Protein 2L0B (pdb70)

Nearest PDB structures (foldseek):
  2l0b-assembly1_A  TM=8.445E-01  e=2.644E-16  Homo sapiens
  6w9a-assembly2_D  TM=8.508E-01  e=1.369E-05  Homo sapiens
  6w9d-assembly3_H  TM=8.360E-01  e=9.667E-05  Homo sapiens
  6w9d-assembly1_B  TM=8.034E-01  e=1.183E-04  Homo sapiens
  4v3l-assembly1_C  TM=8.502E-01  e=1.876E-03  Homo sapiens

Secondary structure (DSSP, 8-state):
--SS---S--SSPPPPPPHHHHHTSPEEE--TT-SSSSS-SEETTTTEE--BTBEEEEETTTEEEEHHHHHHHHTTT-B-TTT--BSS---

Solvent-accessible surface area: 6475 Å² total; per-residue (Å²): 235,53,178,155,156,138,179,135,74,103,210,116,80,40,78,78,8,64,102,113,48,0,79,86,20,72,117,51,116,0,50,131,114,76,42,44,10,69,53,127,103,51,0,74,62,51,118,56,106,5,85,123,56,49,52,0,0,37,1,64,48,135,46,46,0,6,20,75,18,0,18,112,74,0,82,138,38,0,27,2,45,80,49,180,45,45,10,67,62,67,240

Organism: Homo sapiens (NCBI:txid9606)

Structure (mmCIF, N/CA/C/O backbone):
data_2L0B
#
_entry.id   2L0B
#
loop_
_entity.id
_entity.type
_entity.pdbx_description
1 polymer 'E3 ubiquitin-protein ligase Praja-1'
2 non-polymer 'ZINC ION'
#
loop_
_atom_site.group_PDB
_atom_site.id
_atom_site.type_symbol
_atom_site.label_atom_id
_atom_site.label_alt_id
_atom_site.label_comp_id
_atom_site.label_asym_id
_atom_site.label_entity_id
_atom_site.label_seq_id
_atom_site.pdbx_PDB_ins_code
_atom_site.Cartn_x
_atom_site.Cartn_y
_atom_site.Cartn_z
_atom_site.occupancy
_atom_site.B_iso_or_equiv
_atom_site.auth_seq_id
_atom_site.auth_comp_id
_atom_site.auth_asym_id
_atom_site.auth_atom_id
_atom_site.pdbx_PDB_model_num
ATOM 1 N N . MET A 1 1 ? -23.265 15.773 2.669 1.00 22.55 1 MET A N 1
ATOM 2 C CA . MET A 1 1 ? -23.479 17.035 3.412 1.00 41.05 1 MET A CA 1
ATOM 3 C C . MET A 1 1 ? -22.337 17.272 4.386 1.00 2.11 1 MET A C 1
ATOM 4 O O . MET A 1 1 ? -22.210 16.568 5.389 1.00 62.34 1 MET A O 1
ATOM 20 N N . GLY A 1 2 ? -21.497 18.250 4.079 1.00 25.43 2 GLY A N 1
ATOM 21 C CA . GLY A 1 2 ? -20.413 18.606 4.968 1.00 52.20 2 GLY A CA 1
ATOM 22 C C . GLY A 1 2 ? -20.641 19.960 5.595 1.00 35.22 2 GLY A C 1
ATOM 23 O O . GLY A 1 2 ? -19.932 20.920 5.295 1.00 13.40 2 GLY A O 1
ATOM 27 N N . HIS A 1 3 ? -21.636 20.037 6.466 1.00 31.54 3 HIS A N 1
ATOM 28 C CA . HIS A 1 3 ? -22.025 21.301 7.071 1.00 74.13 3 HIS A CA 1
ATOM 29 C C . HIS A 1 3 ? -21.152 21.597 8.284 1.00 73.21 3 HIS A C 1
ATOM 30 O O . HIS A 1 3 ? -20.748 22.735 8.506 1.00 63.04 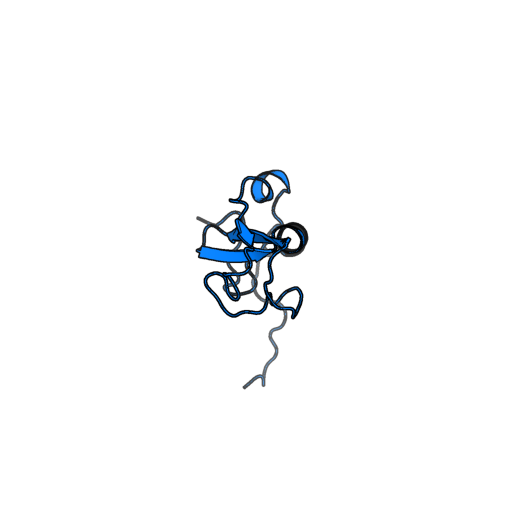3 HIS A O 1
ATOM 45 N N . HIS A 1 4 ? -20.864 20.568 9.068 1.00 23.32 4 HIS A N 1
ATOM 46 C CA . HIS A 1 4 ? -19.957 20.715 10.197 1.00 11.24 4 HIS A CA 1
ATOM 47 C C . HIS A 1 4 ? -18.675 19.943 9.912 1.00 33.41 4 HIS A C 1
ATOM 48 O O . HIS A 1 4 ? -18.702 18.738 9.662 1.00 42.53 4 HIS A O 1
ATOM 63 N N . HIS A 1 5 ? -17.555 20.646 9.908 1.00 2.50 5 HIS A N 1
ATOM 64 C CA . HIS A 1 5 ? -16.287 20.043 9.525 1.00 4.35 5 HIS A CA 1
ATOM 65 C C . HIS A 1 5 ? -15.474 19.628 10.738 1.00 34.32 5 HIS A C 1
ATOM 66 O O . HIS A 1 5 ? -14.748 20.436 11.317 1.00 51.14 5 HIS A O 1
ATOM 81 N N . HIS A 1 6 ? -15.617 18.373 11.136 1.00 50.23 6 HIS A N 1
ATOM 82 C CA . HIS A 1 6 ? -14.752 17.807 12.155 1.00 23.24 6 HIS A CA 1
ATOM 83 C C . HIS A 1 6 ? -13.551 17.183 11.462 1.00 23.51 6 HIS A C 1
ATOM 84 O O . HIS A 1 6 ? -13.527 15.983 11.183 1.00 62.00 6 HIS A O 1
ATOM 99 N N . HIS A 1 7 ? -12.580 18.028 11.152 1.00 40.42 7 HIS A N 1
ATOM 100 C CA . HIS A 1 7 ? -11.452 17.648 10.312 1.00 65.14 7 HIS A CA 1
ATOM 101 C C . HIS A 1 7 ? -10.518 16.686 11.035 1.00 30.22 7 HIS A C 1
ATOM 102 O O . HIS A 1 7 ? -9.970 15.769 10.426 1.00 20.33 7 HIS A O 1
ATOM 117 N N . HIS A 1 8 ? -10.345 16.894 12.329 1.00 60.22 8 HIS A N 1
ATOM 118 C CA . HIS A 1 8 ? -9.447 16.062 13.113 1.00 12.04 8 HIS A CA 1
ATOM 119 C C . HIS A 1 8 ? -10.223 14.951 13.807 1.00 52.03 8 HIS A C 1
ATOM 120 O O . HIS A 1 8 ? -10.864 15.177 14.832 1.00 44.35 8 HIS A O 1
ATOM 135 N N . SER A 1 9 ? -10.171 13.759 13.236 1.00 62.23 9 SER A N 1
ATOM 136 C CA . SER A 1 9 ? -10.878 12.616 13.787 1.00 0.43 9 SER A CA 1
ATOM 137 C C . SER A 1 9 ? -10.018 11.929 14.844 1.00 21.11 9 SER A C 1
ATOM 138 O O . SER A 1 9 ? -8.810 12.175 14.917 1.00 62.14 9 SER A O 1
ATOM 146 N N . HIS A 1 10 ? -10.653 11.077 15.658 1.00 5.11 10 HIS A N 1
ATOM 147 C CA . HIS A 1 10 ? -9.970 10.330 16.722 1.00 30.21 10 HIS A CA 1
ATOM 148 C C . HIS A 1 10 ? -9.580 11.240 17.884 1.00 24.13 10 HIS A C 1
ATOM 149 O O . HIS A 1 10 ? -9.224 12.403 17.693 1.00 15.42 10 HIS A O 1
ATOM 164 N N . MET A 1 11 ? -9.670 10.709 19.092 1.00 33.32 11 MET A N 1
ATOM 165 C CA . MET A 1 11 ? -9.187 11.414 20.270 1.00 71.42 11 MET A CA 1
ATOM 166 C C . MET A 1 11 ? -7.713 11.103 20.471 1.00 14.21 11 MET A C 1
ATOM 167 O O . MET A 1 11 ? -6.950 11.922 20.985 1.00 2.22 11 MET A O 1
ATOM 181 N N . VAL A 1 12 ? -7.321 9.911 20.046 1.00 74.02 12 VAL A N 1
ATOM 182 C CA . VAL A 1 12 ? -5.930 9.499 20.077 1.00 44.44 12 VAL A CA 1
ATOM 183 C C . VAL A 1 12 ? -5.453 9.201 18.656 1.00 73.53 12 VAL A C 1
ATOM 184 O O . VAL A 1 12 ? -6.155 8.545 17.877 1.00 62.34 12 VAL A O 1
ATOM 197 N N . ALA A 1 13 ? -4.275 9.705 18.314 1.00 62.41 13 ALA A N 1
ATOM 198 C CA . ALA A 1 13 ? -3.760 9.587 16.958 1.00 5.12 13 ALA A CA 1
ATOM 199 C C . ALA A 1 13 ? -3.146 8.215 16.717 1.00 72.12 13 ALA A C 1
ATOM 200 O O . ALA A 1 13 ? -2.651 7.570 17.643 1.00 73.42 13 ALA A O 1
ATOM 207 N N . ASN A 1 14 ? -3.185 7.777 15.469 1.00 51.00 14 ASN A N 1
ATOM 208 C CA . ASN A 1 14 ? -2.623 6.490 15.086 1.00 4.25 14 ASN A CA 1
ATOM 209 C C . ASN A 1 14 ? -1.148 6.642 14.737 1.00 3.32 14 ASN A C 1
ATOM 210 O O . ASN A 1 14 ? -0.773 7.546 13.989 1.00 62.43 14 ASN A O 1
ATOM 221 N N . PRO A 1 15 ? -0.292 5.771 15.289 1.00 71.33 15 PRO A N 1
ATOM 222 C CA . PRO A 1 15 ? 1.145 5.807 15.025 1.00 23.33 15 PRO A CA 1
ATOM 223 C C . PRO A 1 15 ? 1.507 5.205 13.667 1.00 44.55 15 PRO A C 1
ATOM 224 O O . PRO A 1 15 ? 0.866 4.260 13.203 1.00 32.42 15 PRO A O 1
ATOM 235 N N . PRO A 1 16 ? 2.535 5.758 13.010 1.00 11.43 16 PRO A N 1
ATOM 236 C CA . PRO A 1 16 ? 3.017 5.247 11.727 1.00 54.13 16 PRO A CA 1
ATOM 237 C C . PRO A 1 16 ? 3.723 3.901 11.868 1.00 64.23 16 PRO A C 1
ATOM 238 O O . PRO A 1 16 ? 4.279 3.581 12.922 1.00 35.05 16 PRO A O 1
ATOM 249 N N . ALA A 1 17 ? 3.704 3.121 10.799 1.00 11.14 17 ALA A N 1
ATOM 250 C CA . ALA A 1 17 ? 4.314 1.801 10.800 1.00 41.34 17 ALA A CA 1
ATOM 251 C C . ALA A 1 17 ? 5.805 1.888 10.510 1.00 30.21 17 ALA A C 1
ATOM 252 O O . ALA A 1 17 ? 6.310 2.934 10.100 1.00 54.54 17 ALA A O 1
ATOM 259 N N . SER A 1 18 ? 6.506 0.789 10.732 1.00 60.43 18 SER A N 1
ATOM 260 C CA . SER A 1 18 ? 7.923 0.714 10.432 1.00 75.33 18 SER A CA 1
ATOM 261 C C . SER A 1 18 ? 8.130 0.114 9.046 1.00 53.52 18 SER A C 1
ATOM 262 O O . SER A 1 18 ? 7.316 -0.693 8.588 1.00 4.32 18 SER A O 1
ATOM 270 N N . LYS A 1 19 ? 9.223 0.495 8.392 1.00 74.12 19 LYS A N 1
ATOM 271 C CA . LYS A 1 19 ? 9.507 0.048 7.031 1.00 11.32 19 LYS A CA 1
ATOM 272 C C . LYS A 1 19 ? 9.589 -1.474 6.975 1.00 3.52 19 LYS A C 1
ATOM 273 O O . LYS A 1 19 ? 9.131 -2.093 6.016 1.00 64.50 19 LYS A O 1
ATOM 292 N N . GLU A 1 20 ? 10.156 -2.064 8.019 1.00 34.54 20 GLU A N 1
ATOM 293 C CA . GLU A 1 20 ? 10.337 -3.512 8.097 1.00 32.02 20 GLU A CA 1
ATOM 294 C C . GLU A 1 20 ? 9.004 -4.242 7.949 1.00 21.42 20 GLU A C 1
ATOM 295 O O . GLU A 1 20 ? 8.912 -5.252 7.251 1.00 72.31 20 GLU A O 1
ATOM 307 N N . SER A 1 21 ? 7.972 -3.714 8.596 1.00 1.32 21 SER A N 1
ATOM 308 C CA . SER A 1 21 ? 6.653 -4.330 8.571 1.00 42.20 21 SER A CA 1
ATOM 309 C C . SER A 1 21 ? 5.989 -4.153 7.205 1.00 12.54 21 SER A C 1
ATOM 310 O O . SER A 1 21 ? 5.160 -4.965 6.797 1.00 40.53 21 SER A O 1
ATOM 318 N N . ILE A 1 22 ? 6.365 -3.092 6.501 1.00 53.31 22 ILE A N 1
ATOM 319 C CA . ILE A 1 22 ? 5.800 -2.805 5.188 1.00 62.01 22 ILE A CA 1
ATOM 320 C C . ILE A 1 22 ? 6.516 -3.612 4.110 1.00 1.41 22 ILE A C 1
ATOM 321 O O . ILE A 1 22 ? 5.901 -4.114 3.171 1.00 70.13 22 ILE A O 1
ATOM 337 N N . ASP A 1 23 ? 7.827 -3.743 4.257 1.00 61.35 23 ASP A N 1
ATOM 338 C CA . ASP A 1 23 ? 8.634 -4.494 3.303 1.00 2.55 23 ASP A CA 1
ATOM 339 C C . ASP A 1 23 ? 8.313 -5.983 3.387 1.00 11.24 23 ASP A C 1
ATOM 340 O O . ASP A 1 23 ? 8.544 -6.737 2.441 1.00 61.24 23 ASP A O 1
ATOM 349 N N . ALA A 1 24 ? 7.743 -6.388 4.516 1.00 51.22 24 ALA A N 1
ATOM 350 C CA . ALA A 1 24 ? 7.355 -7.778 4.732 1.00 1.14 24 ALA A CA 1
ATOM 351 C C . ALA A 1 24 ? 6.004 -8.086 4.087 1.00 21.33 24 ALA A C 1
ATOM 352 O O . ALA A 1 24 ? 5.540 -9.226 4.109 1.00 13.25 24 ALA A O 1
ATOM 359 N N . LEU A 1 25 ? 5.371 -7.066 3.519 1.00 11.44 25 LEU A N 1
ATOM 360 C CA . LEU A 1 25 ? 4.101 -7.246 2.827 1.00 23.51 25 LEU A CA 1
ATOM 361 C C . LEU A 1 25 ? 4.323 -7.902 1.467 1.00 32.50 25 LEU A C 1
ATOM 362 O O . LEU A 1 25 ? 5.395 -7.757 0.870 1.00 64.00 25 LEU A O 1
ATOM 378 N N . PRO A 1 26 ? 3.317 -8.637 0.965 1.00 42.02 26 PRO A N 1
ATOM 379 C CA . PRO A 1 26 ? 3.411 -9.336 -0.321 1.00 13.34 26 PRO A CA 1
ATOM 380 C C . PRO A 1 26 ? 3.620 -8.373 -1.486 1.00 24.41 26 PRO A C 1
ATOM 381 O O . PRO A 1 26 ? 2.829 -7.450 -1.697 1.00 71.41 26 PRO A O 1
ATOM 392 N N . GLU A 1 27 ? 4.697 -8.582 -2.226 1.00 52.23 27 GLU A N 1
ATOM 393 C CA . GLU A 1 27 ? 5.009 -7.747 -3.371 1.00 53.24 27 GLU A CA 1
ATOM 394 C C . GLU A 1 27 ? 4.310 -8.279 -4.613 1.00 62.04 27 GLU A C 1
ATOM 395 O O . GLU A 1 27 ? 4.544 -9.412 -5.040 1.00 54.40 27 GLU A O 1
ATOM 407 N N . ILE A 1 28 ? 3.441 -7.465 -5.175 1.00 23.25 28 ILE A N 1
ATOM 408 C CA . ILE A 1 28 ? 2.672 -7.853 -6.337 1.00 61.51 28 ILE A CA 1
ATOM 409 C C . ILE A 1 28 ? 3.136 -7.075 -7.560 1.00 1.53 28 ILE A C 1
ATOM 410 O O . ILE A 1 28 ? 2.843 -5.890 -7.701 1.00 41.24 28 ILE A O 1
ATOM 426 N N . LEU A 1 29 ? 3.894 -7.733 -8.421 1.00 34.21 29 LEU A N 1
ATOM 427 C CA . LEU A 1 29 ? 4.325 -7.121 -9.665 1.00 10.41 29 LEU A CA 1
ATOM 428 C C . LEU A 1 29 ? 3.124 -6.925 -10.579 1.00 13.35 29 LEU A C 1
ATOM 429 O O . LEU A 1 29 ? 2.497 -7.898 -11.005 1.00 75.40 29 LEU A O 1
ATOM 445 N N . VAL A 1 30 ? 2.789 -5.673 -10.853 1.00 23.35 30 VAL A N 1
ATOM 446 C CA . VAL A 1 30 ? 1.651 -5.366 -11.701 1.00 20.11 30 VAL A CA 1
ATOM 447 C C . VAL A 1 30 ? 1.956 -5.754 -13.141 1.00 11.54 30 VAL A C 1
ATOM 448 O O . VAL A 1 30 ? 2.820 -5.159 -13.786 1.00 51.32 30 VAL A O 1
ATOM 461 N N . THR A 1 31 ? 1.273 -6.779 -13.621 1.00 65.13 31 THR A N 1
ATOM 462 C CA . THR A 1 31 ? 1.445 -7.240 -14.983 1.00 45.42 31 THR A CA 1
ATOM 463 C C . THR A 1 31 ? 0.508 -6.488 -15.920 1.00 1.13 31 THR A C 1
ATOM 464 O O . THR A 1 31 ? -0.391 -5.778 -15.468 1.00 2.32 31 THR A O 1
ATOM 475 N N . GLU A 1 32 ? 0.703 -6.656 -17.220 1.00 40.31 32 GLU A N 1
ATOM 476 C CA . GLU A 1 32 ? -0.048 -5.884 -18.206 1.00 1.41 32 GLU A CA 1
ATOM 477 C C . GLU A 1 32 ? -1.478 -6.397 -18.367 1.00 22.42 32 GLU A C 1
ATOM 478 O O . GLU A 1 32 ? -2.298 -5.770 -19.037 1.00 31.25 32 GLU A O 1
ATOM 490 N N . ASP A 1 33 ? -1.778 -7.532 -17.750 1.00 75.20 33 ASP A N 1
ATOM 491 C CA . ASP A 1 33 ? -3.141 -8.050 -17.746 1.00 34.52 33 ASP A CA 1
ATOM 492 C C . ASP A 1 33 ? -3.887 -7.535 -16.519 1.00 65.14 33 ASP A C 1
ATOM 493 O O . ASP A 1 33 ? -5.074 -7.801 -16.338 1.00 62.01 33 ASP A O 1
ATOM 502 N N . HIS A 1 34 ? -3.181 -6.784 -15.684 1.00 54.30 34 HIS A N 1
ATOM 503 C CA . HIS A 1 34 ? -3.766 -6.223 -14.475 1.00 34.01 34 HIS A CA 1
ATOM 504 C C . HIS A 1 34 ? -3.936 -4.718 -14.597 1.00 42.53 34 HIS A C 1
ATOM 505 O O . HIS A 1 34 ? -3.028 -3.954 -14.273 1.00 51.23 34 HIS A O 1
ATOM 520 N N . GLY A 1 35 ? -5.094 -4.300 -15.083 1.00 23.05 35 GLY A N 1
ATOM 521 C CA . GLY A 1 35 ? -5.404 -2.886 -15.142 1.00 64.13 35 GLY A CA 1
ATOM 522 C C . GLY A 1 35 ? -5.905 -2.387 -13.805 1.00 72.35 35 GLY A C 1
ATOM 523 O O . GLY A 1 35 ? -5.771 -1.210 -13.472 1.00 74.03 35 GLY A O 1
ATOM 527 N N . ALA A 1 36 ? -6.489 -3.298 -13.044 1.00 74.40 36 ALA A N 1
ATOM 528 C CA . ALA A 1 36 ? -6.954 -3.011 -11.702 1.00 22.12 36 ALA A CA 1
ATOM 529 C C . ALA A 1 36 ? -6.583 -4.163 -10.779 1.00 10.22 36 ALA A C 1
ATOM 530 O O . ALA A 1 36 ? -6.651 -5.327 -11.176 1.00 11.04 36 ALA A O 1
ATOM 537 N N . VAL A 1 37 ? -6.171 -3.848 -9.562 1.00 52.42 37 VAL A N 1
ATOM 538 C CA . VAL A 1 37 ? -5.752 -4.876 -8.622 1.00 60.41 37 VAL A CA 1
ATOM 539 C C . VAL A 1 37 ? -6.638 -4.866 -7.381 1.00 25.51 37 VAL A C 1
ATOM 540 O O . VAL A 1 37 ? -6.378 -4.134 -6.429 1.00 45.04 37 VAL A O 1
ATOM 553 N N . GLY A 1 38 ? -7.709 -5.655 -7.423 1.00 33.53 38 GLY A N 1
ATOM 554 C CA . GLY A 1 38 ? -8.603 -5.786 -6.280 1.00 74.53 38 GLY A CA 1
ATOM 555 C C . GLY A 1 38 ? -9.348 -4.503 -5.949 1.00 33.24 38 GLY A C 1
ATOM 556 O O . GLY A 1 38 ? -9.948 -4.383 -4.879 1.00 53.43 38 GLY A O 1
ATOM 560 N N . GLN A 1 39 ? -9.322 -3.553 -6.870 1.00 20.10 39 GLN A N 1
ATOM 561 C CA . GLN A 1 39 ? -9.946 -2.255 -6.663 1.00 14.54 39 GLN A CA 1
ATOM 562 C C . GLN A 1 39 ? -10.167 -1.574 -8.007 1.00 23.35 39 GLN A C 1
ATOM 563 O O . GLN A 1 39 ? -10.275 -2.246 -9.033 1.00 2.23 39 GLN A O 1
ATOM 577 N N . GLU A 1 40 ? -10.252 -0.251 -7.996 1.00 13.13 40 GLU A N 1
ATOM 578 C CA . GLU A 1 40 ? -10.324 0.521 -9.226 1.00 42.50 40 GLU A CA 1
ATOM 579 C C . GLU A 1 40 ? -8.993 0.446 -9.961 1.00 41.22 40 GLU A C 1
ATOM 580 O O . GLU A 1 40 ? -8.033 -0.151 -9.471 1.00 24.41 40 GLU A O 1
ATOM 592 N N . MET A 1 41 ? -8.924 1.063 -11.125 1.00 52.40 41 MET A N 1
ATOM 593 C CA . MET A 1 41 ? -7.704 1.036 -11.916 1.00 75.31 41 MET A CA 1
ATOM 594 C C . MET A 1 41 ? -6.746 2.127 -11.455 1.00 11.14 41 MET A C 1
ATOM 595 O O . MET A 1 41 ? -5.653 2.259 -11.989 1.00 22.55 41 MET A O 1
ATOM 609 N N . CYS A 1 42 ? -7.157 2.894 -10.451 1.00 63.54 42 CYS A N 1
ATOM 610 C CA . CYS A 1 42 ? -6.391 4.051 -10.014 1.00 64.31 42 CYS A CA 1
ATOM 611 C C . CYS A 1 42 ? -5.884 3.895 -8.581 1.00 13.34 42 CYS A C 1
ATOM 612 O O . CYS A 1 42 ? -6.637 3.533 -7.676 1.00 65.13 42 CYS A O 1
ATOM 620 N N . CYS A 1 43 ? -4.602 4.175 -8.393 1.00 42.14 43 CYS A N 1
ATOM 621 C CA . CYS A 1 43 ? -4.006 4.261 -7.067 1.00 3.01 43 CYS A CA 1
ATOM 622 C C . CYS A 1 43 ? -4.265 5.652 -6.508 1.00 33.14 43 CYS A C 1
ATOM 623 O O . CYS A 1 43 ? -3.669 6.620 -6.976 1.00 60.21 43 CYS A O 1
ATOM 630 N N . PRO A 1 44 ? -5.161 5.771 -5.512 1.00 23.00 44 PRO A N 1
ATOM 631 C CA . PRO A 1 44 ? -5.601 7.065 -4.972 1.00 2.20 44 PRO A CA 1
ATOM 632 C C . PRO A 1 44 ? -4.437 7.974 -4.587 1.00 71.23 44 PRO A C 1
ATOM 633 O O . PRO A 1 44 ? -4.471 9.181 -4.829 1.00 73.01 44 PRO A O 1
ATOM 644 N N . ILE A 1 45 ? -3.395 7.376 -4.020 1.00 50.21 45 ILE A N 1
ATOM 645 C CA . ILE A 1 45 ? -2.218 8.118 -3.574 1.00 71.22 45 ILE A CA 1
ATOM 646 C C . ILE A 1 45 ? -1.517 8.812 -4.749 1.00 60.43 45 ILE A C 1
ATOM 647 O O . ILE A 1 45 ? -0.917 9.873 -4.587 1.00 3.42 45 ILE A O 1
ATOM 663 N N . CYS A 1 46 ? -1.627 8.221 -5.935 1.00 24.22 46 CYS A N 1
ATOM 664 C CA . CYS A 1 46 ? -0.916 8.718 -7.112 1.00 23.12 46 CYS A CA 1
ATOM 665 C C . CYS A 1 46 ? -1.871 9.334 -8.126 1.00 52.35 46 CYS A C 1
ATOM 666 O O . CYS A 1 46 ? -1.428 9.920 -9.109 1.00 72.31 46 CYS A O 1
ATOM 673 N N . CYS A 1 47 ? -3.176 9.170 -7.886 1.00 21.02 47 CYS A N 1
ATOM 674 C CA . CYS A 1 47 ? -4.225 9.521 -8.855 1.00 51.23 47 CYS A CA 1
ATOM 675 C C . CYS A 1 47 ? -3.864 9.021 -10.259 1.00 52.11 47 CYS A C 1
ATOM 676 O O . CYS A 1 47 ? -4.200 9.642 -11.269 1.00 24.42 47 CYS A O 1
ATOM 684 N N . SER A 1 48 ? -3.208 7.863 -10.304 1.00 61.43 48 SER A N 1
ATOM 685 C CA . SER A 1 48 ? -2.741 7.284 -11.551 1.00 3.04 48 SER A CA 1
ATOM 686 C C . SER A 1 48 ? -3.094 5.800 -11.602 1.00 45.14 48 SER A C 1
ATOM 687 O O . SER A 1 48 ? -3.329 5.175 -10.563 1.00 52.35 48 SER A O 1
ATOM 695 N N . GLU A 1 49 ? -3.110 5.252 -12.805 1.00 34.22 49 GLU A N 1
ATOM 696 C CA . GLU A 1 49 ? -3.592 3.898 -13.042 1.00 44.32 49 GLU A CA 1
ATOM 697 C C . GLU A 1 49 ? -2.522 2.836 -12.784 1.00 32.32 49 GLU A C 1
ATOM 698 O O . GLU A 1 49 ? -1.357 3.148 -12.526 1.00 41.43 49 GLU A O 1
ATOM 710 N N . TYR A 1 50 ? -2.945 1.578 -12.834 1.00 75.22 50 TYR A N 1
ATOM 711 C CA . TYR A 1 50 ? -2.046 0.446 -12.671 1.00 65.12 50 TYR A CA 1
ATOM 712 C C . TYR A 1 50 ? -1.647 -0.111 -14.030 1.00 63.13 50 TYR A C 1
ATOM 713 O O . TYR A 1 50 ? -2.503 -0.458 -14.843 1.00 1.34 50 TYR A O 1
ATOM 731 N N . VAL A 1 51 ? -0.347 -0.174 -14.277 1.00 61.33 51 VAL A N 1
ATOM 732 C CA . VAL A 1 51 ? 0.178 -0.718 -15.522 1.00 44.14 51 VAL A CA 1
ATOM 733 C C . VAL A 1 51 ? 1.380 -1.612 -15.246 1.00 55.41 51 VAL A C 1
ATOM 734 O O . VAL A 1 51 ? 1.952 -1.573 -14.151 1.00 5.43 51 VAL A O 1
ATOM 747 N N . LYS A 1 52 ? 1.756 -2.409 -16.241 1.00 4.43 52 LYS A N 1
ATOM 748 C CA . LYS A 1 52 ? 2.883 -3.321 -16.118 1.00 31.10 52 LYS A CA 1
ATOM 749 C C . LYS A 1 52 ? 4.166 -2.565 -15.793 1.00 5.01 52 LYS A C 1
ATOM 750 O O . LYS A 1 52 ? 4.542 -1.626 -16.497 1.00 60.20 52 LYS A O 1
ATOM 769 N N . GLY A 1 53 ? 4.826 -2.972 -14.717 1.00 11.21 53 GLY A N 1
ATOM 770 C CA . GLY A 1 53 ? 6.096 -2.378 -14.362 1.00 60.41 53 GLY A CA 1
ATOM 771 C C . GLY A 1 53 ? 6.103 -1.809 -12.960 1.00 54.15 53 GLY A C 1
ATOM 772 O O . GLY A 1 53 ? 7.164 -1.661 -12.348 1.00 53.01 53 GLY A O 1
ATOM 776 N N . ASP A 1 54 ? 4.929 -1.474 -12.450 1.00 31.31 54 ASP A N 1
ATOM 777 C CA . ASP A 1 54 ? 4.824 -0.907 -11.108 1.00 64.10 54 ASP A CA 1
ATOM 778 C C . ASP A 1 54 ? 4.733 -2.025 -10.074 1.00 32.24 54 ASP A C 1
ATOM 779 O O . ASP A 1 54 ? 4.409 -3.170 -10.411 1.00 4.02 54 ASP A O 1
ATOM 788 N N . VAL A 1 55 ? 5.010 -1.696 -8.824 1.00 21.02 55 VAL A N 1
ATOM 789 C CA . VAL A 1 55 ? 5.009 -2.678 -7.751 1.00 71.51 55 VAL A CA 1
ATOM 790 C C . VAL A 1 55 ? 3.843 -2.428 -6.806 1.00 63.13 55 VAL A C 1
ATOM 791 O O . VAL A 1 55 ? 3.776 -1.391 -6.143 1.00 5.50 55 VAL A O 1
ATOM 804 N N . ALA A 1 56 ? 2.921 -3.373 -6.754 1.00 31.41 56 ALA A N 1
ATOM 805 C CA . ALA A 1 56 ? 1.777 -3.277 -5.869 1.00 44.11 56 ALA A CA 1
ATOM 806 C C . ALA A 1 56 ? 1.992 -4.132 -4.629 1.00 62.11 56 ALA A C 1
ATOM 807 O O . ALA A 1 56 ? 2.933 -4.920 -4.562 1.00 13.51 56 ALA A O 1
ATOM 814 N N . THR A 1 57 ? 1.141 -3.950 -3.642 1.00 21.32 57 THR A N 1
ATOM 815 C CA . THR A 1 57 ? 1.180 -4.751 -2.441 1.00 73.33 57 THR A CA 1
ATOM 816 C C . THR A 1 57 ? -0.214 -4.811 -1.833 1.00 51.11 57 THR A C 1
ATOM 817 O O . THR A 1 57 ? -1.096 -4.039 -2.221 1.00 0.34 57 THR A O 1
ATOM 828 N N . GLU A 1 58 ? -0.413 -5.722 -0.899 1.00 41.21 58 GLU A N 1
ATOM 829 C CA . GLU A 1 58 ? -1.705 -5.881 -0.260 1.00 61.11 58 GLU A CA 1
ATOM 830 C C . GLU A 1 58 ? -1.593 -5.663 1.237 1.00 54.22 58 GLU A C 1
ATOM 831 O O . GLU A 1 58 ? -0.858 -6.377 1.924 1.00 4.14 58 GLU A O 1
ATOM 843 N N . LEU A 1 59 ? -2.314 -4.676 1.744 1.00 5.22 59 LEU A N 1
ATOM 844 C CA . LEU A 1 59 ? -2.439 -4.503 3.176 1.00 62.31 59 LEU A CA 1
ATOM 845 C C . LEU A 1 59 ? -3.297 -5.634 3.736 1.00 22.24 59 LEU A C 1
ATOM 846 O O . LEU A 1 59 ? -4.256 -6.051 3.089 1.00 23.21 59 LEU A O 1
ATOM 862 N N . PRO A 1 60 ? -2.958 -6.143 4.932 1.00 64.02 60 PRO A N 1
ATOM 863 C CA . PRO A 1 60 ? -3.637 -7.298 5.552 1.00 15.30 60 PRO A CA 1
ATOM 864 C C . PRO A 1 60 ? -5.159 -7.147 5.641 1.00 74.43 60 PRO A C 1
ATOM 865 O O . PRO A 1 60 ? -5.881 -8.137 5.754 1.00 12.51 60 PRO A O 1
ATOM 876 N N . CYS A 1 61 ? -5.645 -5.912 5.575 1.00 41.11 61 CYS A N 1
ATOM 877 C CA . CYS A 1 61 ? -7.080 -5.651 5.601 1.00 15.31 61 CYS A CA 1
ATOM 878 C C . CYS A 1 61 ? -7.665 -5.750 4.191 1.00 54.32 61 CYS A C 1
ATOM 879 O O . CYS A 1 61 ? -8.744 -5.226 3.915 1.00 22.24 61 CYS A O 1
ATOM 886 N N . HIS A 1 62 ? -6.923 -6.419 3.310 1.00 54.52 62 HIS A N 1
ATOM 887 C CA . HIS A 1 62 ? -7.320 -6.642 1.921 1.00 4.35 62 HIS A CA 1
ATOM 888 C C . HIS A 1 62 ? -7.567 -5.328 1.190 1.00 51.34 62 HIS A C 1
ATOM 889 O O . HIS A 1 62 ? -8.688 -5.010 0.803 1.00 75.22 62 HIS A O 1
ATOM 904 N N . HIS A 1 63 ? -6.503 -4.559 1.029 1.00 23.50 63 HIS A N 1
ATOM 905 C CA . HIS A 1 63 ? -6.545 -3.327 0.254 1.00 0.41 63 HIS A CA 1
ATOM 906 C C . HIS A 1 63 ? -5.221 -3.137 -0.466 1.00 23.13 63 HIS A C 1
ATOM 907 O O . HIS A 1 63 ? -4.163 -3.112 0.165 1.00 1.32 63 HIS A O 1
ATOM 921 N N . TYR A 1 64 ? -5.288 -3.015 -1.783 1.00 5.32 64 TYR A N 1
ATOM 922 C CA . TYR A 1 64 ? -4.095 -2.977 -2.613 1.00 20.24 64 TYR A CA 1
ATOM 923 C C . TYR A 1 64 ? -3.654 -1.549 -2.904 1.00 12.43 64 TYR A C 1
ATOM 924 O O . TYR A 1 64 ? -4.479 -0.658 -3.107 1.00 52.53 64 TYR A O 1
ATOM 942 N N . PHE A 1 65 ? -2.346 -1.351 -2.901 1.00 4.35 65 PHE A N 1
ATOM 943 C CA . PHE A 1 65 ? -1.734 -0.080 -3.265 1.00 24.04 65 PHE A CA 1
ATOM 944 C C . PHE A 1 65 ? -0.377 -0.369 -3.887 1.00 43.04 65 PHE A C 1
ATOM 945 O O . PHE A 1 65 ? 0.049 -1.520 -3.922 1.00 70.32 65 PHE A O 1
ATOM 962 N N . HIS A 1 66 ? 0.307 0.653 -4.379 1.00 32.13 66 HIS A N 1
ATOM 963 C CA . HIS A 1 66 ? 1.688 0.468 -4.806 1.00 63.45 66 HIS A CA 1
ATOM 964 C C . HIS A 1 66 ? 2.569 0.427 -3.574 1.00 43.43 66 HIS A C 1
ATOM 965 O O . HIS A 1 66 ? 2.428 1.273 -2.693 1.00 32.12 66 HIS A O 1
ATOM 979 N N . LYS A 1 67 ? 3.474 -0.535 -3.512 1.00 51.02 67 LYS A N 1
ATOM 980 C CA . LYS A 1 67 ? 4.358 -0.661 -2.361 1.00 13.54 67 LYS A CA 1
ATOM 981 C C . LYS A 1 67 ? 5.171 0.625 -2.137 1.00 41.14 67 LYS A C 1
ATOM 982 O O . LYS A 1 67 ? 5.179 1.149 -1.027 1.00 25.54 67 LYS A O 1
ATOM 1001 N N . PRO A 1 68 ? 5.850 1.169 -3.177 1.00 2.14 68 PRO A N 1
ATOM 1002 C CA . PRO A 1 68 ? 6.627 2.412 -3.052 1.00 5.21 68 PRO A CA 1
ATOM 1003 C C . PRO A 1 68 ? 5.851 3.553 -2.383 1.00 2.11 68 PRO A C 1
ATOM 1004 O O . PRO A 1 68 ? 6.363 4.204 -1.473 1.00 11.11 68 PRO A O 1
ATOM 1015 N N . CYS A 1 69 ? 4.611 3.782 -2.810 1.00 13.11 69 CYS A N 1
ATOM 1016 C CA . CYS A 1 69 ? 3.843 4.908 -2.286 1.00 43.21 69 CYS A CA 1
ATOM 1017 C C . CYS A 1 69 ? 3.220 4.591 -0.929 1.00 45.14 69 CYS A C 1
ATOM 1018 O O . CYS A 1 69 ? 3.123 5.468 -0.070 1.00 54.55 69 CYS A O 1
ATOM 1025 N N . VAL A 1 70 ? 2.823 3.342 -0.716 1.00 64.31 70 VAL A N 1
ATOM 1026 C CA . VAL A 1 70 ? 2.187 2.971 0.541 1.00 72.40 70 VAL A CA 1
ATOM 1027 C C . VAL A 1 70 ? 3.220 2.911 1.669 1.00 15.32 70 VAL A C 1
ATOM 1028 O O . VAL A 1 70 ? 2.906 3.198 2.822 1.00 41.31 70 VAL A O 1
ATOM 1041 N N . SER A 1 71 ? 4.463 2.574 1.324 1.00 71.41 71 SER A N 1
ATOM 1042 C CA . SER A 1 71 ? 5.541 2.507 2.307 1.00 61.41 71 SER A CA 1
ATOM 1043 C C . SER A 1 71 ? 5.804 3.879 2.915 1.00 71.33 71 SER A C 1
ATOM 1044 O O . SER A 1 71 ? 6.170 3.994 4.084 1.00 44.42 71 SER A O 1
ATOM 1052 N N . ILE A 1 72 ? 5.615 4.916 2.115 1.00 60.23 72 ILE A N 1
ATOM 1053 C CA . ILE A 1 72 ? 5.789 6.278 2.587 1.00 25.22 72 ILE A CA 1
ATOM 1054 C C . ILE A 1 72 ? 4.558 6.721 3.372 1.00 73.43 72 ILE A C 1
ATOM 1055 O O . ILE A 1 72 ? 4.669 7.330 4.436 1.00 63.32 72 ILE A O 1
ATOM 1071 N N . TRP A 1 73 ? 3.386 6.381 2.852 1.00 3.51 73 TRP A N 1
ATOM 1072 C CA . TRP A 1 73 ? 2.126 6.761 3.478 1.00 5.04 73 TRP A CA 1
ATOM 1073 C C . TRP A 1 73 ? 1.977 6.125 4.862 1.00 31.13 73 TRP A C 1
ATOM 1074 O O . TRP A 1 73 ? 1.575 6.787 5.820 1.00 73.24 73 TRP A O 1
ATOM 1095 N N . LEU A 1 74 ? 2.316 4.845 4.969 1.00 15.13 74 LEU A N 1
ATOM 1096 C CA . LEU A 1 74 ? 2.171 4.117 6.227 1.00 4.20 74 LEU A CA 1
ATOM 1097 C C . LEU A 1 74 ? 3.122 4.647 7.298 1.00 12.21 74 LEU A C 1
ATOM 1098 O O . LEU A 1 74 ? 2.858 4.510 8.490 1.00 72.10 74 LEU A O 1
ATOM 1114 N N . GLN A 1 75 ? 4.216 5.263 6.877 1.00 41.33 75 GLN A N 1
ATOM 1115 C CA . GLN A 1 75 ? 5.166 5.848 7.817 1.00 72.42 75 GLN A CA 1
ATOM 1116 C C . GLN A 1 75 ? 4.839 7.316 8.069 1.00 24.31 75 GLN A C 1
ATOM 1117 O O . GLN A 1 75 ? 5.529 7.996 8.828 1.00 33.34 75 GLN A O 1
ATOM 1131 N N . LYS A 1 76 ? 3.782 7.799 7.429 1.00 23.31 76 LYS A N 1
ATOM 1132 C CA . LYS A 1 76 ? 3.384 9.192 7.556 1.00 54.20 76 LYS A CA 1
ATOM 1133 C C . LYS A 1 76 ? 2.022 9.323 8.238 1.00 42.13 76 LYS A C 1
ATOM 1134 O O . LYS A 1 76 ? 1.823 10.199 9.080 1.00 12.34 76 LYS A O 1
ATOM 1153 N N . SER A 1 77 ? 1.083 8.456 7.874 1.00 42.12 77 SER A N 1
ATOM 1154 C CA . SER A 1 77 ? -0.255 8.504 8.452 1.00 4.52 77 SER A CA 1
ATOM 1155 C C . SER A 1 77 ? -0.619 7.192 9.155 1.00 50.14 77 SER A C 1
ATOM 1156 O O . SER A 1 77 ? -1.528 7.161 9.986 1.00 14.02 77 SER A O 1
ATOM 1164 N N . GLY A 1 78 ? 0.081 6.116 8.799 1.00 11.04 78 GLY A N 1
ATOM 1165 C CA . GLY A 1 78 ? -0.125 4.820 9.445 1.00 34.52 78 GLY A CA 1
ATOM 1166 C C . GLY A 1 78 ? -1.548 4.293 9.336 1.00 62.03 78 GLY A C 1
ATOM 1167 O O . GLY A 1 78 ? -1.994 3.515 10.181 1.00 60.22 78 GLY A O 1
ATOM 1171 N N . THR A 1 79 ? -2.265 4.699 8.297 1.00 3.21 79 THR A N 1
ATOM 1172 C CA . THR A 1 79 ? -3.648 4.286 8.125 1.00 13.22 79 THR A CA 1
ATOM 1173 C C . THR A 1 79 ? -3.957 3.935 6.676 1.00 63.02 79 THR A C 1
ATOM 1174 O O . THR A 1 79 ? -3.422 4.543 5.752 1.00 62.33 79 THR A O 1
ATOM 1185 N N . CYS A 1 80 ? -4.818 2.945 6.495 1.00 73.13 80 CYS A N 1
ATOM 1186 C CA . CYS A 1 80 ? -5.271 2.543 5.171 1.00 44.43 80 CYS A CA 1
ATOM 1187 C C . CYS A 1 80 ? -6.270 3.570 4.648 1.00 14.01 80 CYS A C 1
ATOM 1188 O O . CYS A 1 80 ? -7.381 3.650 5.152 1.00 12.42 80 CYS A O 1
ATOM 1195 N N . PRO A 1 81 ? -5.893 4.347 3.620 1.00 23.21 81 PRO A N 1
ATOM 1196 C CA . PRO A 1 81 ? -6.684 5.500 3.145 1.00 35.13 81 PRO A CA 1
ATOM 1197 C C . PRO A 1 81 ? -8.163 5.181 2.895 1.00 34.24 81 PRO A C 1
ATOM 1198 O O . PRO A 1 81 ? -9.033 6.024 3.107 1.00 32.32 81 PRO A O 1
ATOM 1209 N N . VAL A 1 82 ? -8.438 3.956 2.465 1.00 72.43 82 VAL A N 1
ATOM 1210 C CA . VAL A 1 82 ? -9.788 3.576 2.056 1.00 64.42 82 VAL A CA 1
ATOM 1211 C C . VAL A 1 82 ? -10.680 3.210 3.251 1.00 54.42 82 VAL A C 1
ATOM 1212 O O . VAL A 1 82 ? -11.896 3.385 3.196 1.00 42.31 82 VAL A O 1
ATOM 1225 N N . CYS A 1 83 ? -10.091 2.713 4.336 1.00 41.34 83 CYS A N 1
ATOM 1226 C CA . CYS A 1 83 ? -10.896 2.226 5.457 1.00 25.31 83 CYS A CA 1
ATOM 1227 C C . CYS A 1 83 ? -10.513 2.899 6.775 1.00 2.43 83 CYS A C 1
ATOM 1228 O O . CYS A 1 83 ? -11.225 2.771 7.772 1.00 1.30 83 CYS A O 1
ATOM 1235 N N . ARG A 1 84 ? -9.372 3.590 6.775 1.00 22.53 84 ARG A N 1
ATOM 1236 C CA . ARG A 1 84 ? -8.897 4.344 7.934 1.00 44.33 84 ARG A CA 1
ATOM 1237 C C . ARG A 1 84 ? -8.541 3.415 9.089 1.00 30.34 84 ARG A C 1
ATOM 1238 O O . ARG A 1 84 ? -8.523 3.822 10.252 1.00 65.02 84 ARG A O 1
ATOM 1259 N N . CYS A 1 85 ? -8.252 2.168 8.751 1.00 2.23 85 CYS A N 1
ATOM 1260 C CA . CYS A 1 85 ? -7.765 1.206 9.722 1.00 13.14 85 CYS A CA 1
ATOM 1261 C C . CYS A 1 85 ? -6.254 1.357 9.853 1.00 21.50 85 CYS A C 1
ATOM 1262 O O . CYS A 1 85 ? -5.574 1.671 8.872 1.00 11.13 85 CYS A O 1
ATOM 1270 N N . MET A 1 86 ? -5.742 1.152 11.056 1.00 34.54 86 MET A N 1
ATOM 1271 C CA . MET A 1 86 ? -4.327 1.365 11.340 1.00 3.20 86 MET A CA 1
ATOM 1272 C C . MET A 1 86 ? -3.469 0.237 10.776 1.00 13.22 86 MET A C 1
ATOM 1273 O O . MET A 1 86 ? -3.925 -0.898 10.642 1.00 74.24 86 MET A O 1
ATOM 1287 N N . PHE A 1 87 ? -2.236 0.572 10.427 1.00 1.35 87 PHE A N 1
ATOM 1288 C CA . PHE A 1 87 ? -1.240 -0.418 10.061 1.00 45.51 87 PHE A CA 1
ATOM 1289 C C . PHE A 1 87 ? 0.032 -0.155 10.862 1.00 42.15 87 PHE A C 1
ATOM 1290 O O . PHE A 1 87 ? 0.552 0.960 10.840 1.00 20.23 87 PHE A O 1
ATOM 1307 N N . PRO A 1 88 ? 0.558 -1.163 11.586 1.00 33.42 88 PRO A N 1
ATOM 1308 C CA . PRO A 1 88 ? 0.021 -2.536 11.599 1.00 3.00 88 PRO A CA 1
ATOM 1309 C C . PRO A 1 88 ? -1.411 -2.613 12.130 1.00 72.24 88 PRO A C 1
ATOM 1310 O O . PRO A 1 88 ? -1.836 -1.765 12.916 1.00 73.01 88 PRO A O 1
ATOM 1321 N N . PRO A 1 89 ? -2.167 -3.638 11.695 1.00 1.12 89 PRO A N 1
ATOM 1322 C CA . PRO A 1 89 ? -3.583 -3.792 12.045 1.00 22.44 89 PRO A CA 1
ATOM 1323 C C . PRO A 1 89 ? -3.817 -3.797 13.550 1.00 0.40 89 PRO A C 1
ATOM 1324 O O . PRO A 1 89 ? -3.055 -4.415 14.301 1.00 35.30 89 PRO A O 1
ATOM 1335 N N . PRO A 1 90 ? -4.873 -3.112 14.010 1.00 34.54 90 PRO A N 1
ATOM 1336 C CA . PRO A 1 90 ? -5.218 -3.055 15.425 1.00 34.41 90 PRO A CA 1
ATOM 1337 C C . PRO A 1 90 ? -5.786 -4.376 15.925 1.00 70.02 90 PRO A C 1
ATOM 1338 O O . PRO A 1 90 ? -5.96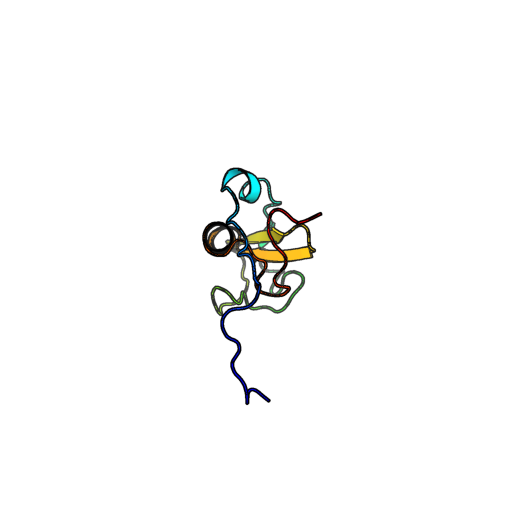5 -5.327 15.155 1.00 54.42 90 PRO A O 1
ATOM 1349 N N . LEU A 1 91 ? -6.078 -4.429 17.210 1.00 72.35 91 LEU A N 1
ATOM 1350 C CA . LEU A 1 91 ? -6.560 -5.649 17.829 1.00 0.41 91 LEU A CA 1
ATOM 1351 C C . LEU A 1 91 ? -7.937 -5.422 18.438 1.00 51.13 91 LEU A C 1
ATOM 1352 O O . LEU A 1 91 ? -8.012 -4.958 19.595 1.00 37.47 91 LEU A O 1
ATOM 1371 N N . MET A 1 1 ? 23.156 3.966 -1.399 1.00 40.24 1 MET A N 2
ATOM 1372 C CA . MET A 1 1 ? 21.958 4.827 -1.496 1.00 34.40 1 MET A CA 2
ATOM 1373 C C . MET A 1 1 ? 21.769 5.627 -0.214 1.00 74.05 1 MET A C 2
ATOM 1374 O O . MET A 1 1 ? 21.368 5.082 0.816 1.00 44.34 1 MET A O 2
ATOM 1390 N N . GLY A 1 2 ? 22.072 6.914 -0.276 1.00 71.51 2 GLY A N 2
ATOM 1391 C CA . GLY A 1 2 ? 21.883 7.780 0.868 1.00 41.23 2 GLY A CA 2
ATOM 1392 C C . GLY A 1 2 ? 20.876 8.871 0.583 1.00 53.14 2 GLY A C 2
ATOM 1393 O O . GLY A 1 2 ? 21.094 9.712 -0.287 1.00 1.13 2 GLY A O 2
ATOM 1397 N N . HIS A 1 3 ? 19.764 8.853 1.301 1.00 73.34 3 HIS A N 2
ATOM 1398 C CA . HIS A 1 3 ? 18.711 9.833 1.090 1.00 4.33 3 HIS A CA 2
ATOM 1399 C C . HIS A 1 3 ? 17.996 10.143 2.400 1.00 23.03 3 HIS A C 2
ATOM 1400 O O . HIS A 1 3 ? 17.845 9.267 3.255 1.00 43.13 3 HIS A O 2
ATOM 1415 N N . HIS A 1 4 ? 17.561 11.384 2.561 1.00 43.14 4 HIS A N 2
ATOM 1416 C CA . HIS A 1 4 ? 16.835 11.778 3.762 1.00 62.41 4 HIS A CA 2
ATOM 1417 C C . HIS A 1 4 ? 15.379 12.065 3.410 1.00 43.51 4 HIS A C 2
ATOM 1418 O O . HIS A 1 4 ? 15.081 12.546 2.316 1.00 43.11 4 HIS A O 2
ATOM 1433 N N . HIS A 1 5 ? 14.479 11.760 4.327 1.00 2.23 5 HIS A N 2
ATOM 1434 C CA . HIS A 1 5 ? 13.051 11.872 4.052 1.00 4.44 5 HIS A CA 2
ATOM 1435 C C . HIS A 1 5 ? 12.339 12.651 5.147 1.00 65.51 5 HIS A C 2
ATOM 1436 O O . HIS A 1 5 ? 12.784 12.671 6.292 1.00 12.53 5 HIS A O 2
ATOM 1451 N N . HIS A 1 6 ? 11.241 13.296 4.786 1.00 61.30 6 HIS A N 2
ATOM 1452 C CA . HIS A 1 6 ? 10.425 14.008 5.758 1.00 15.33 6 HIS A CA 2
ATOM 1453 C C . HIS A 1 6 ? 9.685 13.023 6.650 1.00 64.24 6 HIS A C 2
ATOM 1454 O O . HIS A 1 6 ? 9.279 11.947 6.203 1.00 50.02 6 HIS A O 2
ATOM 1469 N N . HIS A 1 7 ? 9.542 13.382 7.912 1.00 62.31 7 HIS A N 2
ATOM 1470 C CA . HIS A 1 7 ? 8.818 12.560 8.868 1.00 5.33 7 HIS A CA 2
ATOM 1471 C C . HIS A 1 7 ? 8.183 13.460 9.922 1.00 70.15 7 HIS A C 2
ATOM 1472 O O . HIS A 1 7 ? 7.889 13.032 11.039 1.00 54.14 7 HIS A O 2
ATOM 1487 N N . HIS A 1 8 ? 7.973 14.715 9.536 1.00 10.23 8 HIS A N 2
ATOM 1488 C CA . HIS A 1 8 ? 7.386 15.725 10.412 1.00 73.32 8 HIS A CA 2
ATOM 1489 C C . HIS A 1 8 ? 6.035 15.261 10.949 1.00 41.41 8 HIS A C 2
ATOM 1490 O O . HIS A 1 8 ? 5.033 15.280 10.238 1.00 41.33 8 HIS A O 2
ATOM 1505 N N . SER A 1 9 ? 6.018 14.841 12.206 1.00 12.23 9 SER A N 2
ATOM 1506 C CA . SER A 1 9 ? 4.817 14.297 12.812 1.00 33.12 9 SER A CA 2
ATOM 1507 C C . SER A 1 9 ? 4.128 15.346 13.673 1.00 34.14 9 SER A C 2
ATOM 1508 O O . SER A 1 9 ? 4.567 15.637 14.787 1.00 74.31 9 SER A O 2
ATOM 1516 N N . HIS A 1 10 ? 3.071 15.935 13.142 1.00 51.01 10 HIS A N 2
ATOM 1517 C CA . HIS A 1 10 ? 2.287 16.902 13.888 1.00 1.14 10 HIS A CA 2
ATOM 1518 C C . HIS A 1 10 ? 0.811 16.715 13.576 1.00 23.41 10 HIS A C 2
ATOM 1519 O O . HIS A 1 10 ? 0.405 16.812 12.419 1.00 31.22 10 HIS A O 2
ATOM 1534 N N . MET A 1 11 ? 0.032 16.433 14.614 1.00 4.14 11 MET A N 2
ATOM 1535 C CA . MET A 1 11 ? -1.404 16.202 14.484 1.00 73.12 11 MET A CA 2
ATOM 1536 C C . MET A 1 11 ? -1.668 14.950 13.651 1.00 24.14 11 MET A C 2
ATOM 1537 O O . MET A 1 11 ? -2.185 15.010 12.534 1.00 54.11 11 MET A O 2
ATOM 1551 N N . VAL A 1 12 ? -1.267 13.816 14.203 1.00 51.45 12 VAL A N 2
ATOM 1552 C CA . VAL A 1 12 ? -1.501 12.524 13.578 1.00 34.14 12 VAL A CA 2
ATOM 1553 C C . VAL A 1 12 ? -2.208 11.591 14.554 1.00 24.12 12 VAL A C 2
ATOM 1554 O O . VAL A 1 12 ? -1.627 11.144 15.544 1.00 34.21 12 VAL A O 2
ATOM 1567 N N . ALA A 1 13 ? -3.480 11.330 14.281 1.00 73.43 13 ALA A N 2
ATOM 1568 C CA . ALA A 1 13 ? -4.308 10.518 15.167 1.00 52.00 13 ALA A CA 2
ATOM 1569 C C . ALA A 1 13 ? -3.858 9.063 15.174 1.00 52.14 13 ALA A C 2
ATOM 1570 O O . ALA A 1 13 ? -3.758 8.440 16.230 1.00 65.34 13 ALA A O 2
ATOM 1577 N N . ASN A 1 14 ? -3.584 8.525 13.995 1.00 14.13 14 ASN A N 2
ATOM 1578 C CA . ASN A 1 14 ? -3.180 7.132 13.879 1.00 21.45 14 ASN A CA 2
ATOM 1579 C C . ASN A 1 14 ? -1.681 7.047 13.613 1.00 31.53 14 ASN A C 2
ATOM 1580 O O . ASN A 1 14 ? -1.187 7.629 12.648 1.00 14.32 14 ASN A O 2
ATOM 1591 N N . PRO A 1 15 ? -0.943 6.334 14.478 1.00 3.31 15 PRO A N 2
ATOM 1592 C CA . PRO A 1 15 ? 0.517 6.216 14.381 1.00 11.23 15 PRO A CA 2
ATOM 1593 C C . PRO A 1 15 ? 0.981 5.588 13.066 1.00 41.42 15 PRO A C 2
ATOM 1594 O O . PRO A 1 15 ? 0.260 4.794 12.452 1.00 33.05 15 PRO A O 2
ATOM 1605 N N . PRO A 1 16 ? 2.191 5.955 12.614 1.00 41.11 16 PRO A N 2
ATOM 1606 C CA . PRO A 1 16 ? 2.793 5.405 11.394 1.00 23.44 16 PRO A CA 2
ATOM 1607 C C . PRO A 1 16 ? 3.017 3.898 11.489 1.00 42.34 16 PRO A C 2
ATOM 1608 O O . PRO A 1 16 ? 3.002 3.320 12.580 1.00 33.42 16 PRO A O 2
ATOM 1619 N N . ALA A 1 17 ? 3.229 3.267 10.345 1.00 31.51 17 ALA A N 2
ATOM 1620 C CA . ALA A 1 17 ? 3.434 1.829 10.296 1.00 1.01 17 ALA A CA 2
ATOM 1621 C C . ALA A 1 17 ? 4.898 1.486 10.527 1.00 72.24 17 ALA A C 2
ATOM 1622 O O . ALA A 1 17 ? 5.787 2.297 10.256 1.00 64.40 17 ALA A O 2
ATOM 1629 N N . SER A 1 18 ? 5.139 0.288 11.030 1.00 40.41 18 SER A N 2
ATOM 1630 C CA . SER A 1 18 ? 6.489 -0.178 11.290 1.00 22.45 18 SER A CA 2
ATOM 1631 C C . SER A 1 18 ? 7.215 -0.481 9.981 1.00 4.33 18 SER A C 2
ATOM 1632 O O . SER A 1 18 ? 6.637 -1.071 9.064 1.00 62.02 18 SER A O 2
ATOM 1640 N N . LYS A 1 19 ? 8.482 -0.081 9.908 1.00 23.31 19 LYS A N 2
ATOM 1641 C CA . LYS A 1 19 ? 9.288 -0.266 8.705 1.00 1.54 19 LYS A CA 2
ATOM 1642 C C . LYS A 1 19 ? 9.364 -1.739 8.334 1.00 62.14 19 LYS A C 2
ATOM 1643 O O . LYS A 1 19 ? 9.276 -2.104 7.163 1.00 63.42 19 LYS A O 2
ATOM 1662 N N . GLU A 1 20 ? 9.529 -2.566 9.356 1.00 72.23 20 GLU A N 2
ATOM 1663 C CA . GLU A 1 20 ? 9.623 -4.013 9.193 1.00 70.35 20 GLU A CA 2
ATOM 1664 C C . GLU A 1 20 ? 8.448 -4.549 8.379 1.00 70.35 20 GLU A C 2
ATOM 1665 O O . GLU A 1 20 ? 8.630 -5.346 7.458 1.00 1.43 20 GLU A O 2
ATOM 1677 N N . SER A 1 21 ? 7.248 -4.095 8.718 1.00 55.12 21 SER A N 2
ATOM 1678 C CA . SER A 1 21 ? 6.043 -4.527 8.030 1.00 35.45 21 SER A CA 2
ATOM 1679 C C . SER A 1 21 ? 6.028 -4.011 6.594 1.00 12.31 21 SER A C 2
ATOM 1680 O O . SER A 1 21 ? 5.688 -4.742 5.668 1.00 1.22 21 SER A O 2
ATOM 1688 N N . ILE A 1 22 ? 6.424 -2.752 6.422 1.00 71.44 22 ILE A N 2
ATOM 1689 C CA . ILE A 1 22 ? 6.442 -2.117 5.108 1.00 73.10 22 ILE A CA 2
ATOM 1690 C C . ILE A 1 22 ? 7.401 -2.844 4.167 1.00 41.44 22 ILE A C 2
ATOM 1691 O O . ILE A 1 22 ? 7.102 -3.051 2.990 1.00 25.25 22 ILE A O 2
ATOM 1707 N N . ASP A 1 23 ? 8.549 -3.236 4.699 1.00 74.10 23 ASP A N 2
ATOM 1708 C CA . ASP A 1 23 ? 9.558 -3.938 3.917 1.00 11.43 23 ASP A CA 2
ATOM 1709 C C . ASP A 1 23 ? 9.061 -5.322 3.509 1.00 32.45 23 ASP A C 2
ATOM 1710 O O . ASP A 1 23 ? 9.190 -5.725 2.350 1.00 31.02 23 ASP A O 2
ATOM 1719 N N . ALA A 1 24 ? 8.449 -6.022 4.457 1.00 11.31 24 ALA A N 2
ATOM 1720 C CA . ALA A 1 24 ? 8.029 -7.405 4.253 1.00 55.41 24 ALA A CA 2
ATOM 1721 C C . ALA A 1 24 ? 6.674 -7.502 3.552 1.00 61.22 24 ALA A C 2
ATOM 1722 O O . ALA A 1 24 ? 6.141 -8.600 3.380 1.00 61.23 24 ALA A O 2
ATOM 1729 N N . LEU A 1 25 ? 6.116 -6.360 3.161 1.00 73.23 25 LEU A N 2
ATOM 1730 C CA . LEU A 1 25 ? 4.851 -6.336 2.430 1.00 12.05 25 LEU A CA 2
ATOM 1731 C C . LEU A 1 25 ? 4.948 -7.147 1.141 1.00 54.01 25 LEU A C 2
ATOM 1732 O O . LEU A 1 25 ? 5.864 -6.936 0.339 1.00 12.52 25 LEU A O 2
ATOM 1748 N N . PRO A 1 26 ? 4.001 -8.087 0.934 1.00 72.14 26 PRO A N 2
ATOM 1749 C CA . PRO A 1 26 ? 3.971 -8.950 -0.256 1.00 30.22 26 PRO A CA 2
ATOM 1750 C C . PRO A 1 26 ? 3.896 -8.138 -1.540 1.00 22.43 26 PRO A C 2
ATOM 1751 O O . PRO A 1 26 ? 3.013 -7.298 -1.706 1.00 71.34 26 PRO A O 2
ATOM 1762 N N . GLU A 1 27 ? 4.821 -8.400 -2.444 1.00 15.24 27 GLU A N 2
ATOM 1763 C CA . GLU A 1 27 ? 4.966 -7.591 -3.639 1.00 54.21 27 GLU A CA 2
ATOM 1764 C C . GLU A 1 27 ? 4.289 -8.257 -4.827 1.00 40.02 27 GLU A C 2
ATOM 1765 O O . GLU A 1 27 ? 4.669 -9.351 -5.246 1.00 32.34 27 GLU A O 2
ATOM 1777 N N . ILE A 1 28 ? 3.273 -7.596 -5.351 1.00 23.10 28 ILE A N 2
ATOM 1778 C CA . ILE A 1 28 ? 2.505 -8.119 -6.463 1.00 1.13 28 ILE A CA 2
ATOM 1779 C C . ILE A 1 28 ? 2.881 -7.390 -7.746 1.00 32.44 28 ILE A C 2
ATOM 1780 O O . ILE A 1 28 ? 2.904 -6.158 -7.789 1.00 71.34 28 ILE A O 2
ATOM 1796 N N . LEU A 1 29 ? 3.195 -8.153 -8.778 1.00 70.43 29 LEU A N 2
ATOM 1797 C CA . LEU A 1 29 ? 3.570 -7.580 -10.060 1.00 32.42 29 LEU A CA 2
ATOM 1798 C C . LEU A 1 29 ? 2.327 -7.207 -10.858 1.00 12.50 29 LEU A C 2
ATOM 1799 O O . LEU A 1 29 ? 1.488 -8.058 -11.155 1.00 3.11 29 LEU A O 2
ATOM 1815 N N . VAL A 1 30 ? 2.212 -5.931 -11.190 1.00 11.45 30 VAL A N 2
ATOM 1816 C CA . VAL A 1 30 ? 1.062 -5.432 -11.928 1.00 43.33 30 VAL A CA 2
ATOM 1817 C C . VAL A 1 30 ? 1.307 -5.496 -13.432 1.00 13.40 30 VAL A C 2
ATOM 1818 O O . VAL A 1 30 ? 2.333 -5.020 -13.928 1.00 30.33 30 VAL A O 2
ATOM 1831 N N . THR A 1 31 ? 0.364 -6.101 -14.137 1.00 74.54 31 THR A N 2
ATOM 1832 C CA . THR A 1 31 ? 0.415 -6.216 -15.585 1.00 51.30 31 THR A CA 2
ATOM 1833 C C . THR A 1 31 ? -0.965 -5.934 -16.176 1.00 33.12 31 THR A C 2
ATOM 1834 O O . THR A 1 31 ? -1.933 -5.758 -15.433 1.00 61.35 31 THR A O 2
ATOM 1845 N N . GLU A 1 32 ? -1.054 -5.858 -17.498 1.00 24.31 32 GLU A N 2
ATOM 1846 C CA . GLU A 1 32 ? -2.331 -5.623 -18.164 1.00 34.42 32 GLU A CA 2
ATOM 1847 C C . GLU A 1 32 ? -3.323 -6.736 -17.823 1.00 21.23 32 GLU A C 2
ATOM 1848 O O . GLU A 1 32 ? -2.990 -7.919 -17.909 1.00 44.32 32 GLU A O 2
ATOM 1860 N N . ASP A 1 33 ? -4.529 -6.337 -17.409 1.00 43.44 33 ASP A N 2
ATOM 1861 C CA . ASP A 1 33 ? -5.588 -7.272 -16.998 1.00 15.44 33 ASP A CA 2
ATOM 1862 C C . ASP A 1 33 ? -5.238 -7.974 -15.689 1.00 40.41 33 ASP A C 2
ATOM 1863 O O . ASP A 1 33 ? -5.904 -8.927 -15.275 1.00 51.10 33 ASP A O 2
ATOM 1872 N N . HIS A 1 34 ? -4.197 -7.482 -15.041 1.00 43.25 34 HIS A N 2
ATOM 1873 C CA . HIS A 1 34 ? -3.778 -7.974 -13.739 1.00 42.13 34 HIS A CA 2
ATOM 1874 C C . HIS A 1 34 ? -3.333 -6.774 -12.916 1.00 53.31 34 HIS A C 2
ATOM 1875 O O . HIS A 1 34 ? -2.406 -6.851 -12.113 1.00 52.24 34 HIS A O 2
ATOM 1890 N N . GLY A 1 35 ? -4.015 -5.660 -13.137 1.00 61.04 35 GLY A N 2
ATOM 1891 C CA . GLY A 1 35 ? -3.601 -4.409 -12.552 1.00 33.34 35 GLY A CA 2
ATOM 1892 C C . GLY A 1 35 ? -4.285 -4.103 -11.239 1.00 10.14 35 GLY A C 2
ATOM 1893 O O . GLY A 1 35 ? -3.613 -3.896 -10.233 1.00 54.41 35 GLY A O 2
ATOM 1897 N N . ALA A 1 36 ? -5.616 -4.071 -11.252 1.00 5.35 36 ALA A N 2
ATOM 1898 C CA . ALA A 1 36 ? -6.389 -3.659 -10.079 1.00 73.24 36 ALA A CA 2
ATOM 1899 C C . ALA A 1 36 ? -6.025 -4.493 -8.858 1.00 60.12 36 ALA A C 2
ATOM 1900 O O . ALA A 1 36 ? -5.547 -3.962 -7.859 1.00 63.33 36 ALA A O 2
ATOM 1907 N N . VAL A 1 37 ? -6.242 -5.801 -8.964 1.00 14.32 37 VAL A N 2
ATOM 1908 C CA . VAL A 1 37 ? -5.891 -6.740 -7.903 1.00 42.51 37 VAL A CA 2
ATOM 1909 C C . VAL A 1 37 ? -6.639 -6.423 -6.606 1.00 12.23 37 VAL A C 2
ATOM 1910 O O . VAL A 1 37 ? -6.195 -5.619 -5.792 1.00 74.45 37 VAL A O 2
ATOM 1923 N N . GLY A 1 38 ? -7.793 -7.040 -6.428 1.00 54.51 38 GLY A N 2
ATOM 1924 C CA . GLY A 1 38 ? -8.527 -6.877 -5.192 1.00 64.51 38 GLY A CA 2
ATOM 1925 C C . GLY A 1 38 ? -9.652 -5.869 -5.293 1.00 31.30 38 GLY A C 2
ATOM 1926 O O . GLY A 1 38 ? -10.785 -6.229 -5.621 1.00 14.21 38 GLY A O 2
ATOM 1930 N N . GLN A 1 39 ? -9.351 -4.606 -5.019 1.00 22.20 39 GLN A N 2
ATOM 1931 C CA . GLN A 1 39 ? -10.388 -3.583 -4.955 1.00 52.10 39 GLN A CA 2
ATOM 1932 C C . GLN A 1 39 ? -9.915 -2.263 -5.562 1.00 61.25 39 GLN A C 2
ATOM 1933 O O . GLN A 1 39 ? -10.586 -1.693 -6.428 1.00 45.42 39 GLN A O 2
ATOM 1947 N N . GLU A 1 40 ? -8.771 -1.776 -5.100 1.00 55.21 40 GLU A N 2
ATOM 1948 C CA . GLU A 1 40 ? -8.225 -0.509 -5.577 1.00 53.11 40 GLU A CA 2
ATOM 1949 C C . GLU A 1 40 ? -7.794 -0.612 -7.041 1.00 13.22 40 GLU A C 2
ATOM 1950 O O . GLU A 1 40 ? -6.792 -1.244 -7.359 1.00 45.05 40 GLU A O 2
ATOM 1962 N N . MET A 1 41 ? -8.564 0.010 -7.930 1.00 1.24 41 MET A N 2
ATOM 1963 C CA . MET A 1 41 ? -8.265 -0.028 -9.361 1.00 52.43 41 MET A CA 2
ATOM 1964 C C . MET A 1 41 ? -7.246 1.050 -9.721 1.00 63.31 41 MET A C 2
ATOM 1965 O O . MET A 1 41 ? -6.603 0.993 -10.771 1.00 63.32 41 MET A O 2
ATOM 1979 N N . CYS A 1 42 ? -7.108 2.026 -8.837 1.00 62.21 42 CYS A N 2
ATOM 1980 C CA . CYS A 1 42 ? -6.168 3.116 -9.033 1.00 73.21 42 CYS A CA 2
ATOM 1981 C C . CYS A 1 42 ? -5.435 3.404 -7.729 1.00 10.31 42 CYS A C 2
ATOM 1982 O O . CYS A 1 42 ? -5.900 3.036 -6.651 1.00 3.34 42 CYS A O 2
ATOM 1990 N N . CYS A 1 43 ? -4.285 4.046 -7.833 1.00 43.03 43 CYS A N 2
ATOM 1991 C CA . CYS A 1 43 ? -3.502 4.407 -6.667 1.00 65.41 43 CYS A CA 2
ATOM 1992 C C . CYS A 1 43 ? -3.630 5.902 -6.412 1.00 3.33 43 CYS A C 2
ATOM 1993 O O . CYS A 1 43 ? -2.992 6.711 -7.089 1.00 22.43 43 CYS A O 2
ATOM 2000 N N . PRO A 1 44 ? -4.457 6.282 -5.425 1.00 33.32 44 PRO A N 2
ATOM 2001 C CA . PRO A 1 44 ? -4.741 7.688 -5.123 1.00 23.05 44 PRO A CA 2
ATOM 2002 C C . PRO A 1 44 ? -3.480 8.449 -4.737 1.00 54.24 44 PRO A C 2
ATOM 2003 O O . PRO A 1 44 ? -3.365 9.651 -4.971 1.00 35.04 44 PRO A O 2
ATOM 2014 N N . ILE A 1 45 ? -2.524 7.720 -4.173 1.00 2.14 45 ILE A N 2
ATOM 2015 C CA . ILE A 1 45 ? -1.286 8.303 -3.681 1.00 54.00 45 ILE A CA 2
ATOM 2016 C C . ILE A 1 45 ? -0.480 8.961 -4.808 1.00 25.52 45 ILE A C 2
ATOM 2017 O O . ILE A 1 45 ? 0.243 9.932 -4.578 1.00 21.42 45 ILE A O 2
ATOM 2033 N N . CYS A 1 46 ? -0.611 8.445 -6.030 1.00 40.31 46 CYS A N 2
ATOM 2034 C CA . CYS A 1 46 ? 0.131 8.999 -7.162 1.00 74.14 46 CYS A CA 2
ATOM 2035 C C . CYS A 1 46 ? -0.812 9.473 -8.265 1.00 70.54 46 CYS A C 2
ATOM 2036 O O . CYS A 1 46 ? -0.361 9.952 -9.308 1.00 43.53 46 CYS A O 2
ATOM 2043 N N . CYS A 1 47 ? -2.117 9.359 -8.011 1.00 43.14 47 CYS A N 2
ATOM 2044 C CA . CYS A 1 47 ? -3.143 9.689 -9.002 1.00 55.41 47 CYS A CA 2
ATOM 2045 C C . CYS A 1 47 ? -2.863 8.994 -10.333 1.00 11.42 47 CYS A C 2
ATOM 2046 O O . CYS A 1 47 ? -2.620 9.639 -11.357 1.00 42.10 47 CYS A O 2
ATOM 2054 N N . SER A 1 48 ? -2.871 7.670 -10.296 1.00 5.21 48 SER A N 2
ATOM 2055 C CA . SER A 1 48 ? -2.620 6.870 -11.476 1.00 23.42 48 SER A CA 2
ATOM 2056 C C . SER A 1 48 ? -3.178 5.468 -11.274 1.00 63.31 48 SER A C 2
ATOM 2057 O O . SER A 1 48 ? -3.278 4.992 -10.139 1.00 71.33 48 SER A O 2
ATOM 2065 N N . GLU A 1 49 ? -3.534 4.817 -12.371 1.00 10.20 49 GLU A N 2
ATOM 2066 C CA . GLU A 1 49 ? -4.089 3.473 -12.330 1.00 1.43 49 GLU A CA 2
ATOM 2067 C C . GLU A 1 49 ? -2.989 2.436 -12.113 1.00 43.22 49 GLU A C 2
ATOM 2068 O O . GLU A 1 49 ? -1.830 2.775 -11.854 1.00 33.23 49 GLU A O 2
ATOM 2080 N N . TYR A 1 50 ? -3.358 1.174 -12.201 1.00 63.24 50 TYR A N 2
ATOM 2081 C CA . TYR A 1 50 ? -2.402 0.091 -12.067 1.00 55.41 50 TYR A CA 2
ATOM 2082 C C . TYR A 1 50 ? -1.964 -0.411 -13.436 1.00 2.00 50 TYR A C 2
ATOM 2083 O O . TYR A 1 50 ? -2.721 -1.080 -14.138 1.00 42.32 50 TYR A O 2
ATOM 2101 N N . VAL A 1 51 ? -0.739 -0.076 -13.807 1.00 1.21 51 VAL A N 2
ATOM 2102 C CA . VAL A 1 51 ? -0.201 -0.442 -15.111 1.00 75.31 51 VAL A CA 2
ATOM 2103 C C . VAL A 1 51 ? 1.023 -1.336 -14.962 1.00 64.11 51 VAL A C 2
ATOM 2104 O O . VAL A 1 51 ? 1.627 -1.405 -13.886 1.00 74.14 51 VAL A O 2
ATOM 2117 N N . LYS A 1 52 ? 1.382 -2.012 -16.047 1.00 32.40 52 LYS A N 2
ATOM 2118 C CA . LYS A 1 52 ? 2.516 -2.924 -16.052 1.00 30.41 52 LYS A CA 2
ATOM 2119 C C . LYS A 1 52 ? 3.813 -2.175 -15.766 1.00 51.24 52 LYS A C 2
ATOM 2120 O O . LYS A 1 52 ? 4.252 -1.343 -16.561 1.00 52.44 52 LYS A O 2
ATOM 2139 N N . GLY A 1 53 ? 4.404 -2.464 -14.618 1.00 11.42 53 GLY A N 2
ATOM 2140 C CA . GLY A 1 53 ? 5.634 -1.808 -14.230 1.00 1.20 53 GLY A CA 2
ATOM 2141 C C . GLY A 1 53 ? 5.585 -1.330 -12.799 1.00 60.32 53 GLY A C 2
ATOM 2142 O O . GLY A 1 53 ? 6.602 -1.302 -12.104 1.00 20.10 53 GLY A O 2
ATOM 2146 N N . ASP A 1 54 ? 4.393 -0.968 -12.347 1.00 53.22 54 ASP A N 2
ATOM 2147 C CA . ASP A 1 54 ? 4.207 -0.499 -10.982 1.00 20.15 54 ASP A CA 2
ATOM 2148 C C . ASP A 1 54 ? 4.012 -1.679 -10.040 1.00 14.13 54 ASP A C 2
ATOM 2149 O O . ASP A 1 54 ? 3.250 -2.598 -10.335 1.00 10.31 54 ASP A O 2
ATOM 2158 N N . VAL A 1 55 ? 4.715 -1.661 -8.920 1.00 30.32 55 VAL A N 2
ATOM 2159 C CA . VAL A 1 55 ? 4.634 -2.743 -7.948 1.00 64.24 55 VAL A CA 2
ATOM 2160 C C . VAL A 1 55 ? 3.482 -2.512 -6.977 1.00 4.01 55 VAL A C 2
ATOM 2161 O O . VAL A 1 55 ? 3.365 -1.438 -6.379 1.00 3.23 55 VAL A O 2
ATOM 2174 N N . ALA A 1 56 ? 2.625 -3.513 -6.835 1.00 65.01 56 ALA A N 2
ATOM 2175 C CA . ALA A 1 56 ? 1.525 -3.453 -5.885 1.00 45.12 56 ALA A CA 2
ATOM 2176 C C . ALA A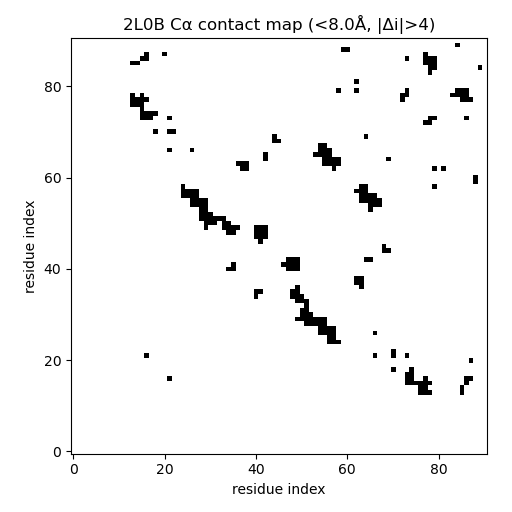 1 56 ? 1.862 -4.271 -4.646 1.00 15.01 56 ALA A C 2
ATOM 2177 O O . ALA A 1 56 ? 2.839 -5.018 -4.634 1.00 2.11 56 ALA A O 2
ATOM 2184 N N . THR A 1 57 ? 1.068 -4.119 -3.608 1.00 2.42 57 THR A N 2
ATOM 2185 C CA . THR A 1 57 ? 1.258 -4.886 -2.395 1.00 63.35 57 THR A CA 2
ATOM 2186 C C . THR A 1 57 ? -0.088 -5.135 -1.722 1.00 15.53 57 THR A C 2
ATOM 2187 O O . THR A 1 57 ? -1.033 -4.365 -1.909 1.00 10.42 57 THR A O 2
ATOM 2198 N N . GLU A 1 58 ? -0.176 -6.219 -0.963 1.00 35.32 58 GLU A N 2
ATOM 2199 C CA . GLU A 1 58 ? -1.402 -6.548 -0.261 1.00 33.32 58 GLU A CA 2
ATOM 2200 C C . GLU A 1 58 ? -1.240 -6.301 1.227 1.00 13.24 58 GLU A C 2
ATOM 2201 O O . GLU A 1 58 ? -0.403 -6.919 1.886 1.00 4.14 58 GLU A O 2
ATOM 2213 N N . LEU A 1 59 ? -2.035 -5.388 1.746 1.00 24.42 59 LEU A N 2
ATOM 2214 C CA . LEU A 1 59 ? -2.087 -5.155 3.171 1.00 23.12 59 LEU A CA 2
ATOM 2215 C C . LEU A 1 59 ? -2.980 -6.210 3.811 1.00 14.25 59 LEU A C 2
ATOM 2216 O O . LEU A 1 59 ? -4.013 -6.568 3.244 1.00 45.51 59 LEU A O 2
ATOM 2232 N N . PRO A 1 60 ? -2.604 -6.721 4.997 1.00 62.53 60 PRO A N 2
ATOM 2233 C CA . PRO A 1 60 ? -3.428 -7.683 5.752 1.00 31.33 60 PRO A CA 2
ATOM 2234 C C . PRO A 1 60 ? -4.809 -7.118 6.089 1.00 51.02 60 PRO A C 2
ATOM 2235 O O . PRO A 1 60 ? -5.690 -7.821 6.578 1.00 33.24 60 PRO A O 2
ATOM 2246 N N . CYS A 1 61 ? -4.980 -5.835 5.803 1.00 32.41 61 CYS A N 2
ATOM 2247 C CA . CYS A 1 61 ? -6.252 -5.154 5.955 1.00 52.03 61 CYS A CA 2
ATOM 2248 C C . CYS A 1 61 ? -7.083 -5.314 4.675 1.00 22.34 61 CYS A C 2
ATOM 2249 O O . CYS A 1 61 ? -7.980 -4.519 4.395 1.00 5.02 61 CYS A O 2
ATOM 2256 N N . HIS A 1 62 ? -6.749 -6.343 3.889 1.00 24.45 62 HIS A N 2
ATOM 2257 C CA . HIS A 1 62 ? -7.488 -6.689 2.670 1.00 12.12 62 HIS A CA 2
ATOM 2258 C C . HIS A 1 62 ? -7.530 -5.515 1.694 1.00 31.12 62 HIS A C 2
ATOM 2259 O O . HIS A 1 62 ? -8.548 -5.266 1.053 1.00 52.15 62 HIS A O 2
ATOM 2274 N N . HIS A 1 63 ? -6.415 -4.805 1.572 1.00 3.35 63 HIS A N 2
ATOM 2275 C CA . HIS A 1 63 ? -6.353 -3.636 0.702 1.00 53.43 63 HIS A CA 2
ATOM 2276 C C . HIS A 1 63 ? -5.049 -3.603 -0.076 1.00 13.41 63 HIS A C 2
ATOM 2277 O O . HIS A 1 63 ? -4.021 -4.076 0.407 1.00 11.34 63 HIS A O 2
ATOM 2291 N N . TYR A 1 64 ? -5.100 -3.046 -1.280 1.00 50.45 64 TYR A N 2
ATOM 2292 C CA . TYR A 1 64 ? -3.966 -3.111 -2.194 1.00 33.12 64 TYR A CA 2
ATOM 2293 C C . TYR A 1 64 ? -3.540 -1.720 -2.637 1.00 74.10 64 TYR A C 2
ATOM 2294 O O . TYR A 1 64 ? -4.366 -0.899 -3.024 1.00 10.10 64 TYR A O 2
ATOM 2312 N N . PHE A 1 65 ? -2.238 -1.472 -2.594 1.00 14.22 65 PHE A N 2
ATOM 2313 C CA . PHE A 1 65 ? -1.683 -0.195 -3.023 1.00 30.30 65 PHE A CA 2
ATOM 2314 C C . PHE A 1 65 ? -0.312 -0.412 -3.645 1.00 21.03 65 PHE A C 2
ATOM 2315 O O . PHE A 1 65 ? 0.297 -1.463 -3.458 1.00 1.24 65 PHE A O 2
ATOM 2332 N N . HIS A 1 66 ? 0.166 0.572 -4.396 1.00 63.34 66 HIS A N 2
ATOM 2333 C CA . HIS A 1 66 ? 1.523 0.517 -4.930 1.00 72.34 66 HIS A CA 2
ATOM 2334 C C . HIS A 1 66 ? 2.522 0.611 -3.787 1.00 11.53 66 HIS A C 2
ATOM 2335 O O . HIS A 1 66 ? 2.499 1.580 -3.028 1.00 50.12 66 HIS A O 2
ATOM 2349 N N . LYS A 1 67 ? 3.396 -0.381 -3.677 1.00 32.21 67 LYS A N 2
ATOM 2350 C CA . LYS A 1 67 ? 4.369 -0.439 -2.587 1.00 71.32 67 LYS A CA 2
ATOM 2351 C C . LYS A 1 67 ? 5.262 0.815 -2.548 1.00 72.33 67 LYS A C 2
ATOM 2352 O O . LYS A 1 67 ? 5.417 1.420 -1.487 1.00 71.31 67 LYS A O 2
ATOM 2371 N N . PRO A 1 68 ? 5.853 1.243 -3.692 1.00 54.42 68 PRO A N 2
ATOM 2372 C CA . PRO A 1 68 ? 6.669 2.468 -3.742 1.00 22.33 68 PRO A CA 2
ATOM 2373 C C . PRO A 1 68 ? 5.907 3.709 -3.272 1.00 50.21 68 PRO A C 2
ATOM 2374 O O . PRO A 1 68 ? 6.504 4.669 -2.789 1.00 42.23 68 PRO A O 2
ATOM 2385 N N . CYS A 1 69 ? 4.587 3.686 -3.423 1.00 61.41 69 CYS A N 2
ATOM 2386 C CA . CYS A 1 69 ? 3.749 4.801 -3.004 1.00 52.03 69 CYS A CA 2
ATOM 2387 C C . CYS A 1 69 ? 3.406 4.704 -1.519 1.00 65.43 69 CYS A C 2
ATOM 2388 O O . CYS A 1 69 ? 3.625 5.644 -0.751 1.00 2.52 69 CYS A O 2
ATOM 2395 N N . VAL A 1 70 ? 2.881 3.550 -1.121 1.00 34.30 70 VAL A N 2
ATOM 2396 C CA . VAL A 1 70 ? 2.350 3.362 0.224 1.00 23.21 70 VAL A CA 2
ATOM 2397 C C . VAL A 1 70 ? 3.459 3.416 1.274 1.00 62.13 70 VAL A C 2
ATOM 2398 O O . VAL A 1 70 ? 3.215 3.775 2.424 1.00 54.20 70 VAL A O 2
ATOM 2411 N N . SER A 1 71 ? 4.681 3.094 0.868 1.00 14.43 71 SER A N 2
ATOM 2412 C CA . SER A 1 71 ? 5.817 3.113 1.779 1.00 24.02 71 SER A CA 2
ATOM 2413 C C . SER A 1 71 ? 6.092 4.524 2.300 1.00 72.44 71 SER A C 2
ATOM 2414 O O . SER A 1 71 ? 6.569 4.700 3.419 1.00 63.32 71 SER A O 2
ATOM 2422 N N . ILE A 1 72 ? 5.783 5.528 1.490 1.00 64.55 72 ILE A N 2
ATOM 2423 C CA . ILE A 1 72 ? 5.949 6.913 1.901 1.00 51.03 72 ILE A CA 2
ATOM 2424 C C . ILE A 1 72 ? 4.791 7.330 2.802 1.00 74.55 72 ILE A C 2
ATOM 2425 O O . ILE A 1 72 ? 4.979 8.016 3.809 1.00 52.13 72 ILE A O 2
ATOM 2441 N N . TRP A 1 73 ? 3.597 6.881 2.440 1.00 13.54 73 TRP A N 2
ATOM 2442 C CA . TRP A 1 73 ? 2.387 7.197 3.188 1.00 71.44 73 TRP A CA 2
ATOM 2443 C C . TRP A 1 73 ? 2.413 6.574 4.584 1.00 51.10 73 TRP A C 2
ATOM 2444 O O . TRP A 1 73 ? 2.066 7.228 5.569 1.00 31.01 73 TRP A O 2
ATOM 2465 N N . LEU A 1 74 ? 2.846 5.321 4.668 1.00 2.24 74 LEU A N 2
ATOM 2466 C CA . LEU A 1 74 ? 2.862 4.593 5.935 1.00 53.30 74 LEU A CA 2
ATOM 2467 C C . LEU A 1 74 ? 3.867 5.184 6.920 1.00 70.50 74 LEU A C 2
ATOM 2468 O O . LEU A 1 74 ? 3.778 4.943 8.125 1.00 12.45 74 LEU A O 2
ATOM 2484 N N . GLN A 1 75 ? 4.821 5.952 6.406 1.00 64.44 75 GLN A N 2
ATOM 2485 C CA . GLN A 1 75 ? 5.784 6.646 7.257 1.00 64.15 75 GLN A CA 2
ATOM 2486 C C . GLN A 1 75 ? 5.124 7.833 7.943 1.00 23.14 75 GLN A C 2
ATOM 2487 O O . GLN A 1 75 ? 5.588 8.305 8.979 1.00 72.15 75 GLN A O 2
ATOM 2501 N N . LYS A 1 76 ? 4.037 8.306 7.353 1.00 54.51 76 LYS A N 2
ATOM 2502 C CA . LYS A 1 76 ? 3.282 9.417 7.912 1.00 22.15 76 LYS A CA 2
ATOM 2503 C C . LYS A 1 76 ? 2.190 8.889 8.832 1.00 22.51 76 LYS A C 2
ATOM 2504 O O . LYS A 1 76 ? 2.001 9.385 9.942 1.00 13.53 76 LYS A O 2
ATOM 2523 N N . SER A 1 77 ? 1.487 7.866 8.366 1.00 63.32 77 SER A N 2
ATOM 2524 C CA . SER A 1 77 ? 0.445 7.228 9.153 1.00 64.11 77 SER A CA 2
ATOM 2525 C C . SER A 1 77 ? 0.202 5.806 8.654 1.00 2.43 77 SER A C 2
ATOM 2526 O O . SER A 1 77 ? 0.088 5.573 7.449 1.00 2.31 77 SER A O 2
ATOM 2534 N N . GLY A 1 78 ? 0.135 4.856 9.579 1.00 12.53 78 GLY A N 2
ATOM 2535 C CA . GLY A 1 78 ? -0.107 3.476 9.206 1.00 4.14 78 GLY A CA 2
ATOM 2536 C C . GLY A 1 78 ? -1.585 3.205 9.040 1.00 35.45 78 GLY A C 2
ATOM 2537 O O . GLY A 1 78 ? -2.224 2.641 9.925 1.00 2.43 78 GLY A O 2
ATOM 2541 N N . THR A 1 79 ? -2.131 3.635 7.912 1.00 25.14 79 THR A N 2
ATOM 2542 C CA . THR A 1 79 ? -3.561 3.549 7.670 1.00 3.21 79 THR A CA 2
ATOM 2543 C C . THR A 1 79 ? -3.832 3.352 6.180 1.00 10.11 79 THR A C 2
ATOM 2544 O O . THR A 1 79 ? -3.066 3.825 5.348 1.00 21.45 79 THR A O 2
ATOM 2555 N N . CYS A 1 80 ? -4.910 2.652 5.842 1.00 35.23 80 CYS A N 2
ATOM 2556 C CA . CYS A 1 80 ? -5.361 2.631 4.454 1.00 4.42 80 CYS A CA 2
ATOM 2557 C C . CYS A 1 80 ? -6.029 3.965 4.150 1.00 44.51 80 CYS A C 2
ATOM 2558 O O . CYS A 1 80 ? -7.020 4.310 4.785 1.00 10.53 80 CYS A O 2
ATOM 2565 N N . PRO A 1 81 ? -5.512 4.726 3.175 1.00 1.02 81 PRO A N 2
ATOM 2566 C CA . PRO A 1 81 ? -6.057 6.051 2.833 1.00 64.23 81 PRO A CA 2
ATOM 2567 C C . PRO A 1 81 ? -7.517 5.998 2.372 1.00 75.23 81 PRO A C 2
ATOM 2568 O O . PRO A 1 81 ? -8.181 7.028 2.268 1.00 13.13 81 PRO A O 2
ATOM 2579 N N . VAL A 1 82 ? -8.011 4.795 2.103 1.00 74.35 82 VAL A N 2
ATOM 2580 C CA . VAL A 1 82 ? -9.381 4.608 1.640 1.00 13.01 82 VAL A CA 2
ATOM 2581 C C . VAL A 1 82 ? -10.333 4.263 2.795 1.00 21.14 82 VAL A C 2
ATOM 2582 O O . VAL A 1 82 ? -11.378 4.889 2.956 1.00 24.44 82 VAL A O 2
ATOM 2595 N N . CYS A 1 83 ? -9.961 3.277 3.607 1.00 41.01 83 CYS A N 2
ATOM 2596 C CA . CYS A 1 83 ? -10.860 2.774 4.651 1.00 34.44 83 CYS A CA 2
ATOM 2597 C C . CYS A 1 83 ? -10.576 3.430 6.004 1.00 40.10 83 CYS A C 2
ATOM 2598 O O . CYS A 1 83 ? -11.407 3.391 6.908 1.00 55.14 83 CYS A O 2
ATOM 2605 N N . ARG A 1 84 ? -9.386 4.009 6.133 1.00 70.31 84 ARG A N 2
ATOM 2606 C CA . ARG A 1 84 ? -8.936 4.638 7.377 1.00 42.54 84 ARG A CA 2
ATOM 2607 C C . ARG A 1 84 ? -8.823 3.624 8.522 1.00 63.41 84 ARG A C 2
ATOM 2608 O O . ARG A 1 84 ? -8.898 3.985 9.697 1.00 43.34 84 ARG A O 2
ATOM 2629 N N . CYS A 1 85 ? -8.615 2.360 8.174 1.00 13.03 85 CYS A N 2
ATOM 2630 C CA . CYS A 1 85 ? -8.321 1.340 9.171 1.00 13.33 85 CYS A CA 2
ATOM 2631 C C . CYS A 1 85 ? -6.809 1.211 9.337 1.00 33.24 85 CYS A C 2
ATOM 2632 O O . CYS A 1 85 ? -6.052 1.455 8.390 1.00 5.14 85 CYS A O 2
ATOM 2640 N N . MET A 1 86 ? -6.386 0.820 10.530 1.00 43.03 86 MET A N 2
ATOM 2641 C CA . MET A 1 86 ? -4.977 0.857 10.915 1.00 1.54 86 MET A CA 2
ATOM 2642 C C . MET A 1 86 ? -4.158 -0.278 10.298 1.00 41.23 86 MET A C 2
ATOM 2643 O O . MET A 1 86 ? -4.654 -1.383 10.074 1.00 61.02 86 MET A O 2
ATOM 2657 N N . PHE A 1 87 ? -2.900 0.034 10.014 1.00 73.05 87 PHE A N 2
ATOM 2658 C CA . PHE A 1 87 ? -1.901 -0.947 9.620 1.00 4.11 87 PHE A CA 2
ATOM 2659 C C . PHE A 1 87 ? -0.625 -0.693 10.427 1.00 71.23 87 PHE A C 2
ATOM 2660 O O . PHE A 1 87 ? -0.097 0.418 10.402 1.00 12.03 87 PHE A O 2
ATOM 2677 N N . PRO A 1 88 ? -0.099 -1.699 11.158 1.00 53.33 88 PRO A N 2
ATOM 2678 C CA . PRO A 1 88 ? -0.627 -3.077 11.188 1.00 62.55 88 PRO A CA 2
ATOM 2679 C C . PRO A 1 88 ? -2.075 -3.156 11.670 1.00 72.41 88 PRO A C 2
ATOM 2680 O O . PRO A 1 88 ? -2.489 -2.411 12.559 1.00 25.44 88 PRO A O 2
ATOM 2691 N N . PRO A 1 89 ? -2.849 -4.086 11.092 1.00 24.13 89 PRO A N 2
ATOM 2692 C CA . PRO A 1 89 ? -4.284 -4.209 11.358 1.00 63.31 89 PRO A CA 2
ATOM 2693 C C . PRO A 1 89 ? -4.579 -4.659 12.783 1.00 41.54 89 PRO A C 2
ATOM 2694 O O . PRO A 1 89 ? -3.780 -5.372 13.400 1.00 51.33 89 PRO A O 2
ATOM 2705 N N . PRO A 1 90 ? -5.726 -4.231 13.332 1.00 23.32 90 PRO A N 2
ATOM 2706 C CA . PRO A 1 90 ? -6.166 -4.642 14.666 1.00 2.02 90 PRO A CA 2
ATOM 2707 C C . PRO A 1 90 ? -6.615 -6.103 14.691 1.00 13.33 90 PRO A C 2
ATOM 2708 O O . PRO A 1 90 ? -6.601 -6.787 13.665 1.00 44.52 90 PRO A O 2
ATOM 2719 N N . LEU A 1 91 ? -7.007 -6.579 15.859 1.00 53.23 91 LEU A N 2
ATOM 2720 C CA . LEU A 1 91 ? -7.449 -7.956 15.999 1.00 11.10 91 LEU A CA 2
ATOM 2721 C C . LEU A 1 91 ? -8.967 -8.015 16.099 1.00 52.34 91 LEU A C 2
ATOM 2722 O O . LEU A 1 91 ? -9.485 -8.088 17.232 1.00 37.98 91 LEU A O 2
ATOM 2741 N N . MET A 1 1 ? -23.936 1.547 32.666 1.00 0.00 1 MET A N 3
ATOM 2742 C CA . MET A 1 1 ? -24.005 0.388 31.751 1.00 52.33 1 MET A CA 3
ATOM 2743 C C . MET A 1 1 ? -22.782 0.358 30.855 1.00 70.13 1 MET A C 3
ATOM 2744 O O . MET A 1 1 ? -22.153 1.389 30.614 1.00 40.31 1 MET A O 3
ATOM 2760 N N . GLY A 1 2 ? -22.458 -0.824 30.367 1.00 53.42 2 GLY A N 3
ATOM 2761 C CA . GLY A 1 2 ? -21.262 -1.002 29.581 1.00 61.31 2 GLY A CA 3
ATOM 2762 C C . GLY A 1 2 ? -20.282 -1.916 30.277 1.00 63.22 2 GLY A C 3
ATOM 2763 O O . GLY A 1 2 ? -19.778 -1.593 31.354 1.00 1.23 2 GLY A O 3
ATOM 2767 N N . HIS A 1 3 ? -20.018 -3.064 29.677 1.00 54.10 3 HIS A N 3
ATOM 2768 C CA . HIS A 1 3 ? -19.109 -4.036 30.272 1.00 44.13 3 HIS A CA 3
ATOM 2769 C C . HIS A 1 3 ? -17.767 -4.037 29.549 1.00 44.01 3 HIS A C 3
ATOM 2770 O O . HIS A 1 3 ? -17.058 -5.040 29.529 1.00 5.42 3 HIS A O 3
ATOM 2785 N N . HIS A 1 4 ? -17.423 -2.895 28.966 1.00 43.13 4 HIS A N 3
ATOM 2786 C CA . HIS A 1 4 ? -16.105 -2.695 28.377 1.00 64.35 4 HIS A CA 3
ATOM 2787 C C . HIS A 1 4 ? -15.367 -1.634 29.174 1.00 62.31 4 HIS A C 3
ATOM 2788 O O . HIS A 1 4 ? -15.322 -0.469 28.783 1.00 22.11 4 HIS A O 3
ATOM 2803 N N . HIS A 1 5 ? -14.812 -2.036 30.305 1.00 53.12 5 HIS A N 3
ATOM 2804 C CA . HIS A 1 5 ? -14.206 -1.090 31.233 1.00 73.13 5 HIS A CA 3
ATOM 2805 C C . HIS A 1 5 ? -12.743 -0.844 30.890 1.00 14.24 5 HIS A C 3
ATOM 2806 O O . HIS A 1 5 ? -12.107 0.045 31.451 1.00 44.32 5 HIS A O 3
ATOM 2821 N N . HIS A 1 6 ? -12.207 -1.632 29.969 1.00 13.23 6 HIS A N 3
ATOM 2822 C CA . HIS A 1 6 ? -10.834 -1.441 29.530 1.00 72.12 6 HIS A CA 3
ATOM 2823 C C . HIS A 1 6 ? -10.796 -0.725 28.191 1.00 13.00 6 HIS A C 3
ATOM 2824 O O . HIS A 1 6 ? -10.806 -1.358 27.135 1.00 55.42 6 HIS A O 3
ATOM 2839 N N . HIS A 1 7 ? -10.781 0.597 28.235 1.00 13.33 7 HIS A N 3
ATOM 2840 C CA . HIS A 1 7 ? -10.708 1.389 27.020 1.00 30.34 7 HIS A CA 3
ATOM 2841 C C . HIS A 1 7 ? -9.267 1.697 26.669 1.00 72.23 7 HIS A C 3
ATOM 2842 O O . HIS A 1 7 ? -8.452 1.998 27.540 1.00 22.14 7 HIS A O 3
ATOM 2857 N N . HIS A 1 8 ? -8.949 1.615 25.392 1.00 71.54 8 HIS A N 3
ATOM 2858 C CA . HIS A 1 8 ? -7.626 1.984 24.930 1.00 55.20 8 HIS A CA 3
ATOM 2859 C C . HIS A 1 8 ? -7.567 3.489 24.738 1.00 23.24 8 HIS A C 3
ATOM 2860 O O . HIS A 1 8 ? -7.739 3.997 23.629 1.00 42.51 8 HIS A O 3
ATOM 2875 N N . SER A 1 9 ? -7.376 4.195 25.842 1.00 11.14 9 SER A N 3
ATOM 2876 C CA . SER A 1 9 ? -7.369 5.644 25.834 1.00 54.10 9 SER A CA 3
ATOM 2877 C C . SER A 1 9 ? -6.036 6.158 25.312 1.00 73.44 9 SER A C 3
ATOM 2878 O O . SER A 1 9 ? -5.099 6.402 26.072 1.00 14.21 9 SER A O 3
ATOM 2886 N N . HIS A 1 10 ? -5.954 6.271 24.000 1.00 22.33 10 HIS A N 3
ATOM 2887 C CA . HIS A 1 10 ? -4.763 6.765 23.338 1.00 61.11 10 HIS A CA 3
ATOM 2888 C C . HIS A 1 10 ? -5.192 7.631 22.161 1.00 61.41 10 HIS A C 3
ATOM 2889 O O . HIS A 1 10 ? -5.689 7.115 21.160 1.00 41.05 10 HIS A O 3
ATOM 2904 N N . MET A 1 11 ? -5.018 8.943 22.298 1.00 52.53 11 MET A N 3
ATOM 2905 C CA . MET A 1 11 ? -5.539 9.904 21.321 1.00 10.30 11 MET A CA 3
ATOM 2906 C C . MET A 1 11 ? -5.038 9.611 19.909 1.00 50.11 11 MET A C 3
ATOM 2907 O O . MET A 1 11 ? -5.832 9.524 18.971 1.00 12.00 11 MET A O 3
ATOM 2921 N N . VAL A 1 12 ? -3.734 9.445 19.752 1.00 60.35 12 VAL A N 3
ATOM 2922 C CA . VAL A 1 12 ? -3.183 9.072 18.461 1.00 13.44 12 VAL A CA 3
ATOM 2923 C C . VAL A 1 12 ? -3.069 7.556 18.381 1.00 62.21 12 VAL A C 3
ATOM 2924 O O . VAL A 1 12 ? -2.011 6.981 18.637 1.00 70.44 12 VAL A O 3
ATOM 2937 N N . ALA A 1 13 ? -4.186 6.913 18.073 1.00 32.45 13 ALA A N 3
ATOM 2938 C CA . ALA A 1 13 ? -4.251 5.459 18.037 1.00 33.10 13 ALA A CA 3
ATOM 2939 C C . ALA A 1 13 ? -3.434 4.898 16.882 1.00 53.15 13 ALA A C 3
ATOM 2940 O O . ALA A 1 13 ? -2.780 3.869 17.023 1.00 73.40 13 ALA A O 3
ATOM 2947 N N . ASN A 1 14 ? -3.467 5.587 15.751 1.00 62.32 14 ASN A N 3
ATOM 2948 C CA . ASN A 1 14 ? -2.769 5.128 14.557 1.00 63.02 14 ASN A CA 3
ATOM 2949 C C . ASN A 1 14 ? -1.343 5.667 14.525 1.00 34.34 14 ASN A C 3
ATOM 2950 O O . ASN A 1 14 ? -1.126 6.868 14.346 1.00 22.41 14 ASN A O 3
ATOM 2961 N N . PRO A 1 15 ? -0.355 4.786 14.712 1.00 4.14 15 PRO A N 3
ATOM 2962 C CA . PRO A 1 15 ? 1.051 5.158 14.681 1.00 12.54 15 PRO A CA 3
ATOM 2963 C C . PRO A 1 15 ? 1.638 5.065 13.274 1.00 61.12 15 PRO A C 3
ATOM 2964 O O . PRO A 1 15 ? 1.002 4.528 12.365 1.00 42.41 15 PRO A O 3
ATOM 2975 N N . PRO A 1 16 ? 2.842 5.612 13.059 1.00 4.32 16 PRO A N 3
ATOM 2976 C CA . PRO A 1 16 ? 3.555 5.435 11.800 1.00 35.25 16 PRO A CA 3
ATOM 2977 C C . PRO A 1 16 ? 4.127 4.027 11.680 1.00 21.25 16 PRO A C 3
ATOM 2978 O O . PRO A 1 16 ? 4.672 3.481 12.645 1.00 73.13 16 PRO A O 3
ATOM 2989 N N . ALA A 1 17 ? 3.990 3.435 10.508 1.00 71.13 17 ALA A N 3
ATOM 2990 C CA . ALA A 1 17 ? 4.468 2.084 10.287 1.00 44.14 17 ALA A CA 3
ATOM 2991 C C . ALA A 1 17 ? 5.971 2.083 10.039 1.00 54.05 17 ALA A C 3
ATOM 2992 O O . ALA A 1 17 ? 6.471 2.833 9.200 1.00 72.32 17 ALA A O 3
ATOM 2999 N N . SER A 1 18 ? 6.684 1.263 10.792 1.00 43.41 18 SER A N 3
ATOM 3000 C CA . SER A 1 18 ? 8.121 1.141 10.641 1.00 2.11 18 SER A CA 3
ATOM 3001 C C . SER A 1 18 ? 8.467 0.346 9.384 1.00 43.32 18 SER A C 3
ATOM 3002 O O . SER A 1 18 ? 7.601 -0.309 8.793 1.00 44.01 18 SER A O 3
ATOM 3010 N N . LYS A 1 19 ? 9.734 0.399 8.985 1.00 42.41 19 LYS A N 3
ATOM 3011 C CA . LYS A 1 19 ? 10.200 -0.323 7.809 1.00 52.04 19 LYS A CA 3
ATOM 3012 C C . LYS A 1 19 ? 9.927 -1.817 7.943 1.00 32.40 19 LYS A C 3
ATOM 3013 O O . LYS A 1 19 ? 9.599 -2.478 6.967 1.00 62.41 19 LYS A O 3
ATOM 3032 N N . GLU A 1 20 ? 10.033 -2.333 9.162 1.00 21.43 20 GLU A N 3
ATOM 3033 C CA . GLU A 1 20 ? 9.839 -3.760 9.415 1.00 23.24 20 GLU A CA 3
ATOM 3034 C C . GLU A 1 20 ? 8.460 -4.221 8.947 1.00 41.20 20 GLU A C 3
ATOM 3035 O O . GLU A 1 20 ? 8.298 -5.341 8.461 1.00 0.34 20 GLU A O 3
ATOM 3047 N N . SER A 1 21 ? 7.475 -3.348 9.093 1.00 1.22 21 SER A N 3
ATOM 3048 C CA . SER A 1 21 ? 6.105 -3.674 8.732 1.00 51.34 21 SER A CA 3
ATOM 3049 C C . SER A 1 21 ? 5.847 -3.410 7.247 1.00 64.41 21 SER A C 3
ATOM 3050 O O . SER A 1 21 ? 5.116 -4.151 6.593 1.00 40.34 21 SER A O 3
ATOM 3058 N N . ILE A 1 22 ? 6.471 -2.366 6.717 1.00 32.03 22 ILE A N 3
ATOM 3059 C CA . ILE A 1 22 ? 6.231 -1.951 5.338 1.00 15.44 22 ILE A CA 3
ATOM 3060 C C . ILE A 1 22 ? 7.063 -2.763 4.345 1.00 22.22 22 ILE A C 3
ATOM 3061 O O . ILE A 1 22 ? 6.562 -3.207 3.311 1.00 3.02 22 ILE A O 3
ATOM 3077 N N . ASP A 1 23 ? 8.334 -2.956 4.672 1.00 41.30 23 ASP A N 3
ATOM 3078 C CA . ASP A 1 23 ? 9.272 -3.632 3.778 1.00 12.11 23 ASP A CA 3
ATOM 3079 C C . ASP A 1 23 ? 8.827 -5.063 3.511 1.00 33.55 23 ASP A C 3
ATOM 3080 O O . ASP A 1 23 ? 8.998 -5.583 2.406 1.00 24.21 23 ASP A O 3
ATOM 3089 N N . ALA A 1 24 ? 8.216 -5.674 4.520 1.00 1.30 24 ALA A N 3
ATOM 3090 C CA . ALA A 1 24 ? 7.817 -7.075 4.454 1.00 43.32 24 ALA A CA 3
ATOM 3091 C C . ALA A 1 24 ? 6.466 -7.259 3.759 1.00 34.31 24 ALA A C 3
ATOM 3092 O O . ALA A 1 24 ? 5.938 -8.372 3.713 1.00 34.23 24 ALA A O 3
ATOM 3099 N N . LEU A 1 25 ? 5.908 -6.173 3.236 1.00 11.33 25 LEU A N 3
ATOM 3100 C CA . LEU A 1 25 ? 4.652 -6.242 2.497 1.00 62.13 25 LEU A CA 3
ATOM 3101 C C . LEU A 1 25 ? 4.860 -6.932 1.153 1.00 1.23 25 LEU A C 3
ATOM 3102 O O . LEU A 1 25 ? 5.838 -6.659 0.451 1.00 1.11 25 LEU A O 3
ATOM 3118 N N . PRO A 1 26 ? 3.937 -7.839 0.785 1.00 44.12 26 PRO A N 3
ATOM 3119 C CA . PRO A 1 26 ? 4.028 -8.623 -0.451 1.00 25.10 26 PRO A CA 3
ATOM 3120 C C . PRO A 1 26 ? 4.114 -7.751 -1.698 1.00 10.12 26 PRO A C 3
ATOM 3121 O O . PRO A 1 26 ? 3.573 -6.644 -1.735 1.00 24.14 26 PRO A O 3
ATOM 3132 N N . GLU A 1 27 ? 4.796 -8.256 -2.714 1.00 71.13 27 GLU A N 3
ATOM 3133 C CA . GLU A 1 27 ? 4.954 -7.533 -3.965 1.00 34.14 27 GLU A CA 3
ATOM 3134 C C . GLU A 1 27 ? 4.208 -8.242 -5.085 1.00 54.50 27 GLU A C 3
ATOM 3135 O O . GLU A 1 27 ? 4.453 -9.420 -5.361 1.00 30.02 27 GLU A O 3
ATOM 3147 N N . ILE A 1 28 ? 3.280 -7.530 -5.696 1.00 50.10 28 ILE A N 3
ATOM 3148 C CA . ILE A 1 28 ? 2.510 -8.055 -6.809 1.00 31.13 28 ILE A CA 3
ATOM 3149 C C . ILE A 1 28 ? 2.926 -7.361 -8.100 1.00 1.33 28 ILE A C 3
ATOM 3150 O O . ILE A 1 28 ? 2.835 -6.136 -8.215 1.00 13.41 28 ILE A O 3
ATOM 3166 N N . LEU A 1 29 ? 3.399 -8.142 -9.059 1.00 25.33 29 LEU A N 3
ATOM 3167 C CA . LEU A 1 29 ? 3.818 -7.603 -10.343 1.00 73.54 29 LEU A CA 3
ATOM 3168 C C . LEU A 1 29 ? 2.599 -7.358 -11.222 1.00 42.22 29 LEU A C 3
ATOM 3169 O O . LEU A 1 29 ? 1.969 -8.302 -11.706 1.00 43.44 29 LEU A O 3
ATOM 3185 N N . VAL A 1 30 ? 2.262 -6.093 -11.408 1.00 10.34 30 VAL A N 3
ATOM 3186 C CA . VAL A 1 30 ? 1.086 -5.722 -12.179 1.00 61.10 30 VAL A CA 3
ATOM 3187 C C . VAL A 1 30 ? 1.333 -5.908 -13.670 1.00 12.12 30 VAL A C 3
ATOM 3188 O O . VAL A 1 30 ? 2.363 -5.485 -14.199 1.00 4.35 30 VAL A O 3
ATOM 3201 N N . THR A 1 31 ? 0.393 -6.557 -14.336 1.00 43.24 31 THR A N 3
ATOM 3202 C CA . THR A 1 31 ? 0.452 -6.727 -15.772 1.00 30.31 31 THR A CA 3
ATOM 3203 C C . THR A 1 31 ? -0.773 -6.092 -16.420 1.00 55.31 31 THR A C 3
ATOM 3204 O O . THR A 1 31 ? -1.871 -6.124 -15.857 1.00 64.33 31 THR A O 3
ATOM 3215 N N . GLU A 1 32 ? -0.591 -5.527 -17.606 1.00 74.33 32 GLU A N 3
ATOM 3216 C CA . GLU A 1 32 ? -1.650 -4.764 -18.255 1.00 14.12 32 GLU A CA 3
ATOM 3217 C C . GLU A 1 32 ? -2.762 -5.680 -18.758 1.00 53.44 32 GLU A C 3
ATOM 3218 O O . GLU A 1 32 ? -3.877 -5.227 -19.029 1.00 60.43 32 GLU A O 3
ATOM 3230 N N . ASP A 1 33 ? -2.462 -6.970 -18.869 1.00 41.02 33 ASP A N 3
ATOM 3231 C CA . ASP A 1 33 ? -3.444 -7.942 -19.335 1.00 61.10 33 ASP A CA 3
ATOM 3232 C C . ASP A 1 33 ? -4.556 -8.110 -18.304 1.00 14.04 33 ASP A C 3
ATOM 3233 O O . ASP A 1 33 ? -5.669 -8.514 -18.639 1.00 61.23 33 ASP A O 3
ATOM 3242 N N . HIS A 1 34 ? -4.253 -7.782 -17.052 1.00 15.33 34 HIS A N 3
ATOM 3243 C CA . HIS A 1 34 ? -5.231 -7.898 -15.981 1.00 45.33 34 HIS A CA 3
ATOM 3244 C C . HIS A 1 34 ? -5.999 -6.587 -15.834 1.00 23.31 34 HIS A C 3
ATOM 3245 O O . HIS A 1 34 ? -7.038 -6.533 -15.174 1.00 31.11 34 HIS A O 3
ATOM 3260 N N . GLY A 1 35 ? -5.480 -5.536 -16.458 1.00 72.41 35 GLY A N 3
ATOM 3261 C CA . GLY A 1 35 ? -6.114 -4.231 -16.388 1.00 53.10 35 GLY A CA 3
ATOM 3262 C C . GLY A 1 35 ? -5.892 -3.559 -15.049 1.00 72.32 35 GLY A C 3
ATOM 3263 O O . GLY A 1 35 ? -5.016 -2.703 -14.908 1.00 63.05 35 GLY A O 3
ATOM 3267 N N . ALA A 1 36 ? -6.680 -3.957 -14.066 1.00 62.01 36 ALA A N 3
ATOM 3268 C CA . ALA A 1 36 ? -6.561 -3.425 -12.720 1.00 43.33 36 ALA A CA 3
ATOM 3269 C C . ALA A 1 36 ? -5.961 -4.480 -11.800 1.00 34.45 36 ALA A C 3
ATOM 3270 O O . ALA A 1 36 ? -5.539 -5.542 -12.261 1.00 52.32 36 ALA A O 3
ATOM 3277 N N . VAL A 1 37 ? -5.922 -4.202 -10.505 1.00 22.32 37 VAL A N 3
ATOM 3278 C CA . VAL A 1 37 ? -5.385 -5.152 -9.545 1.00 74.43 37 VAL A CA 3
ATOM 3279 C C . VAL A 1 37 ? -6.468 -5.571 -8.559 1.00 21.12 37 VAL A C 3
ATOM 3280 O O . VAL A 1 37 ? -6.733 -4.880 -7.573 1.00 24.02 37 VAL A O 3
ATOM 3293 N N . GLY A 1 38 ? -7.110 -6.694 -8.850 1.00 24.45 38 GLY A N 3
ATOM 3294 C CA . GLY A 1 38 ? -8.187 -7.177 -8.016 1.00 71.14 38 GLY A CA 3
ATOM 3295 C C . GLY A 1 38 ? -9.377 -6.244 -8.041 1.00 23.41 38 GLY A C 3
ATOM 3296 O O . GLY A 1 38 ? -10.048 -6.109 -9.066 1.00 64.45 38 GLY A O 3
ATOM 3300 N N . GLN A 1 39 ? -9.615 -5.579 -6.923 1.00 54.30 39 GLN A N 3
ATOM 3301 C CA . GLN A 1 39 ? -10.734 -4.655 -6.802 1.00 54.33 39 GLN A CA 3
ATOM 3302 C C . GLN A 1 39 ? -10.283 -3.213 -7.009 1.00 51.02 39 GLN A C 3
ATOM 3303 O O . GLN A 1 39 ? -11.104 -2.322 -7.226 1.00 72.55 39 GLN A O 3
ATOM 3317 N N . GLU A 1 40 ? -8.977 -2.989 -6.955 1.00 13.32 40 GLU A N 3
ATOM 3318 C CA . GLU A 1 40 ? -8.445 -1.638 -7.030 1.00 65.35 40 GLU A CA 3
ATOM 3319 C C . GLU A 1 40 ? -7.956 -1.324 -8.433 1.00 52.01 40 GLU A C 3
ATOM 3320 O O . GLU A 1 40 ? -7.253 -2.120 -9.058 1.00 42.43 40 GLU A O 3
ATOM 3332 N N . MET A 1 41 ? -8.334 -0.157 -8.918 1.00 22.23 41 MET A N 3
ATOM 3333 C CA . MET A 1 41 ? -8.026 0.236 -10.285 1.00 4.31 41 MET A CA 3
ATOM 3334 C C . MET A 1 41 ? -7.214 1.524 -10.329 1.00 32.14 41 MET A C 3
ATOM 3335 O O . MET A 1 41 ? -6.769 1.950 -11.395 1.00 75.41 41 MET A O 3
ATOM 3349 N N . CYS A 1 42 ? -7.004 2.135 -9.173 1.00 20.14 42 CYS A N 3
ATOM 3350 C CA . CYS A 1 42 ? -6.264 3.384 -9.103 1.00 1.20 42 CYS A CA 3
ATOM 3351 C C . CYS A 1 42 ? -5.544 3.515 -7.769 1.00 52.51 42 CYS A C 3
ATOM 3352 O O . CYS A 1 42 ? -5.974 2.950 -6.762 1.00 2.12 42 CYS A O 3
ATOM 3360 N N . CYS A 1 43 ? -4.433 4.242 -7.777 1.00 34.11 43 CYS A N 3
ATOM 3361 C CA . CYS A 1 43 ? -3.655 4.485 -6.571 1.00 33.34 43 CYS A CA 3
ATOM 3362 C C . CYS A 1 43 ? -3.792 5.951 -6.160 1.00 71.44 43 CYS A C 3
ATOM 3363 O O . CYS A 1 43 ? -3.040 6.804 -6.633 1.00 15.22 43 CYS A O 3
ATOM 3370 N N . PRO A 1 44 ? -4.759 6.261 -5.276 1.00 70.31 44 PRO A N 3
ATOM 3371 C CA . PRO A 1 44 ? -5.093 7.645 -4.891 1.00 4.40 44 PRO A CA 3
ATOM 3372 C C . PRO A 1 44 ? -3.928 8.379 -4.236 1.00 24.22 44 PRO A C 3
ATOM 3373 O O . PRO A 1 44 ? -3.911 9.607 -4.172 1.00 45.12 44 PRO A O 3
ATOM 3384 N N . ILE A 1 45 ? -2.949 7.619 -3.764 1.00 24.54 45 ILE A N 3
ATOM 3385 C CA . ILE A 1 45 ? -1.771 8.192 -3.126 1.00 12.52 45 ILE A CA 3
ATOM 3386 C C . ILE A 1 45 ? -0.973 9.037 -4.125 1.00 62.25 45 ILE A C 3
ATOM 3387 O O . ILE A 1 45 ? -0.298 9.994 -3.745 1.00 24.31 45 ILE A O 3
ATOM 3403 N N . CYS A 1 46 ? -1.068 8.693 -5.406 1.00 40.22 46 CYS A N 3
ATOM 3404 C CA . CYS A 1 46 ? -0.357 9.428 -6.446 1.00 60.04 46 CYS A CA 3
ATOM 3405 C C . CYS A 1 46 ? -1.310 9.874 -7.554 1.00 22.34 46 CYS A C 3
ATOM 3406 O O . CYS A 1 46 ? -0.920 10.630 -8.446 1.00 22.21 46 CYS A O 3
ATOM 3413 N N . CYS A 1 47 ? -2.559 9.405 -7.480 1.00 74.35 47 CYS A N 3
ATOM 3414 C CA . CYS A 1 47 ? -3.570 9.689 -8.500 1.00 0.23 47 CYS A CA 3
ATOM 3415 C C . CYS A 1 47 ? -3.140 9.138 -9.857 1.00 63.23 47 CYS A C 3
ATOM 3416 O O . CYS A 1 47 ? -3.415 9.731 -10.901 1.00 41.21 47 CYS A O 3
ATOM 3424 N N . SER A 1 48 ? -2.476 7.988 -9.830 1.00 73.34 48 SER A N 3
ATOM 3425 C CA . SER A 1 48 ? -2.034 7.332 -11.049 1.00 51.54 48 SER A CA 3
ATOM 3426 C C . SER A 1 48 ? -2.572 5.903 -11.107 1.00 54.24 48 SER A C 3
ATOM 3427 O O . SER A 1 48 ? -2.935 5.322 -10.076 1.00 60.22 48 SER A O 3
ATOM 3435 N N . GLU A 1 49 ? -2.614 5.350 -12.312 1.00 24.13 49 GLU A N 3
ATOM 3436 C CA . GLU A 1 49 ? -3.149 4.013 -12.542 1.00 2.21 49 GLU A CA 3
ATOM 3437 C C . GLU A 1 49 ? -2.096 2.937 -12.273 1.00 3.24 49 GLU A C 3
ATOM 3438 O O . GLU A 1 49 ? -0.997 3.229 -11.796 1.00 65.20 49 GLU A O 3
ATOM 3450 N N . TYR A 1 50 ? -2.444 1.689 -12.563 1.00 11.34 50 TYR A N 3
ATOM 3451 C CA . TYR A 1 50 ? -1.510 0.580 -12.433 1.00 13.14 50 TYR A CA 3
ATOM 3452 C C . TYR A 1 50 ? -1.096 0.078 -13.810 1.00 52.33 50 TYR A C 3
ATOM 3453 O O . TYR A 1 50 ? -1.932 -0.363 -14.598 1.00 1.44 50 TYR A O 3
ATOM 3471 N N . VAL A 1 51 ? 0.193 0.161 -14.104 1.00 5.42 51 VAL A N 3
ATOM 3472 C CA . VAL A 1 51 ? 0.710 -0.234 -15.409 1.00 34.32 51 VAL A CA 3
ATOM 3473 C C . VAL A 1 51 ? 1.481 -1.549 -15.325 1.00 12.41 51 VAL A C 3
ATOM 3474 O O . VAL A 1 51 ? 1.698 -2.085 -14.238 1.00 60.52 51 VAL A O 3
ATOM 3487 N N . LYS A 1 52 ? 1.900 -2.054 -16.477 1.00 63.02 52 LYS A N 3
ATOM 3488 C CA . LYS A 1 52 ? 2.609 -3.321 -16.545 1.00 34.24 52 LYS A CA 3
ATOM 3489 C C . LYS A 1 52 ? 4.057 -3.151 -16.102 1.00 20.43 52 LYS A C 3
ATOM 3490 O O . LYS A 1 52 ? 4.791 -2.321 -16.638 1.00 41.15 52 LYS A O 3
ATOM 3509 N N . GLY A 1 53 ? 4.453 -3.933 -15.114 1.00 5.04 53 GLY A N 3
ATOM 3510 C CA . GLY A 1 53 ? 5.801 -3.850 -14.596 1.00 61.11 53 GLY A CA 3
ATOM 3511 C C . GLY A 1 53 ? 5.858 -3.058 -13.310 1.00 5.33 53 GLY A C 3
ATOM 3512 O O . GLY A 1 53 ? 6.929 -2.868 -12.730 1.00 33.53 53 GLY A O 3
ATOM 3516 N N . ASP A 1 54 ? 4.700 -2.591 -12.863 1.00 53.12 54 ASP A N 3
ATOM 3517 C CA . ASP A 1 54 ? 4.621 -1.824 -11.631 1.00 33.21 54 ASP A CA 3
ATOM 3518 C C . ASP A 1 54 ? 4.459 -2.775 -10.447 1.00 33.41 54 ASP A C 3
ATOM 3519 O O . ASP A 1 54 ? 4.014 -3.911 -10.614 1.00 25.23 54 ASP A O 3
ATOM 3528 N N . VAL A 1 55 ? 4.819 -2.309 -9.259 1.00 23.51 55 VAL A N 3
ATOM 3529 C CA . VAL A 1 55 ? 4.784 -3.147 -8.068 1.00 14.23 55 VAL A CA 3
ATOM 3530 C C . VAL A 1 55 ? 3.697 -2.687 -7.103 1.00 25.41 55 VAL A C 3
ATOM 3531 O O . VAL A 1 55 ? 3.755 -1.583 -6.547 1.00 21.10 55 VAL A O 3
ATOM 3544 N N . ALA A 1 56 ? 2.704 -3.539 -6.917 1.00 1.10 56 ALA A N 3
ATOM 3545 C CA . ALA A 1 56 ? 1.630 -3.276 -5.975 1.00 40.11 56 ALA A CA 3
ATOM 3546 C C . ALA A 1 56 ? 1.775 -4.174 -4.753 1.00 43.34 56 ALA A C 3
ATOM 3547 O O . ALA A 1 56 ? 2.554 -5.125 -4.766 1.00 25.31 56 ALA A O 3
ATOM 3554 N N . THR A 1 57 ? 1.041 -3.863 -3.703 1.00 54.21 57 THR A N 3
ATOM 3555 C CA . THR A 1 57 ? 1.056 -4.670 -2.499 1.00 71.04 57 THR A CA 3
ATOM 3556 C C . THR A 1 57 ? -0.374 -4.973 -2.061 1.00 3.41 57 THR A C 3
ATOM 3557 O O . THR A 1 57 ? -1.326 -4.417 -2.616 1.00 44.03 57 THR A O 3
ATOM 3568 N N . GLU A 1 58 ? -0.515 -5.843 -1.072 1.00 14.53 58 GLU A N 3
ATOM 3569 C CA . GLU A 1 58 ? -1.825 -6.257 -0.593 1.00 44.32 58 GLU A CA 3
ATOM 3570 C C . GLU A 1 58 ? -1.903 -6.041 0.913 1.00 51.13 58 GLU A C 3
ATOM 3571 O O . GLU A 1 58 ? -1.128 -6.626 1.674 1.00 72.50 58 GLU A O 3
ATOM 3583 N N . LEU A 1 59 ? -2.822 -5.191 1.335 1.00 64.34 59 LEU A N 3
ATOM 3584 C CA . LEU A 1 59 ? -3.000 -4.892 2.749 1.00 53.23 59 LEU A CA 3
ATOM 3585 C C . LEU A 1 59 ? -3.959 -5.891 3.391 1.00 10.24 59 LEU A C 3
ATOM 3586 O O . LEU A 1 59 ? -4.901 -6.342 2.751 1.00 0.22 59 LEU A O 3
ATOM 3602 N N . PRO A 1 60 ? -3.754 -6.223 4.679 1.00 52.40 60 PRO A N 3
ATOM 3603 C CA . PRO A 1 60 ? -4.568 -7.230 5.391 1.00 45.13 60 PRO A CA 3
ATOM 3604 C C . PRO A 1 60 ? -6.045 -6.844 5.527 1.00 51.10 60 PRO A C 3
ATOM 3605 O O . PRO A 1 60 ? -6.829 -7.552 6.163 1.00 53.10 60 PRO A O 3
ATOM 3616 N N . CYS A 1 61 ? -6.421 -5.727 4.927 1.00 44.02 61 CYS A N 3
ATOM 3617 C CA . CYS A 1 61 ? -7.798 -5.266 4.949 1.00 1.11 61 CYS A CA 3
ATOM 3618 C C . CYS A 1 61 ? -8.419 -5.415 3.565 1.00 10.33 61 CYS A C 3
ATOM 3619 O O . CYS A 1 61 ? -9.524 -4.929 3.318 1.00 51.34 61 CYS A O 3
ATOM 3626 N N . HIS A 1 62 ? -7.685 -6.078 2.668 1.00 24.34 62 HIS A N 3
ATOM 3627 C CA . HIS A 1 62 ? -8.069 -6.202 1.261 1.00 40.45 62 HIS A CA 3
ATOM 3628 C C . HIS A 1 62 ? -8.020 -4.848 0.579 1.00 63.33 62 HIS A C 3
ATOM 3629 O O . HIS A 1 62 ? -9.006 -4.106 0.571 1.00 44.14 62 HIS A O 3
ATOM 3644 N N . HIS A 1 63 ? -6.854 -4.521 0.043 1.00 70.33 63 HIS A N 3
ATOM 3645 C CA . HIS A 1 63 ? -6.636 -3.259 -0.658 1.00 41.13 63 HIS A CA 3
ATOM 3646 C C . HIS A 1 63 ? -5.266 -3.255 -1.313 1.00 43.05 63 HIS A C 3
ATOM 3647 O O . HIS A 1 63 ? -4.254 -3.485 -0.653 1.00 63.40 63 HIS A O 3
ATOM 3661 N N . TYR A 1 64 ? -5.245 -3.000 -2.614 1.00 41.11 64 TYR A N 3
ATOM 3662 C CA . TYR A 1 64 ? -4.009 -3.041 -3.375 1.00 51.33 64 TYR A CA 3
ATOM 3663 C C . TYR A 1 64 ? -3.527 -1.625 -3.665 1.00 72.24 64 TYR A C 3
ATOM 3664 O O . TYR A 1 64 ? -4.300 -0.776 -4.108 1.00 31.53 64 TYR A O 3
ATOM 3682 N N . PHE A 1 65 ? -2.244 -1.387 -3.437 1.00 41.05 65 PHE A N 3
ATOM 3683 C CA . PHE A 1 65 ? -1.644 -0.081 -3.678 1.00 13.21 65 PHE A CA 3
ATOM 3684 C C . PHE A 1 65 ? -0.211 -0.249 -4.142 1.00 65.21 65 PHE A C 3
ATOM 3685 O O . PHE A 1 65 ? 0.410 -1.270 -3.867 1.00 55.30 65 PHE A O 3
ATOM 3702 N N . HIS A 1 66 ? 0.306 0.743 -4.858 1.00 54.13 66 HIS A N 3
ATOM 3703 C CA . HIS A 1 66 ? 1.728 0.773 -5.193 1.00 30.32 66 HIS A CA 3
ATOM 3704 C C . HIS A 1 66 ? 2.545 0.705 -3.913 1.00 72.23 66 HIS A C 3
ATOM 3705 O O . HIS A 1 66 ? 2.364 1.541 -3.025 1.00 2.21 66 HIS A O 3
ATOM 3719 N N . LYS A 1 67 ? 3.438 -0.274 -3.816 1.00 33.25 67 LYS A N 3
ATOM 3720 C CA . LYS A 1 67 ? 4.223 -0.459 -2.599 1.00 4.54 67 LYS A CA 3
ATOM 3721 C C . LYS A 1 67 ? 5.021 0.806 -2.247 1.00 33.05 67 LYS A C 3
ATOM 3722 O O . LYS A 1 67 ? 4.957 1.259 -1.108 1.00 12.32 67 LYS A O 3
ATOM 3741 N N . PRO A 1 68 ? 5.767 1.412 -3.202 1.00 23.23 68 PRO A N 3
ATOM 3742 C CA . PRO A 1 68 ? 6.487 2.669 -2.944 1.00 1.10 68 PRO A CA 3
ATOM 3743 C C . PRO A 1 68 ? 5.575 3.764 -2.383 1.00 72.21 68 PRO A C 3
ATOM 3744 O O . PRO A 1 68 ? 5.983 4.548 -1.526 1.00 31.21 68 PRO A O 3
ATOM 3755 N N . CYS A 1 69 ? 4.332 3.800 -2.857 1.00 22.11 69 CYS A N 3
ATOM 3756 C CA . CYS A 1 69 ? 3.367 4.797 -2.399 1.00 11.12 69 CYS A CA 3
ATOM 3757 C C . CYS A 1 69 ? 2.936 4.525 -0.968 1.00 61.34 69 CYS A C 3
ATOM 3758 O O . CYS A 1 69 ? 2.989 5.411 -0.115 1.00 62.21 69 CYS A O 3
ATOM 3765 N N . VAL A 1 70 ? 2.513 3.290 -0.711 1.00 43.43 70 VAL A N 3
ATOM 3766 C CA . VAL A 1 70 ? 2.008 2.922 0.601 1.00 23.22 70 VAL A CA 3
ATOM 3767 C C . VAL A 1 70 ? 3.126 2.996 1.639 1.00 13.44 70 VAL A C 3
ATOM 3768 O O . VAL A 1 70 ? 2.874 3.239 2.815 1.00 42.15 70 VAL A O 3
ATOM 3781 N N . SER A 1 71 ? 4.366 2.818 1.186 1.00 50.21 71 SER A N 3
ATOM 3782 C CA . SER A 1 71 ? 5.524 2.970 2.053 1.00 34.25 71 SER A CA 3
ATOM 3783 C C . SER A 1 71 ? 5.585 4.394 2.598 1.00 73.35 71 SER A C 3
ATOM 3784 O O . SER A 1 71 ? 5.597 4.604 3.808 1.00 64.34 71 SER A O 3
ATOM 3792 N N . ILE A 1 72 ? 5.584 5.365 1.691 1.00 54.41 72 ILE A N 3
ATOM 3793 C CA . ILE A 1 72 ? 5.643 6.773 2.067 1.00 61.12 72 ILE A CA 3
ATOM 3794 C C . ILE A 1 72 ? 4.445 7.153 2.935 1.00 10.05 72 ILE A C 3
ATOM 3795 O O . ILE A 1 72 ? 4.579 7.886 3.916 1.00 25.04 72 ILE A O 3
ATOM 3811 N N . TRP A 1 73 ? 3.278 6.635 2.573 1.00 34.04 73 TRP A N 3
ATOM 3812 C CA . TRP A 1 73 ? 2.051 6.922 3.301 1.00 42.31 73 TRP A CA 3
ATOM 3813 C C . TRP A 1 73 ? 2.105 6.365 4.725 1.00 61.23 73 TRP A C 3
ATOM 3814 O O . TRP A 1 73 ? 1.893 7.099 5.692 1.00 52.23 73 TRP A O 3
ATOM 3835 N N . LEU A 1 74 ? 2.406 5.078 4.852 1.00 44.14 74 LEU A N 3
ATOM 3836 C CA . LEU A 1 74 ? 2.399 4.412 6.152 1.00 14.52 74 LEU A CA 3
ATOM 3837 C C . LEU A 1 74 ? 3.496 4.953 7.065 1.00 23.21 74 LEU A C 3
ATOM 3838 O O . LEU A 1 74 ? 3.334 4.981 8.286 1.00 32.53 74 LEU A O 3
ATOM 3854 N N . GLN A 1 75 ? 4.611 5.380 6.476 1.00 34.34 75 GLN A N 3
ATOM 3855 C CA . GLN A 1 75 ? 5.693 5.992 7.242 1.00 22.42 75 GLN A CA 3
ATOM 3856 C C . GLN A 1 75 ? 5.205 7.244 7.961 1.00 14.31 75 GLN A C 3
ATOM 3857 O O . GLN A 1 75 ? 5.689 7.578 9.040 1.00 32.41 75 GLN A O 3
ATOM 3871 N N . LYS A 1 76 ? 4.234 7.922 7.364 1.00 74.44 76 LYS A N 3
ATOM 3872 C CA . LYS A 1 76 ? 3.679 9.138 7.943 1.00 51.42 76 LYS A CA 3
ATOM 3873 C C . LYS A 1 76 ? 2.463 8.821 8.809 1.00 11.34 76 LYS A C 3
ATOM 3874 O O . LYS A 1 76 ? 2.282 9.400 9.878 1.00 43.43 76 LYS A O 3
ATOM 3893 N N . SER A 1 77 ? 1.632 7.899 8.339 1.00 51.22 77 SER A N 3
ATOM 3894 C CA . SER A 1 77 ? 0.430 7.514 9.061 1.00 31.32 77 SER A CA 3
ATOM 3895 C C . SER A 1 77 ? 0.021 6.087 8.705 1.00 45.13 77 SER A C 3
ATOM 3896 O O . SER A 1 77 ? -0.325 5.797 7.558 1.00 62.14 77 SER A O 3
ATOM 3904 N N . GLY A 1 78 ? 0.073 5.199 9.692 1.00 61.01 78 GLY A N 3
ATOM 3905 C CA . GLY A 1 78 ? -0.274 3.810 9.462 1.00 53.03 78 GLY A CA 3
ATOM 3906 C C . GLY A 1 78 ? -1.771 3.573 9.473 1.00 73.11 78 GLY A C 3
ATOM 3907 O O . GLY A 1 78 ? -2.312 2.999 10.421 1.00 3.43 78 GLY A O 3
ATOM 3911 N N . THR A 1 79 ? -2.447 4.044 8.434 1.00 72.42 79 THR A N 3
ATOM 3912 C CA . THR A 1 79 ? -3.876 3.817 8.274 1.00 31.52 79 THR A CA 3
ATOM 3913 C C . THR A 1 79 ? -4.215 3.687 6.794 1.00 32.33 79 THR A C 3
ATOM 3914 O O . THR A 1 79 ? -3.656 4.398 5.961 1.00 73.42 79 THR A O 3
ATOM 3925 N N . CYS A 1 80 ? -5.124 2.777 6.473 1.00 24.25 80 CYS A N 3
ATOM 3926 C CA . CYS A 1 80 ? -5.578 2.604 5.101 1.00 14.13 80 CYS A CA 3
ATOM 3927 C C . CYS A 1 80 ? -6.506 3.756 4.734 1.00 62.41 80 CYS A C 3
ATOM 3928 O O . CYS A 1 80 ? -7.595 3.863 5.276 1.00 33.12 80 CYS A O 3
ATOM 3935 N N . PRO A 1 81 ? -6.088 4.625 3.805 1.00 25.24 81 PRO A N 3
ATOM 3936 C CA . PRO A 1 81 ? -6.816 5.862 3.485 1.00 24.52 81 PRO A CA 3
ATOM 3937 C C . PRO A 1 81 ? -8.266 5.621 3.064 1.00 71.02 81 PRO A C 3
ATOM 3938 O O . PRO A 1 81 ? -9.162 6.376 3.430 1.00 52.40 81 PRO A O 3
ATOM 3949 N N . VAL A 1 82 ? -8.492 4.548 2.314 1.00 10.22 82 VAL A N 3
ATOM 3950 C CA . VAL A 1 82 ? -9.812 4.280 1.747 1.00 52.04 82 VAL A CA 3
ATOM 3951 C C . VAL A 1 82 ? -10.830 3.851 2.808 1.00 74.04 82 VAL A C 3
ATOM 3952 O O . VAL A 1 82 ? -11.933 4.389 2.864 1.00 74.11 82 VAL A O 3
ATOM 3965 N N . CYS A 1 83 ? -10.463 2.893 3.656 1.00 23.10 83 CYS A N 3
ATOM 3966 C CA . CYS A 1 83 ? -11.432 2.306 4.582 1.00 63.31 83 CYS A CA 3
ATOM 3967 C C . CYS A 1 83 ? -11.103 2.635 6.041 1.00 13.43 83 CYS A C 3
ATOM 3968 O O . CYS A 1 83 ? -11.898 2.356 6.939 1.00 65.54 83 CYS A O 3
ATOM 3975 N N . ARG A 1 84 ? -9.928 3.223 6.255 1.00 42.41 84 ARG A N 3
ATOM 3976 C CA . ARG A 1 84 ? -9.450 3.607 7.585 1.00 44.21 84 ARG A CA 3
ATOM 3977 C C . ARG A 1 84 ? -9.255 2.378 8.471 1.00 41.01 84 ARG A C 3
ATOM 3978 O O . ARG A 1 84 ? -10.179 1.909 9.138 1.00 32.31 84 ARG A O 3
ATOM 3999 N N . CYS A 1 85 ? -8.044 1.856 8.443 1.00 54.04 85 CYS A N 3
ATOM 4000 C CA . CYS A 1 85 ? -7.672 0.700 9.238 1.00 41.24 85 CYS A CA 3
ATOM 4001 C C . CYS A 1 85 ? -6.234 0.860 9.693 1.00 33.32 85 CYS A C 3
ATOM 4002 O O . CYS A 1 85 ? -5.363 1.185 8.884 1.00 1.32 85 CYS A O 3
ATOM 4010 N N . MET A 1 86 ? -5.998 0.661 10.981 1.00 22.55 86 MET A N 3
ATOM 4011 C CA . MET A 1 86 ? -4.667 0.813 11.552 1.00 63.33 86 MET A CA 3
ATOM 4012 C C . MET A 1 86 ? -3.718 -0.228 10.971 1.00 72.43 86 MET A C 3
ATOM 4013 O O . MET A 1 86 ? -4.108 -1.377 10.744 1.00 24.04 86 MET A O 3
ATOM 4027 N N . PHE A 1 87 ? -2.489 0.186 10.715 1.00 74.41 87 PHE A N 3
ATOM 4028 C CA . PHE A 1 87 ? -1.457 -0.719 10.241 1.00 64.34 87 PHE A CA 3
ATOM 4029 C C . PHE A 1 87 ? -0.185 -0.523 11.061 1.00 32.35 87 PHE A C 3
ATOM 4030 O O . PHE A 1 87 ? 0.409 0.556 11.041 1.00 3.12 87 PHE A O 3
ATOM 4047 N N . PRO A 1 88 ? 0.246 -1.553 11.805 1.00 2.23 88 PRO A N 3
ATOM 4048 C CA . PRO A 1 88 ? -0.455 -2.843 11.878 1.00 42.00 88 PRO A CA 3
ATOM 4049 C C . PRO A 1 88 ? -1.747 -2.760 12.694 1.00 33.10 88 PRO A C 3
ATOM 4050 O O . PRO A 1 88 ? -1.888 -1.888 13.553 1.00 10.35 88 PRO A O 3
ATOM 4061 N N . PRO A 1 89 ? -2.705 -3.665 12.425 1.00 73.44 89 PRO A N 3
ATOM 4062 C CA . PRO A 1 89 ? -4.013 -3.681 13.100 1.00 4.04 89 PRO A CA 3
ATOM 4063 C C . PRO A 1 89 ? -3.904 -3.724 14.627 1.00 33.34 89 PRO A C 3
ATOM 4064 O O . PRO A 1 89 ? -2.931 -4.246 15.179 1.00 35.31 89 PRO A O 3
ATOM 4075 N N . PRO A 1 90 ? -4.907 -3.172 15.327 1.00 21.44 90 PRO A N 3
ATOM 4076 C CA . PRO A 1 90 ? -4.920 -3.124 16.788 1.00 60.22 90 PRO A CA 3
ATOM 4077 C C . PRO A 1 90 ? -5.374 -4.442 17.410 1.00 14.23 90 PRO A C 3
ATOM 4078 O O . PRO A 1 90 ? -5.843 -5.346 16.715 1.00 63.10 90 PRO A O 3
ATOM 4089 N N . LEU A 1 91 ? -5.229 -4.542 18.722 1.00 34.04 91 LEU A N 3
ATOM 4090 C CA . LEU A 1 91 ? -5.617 -5.737 19.451 1.00 62.21 91 LEU A CA 3
ATOM 4091 C C . LEU A 1 91 ? -6.749 -5.408 20.410 1.00 44.30 91 LEU A C 3
ATOM 4092 O O . LEU A 1 91 ? -6.530 -4.585 21.324 1.00 38.53 91 LEU A O 3
ATOM 4111 N N . MET A 1 1 ? 2.786 34.250 21.324 1.00 23.14 1 MET A N 4
ATOM 4112 C CA . MET A 1 1 ? 3.159 34.983 20.096 1.00 22.11 1 MET A CA 4
ATOM 4113 C C . MET A 1 1 ? 3.893 34.066 19.126 1.00 22.42 1 MET A C 4
ATOM 4114 O O . MET A 1 1 ? 4.973 33.563 19.434 1.00 64.11 1 MET A O 4
ATOM 4130 N N . GLY A 1 2 ? 3.290 33.835 17.965 1.00 2.23 2 GLY A N 4
ATOM 4131 C CA . GLY A 1 2 ? 3.938 33.055 16.925 1.00 21.14 2 GLY A CA 4
ATOM 4132 C C . GLY A 1 2 ? 3.943 31.566 17.209 1.00 35.30 2 GLY A C 4
ATOM 4133 O O . GLY A 1 2 ? 4.770 30.828 16.670 1.00 34.32 2 GLY A O 4
ATOM 4137 N N . HIS A 1 3 ? 3.023 31.117 18.048 1.00 74.45 3 HIS A N 4
ATOM 4138 C CA . HIS A 1 3 ? 2.944 29.706 18.394 1.00 32.25 3 HIS A CA 4
ATOM 4139 C C . HIS A 1 3 ? 1.736 29.079 17.704 1.00 13.00 3 HIS A C 4
ATOM 4140 O O . HIS A 1 3 ? 0.645 29.653 17.703 1.00 74.40 3 HIS A O 4
ATOM 4155 N N . HIS A 1 4 ? 1.938 27.908 17.119 1.00 54.42 4 HIS A N 4
ATOM 4156 C CA . HIS A 1 4 ? 0.915 27.274 16.293 1.00 13.44 4 HIS A CA 4
ATOM 4157 C C . HIS A 1 4 ? -0.147 26.598 17.146 1.00 73.24 4 HIS A C 4
ATOM 4158 O O . HIS A 1 4 ? 0.134 26.119 18.241 1.00 52.35 4 HIS A O 4
ATOM 4173 N N . HIS A 1 5 ? -1.359 26.533 16.614 1.00 1.43 5 HIS A N 4
ATOM 4174 C CA . HIS A 1 5 ? -2.507 25.986 17.337 1.00 1.10 5 HIS A CA 4
ATOM 4175 C C . HIS A 1 5 ? -2.575 24.471 17.177 1.00 60.32 5 HIS A C 4
ATOM 4176 O O . HIS A 1 5 ? -3.636 23.868 17.333 1.00 25.50 5 HIS A O 4
ATOM 4191 N N . HIS A 1 6 ? -1.434 23.860 16.900 1.00 25.43 6 HIS A N 4
ATOM 4192 C CA . HIS A 1 6 ? -1.374 22.441 16.566 1.00 43.14 6 HIS A CA 4
ATOM 4193 C C . HIS A 1 6 ? -1.777 21.565 17.757 1.00 15.43 6 HIS A C 4
ATOM 4194 O O . HIS A 1 6 ? -2.322 20.480 17.577 1.00 43.13 6 HIS A O 4
ATOM 4209 N N . HIS A 1 7 ? -1.525 22.046 18.974 1.00 51.15 7 HIS A N 4
ATOM 4210 C CA . HIS A 1 7 ? -1.890 21.295 20.180 1.00 65.41 7 HIS A CA 4
ATOM 4211 C C . HIS A 1 7 ? -3.404 21.316 20.400 1.00 33.21 7 HIS A C 4
ATOM 4212 O O . HIS A 1 7 ? -3.928 20.623 21.271 1.00 41.23 7 HIS A O 4
ATOM 4227 N N . HIS A 1 8 ? -4.097 22.126 19.610 1.00 3.32 8 HIS A N 4
ATOM 4228 C CA . HIS A 1 8 ? -5.545 22.235 19.698 1.00 32.44 8 HIS A CA 4
ATOM 4229 C C . HIS A 1 8 ? -6.192 21.367 18.621 1.00 3.42 8 HIS A C 4
ATOM 4230 O O . HIS A 1 8 ? -7.407 21.373 18.434 1.00 65.05 8 HIS A O 4
ATOM 4245 N N . SER A 1 9 ? -5.363 20.606 17.923 1.00 2.32 9 SER A N 4
ATOM 4246 C CA . SER A 1 9 ? -5.843 19.725 16.878 1.00 35.12 9 SER A CA 4
ATOM 4247 C C . SER A 1 9 ? -5.761 18.272 17.328 1.00 71.25 9 SER A C 4
ATOM 4248 O O . SER A 1 9 ? -4.676 17.695 17.424 1.00 22.45 9 SER A O 4
ATOM 4256 N N . HIS A 1 10 ? -6.912 17.695 17.636 1.00 63.43 10 HIS A N 4
ATOM 4257 C CA . HIS A 1 10 ? -6.986 16.289 17.998 1.00 62.11 10 HIS A CA 4
ATOM 4258 C C . HIS A 1 10 ? -7.237 15.457 16.754 1.00 4.23 10 HIS A C 4
ATOM 4259 O O . HIS A 1 10 ? -8.376 15.135 16.425 1.00 61.13 10 HIS A O 4
ATOM 4274 N N . MET A 1 11 ? -6.168 15.144 16.045 1.00 55.42 11 MET A N 4
ATOM 4275 C CA . MET A 1 11 ? -6.278 14.404 14.799 1.00 33.55 11 MET A CA 4
ATOM 4276 C C . MET A 1 11 ? -5.525 13.088 14.896 1.00 22.13 11 MET A C 4
ATOM 4277 O O . MET A 1 11 ? -5.190 12.476 13.883 1.00 71.21 11 MET A O 4
ATOM 4291 N N . VAL A 1 12 ? -5.269 12.651 16.125 1.00 23.23 12 VAL A N 4
ATOM 4292 C CA . VAL A 1 12 ? -4.590 11.384 16.352 1.00 30.32 12 VAL A CA 4
ATOM 4293 C C . VAL A 1 12 ? -5.470 10.217 15.905 1.00 12.11 12 VAL A C 4
ATOM 4294 O O . VAL A 1 12 ? -6.494 9.907 16.522 1.00 15.53 12 VAL A O 4
ATOM 4307 N N . ALA A 1 13 ? -5.074 9.595 14.807 1.00 5.13 13 ALA A N 4
ATOM 4308 C CA . ALA A 1 13 ? -5.818 8.491 14.237 1.00 21.53 13 ALA A CA 4
ATOM 4309 C C . ALA A 1 13 ? -4.889 7.593 13.442 1.00 65.23 13 ALA A C 4
ATOM 4310 O O . ALA A 1 13 ? -4.567 7.888 12.291 1.00 11.24 13 ALA A O 4
ATOM 4317 N N . ASN A 1 14 ? -4.431 6.526 14.091 1.00 62.05 14 ASN A N 4
ATOM 4318 C CA . ASN A 1 14 ? -3.581 5.517 13.460 1.00 45.23 14 ASN A CA 4
ATOM 4319 C C . ASN A 1 14 ? -2.183 6.069 13.173 1.00 64.30 14 ASN A C 4
ATOM 4320 O O . ASN A 1 14 ? -1.970 6.812 12.208 1.00 11.42 14 ASN A O 4
ATOM 4331 N N . PRO A 1 15 ? -1.212 5.713 14.028 1.00 25.11 15 PRO A N 4
ATOM 4332 C CA . PRO A 1 15 ? 0.177 6.166 13.906 1.00 62.54 15 PRO A CA 4
ATOM 4333 C C . PRO A 1 15 ? 0.896 5.525 12.715 1.00 13.53 15 PRO A C 4
ATOM 4334 O O . PRO A 1 15 ? 0.348 4.642 12.050 1.00 71.23 15 PRO A O 4
ATOM 4345 N N . PRO A 1 16 ? 2.127 5.980 12.414 1.00 30.14 16 PRO A N 4
ATOM 4346 C CA . PRO A 1 16 ? 2.963 5.381 11.369 1.00 61.21 16 PRO A CA 4
ATOM 4347 C C . PRO A 1 16 ? 3.173 3.881 11.576 1.00 10.53 16 PRO A C 4
ATOM 4348 O O . PRO A 1 16 ? 3.185 3.388 12.709 1.00 72.14 16 PRO A O 4
ATOM 4359 N N . ALA A 1 17 ? 3.341 3.166 10.475 1.00 53.13 17 ALA A N 4
ATOM 4360 C CA . ALA A 1 17 ? 3.509 1.722 10.511 1.00 4.22 17 ALA A CA 4
ATOM 4361 C C . ALA A 1 17 ? 4.945 1.349 10.840 1.00 50.34 17 ALA A C 4
ATOM 4362 O O . ALA A 1 17 ? 5.862 2.152 10.657 1.00 15.13 17 ALA A O 4
ATOM 4369 N N . SER A 1 18 ? 5.133 0.140 11.337 1.00 74.13 18 SER A N 4
ATOM 4370 C CA . SER A 1 18 ? 6.460 -0.375 11.617 1.00 2.40 18 SER A CA 4
ATOM 4371 C C . SER A 1 18 ? 7.217 -0.592 10.303 1.00 23.33 18 SER A C 4
ATOM 4372 O O . SER A 1 18 ? 6.636 -1.051 9.317 1.00 25.10 18 SER A O 4
ATOM 4380 N N . LYS A 1 19 ? 8.504 -0.256 10.287 1.00 4.04 19 LYS A N 4
ATOM 4381 C CA . LYS A 1 19 ? 9.308 -0.351 9.071 1.00 74.21 19 LYS A CA 4
ATOM 4382 C C . LYS A 1 19 ? 9.381 -1.794 8.568 1.00 54.41 19 LYS A C 4
ATOM 4383 O O . LYS A 1 19 ? 9.346 -2.041 7.361 1.00 50.33 19 LYS A O 4
ATOM 4402 N N . GLU A 1 20 ? 9.460 -2.742 9.499 1.00 53.40 20 GLU A N 4
ATOM 4403 C CA . GLU A 1 20 ? 9.493 -4.164 9.157 1.00 61.41 20 GLU A CA 4
ATOM 4404 C C . GLU A 1 20 ? 8.229 -4.555 8.400 1.00 32.00 20 GLU A C 4
ATOM 4405 O O . GLU A 1 20 ? 8.286 -5.283 7.414 1.00 21.32 20 GLU A O 4
ATOM 4417 N N . SER A 1 21 ? 7.092 -4.050 8.869 1.00 53.33 21 SER A N 4
ATOM 4418 C CA . SER A 1 21 ? 5.802 -4.370 8.278 1.00 65.33 21 SER A CA 4
ATOM 4419 C C . SER A 1 21 ? 5.737 -3.897 6.829 1.00 40.12 21 SER A C 4
ATOM 4420 O O . SER A 1 21 ? 5.213 -4.592 5.961 1.00 22.41 21 SER A O 4
ATOM 4428 N N . ILE A 1 22 ? 6.290 -2.716 6.580 1.00 62.12 22 ILE A N 4
ATOM 4429 C CA . ILE A 1 22 ? 6.291 -2.128 5.249 1.00 33.34 22 ILE A CA 4
ATOM 4430 C C . ILE A 1 22 ? 7.222 -2.900 4.321 1.00 4.44 22 ILE A C 4
ATOM 4431 O O . ILE A 1 22 ? 6.895 -3.151 3.162 1.00 14.43 22 ILE A O 4
ATOM 4447 N N . ASP A 1 23 ? 8.375 -3.290 4.843 1.00 35.41 23 ASP A N 4
ATOM 4448 C CA . ASP A 1 23 ? 9.366 -3.999 4.043 1.00 60.31 23 ASP A CA 4
ATOM 4449 C C . ASP A 1 23 ? 8.924 -5.432 3.761 1.00 64.44 23 ASP A C 4
ATOM 4450 O O . ASP A 1 23 ? 9.218 -5.983 2.700 1.00 44.23 23 ASP A O 4
ATOM 4459 N N . ALA A 1 24 ? 8.208 -6.027 4.706 1.00 44.14 24 ALA A N 4
ATOM 4460 C CA . ALA A 1 24 ? 7.769 -7.410 4.579 1.00 44.43 24 ALA A CA 4
ATOM 4461 C C . ALA A 1 24 ? 6.526 -7.533 3.705 1.00 52.32 24 ALA A C 4
ATOM 4462 O O . ALA A 1 24 ? 6.018 -8.634 3.496 1.00 72.21 24 ALA A O 4
ATOM 4469 N N . LEU A 1 25 ? 6.032 -6.405 3.206 1.00 61.21 25 LEU A N 4
ATOM 4470 C CA . LEU A 1 25 ? 4.876 -6.408 2.318 1.00 22.11 25 LEU A CA 4
ATOM 4471 C C . LEU A 1 25 ? 5.202 -7.119 1.006 1.00 73.50 25 LEU A C 4
ATOM 4472 O O . LEU A 1 25 ? 6.147 -6.745 0.307 1.00 24.21 25 LEU A O 4
ATOM 4488 N N . PRO A 1 26 ? 4.416 -8.159 0.665 1.00 53.21 26 PRO A N 4
ATOM 4489 C CA . PRO A 1 26 ? 4.634 -8.969 -0.540 1.00 14.51 26 PRO A CA 4
ATOM 4490 C C . PRO A 1 26 ? 4.594 -8.134 -1.814 1.00 60.01 26 PRO A C 4
ATOM 4491 O O . PRO A 1 26 ? 3.576 -7.522 -2.136 1.00 72.45 26 PRO A O 4
ATOM 4502 N N . GLU A 1 27 ? 5.708 -8.108 -2.528 1.00 31.21 27 GLU A N 4
ATOM 4503 C CA . GLU A 1 27 ? 5.814 -7.315 -3.743 1.00 32.33 27 GLU A CA 4
ATOM 4504 C C . GLU A 1 27 ? 5.129 -8.017 -4.909 1.00 42.44 27 GLU A C 4
ATOM 4505 O O . GLU A 1 27 ? 5.469 -9.151 -5.251 1.00 1.31 27 GLU A O 4
ATOM 4517 N N . ILE A 1 28 ? 4.161 -7.343 -5.504 1.00 72.45 28 ILE A N 4
ATOM 4518 C CA . ILE A 1 28 ? 3.440 -7.878 -6.644 1.00 21.10 28 ILE A CA 4
ATOM 4519 C C . ILE A 1 28 ? 3.695 -7.016 -7.874 1.00 43.14 28 ILE A C 4
ATOM 4520 O O . ILE A 1 28 ? 3.416 -5.817 -7.867 1.00 41.42 28 ILE A O 4
ATOM 4536 N N . LEU A 1 29 ? 4.240 -7.621 -8.919 1.00 12.44 29 LEU A N 4
ATOM 4537 C CA . LEU A 1 29 ? 4.464 -6.914 -10.170 1.00 42.40 29 LEU A CA 4
ATOM 4538 C C . LEU A 1 29 ? 3.143 -6.748 -10.911 1.00 13.50 29 LEU A C 4
ATOM 4539 O O . LEU A 1 29 ? 2.484 -7.733 -11.252 1.00 60.51 29 LEU A O 4
ATOM 4555 N N . VAL A 1 30 ? 2.751 -5.505 -11.150 1.00 40.20 30 VAL A N 4
ATOM 4556 C CA . VAL A 1 30 ? 1.465 -5.229 -11.766 1.00 5.21 30 VAL A CA 4
ATOM 4557 C C . VAL A 1 30 ? 1.558 -5.280 -13.283 1.00 2.14 30 VAL A C 4
ATOM 4558 O O . VAL A 1 30 ? 2.347 -4.560 -13.896 1.00 31.44 30 VAL A O 4
ATOM 4571 N N . THR A 1 31 ? 0.760 -6.158 -13.874 1.00 73.25 31 THR A N 4
ATOM 4572 C CA . THR A 1 31 ? 0.623 -6.231 -15.316 1.00 40.13 31 THR A CA 4
ATOM 4573 C C . THR A 1 31 ? -0.845 -6.061 -15.702 1.00 41.12 31 THR A C 4
ATOM 4574 O O . THR A 1 31 ? -1.732 -6.176 -14.850 1.00 22.22 31 THR A O 4
ATOM 4585 N N . GLU A 1 32 ? -1.101 -5.814 -16.979 1.00 14.34 32 GLU A N 4
ATOM 4586 C CA . GLU A 1 32 ? -2.449 -5.503 -17.454 1.00 74.45 32 GLU A CA 4
ATOM 4587 C C . GLU A 1 32 ? -3.369 -6.715 -17.344 1.00 1.41 32 GLU A C 4
ATOM 4588 O O . GLU A 1 32 ? -4.573 -6.578 -17.127 1.00 32.32 32 GLU A O 4
ATOM 4600 N N . ASP A 1 33 ? -2.788 -7.899 -17.468 1.00 50.42 33 ASP A N 4
ATOM 4601 C CA . ASP A 1 33 ? -3.540 -9.155 -17.415 1.00 54.10 33 ASP A CA 4
ATOM 4602 C C . ASP A 1 33 ? -4.188 -9.385 -16.046 1.00 41.52 33 ASP A C 4
ATOM 4603 O O . ASP A 1 33 ? -5.108 -10.190 -15.917 1.00 10.14 33 ASP A O 4
ATOM 4612 N N . HIS A 1 34 ? -3.711 -8.675 -15.029 1.00 71.01 34 HIS A N 4
ATOM 4613 C CA . HIS A 1 34 ? -4.194 -8.879 -13.665 1.00 53.54 34 HIS A CA 4
ATOM 4614 C C . HIS A 1 34 ? -5.570 -8.258 -13.446 1.00 72.13 34 HIS A C 4
ATOM 4615 O O . HIS A 1 34 ? -6.257 -8.601 -12.487 1.00 4.14 34 HIS A O 4
ATOM 4630 N N . GLY A 1 35 ? -5.970 -7.352 -14.329 1.00 45.51 35 GLY A N 4
ATOM 4631 C CA . GLY A 1 35 ? -7.296 -6.764 -14.242 1.00 11.10 35 GLY A CA 4
ATOM 4632 C C . GLY A 1 35 ? -7.510 -5.964 -12.969 1.00 54.11 35 GLY A C 4
ATOM 4633 O O . GLY A 1 35 ? -8.259 -6.387 -12.086 1.00 3.30 35 GLY A O 4
ATOM 4637 N N . ALA A 1 36 ? -6.824 -4.823 -12.873 1.00 35.43 36 ALA A N 4
ATOM 4638 C CA . ALA A 1 36 ? -6.929 -3.910 -11.722 1.00 74.42 36 ALA A CA 4
ATOM 4639 C C . ALA A 1 36 ? -6.362 -4.516 -10.434 1.00 51.12 36 ALA A C 4
ATOM 4640 O O . ALA A 1 36 ? -6.322 -3.850 -9.398 1.00 51.23 36 ALA A O 4
ATOM 4647 N N . VAL A 1 37 ? -5.919 -5.773 -10.516 1.00 71.12 37 VAL A N 4
ATOM 4648 C CA . VAL A 1 37 ? -5.316 -6.487 -9.386 1.00 51.20 37 VAL A CA 4
ATOM 4649 C C . VAL A 1 37 ? -6.364 -6.880 -8.338 1.00 24.24 37 VAL A C 4
ATOM 4650 O O . VAL A 1 37 ? -6.617 -8.067 -8.123 1.00 71.42 37 VAL A O 4
ATOM 4663 N N . GLY A 1 38 ? -6.980 -5.893 -7.701 1.00 53.11 38 GLY A N 4
ATOM 4664 C CA . GLY A 1 38 ? -7.936 -6.176 -6.645 1.00 43.13 38 GLY A CA 4
ATOM 4665 C C . GLY A 1 38 ? -9.085 -5.193 -6.626 1.00 52.42 38 GLY A C 4
ATOM 4666 O O . GLY A 1 38 ? -9.332 -4.505 -7.619 1.00 74.20 38 GLY A O 4
ATOM 4670 N N . GLN A 1 39 ? -9.792 -5.129 -5.498 1.00 52.34 39 GLN A N 4
ATOM 4671 C CA . GLN A 1 39 ? -10.902 -4.193 -5.332 1.00 55.33 39 GLN A CA 4
ATOM 4672 C C . GLN A 1 39 ? -10.415 -2.752 -5.434 1.00 12.53 39 GLN A C 4
ATOM 4673 O O . GLN A 1 39 ? -11.159 -1.858 -5.837 1.00 3.55 39 GLN A O 4
ATOM 4687 N N . GLU A 1 40 ? -9.164 -2.530 -5.062 1.00 75.44 40 GLU A N 4
ATOM 4688 C CA . GLU A 1 40 ? -8.553 -1.223 -5.218 1.00 23.14 40 GLU A CA 4
ATOM 4689 C C . GLU A 1 40 ? -8.102 -1.073 -6.660 1.00 21.21 40 GLU A C 4
ATOM 4690 O O . GLU A 1 40 ? -7.171 -1.746 -7.099 1.00 60.44 40 GLU A O 4
ATOM 4702 N N . MET A 1 41 ? -8.771 -0.206 -7.390 1.00 21.52 41 MET A N 4
ATOM 4703 C CA . MET A 1 41 ? -8.536 -0.075 -8.828 1.00 72.25 41 MET A CA 4
ATOM 4704 C C . MET A 1 41 ? -7.715 1.170 -9.146 1.00 23.34 41 MET A C 4
ATOM 4705 O O . MET A 1 41 ? -7.382 1.425 -10.305 1.00 33.33 41 MET A O 4
ATOM 4719 N N . CYS A 1 42 ? -7.392 1.938 -8.119 1.00 2.04 42 CYS A N 4
ATOM 4720 C CA . CYS A 1 42 ? -6.599 3.150 -8.282 1.00 14.23 42 CYS A CA 4
ATOM 4721 C C . CYS A 1 42 ? -5.709 3.374 -7.068 1.00 4.24 42 CYS A C 4
ATOM 4722 O O . CYS A 1 42 ? -6.069 3.017 -5.948 1.00 62.05 42 CYS A O 4
ATOM 4730 N N . CYS A 1 43 ? -4.541 3.955 -7.300 1.00 65.10 43 CYS A N 4
ATOM 4731 C CA . CYS A 1 43 ? -3.624 4.293 -6.226 1.00 63.23 43 CYS A CA 4
ATOM 4732 C C . CYS A 1 43 ? -3.690 5.796 -5.968 1.00 2.24 43 CYS A C 4
ATOM 4733 O O . CYS A 1 43 ? -3.006 6.576 -6.635 1.00 21.33 43 CYS A O 4
ATOM 4740 N N . PRO A 1 44 ? -4.520 6.220 -4.993 1.00 2.12 44 PRO A N 4
ATOM 4741 C CA . PRO A 1 44 ? -4.793 7.642 -4.723 1.00 35.23 44 PRO A CA 4
ATOM 4742 C C . PRO A 1 44 ? -3.555 8.406 -4.266 1.00 13.44 44 PRO A C 4
ATOM 4743 O O . PRO A 1 44 ? -3.569 9.630 -4.159 1.00 10.43 44 PRO A O 4
ATOM 4754 N N . ILE A 1 45 ? -2.487 7.674 -4.001 1.00 31.45 45 ILE A N 4
ATOM 4755 C CA . ILE A 1 45 ? -1.240 8.274 -3.564 1.00 41.02 45 ILE A CA 4
ATOM 4756 C C . ILE A 1 45 ? -0.514 8.922 -4.745 1.00 53.05 45 ILE A C 4
ATOM 4757 O O . ILE A 1 45 ? 0.146 9.947 -4.592 1.00 75.44 45 ILE A O 4
ATOM 4773 N N . CYS A 1 46 ? -0.663 8.334 -5.930 1.00 13.10 46 CYS A N 4
ATOM 4774 C CA . CYS A 1 46 ? -0.036 8.882 -7.129 1.00 70.55 46 CYS A CA 4
ATOM 4775 C C . CYS A 1 46 ? -1.087 9.359 -8.128 1.00 64.13 46 CYS A C 4
ATOM 4776 O O . CYS A 1 46 ? -0.753 9.904 -9.183 1.00 53.43 46 CYS A O 4
ATOM 4783 N N . CYS A 1 47 ? -2.356 9.139 -7.778 1.00 22.12 47 CYS A N 4
ATOM 4784 C CA . CYS A 1 47 ? -3.498 9.575 -8.588 1.00 55.41 47 CYS A CA 4
ATOM 4785 C C . CYS A 1 47 ? -3.566 8.799 -9.910 1.00 63.33 47 CYS A C 4
ATOM 4786 O O . CYS A 1 47 ? -4.168 9.253 -10.884 1.00 71.04 47 CYS A O 4
ATOM 4794 N N . SER A 1 48 ? -2.970 7.612 -9.929 1.00 63.11 48 SER A N 4
ATOM 4795 C CA . SER A 1 48 ? -2.990 6.763 -11.113 1.00 55.51 48 SER A CA 4
ATOM 4796 C C . SER A 1 48 ? -3.442 5.351 -10.748 1.00 51.41 48 SER A C 4
ATOM 4797 O O . SER A 1 48 ? -3.355 4.941 -9.586 1.00 0.13 48 SER A O 4
ATOM 4805 N N . GLU A 1 49 ? -3.918 4.615 -11.741 1.00 63.25 49 GLU A N 4
ATOM 4806 C CA . GLU A 1 49 ? -4.424 3.269 -11.522 1.00 1.33 49 GLU A CA 4
ATOM 4807 C C . GLU A 1 49 ? -3.292 2.247 -11.541 1.00 43.10 49 GLU A C 4
ATOM 4808 O O . GLU A 1 49 ? -2.110 2.605 -11.517 1.00 35.50 49 GLU A O 4
ATOM 4820 N N . TYR A 1 50 ? -3.657 0.974 -11.564 1.00 52.31 50 TYR A N 4
ATOM 4821 C CA . TYR A 1 50 ? -2.682 -0.099 -11.538 1.00 41.22 50 TYR A CA 4
ATOM 4822 C C . TYR A 1 50 ? -2.340 -0.554 -12.945 1.00 63.34 50 TYR A C 4
ATOM 4823 O O . TYR A 1 50 ? -3.033 -1.378 -13.540 1.00 74.52 50 TYR A O 4
ATOM 4841 N N . VAL A 1 51 ? -1.271 0.025 -13.471 1.00 73.52 51 VAL A N 4
ATOM 4842 C CA . VAL A 1 51 ? -0.808 -0.270 -14.818 1.00 41.50 51 VAL A CA 4
ATOM 4843 C C . VAL A 1 51 ? 0.408 -1.189 -14.789 1.00 44.43 51 VAL A C 4
ATOM 4844 O O . VAL A 1 51 ? 0.960 -1.472 -13.724 1.00 14.24 51 VAL A O 4
ATOM 4857 N N . LYS A 1 52 ? 0.833 -1.625 -15.964 1.00 54.42 52 LYS A N 4
ATOM 4858 C CA . LYS A 1 52 ? 1.938 -2.560 -16.085 1.00 61.33 52 LYS A CA 4
ATOM 4859 C C . LYS A 1 52 ? 3.270 -1.858 -15.846 1.00 42.04 52 LYS A C 4
ATOM 4860 O O . LYS A 1 52 ? 3.595 -0.878 -16.517 1.00 51.13 52 LYS A O 4
ATOM 4879 N N . GLY A 1 53 ? 4.030 -2.356 -14.879 1.00 13.54 53 GLY A N 4
ATOM 4880 C CA . GLY A 1 53 ? 5.342 -1.799 -14.607 1.00 61.35 53 GLY A CA 4
ATOM 4881 C C . GLY A 1 53 ? 5.497 -1.343 -13.173 1.00 61.01 53 GLY A C 4
ATOM 4882 O O . GLY A 1 53 ? 6.609 -1.269 -12.653 1.00 10.20 53 GLY A O 4
ATOM 4886 N N . ASP A 1 54 ? 4.384 -1.036 -12.528 1.00 21.30 54 ASP A N 4
ATOM 4887 C CA . ASP A 1 54 ? 4.408 -0.571 -11.147 1.00 54.41 54 ASP A CA 4
ATOM 4888 C C . ASP A 1 54 ? 4.382 -1.773 -10.201 1.00 24.13 54 ASP A C 4
ATOM 4889 O O . ASP A 1 54 ? 4.003 -2.877 -10.601 1.00 5.31 54 ASP A O 4
ATOM 4898 N N . VAL A 1 55 ? 4.778 -1.559 -8.956 1.00 74.22 55 VAL A N 4
ATOM 4899 C CA . VAL A 1 55 ? 4.834 -2.628 -7.972 1.00 61.32 55 VAL A CA 4
ATOM 4900 C C . VAL A 1 55 ? 3.765 -2.414 -6.906 1.00 70.22 55 VAL A C 4
ATOM 4901 O O . VAL A 1 55 ? 3.696 -1.354 -6.283 1.00 33.11 55 VAL A O 4
ATOM 4914 N N . ALA A 1 56 ? 2.925 -3.413 -6.711 1.00 4.41 56 ALA A N 4
ATOM 4915 C CA . ALA A 1 56 ? 1.858 -3.332 -5.728 1.00 53.55 56 ALA A CA 4
ATOM 4916 C C . ALA A 1 56 ? 2.114 -4.287 -4.575 1.00 63.13 56 ALA A C 4
ATOM 4917 O O . ALA A 1 56 ? 3.054 -5.076 -4.606 1.00 20.33 56 ALA A O 4
ATOM 4924 N N . THR A 1 57 ? 1.288 -4.190 -3.553 1.00 65.52 57 THR A N 4
ATOM 4925 C CA . THR A 1 57 ? 1.362 -5.089 -2.423 1.00 3.13 57 THR A CA 4
ATOM 4926 C C . THR A 1 57 ? -0.011 -5.212 -1.778 1.00 54.42 57 THR A C 4
ATOM 4927 O O . THR A 1 57 ? -0.886 -4.367 -1.999 1.00 0.51 57 THR A O 4
ATOM 4938 N N . GLU A 1 58 ? -0.207 -6.261 -0.997 1.00 62.15 58 GLU A N 4
ATOM 4939 C CA . GLU A 1 58 ? -1.491 -6.506 -0.369 1.00 54.54 58 GLU A CA 4
ATOM 4940 C C . GLU A 1 58 ? -1.431 -6.244 1.126 1.00 25.34 58 GLU A C 4
ATOM 4941 O O . GLU A 1 58 ? -0.691 -6.908 1.855 1.00 32.55 58 GLU A O 4
ATOM 4953 N N . LEU A 1 59 ? -2.210 -5.278 1.579 1.00 31.32 59 LEU A N 4
ATOM 4954 C CA . LEU A 1 59 ? -2.388 -5.055 2.999 1.00 72.20 59 LEU A CA 4
ATOM 4955 C C . LEU A 1 59 ? -3.340 -6.112 3.550 1.00 33.01 59 LEU A C 4
ATOM 4956 O O . LEU A 1 59 ? -4.178 -6.629 2.805 1.00 11.45 59 LEU A O 4
ATOM 4972 N N . PRO A 1 60 ? -3.231 -6.455 4.846 1.00 12.43 60 PRO A N 4
ATOM 4973 C CA . PRO A 1 60 ? -4.163 -7.384 5.511 1.00 30.35 60 PRO A CA 4
ATOM 4974 C C . PRO A 1 60 ? -5.553 -6.763 5.656 1.00 74.54 60 PRO A C 4
ATOM 4975 O O . PRO A 1 60 ? -6.144 -6.754 6.733 1.00 65.14 60 PRO A O 4
ATOM 4986 N N . CYS A 1 61 ? -6.059 -6.258 4.544 1.00 72.32 61 CYS A N 4
ATOM 4987 C CA . CYS A 1 61 ? -7.290 -5.499 4.514 1.00 23.15 61 CYS A CA 4
ATOM 4988 C C . CYS A 1 61 ? -7.940 -5.625 3.133 1.00 5.34 61 CYS A C 4
ATOM 4989 O O . CYS A 1 61 ? -8.805 -4.830 2.762 1.00 63.22 61 CYS A O 4
ATOM 4996 N N . HIS A 1 62 ? -7.491 -6.633 2.373 1.00 2.33 62 HIS A N 4
ATOM 4997 C CA . HIS A 1 62 ? -7.956 -6.875 0.999 1.00 43.35 62 HIS A CA 4
ATOM 4998 C C . HIS A 1 62 ? -7.739 -5.657 0.105 1.00 15.22 62 HIS A C 4
ATOM 4999 O O . HIS A 1 62 ? -8.321 -5.548 -0.971 1.00 64.31 62 HIS A O 4
ATOM 5014 N N . HIS A 1 63 ? -6.874 -4.760 0.542 1.00 44.32 63 HIS A N 4
ATOM 5015 C CA . HIS A 1 63 ? -6.599 -3.547 -0.201 1.00 60.50 63 HIS A CA 4
ATOM 5016 C C . HIS A 1 63 ? -5.190 -3.576 -0.767 1.00 34.42 63 HIS A C 4
ATOM 5017 O O . HIS A 1 63 ? -4.210 -3.614 -0.021 1.00 14.43 63 HIS A O 4
ATOM 5031 N N . TYR A 1 64 ? -5.104 -3.587 -2.087 1.00 52.44 64 TYR A N 4
ATOM 5032 C CA . TYR A 1 64 ? -3.826 -3.587 -2.773 1.00 72.30 64 TYR A CA 4
ATOM 5033 C C . TYR A 1 64 ? -3.405 -2.161 -3.071 1.00 51.11 64 TYR A C 4
ATOM 5034 O O . TYR A 1 64 ? -4.209 -1.369 -3.553 1.00 61.55 64 TYR A O 4
ATOM 5052 N N . PHE A 1 65 ? -2.157 -1.842 -2.779 1.00 30.12 65 PHE A N 4
ATOM 5053 C CA . PHE A 1 65 ? -1.614 -0.521 -3.063 1.00 13.13 65 PHE A CA 4
ATOM 5054 C C . PHE A 1 65 ? -0.223 -0.644 -3.651 1.00 43.32 65 PHE A C 4
ATOM 5055 O O . PHE A 1 65 ? 0.453 -1.644 -3.442 1.00 31.30 65 PHE A O 4
ATOM 5072 N N . HIS A 1 66 ? 0.197 0.366 -4.400 1.00 63.04 66 HIS A N 4
ATOM 5073 C CA . HIS A 1 66 ? 1.558 0.400 -4.918 1.00 22.20 66 HIS A CA 4
ATOM 5074 C C . HIS A 1 66 ? 2.532 0.529 -3.758 1.00 32.04 66 HIS A C 4
ATOM 5075 O O . HIS A 1 66 ? 2.458 1.494 -2.998 1.00 2.35 66 HIS A O 4
ATOM 5089 N N . LYS A 1 67 ? 3.434 -0.436 -3.633 1.00 20.04 67 LYS A N 4
ATOM 5090 C CA . LYS A 1 67 ? 4.373 -0.479 -2.511 1.00 62.14 67 LYS A CA 4
ATOM 5091 C C . LYS A 1 67 ? 5.205 0.809 -2.408 1.00 35.12 67 LYS A C 4
ATOM 5092 O O . LYS A 1 67 ? 5.253 1.416 -1.339 1.00 23.42 67 LYS A O 4
ATOM 5111 N N . PRO A 1 68 ? 5.858 1.265 -3.505 1.00 25.14 68 PRO A N 4
ATOM 5112 C CA . PRO A 1 68 ? 6.657 2.502 -3.486 1.00 43.11 68 PRO A CA 4
ATOM 5113 C C . PRO A 1 68 ? 5.833 3.727 -3.087 1.00 0.21 68 PRO A C 4
ATOM 5114 O O . PRO A 1 68 ? 6.357 4.686 -2.519 1.00 53.52 68 PRO A O 4
ATOM 5125 N N . CYS A 1 69 ? 4.540 3.677 -3.372 1.00 21.03 69 CYS A N 4
ATOM 5126 C CA . CYS A 1 69 ? 3.637 4.765 -3.027 1.00 54.40 69 CYS A CA 4
ATOM 5127 C C . CYS A 1 69 ? 3.239 4.680 -1.560 1.00 62.05 69 CYS A C 4
ATOM 5128 O O . CYS A 1 69 ? 3.344 5.657 -0.815 1.00 60.25 69 CYS A O 4
ATOM 5135 N N . VAL A 1 70 ? 2.793 3.496 -1.152 1.00 5.14 70 VAL A N 4
ATOM 5136 C CA . VAL A 1 70 ? 2.224 3.303 0.171 1.00 50.35 70 VAL A CA 4
ATOM 5137 C C . VAL A 1 70 ? 3.308 3.347 1.249 1.00 61.22 70 VAL A C 4
ATOM 5138 O O . VAL A 1 70 ? 3.039 3.725 2.384 1.00 12.23 70 VAL A O 4
ATOM 5151 N N . SER A 1 71 ? 4.535 2.985 0.882 1.00 54.01 71 SER A N 4
ATOM 5152 C CA . SER A 1 71 ? 5.657 3.025 1.815 1.00 1.03 71 SER A CA 4
ATOM 5153 C C . SER A 1 71 ? 5.862 4.441 2.341 1.00 14.35 71 SER A C 4
ATOM 5154 O O . SER A 1 71 ? 6.080 4.649 3.536 1.00 42.43 71 SER A O 4
ATOM 5162 N N . ILE A 1 72 ? 5.766 5.418 1.444 1.00 2.02 72 ILE A N 4
ATOM 5163 C CA . ILE A 1 72 ? 5.926 6.819 1.814 1.00 4.41 72 ILE A CA 4
ATOM 5164 C C . ILE A 1 72 ? 4.816 7.241 2.774 1.00 73.12 72 ILE A C 4
ATOM 5165 O O . ILE A 1 72 ? 5.040 8.007 3.715 1.00 71.02 72 ILE A O 4
ATOM 5181 N N . TRP A 1 73 ? 3.625 6.707 2.538 1.00 41.10 73 TRP A N 4
ATOM 5182 C CA . TRP A 1 73 ? 2.462 7.016 3.352 1.00 12.35 73 TRP A CA 4
ATOM 5183 C C . TRP A 1 73 ? 2.572 6.358 4.726 1.00 54.22 73 TRP A C 4
ATOM 5184 O O . TRP A 1 73 ? 2.459 7.026 5.753 1.00 43.21 73 TRP A O 4
ATOM 5205 N N . LEU A 1 74 ? 2.829 5.054 4.729 1.00 41.41 74 LEU A N 4
ATOM 5206 C CA . LEU A 1 74 ? 2.844 4.258 5.956 1.00 63.21 74 LEU A CA 4
ATOM 5207 C C . LEU A 1 74 ? 3.885 4.753 6.957 1.00 12.55 74 LEU A C 4
ATOM 5208 O O . LEU A 1 74 ? 3.670 4.683 8.167 1.00 3.11 74 LEU A O 4
ATOM 5224 N N . GLN A 1 75 ? 5.006 5.256 6.454 1.00 34.04 75 GLN A N 4
ATOM 5225 C CA . GLN A 1 75 ? 6.079 5.739 7.318 1.00 3.13 75 GLN A CA 4
ATOM 5226 C C . GLN A 1 75 ? 5.663 6.978 8.112 1.00 21.22 75 GLN A C 4
ATOM 5227 O O . GLN A 1 75 ? 6.283 7.304 9.123 1.00 10.20 75 GLN A O 4
ATOM 5241 N N . LYS A 1 76 ? 4.614 7.659 7.661 1.00 73.15 76 LYS A N 4
ATOM 5242 C CA . LYS A 1 76 ? 4.101 8.823 8.380 1.00 72.43 76 LYS A CA 4
ATOM 5243 C C . LYS A 1 76 ? 2.728 8.530 8.984 1.00 33.30 76 LYS A C 4
ATOM 5244 O O . LYS A 1 76 ? 2.257 9.250 9.864 1.00 72.10 76 LYS A O 4
ATOM 5263 N N . SER A 1 77 ? 2.091 7.470 8.497 1.00 2.33 77 SER A N 4
ATOM 5264 C CA . SER A 1 77 ? 0.785 7.051 8.986 1.00 42.23 77 SER A CA 4
ATOM 5265 C C . SER A 1 77 ? 0.410 5.707 8.369 1.00 2.31 77 SER A C 4
ATOM 5266 O O . SER A 1 77 ? 0.271 5.593 7.153 1.00 54.31 77 SER A O 4
ATOM 5274 N N . GLY A 1 78 ? 0.256 4.693 9.206 1.00 41.33 78 GLY A N 4
ATOM 5275 C CA . GLY A 1 78 ? -0.085 3.377 8.712 1.00 30.03 78 GLY A CA 4
ATOM 5276 C C . GLY A 1 78 ? -1.576 3.218 8.531 1.00 63.42 78 GLY A C 4
ATOM 5277 O O . GLY A 1 78 ? -2.277 2.845 9.470 1.00 33.11 78 GLY A O 4
ATOM 5281 N N . THR A 1 79 ? -2.063 3.520 7.336 1.00 22.11 79 THR A N 4
ATOM 5282 C CA . THR A 1 79 ? -3.488 3.441 7.049 1.00 3.23 79 THR A CA 4
ATOM 5283 C C . THR A 1 79 ? -3.766 3.089 5.592 1.00 21.02 79 THR A C 4
ATOM 5284 O O . THR A 1 79 ? -2.934 3.320 4.716 1.00 32.21 79 THR A O 4
ATOM 5295 N N . CYS A 1 80 ? -4.934 2.503 5.347 1.00 60.12 80 CYS A N 4
ATOM 5296 C CA . CYS A 1 80 ? -5.500 2.486 4.006 1.00 14.33 80 CYS A CA 4
ATOM 5297 C C . CYS A 1 80 ? -6.040 3.878 3.710 1.00 21.20 80 CYS A C 4
ATOM 5298 O O . CYS A 1 80 ? -7.031 4.284 4.320 1.00 73.24 80 CYS A O 4
ATOM 5305 N N . PRO A 1 81 ? -5.432 4.620 2.775 1.00 55.32 81 PRO A N 4
ATOM 5306 C CA . PRO A 1 81 ? -5.861 5.989 2.449 1.00 31.30 81 PRO A CA 4
ATOM 5307 C C . PRO A 1 81 ? -7.324 6.051 2.006 1.00 12.42 81 PRO A C 4
ATOM 5308 O O . PRO A 1 81 ? -7.934 7.116 1.982 1.00 63.43 81 PRO A O 4
ATOM 5319 N N . VAL A 1 82 ? -7.879 4.896 1.672 1.00 62.23 82 VAL A N 4
ATOM 5320 C CA . VAL A 1 82 ? -9.260 4.802 1.232 1.00 22.41 82 VAL A CA 4
ATOM 5321 C C . VAL A 1 82 ? -10.220 4.577 2.408 1.00 25.40 82 VAL A C 4
ATOM 5322 O O . VAL A 1 82 ? -11.212 5.293 2.548 1.00 75.34 82 VAL A O 4
ATOM 5335 N N . CYS A 1 83 ? -9.908 3.614 3.274 1.00 53.23 83 CYS A N 4
ATOM 5336 C CA . CYS A 1 83 ? -10.872 3.174 4.286 1.00 14.35 83 CYS A CA 4
ATOM 5337 C C . CYS A 1 83 ? -10.495 3.635 5.700 1.00 70.43 83 CYS A C 4
ATOM 5338 O O . CYS A 1 83 ? -11.229 3.367 6.650 1.00 13.23 83 CYS A O 4
ATOM 5345 N N . ARG A 1 84 ? -9.342 4.299 5.837 1.00 31.54 84 ARG A N 4
ATOM 5346 C CA . ARG A 1 84 ? -8.903 4.864 7.123 1.00 33.53 84 ARG A CA 4
ATOM 5347 C C . ARG A 1 84 ? -8.550 3.790 8.162 1.00 15.01 84 ARG A C 4
ATOM 5348 O O . ARG A 1 84 ? -8.417 4.102 9.343 1.00 52.22 84 ARG A O 4
ATOM 5369 N N . CYS A 1 85 ? -8.380 2.538 7.741 1.00 1.23 85 CYS A N 4
ATOM 5370 C CA . CYS A 1 85 ? -8.030 1.472 8.684 1.00 20.32 85 CYS A CA 4
ATOM 5371 C C . CYS A 1 85 ? -6.536 1.512 8.996 1.00 73.14 85 CYS A C 4
ATOM 5372 O O . CYS A 1 85 ? -5.736 1.924 8.154 1.00 4.11 85 CYS A O 4
ATOM 5380 N N . MET A 1 86 ? -6.168 1.072 10.192 1.00 51.31 86 MET A N 4
ATOM 5381 C CA . MET A 1 86 ? -4.780 1.119 10.643 1.00 12.43 86 MET A CA 4
ATOM 5382 C C . MET A 1 86 ? -3.975 -0.055 10.090 1.00 61.41 86 MET A C 4
ATOM 5383 O O . MET A 1 86 ? -4.489 -1.164 9.938 1.00 3.53 86 MET A O 4
ATOM 5397 N N . PHE A 1 87 ? -2.714 0.212 9.784 1.00 31.11 87 PHE A N 4
ATOM 5398 C CA . PHE A 1 87 ? -1.765 -0.815 9.392 1.00 13.45 87 PHE A CA 4
ATOM 5399 C C . PHE A 1 87 ? -0.438 -0.590 10.119 1.00 11.15 87 PHE A C 4
ATOM 5400 O O . PHE A 1 87 ? 0.139 0.491 10.030 1.00 52.11 87 PHE A O 4
ATOM 5417 N N . PRO A 1 88 ? 0.054 -1.592 10.866 1.00 52.34 88 PRO A N 4
ATOM 5418 C CA . PRO A 1 88 ? -0.641 -2.866 11.062 1.00 70.13 88 PRO A CA 4
ATOM 5419 C C . PRO A 1 88 ? -1.919 -2.687 11.874 1.00 55.31 88 PRO A C 4
ATOM 5420 O O . PRO A 1 88 ? -2.021 -1.757 12.677 1.00 45.12 88 PRO A O 4
ATOM 5431 N N . PRO A 1 89 ? -2.912 -3.567 11.669 1.00 63.41 89 PRO A N 4
ATOM 5432 C CA . PRO A 1 89 ? -4.206 -3.479 12.353 1.00 3.52 89 PRO A CA 4
ATOM 5433 C C . PRO A 1 89 ? -4.062 -3.475 13.872 1.00 70.32 89 PRO A C 4
ATOM 5434 O O . PRO A 1 89 ? -3.120 -4.055 14.424 1.00 72.14 89 PRO A O 4
ATOM 5445 N N . PRO A 1 90 ? -4.986 -2.803 14.569 1.00 53.13 90 PRO A N 4
ATOM 5446 C CA . PRO A 1 90 ? -4.974 -2.730 16.019 1.00 12.24 90 PRO A CA 4
ATOM 5447 C C . PRO A 1 90 ? -5.594 -3.970 16.642 1.00 41.02 90 PRO A C 4
ATOM 5448 O O . PRO A 1 90 ? -6.507 -4.572 16.073 1.00 72.21 90 PRO A O 4
ATOM 5459 N N . LEU A 1 91 ? -5.091 -4.357 17.799 1.00 60.12 91 LEU A N 4
ATOM 5460 C CA . LEU A 1 91 ? -5.606 -5.522 18.493 1.00 51.34 91 LEU A CA 4
ATOM 5461 C C . LEU A 1 91 ? -6.805 -5.134 19.341 1.00 74.02 91 LEU A C 4
ATOM 5462 O O . LEU A 1 91 ? -7.935 -5.512 18.976 1.00 38.09 91 LEU A O 4
ATOM 5481 N N . MET A 1 1 ? -15.287 6.776 38.054 1.00 10.14 1 MET A N 5
ATOM 5482 C CA . MET A 1 1 ? -14.220 7.260 37.155 1.00 64.12 1 MET A CA 5
ATOM 5483 C C . MET A 1 1 ? -12.973 6.402 37.306 1.00 1.41 1 MET A C 5
ATOM 5484 O O . MET A 1 1 ? -12.447 6.250 38.405 1.00 10.54 1 MET A O 5
ATOM 5500 N N . GLY A 1 2 ? -12.514 5.838 36.199 1.00 54.34 2 GLY A N 5
ATOM 5501 C CA . GLY A 1 2 ? -11.335 4.998 36.232 1.00 23.10 2 GLY A CA 5
ATOM 5502 C C . GLY A 1 2 ? -10.136 5.674 35.606 1.00 53.21 2 GLY A C 5
ATOM 5503 O O . GLY A 1 2 ? -9.552 6.585 36.190 1.00 54.31 2 GLY A O 5
ATOM 5507 N N . HIS A 1 3 ? -9.780 5.249 34.401 1.00 71.52 3 HIS A N 5
ATOM 5508 C CA . HIS A 1 3 ? -8.624 5.802 33.712 1.00 23.21 3 HIS A CA 5
ATOM 5509 C C . HIS A 1 3 ? -9.031 7.012 32.871 1.00 52.44 3 HIS A C 5
ATOM 5510 O O . HIS A 1 3 ? -8.183 7.701 32.298 1.00 42.15 3 HIS A O 5
ATOM 5525 N N . HIS A 1 4 ? -10.334 7.261 32.785 1.00 11.35 4 HIS A N 5
ATOM 5526 C CA . HIS A 1 4 ? -10.832 8.448 32.099 1.00 65.04 4 HIS A CA 5
ATOM 5527 C C . HIS A 1 4 ? -10.417 9.694 32.871 1.00 33.31 4 HIS A C 5
ATOM 5528 O O . HIS A 1 4 ? -10.618 9.779 34.083 1.00 62.11 4 HIS A O 5
ATOM 5543 N N . HIS A 1 5 ? -9.834 10.651 32.169 1.00 5.22 5 HIS A N 5
ATOM 5544 C CA . HIS A 1 5 ? -9.232 11.806 32.816 1.00 1.25 5 HIS A CA 5
ATOM 5545 C C . HIS A 1 5 ? -9.623 13.091 32.089 1.00 11.03 5 HIS A C 5
ATOM 5546 O O . HIS A 1 5 ? -9.110 14.167 32.400 1.00 21.31 5 HIS A O 5
ATOM 5561 N N . HIS A 1 6 ? -10.555 12.969 31.136 1.00 15.20 6 HIS A N 5
ATOM 5562 C CA . HIS A 1 6 ? -10.926 14.083 30.254 1.00 65.42 6 HIS A CA 5
ATOM 5563 C C . HIS A 1 6 ? -9.743 14.395 29.336 1.00 70.13 6 HIS A C 5
ATOM 5564 O O . HIS A 1 6 ? -9.499 15.536 28.941 1.00 24.11 6 HIS A O 5
ATOM 5579 N N . HIS A 1 7 ? -9.024 13.342 28.980 1.00 65.04 7 HIS A N 5
ATOM 5580 C CA . HIS A 1 7 ? -7.806 13.464 28.199 1.00 63.30 7 HIS A CA 5
ATOM 5581 C C . HIS A 1 7 ? -8.037 13.017 26.758 1.00 55.34 7 HIS A C 5
ATOM 5582 O O . HIS A 1 7 ? -8.577 11.938 26.511 1.00 73.03 7 HIS A O 5
ATOM 5597 N N . HIS A 1 8 ? -7.637 13.864 25.817 1.00 60.15 8 HIS A N 5
ATOM 5598 C CA . HIS A 1 8 ? -7.674 13.516 24.400 1.00 23.31 8 HIS A CA 5
ATOM 5599 C C . HIS A 1 8 ? -6.696 12.379 24.146 1.00 62.24 8 HIS A C 5
ATOM 5600 O O . HIS A 1 8 ? -5.485 12.569 24.244 1.00 61.22 8 HIS A O 5
ATOM 5615 N N . SER A 1 9 ? -7.212 11.198 23.844 1.00 32.43 9 SER A N 5
ATOM 5616 C CA . SER A 1 9 ? -6.364 10.022 23.765 1.00 71.51 9 SER A CA 5
ATOM 5617 C C . SER A 1 9 ? -6.619 9.200 22.501 1.00 33.32 9 SER A C 5
ATOM 5618 O O . SER A 1 9 ? -7.688 8.610 22.334 1.00 71.23 9 SER A O 5
ATOM 5626 N N . HIS A 1 10 ? -5.627 9.217 21.607 1.00 31.04 10 HIS A N 5
ATOM 5627 C CA . HIS A 1 10 ? -5.530 8.297 20.458 1.00 42.41 10 HIS A CA 5
ATOM 5628 C C . HIS A 1 10 ? -6.559 8.552 19.353 1.00 74.20 10 HIS A C 5
ATOM 5629 O O . HIS A 1 10 ? -6.251 8.377 18.178 1.00 13.42 10 HIS A O 5
ATOM 5644 N N . MET A 1 11 ? -7.764 8.966 19.713 1.00 64.02 11 MET A N 5
ATOM 5645 C CA . MET A 1 11 ? -8.836 9.148 18.732 1.00 64.20 11 MET A CA 5
ATOM 5646 C C . MET A 1 11 ? -8.559 10.323 17.795 1.00 53.03 11 MET A C 5
ATOM 5647 O O . MET A 1 11 ? -9.293 10.544 16.833 1.00 32.44 11 MET A O 5
ATOM 5661 N N . VAL A 1 12 ? -7.497 11.063 18.076 1.00 41.43 12 VAL A N 5
ATOM 5662 C CA . VAL A 1 12 ? -7.165 12.253 17.307 1.00 2.44 12 VAL A CA 5
ATOM 5663 C C . VAL A 1 12 ? -6.566 11.885 15.949 1.00 73.13 12 VAL A C 5
ATOM 5664 O O . VAL A 1 12 ? -6.964 12.432 14.919 1.00 72.33 12 VAL A O 5
ATOM 5677 N N . ALA A 1 13 ? -5.619 10.956 15.951 1.00 32.04 13 ALA A N 5
ATOM 5678 C CA . ALA A 1 13 ? -4.941 10.560 14.725 1.00 0.11 13 ALA A CA 5
ATOM 5679 C C . ALA A 1 13 ? -4.264 9.206 14.888 1.00 44.40 13 ALA A C 5
ATOM 5680 O O . ALA A 1 13 ? -4.100 8.714 16.007 1.00 13.44 13 ALA A O 5
ATOM 5687 N N . ASN A 1 14 ? -3.865 8.618 13.769 1.00 62.22 14 ASN A N 5
ATOM 5688 C CA . ASN A 1 14 ? -3.215 7.316 13.776 1.00 32.40 14 ASN A CA 5
ATOM 5689 C C . ASN A 1 14 ? -1.700 7.482 13.713 1.00 40.12 14 ASN A C 5
ATOM 5690 O O . ASN A 1 14 ? -1.196 8.408 13.070 1.00 31.54 14 ASN A O 5
ATOM 5701 N N . PRO A 1 15 ? -0.956 6.598 14.392 1.00 13.23 15 PRO A N 5
ATOM 5702 C CA . PRO A 1 15 ? 0.510 6.621 14.378 1.00 25.01 15 PRO A CA 5
ATOM 5703 C C . PRO A 1 15 ? 1.083 6.068 13.072 1.00 21.04 15 PRO A C 5
ATOM 5704 O O . PRO A 1 15 ? 0.376 5.406 12.310 1.00 10.23 15 PRO A O 5
ATOM 5715 N N . PRO A 1 16 ? 2.362 6.350 12.781 1.00 51.42 16 PRO A N 5
ATOM 5716 C CA . PRO A 1 16 ? 3.040 5.839 11.591 1.00 20.02 16 PRO A CA 5
ATOM 5717 C C . PRO A 1 16 ? 3.521 4.402 11.775 1.00 63.51 16 PRO A C 5
ATOM 5718 O O . PRO A 1 16 ? 3.676 3.927 12.901 1.00 40.35 16 PRO A O 5
ATOM 5729 N N . ALA A 1 17 ? 3.763 3.719 10.668 1.00 0.22 17 ALA A N 5
ATOM 5730 C CA . ALA A 1 17 ? 4.248 2.351 10.705 1.00 1.22 17 ALA A CA 5
ATOM 5731 C C . ALA A 1 17 ? 5.732 2.302 10.364 1.00 23.34 17 ALA A C 5
ATOM 5732 O O . ALA A 1 17 ? 6.271 3.241 9.771 1.00 61.24 17 ALA A O 5
ATOM 5739 N N . SER A 1 18 ? 6.393 1.218 10.744 1.00 44.54 18 SER A N 5
ATOM 5740 C CA . SER A 1 18 ? 7.809 1.052 10.462 1.00 44.13 18 SER A CA 5
ATOM 5741 C C . SER A 1 18 ? 8.007 0.383 9.102 1.00 15.41 18 SER A C 5
ATOM 5742 O O . SER A 1 18 ? 7.102 -0.282 8.592 1.00 13.51 18 SER A O 5
ATOM 5750 N N . LYS A 1 19 ? 9.192 0.567 8.524 1.00 42.13 19 LYS A N 5
ATOM 5751 C CA . LYS A 1 19 ? 9.517 0.011 7.215 1.00 72.33 19 LYS A CA 5
ATOM 5752 C C . LYS A 1 19 ? 9.371 -1.504 7.203 1.00 41.23 19 LYS A C 5
ATOM 5753 O O . LYS A 1 19 ? 8.806 -2.069 6.273 1.00 11.23 19 LYS A O 5
ATOM 5772 N N . GLU A 1 20 ? 9.897 -2.143 8.239 1.00 54.15 20 GLU A N 5
ATOM 5773 C CA . GLU A 1 20 ? 9.867 -3.602 8.371 1.00 20.22 20 GLU A CA 5
ATOM 5774 C C . GLU A 1 20 ? 8.487 -4.183 8.049 1.00 2.14 20 GLU A C 5
ATOM 5775 O O . GLU A 1 20 ? 8.358 -5.051 7.185 1.00 44.10 20 GLU A O 5
ATOM 5787 N N . SER A 1 21 ? 7.464 -3.682 8.732 1.00 21.32 21 SER A N 5
ATOM 5788 C CA . SER A 1 21 ? 6.105 -4.192 8.572 1.00 71.44 21 SER A CA 5
ATOM 5789 C C . SER A 1 21 ? 5.564 -3.960 7.159 1.00 63.24 21 SER A C 5
ATOM 5790 O O . SER A 1 21 ? 4.668 -4.674 6.704 1.00 52.33 21 SER A O 5
ATOM 5798 N N . ILE A 1 22 ? 6.118 -2.975 6.462 1.00 53.42 22 ILE A N 5
ATOM 5799 C CA . ILE A 1 22 ? 5.705 -2.666 5.099 1.00 43.22 22 ILE A CA 5
ATOM 5800 C C . ILE A 1 22 ? 6.492 -3.517 4.107 1.00 33.22 22 ILE A C 5
ATOM 5801 O O . ILE A 1 22 ? 5.959 -3.996 3.107 1.00 35.05 22 ILE A O 5
ATOM 5817 N N . ASP A 1 23 ? 7.766 -3.710 4.406 1.00 3.03 23 ASP A N 5
ATOM 5818 C CA . ASP A 1 23 ? 8.657 -4.474 3.541 1.00 71.00 23 ASP A CA 5
ATOM 5819 C C . ASP A 1 23 ? 8.274 -5.947 3.533 1.00 32.53 23 ASP A C 5
ATOM 5820 O O . ASP A 1 23 ? 8.453 -6.639 2.527 1.00 72.41 23 ASP A O 5
ATOM 5829 N N . ALA A 1 24 ? 7.726 -6.416 4.649 1.00 5.54 24 ALA A N 5
ATOM 5830 C CA . ALA A 1 24 ? 7.276 -7.797 4.772 1.00 23.32 24 ALA A CA 5
ATOM 5831 C C . ALA A 1 24 ? 6.078 -8.076 3.862 1.00 53.00 24 ALA A C 5
ATOM 5832 O O . ALA A 1 24 ? 5.773 -9.233 3.554 1.00 44.35 24 ALA A O 5
ATOM 5839 N N . LEU A 1 25 ? 5.404 -7.012 3.438 1.00 55.43 25 LEU A N 5
ATOM 5840 C CA . LEU A 1 25 ? 4.265 -7.130 2.537 1.00 60.21 25 LEU A CA 5
ATOM 5841 C C . LEU A 1 25 ? 4.720 -7.609 1.158 1.00 63.01 25 LEU A C 5
ATOM 5842 O O . LEU A 1 25 ? 5.808 -7.252 0.696 1.00 21.00 25 LEU A O 5
ATOM 5858 N N . PRO A 1 26 ? 3.891 -8.430 0.491 1.00 63.35 26 PRO A N 5
ATOM 5859 C CA . PRO A 1 26 ? 4.222 -9.022 -0.814 1.00 25.33 26 PRO A CA 5
ATOM 5860 C C . PRO A 1 26 ? 4.484 -7.979 -1.897 1.00 33.12 26 PRO A C 5
ATOM 5861 O O . PRO A 1 26 ? 4.064 -6.826 -1.786 1.00 55.42 26 PRO A O 5
ATOM 5872 N N . GLU A 1 27 ? 5.185 -8.392 -2.940 1.00 2.13 27 GLU A N 5
ATOM 5873 C CA . GLU A 1 27 ? 5.513 -7.508 -4.045 1.00 15.10 27 GLU A CA 5
ATOM 5874 C C . GLU A 1 27 ? 4.933 -8.056 -5.341 1.00 74.11 27 GLU A C 5
ATOM 5875 O O . GLU A 1 27 ? 5.384 -9.080 -5.854 1.00 32.22 27 GLU A O 5
ATOM 5887 N N . ILE A 1 28 ? 3.927 -7.370 -5.854 1.00 12.11 28 ILE A N 5
ATOM 5888 C CA . ILE A 1 28 ? 3.213 -7.813 -7.038 1.00 3.21 28 ILE A CA 5
ATOM 5889 C C . ILE A 1 28 ? 3.615 -6.988 -8.255 1.00 51.43 28 ILE A C 5
ATOM 5890 O O . ILE A 1 28 ? 3.604 -5.758 -8.210 1.00 50.54 28 ILE A O 5
ATOM 5906 N N . LEU A 1 29 ? 3.977 -7.662 -9.334 1.00 5.33 29 LEU A N 5
ATOM 5907 C CA . LEU A 1 29 ? 4.267 -6.983 -10.588 1.00 63.42 29 LEU A CA 5
ATOM 5908 C C . LEU A 1 29 ? 2.964 -6.735 -11.338 1.00 62.13 29 LEU A C 5
ATOM 5909 O O . LEU A 1 29 ? 2.261 -7.679 -11.707 1.00 32.20 29 LEU A O 5
ATOM 5925 N N . VAL A 1 30 ? 2.634 -5.469 -11.546 1.00 54.21 30 VAL A N 5
ATOM 5926 C CA . VAL A 1 30 ? 1.360 -5.105 -12.149 1.00 64.31 30 VAL A CA 5
ATOM 5927 C C . VAL A 1 30 ? 1.365 -5.336 -13.656 1.00 31.22 30 VAL A C 5
ATOM 5928 O O . VAL A 1 30 ? 2.147 -4.728 -14.390 1.00 2.20 30 VAL A O 5
ATOM 5941 N N . THR A 1 31 ? 0.498 -6.231 -14.101 1.00 64.52 31 THR A N 5
ATOM 5942 C CA . THR A 1 31 ? 0.300 -6.478 -15.518 1.00 3.41 31 THR A CA 5
ATOM 5943 C C . THR A 1 31 ? -1.090 -6.013 -15.948 1.00 51.00 31 THR A C 5
ATOM 5944 O O . THR A 1 31 ? -2.039 -6.062 -15.168 1.00 51.41 31 THR A O 5
ATOM 5955 N N . GLU A 1 32 ? -1.206 -5.559 -17.188 1.00 3.10 32 GLU A N 5
ATOM 5956 C CA . GLU A 1 32 ? -2.451 -4.966 -17.679 1.00 55.54 32 GLU A CA 5
ATOM 5957 C C . GLU A 1 32 ? -3.484 -6.032 -18.034 1.00 0.33 32 GLU A C 5
ATOM 5958 O O . GLU A 1 32 ? -4.688 -5.791 -17.970 1.00 10.21 32 GLU A O 5
ATOM 5970 N N . ASP A 1 33 ? -3.005 -7.219 -18.386 1.00 32.20 33 ASP A N 5
ATOM 5971 C CA . ASP A 1 33 ? -3.852 -8.250 -18.990 1.00 62.50 33 ASP A CA 5
ATOM 5972 C C . ASP A 1 33 ? -4.830 -8.884 -18.001 1.00 13.23 33 ASP A C 5
ATOM 5973 O O . ASP A 1 33 ? -5.652 -9.712 -18.394 1.00 42.14 33 ASP A O 5
ATOM 5982 N N . HIS A 1 34 ? -4.756 -8.516 -16.729 1.00 65.32 34 HIS A N 5
ATOM 5983 C CA . HIS A 1 34 ? -5.720 -9.029 -15.757 1.00 4.44 34 HIS A CA 5
ATOM 5984 C C . HIS A 1 34 ? -6.614 -7.904 -15.245 1.00 54.21 34 HIS A C 5
ATOM 5985 O O . HIS A 1 34 ? -7.389 -8.093 -14.305 1.00 24.23 34 HIS A O 5
ATOM 6000 N N . GLY A 1 35 ? -6.507 -6.743 -15.881 1.00 22.43 35 GLY A N 5
ATOM 6001 C CA . GLY A 1 35 ? -7.313 -5.601 -15.498 1.00 32.35 35 GLY A CA 5
ATOM 6002 C C . GLY A 1 35 ? -6.908 -5.044 -14.152 1.00 54.13 35 GLY A C 5
ATOM 6003 O O . GLY A 1 35 ? -5.723 -4.826 -13.894 1.00 72.12 35 GLY A O 5
ATOM 6007 N N . ALA A 1 36 ? -7.890 -4.837 -13.287 1.00 34.44 36 ALA A N 5
ATOM 6008 C CA . ALA A 1 36 ? -7.639 -4.301 -11.960 1.00 30.35 36 ALA A CA 5
ATOM 6009 C C . ALA A 1 36 ? -6.920 -5.328 -11.097 1.00 32.32 36 ALA A C 5
ATOM 6010 O O . ALA A 1 36 ? -7.134 -6.533 -11.244 1.00 53.24 36 ALA A O 5
ATOM 6017 N N . VAL A 1 37 ? -6.070 -4.853 -10.199 1.00 42.43 37 VAL A N 5
ATOM 6018 C CA . VAL A 1 37 ? -5.318 -5.736 -9.325 1.00 13.22 37 VAL A CA 5
ATOM 6019 C C . VAL A 1 37 ? -6.186 -6.178 -8.155 1.00 1.34 37 VAL A C 5
ATOM 6020 O O . VAL A 1 37 ? -6.366 -5.441 -7.182 1.00 10.30 37 VAL A O 5
ATOM 6033 N N . GLY A 1 38 ? -6.755 -7.366 -8.283 1.00 3.44 38 GLY A N 5
ATOM 6034 C CA . GLY A 1 38 ? -7.608 -7.903 -7.249 1.00 63.44 38 GLY A CA 5
ATOM 6035 C C . GLY A 1 38 ? -8.959 -7.226 -7.214 1.00 43.40 38 GLY A C 5
ATOM 6036 O O . GLY A 1 38 ? -9.937 -7.745 -7.753 1.00 54.30 38 GLY A O 5
ATOM 6040 N N . GLN A 1 39 ? -9.009 -6.057 -6.598 1.00 53.20 39 GLN A N 5
ATOM 6041 C CA . GLN A 1 39 ? -10.261 -5.332 -6.431 1.00 34.10 39 GLN A CA 5
ATOM 6042 C C . GLN A 1 39 ? -10.074 -3.837 -6.675 1.00 41.14 39 GLN A C 5
ATOM 6043 O O . GLN A 1 39 ? -11.033 -3.066 -6.618 1.00 1.23 39 GLN A O 5
ATOM 6057 N N . GLU A 1 40 ? -8.841 -3.429 -6.955 1.00 0.15 40 GLU A N 5
ATOM 6058 C CA . GLU A 1 40 ? -8.522 -2.011 -7.065 1.00 35.44 40 GLU A CA 5
ATOM 6059 C C . GLU A 1 40 ? -7.801 -1.733 -8.377 1.00 21.24 40 GLU A C 5
ATOM 6060 O O . GLU A 1 40 ? -7.019 -2.558 -8.849 1.00 0.23 40 GLU A O 5
ATOM 6072 N N . MET A 1 41 ? -8.070 -0.577 -8.966 1.00 22.32 41 MET A N 5
ATOM 6073 C CA . MET A 1 41 ? -7.485 -0.229 -10.254 1.00 63.10 41 MET A CA 5
ATOM 6074 C C . MET A 1 41 ? -6.726 1.089 -10.178 1.00 31.55 41 MET A C 5
ATOM 6075 O O . MET A 1 41 ? -6.029 1.465 -11.117 1.00 64.12 41 MET A O 5
ATOM 6089 N N . CYS A 1 42 ? -6.850 1.779 -9.052 1.00 35.31 42 CYS A N 5
ATOM 6090 C CA . CYS A 1 42 ? -6.173 3.054 -8.864 1.00 43.15 42 CYS A CA 5
ATOM 6091 C C . CYS A 1 42 ? -5.469 3.109 -7.512 1.00 34.31 42 CYS A C 5
ATOM 6092 O O . CYS A 1 42 ? -5.874 2.447 -6.559 1.00 51.55 42 CYS A O 5
ATOM 6100 N N . CYS A 1 43 ? -4.403 3.891 -7.450 1.00 72.02 43 CYS A N 5
ATOM 6101 C CA . CYS A 1 43 ? -3.639 4.075 -6.228 1.00 51.35 43 CYS A CA 5
ATOM 6102 C C . CYS A 1 43 ? -3.692 5.545 -5.816 1.00 72.24 43 CYS A C 5
ATOM 6103 O O . CYS A 1 43 ? -2.871 6.349 -6.261 1.00 1.54 43 CYS A O 5
ATOM 6110 N N . PRO A 1 44 ? -4.676 5.903 -4.971 1.00 25.41 44 PRO A N 5
ATOM 6111 C CA . PRO A 1 44 ? -4.953 7.296 -4.577 1.00 34.44 44 PRO A CA 5
ATOM 6112 C C . PRO A 1 44 ? -3.724 8.041 -4.066 1.00 31.21 44 PRO A C 5
ATOM 6113 O O . PRO A 1 44 ? -3.605 9.252 -4.247 1.00 1.21 44 PRO A O 5
ATOM 6124 N N . ILE A 1 45 ? -2.802 7.306 -3.451 1.00 41.04 45 ILE A N 5
ATOM 6125 C CA . ILE A 1 45 ? -1.583 7.891 -2.894 1.00 61.02 45 ILE A CA 5
ATOM 6126 C C . ILE A 1 45 ? -0.785 8.647 -3.962 1.00 65.23 45 ILE A C 5
ATOM 6127 O O . ILE A 1 45 ? -0.213 9.702 -3.693 1.00 64.01 45 ILE A O 5
ATOM 6143 N N . CYS A 1 46 ? -0.769 8.111 -5.178 1.00 51.43 46 CYS A N 5
ATOM 6144 C CA . CYS A 1 46 ? -0.062 8.753 -6.282 1.00 3.31 46 CYS A CA 5
ATOM 6145 C C . CYS A 1 46 ? -1.056 9.321 -7.287 1.00 0.22 46 CYS A C 5
ATOM 6146 O O . CYS A 1 46 ? -0.672 9.891 -8.310 1.00 50.34 46 CYS A O 5
ATOM 6153 N N . CYS A 1 47 ? -2.341 9.136 -6.983 1.00 34.23 47 CYS A N 5
ATOM 6154 C CA . CYS A 1 47 ? -3.436 9.602 -7.832 1.00 60.21 47 CYS A CA 5
ATOM 6155 C C . CYS A 1 47 ? -3.378 8.964 -9.223 1.00 4.01 47 CYS A C 5
ATOM 6156 O O . CYS A 1 47 ? -4.043 9.417 -10.156 1.00 13.53 47 CYS A O 5
ATOM 6164 N N . SER A 1 48 ? -2.606 7.892 -9.348 1.00 3.11 48 SER A N 5
ATOM 6165 C CA . SER A 1 48 ? -2.456 7.204 -10.616 1.00 42.05 48 SER A CA 5
ATOM 6166 C C . SER A 1 48 ? -2.986 5.779 -10.496 1.00 43.13 48 SER A C 5
ATOM 6167 O O . SER A 1 48 ? -3.192 5.277 -9.389 1.00 11.42 48 SER A O 5
ATOM 6175 N N . GLU A 1 49 ? -3.184 5.131 -11.631 1.00 63.34 49 GLU A N 5
ATOM 6176 C CA . GLU A 1 49 ? -3.792 3.810 -11.670 1.00 53.43 49 GLU A CA 5
ATOM 6177 C C . GLU A 1 49 ? -2.736 2.718 -11.805 1.00 4.40 49 GLU A C 5
ATOM 6178 O O . GLU A 1 49 ? -1.539 2.974 -11.653 1.00 53.34 49 GLU A O 5
ATOM 6190 N N . TYR A 1 50 ? -3.180 1.495 -12.054 1.00 3.41 50 TYR A N 5
ATOM 6191 C CA . TYR A 1 50 ? -2.271 0.362 -12.145 1.00 15.11 50 TYR A CA 5
ATOM 6192 C C . TYR A 1 50 ? -1.874 0.080 -13.583 1.00 51.52 50 TYR A C 5
ATOM 6193 O O . TYR A 1 50 ? -2.687 -0.360 -14.394 1.00 44.44 50 TYR A O 5
ATOM 6211 N N . VAL A 1 51 ? -0.615 0.353 -13.887 1.00 1.44 51 VAL A N 5
ATOM 6212 C CA . VAL A 1 51 ? -0.069 0.116 -15.212 1.00 11.23 51 VAL A CA 5
ATOM 6213 C C . VAL A 1 51 ? 1.083 -0.883 -15.141 1.00 54.14 51 VAL A C 5
ATOM 6214 O O . VAL A 1 51 ? 1.592 -1.177 -14.058 1.00 11.11 51 VAL A O 5
ATOM 6227 N N . LYS A 1 52 ? 1.498 -1.386 -16.296 1.00 3.30 52 LYS A N 5
ATOM 6228 C CA . LYS A 1 52 ? 2.514 -2.430 -16.362 1.00 24.34 52 LYS A CA 5
ATOM 6229 C C . LYS A 1 52 ? 3.891 -1.883 -16.001 1.00 42.12 52 LYS A C 5
ATOM 6230 O O . LYS A 1 52 ? 4.348 -0.897 -16.579 1.00 73.54 52 LYS A O 5
ATOM 6249 N N . GLY A 1 53 ? 4.540 -2.525 -15.040 1.00 2.12 53 GLY A N 5
ATOM 6250 C CA . GLY A 1 53 ? 5.872 -2.112 -14.641 1.00 24.32 53 GLY A CA 5
ATOM 6251 C C . GLY A 1 53 ? 5.910 -1.589 -13.221 1.00 71.23 53 GLY A C 5
ATOM 6252 O O . GLY A 1 53 ? 6.983 -1.461 -12.626 1.00 4.34 53 GLY A O 5
ATOM 6256 N N . ASP A 1 54 ? 4.743 -1.284 -12.675 1.00 33.43 54 ASP A N 5
ATOM 6257 C CA . ASP A 1 54 ? 4.651 -0.772 -11.315 1.00 35.34 54 ASP A CA 5
ATOM 6258 C C . ASP A 1 54 ? 4.580 -1.933 -10.325 1.00 12.33 54 ASP A C 5
ATOM 6259 O O . ASP A 1 54 ? 4.284 -3.069 -10.711 1.00 1.14 54 ASP A O 5
ATOM 6268 N N . VAL A 1 55 ? 4.842 -1.652 -9.058 1.00 52.35 55 VAL A N 5
ATOM 6269 C CA . VAL A 1 55 ? 4.870 -2.687 -8.032 1.00 15.32 55 VAL A CA 5
ATOM 6270 C C . VAL A 1 55 ? 3.722 -2.503 -7.047 1.00 12.21 55 VAL A C 5
ATOM 6271 O O . VAL A 1 55 ? 3.599 -1.459 -6.404 1.00 32.34 55 VAL A O 5
ATOM 6284 N N . ALA A 1 56 ? 2.882 -3.517 -6.938 1.00 63.34 56 ALA A N 5
ATOM 6285 C CA . ALA A 1 56 ? 1.754 -3.486 -6.024 1.00 31.34 56 ALA A CA 5
ATOM 6286 C C . ALA A 1 56 ? 2.035 -4.338 -4.793 1.00 23.24 56 ALA A C 5
ATOM 6287 O O . ALA A 1 56 ? 3.026 -5.067 -4.742 1.00 3.22 56 ALA A O 5
ATOM 6294 N N . THR A 1 57 ? 1.170 -4.228 -3.802 1.00 55.42 57 THR A N 5
ATOM 6295 C CA . THR A 1 57 ? 1.281 -5.012 -2.590 1.00 73.35 57 THR A CA 5
ATOM 6296 C C . THR A 1 57 ? -0.112 -5.307 -2.038 1.00 14.11 57 THR A C 5
ATOM 6297 O O . THR A 1 57 ? -1.108 -4.787 -2.549 1.00 42.04 57 THR A O 5
ATOM 6308 N N . GLU A 1 58 ? -0.180 -6.131 -1.005 1.00 21.25 58 GLU A N 5
ATOM 6309 C CA . GLU A 1 58 ? -1.452 -6.517 -0.419 1.00 14.42 58 GLU A CA 5
ATOM 6310 C C . GLU A 1 58 ? -1.522 -6.079 1.035 1.00 44.44 58 GLU A C 5
ATOM 6311 O O . GLU A 1 58 ? -0.702 -6.491 1.855 1.00 2.04 58 GLU A O 5
ATOM 6323 N N . LEU A 1 59 ? -2.491 -5.236 1.347 1.00 52.12 59 LEU A N 5
ATOM 6324 C CA . LEU A 1 59 ? -2.726 -4.831 2.722 1.00 14.43 59 LEU A CA 5
ATOM 6325 C C . LEU A 1 59 ? -3.637 -5.845 3.407 1.00 53.11 59 LEU A C 5
ATOM 6326 O O . LEU A 1 59 ? -4.623 -6.295 2.819 1.00 52.21 59 LEU A O 5
ATOM 6342 N N . PRO A 1 60 ? -3.324 -6.203 4.664 1.00 33.53 60 PRO A N 5
ATOM 6343 C CA . PRO A 1 60 ? -4.061 -7.230 5.419 1.00 41.32 60 PRO A CA 5
ATOM 6344 C C . PRO A 1 60 ? -5.549 -6.915 5.582 1.00 31.21 60 PRO A C 5
ATOM 6345 O O . PRO A 1 60 ? -6.343 -7.795 5.906 1.00 3.21 60 PRO A O 5
ATOM 6356 N N . CYS A 1 61 ? -5.928 -5.668 5.336 1.00 41.51 61 CYS A N 5
ATOM 6357 C CA . CYS A 1 61 ? -7.320 -5.256 5.467 1.00 63.12 61 CYS A CA 5
ATOM 6358 C C . CYS A 1 61 ? -8.087 -5.505 4.168 1.00 23.24 61 CYS A C 5
ATOM 6359 O O . CYS A 1 61 ? -9.204 -5.023 4.003 1.00 2.21 61 CYS A O 5
ATOM 6366 N N . HIS A 1 62 ? -7.469 -6.253 3.251 1.00 33.21 62 HIS A N 5
ATOM 6367 C CA . HIS A 1 62 ? -8.062 -6.568 1.947 1.00 22.44 62 HIS A CA 5
ATOM 6368 C C . HIS A 1 62 ? -8.138 -5.325 1.066 1.00 42.53 62 HIS A C 5
ATOM 6369 O O . HIS A 1 62 ? -9.218 -4.868 0.699 1.00 74.22 62 HIS A O 5
ATOM 6384 N N . HIS A 1 63 ? -6.976 -4.777 0.756 1.00 14.43 63 HIS A N 5
ATOM 6385 C CA . HIS A 1 63 ? -6.863 -3.645 -0.154 1.00 44.02 63 HIS A CA 5
ATOM 6386 C C . HIS A 1 63 ? -5.519 -3.700 -0.861 1.00 74.44 63 HIS A C 5
ATOM 6387 O O . HIS A 1 63 ? -4.556 -4.242 -0.317 1.00 11.12 63 HIS A O 5
ATOM 6401 N N . TYR A 1 64 ? -5.456 -3.150 -2.062 1.00 64.22 64 TYR A N 5
ATOM 6402 C CA . TYR A 1 64 ? -4.247 -3.237 -2.865 1.00 40.24 64 TYR A CA 5
ATOM 6403 C C . TYR A 1 64 ? -3.694 -1.853 -3.151 1.00 21.53 64 TYR A C 5
ATOM 6404 O O . TYR A 1 64 ? -4.425 -0.950 -3.562 1.00 3.35 64 TYR A O 5
ATOM 6422 N N . PHE A 1 65 ? -2.396 -1.705 -2.959 1.00 4.14 65 PHE A N 5
ATOM 6423 C CA . PHE A 1 65 ? -1.721 -0.436 -3.185 1.00 70.04 65 PHE A CA 5
ATOM 6424 C C . PHE A 1 65 ? -0.344 -0.679 -3.773 1.00 5.24 65 PHE A C 5
ATOM 6425 O O . PHE A 1 65 ? 0.205 -1.765 -3.641 1.00 52.14 65 PHE A O 5
ATOM 6442 N N . HIS A 1 66 ? 0.204 0.326 -4.440 1.00 71.51 66 HIS A N 5
ATOM 6443 C CA . HIS A 1 66 ? 1.582 0.245 -4.899 1.00 11.22 66 HIS A CA 5
ATOM 6444 C C . HIS A 1 66 ? 2.499 0.272 -3.691 1.00 10.13 66 HIS A C 5
ATOM 6445 O O . HIS A 1 66 ? 2.405 1.183 -2.866 1.00 1.15 66 HIS A O 5
ATOM 6459 N N . LYS A 1 67 ? 3.373 -0.722 -3.586 1.00 63.43 67 LYS A N 5
ATOM 6460 C CA . LYS A 1 67 ? 4.212 -0.879 -2.403 1.00 3.11 67 LYS A CA 5
ATOM 6461 C C . LYS A 1 67 ? 5.068 0.368 -2.133 1.00 62.41 67 LYS A C 5
ATOM 6462 O O . LYS A 1 67 ? 5.065 0.869 -1.011 1.00 30.03 67 LYS A O 5
ATOM 6481 N N . PRO A 1 68 ? 5.806 0.904 -3.133 1.00 32.24 68 PRO A N 5
ATOM 6482 C CA . PRO A 1 68 ? 6.566 2.150 -2.950 1.00 53.34 68 PRO A CA 5
ATOM 6483 C C . PRO A 1 68 ? 5.699 3.287 -2.405 1.00 40.10 68 PRO A C 5
ATOM 6484 O O . PRO A 1 68 ? 6.114 4.017 -1.503 1.00 32.55 68 PRO A O 5
ATOM 6495 N N . CYS A 1 69 ? 4.484 3.411 -2.937 1.00 24.55 69 CYS A N 5
ATOM 6496 C CA . CYS A 1 69 ? 3.554 4.449 -2.500 1.00 62.32 69 CYS A CA 5
ATOM 6497 C C . CYS A 1 69 ? 3.178 4.261 -1.036 1.00 30.23 69 CYS A C 5
ATOM 6498 O O . CYS A 1 69 ? 3.309 5.179 -0.224 1.00 2.42 69 CYS A O 5
ATOM 6505 N N . VAL A 1 70 ? 2.719 3.059 -0.705 1.00 1.45 70 VAL A N 5
ATOM 6506 C CA . VAL A 1 70 ? 2.210 2.782 0.631 1.00 32.20 70 VAL A CA 5
ATOM 6507 C C . VAL A 1 70 ? 3.336 2.838 1.663 1.00 41.43 70 VAL A C 5
ATOM 6508 O O . VAL A 1 70 ? 3.104 3.168 2.823 1.00 44.53 70 VAL A O 5
ATOM 6521 N N . SER A 1 71 ? 4.558 2.547 1.228 1.00 43.21 71 SER A N 5
ATOM 6522 C CA . SER A 1 71 ? 5.719 2.636 2.103 1.00 43.53 71 SER A CA 5
ATOM 6523 C C . SER A 1 71 ? 5.906 4.068 2.594 1.00 50.31 71 SER A C 5
ATOM 6524 O O . SER A 1 71 ? 6.012 4.311 3.794 1.00 31.24 71 SER A O 5
ATOM 6532 N N . ILE A 1 72 ? 5.913 5.014 1.660 1.00 51.32 72 ILE A N 5
ATOM 6533 C CA . ILE A 1 72 ? 6.073 6.425 1.995 1.00 5.21 72 ILE A CA 5
ATOM 6534 C C . ILE A 1 72 ? 4.875 6.920 2.801 1.00 15.42 72 ILE A C 5
ATOM 6535 O O . ILE A 1 72 ? 5.011 7.729 3.724 1.00 12.41 72 ILE A O 5
ATOM 6551 N N . TRP A 1 73 ? 3.702 6.423 2.442 1.00 3.04 73 TRP A N 5
ATOM 6552 C CA . TRP A 1 73 ? 2.468 6.802 3.108 1.00 65.33 73 TRP A CA 5
ATOM 6553 C C . TRP A 1 73 ? 2.467 6.357 4.571 1.00 73.22 73 TRP A C 5
ATOM 6554 O O . TRP A 1 73 ? 2.301 7.176 5.476 1.00 43.34 73 TRP A O 5
ATOM 6575 N N . LEU A 1 74 ? 2.688 5.067 4.796 1.00 74.00 74 LEU A N 5
ATOM 6576 C CA . LEU A 1 74 ? 2.599 4.492 6.137 1.00 53.51 74 LEU A CA 5
ATOM 6577 C C . LEU A 1 74 ? 3.678 5.040 7.068 1.00 61.03 74 LEU A C 5
ATOM 6578 O O . LEU A 1 74 ? 3.480 5.098 8.281 1.00 4.41 74 LEU A O 5
ATOM 6594 N N . GLN A 1 75 ? 4.814 5.446 6.504 1.00 54.44 75 GLN A N 5
ATOM 6595 C CA . GLN A 1 75 ? 5.887 6.033 7.306 1.00 72.33 75 GLN A CA 5
ATOM 6596 C C . GLN A 1 75 ? 5.458 7.372 7.897 1.00 75.20 75 GLN A C 5
ATOM 6597 O O . GLN A 1 75 ? 6.036 7.839 8.876 1.00 43.51 75 GLN A O 5
ATOM 6611 N N . LYS A 1 76 ? 4.448 7.982 7.294 1.00 24.14 76 LYS A N 5
ATOM 6612 C CA . LYS A 1 76 ? 3.925 9.249 7.778 1.00 72.52 76 LYS A CA 5
ATOM 6613 C C . LYS A 1 76 ? 2.638 9.037 8.571 1.00 41.12 76 LYS A C 5
ATOM 6614 O O . LYS A 1 76 ? 2.395 9.711 9.575 1.00 2.04 76 LYS A O 5
ATOM 6633 N N . SER A 1 77 ? 1.818 8.094 8.119 1.00 51.32 77 SER A N 5
ATOM 6634 C CA . SER A 1 77 ? 0.582 7.754 8.808 1.00 53.20 77 SER A CA 5
ATOM 6635 C C . SER A 1 77 ? 0.196 6.307 8.504 1.00 33.55 77 SER A C 5
ATOM 6636 O O . SER A 1 77 ? -0.042 5.950 7.348 1.00 5.24 77 SER A O 5
ATOM 6644 N N . GLY A 1 78 ? 0.142 5.480 9.539 1.00 64.34 78 GLY A N 5
ATOM 6645 C CA . GLY A 1 78 ? -0.206 4.084 9.359 1.00 22.12 78 GLY A CA 5
ATOM 6646 C C . GLY A 1 78 ? -1.703 3.883 9.268 1.00 55.13 78 GLY A C 5
ATOM 6647 O O . GLY A 1 78 ? -2.343 3.436 10.222 1.00 20.44 78 GLY A O 5
ATOM 6651 N N . THR A 1 79 ? -2.274 4.245 8.132 1.00 61.41 79 THR A N 5
ATOM 6652 C CA . THR A 1 79 ? -3.703 4.105 7.918 1.00 44.43 79 THR A CA 5
ATOM 6653 C C . THR A 1 79 ? -3.995 3.803 6.456 1.00 41.13 79 THR A C 5
ATOM 6654 O O . THR A 1 79 ? -3.371 4.376 5.566 1.00 32.12 79 THR A O 5
ATOM 6665 N N . CYS A 1 80 ? -4.931 2.904 6.208 1.00 61.13 80 CYS A N 5
ATOM 6666 C CA . CYS A 1 80 ? -5.343 2.599 4.848 1.00 64.30 80 CYS A CA 5
ATOM 6667 C C . CYS A 1 80 ? -6.201 3.739 4.312 1.00 53.51 80 CYS A C 5
ATOM 6668 O O . CYS A 1 80 ? -7.282 3.994 4.833 1.00 14.22 80 CYS A O 5
ATOM 6675 N N . PRO A 1 81 ? -5.726 4.432 3.263 1.00 74.34 81 PRO A N 5
ATOM 6676 C CA . PRO A 1 81 ? -6.378 5.642 2.731 1.00 74.34 81 PRO A CA 5
ATOM 6677 C C . PRO A 1 81 ? -7.877 5.473 2.475 1.00 52.34 81 PRO A C 5
ATOM 6678 O O . PRO A 1 81 ? -8.659 6.385 2.728 1.00 50.54 81 PRO A O 5
ATOM 6689 N N . VAL A 1 82 ? -8.271 4.301 1.993 1.00 21.23 82 VAL A N 5
ATOM 6690 C CA . VAL A 1 82 ? -9.661 4.066 1.612 1.00 32.20 82 VAL A CA 5
ATOM 6691 C C . VAL A 1 82 ? -10.558 3.811 2.829 1.00 51.23 82 VAL A C 5
ATOM 6692 O O . VAL A 1 82 ? -11.543 4.518 3.035 1.00 65.30 82 VAL A O 5
ATOM 6705 N N . CYS A 1 83 ? -10.211 2.820 3.643 1.00 41.33 83 CYS A N 5
ATOM 6706 C CA . CYS A 1 83 ? -11.101 2.385 4.721 1.00 45.10 83 CYS A CA 5
ATOM 6707 C C . CYS A 1 83 ? -10.750 3.034 6.058 1.00 60.22 83 CYS A C 5
ATOM 6708 O O . CYS A 1 83 ? -11.525 2.956 7.010 1.00 53.11 83 CYS A O 5
ATOM 6715 N N . ARG A 1 84 ? -9.573 3.658 6.124 1.00 74.51 84 ARG A N 5
ATOM 6716 C CA . ARG A 1 84 ? -9.091 4.314 7.344 1.00 72.33 84 ARG A CA 5
ATOM 6717 C C . ARG A 1 84 ? -8.817 3.302 8.453 1.00 41.30 84 ARG A C 5
ATOM 6718 O O . ARG A 1 84 ? -8.796 3.651 9.632 1.00 70.50 84 ARG A O 5
ATOM 6739 N N . CYS A 1 85 ? -8.593 2.053 8.072 1.00 54.44 85 CYS A N 5
ATOM 6740 C CA . CYS A 1 85 ? -8.179 1.042 9.030 1.00 41.04 85 CYS A CA 5
ATOM 6741 C C . CYS A 1 85 ? -6.716 1.269 9.393 1.00 51.22 85 CYS A C 5
ATOM 6742 O O . CYS A 1 85 ? -5.909 1.639 8.533 1.00 61.22 85 CYS A O 5
ATOM 6750 N N . MET A 1 86 ? -6.385 1.065 10.658 1.00 4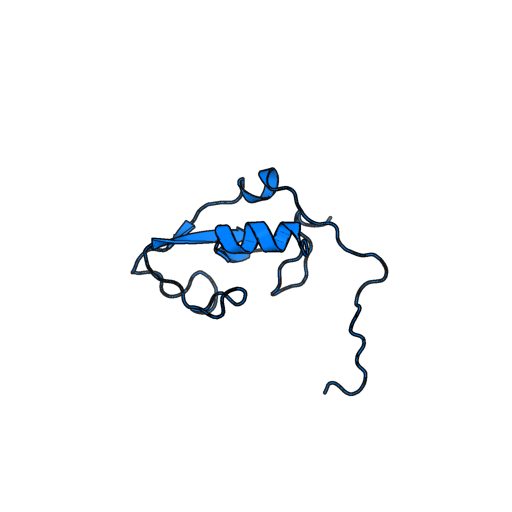.25 86 MET A N 5
ATOM 6751 C CA . MET A 1 86 ? -5.045 1.354 11.154 1.00 41.43 86 MET A CA 5
ATOM 6752 C C . MET A 1 86 ? -4.057 0.265 10.748 1.00 64.00 86 MET A C 5
ATOM 6753 O O . MET A 1 86 ? -4.396 -0.917 10.722 1.00 53.13 86 MET A O 5
ATOM 6767 N N . PHE A 1 87 ? -2.844 0.683 10.421 1.00 74.41 87 PHE A N 5
ATOM 6768 C CA . PHE A 1 87 ? -1.760 -0.239 10.131 1.00 74.34 87 PHE A CA 5
ATOM 6769 C C . PHE A 1 87 ? -0.538 0.166 10.950 1.00 11.24 87 PHE A C 5
ATOM 6770 O O . PHE A 1 87 ? -0.115 1.320 10.895 1.00 42.21 87 PHE A O 5
ATOM 6787 N N . PRO A 1 88 ? 0.046 -0.761 11.729 1.00 4.33 88 PRO A N 5
ATOM 6788 C CA . PRO A 1 88 ? -0.396 -2.163 11.806 1.00 71.01 88 PRO A CA 5
ATOM 6789 C C . PRO A 1 88 ? -1.811 -2.313 12.367 1.00 40.14 88 PRO A C 5
ATOM 6790 O O . PRO A 1 88 ? -2.309 -1.424 13.065 1.00 1.34 88 PRO A O 5
ATOM 6801 N N . PRO A 1 89 ? -2.465 -3.447 12.053 1.00 54.54 89 PRO A N 5
ATOM 6802 C CA . PRO A 1 89 ? -3.857 -3.731 12.434 1.00 44.21 89 PRO A CA 5
ATOM 6803 C C . PRO A 1 89 ? -4.159 -3.454 13.906 1.00 70.22 89 PRO A C 5
ATOM 6804 O O . PRO A 1 89 ? -3.297 -3.620 14.775 1.00 1.35 89 PRO A O 5
ATOM 6815 N N . PRO A 1 90 ? -5.399 -3.031 14.199 1.00 33.20 90 PRO A N 5
ATOM 6816 C CA . PRO A 1 90 ? -5.831 -2.721 15.564 1.00 61.30 90 PRO A CA 5
ATOM 6817 C C . PRO A 1 90 ? -5.869 -3.953 16.462 1.00 20.52 90 PRO A C 5
ATOM 6818 O O . PRO A 1 90 ? -6.156 -5.066 16.010 1.00 4.20 90 PRO A O 5
ATOM 6829 N N . LEU A 1 91 ? -5.582 -3.745 17.736 1.00 4.40 91 LEU A N 5
ATOM 6830 C CA . LEU A 1 91 ? -5.605 -4.821 18.710 1.00 21.14 91 LEU A CA 5
ATOM 6831 C C . LEU A 1 91 ? -6.846 -4.699 19.576 1.00 12.14 91 LEU A C 5
ATOM 6832 O O . LEU A 1 91 ? -6.904 -3.765 20.403 1.00 38.23 91 LEU A O 5
ATOM 6851 N N . MET A 1 1 ? -29.192 3.787 33.313 1.00 41.40 1 MET A N 6
ATOM 6852 C CA . MET A 1 1 ? -30.178 4.476 32.453 1.00 5.42 1 MET A CA 6
ATOM 6853 C C . MET A 1 1 ? -29.489 5.553 31.634 1.00 42.02 1 MET A C 6
ATOM 6854 O O . MET A 1 1 ? -28.336 5.898 31.898 1.00 35.11 1 MET A O 6
ATOM 6870 N N . GLY A 1 2 ? -30.190 6.080 30.641 1.00 54.02 2 GLY A N 6
ATOM 6871 C CA . GLY A 1 2 ? -29.629 7.117 29.808 1.00 22.23 2 GLY A CA 6
ATOM 6872 C C . GLY A 1 2 ? -29.899 6.872 28.340 1.00 43.52 2 GLY A C 6
ATOM 6873 O O . GLY A 1 2 ? -29.258 6.021 27.721 1.00 50.30 2 GLY A O 6
ATOM 6877 N N . HIS A 1 3 ? -30.853 7.608 27.779 1.00 23.11 3 HIS A N 6
ATOM 6878 C CA . HIS A 1 3 ? -31.177 7.462 26.362 1.00 74.11 3 HIS A CA 6
ATOM 6879 C C . HIS A 1 3 ? -30.205 8.273 25.506 1.00 43.41 3 HIS A C 6
ATOM 6880 O O . HIS A 1 3 ? -30.168 8.134 24.284 1.00 64.32 3 HIS A O 6
ATOM 6895 N N . HIS A 1 4 ? -29.419 9.119 26.161 1.00 1.32 4 HIS A N 6
ATOM 6896 C CA . HIS A 1 4 ? -28.313 9.800 25.507 1.00 12.30 4 HIS A CA 6
ATOM 6897 C C . HIS A 1 4 ? -27.014 9.132 25.937 1.00 61.42 4 HIS A C 6
ATOM 6898 O O . HIS A 1 4 ? -26.350 9.575 26.872 1.00 20.32 4 HIS A O 6
ATOM 6913 N N . HIS A 1 5 ? -26.687 8.033 25.282 1.00 44.22 5 HIS A N 6
ATOM 6914 C CA . HIS A 1 5 ? -25.538 7.236 25.669 1.00 42.42 5 HIS A CA 6
ATOM 6915 C C . HIS A 1 5 ? -24.955 6.524 24.456 1.00 43.13 5 HIS A C 6
ATOM 6916 O O . HIS A 1 5 ? -25.592 5.644 23.876 1.00 23.43 5 HIS A O 6
ATOM 6931 N N . HIS A 1 6 ? -23.755 6.922 24.066 1.00 52.03 6 HIS A N 6
ATOM 6932 C CA . HIS A 1 6 ? -23.069 6.289 22.948 1.00 62.43 6 HIS A CA 6
ATOM 6933 C C . HIS A 1 6 ? -22.326 5.046 23.418 1.00 52.44 6 HIS A C 6
ATOM 6934 O O . HIS A 1 6 ? -21.960 4.932 24.588 1.00 74.32 6 HIS A O 6
ATOM 6949 N N . HIS A 1 7 ? -22.115 4.113 22.505 1.00 43.53 7 HIS A N 6
ATOM 6950 C CA . HIS A 1 7 ? -21.386 2.892 22.823 1.00 31.52 7 HIS A CA 6
ATOM 6951 C C . HIS A 1 7 ? -19.927 3.001 22.397 1.00 43.02 7 HIS A C 6
ATOM 6952 O O . HIS A 1 7 ? -19.034 3.069 23.240 1.00 0.54 7 HIS A O 6
ATOM 6967 N N . HIS A 1 8 ? -19.681 3.030 21.095 1.00 23.55 8 HIS A N 6
ATOM 6968 C CA . HIS A 1 8 ? -18.321 3.154 20.593 1.00 61.41 8 HIS A CA 6
ATOM 6969 C C . HIS A 1 8 ? -17.939 4.626 20.500 1.00 31.50 8 HIS A C 6
ATOM 6970 O O . HIS A 1 8 ? -18.075 5.252 19.449 1.00 12.03 8 HIS A O 6
ATOM 6985 N N . SER A 1 9 ? -17.490 5.175 21.615 1.00 23.30 9 SER A N 6
ATOM 6986 C CA . SER A 1 9 ? -17.139 6.585 21.694 1.00 11.50 9 SER A CA 6
ATOM 6987 C C . SER A 1 9 ? -15.654 6.789 21.421 1.00 1.35 9 SER A C 6
ATOM 6988 O O . SER A 1 9 ? -15.257 7.751 20.758 1.00 60.11 9 SER A O 6
ATOM 6996 N N . HIS A 1 10 ? -14.841 5.871 21.923 1.00 41.51 10 HIS A N 6
ATOM 6997 C CA . HIS A 1 10 ? -13.399 5.954 21.764 1.00 43.51 10 HIS A CA 6
ATOM 6998 C C . HIS A 1 10 ? -12.981 5.361 20.423 1.00 20.32 10 HIS A C 6
ATOM 6999 O O . HIS A 1 10 ? -13.209 4.178 20.154 1.00 65.21 10 HIS A O 6
ATOM 7014 N N . MET A 1 11 ? -12.380 6.186 19.580 1.00 42.40 11 MET A N 6
ATOM 7015 C CA . MET A 1 11 ? -11.913 5.727 18.280 1.00 65.53 11 MET A CA 6
ATOM 7016 C C . MET A 1 11 ? -10.552 5.060 18.418 1.00 50.12 11 MET A C 6
ATOM 7017 O O . MET A 1 11 ? -9.851 5.260 19.412 1.00 54.32 11 MET A O 6
ATOM 7031 N N . VAL A 1 12 ? -10.184 4.270 17.424 1.00 35.03 12 VAL A N 6
ATOM 7032 C CA . VAL A 1 12 ? -8.900 3.588 17.432 1.00 65.24 12 VAL A CA 6
ATOM 7033 C C . VAL A 1 12 ? -7.795 4.532 16.966 1.00 24.01 12 VAL A C 6
ATOM 7034 O O . VAL A 1 12 ? -7.826 5.025 15.837 1.00 61.25 12 VAL A O 6
ATOM 7047 N N . ALA A 1 13 ? -6.843 4.801 17.852 1.00 14.22 13 ALA A N 6
ATOM 7048 C CA . ALA A 1 13 ? -5.696 5.635 17.517 1.00 32.01 13 ALA A CA 6
ATOM 7049 C C . ALA A 1 13 ? -4.782 4.899 16.549 1.00 2.21 13 ALA A C 6
ATOM 7050 O O . ALA A 1 13 ? -4.580 3.689 16.675 1.00 71.03 13 ALA A O 6
ATOM 7057 N N . ASN A 1 14 ? -4.234 5.623 15.582 1.00 62.21 14 ASN A N 6
ATOM 7058 C CA . ASN A 1 14 ? -3.444 5.005 14.524 1.00 53.34 14 ASN A CA 6
ATOM 7059 C C . ASN A 1 14 ? -1.996 5.486 14.565 1.00 74.33 14 ASN A C 6
ATOM 7060 O O . ASN A 1 14 ? -1.699 6.602 14.135 1.00 13.42 14 ASN A O 6
ATOM 7071 N N . PRO A 1 15 ? -1.088 4.682 15.135 1.00 3.14 15 PRO A N 6
ATOM 7072 C CA . PRO A 1 15 ? 0.347 4.952 15.076 1.00 5.35 15 PRO A CA 6
ATOM 7073 C C . PRO A 1 15 ? 0.948 4.546 13.728 1.00 11.43 15 PRO A C 6
ATOM 7074 O O . PRO A 1 15 ? 0.440 3.637 13.066 1.00 13.14 15 PRO A O 6
ATOM 7085 N N . PRO A 1 16 ? 2.026 5.225 13.305 1.00 21.24 16 PRO A N 6
ATOM 7086 C CA . PRO A 1 16 ? 2.704 4.935 12.033 1.00 71.31 16 PRO A CA 6
ATOM 7087 C C . PRO A 1 16 ? 3.184 3.489 11.938 1.00 54.15 16 PRO A C 6
ATOM 7088 O O . PRO A 1 16 ? 3.503 2.858 12.948 1.00 14.22 16 PRO A O 6
ATOM 7099 N N . ALA A 1 17 ? 3.244 2.978 10.717 1.00 74.01 17 ALA A N 6
ATOM 7100 C CA . ALA A 1 17 ? 3.646 1.600 10.485 1.00 63.33 17 ALA A CA 6
ATOM 7101 C C . ALA A 1 17 ? 5.160 1.459 10.540 1.00 33.13 17 ALA A C 6
ATOM 7102 O O . ALA A 1 17 ? 5.901 2.369 10.154 1.00 65.35 17 ALA A O 6
ATOM 7109 N N . SER A 1 18 ? 5.610 0.318 11.029 1.00 73.03 18 SER A N 6
ATOM 7110 C CA . SER A 1 18 ? 7.027 0.032 11.135 1.00 50.34 18 SER A CA 6
ATOM 7111 C C . SER A 1 18 ? 7.616 -0.287 9.763 1.00 71.53 18 SER A C 6
ATOM 7112 O O . SER A 1 18 ? 6.969 -0.930 8.935 1.00 31.40 18 SER A O 6
ATOM 7120 N N . LYS A 1 19 ? 8.846 0.163 9.534 1.00 22.12 19 LYS A N 6
ATOM 7121 C CA . LYS A 1 19 ? 9.521 -0.040 8.255 1.00 4.30 19 LYS A CA 6
ATOM 7122 C C . LYS A 1 19 ? 9.655 -1.534 7.957 1.00 61.12 19 LYS A C 6
ATOM 7123 O O . LYS A 1 19 ? 9.512 -1.964 6.813 1.00 52.42 19 LYS A O 6
ATOM 7142 N N . GLU A 1 20 ? 9.911 -2.314 8.998 1.00 74.34 20 GLU A N 6
ATOM 7143 C CA . GLU A 1 20 ? 10.065 -3.759 8.865 1.00 45.30 20 GLU A CA 6
ATOM 7144 C C . GLU A 1 20 ? 8.791 -4.388 8.313 1.00 71.42 20 GLU A C 6
ATOM 7145 O O . GLU A 1 20 ? 8.842 -5.279 7.464 1.00 24.00 20 GLU A O 6
ATOM 7157 N N . SER A 1 21 ? 7.650 -3.897 8.782 1.00 3.53 21 SER A N 6
ATOM 7158 C CA . SER A 1 21 ? 6.358 -4.382 8.321 1.00 11.04 21 SER A CA 6
ATOM 7159 C C . SER A 1 21 ? 6.138 -4.001 6.861 1.00 41.24 21 SER A C 6
ATOM 7160 O O . SER A 1 21 ? 5.598 -4.783 6.080 1.00 21.24 21 SER A O 6
ATOM 7168 N N . ILE A 1 22 ? 6.577 -2.800 6.498 1.00 3.14 22 ILE A N 6
ATOM 7169 C CA . ILE A 1 22 ? 6.455 -2.321 5.127 1.00 23.25 22 ILE A CA 6
ATOM 7170 C C . ILE A 1 22 ? 7.338 -3.141 4.193 1.00 21.34 22 ILE A C 6
ATOM 7171 O O . ILE A 1 22 ? 6.930 -3.503 3.089 1.00 24.02 22 ILE A O 6
ATOM 7187 N N . ASP A 1 23 ? 8.544 -3.447 4.647 1.00 50.22 23 ASP A N 6
ATOM 7188 C CA . ASP A 1 23 ? 9.476 -4.247 3.860 1.00 64.31 23 ASP A CA 6
ATOM 7189 C C . ASP A 1 23 ? 8.947 -5.668 3.691 1.00 2.53 23 ASP A C 6
ATOM 7190 O O . ASP A 1 23 ? 9.154 -6.299 2.654 1.00 21.42 23 ASP A O 6
ATOM 7199 N N . ALA A 1 24 ? 8.231 -6.142 4.707 1.00 1.12 24 ALA A N 6
ATOM 7200 C CA . ALA A 1 24 ? 7.685 -7.495 4.715 1.00 1.43 24 ALA A CA 6
ATOM 7201 C C . ALA A 1 24 ? 6.481 -7.626 3.785 1.00 75.14 24 ALA A C 6
ATOM 7202 O O . ALA A 1 24 ? 6.013 -8.735 3.518 1.00 55.23 24 ALA A O 6
ATOM 7209 N N . LEU A 1 25 ? 5.971 -6.494 3.314 1.00 54.33 25 LEU A N 6
ATOM 7210 C CA . LEU A 1 25 ? 4.847 -6.490 2.385 1.00 2.23 25 LEU A CA 6
ATOM 7211 C C . LEU A 1 25 ? 5.244 -7.127 1.054 1.00 73.44 25 LEU A C 6
ATOM 7212 O O . LEU A 1 25 ? 6.300 -6.808 0.498 1.00 33.11 25 LEU A O 6
ATOM 7228 N N . PRO A 1 26 ? 4.401 -8.033 0.530 1.00 30.34 26 PRO A N 6
ATOM 7229 C CA . PRO A 1 26 ? 4.665 -8.739 -0.730 1.00 65.34 26 PRO A CA 6
ATOM 7230 C C . PRO A 1 26 ? 4.804 -7.781 -1.907 1.00 23.20 26 PRO A C 6
ATOM 7231 O O . PRO A 1 26 ? 4.194 -6.712 -1.922 1.00 62.15 26 PRO A O 6
ATOM 7242 N N . GLU A 1 27 ? 5.607 -8.163 -2.887 1.00 21.53 27 GLU A N 6
ATOM 7243 C CA . GLU A 1 27 ? 5.837 -7.316 -4.046 1.00 35.13 27 GLU A CA 6
ATOM 7244 C C . GLU A 1 27 ? 5.333 -7.989 -5.314 1.00 15.30 27 GLU A C 6
ATOM 7245 O O . GLU A 1 27 ? 5.942 -8.931 -5.824 1.00 15.33 27 GLU A O 6
ATOM 7257 N N . ILE A 1 28 ? 4.201 -7.510 -5.798 1.00 61.52 28 ILE A N 6
ATOM 7258 C CA . ILE A 1 28 ? 3.560 -8.079 -6.969 1.00 3.00 28 ILE A CA 6
ATOM 7259 C C . ILE A 1 28 ? 3.734 -7.156 -8.170 1.00 62.42 28 ILE A C 6
ATOM 7260 O O . ILE A 1 28 ? 3.278 -6.011 -8.154 1.00 42.25 28 ILE A O 6
ATOM 7276 N N . LEU A 1 29 ? 4.409 -7.650 -9.197 1.00 0.12 29 LEU A N 6
ATOM 7277 C CA . LEU A 1 29 ? 4.598 -6.889 -10.424 1.00 74.00 29 LEU A CA 6
ATOM 7278 C C . LEU A 1 29 ? 3.266 -6.723 -11.143 1.00 51.33 29 LEU A C 6
ATOM 7279 O O . LEU A 1 29 ? 2.627 -7.707 -11.520 1.00 4.45 29 LEU A O 6
ATOM 7295 N N . VAL A 1 30 ? 2.839 -5.481 -11.316 1.00 35.14 30 VAL A N 6
ATOM 7296 C CA . VAL A 1 30 ? 1.562 -5.203 -11.948 1.00 74.25 30 VAL A CA 6
ATOM 7297 C C . VAL A 1 30 ? 1.689 -5.265 -13.465 1.00 21.33 30 VAL A C 6
ATOM 7298 O O . VAL A 1 30 ? 2.644 -4.743 -14.044 1.00 15.31 30 VAL A O 6
ATOM 7311 N N . THR A 1 31 ? 0.729 -5.921 -14.093 1.00 1.44 31 THR A N 6
ATOM 7312 C CA . THR A 1 31 ? 0.679 -6.030 -15.538 1.00 53.20 31 THR A CA 6
ATOM 7313 C C . THR A 1 31 ? -0.722 -5.694 -16.034 1.00 4.40 31 THR A C 6
ATOM 7314 O O . THR A 1 31 ? -1.638 -5.498 -15.231 1.00 73.41 31 THR A O 6
ATOM 7325 N N . GLU A 1 32 ? -0.883 -5.612 -17.348 1.00 30.24 32 GLU A N 6
ATOM 7326 C CA . GLU A 1 32 ? -2.167 -5.268 -17.944 1.00 1.11 32 GLU A CA 6
ATOM 7327 C C . GLU A 1 32 ? -3.169 -6.405 -17.769 1.00 51.02 32 GLU A C 6
ATOM 7328 O O . GLU A 1 32 ? -2.855 -7.427 -17.152 1.00 21.23 32 GLU A O 6
ATOM 7340 N N . ASP A 1 33 ? -4.377 -6.206 -18.305 1.00 62.23 33 ASP A N 6
ATOM 7341 C CA . ASP A 1 33 ? -5.463 -7.199 -18.249 1.00 2.33 33 ASP A CA 6
ATOM 7342 C C . ASP A 1 33 ? -6.102 -7.235 -16.867 1.00 70.31 33 ASP A C 6
ATOM 7343 O O . ASP A 1 33 ? -7.322 -7.135 -16.731 1.00 10.32 33 ASP A O 6
ATOM 7352 N N . HIS A 1 34 ? -5.276 -7.372 -15.843 1.00 71.02 34 HIS A N 6
ATOM 7353 C CA . HIS A 1 34 ? -5.757 -7.427 -14.473 1.00 53.24 34 HIS A CA 6
ATOM 7354 C C . HIS A 1 34 ? -5.329 -6.169 -13.723 1.00 34.55 34 HIS A C 6
ATOM 7355 O O . HIS A 1 34 ? -4.674 -6.242 -12.685 1.00 70.10 34 HIS A O 6
ATOM 7370 N N . GLY A 1 35 ? -5.700 -5.016 -14.273 1.00 13.44 35 GLY A N 6
ATOM 7371 C CA . GLY A 1 35 ? -5.404 -3.746 -13.634 1.00 14.31 35 GLY A CA 6
ATOM 7372 C C . GLY A 1 35 ? -6.109 -3.615 -12.299 1.00 11.32 35 GLY A C 6
ATOM 7373 O O . GLY A 1 35 ? -5.618 -2.960 -11.382 1.00 74.30 35 GLY A O 6
ATOM 7377 N N . ALA A 1 36 ? -7.275 -4.235 -12.192 1.00 24.34 36 ALA A N 6
ATOM 7378 C CA . ALA A 1 36 ? -7.970 -4.313 -10.922 1.00 5.43 36 ALA A CA 6
ATOM 7379 C C . ALA A 1 36 ? -7.361 -5.430 -10.084 1.00 31.13 36 ALA A C 6
ATOM 7380 O O . ALA A 1 36 ? -7.827 -6.567 -10.109 1.00 13.21 36 ALA A O 6
ATOM 7387 N N . VAL A 1 37 ? -6.279 -5.104 -9.384 1.00 54.13 37 VAL A N 6
ATOM 7388 C CA . VAL A 1 37 ? -5.547 -6.082 -8.584 1.00 1.32 37 VAL A CA 6
ATOM 7389 C C . VAL A 1 37 ? -6.388 -6.556 -7.400 1.00 31.25 37 VAL A C 6
ATOM 7390 O O . VAL A 1 37 ? -6.248 -7.687 -6.931 1.00 44.53 37 VAL A O 6
ATOM 7403 N N . GLY A 1 38 ? -7.267 -5.684 -6.936 1.00 72.12 38 GLY A N 6
ATOM 7404 C CA . GLY A 1 38 ? -8.151 -6.022 -5.845 1.00 60.31 38 GLY A CA 6
ATOM 7405 C C . GLY A 1 38 ? -9.456 -5.272 -5.953 1.00 61.41 38 GLY A C 6
ATOM 7406 O O . GLY A 1 38 ? -9.963 -5.064 -7.056 1.00 60.33 38 GLY A O 6
ATOM 7410 N N . GLN A 1 39 ? -9.996 -4.853 -4.817 1.00 1.30 39 GLN A N 6
ATOM 7411 C CA . GLN A 1 39 ? -11.218 -4.056 -4.802 1.00 55.24 39 GLN A CA 6
ATOM 7412 C C . GLN A 1 39 ? -10.948 -2.657 -5.353 1.00 61.42 39 GLN A C 6
ATOM 7413 O O . GLN A 1 39 ? -11.864 -1.956 -5.783 1.00 22.32 39 GLN A O 6
ATOM 7427 N N . GLU A 1 40 ? -9.683 -2.261 -5.331 1.00 11.24 40 GLU A N 6
ATOM 7428 C CA . GLU A 1 40 ? -9.279 -0.974 -5.867 1.00 32.40 40 GLU A CA 6
ATOM 7429 C C . GLU A 1 40 ? -8.601 -1.139 -7.216 1.00 15.01 40 GLU A C 6
ATOM 7430 O O . GLU A 1 40 ? -7.701 -1.966 -7.379 1.00 34.11 40 GLU A O 6
ATOM 7442 N N . MET A 1 41 ? -9.052 -0.352 -8.178 1.00 2.24 41 MET A N 6
ATOM 7443 C CA . MET A 1 41 ? -8.476 -0.362 -9.514 1.00 22.31 41 MET A CA 6
ATOM 7444 C C . MET A 1 41 ? -7.566 0.847 -9.694 1.00 24.21 41 MET A C 6
ATOM 7445 O O . MET A 1 41 ? -6.912 1.005 -10.723 1.00 41.12 41 MET A O 6
ATOM 7459 N N . CYS A 1 42 ? -7.531 1.695 -8.678 1.00 42.31 42 CYS A N 6
ATOM 7460 C CA . CYS A 1 42 ? -6.757 2.920 -8.732 1.00 2.12 42 CYS A CA 6
ATOM 7461 C C . CYS A 1 42 ? -5.963 3.123 -7.447 1.00 34.23 42 CYS A C 6
ATOM 7462 O O . CYS A 1 42 ? -6.378 2.694 -6.373 1.00 11.13 42 CYS A O 6
ATOM 7470 N N . CYS A 1 43 ? -4.817 3.768 -7.577 1.00 0.33 43 CYS A N 6
ATOM 7471 C CA . CYS A 1 43 ? -3.963 4.072 -6.444 1.00 42.04 43 CYS A CA 6
ATOM 7472 C C . CYS A 1 43 ? -4.062 5.555 -6.116 1.00 61.02 43 CYS A C 6
ATOM 7473 O O . CYS A 1 43 ? -3.480 6.384 -6.815 1.00 71.13 43 CYS A O 6
ATOM 7480 N N . PRO A 1 44 ? -4.801 5.909 -5.052 1.00 62.43 44 PRO A N 6
ATOM 7481 C CA . PRO A 1 44 ? -5.048 7.310 -4.669 1.00 42.21 44 PRO A CA 6
ATOM 7482 C C . PRO A 1 44 ? -3.761 8.098 -4.435 1.00 32.34 44 PRO A C 6
ATOM 7483 O O . PRO A 1 44 ? -3.717 9.309 -4.645 1.00 63.33 44 PRO A O 6
ATOM 7494 N N . ILE A 1 45 ? -2.714 7.396 -4.021 1.00 14.42 45 ILE A N 6
ATOM 7495 C CA . ILE A 1 45 ? -1.424 8.019 -3.746 1.00 63.01 45 ILE A CA 6
ATOM 7496 C C . ILE A 1 45 ? -0.776 8.525 -5.038 1.00 31.43 45 ILE A C 6
ATOM 7497 O O . ILE A 1 45 ? -0.011 9.488 -5.030 1.00 3.34 45 ILE A O 6
ATOM 7513 N N . CYS A 1 46 ? -1.099 7.872 -6.148 1.00 24.33 46 CYS A N 6
ATOM 7514 C CA . CYS A 1 46 ? -0.551 8.248 -7.449 1.00 41.44 46 CYS A CA 6
ATOM 7515 C C . CYS A 1 46 ? -1.599 8.979 -8.281 1.00 4.42 46 CYS A C 6
ATOM 7516 O O . CYS A 1 46 ? -1.272 9.664 -9.250 1.00 53.32 46 CYS A O 6
ATOM 7523 N N . CYS A 1 47 ? -2.861 8.806 -7.886 1.00 63.54 47 CYS A N 6
ATOM 7524 C CA . CYS A 1 47 ? -4.006 9.291 -8.647 1.00 63.41 47 CYS A CA 6
ATOM 7525 C C . CYS A 1 47 ? -4.030 8.614 -10.020 1.00 72.53 47 CYS A C 6
ATOM 7526 O O . CYS A 1 47 ? -4.592 9.128 -10.986 1.00 73.10 47 CYS A O 6
ATOM 7534 N N . SER A 1 48 ? -3.422 7.436 -10.079 1.00 11.33 48 SER A N 6
ATOM 7535 C CA . SER A 1 48 ? -3.359 6.652 -11.300 1.00 54.42 48 SER A CA 6
ATOM 7536 C C . SER A 1 48 ? -3.843 5.237 -11.014 1.00 50.31 48 SER A C 6
ATOM 7537 O O . SER A 1 48 ? -4.049 4.872 -9.855 1.00 20.34 48 SER A O 6
ATOM 7545 N N . GLU A 1 49 ? -4.007 4.439 -12.053 1.00 1.24 49 GLU A N 6
ATOM 7546 C CA . GLU A 1 49 ? -4.503 3.081 -11.900 1.00 50.55 49 GLU A CA 6
ATOM 7547 C C . GLU A 1 49 ? -3.342 2.093 -11.785 1.00 21.33 49 GLU A C 6
ATOM 7548 O O . GLU A 1 49 ? -2.184 2.492 -11.646 1.00 34.21 49 GLU A O 6
ATOM 7560 N N . TYR A 1 50 ? -3.657 0.808 -11.811 1.00 73.41 50 TYR A N 6
ATOM 7561 C CA . TYR A 1 50 ? -2.639 -0.224 -11.727 1.00 42.52 50 TYR A CA 6
ATOM 7562 C C . TYR A 1 50 ? -2.298 -0.752 -13.111 1.00 65.22 50 TYR A C 6
ATOM 7563 O O . TYR A 1 50 ? -3.053 -1.521 -13.701 1.00 65.11 50 TYR A O 6
ATOM 7581 N N . VAL A 1 51 ? -1.161 -0.314 -13.627 1.00 62.42 51 VAL A N 6
ATOM 7582 C CA . VAL A 1 51 ? -0.724 -0.705 -14.960 1.00 64.43 51 VAL A CA 6
ATOM 7583 C C . VAL A 1 51 ? 0.637 -1.385 -14.912 1.00 60.44 51 VAL A C 6
ATOM 7584 O O . VAL A 1 51 ? 1.331 -1.343 -13.890 1.00 50.45 51 VAL A O 6
ATOM 7597 N N . LYS A 1 52 ? 0.998 -2.010 -16.023 1.00 75.14 52 LYS A N 6
ATOM 7598 C CA . LYS A 1 52 ? 2.276 -2.693 -16.164 1.00 22.12 52 LYS A CA 6
ATOM 7599 C C . LYS A 1 52 ? 3.450 -1.770 -15.837 1.00 73.21 52 LYS A C 6
ATOM 7600 O O . LYS A 1 52 ? 3.557 -0.662 -16.369 1.00 3.11 52 LYS A O 6
ATOM 7619 N N . GLY A 1 53 ? 4.313 -2.231 -14.943 1.00 15.22 53 GLY A N 6
ATOM 7620 C CA . GLY A 1 53 ? 5.521 -1.494 -14.629 1.00 4.52 53 GLY A CA 6
ATOM 7621 C C . GLY A 1 53 ? 5.639 -1.149 -13.161 1.00 24.43 53 GLY A C 6
ATOM 7622 O O . GLY A 1 53 ? 6.739 -1.108 -12.612 1.00 75.41 53 GLY A O 6
ATOM 7626 N N . ASP A 1 54 ? 4.508 -0.884 -12.524 1.00 62.24 54 ASP A N 6
ATOM 7627 C CA . ASP A 1 54 ? 4.496 -0.531 -11.106 1.00 54.54 54 ASP A CA 6
ATOM 7628 C C . ASP A 1 54 ? 4.436 -1.805 -10.257 1.00 51.14 54 ASP A C 6
ATOM 7629 O O . ASP A 1 54 ? 4.132 -2.886 -10.770 1.00 72.14 54 ASP A O 6
ATOM 7638 N N . VAL A 1 55 ? 4.718 -1.680 -8.970 1.00 13.42 55 VAL A N 6
ATOM 7639 C CA . VAL A 1 55 ? 4.728 -2.822 -8.067 1.00 71.42 55 VAL A CA 6
ATOM 7640 C C . VAL A 1 55 ? 3.666 -2.658 -6.985 1.00 31.24 55 VAL A C 6
ATOM 7641 O O . VAL A 1 55 ? 3.678 -1.683 -6.232 1.00 61.33 55 VAL A O 6
ATOM 7654 N N . ALA A 1 56 ? 2.745 -3.607 -6.916 1.00 53.21 56 ALA A N 6
ATOM 7655 C CA . ALA A 1 56 ? 1.664 -3.551 -5.946 1.00 72.14 56 ALA A CA 6
ATOM 7656 C C . ALA A 1 56 ? 1.955 -4.446 -4.750 1.00 70.31 56 ALA A C 6
ATOM 7657 O O . ALA A 1 56 ? 2.795 -5.345 -4.820 1.00 30.35 56 ALA A O 6
ATOM 7664 N N . THR A 1 57 ? 1.263 -4.188 -3.656 1.00 61.34 57 THR A N 6
ATOM 7665 C CA . THR A 1 57 ? 1.393 -4.985 -2.457 1.00 55.30 57 THR A CA 6
ATOM 7666 C C . THR A 1 57 ? 0.013 -5.245 -1.862 1.00 63.12 57 THR A C 6
ATOM 7667 O O . THR A 1 57 ? -0.972 -4.614 -2.263 1.00 3.54 57 THR A O 6
ATOM 7678 N N . GLU A 1 58 ? -0.060 -6.165 -0.915 1.00 2.32 58 GLU A N 6
ATOM 7679 C CA . GLU A 1 58 ? -1.330 -6.537 -0.323 1.00 14.35 58 GLU A CA 6
ATOM 7680 C C . GLU A 1 58 ? -1.322 -6.288 1.175 1.00 33.12 58 GLU A C 6
ATOM 7681 O O . GLU A 1 58 ? -0.528 -6.877 1.913 1.00 52.55 58 GLU A O 6
ATOM 7693 N N . LEU A 1 59 ? -2.203 -5.411 1.617 1.00 64.51 59 LEU A N 6
ATOM 7694 C CA . LEU A 1 59 ? -2.385 -5.157 3.034 1.00 34.02 59 LEU A CA 6
ATOM 7695 C C . LEU A 1 59 ? -3.393 -6.149 3.604 1.00 43.11 59 LEU A C 6
ATOM 7696 O O . LEU A 1 59 ? -4.369 -6.490 2.934 1.00 31.10 59 LEU A O 6
ATOM 7712 N N . PRO A 1 60 ? -3.188 -6.613 4.851 1.00 10.31 60 PRO A N 6
ATOM 7713 C CA . PRO A 1 60 ? -4.128 -7.519 5.533 1.00 25.00 60 PRO A CA 6
ATOM 7714 C C . PRO A 1 60 ? -5.516 -6.894 5.670 1.00 64.43 60 PRO A C 6
ATOM 7715 O O . PRO A 1 60 ? -6.499 -7.568 5.976 1.00 15.12 60 PRO A O 6
ATOM 7726 N N . CYS A 1 61 ? -5.573 -5.595 5.413 1.00 41.14 61 CYS A N 6
ATOM 7727 C CA . CYS A 1 61 ? -6.816 -4.840 5.404 1.00 75.10 61 CYS A CA 6
ATOM 7728 C C . CYS A 1 61 ? -7.610 -5.124 4.124 1.00 60.43 61 CYS A C 6
ATOM 7729 O O . CYS A 1 61 ? -8.607 -4.461 3.842 1.00 61.10 61 CYS A O 6
ATOM 7736 N N . HIS A 1 62 ? -7.156 -6.116 3.354 1.00 30.24 62 HIS A N 6
ATOM 7737 C CA . HIS A 1 62 ? -7.804 -6.502 2.097 1.00 72.31 62 HIS A CA 6
ATOM 7738 C C . HIS A 1 62 ? -7.684 -5.368 1.087 1.00 13.23 62 HIS A C 6
ATOM 7739 O O . HIS A 1 62 ? -8.508 -5.219 0.187 1.00 44.21 62 HIS A O 6
ATOM 7754 N N . HIS A 1 63 ? -6.625 -4.587 1.229 1.00 22.20 63 HIS A N 6
ATOM 7755 C CA . HIS A 1 63 ? -6.429 -3.407 0.409 1.00 21.11 63 HIS A CA 6
ATOM 7756 C C . HIS A 1 63 ? -5.136 -3.515 -0.382 1.00 3.33 63 HIS A C 6
ATOM 7757 O O . HIS A 1 63 ? -4.111 -3.942 0.148 1.00 52.51 63 HIS A O 6
ATOM 7771 N N . TYR A 1 64 ? -5.191 -3.135 -1.648 1.00 32.24 64 TYR A N 6
ATOM 7772 C CA . TYR A 1 64 ? -4.025 -3.185 -2.516 1.00 2.01 64 TYR A CA 6
ATOM 7773 C C . TYR A 1 64 ? -3.550 -1.782 -2.860 1.00 31.14 64 TYR A C 6
ATOM 7774 O O . TYR A 1 64 ? -4.353 -0.917 -3.207 1.00 31.12 64 TYR A O 6
ATOM 7792 N N . PHE A 1 65 ? -2.248 -1.571 -2.745 1.00 3.42 65 PHE A N 6
ATOM 7793 C CA . PHE A 1 65 ? -1.608 -0.306 -3.095 1.00 73.34 65 PHE A CA 6
ATOM 7794 C C . PHE A 1 65 ? -0.235 -0.608 -3.675 1.00 63.35 65 PHE A C 6
ATOM 7795 O O . PHE A 1 65 ? 0.170 -1.764 -3.705 1.00 50.54 65 PHE A O 6
ATOM 7812 N N . HIS A 1 66 ? 0.484 0.401 -4.149 1.00 73.23 66 HIS A N 6
ATOM 7813 C CA . HIS A 1 66 ? 1.832 0.160 -4.647 1.00 21.42 66 HIS A CA 6
ATOM 7814 C C . HIS A 1 66 ? 2.809 0.281 -3.492 1.00 25.53 66 HIS A C 6
ATOM 7815 O O . HIS A 1 66 ? 2.769 1.266 -2.756 1.00 33.54 66 HIS A O 6
ATOM 7829 N N . LYS A 1 67 ? 3.677 -0.705 -3.338 1.00 61.01 67 LYS A N 6
ATOM 7830 C CA . LYS A 1 67 ? 4.620 -0.731 -2.222 1.00 73.01 67 LYS A CA 6
ATOM 7831 C C . LYS A 1 67 ? 5.502 0.530 -2.180 1.00 12.44 67 LYS A C 6
ATOM 7832 O O . LYS A 1 67 ? 5.634 1.143 -1.120 1.00 0.30 67 LYS A O 6
ATOM 7851 N N . PRO A 1 68 ? 6.110 0.952 -3.319 1.00 52.41 68 PRO A N 6
ATOM 7852 C CA . PRO A 1 68 ? 6.938 2.166 -3.369 1.00 4.24 68 PRO A CA 6
ATOM 7853 C C . PRO A 1 68 ? 6.243 3.404 -2.792 1.00 40.04 68 PRO A C 6
ATOM 7854 O O . PRO A 1 68 ? 6.832 4.144 -2.004 1.00 31.05 68 PRO A O 6
ATOM 7865 N N . CYS A 1 69 ? 4.987 3.622 -3.176 1.00 71.05 69 CYS A N 6
ATOM 7866 C CA . CYS A 1 69 ? 4.270 4.824 -2.764 1.00 51.15 69 CYS A CA 6
ATOM 7867 C C . CYS A 1 69 ? 3.634 4.672 -1.383 1.00 51.12 69 CYS A C 6
ATOM 7868 O O . CYS A 1 69 ? 3.588 5.631 -0.608 1.00 14.44 69 CYS A O 6
ATOM 7875 N N . VAL A 1 70 ? 3.164 3.472 -1.055 1.00 42.50 70 VAL A N 6
ATOM 7876 C CA . VAL A 1 70 ? 2.480 3.255 0.217 1.00 53.50 70 VAL A CA 6
ATOM 7877 C C . VAL A 1 70 ? 3.473 3.302 1.382 1.00 32.23 70 VAL A C 6
ATOM 7878 O O . VAL A 1 70 ? 3.106 3.646 2.503 1.00 54.43 70 VAL A O 6
ATOM 7891 N N . SER A 1 71 ? 4.736 2.985 1.094 1.00 41.04 71 SER A N 6
ATOM 7892 C CA . SER A 1 71 ? 5.790 3.002 2.105 1.00 64.55 71 SER A CA 6
ATOM 7893 C C . SER A 1 71 ? 5.891 4.379 2.757 1.00 32.22 71 SER A C 6
ATOM 7894 O O . SER A 1 71 ? 6.073 4.498 3.970 1.00 41.42 71 SER A O 6
ATOM 7902 N N . ILE A 1 72 ? 5.749 5.417 1.944 1.00 65.42 72 ILE A N 6
ATOM 7903 C CA . ILE A 1 72 ? 5.852 6.784 2.426 1.00 42.13 72 ILE A CA 6
ATOM 7904 C C . ILE A 1 72 ? 4.657 7.133 3.310 1.00 10.51 72 ILE A C 6
ATOM 7905 O O . ILE A 1 72 ? 4.806 7.765 4.354 1.00 34.05 72 ILE A O 6
ATOM 7921 N N . TRP A 1 73 ? 3.475 6.691 2.899 1.00 54.15 73 TRP A N 6
ATOM 7922 C CA . TRP A 1 73 ? 2.250 7.000 3.626 1.00 4.33 73 TRP A CA 6
ATOM 7923 C C . TRP A 1 73 ? 2.164 6.209 4.933 1.00 11.21 73 TRP A C 6
ATOM 7924 O O . TRP A 1 73 ? 1.722 6.731 5.959 1.00 74.43 73 TRP A O 6
ATOM 7945 N N . LEU A 1 74 ? 2.592 4.954 4.897 1.00 31.15 74 LEU A N 6
ATOM 7946 C CA . LEU A 1 74 ? 2.527 4.094 6.074 1.00 75.43 74 LEU A CA 6
ATOM 7947 C C . LEU A 1 74 ? 3.413 4.624 7.195 1.00 52.33 74 LEU A C 6
ATOM 7948 O O . LEU A 1 74 ? 3.083 4.489 8.371 1.00 3.32 74 LEU A O 6
ATOM 7964 N N . GLN A 1 75 ? 4.522 5.248 6.828 1.00 34.12 75 GLN A N 6
ATOM 7965 C CA . GLN A 1 75 ? 5.436 5.814 7.814 1.00 55.53 75 GLN A CA 6
ATOM 7966 C C . GLN A 1 75 ? 4.897 7.130 8.372 1.00 51.54 75 GLN A C 6
ATOM 7967 O O . GLN A 1 75 ? 5.428 7.667 9.343 1.00 63.41 75 GLN A O 6
ATOM 7981 N N . LYS A 1 76 ? 3.832 7.640 7.759 1.00 31.55 76 LYS A N 6
ATOM 7982 C CA . LYS A 1 76 ? 3.208 8.874 8.216 1.00 21.22 76 LYS A CA 6
ATOM 7983 C C . LYS A 1 76 ? 2.284 8.611 9.400 1.00 44.41 76 LYS A C 6
ATOM 7984 O O . LYS A 1 76 ? 2.463 9.187 10.475 1.00 21.34 76 LYS A O 6
ATOM 8003 N N . SER A 1 77 ? 1.285 7.753 9.204 1.00 51.54 77 SER A N 6
ATOM 8004 C CA . SER A 1 77 ? 0.327 7.458 10.267 1.00 13.14 77 SER A CA 6
ATOM 8005 C C . SER A 1 77 ? -0.208 6.026 10.183 1.00 54.45 77 SER A C 6
ATOM 8006 O O . SER A 1 77 ? -1.167 5.685 10.871 1.00 21.43 77 SER A O 6
ATOM 8014 N N . GLY A 1 78 ? 0.424 5.199 9.347 1.00 13.44 78 GLY A N 6
ATOM 8015 C CA . GLY A 1 78 ? 0.067 3.786 9.250 1.00 54.11 78 GLY A CA 6
ATOM 8016 C C . GLY A 1 78 ? -1.417 3.543 9.027 1.00 65.04 78 GLY A C 6
ATOM 8017 O O . GLY A 1 78 ? -2.092 2.978 9.884 1.00 14.32 78 GLY A O 6
ATOM 8021 N N . THR A 1 79 ? -1.923 3.970 7.882 1.00 42.40 79 THR A N 6
ATOM 8022 C CA . THR A 1 79 ? -3.334 3.802 7.559 1.00 55.22 79 THR A CA 6
ATOM 8023 C C . THR A 1 79 ? -3.539 3.648 6.060 1.00 63.03 79 THR A C 6
ATOM 8024 O O . THR A 1 79 ? -2.665 4.000 5.271 1.00 2.01 79 THR A O 6
ATOM 8035 N N . CYS A 1 80 ? -4.682 3.108 5.667 1.00 71.11 80 CYS A N 6
ATOM 8036 C CA . CYS A 1 80 ? -5.085 3.149 4.268 1.00 22.22 80 CYS A CA 6
ATOM 8037 C C . CYS A 1 80 ? -5.657 4.527 3.962 1.00 24.14 80 CYS A C 6
ATOM 8038 O O . CYS A 1 80 ? -6.614 4.943 4.609 1.00 43.44 80 CYS A O 6
ATOM 8045 N N . PRO A 1 81 ? -5.105 5.242 2.973 1.00 51.44 81 PRO A N 6
ATOM 8046 C CA . PRO A 1 81 ? -5.586 6.583 2.603 1.00 22.03 81 PRO A CA 6
ATOM 8047 C C . PRO A 1 81 ? -7.062 6.585 2.196 1.00 23.05 81 PRO A C 6
ATOM 8048 O O . PRO A 1 81 ? -7.734 7.613 2.255 1.00 21.24 81 PRO A O 6
ATOM 8059 N N . VAL A 1 82 ? -7.560 5.420 1.799 1.00 14.40 82 VAL A N 6
ATOM 8060 C CA . VAL A 1 82 ? -8.938 5.287 1.342 1.00 51.15 82 VAL A CA 6
ATOM 8061 C C . VAL A 1 82 ? -9.910 5.091 2.510 1.00 14.12 82 VAL A C 6
ATOM 8062 O O . VAL A 1 82 ? -10.882 5.831 2.648 1.00 51.44 82 VAL A O 6
ATOM 8075 N N . CYS A 1 83 ? -9.636 4.103 3.356 1.00 25.30 83 CYS A N 6
ATOM 8076 C CA . CYS A 1 83 ? -10.592 3.690 4.382 1.00 23.30 83 CYS A CA 6
ATOM 8077 C C . CYS A 1 83 ? -10.262 4.299 5.745 1.00 74.44 83 CYS A C 6
ATOM 8078 O O . CYS A 1 83 ? -11.119 4.358 6.627 1.00 42.22 83 CYS A O 6
ATOM 8085 N N . ARG A 1 84 ? -9.012 4.735 5.904 1.00 43.23 84 ARG A N 6
ATOM 8086 C CA . ARG A 1 84 ? -8.504 5.250 7.178 1.00 52.14 84 ARG A CA 6
ATOM 8087 C C . ARG A 1 84 ? -8.434 4.154 8.242 1.00 23.21 84 ARG A C 6
ATOM 8088 O O . ARG A 1 84 ? -8.394 4.441 9.437 1.00 14.33 84 ARG A O 6
ATOM 8109 N N . CYS A 1 85 ? -8.428 2.900 7.807 1.00 4.54 85 CYS A N 6
ATOM 8110 C CA . CYS A 1 85 ? -8.184 1.791 8.715 1.00 44.34 85 CYS A CA 6
ATOM 8111 C C . CYS A 1 85 ? -6.687 1.664 8.947 1.00 71.31 85 CYS A C 6
ATOM 8112 O O . CYS A 1 85 ? -5.891 1.887 8.028 1.00 41.45 85 CYS A O 6
ATOM 8120 N N . MET A 1 86 ? -6.321 1.315 10.165 1.00 22.41 86 MET A N 6
ATOM 8121 C CA . MET A 1 86 ? -4.930 1.320 10.593 1.00 74.22 86 MET A CA 6
ATOM 8122 C C . MET A 1 86 ? -4.143 0.133 10.039 1.00 31.20 86 MET A C 6
ATOM 8123 O O . MET A 1 86 ? -4.675 -0.965 9.875 1.00 51.30 86 MET A O 6
ATOM 8137 N N . PHE A 1 87 ? -2.875 0.387 9.741 1.00 54.40 87 PHE A N 6
ATOM 8138 C CA . PHE A 1 87 ? -1.929 -0.653 9.368 1.00 55.31 87 PHE A CA 6
ATOM 8139 C C . PHE A 1 87 ? -0.650 -0.482 10.188 1.00 4.42 87 PHE A C 6
ATOM 8140 O O . PHE A 1 87 ? -0.058 0.596 10.188 1.00 71.04 87 PHE A O 6
ATOM 8157 N N . PRO A 1 88 ? -0.204 -1.529 10.911 1.00 21.33 88 PRO A N 6
ATOM 8158 C CA . PRO A 1 88 ? -0.872 -2.840 10.961 1.00 74.15 88 PRO A CA 6
ATOM 8159 C C . PRO A 1 88 ? -2.296 -2.758 11.508 1.00 13.13 88 PRO A C 6
ATOM 8160 O O . PRO A 1 88 ? -2.623 -1.849 12.278 1.00 62.04 88 PRO A O 6
ATOM 8171 N N . PRO A 1 89 ? -3.156 -3.708 11.104 1.00 2.34 89 PRO A N 6
ATOM 8172 C CA . PRO A 1 89 ? -4.569 -3.749 11.504 1.00 74.42 89 PRO A CA 6
ATOM 8173 C C . PRO A 1 89 ? -4.768 -3.653 13.018 1.00 33.54 89 PRO A C 6
ATOM 8174 O O . PRO A 1 89 ? -3.881 -4.018 13.798 1.00 73.33 89 PRO A O 6
ATOM 8185 N N . PRO A 1 90 ? -5.942 -3.161 13.448 1.00 40.35 90 PRO A N 6
ATOM 8186 C CA . PRO A 1 90 ? -6.257 -2.967 14.868 1.00 31.34 90 PRO A CA 6
ATOM 8187 C C . PRO A 1 90 ? -6.253 -4.272 15.655 1.00 4.33 90 PRO A C 6
ATOM 8188 O O . PRO A 1 90 ? -6.590 -5.338 15.127 1.00 44.10 90 PRO A O 6
ATOM 8199 N N . LEU A 1 91 ? -5.866 -4.180 16.917 1.00 5.24 91 LEU A N 6
ATOM 8200 C CA . LEU A 1 91 ? -5.830 -5.338 17.792 1.00 1.50 91 LEU A CA 6
ATOM 8201 C C . LEU A 1 91 ? -7.146 -5.459 18.547 1.00 63.15 91 LEU A C 6
ATOM 8202 O O . LEU A 1 91 ? -7.206 -5.021 19.714 1.00 39.20 91 LEU A O 6
ATOM 8221 N N . MET A 1 1 ? -1.349 -19.223 25.935 1.00 64.42 1 MET A N 7
ATOM 8222 C CA . MET A 1 1 ? -0.610 -18.073 25.370 1.00 63.30 1 MET A CA 7
ATOM 8223 C C . MET A 1 1 ? -0.475 -18.233 23.863 1.00 2.13 1 MET A C 7
ATOM 8224 O O . MET A 1 1 ? -0.168 -19.318 23.372 1.00 71.02 1 MET A O 7
ATOM 8240 N N . GLY A 1 2 ? -0.712 -17.152 23.137 1.00 13.41 2 GLY A N 7
ATOM 8241 C CA . GLY A 1 2 ? -0.630 -17.191 21.692 1.00 4.34 2 GLY A CA 7
ATOM 8242 C C . GLY A 1 2 ? -0.201 -15.859 21.120 1.00 14.40 2 GLY A C 7
ATOM 8243 O O . GLY A 1 2 ? -0.841 -15.338 20.208 1.00 62.34 2 GLY A O 7
ATOM 8247 N N . HIS A 1 3 ? 0.876 -15.311 21.676 1.00 33.43 3 HIS A N 7
ATOM 8248 C CA . HIS A 1 3 ? 1.432 -14.031 21.240 1.00 52.11 3 HIS A CA 7
ATOM 8249 C C . HIS A 1 3 ? 0.402 -12.906 21.356 1.00 44.52 3 HIS A C 7
ATOM 8250 O O . HIS A 1 3 ? -0.206 -12.497 20.367 1.00 55.13 3 HIS A O 7
ATOM 8265 N N . HIS A 1 4 ? 0.203 -12.421 22.573 1.00 51.42 4 HIS A N 7
ATOM 8266 C CA . HIS A 1 4 ? -0.716 -11.319 22.825 1.00 40.40 4 HIS A CA 7
ATOM 8267 C C . HIS A 1 4 ? -0.416 -10.653 24.154 1.00 33.51 4 HIS A C 7
ATOM 8268 O O . HIS A 1 4 ? -0.215 -11.328 25.165 1.00 72.41 4 HIS A O 7
ATOM 8283 N N . HIS A 1 5 ? -0.379 -9.327 24.139 1.00 3.24 5 HIS A N 7
ATOM 8284 C CA . HIS A 1 5 ? -0.163 -8.539 25.346 1.00 74.32 5 HIS A CA 7
ATOM 8285 C C . HIS A 1 5 ? -0.905 -7.212 25.256 1.00 1.22 5 HIS A C 7
ATOM 8286 O O . HIS A 1 5 ? -0.458 -6.286 24.581 1.00 53.12 5 HIS A O 7
ATOM 8301 N N . HIS A 1 6 ? -2.045 -7.126 25.922 1.00 32.41 6 HIS A N 7
ATOM 8302 C CA . HIS A 1 6 ? -2.781 -5.876 25.985 1.00 74.10 6 HIS A CA 7
ATOM 8303 C C . HIS A 1 6 ? -2.771 -5.355 27.417 1.00 42.32 6 HIS A C 7
ATOM 8304 O O . HIS A 1 6 ? -3.183 -6.049 28.346 1.00 42.34 6 HIS A O 7
ATOM 8319 N N . HIS A 1 7 ? -2.262 -4.147 27.593 1.00 51.41 7 HIS A N 7
ATOM 8320 C CA . HIS A 1 7 ? -2.115 -3.571 28.921 1.00 55.41 7 HIS A CA 7
ATOM 8321 C C . HIS A 1 7 ? -2.157 -2.049 28.859 1.00 71.43 7 HIS A C 7
ATOM 8322 O O . HIS A 1 7 ? -2.336 -1.474 27.786 1.00 32.12 7 HIS A O 7
ATOM 8337 N N . HIS A 1 8 ? -1.992 -1.416 30.015 1.00 72.44 8 HIS A N 7
ATOM 8338 C CA . HIS A 1 8 ? -2.156 0.030 30.155 1.00 33.51 8 HIS A CA 7
ATOM 8339 C C . HIS A 1 8 ? -1.185 0.809 29.261 1.00 11.23 8 HIS A C 7
ATOM 8340 O O . HIS A 1 8 ? 0.021 0.839 29.509 1.00 71.14 8 HIS A O 7
ATOM 8355 N N . SER A 1 9 ? -1.736 1.441 28.233 1.00 3.23 9 SER A N 7
ATOM 8356 C CA . SER A 1 9 ? -0.969 2.248 27.296 1.00 3.14 9 SER A CA 7
ATOM 8357 C C . SER A 1 9 ? -1.939 2.996 26.385 1.00 63.11 9 SER A C 7
ATOM 8358 O O . SER A 1 9 ? -2.649 2.381 25.586 1.00 41.12 9 SER A O 7
ATOM 8366 N N . HIS A 1 10 ? -1.993 4.316 26.519 1.00 52.30 10 HIS A N 7
ATOM 8367 C CA . HIS A 1 10 ? -2.982 5.101 25.786 1.00 2.41 10 HIS A CA 7
ATOM 8368 C C . HIS A 1 10 ? -2.469 5.564 24.423 1.00 64.02 10 HIS A C 7
ATOM 8369 O O . HIS A 1 10 ? -1.673 6.493 24.316 1.00 62.14 10 HIS A O 7
ATOM 8384 N N . MET A 1 11 ? -2.931 4.889 23.384 1.00 31.41 11 MET A N 7
ATOM 8385 C CA . MET A 1 11 ? -2.663 5.310 22.018 1.00 51.12 11 MET A CA 7
ATOM 8386 C C . MET A 1 11 ? -3.822 6.169 21.522 1.00 35.55 11 MET A C 7
ATOM 8387 O O . MET A 1 11 ? -4.980 5.748 21.562 1.00 22.24 11 MET A O 7
ATOM 8401 N N . VAL A 1 12 ? -3.519 7.377 21.080 1.00 42.41 12 VAL A N 7
ATOM 8402 C CA . VAL A 1 12 ? -4.561 8.320 20.701 1.00 4.32 12 VAL A CA 7
ATOM 8403 C C . VAL A 1 12 ? -4.526 8.632 19.206 1.00 71.11 12 VAL A C 7
ATOM 8404 O O . VAL A 1 12 ? -5.573 8.731 18.565 1.00 42.24 12 VAL A O 7
ATOM 8417 N N . ALA A 1 13 ? -3.334 8.755 18.648 1.00 50.11 13 ALA A N 7
ATOM 8418 C CA . ALA A 1 13 ? -3.191 9.150 17.256 1.00 54.32 13 ALA A CA 7
ATOM 8419 C C . ALA A 1 13 ? -2.927 7.942 16.370 1.00 30.52 13 ALA A C 7
ATOM 8420 O O . ALA A 1 13 ? -2.815 6.813 16.855 1.00 44.50 13 ALA A O 7
ATOM 8427 N N . ASN A 1 14 ? -2.849 8.182 15.066 1.00 3.30 14 ASN A N 7
ATOM 8428 C CA . ASN A 1 14 ? -2.490 7.141 14.115 1.00 32.11 14 ASN A CA 7
ATOM 8429 C C . ASN A 1 14 ? -0.993 7.183 13.837 1.00 44.23 14 ASN A C 7
ATOM 8430 O O . ASN A 1 14 ? -0.498 8.108 13.191 1.00 4.14 14 ASN A O 7
ATOM 8441 N N . PRO A 1 15 ? -0.255 6.188 14.340 1.00 63.32 15 PRO A N 7
ATOM 8442 C CA . PRO A 1 15 ? 1.201 6.145 14.223 1.00 1.51 15 PRO A CA 7
ATOM 8443 C C . PRO A 1 15 ? 1.669 5.649 12.856 1.00 43.23 15 PRO A C 7
ATOM 8444 O O . PRO A 1 15 ? 0.897 5.056 12.095 1.00 30.40 15 PRO A O 7
ATOM 8455 N N . PRO A 1 16 ? 2.934 5.921 12.513 1.00 51.34 16 PRO A N 7
ATOM 8456 C CA . PRO A 1 16 ? 3.556 5.386 11.303 1.00 35.32 16 PRO A CA 7
ATOM 8457 C C . PRO A 1 16 ? 3.736 3.875 11.396 1.00 3.31 16 PRO A C 7
ATOM 8458 O O . PRO A 1 16 ? 3.937 3.329 12.485 1.00 43.35 16 PRO A O 7
ATOM 8469 N N . ALA A 1 17 ? 3.659 3.202 10.259 1.00 55.41 17 ALA A N 7
ATOM 8470 C CA . ALA A 1 17 ? 3.787 1.755 10.224 1.00 64.41 17 ALA A CA 7
ATOM 8471 C C . ALA A 1 17 ? 5.243 1.339 10.365 1.00 3.33 17 ALA A C 7
ATOM 8472 O O . ALA A 1 17 ? 6.138 1.980 9.811 1.00 54.24 17 ALA A O 7
ATOM 8479 N N . SER A 1 18 ? 5.472 0.280 11.126 1.00 63.22 18 SER A N 7
ATOM 8480 C CA . SER A 1 18 ? 6.806 -0.264 11.303 1.00 2.25 18 SER A CA 7
ATOM 8481 C C . SER A 1 18 ? 7.369 -0.723 9.960 1.00 14.15 18 SER A C 7
ATOM 8482 O O . SER A 1 18 ? 6.704 -1.456 9.219 1.00 34.21 18 SER A O 7
ATOM 8490 N N . LYS A 1 19 ? 8.588 -0.290 9.648 1.00 32.42 19 LYS A N 7
ATOM 8491 C CA . LYS A 1 19 ? 9.213 -0.608 8.369 1.00 55.24 19 LYS A CA 7
ATOM 8492 C C . LYS A 1 19 ? 9.329 -2.120 8.190 1.00 22.42 19 LYS A C 7
ATOM 8493 O O . LYS A 1 19 ? 9.254 -2.622 7.072 1.00 72.14 19 LYS A O 7
ATOM 8512 N N . GLU A 1 20 ? 9.478 -2.841 9.300 1.00 75.21 20 GLU A N 7
ATOM 8513 C CA . GLU A 1 20 ? 9.555 -4.301 9.266 1.00 63.24 20 GLU A CA 7
ATOM 8514 C C . GLU A 1 20 ? 8.337 -4.877 8.549 1.00 62.31 20 GLU A C 7
ATOM 8515 O O . GLU A 1 20 ? 8.456 -5.790 7.733 1.00 41.43 20 GLU A O 7
ATOM 8527 N N . SER A 1 21 ? 7.173 -4.311 8.840 1.00 75.11 21 SER A N 7
ATOM 8528 C CA . SER A 1 21 ? 5.929 -4.764 8.243 1.00 0.21 21 SER A CA 7
ATOM 8529 C C . SER A 1 21 ? 5.796 -4.249 6.811 1.00 41.40 21 SER A C 7
ATOM 8530 O O . SER A 1 21 ? 5.274 -4.942 5.941 1.00 23.11 21 SER A O 7
ATOM 8538 N N . ILE A 1 22 ? 6.292 -3.038 6.569 1.00 5.21 22 ILE A N 7
ATOM 8539 C CA . ILE A 1 22 ? 6.256 -2.442 5.234 1.00 31.12 22 ILE A CA 7
ATOM 8540 C C . ILE A 1 22 ? 7.118 -3.250 4.264 1.00 42.01 22 ILE A C 7
ATOM 8541 O O . ILE A 1 22 ? 6.728 -3.508 3.122 1.00 22.14 22 ILE A O 7
ATOM 8557 N N . ASP A 1 23 ? 8.286 -3.654 4.735 1.00 32.10 23 ASP A N 7
ATOM 8558 C CA . ASP A 1 23 ? 9.205 -4.454 3.936 1.00 23.02 23 ASP A CA 7
ATOM 8559 C C . ASP A 1 23 ? 8.646 -5.854 3.699 1.00 30.01 23 ASP A C 7
ATOM 8560 O O . ASP A 1 23 ? 8.783 -6.411 2.609 1.00 52.11 23 ASP A O 7
ATOM 8569 N N . ALA A 1 24 ? 7.983 -6.400 4.716 1.00 5.14 24 ALA A N 7
ATOM 8570 C CA . ALA A 1 24 ? 7.424 -7.748 4.639 1.00 1.44 24 ALA A CA 7
ATOM 8571 C C . ALA A 1 24 ? 6.167 -7.790 3.770 1.00 20.21 24 ALA A C 7
ATOM 8572 O O . ALA A 1 24 ? 5.619 -8.864 3.504 1.00 21.50 24 ALA A O 7
ATOM 8579 N N . LEU A 1 25 ? 5.707 -6.619 3.346 1.00 32.25 25 LEU A N 7
ATOM 8580 C CA . LEU A 1 25 ? 4.562 -6.519 2.451 1.00 71.33 25 LEU A CA 7
ATOM 8581 C C . LEU A 1 25 ? 4.871 -7.171 1.105 1.00 2.43 25 LEU A C 7
ATOM 8582 O O . LEU A 1 25 ? 5.861 -6.822 0.452 1.00 34.31 25 LEU A O 7
ATOM 8598 N N . PRO A 1 26 ? 4.019 -8.122 0.683 1.00 2.23 26 PRO A N 7
ATOM 8599 C CA . PRO A 1 26 ? 4.225 -8.910 -0.541 1.00 2.15 26 PRO A CA 7
ATOM 8600 C C . PRO A 1 26 ? 4.342 -8.052 -1.796 1.00 42.23 26 PRO A C 7
ATOM 8601 O O . PRO A 1 26 ? 3.463 -7.245 -2.100 1.00 4.12 26 PRO A O 7
ATOM 8612 N N . GLU A 1 27 ? 5.434 -8.248 -2.520 1.00 72.02 27 GLU A N 7
ATOM 8613 C CA . GLU A 1 27 ? 5.699 -7.499 -3.741 1.00 74.45 27 GLU A CA 7
ATOM 8614 C C . GLU A 1 27 ? 4.934 -8.097 -4.915 1.00 51.30 27 GLU A C 7
ATOM 8615 O O . GLU A 1 27 ? 5.202 -9.225 -5.333 1.00 21.21 27 GLU A O 7
ATOM 8627 N N . ILE A 1 28 ? 3.984 -7.345 -5.437 1.00 24.33 28 ILE A N 7
ATOM 8628 C CA . ILE A 1 28 ? 3.195 -7.788 -6.576 1.00 2.21 28 ILE A CA 7
ATOM 8629 C C . ILE A 1 28 ? 3.512 -6.932 -7.798 1.00 54.54 28 ILE A C 7
ATOM 8630 O O . ILE A 1 28 ? 3.166 -5.754 -7.844 1.00 35.22 28 ILE A O 7
ATOM 8646 N N . LEU A 1 29 ? 4.191 -7.516 -8.775 1.00 23.23 29 LEU A N 7
ATOM 8647 C CA . LEU A 1 29 ? 4.523 -6.803 -10.000 1.00 43.21 29 LEU A CA 7
ATOM 8648 C C . LEU A 1 29 ? 3.252 -6.497 -10.783 1.00 53.34 29 LEU A C 7
ATOM 8649 O O . LEU A 1 29 ? 2.532 -7.406 -11.200 1.00 34.13 29 LEU A O 7
ATOM 8665 N N . VAL A 1 30 ? 2.979 -5.215 -10.977 1.00 73.24 30 VAL A N 7
ATOM 8666 C CA . VAL A 1 30 ? 1.733 -4.784 -11.587 1.00 41.25 30 VAL A CA 7
ATOM 8667 C C . VAL A 1 30 ? 1.789 -4.878 -13.104 1.00 15.33 30 VAL A C 7
ATOM 8668 O O . VAL A 1 30 ? 2.725 -4.384 -13.741 1.00 1.01 30 VAL A O 7
ATOM 8681 N N . THR A 1 31 ? 0.786 -5.524 -13.668 1.00 2.41 31 THR A N 7
ATOM 8682 C CA . THR A 1 31 ? 0.604 -5.570 -15.102 1.00 1.12 31 THR A CA 7
ATOM 8683 C C . THR A 1 31 ? -0.803 -5.095 -15.446 1.00 2.24 31 THR A C 7
ATOM 8684 O O . THR A 1 31 ? -1.762 -5.452 -14.765 1.00 73.05 31 THR A O 7
ATOM 8695 N N . GLU A 1 32 ? -0.926 -4.290 -16.498 1.00 45.02 32 GLU A N 7
ATOM 8696 C CA . GLU A 1 32 ? -2.219 -3.737 -16.904 1.00 1.34 32 GLU A CA 7
ATOM 8697 C C . GLU A 1 32 ? -3.190 -4.831 -17.338 1.00 65.22 32 GLU A C 7
ATOM 8698 O O . GLU A 1 32 ? -4.379 -4.578 -17.536 1.00 21.32 32 GLU A O 7
ATOM 8710 N N . ASP A 1 33 ? -2.668 -6.040 -17.494 1.00 44.22 33 ASP A N 7
ATOM 8711 C CA . ASP A 1 33 ? -3.490 -7.202 -17.790 1.00 62.41 33 ASP A CA 7
ATOM 8712 C C . ASP A 1 33 ? -4.449 -7.461 -16.637 1.00 10.15 33 ASP A C 7
ATOM 8713 O O . ASP A 1 33 ? -5.579 -7.906 -16.837 1.00 74.24 33 ASP A O 7
ATOM 8722 N N . HIS A 1 34 ? -3.986 -7.154 -15.434 1.00 64.11 34 HIS A N 7
ATOM 8723 C CA . HIS A 1 34 ? -4.771 -7.332 -14.224 1.00 34.51 34 HIS A CA 7
ATOM 8724 C C . HIS A 1 34 ? -4.658 -6.081 -13.352 1.00 14.11 34 HIS A C 7
ATOM 8725 O O . HIS A 1 34 ? -3.853 -6.025 -12.423 1.00 2.02 34 HIS A O 7
ATOM 8740 N N . GLY A 1 35 ? -5.454 -5.074 -13.683 1.00 51.51 35 GLY A N 7
ATOM 8741 C CA . GLY A 1 35 ? -5.392 -3.812 -12.974 1.00 4.02 35 GLY A CA 7
ATOM 8742 C C . GLY A 1 35 ? -6.101 -3.851 -11.636 1.00 74.54 35 GLY A C 7
ATOM 8743 O O . GLY A 1 35 ? -5.649 -3.234 -10.670 1.00 13.11 35 GLY A O 7
ATOM 8747 N N . ALA A 1 36 ? -7.206 -4.578 -11.562 1.00 51.41 36 ALA A N 7
ATOM 8748 C CA . ALA A 1 36 ? -7.965 -4.655 -10.325 1.00 5.54 36 ALA A CA 7
ATOM 8749 C C . ALA A 1 36 ? -7.450 -5.786 -9.449 1.00 51.01 36 ALA A C 7
ATOM 8750 O O . ALA A 1 36 ? -7.943 -6.912 -9.505 1.00 0.21 36 ALA A O 7
ATOM 8757 N N . VAL A 1 37 ? -6.432 -5.482 -8.659 1.00 71.14 37 VAL A N 7
ATOM 8758 C CA . VAL A 1 37 ? -5.825 -6.469 -7.777 1.00 52.43 37 VAL A CA 7
ATOM 8759 C C . VAL A 1 37 ? -6.730 -6.734 -6.576 1.00 31.45 37 VAL A C 7
ATOM 8760 O O . VAL A 1 37 ? -6.672 -7.798 -5.958 1.00 21.21 37 VAL A O 7
ATOM 8773 N N . GLY A 1 38 ? -7.578 -5.763 -6.267 1.00 23.04 38 GLY A N 7
ATOM 8774 C CA . GLY A 1 38 ? -8.528 -5.909 -5.182 1.00 22.23 38 GLY A CA 7
ATOM 8775 C C . GLY A 1 38 ? -9.685 -4.947 -5.333 1.00 73.23 38 GLY A C 7
ATOM 8776 O O . GLY A 1 38 ? -10.233 -4.801 -6.429 1.00 54.23 38 GLY A O 7
ATOM 8780 N N . GLN A 1 39 ? -10.059 -4.284 -4.247 1.00 24.14 39 GLN A N 7
ATOM 8781 C CA . GLN A 1 39 ? -11.076 -3.245 -4.309 1.00 65.32 39 GLN A CA 7
ATOM 8782 C C . GLN A 1 39 ? -10.531 -2.045 -5.072 1.00 53.55 39 GLN A C 7
ATOM 8783 O O . GLN A 1 39 ? -11.213 -1.451 -5.908 1.00 3.44 39 GLN A O 7
ATOM 8797 N N . GLU A 1 40 ? -9.287 -1.713 -4.780 1.00 41.13 40 GLU A N 7
ATOM 8798 C CA . GLU A 1 40 ? -8.616 -0.598 -5.417 1.00 14.22 40 GLU A CA 7
ATOM 8799 C C . GLU A 1 40 ? -8.252 -0.944 -6.856 1.00 15.02 40 GLU A C 7
ATOM 8800 O O . GLU A 1 40 ? -7.429 -1.827 -7.107 1.00 51.13 40 GLU A O 7
ATOM 8812 N N . MET A 1 41 ? -8.892 -0.265 -7.795 1.00 63.34 41 MET A N 7
ATOM 8813 C CA . MET A 1 41 ? -8.572 -0.413 -9.209 1.00 61.14 41 MET A CA 7
ATOM 8814 C C . MET A 1 41 ? -7.592 0.678 -9.619 1.00 1.33 41 MET A C 7
ATOM 8815 O O . MET A 1 41 ? -7.095 0.710 -10.745 1.00 42.12 41 MET A O 7
ATOM 8829 N N . CYS A 1 42 ? -7.321 1.570 -8.681 1.00 13.43 42 CYS A N 7
ATOM 8830 C CA . CYS A 1 42 ? -6.444 2.694 -8.914 1.00 74.15 42 CYS A CA 7
ATOM 8831 C C . CYS A 1 42 ? -5.642 3.002 -7.655 1.00 32.12 42 CYS A C 7
ATOM 8832 O O . CYS A 1 42 ? -5.936 2.480 -6.582 1.00 42.01 42 CYS A O 7
ATOM 8840 N N . CYS A 1 43 ? -4.630 3.840 -7.797 1.00 61.13 43 CYS A N 7
ATOM 8841 C CA . CYS A 1 43 ? -3.781 4.223 -6.682 1.00 64.33 43 CYS A CA 7
ATOM 8842 C C . CYS A 1 43 ? -3.934 5.714 -6.408 1.00 15.24 43 CYS A C 7
ATOM 8843 O O . CYS A 1 43 ? -3.236 6.531 -7.016 1.00 34.45 43 CYS A O 7
ATOM 8850 N N . PRO A 1 44 ? -4.848 6.089 -5.495 1.00 14.45 44 PRO A N 7
ATOM 8851 C CA . PRO A 1 44 ? -5.137 7.497 -5.183 1.00 72.13 44 PRO A CA 7
ATOM 8852 C C . PRO A 1 44 ? -3.903 8.247 -4.686 1.00 54.13 44 PRO A C 7
ATOM 8853 O O . PRO A 1 44 ? -3.774 9.455 -4.884 1.00 4.14 44 PRO A O 7
ATOM 8864 N N . ILE A 1 45 ? -2.992 7.503 -4.069 1.00 21.43 45 ILE A N 7
ATOM 8865 C CA . ILE A 1 45 ? -1.770 8.066 -3.501 1.00 24.55 45 ILE A CA 7
ATOM 8866 C C . ILE A 1 45 ? -0.962 8.835 -4.551 1.00 3.33 45 ILE A C 7
ATOM 8867 O O . ILE A 1 45 ? -0.409 9.899 -4.264 1.00 43.12 45 ILE A O 7
ATOM 8883 N N . CYS A 1 46 ? -0.911 8.307 -5.771 1.00 40.34 46 CYS A N 7
ATOM 8884 C CA . CYS A 1 46 ? -0.182 8.972 -6.846 1.00 11.11 46 CYS A CA 7
ATOM 8885 C C . CYS A 1 46 ? -1.132 9.365 -7.974 1.00 43.32 46 CYS A C 7
ATOM 8886 O O . CYS A 1 46 ? -0.700 9.853 -9.018 1.00 61.22 46 CYS A O 7
ATOM 8893 N N . CYS A 1 47 ? -2.426 9.162 -7.730 1.00 5.32 47 CYS A N 7
ATOM 8894 C CA . CYS A 1 47 ? -3.478 9.469 -8.699 1.00 34.04 47 CYS A CA 7
ATOM 8895 C C . CYS A 1 47 ? -3.203 8.807 -10.050 1.00 44.11 47 CYS A C 7
ATOM 8896 O O . CYS A 1 47 ? -2.920 9.475 -11.043 1.00 44.43 47 CYS A O 7
ATOM 8904 N N . SER A 1 48 ? -3.279 7.486 -10.071 1.00 71.34 48 SER A N 7
ATOM 8905 C CA . SER A 1 48 ? -3.041 6.725 -11.288 1.00 52.02 48 SER A CA 7
ATOM 8906 C C . SER A 1 48 ? -3.730 5.377 -11.186 1.00 11.15 48 SER A C 7
ATOM 8907 O O . SER A 1 48 ? -4.169 4.985 -10.106 1.00 45.34 48 SER A O 7
ATOM 8915 N N . GLU A 1 49 ? -3.813 4.664 -12.292 1.00 34.51 49 GLU A N 7
ATOM 8916 C CA . GLU A 1 49 ? -4.295 3.296 -12.267 1.00 21.31 49 GLU A CA 7
ATOM 8917 C C . GLU A 1 49 ? -3.124 2.351 -12.025 1.00 21.31 49 GLU A C 7
ATOM 8918 O O . GLU A 1 49 ? -2.018 2.787 -11.682 1.00 73.42 49 GLU A O 7
ATOM 8930 N N . TYR A 1 50 ? -3.367 1.063 -12.178 1.00 12.21 50 TYR A N 7
ATOM 8931 C CA . TYR A 1 50 ? -2.314 0.080 -12.034 1.00 33.22 50 TYR A CA 7
ATOM 8932 C C . TYR A 1 50 ? -1.691 -0.244 -13.382 1.00 3.05 50 TYR A C 7
ATOM 8933 O O . TYR A 1 50 ? -2.147 -1.132 -14.102 1.00 22.14 50 TYR A O 7
ATOM 8951 N N . VAL A 1 51 ? -0.664 0.522 -13.726 1.00 51.34 51 VAL A N 7
ATOM 8952 C CA . VAL A 1 51 ? 0.029 0.366 -14.994 1.00 71.14 51 VAL A CA 7
ATOM 8953 C C . VAL A 1 51 ? 1.122 -0.694 -14.900 1.00 73.11 51 VAL A C 7
ATOM 8954 O O . VAL A 1 51 ? 1.614 -1.005 -13.813 1.00 41.54 51 VAL A O 7
ATOM 8967 N N . LYS A 1 52 ? 1.503 -1.237 -16.045 1.00 5.32 52 LYS A N 7
ATOM 8968 C CA . LYS A 1 52 ? 2.500 -2.291 -16.096 1.00 75.00 52 LYS A CA 7
ATOM 8969 C C . LYS A 1 52 ? 3.891 -1.726 -15.824 1.00 45.54 52 LYS A C 7
ATOM 8970 O O . LYS A 1 52 ? 4.365 -0.842 -16.540 1.00 31.25 52 LYS A O 7
ATOM 8989 N N . GLY A 1 53 ? 4.534 -2.228 -14.781 1.00 30.21 53 GLY A N 7
ATOM 8990 C CA . GLY A 1 53 ? 5.875 -1.781 -14.454 1.00 33.31 53 GLY A CA 7
ATOM 8991 C C . GLY A 1 53 ? 5.986 -1.276 -13.033 1.00 40.45 53 GLY A C 7
ATOM 8992 O O . GLY A 1 53 ? 7.083 -1.191 -12.479 1.00 71.31 53 GLY A O 7
ATOM 8996 N N . ASP A 1 54 ? 4.846 -0.930 -12.445 1.00 33.51 54 ASP A N 7
ATOM 8997 C CA . ASP A 1 54 ? 4.810 -0.471 -11.063 1.00 72.41 54 ASP A CA 7
ATOM 8998 C C . ASP A 1 54 ? 4.741 -1.686 -10.137 1.00 71.24 54 ASP A C 7
ATOM 8999 O O . ASP A 1 54 ? 4.481 -2.804 -10.590 1.00 44.11 54 ASP A O 7
ATOM 9008 N N . VAL A 1 55 ? 4.976 -1.476 -8.856 1.00 21.20 55 VAL A N 7
ATOM 9009 C CA . VAL A 1 55 ? 4.952 -2.564 -7.889 1.00 54.31 55 VAL A CA 7
ATOM 9010 C C . VAL A 1 55 ? 3.812 -2.351 -6.902 1.00 63.23 55 VAL A C 7
ATOM 9011 O O . VAL A 1 55 ? 3.642 -1.259 -6.363 1.00 64.23 55 VAL A O 7
ATOM 9024 N N . ALA A 1 56 ? 3.020 -3.387 -6.683 1.00 31.32 56 ALA A N 7
ATOM 9025 C CA . ALA A 1 56 ? 1.920 -3.323 -5.738 1.00 51.11 56 ALA A CA 7
ATOM 9026 C C . ALA A 1 56 ? 2.207 -4.188 -4.522 1.00 60.44 56 ALA A C 7
ATOM 9027 O O . ALA A 1 56 ? 3.223 -4.878 -4.465 1.00 53.03 56 ALA A O 7
ATOM 9034 N N . THR A 1 57 ? 1.313 -4.132 -3.553 1.00 21.33 57 THR A N 7
ATOM 9035 C CA . THR A 1 57 ? 1.449 -4.927 -2.354 1.00 11.14 57 THR A CA 7
ATOM 9036 C C . THR A 1 57 ? 0.072 -5.230 -1.772 1.00 33.20 57 THR A C 7
ATOM 9037 O O . THR A 1 57 ? -0.909 -4.557 -2.094 1.00 4.20 57 THR A O 7
ATOM 9048 N N . GLU A 1 58 ? 0.006 -6.249 -0.928 1.00 12.14 58 GLU A N 7
ATOM 9049 C CA . GLU A 1 58 ? -1.235 -6.593 -0.252 1.00 73.40 58 GLU A CA 7
ATOM 9050 C C . GLU A 1 58 ? -1.156 -6.219 1.215 1.00 4.33 58 GLU A C 7
ATOM 9051 O O . GLU A 1 58 ? -0.213 -6.591 1.913 1.00 24.40 58 GLU A O 7
ATOM 9063 N N . LEU A 1 59 ? -2.133 -5.460 1.669 1.00 53.54 59 LEU A N 7
ATOM 9064 C CA . LEU A 1 59 ? -2.277 -5.186 3.084 1.00 43.01 59 LEU A CA 7
ATOM 9065 C C . LEU A 1 59 ? -3.206 -6.226 3.697 1.00 32.11 59 LEU A C 7
ATOM 9066 O O . LEU A 1 59 ? -4.186 -6.629 3.064 1.00 63.23 59 LEU A O 7
ATOM 9082 N N . PRO A 1 60 ? -2.929 -6.675 4.936 1.00 5.41 60 PRO A N 7
ATOM 9083 C CA . PRO A 1 60 ? -3.777 -7.642 5.651 1.00 31.45 60 PRO A CA 7
ATOM 9084 C C . PRO A 1 60 ? -5.195 -7.111 5.852 1.00 25.13 60 PRO A C 7
ATOM 9085 O O . PRO A 1 60 ? -6.105 -7.840 6.238 1.00 11.52 60 PRO A O 7
ATOM 9096 N N . CYS A 1 61 ? -5.358 -5.829 5.563 1.00 0.32 61 CYS A N 7
ATOM 9097 C CA . CYS A 1 61 ? -6.641 -5.157 5.641 1.00 43.32 61 CYS A CA 7
ATOM 9098 C C . CYS A 1 61 ? -7.428 -5.357 4.335 1.00 43.42 61 CYS A C 7
ATOM 9099 O O . CYS A 1 61 ? -8.343 -4.593 4.022 1.00 0.34 61 CYS A O 7
ATOM 9106 N N . HIS A 1 62 ? -7.033 -6.380 3.569 1.00 34.21 62 HIS A N 7
ATOM 9107 C CA . HIS A 1 62 ? -7.714 -6.756 2.324 1.00 63.13 62 HIS A CA 7
ATOM 9108 C C . HIS A 1 62 ? -7.785 -5.585 1.352 1.00 12.21 62 HIS A C 7
ATOM 9109 O O . HIS A 1 62 ? -8.769 -5.410 0.631 1.00 15.31 62 HIS A O 7
ATOM 9124 N N . HIS A 1 63 ? -6.724 -4.798 1.329 1.00 51.12 63 HIS A N 7
ATOM 9125 C CA . HIS A 1 63 ? -6.639 -3.645 0.454 1.00 1.35 63 HIS A CA 7
ATOM 9126 C C . HIS A 1 63 ? -5.300 -3.633 -0.261 1.00 75.55 63 HIS A C 7
ATOM 9127 O O . HIS A 1 63 ? -4.274 -3.990 0.323 1.00 12.43 63 HIS A O 7
ATOM 9141 N N . TYR A 1 64 ? -5.316 -3.240 -1.526 1.00 65.03 64 TYR A N 7
ATOM 9142 C CA . TYR A 1 64 ? -4.132 -3.336 -2.369 1.00 11.30 64 TYR A CA 7
ATOM 9143 C C . TYR A 1 64 ? -3.718 -1.963 -2.875 1.00 50.32 64 TYR A C 7
ATOM 9144 O O . TYR A 1 64 ? -4.542 -1.194 -3.358 1.00 53.31 64 TYR A O 7
ATOM 9162 N N . PHE A 1 65 ? -2.428 -1.672 -2.776 1.00 40.31 65 PHE A N 7
ATOM 9163 C CA . PHE A 1 65 ? -1.885 -0.398 -3.234 1.00 11.20 65 PHE A CA 7
ATOM 9164 C C . PHE A 1 65 ? -0.503 -0.611 -3.832 1.00 41.11 65 PHE A C 7
ATOM 9165 O O . PHE A 1 65 ? 0.075 -1.684 -3.692 1.00 44.40 65 PHE A O 7
ATOM 9182 N N . HIS A 1 66 ? 0.021 0.405 -4.511 1.00 14.02 66 HIS A N 7
ATOM 9183 C CA . HIS A 1 66 ? 1.405 0.365 -4.972 1.00 31.04 66 HIS A CA 7
ATOM 9184 C C . HIS A 1 66 ? 2.336 0.322 -3.767 1.00 34.03 66 HIS A C 7
ATOM 9185 O O . HIS A 1 66 ? 2.221 1.160 -2.875 1.00 20.14 66 HIS A O 7
ATOM 9199 N N . LYS A 1 67 ? 3.251 -0.640 -3.751 1.00 60.41 67 LYS A N 7
ATOM 9200 C CA . LYS A 1 67 ? 4.159 -0.824 -2.621 1.00 1.24 67 LYS A CA 7
ATOM 9201 C C . LYS A 1 67 ? 4.961 0.453 -2.334 1.00 0.12 67 LYS A C 7
ATOM 9202 O O . LYS A 1 67 ? 4.952 0.935 -1.202 1.00 54.52 67 LYS A O 7
ATOM 9221 N N . PRO A 1 68 ? 5.655 1.038 -3.341 1.00 41.20 68 PRO A N 7
ATOM 9222 C CA . PRO A 1 68 ? 6.384 2.299 -3.158 1.00 42.11 68 PRO A CA 7
ATOM 9223 C C . PRO A 1 68 ? 5.475 3.427 -2.664 1.00 23.02 68 PRO A C 7
ATOM 9224 O O . PRO A 1 68 ? 5.820 4.153 -1.732 1.00 12.32 68 PRO A O 7
ATOM 9235 N N . CYS A 1 69 ? 4.302 3.547 -3.281 1.00 54.42 69 CYS A N 7
ATOM 9236 C CA . CYS A 1 69 ? 3.350 4.596 -2.926 1.00 32.30 69 CYS A CA 7
ATOM 9237 C C . CYS A 1 69 ? 2.898 4.468 -1.475 1.00 3.20 69 CYS A C 7
ATOM 9238 O O . CYS A 1 69 ? 2.905 5.444 -0.726 1.00 24.30 69 CYS A O 7
ATOM 9245 N N . VAL A 1 70 ? 2.506 3.260 -1.085 1.00 15.35 70 VAL A N 7
ATOM 9246 C CA . VAL A 1 70 ? 1.964 3.041 0.245 1.00 51.21 70 VAL A CA 7
ATOM 9247 C C . VAL A 1 70 ? 3.057 3.187 1.302 1.00 53.32 70 VAL A C 7
ATOM 9248 O O . VAL A 1 70 ? 2.781 3.570 2.433 1.00 3.43 70 VAL A O 7
ATOM 9261 N N . SER A 1 71 ? 4.302 2.915 0.918 1.00 51.22 71 SER A N 7
ATOM 9262 C CA . SER A 1 71 ? 5.430 3.059 1.829 1.00 51.44 71 SER A CA 7
ATOM 9263 C C . SER A 1 71 ? 5.570 4.511 2.275 1.00 34.31 71 SER A C 7
ATOM 9264 O O . SER A 1 71 ? 5.893 4.788 3.430 1.00 25.11 71 SER A O 7
ATOM 9272 N N . ILE A 1 72 ? 5.304 5.432 1.356 1.00 15.23 72 ILE A N 7
ATOM 9273 C CA . ILE A 1 72 ? 5.361 6.854 1.661 1.00 4.24 72 ILE A CA 7
ATOM 9274 C C . ILE A 1 72 ? 4.261 7.223 2.649 1.00 31.31 72 ILE A C 7
ATOM 9275 O O . ILE A 1 72 ? 4.495 7.954 3.610 1.00 41.42 72 ILE A O 7
ATOM 9291 N N . TRP A 1 73 ? 3.067 6.692 2.416 1.00 12.10 73 TRP A N 7
ATOM 9292 C CA . TRP A 1 73 ? 1.924 6.970 3.277 1.00 62.20 73 TRP A CA 7
ATOM 9293 C C . TRP A 1 73 ? 2.108 6.328 4.652 1.00 70.13 73 TRP A C 7
ATOM 9294 O O . TRP A 1 73 ? 1.913 6.977 5.677 1.00 60.22 73 TRP A O 7
ATOM 9315 N N . LEU A 1 74 ? 2.504 5.059 4.662 1.00 72.22 74 LEU A N 7
ATOM 9316 C CA . LEU A 1 74 ? 2.638 4.292 5.898 1.00 72.52 74 LEU A CA 7
ATOM 9317 C C . LEU A 1 74 ? 3.661 4.908 6.848 1.00 50.33 74 LEU A C 7
ATOM 9318 O O . LEU A 1 74 ? 3.472 4.884 8.065 1.00 62.35 74 LEU A O 7
ATOM 9334 N N . GLN A 1 75 ? 4.737 5.461 6.298 1.00 44.14 75 GLN A N 7
ATOM 9335 C CA . GLN A 1 75 ? 5.781 6.069 7.120 1.00 63.34 75 GLN A CA 7
ATOM 9336 C C . GLN A 1 75 ? 5.300 7.375 7.745 1.00 44.55 75 GLN A C 7
ATOM 9337 O O . GLN A 1 75 ? 5.939 7.912 8.646 1.00 41.43 75 GLN A O 7
ATOM 9351 N N . LYS A 1 76 ? 4.174 7.879 7.265 1.00 50.53 76 LYS A N 7
ATOM 9352 C CA . LYS A 1 76 ? 3.552 9.054 7.856 1.00 33.15 76 LYS A CA 7
ATOM 9353 C C . LYS A 1 76 ? 2.427 8.622 8.789 1.00 1.24 76 LYS A C 7
ATOM 9354 O O . LYS A 1 76 ? 2.365 9.030 9.949 1.00 62.32 76 LYS A O 7
ATOM 9373 N N . SER A 1 77 ? 1.552 7.776 8.269 1.00 14.13 77 SER A N 7
ATOM 9374 C CA . SER A 1 77 ? 0.431 7.252 9.027 1.00 22.34 77 SER A CA 7
ATOM 9375 C C . SER A 1 77 ? 0.043 5.874 8.494 1.00 14.21 77 SER A C 7
ATOM 9376 O O . SER A 1 77 ? -0.419 5.750 7.359 1.00 4.55 77 SER A O 7
ATOM 9384 N N . GLY A 1 78 ? 0.242 4.843 9.309 1.00 71.23 78 GLY A N 7
ATOM 9385 C CA . GLY A 1 78 ? -0.028 3.482 8.873 1.00 64.12 78 GLY A CA 7
ATOM 9386 C C . GLY A 1 78 ? -1.510 3.200 8.727 1.00 51.34 78 GLY A C 7
ATOM 9387 O O . GLY A 1 78 ? -2.149 2.715 9.660 1.00 20.23 78 GLY A O 7
ATOM 9391 N N . THR A 1 79 ? -2.058 3.524 7.562 1.00 55.42 79 THR A N 7
ATOM 9392 C CA . THR A 1 79 ? -3.477 3.347 7.294 1.00 53.34 79 THR A CA 7
ATOM 9393 C C . THR A 1 79 ? -3.730 3.058 5.815 1.00 13.54 79 THR A C 7
ATOM 9394 O O . THR A 1 79 ? -2.869 3.305 4.975 1.00 11.14 79 THR A O 7
ATOM 9405 N N . CYS A 1 80 ? -4.904 2.517 5.505 1.00 32.24 80 CYS A N 7
ATOM 9406 C CA . CYS A 1 80 ? -5.382 2.496 4.126 1.00 71.25 80 CYS A CA 7
ATOM 9407 C C . CYS A 1 80 ? -5.945 3.870 3.794 1.00 44.43 80 CYS A C 7
ATOM 9408 O O . CYS A 1 80 ? -6.888 4.308 4.445 1.00 11.25 80 CYS A O 7
ATOM 9415 N N . PRO A 1 81 ? -5.406 4.562 2.784 1.00 71.53 81 PRO A N 7
ATOM 9416 C CA . PRO A 1 81 ? -5.895 5.895 2.394 1.00 63.55 81 PRO A CA 7
ATOM 9417 C C . PRO A 1 81 ? -7.372 5.896 1.984 1.00 21.31 81 PRO A C 7
ATOM 9418 O O . PRO A 1 81 ? -8.000 6.948 1.893 1.00 20.11 81 PRO A O 7
ATOM 9429 N N . VAL A 1 82 ? -7.918 4.707 1.744 1.00 73.21 82 VAL A N 7
ATOM 9430 C CA . VAL A 1 82 ? -9.311 4.561 1.337 1.00 75.44 82 VAL A CA 7
ATOM 9431 C C . VAL A 1 82 ? -10.244 4.351 2.541 1.00 63.32 82 VAL A C 7
ATOM 9432 O O . VAL A 1 82 ? -11.314 4.950 2.615 1.00 3.54 82 VAL A O 7
ATOM 9445 N N . CYS A 1 83 ? -9.836 3.507 3.487 1.00 71.41 83 CYS A N 7
ATOM 9446 C CA . CYS A 1 83 ? -10.724 3.129 4.589 1.00 13.10 83 CYS A CA 7
ATOM 9447 C C . CYS A 1 83 ? -10.318 3.810 5.899 1.00 40.01 83 CYS A C 7
ATOM 9448 O O . CYS A 1 83 ? -11.102 3.862 6.847 1.00 31.34 83 CYS A O 7
ATOM 9455 N N . ARG A 1 84 ? -9.083 4.313 5.938 1.00 54.11 84 ARG A N 7
ATOM 9456 C CA . ARG A 1 84 ? -8.514 4.949 7.128 1.00 12.10 84 ARG A CA 7
ATOM 9457 C C . ARG A 1 84 ? -8.381 3.966 8.295 1.00 51.14 84 ARG A C 7
ATOM 9458 O O . ARG A 1 84 ? -8.325 4.372 9.455 1.00 73.34 84 ARG A O 7
ATOM 9479 N N . CYS A 1 85 ? -8.311 2.675 7.982 1.00 23.23 85 CYS A N 7
ATOM 9480 C CA . CYS A 1 85 ? -8.046 1.662 8.996 1.00 52.54 85 CYS A CA 7
ATOM 9481 C C . CYS A 1 85 ? -6.540 1.464 9.126 1.00 54.43 85 CYS A C 7
ATOM 9482 O O . CYS A 1 85 ? -5.797 1.718 8.175 1.00 30.01 85 CYS A O 7
ATOM 9490 N N . MET A 1 86 ? -6.108 0.991 10.286 1.00 63.13 86 MET A N 7
ATOM 9491 C CA . MET A 1 86 ? -4.692 0.992 10.650 1.00 1.04 86 MET A CA 7
ATOM 9492 C C . MET A 1 86 ? -3.933 -0.196 10.057 1.00 31.04 86 MET A C 7
ATOM 9493 O O . MET A 1 86 ? -4.496 -1.270 9.837 1.00 61.43 86 MET A O 7
ATOM 9507 N N . PHE A 1 87 ? -2.654 0.034 9.791 1.00 21.01 87 PHE A N 7
ATOM 9508 C CA . PHE A 1 87 ? -1.710 -1.017 9.447 1.00 22.32 87 PHE A CA 7
ATOM 9509 C C . PHE A 1 87 ? -0.402 -0.769 10.197 1.00 73.13 87 PHE A C 7
ATOM 9510 O O . PHE A 1 87 ? 0.215 0.283 10.026 1.00 64.35 87 PHE A O 7
ATOM 9527 N N . PRO A 1 88 ? 0.044 -1.715 11.048 1.00 73.43 88 PRO A N 7
ATOM 9528 C CA . PRO A 1 88 ? -0.633 -3.002 11.271 1.00 23.45 88 PRO A CA 7
ATOM 9529 C C . PRO A 1 88 ? -2.033 -2.834 11.862 1.00 5.31 88 PRO A C 7
ATOM 9530 O O . PRO A 1 88 ? -2.309 -1.849 12.546 1.00 60.50 88 PRO A O 7
ATOM 9541 N N . PRO A 1 89 ? -2.927 -3.799 11.597 1.00 55.31 89 PRO A N 7
ATOM 9542 C CA . PRO A 1 89 ? -4.333 -3.725 12.009 1.00 72.34 89 PRO A CA 7
ATOM 9543 C C . PRO A 1 89 ? -4.502 -3.451 13.499 1.00 25.52 89 PRO A C 7
ATOM 9544 O O . PRO A 1 89 ? -3.738 -3.951 14.333 1.00 44.44 89 PRO A O 7
ATOM 9555 N N . PRO A 1 90 ? -5.517 -2.648 13.848 1.00 72.31 90 PRO A N 7
ATOM 9556 C CA . PRO A 1 90 ? -5.765 -2.237 15.230 1.00 14.00 90 PRO A CA 7
ATOM 9557 C C . PRO A 1 90 ? -6.202 -3.402 16.108 1.00 63.30 90 PRO A C 7
ATOM 9558 O O . PRO A 1 90 ? -6.859 -4.336 15.642 1.00 1.04 90 PRO A O 7
ATOM 9569 N N . LEU A 1 91 ? -5.823 -3.342 17.372 1.00 15.14 91 LEU A N 7
ATOM 9570 C CA . LEU A 1 91 ? -6.160 -4.384 18.327 1.00 62.33 91 LEU A CA 7
ATOM 9571 C C . LEU A 1 91 ? -7.636 -4.311 18.687 1.00 21.35 91 LEU A C 7
ATOM 9572 O O . LEU A 1 91 ? -8.049 -3.305 19.296 1.00 37.91 91 LEU A O 7
ATOM 9591 N N . MET A 1 1 ? -11.109 28.454 -7.510 1.00 30.11 1 MET A N 8
ATOM 9592 C CA . MET A 1 1 ? -9.844 28.861 -8.160 1.00 34.22 1 MET A CA 8
ATOM 9593 C C . MET A 1 1 ? -9.383 30.207 -7.615 1.00 25.24 1 MET A C 8
ATOM 9594 O O . MET A 1 1 ? -10.201 31.053 -7.254 1.00 63.03 1 MET A O 8
ATOM 9610 N N . GLY A 1 2 ? -8.077 30.398 -7.549 1.00 14.23 2 GLY A N 8
ATOM 9611 C CA . GLY A 1 2 ? -7.533 31.642 -7.044 1.00 34.22 2 GLY A CA 8
ATOM 9612 C C . GLY A 1 2 ? -6.965 31.492 -5.649 1.00 54.11 2 GLY A C 8
ATOM 9613 O O . GLY A 1 2 ? -5.749 31.411 -5.474 1.00 15.44 2 GLY A O 8
ATOM 9617 N N . HIS A 1 3 ? -7.839 31.425 -4.657 1.00 4.40 3 HIS A N 8
ATOM 9618 C CA . HIS A 1 3 ? -7.405 31.314 -3.271 1.00 74.33 3 HIS A CA 8
ATOM 9619 C C . HIS A 1 3 ? -7.694 29.915 -2.730 1.00 44.30 3 HIS A C 8
ATOM 9620 O O . HIS A 1 3 ? -8.043 29.010 -3.487 1.00 21.13 3 HIS A O 8
ATOM 9635 N N . HIS A 1 4 ? -7.540 29.741 -1.427 1.00 70.21 4 HIS A N 8
ATOM 9636 C CA . HIS A 1 4 ? -7.677 28.427 -0.808 1.00 55.23 4 HIS A CA 8
ATOM 9637 C C . HIS A 1 4 ? -9.099 28.197 -0.309 1.00 65.42 4 HIS A C 8
ATOM 9638 O O . HIS A 1 4 ? -9.919 29.120 -0.277 1.00 34.42 4 HIS A O 8
ATOM 9653 N N . HIS A 1 5 ? -9.375 26.960 0.077 1.00 11.35 5 HIS A N 8
ATOM 9654 C CA . HIS A 1 5 ? -10.669 26.578 0.627 1.00 41.43 5 HIS A CA 8
ATOM 9655 C C . HIS A 1 5 ? -10.470 26.145 2.077 1.00 14.34 5 HIS A C 8
ATOM 9656 O O . HIS A 1 5 ? -9.427 25.581 2.410 1.00 13.35 5 HIS A O 8
ATOM 9671 N N . HIS A 1 6 ? -11.442 26.424 2.937 1.00 22.40 6 HIS A N 8
ATOM 9672 C CA . HIS A 1 6 ? -11.324 26.059 4.346 1.00 12.51 6 HIS A CA 8
ATOM 9673 C C . HIS A 1 6 ? -11.351 24.542 4.512 1.00 53.34 6 HIS A C 8
ATOM 9674 O O . HIS A 1 6 ? -12.406 23.911 4.419 1.00 31.53 6 HIS A O 8
ATOM 9689 N N . HIS A 1 7 ? -10.180 23.973 4.753 1.00 61.13 7 HIS A N 8
ATOM 9690 C CA . HIS A 1 7 ? -10.045 22.532 4.939 1.00 11.43 7 HIS A CA 8
ATOM 9691 C C . HIS A 1 7 ? -10.496 22.135 6.343 1.00 31.11 7 HIS A C 8
ATOM 9692 O O . HIS A 1 7 ? -10.453 22.949 7.268 1.00 5.43 7 HIS A O 8
ATOM 9707 N N . HIS A 1 8 ? -10.935 20.893 6.494 1.00 20.44 8 HIS A N 8
ATOM 9708 C CA . HIS A 1 8 ? -11.456 20.414 7.766 1.00 44.00 8 HIS A CA 8
ATOM 9709 C C . HIS A 1 8 ? -10.324 20.053 8.718 1.00 65.33 8 HIS A C 8
ATOM 9710 O O . HIS A 1 8 ? -9.545 19.133 8.460 1.00 4.52 8 HIS A O 8
ATOM 9725 N N . SER A 1 9 ? -10.237 20.782 9.817 1.00 71.42 9 SER A N 8
ATOM 9726 C CA . SER A 1 9 ? -9.263 20.494 10.852 1.00 21.12 9 SER A CA 8
ATOM 9727 C C . SER A 1 9 ? -9.605 19.169 11.535 1.00 41.14 9 SER A C 8
ATOM 9728 O O . SER A 1 9 ? -10.610 19.066 12.237 1.00 74.21 9 SER A O 8
ATOM 9736 N N . HIS A 1 10 ? -8.795 18.146 11.296 1.00 45.43 10 HIS A N 8
ATOM 9737 C CA . HIS A 1 10 ? -9.029 16.845 11.918 1.00 44.13 10 HIS A CA 8
ATOM 9738 C C . HIS A 1 10 ? -8.115 16.657 13.120 1.00 43.04 10 HIS A C 8
ATOM 9739 O O . HIS A 1 10 ? -8.487 15.990 14.085 1.00 35.45 10 HIS A O 8
ATOM 9754 N N . MET A 1 11 ? -6.926 17.264 13.048 1.00 3.21 11 MET A N 8
ATOM 9755 C CA . MET A 1 11 ? -5.943 17.250 14.139 1.00 21.41 11 MET A CA 8
ATOM 9756 C C . MET A 1 11 ? -5.334 15.861 14.339 1.00 4.42 11 MET A C 8
ATOM 9757 O O . MET A 1 11 ? -4.133 15.670 14.141 1.00 3.54 11 MET A O 8
ATOM 9771 N N . VAL A 1 12 ? -6.167 14.899 14.707 1.00 71.40 12 VAL A N 8
ATOM 9772 C CA . VAL A 1 12 ? -5.709 13.550 14.999 1.00 33.12 12 VAL A CA 8
ATOM 9773 C C . VAL A 1 12 ? -5.289 12.820 13.724 1.00 24.33 12 VAL A C 8
ATOM 9774 O O . VAL A 1 12 ? -5.932 12.939 12.676 1.00 31.14 12 VAL A O 8
ATOM 9787 N N . ALA A 1 13 ? -4.182 12.105 13.816 1.00 75.31 13 ALA A N 8
ATOM 9788 C CA . ALA A 1 13 ? -3.719 11.244 12.744 1.00 42.34 13 ALA A CA 8
ATOM 9789 C C . ALA A 1 13 ? -3.256 9.919 13.329 1.00 5.12 13 ALA A C 8
ATOM 9790 O O . ALA A 1 13 ? -2.787 9.870 14.466 1.00 73.14 13 ALA A O 8
ATOM 9797 N N . ASN A 1 14 ? -3.408 8.847 12.568 1.00 43.35 14 ASN A N 8
ATOM 9798 C CA . ASN A 1 14 ? -3.007 7.526 13.034 1.00 41.04 14 ASN A CA 8
ATOM 9799 C C . ASN A 1 14 ? -1.489 7.401 13.018 1.00 21.35 14 ASN A C 8
ATOM 9800 O O . ASN A 1 14 ? -0.847 7.795 12.044 1.00 25.43 14 ASN A O 8
ATOM 9811 N N . PRO A 1 15 ? -0.902 6.864 14.101 1.00 74.33 15 PRO A N 8
ATOM 9812 C CA . PRO A 1 15 ? 0.548 6.681 14.229 1.00 32.30 15 PRO A CA 8
ATOM 9813 C C . PRO A 1 15 ? 1.179 6.013 13.004 1.00 20.15 15 PRO A C 8
ATOM 9814 O O . PRO A 1 15 ? 0.546 5.194 12.329 1.00 22.32 15 PRO A O 8
ATOM 9825 N N . PRO A 1 16 ? 2.433 6.374 12.694 1.00 4.44 16 PRO A N 8
ATOM 9826 C CA . PRO A 1 16 ? 3.181 5.781 11.582 1.00 73.03 16 PRO A CA 8
ATOM 9827 C C . PRO A 1 16 ? 3.442 4.293 11.802 1.00 75.23 16 PRO A C 8
ATOM 9828 O O . PRO A 1 16 ? 3.533 3.833 12.941 1.00 30.41 16 PRO A O 8
ATOM 9839 N N . ALA A 1 17 ? 3.574 3.550 10.714 1.00 42.12 17 ALA A N 8
ATOM 9840 C CA . ALA A 1 17 ? 3.781 2.113 10.792 1.00 24.32 17 ALA A CA 8
ATOM 9841 C C . ALA A 1 17 ? 5.257 1.788 10.999 1.00 0.41 17 ALA A C 8
ATOM 9842 O O . ALA A 1 17 ? 6.124 2.652 10.842 1.00 2.11 17 ALA A O 8
ATOM 9849 N N . SER A 1 18 ? 5.534 0.545 11.356 1.00 44.32 18 SER A N 8
ATOM 9850 C CA . SER A 1 18 ? 6.899 0.095 11.561 1.00 41.10 18 SER A CA 8
ATOM 9851 C C . SER A 1 18 ? 7.509 -0.385 10.246 1.00 54.01 18 SER A C 8
ATOM 9852 O O . SER A 1 18 ? 6.825 -0.985 9.413 1.00 53.42 18 SER A O 8
ATOM 9860 N N . LYS A 1 19 ? 8.802 -0.130 10.077 1.00 12.33 19 LYS A N 8
ATOM 9861 C CA . LYS A 1 19 ? 9.499 -0.414 8.826 1.00 15.01 19 LYS A CA 8
ATOM 9862 C C . LYS A 1 19 ? 9.486 -1.907 8.515 1.00 53.01 19 LYS A C 8
ATOM 9863 O O . LYS A 1 19 ? 9.364 -2.310 7.359 1.00 5.44 19 LYS A O 8
ATOM 9882 N N . GLU A 1 20 ? 9.585 -2.720 9.559 1.00 13.42 20 GLU A N 8
ATOM 9883 C CA . GLU A 1 20 ? 9.617 -4.171 9.405 1.00 31.23 20 GLU A CA 8
ATOM 9884 C C . GLU A 1 20 ? 8.301 -4.693 8.833 1.00 41.53 20 GLU A C 8
ATOM 9885 O O . GLU A 1 20 ? 8.271 -5.715 8.147 1.00 44.23 20 GLU A O 8
ATOM 9897 N N . SER A 1 21 ? 7.217 -3.980 9.104 1.00 61.45 21 SER A N 8
ATOM 9898 C CA . SER A 1 21 ? 5.910 -4.378 8.609 1.00 43.11 21 SER A CA 8
ATOM 9899 C C . SER A 1 21 ? 5.720 -3.893 7.173 1.00 30.55 21 SER A C 8
ATOM 9900 O O . SER A 1 21 ? 4.941 -4.465 6.412 1.00 32.05 21 SER A O 8
ATOM 9908 N N . ILE A 1 22 ? 6.442 -2.840 6.810 1.00 33.41 22 ILE A N 8
ATOM 9909 C CA . ILE A 1 22 ? 6.361 -2.280 5.466 1.00 24.04 22 ILE A CA 8
ATOM 9910 C C . ILE A 1 22 ? 7.196 -3.108 4.497 1.00 52.23 22 ILE A C 8
ATOM 9911 O O . ILE A 1 22 ? 6.800 -3.350 3.356 1.00 32.13 22 ILE A O 8
ATOM 9927 N N . ASP A 1 23 ? 8.350 -3.559 4.971 1.00 32.33 23 ASP A N 8
ATOM 9928 C CA . ASP A 1 23 ? 9.270 -4.333 4.144 1.00 34.44 23 ASP A CA 8
ATOM 9929 C C . ASP A 1 23 ? 8.713 -5.729 3.870 1.00 71.03 23 ASP A C 8
ATOM 9930 O O . ASP A 1 23 ? 9.000 -6.332 2.837 1.00 71.45 23 ASP A O 8
ATOM 9939 N N . ALA A 1 24 ? 7.890 -6.223 4.790 1.00 11.12 24 ALA A N 8
ATOM 9940 C CA . ALA A 1 24 ? 7.335 -7.569 4.683 1.00 54.40 24 ALA A CA 8
ATOM 9941 C C . ALA A 1 24 ? 6.130 -7.615 3.744 1.00 71.52 24 ALA A C 8
ATOM 9942 O O . ALA A 1 24 ? 5.587 -8.688 3.470 1.00 55.51 24 ALA A O 8
ATOM 9949 N N . LEU A 1 25 ? 5.717 -6.453 3.250 1.00 71.34 25 LEU A N 8
ATOM 9950 C CA . LEU A 1 25 ? 4.588 -6.370 2.332 1.00 32.05 25 LEU A CA 8
ATOM 9951 C C . LEU A 1 25 ? 4.887 -7.104 1.026 1.00 14.24 25 LEU A C 8
ATOM 9952 O O . LEU A 1 25 ? 5.946 -6.911 0.428 1.00 43.54 25 LEU A O 8
ATOM 9968 N N . PRO A 1 26 ? 3.956 -7.959 0.572 1.00 41.43 26 PRO A N 8
ATOM 9969 C CA . PRO A 1 26 ? 4.128 -8.741 -0.657 1.00 71.53 26 PRO A CA 8
ATOM 9970 C C . PRO A 1 26 ? 4.223 -7.854 -1.892 1.00 40.31 26 PRO A C 8
ATOM 9971 O O . PRO A 1 26 ? 3.523 -6.848 -1.998 1.00 0.43 26 PRO A O 8
ATOM 9982 N N . GLU A 1 27 ? 5.092 -8.227 -2.820 1.00 23.53 27 GLU A N 8
ATOM 9983 C CA . GLU A 1 27 ? 5.291 -7.448 -4.031 1.00 60.03 27 GLU A CA 8
ATOM 9984 C C . GLU A 1 27 ? 4.630 -8.120 -5.223 1.00 10.32 27 GLU A C 8
ATOM 9985 O O . GLU A 1 27 ? 4.963 -9.251 -5.584 1.00 64.21 27 GLU A O 8
ATOM 9997 N N . ILE A 1 28 ? 3.685 -7.417 -5.819 1.00 72.03 28 ILE A N 8
ATOM 9998 C CA . ILE A 1 28 ? 2.942 -7.925 -6.955 1.00 71.12 28 ILE A CA 8
ATOM 9999 C C . ILE A 1 28 ? 3.292 -7.129 -8.208 1.00 60.31 28 ILE A C 8
ATOM 10000 O O . ILE A 1 28 ? 3.120 -5.912 -8.241 1.00 23.53 28 ILE A O 8
ATOM 10016 N N . LEU A 1 29 ? 3.801 -7.812 -9.223 1.00 10.34 29 LEU A N 8
ATOM 10017 C CA . LEU A 1 29 ? 4.145 -7.165 -10.480 1.00 34.24 29 LEU A CA 8
ATOM 10018 C C . LEU A 1 29 ? 2.880 -6.845 -11.262 1.00 45.53 29 LEU A C 8
ATOM 10019 O O . LEU A 1 29 ? 2.084 -7.737 -11.561 1.00 70.23 29 LEU A O 8
ATOM 10035 N N . VAL A 1 30 ? 2.693 -5.575 -11.586 1.00 24.22 30 VAL A N 8
ATOM 10036 C CA . VAL A 1 30 ? 1.481 -5.139 -12.260 1.00 34.25 30 VAL A CA 8
ATOM 10037 C C . VAL A 1 30 ? 1.653 -5.153 -13.775 1.00 5.23 30 VAL A C 8
ATOM 10038 O O . VAL A 1 30 ? 2.606 -4.580 -14.309 1.00 73.40 30 VAL A O 8
ATOM 10051 N N . THR A 1 31 ? 0.728 -5.818 -14.452 1.00 32.34 31 THR A N 8
ATOM 10052 C CA . THR A 1 31 ? 0.703 -5.859 -15.903 1.00 2.25 31 THR A CA 8
ATOM 10053 C C . THR A 1 31 ? -0.680 -5.465 -16.413 1.00 12.43 31 THR A C 8
ATOM 10054 O O . THR A 1 31 ? -1.618 -5.316 -15.628 1.00 14.23 31 THR A O 8
ATOM 10065 N N . GLU A 1 32 ? -0.813 -5.315 -17.725 1.00 2.51 32 GLU A N 8
ATOM 10066 C CA . GLU A 1 32 ? -2.084 -4.920 -18.324 1.00 24.15 32 GLU A CA 8
ATOM 10067 C C . GLU A 1 32 ? -3.049 -6.100 -18.368 1.00 11.22 32 GLU A C 8
ATOM 10068 O O . GLU A 1 32 ? -4.234 -5.935 -18.661 1.00 54.21 32 GLU A O 8
ATOM 10080 N N . ASP A 1 33 ? -2.535 -7.288 -18.073 1.00 21.14 33 ASP A N 8
ATOM 10081 C CA . ASP A 1 33 ? -3.352 -8.494 -18.055 1.00 53.15 33 ASP A CA 8
ATOM 10082 C C . ASP A 1 33 ? -4.040 -8.642 -16.706 1.00 24.13 33 ASP A C 8
ATOM 10083 O O . ASP A 1 33 ? -4.913 -9.491 -16.531 1.00 0.52 33 ASP A O 8
ATOM 10092 N N . HIS A 1 34 ? -3.635 -7.818 -15.748 1.00 23.13 34 HIS A N 8
ATOM 10093 C CA . HIS A 1 34 ? -4.189 -7.885 -14.406 1.00 14.45 34 HIS A CA 8
ATOM 10094 C C . HIS A 1 34 ? -4.178 -6.504 -13.758 1.00 71.51 34 HIS A C 8
ATOM 10095 O O . HIS A 1 34 ? -3.513 -6.282 -12.745 1.00 61.20 34 HIS A O 8
ATOM 10110 N N . GLY A 1 35 ? -4.907 -5.574 -14.367 1.00 74.20 35 GLY A N 8
ATOM 10111 C CA . GLY A 1 35 ? -5.019 -4.235 -13.819 1.00 3.43 35 GLY A CA 8
ATOM 10112 C C . GLY A 1 35 ? -5.802 -4.229 -12.525 1.00 75.03 35 GLY A C 8
ATOM 10113 O O . GLY A 1 35 ? -5.425 -3.568 -11.557 1.00 3.12 35 GLY A O 8
ATOM 10117 N N . ALA A 1 36 ? -6.899 -4.971 -12.509 1.00 12.21 36 ALA A N 8
ATOM 10118 C CA . ALA A 1 36 ? -7.673 -5.148 -11.297 1.00 31.13 36 ALA A CA 8
ATOM 10119 C C . ALA A 1 36 ? -6.997 -6.175 -10.400 1.00 21.42 36 ALA A C 8
ATOM 10120 O O . ALA A 1 36 ? -7.115 -7.382 -10.615 1.00 10.04 36 ALA A O 8
ATOM 10127 N N . VAL A 1 37 ? -6.254 -5.689 -9.415 1.00 33.23 37 VAL A N 8
ATOM 10128 C CA . VAL A 1 37 ? -5.530 -6.564 -8.505 1.00 12.12 37 VAL A CA 8
ATOM 10129 C C . VAL A 1 37 ? -6.457 -7.058 -7.399 1.00 75.24 37 VAL A C 8
ATOM 10130 O O . VAL A 1 37 ? -6.204 -8.082 -6.763 1.00 50.10 37 VAL A O 8
ATOM 10143 N N . GLY A 1 38 ? -7.540 -6.327 -7.192 1.00 34.21 38 GLY A N 8
ATOM 10144 C CA . GLY A 1 38 ? -8.525 -6.708 -6.208 1.00 1.53 38 GLY A CA 8
ATOM 10145 C C . GLY A 1 38 ? -9.846 -6.025 -6.466 1.00 42.45 38 GLY A C 8
ATOM 10146 O O . GLY A 1 38 ? -10.251 -5.867 -7.619 1.00 2.30 38 GLY A O 8
ATOM 10150 N N . GLN A 1 39 ? -10.508 -5.598 -5.401 1.00 20.44 39 GLN A N 8
ATOM 10151 C CA . GLN A 1 39 ? -11.772 -4.887 -5.525 1.00 41.34 39 GLN A CA 8
ATOM 10152 C C . GLN A 1 39 ? -11.537 -3.500 -6.119 1.00 53.02 39 GLN A C 8
ATOM 10153 O O . GLN A 1 39 ? -12.420 -2.923 -6.753 1.00 34.03 39 GLN A O 8
ATOM 10167 N N . GLU A 1 40 ? -10.336 -2.980 -5.911 1.00 72.53 40 GLU A N 8
ATOM 10168 C CA . GLU A 1 40 ? -9.964 -1.677 -6.432 1.00 25.40 40 GLU A CA 8
ATOM 10169 C C . GLU A 1 40 ? -8.906 -1.826 -7.524 1.00 33.31 40 GLU A C 8
ATOM 10170 O O . GLU A 1 40 ? -8.247 -2.865 -7.624 1.00 24.24 40 GLU A O 8
ATOM 10182 N N . MET A 1 41 ? -8.759 -0.796 -8.351 1.00 54.43 41 MET A N 8
ATOM 10183 C CA . MET A 1 41 ? -7.837 -0.850 -9.481 1.00 4.33 41 MET A CA 8
ATOM 10184 C C . MET A 1 41 ? -7.120 0.484 -9.675 1.00 63.54 41 MET A C 8
ATOM 10185 O O . MET A 1 41 ? -6.479 0.712 -10.703 1.00 14.31 41 MET A O 8
ATOM 10199 N N . CYS A 1 42 ? -7.218 1.358 -8.683 1.00 43.21 42 CYS A N 8
ATOM 10200 C CA . CYS A 1 42 ? -6.547 2.648 -8.736 1.00 23.24 42 CYS A CA 8
ATOM 10201 C C . CYS A 1 42 ? -5.804 2.924 -7.431 1.00 74.42 42 CYS A C 8
ATOM 10202 O O . CYS A 1 42 ? -6.299 2.616 -6.349 1.00 11.01 42 CYS A O 8
ATOM 10210 N N . CYS A 1 43 ? -4.611 3.497 -7.546 1.00 31.54 43 CYS A N 8
ATOM 10211 C CA . CYS A 1 43 ? -3.795 3.833 -6.389 1.00 13.24 43 CYS A CA 8
ATOM 10212 C C . CYS A 1 43 ? -3.874 5.335 -6.124 1.00 51.30 43 CYS A C 8
ATOM 10213 O O . CYS A 1 43 ? -3.199 6.125 -6.788 1.00 5.23 43 CYS A O 8
ATOM 10220 N N . PRO A 1 44 ? -4.703 5.744 -5.149 1.00 54.23 44 PRO A N 8
ATOM 10221 C CA . PRO A 1 44 ? -4.955 7.161 -4.858 1.00 34.41 44 PRO A CA 8
ATOM 10222 C C . PRO A 1 44 ? -3.705 7.897 -4.386 1.00 30.22 44 PRO A C 8
ATOM 10223 O O . PRO A 1 44 ? -3.585 9.110 -4.554 1.00 40.44 44 PRO A O 8
ATOM 10234 N N . ILE A 1 45 ? -2.764 7.148 -3.825 1.00 2.00 45 ILE A N 8
ATOM 10235 C CA . ILE A 1 45 ? -1.530 7.726 -3.300 1.00 13.14 45 ILE A CA 8
ATOM 10236 C C . ILE A 1 45 ? -0.736 8.420 -4.410 1.00 41.25 45 ILE A C 8
ATOM 10237 O O . ILE A 1 45 ? -0.114 9.460 -4.187 1.00 12.42 45 ILE A O 8
ATOM 10253 N N . CYS A 1 46 ? -0.787 7.854 -5.614 1.00 54.43 46 CYS A N 8
ATOM 10254 C CA . CYS A 1 46 ? -0.106 8.442 -6.761 1.00 74.13 46 CYS A CA 8
ATOM 10255 C C . CYS A 1 46 ? -1.130 8.935 -7.776 1.00 54.42 46 CYS A C 8
ATOM 10256 O O . CYS A 1 46 ? -0.774 9.301 -8.896 1.00 63.41 46 CYS A O 8
ATOM 10263 N N . CYS A 1 47 ? -2.397 8.953 -7.347 1.00 54.11 47 CYS A N 8
ATOM 10264 C CA . CYS A 1 47 ? -3.540 9.307 -8.197 1.00 42.43 47 CYS A CA 8
ATOM 10265 C C . CYS A 1 47 ? -3.409 8.720 -9.603 1.00 10.52 47 CYS A C 8
ATOM 10266 O O . CYS A 1 47 ? -3.526 9.427 -10.604 1.00 35.33 47 CYS A O 8
ATOM 10274 N N . SER A 1 48 ? -3.162 7.416 -9.669 1.00 53.02 48 SER A N 8
ATOM 10275 C CA . SER A 1 48 ? -3.035 6.716 -10.940 1.00 74.00 48 SER A CA 8
ATOM 10276 C C . SER A 1 48 ? -3.471 5.263 -10.784 1.00 24.33 48 SER A C 8
ATOM 10277 O O . SER A 1 48 ? -3.345 4.683 -9.700 1.00 33.42 48 SER A O 8
ATOM 10285 N N . GLU A 1 49 ? -3.991 4.683 -11.857 1.00 63.43 49 GLU A N 8
ATOM 10286 C CA . GLU A 1 49 ? -4.440 3.296 -11.839 1.00 13.24 49 GLU A CA 8
ATOM 10287 C C . GLU A 1 49 ? -3.254 2.336 -11.937 1.00 25.33 49 GLU A C 8
ATOM 10288 O O . GLU A 1 49 ? -2.095 2.740 -11.815 1.00 21.00 49 GLU A O 8
ATOM 10300 N N . TYR A 1 50 ? -3.547 1.062 -12.136 1.00 3.51 50 TYR A N 8
ATOM 10301 C CA . TYR A 1 50 ? -2.508 0.053 -12.223 1.00 51.42 50 TYR A CA 8
ATOM 10302 C C . TYR A 1 50 ? -2.034 -0.135 -13.657 1.00 21.12 50 TYR A C 8
ATOM 10303 O O . TYR A 1 50 ? -2.784 -0.592 -14.523 1.00 24.32 50 TYR A O 8
ATOM 10321 N N . VAL A 1 51 ? -0.786 0.244 -13.896 1.00 0.12 51 VAL A N 8
ATOM 10322 C CA . VAL A 1 51 ? -0.170 0.112 -15.207 1.00 42.32 51 VAL A CA 8
ATOM 10323 C C . VAL A 1 51 ? 0.993 -0.872 -15.153 1.00 65.40 51 VAL A C 8
ATOM 10324 O O . VAL A 1 51 ? 1.508 -1.179 -14.076 1.00 21.33 51 VAL A O 8
ATOM 10337 N N . LYS A 1 52 ? 1.403 -1.355 -16.317 1.00 25.14 52 LYS A N 8
ATOM 10338 C CA . LYS A 1 52 ? 2.487 -2.321 -16.410 1.00 24.01 52 LYS A CA 8
ATOM 10339 C C . LYS A 1 52 ? 3.808 -1.702 -15.966 1.00 22.52 52 LYS A C 8
ATOM 10340 O O . LYS A 1 52 ? 4.188 -0.623 -16.430 1.00 70.42 52 LYS A O 8
ATOM 10359 N N . GLY A 1 53 ? 4.490 -2.380 -15.055 1.00 52.45 53 GLY A N 8
ATOM 10360 C CA . GLY A 1 53 ? 5.803 -1.935 -14.630 1.00 54.34 53 GLY A CA 8
ATOM 10361 C C . GLY A 1 53 ? 5.838 -1.507 -13.177 1.00 0.43 53 GLY A C 8
ATOM 10362 O O . GLY A 1 53 ? 6.896 -1.528 -12.544 1.00 12.44 53 GLY A O 8
ATOM 10366 N N . ASP A 1 54 ? 4.688 -1.120 -12.644 1.00 44.22 54 ASP A N 8
ATOM 10367 C CA . ASP A 1 54 ? 4.610 -0.646 -11.263 1.00 45.21 54 ASP A CA 8
ATOM 10368 C C . ASP A 1 54 ? 4.523 -1.839 -10.312 1.00 24.23 54 ASP A C 8
ATOM 10369 O O . ASP A 1 54 ? 4.150 -2.940 -10.720 1.00 1.51 54 ASP A O 8
ATOM 10378 N N . VAL A 1 55 ? 4.869 -1.617 -9.052 1.00 31.41 55 VAL A N 8
ATOM 10379 C CA . VAL A 1 55 ? 4.887 -2.685 -8.058 1.00 35.33 55 VAL A CA 8
ATOM 10380 C C . VAL A 1 55 ? 3.730 -2.520 -7.076 1.00 53.35 55 VAL A C 8
ATOM 10381 O O . VAL A 1 55 ? 3.629 -1.502 -6.385 1.00 72.45 55 VAL A O 8
ATOM 10394 N N . ALA A 1 56 ? 2.854 -3.511 -7.027 1.00 1.42 56 ALA A N 8
ATOM 10395 C CA . ALA A 1 56 ? 1.704 -3.475 -6.137 1.00 33.21 56 ALA A CA 8
ATOM 10396 C C . ALA A 1 56 ? 1.978 -4.257 -4.863 1.00 74.31 56 ALA A C 8
ATOM 10397 O O . ALA A 1 56 ? 2.968 -4.983 -4.769 1.00 31.55 56 ALA A O 8
ATOM 10404 N N . THR A 1 57 ? 1.104 -4.094 -3.887 1.00 44.23 57 THR A N 8
ATOM 10405 C CA . THR A 1 57 ? 1.202 -4.814 -2.635 1.00 73.43 57 THR A CA 8
ATOM 10406 C C . THR A 1 57 ? -0.187 -4.971 -2.021 1.00 41.32 57 THR A C 8
ATOM 10407 O O . THR A 1 57 ? -1.102 -4.203 -2.333 1.00 54.14 57 THR A O 8
ATOM 10418 N N . GLU A 1 58 ? -0.347 -5.971 -1.167 1.00 23.20 58 GLU A N 8
ATOM 10419 C CA . GLU A 1 58 ? -1.622 -6.216 -0.516 1.00 61.21 58 GLU A CA 8
ATOM 10420 C C . GLU A 1 58 ? -1.493 -6.043 0.991 1.00 65.44 58 GLU A C 8
ATOM 10421 O O . GLU A 1 58 ? -0.732 -6.760 1.646 1.00 52.05 58 GLU A O 8
ATOM 10433 N N . LEU A 1 59 ? -2.234 -5.096 1.535 1.00 54.23 59 LEU A N 8
ATOM 10434 C CA . LEU A 1 59 ? -2.293 -4.918 2.976 1.00 34.12 59 LEU A CA 8
ATOM 10435 C C . LEU A 1 59 ? -3.174 -6.008 3.579 1.00 73.41 59 LEU A C 8
ATOM 10436 O O . LEU A 1 59 ? -4.117 -6.459 2.929 1.00 13.12 59 LEU A O 8
ATOM 10452 N N . PRO A 1 60 ? -2.891 -6.447 4.822 1.00 64.21 60 PRO A N 8
ATOM 10453 C CA . PRO A 1 60 ? -3.715 -7.448 5.525 1.00 1.53 60 PRO A CA 8
ATOM 10454 C C . PRO A 1 60 ? -5.159 -6.977 5.709 1.00 70.33 60 PRO A C 8
ATOM 10455 O O . PRO A 1 60 ? -6.035 -7.742 6.103 1.00 31.14 60 PRO A O 8
ATOM 10466 N N . CYS A 1 61 ? -5.385 -5.707 5.405 1.00 20.51 61 CYS A N 8
ATOM 10467 C CA . CYS A 1 61 ? -6.712 -5.114 5.425 1.00 11.14 61 CYS A CA 8
ATOM 10468 C C . CYS A 1 61 ? -7.438 -5.410 4.104 1.00 74.23 61 CYS A C 8
ATOM 10469 O O . CYS A 1 61 ? -8.500 -4.859 3.825 1.00 43.15 61 CYS A O 8
ATOM 10476 N N . HIS A 1 62 ? -6.835 -6.281 3.291 1.00 23.44 62 HIS A N 8
ATOM 10477 C CA . HIS A 1 62 ? -7.388 -6.674 1.993 1.00 54.34 62 HIS A CA 8
ATOM 10478 C C . HIS A 1 62 ? -7.573 -5.471 1.079 1.00 13.01 62 HIS A C 8
ATOM 10479 O O . HIS A 1 62 ? -8.529 -5.398 0.312 1.00 60.22 62 HIS A O 8
ATOM 10494 N N . HIS A 1 63 ? -6.634 -4.543 1.154 1.00 51.31 63 HIS A N 8
ATOM 10495 C CA . HIS A 1 63 ? -6.627 -3.382 0.278 1.00 0.12 63 HIS A CA 8
ATOM 10496 C C . HIS A 1 63 ? -5.333 -3.353 -0.514 1.00 3.33 63 HIS A C 8
ATOM 10497 O O . HIS A 1 63 ? -4.281 -3.748 -0.004 1.00 12.53 63 HIS A O 8
ATOM 10511 N N . TYR A 1 64 ? -5.407 -2.895 -1.751 1.00 32.23 64 TYR A N 8
ATOM 10512 C CA . TYR A 1 64 ? -4.275 -2.969 -2.654 1.00 72.30 64 TYR A CA 8
ATOM 10513 C C . TYR A 1 64 ? -3.754 -1.591 -3.010 1.00 12.32 64 TYR A C 8
ATOM 10514 O O . TYR A 1 64 ? -4.513 -0.699 -3.383 1.00 24.33 64 TYR A O 8
ATOM 10532 N N . PHE A 1 65 ? -2.445 -1.444 -2.925 1.00 11.32 65 PHE A N 8
ATOM 10533 C CA . PHE A 1 65 ? -1.774 -0.206 -3.280 1.00 11.10 65 PHE A CA 8
ATOM 10534 C C . PHE A 1 65 ? -0.432 -0.541 -3.904 1.00 60.14 65 PHE A C 8
ATOM 10535 O O . PHE A 1 65 ? -0.050 -1.703 -3.967 1.00 21.03 65 PHE A O 8
ATOM 10552 N N . HIS A 1 66 ? 0.282 0.463 -4.376 1.00 41.23 66 HIS A N 8
ATOM 10553 C CA . HIS A 1 66 ? 1.632 0.239 -4.867 1.00 40.24 66 HIS A CA 8
ATOM 10554 C C . HIS A 1 66 ? 2.601 0.341 -3.700 1.00 53.54 66 HIS A C 8
ATOM 10555 O O . HIS A 1 66 ? 2.485 1.255 -2.882 1.00 73.52 66 HIS A O 8
ATOM 10569 N N . LYS A 1 67 ? 3.542 -0.590 -3.623 1.00 4.35 67 LYS A N 8
ATOM 10570 C CA . LYS A 1 67 ? 4.468 -0.655 -2.492 1.00 24.31 67 LYS A CA 8
ATOM 10571 C C . LYS A 1 67 ? 5.289 0.637 -2.350 1.00 52.53 67 LYS A C 8
ATOM 10572 O O . LYS A 1 67 ? 5.348 1.204 -1.258 1.00 0.22 67 LYS A O 8
ATOM 10591 N N . PRO A 1 68 ? 5.928 1.138 -3.434 1.00 24.13 68 PRO A N 8
ATOM 10592 C CA . PRO A 1 68 ? 6.669 2.407 -3.385 1.00 5.35 68 PRO A CA 8
ATOM 10593 C C . PRO A 1 68 ? 5.781 3.603 -3.023 1.00 51.24 68 PRO A C 8
ATOM 10594 O O . PRO A 1 68 ? 6.275 4.657 -2.622 1.00 50.34 68 PRO A O 8
ATOM 10605 N N . CYS A 1 69 ? 4.472 3.441 -3.176 1.00 63.44 69 CYS A N 8
ATOM 10606 C CA . CYS A 1 69 ? 3.523 4.486 -2.807 1.00 2.22 69 CYS A CA 8
ATOM 10607 C C . CYS A 1 69 ? 3.199 4.424 -1.321 1.00 13.35 69 CYS A C 8
ATOM 10608 O O . CYS A 1 69 ? 3.321 5.413 -0.600 1.00 32.33 69 CYS A O 8
ATOM 10615 N N . VAL A 1 70 ? 2.793 3.241 -0.872 1.00 30.21 70 VAL A N 8
ATOM 10616 C CA . VAL A 1 70 ? 2.302 3.067 0.486 1.00 32.22 70 VAL A CA 8
ATOM 10617 C C . VAL A 1 70 ? 3.434 3.196 1.504 1.00 53.13 70 VAL A C 8
ATOM 10618 O O . VAL A 1 70 ? 3.212 3.608 2.640 1.00 20.23 70 VAL A O 8
ATOM 10631 N N . SER A 1 71 ? 4.652 2.881 1.078 1.00 32.40 71 SER A N 8
ATOM 10632 C CA . SER A 1 71 ? 5.812 2.959 1.956 1.00 22.04 71 SER A CA 8
ATOM 10633 C C . SER A 1 71 ? 6.033 4.387 2.454 1.00 55.20 71 SER A C 8
ATOM 10634 O O . SER A 1 71 ? 6.490 4.592 3.575 1.00 0.32 71 SER A O 8
ATOM 10642 N N . ILE A 1 72 ? 5.690 5.370 1.624 1.00 54.42 72 ILE A N 8
ATOM 10643 C CA . ILE A 1 72 ? 5.806 6.771 2.013 1.00 44.22 72 ILE A CA 8
ATOM 10644 C C . ILE A 1 72 ? 4.688 7.145 2.982 1.00 14.41 72 ILE A C 8
ATOM 10645 O O . ILE A 1 72 ? 4.920 7.790 4.004 1.00 52.00 72 ILE A O 8
ATOM 10661 N N . TRP A 1 73 ? 3.476 6.707 2.657 1.00 45.25 73 TRP A N 8
ATOM 10662 C CA . TRP A 1 73 ? 2.296 7.014 3.459 1.00 14.12 73 TRP A CA 8
ATOM 10663 C C . TRP A 1 73 ? 2.420 6.435 4.868 1.00 34.33 73 TRP A C 8
ATOM 10664 O O . TRP A 1 73 ? 2.123 7.112 5.858 1.00 1.22 73 TRP A O 8
ATOM 10685 N N . LEU A 1 74 ? 2.882 5.194 4.951 1.00 1.32 74 LEU A N 8
ATOM 10686 C CA . LEU A 1 74 ? 2.976 4.486 6.225 1.00 55.41 74 LEU A CA 8
ATOM 10687 C C . LEU A 1 74 ? 3.985 5.144 7.163 1.00 15.53 74 LEU A C 8
ATOM 10688 O O . LEU A 1 74 ? 3.890 4.997 8.381 1.00 10.12 74 LEU A O 8
ATOM 10704 N N . GLN A 1 75 ? 4.939 5.876 6.598 1.00 31.44 75 GLN A N 8
ATOM 10705 C CA . GLN A 1 75 ? 5.949 6.561 7.402 1.00 23.00 75 GLN A CA 8
ATOM 10706 C C . GLN A 1 75 ? 5.354 7.778 8.100 1.00 13.44 75 GLN A C 8
ATOM 10707 O O . GLN A 1 75 ? 5.954 8.332 9.025 1.00 34.34 75 GLN A O 8
ATOM 10721 N N . LYS A 1 76 ? 4.179 8.197 7.645 1.00 41.14 76 LYS A N 8
ATOM 10722 C CA . LYS A 1 76 ? 3.479 9.322 8.248 1.00 65.12 76 LYS A CA 8
ATOM 10723 C C . LYS A 1 76 ? 2.291 8.821 9.062 1.00 32.35 76 LYS A C 8
ATOM 10724 O O . LYS A 1 76 ? 2.048 9.269 10.182 1.00 33.23 76 LYS A O 8
ATOM 10743 N N . SER A 1 77 ? 1.561 7.879 8.483 1.00 11.32 77 SER A N 8
ATOM 10744 C CA . SER A 1 77 ? 0.389 7.306 9.120 1.00 53.31 77 SER A CA 8
ATOM 10745 C C . SER A 1 77 ? 0.146 5.889 8.610 1.00 53.24 77 SER A C 8
ATOM 10746 O O . SER A 1 77 ? -0.146 5.691 7.431 1.00 33.21 77 SER A O 8
ATOM 10754 N N . GLY A 1 78 ? 0.275 4.908 9.492 1.00 11.12 78 GLY A N 8
ATOM 10755 C CA . GLY A 1 78 ? 0.078 3.526 9.093 1.00 1.24 78 GLY A CA 8
ATOM 10756 C C . GLY A 1 78 ? -1.389 3.185 8.921 1.00 70.41 78 GLY A C 8
ATOM 10757 O O . GLY A 1 78 ? -2.009 2.637 9.829 1.00 74.05 78 GLY A O 8
ATOM 10761 N N . THR A 1 79 ? -1.946 3.537 7.770 1.00 43.53 79 THR A N 8
ATOM 10762 C CA . THR A 1 79 ? -3.361 3.311 7.493 1.00 14.32 79 THR A CA 8
ATOM 10763 C C . THR A 1 79 ? -3.609 3.076 6.006 1.00 64.11 79 THR A C 8
ATOM 10764 O O . THR A 1 79 ? -2.747 3.358 5.178 1.00 31.10 79 THR A O 8
ATOM 10775 N N . CYS A 1 80 ? -4.788 2.550 5.676 1.00 43.23 80 CYS A N 8
ATOM 10776 C CA . CYS A 1 80 ? -5.284 2.622 4.306 1.00 15.12 80 CYS A CA 8
ATOM 10777 C C . CYS A 1 80 ? -5.756 4.051 4.051 1.00 62.31 80 CYS A C 8
ATOM 10778 O O . CYS A 1 80 ? -6.700 4.502 4.697 1.00 3.02 80 CYS A O 8
ATOM 10785 N N . PRO A 1 81 ? -5.127 4.775 3.112 1.00 63.42 81 PRO A N 8
ATOM 10786 C CA . PRO A 1 81 ? -5.512 6.160 2.791 1.00 74.31 81 PRO A CA 8
ATOM 10787 C C . PRO A 1 81 ? -6.975 6.277 2.363 1.00 33.42 81 PRO A C 8
ATOM 10788 O O . PRO A 1 81 ? -7.553 7.364 2.370 1.00 12.14 81 PRO A O 8
ATOM 10799 N N . VAL A 1 82 ? -7.564 5.141 1.999 1.00 64.54 82 VAL A N 8
ATOM 10800 C CA . VAL A 1 82 ? -8.952 5.090 1.557 1.00 74.21 82 VAL A CA 8
ATOM 10801 C C . VAL A 1 82 ? -9.916 4.876 2.732 1.00 1.24 82 VAL A C 8
ATOM 10802 O O . VAL A 1 82 ? -10.805 5.692 2.972 1.00 11.41 82 VAL A O 8
ATOM 10815 N N . CYS A 1 83 ? -9.722 3.787 3.477 1.00 64.11 83 CYS A N 8
ATOM 10816 C CA . CYS A 1 83 ? -10.709 3.362 4.475 1.00 33.24 83 CYS A CA 8
ATOM 10817 C C . CYS A 1 83 ? -10.387 3.891 5.874 1.00 34.03 83 CYS A C 8
ATOM 10818 O O . CYS A 1 83 ? -11.224 3.808 6.770 1.00 52.21 83 CYS A O 8
ATOM 10825 N N . ARG A 1 84 ? -9.167 4.415 6.050 1.00 74.12 84 ARG A N 8
ATOM 10826 C CA . ARG A 1 84 ? -8.701 4.943 7.340 1.00 12.43 84 ARG A CA 8
ATOM 10827 C C . ARG A 1 84 ? -8.376 3.825 8.334 1.00 31.44 84 ARG A C 8
ATOM 10828 O O . ARG A 1 84 ? -8.060 4.100 9.489 1.00 21.55 84 ARG A O 8
ATOM 10849 N N . CYS A 1 85 ? -8.452 2.572 7.894 1.00 23.40 85 CYS A N 8
ATOM 10850 C CA . CYS A 1 85 ? -8.139 1.442 8.769 1.00 61.50 85 CYS A CA 8
ATOM 10851 C C . CYS A 1 85 ? -6.636 1.351 9.003 1.00 33.20 85 CYS A C 8
ATOM 10852 O O . CYS A 1 85 ? -5.844 1.638 8.103 1.00 10.34 85 CYS A O 8
ATOM 10860 N N . MET A 1 86 ? -6.264 0.935 10.205 1.00 42.03 86 MET A N 8
ATOM 10861 C CA . MET A 1 86 ? -4.871 0.929 10.640 1.00 63.22 86 MET A CA 8
ATOM 10862 C C . MET A 1 86 ? -4.062 -0.197 9.993 1.00 63.12 86 MET A C 8
ATOM 10863 O O . MET A 1 86 ? -4.577 -1.287 9.732 1.00 42.41 86 MET A O 8
ATOM 10877 N N . PHE A 1 87 ? -2.795 0.089 9.736 1.00 43.53 87 PHE A N 8
ATOM 10878 C CA . PHE A 1 87 ? -1.839 -0.909 9.288 1.00 54.11 87 PHE A CA 8
ATOM 10879 C C . PHE A 1 87 ? -0.589 -0.859 10.163 1.00 21.04 87 PHE A C 8
ATOM 10880 O O . PHE A 1 87 ? 0.066 0.180 10.260 1.00 62.43 87 PHE A O 8
ATOM 10897 N N . PRO A 1 88 ? -0.243 -1.978 10.818 1.00 43.51 88 PRO A N 8
ATOM 10898 C CA . PRO A 1 88 ? -1.030 -3.212 10.760 1.00 14.21 88 PRO A CA 8
ATOM 10899 C C . PRO A 1 88 ? -2.300 -3.113 11.603 1.00 73.42 88 PRO A C 8
ATOM 10900 O O . PRO A 1 88 ? -2.376 -2.291 12.517 1.00 13.52 88 PRO A O 8
ATOM 10911 N N . PRO A 1 89 ? -3.316 -3.939 11.292 1.00 4.33 89 PRO A N 8
ATOM 10912 C CA . PRO A 1 89 ? -4.598 -3.928 12.007 1.00 21.32 89 PRO A CA 8
ATOM 10913 C C . PRO A 1 89 ? -4.423 -4.003 13.522 1.00 4.41 89 PRO A C 8
ATOM 10914 O O . PRO A 1 89 ? -3.531 -4.699 14.021 1.00 53.24 89 PRO A O 8
ATOM 10925 N N . PRO A 1 90 ? -5.270 -3.275 14.266 1.00 0.15 90 PRO A N 8
ATOM 10926 C CA . PRO A 1 90 ? -5.200 -3.217 15.728 1.00 64.11 90 PRO A CA 8
ATOM 10927 C C . PRO A 1 90 ? -5.440 -4.578 16.370 1.00 53.42 90 PRO A C 8
ATOM 10928 O O . PRO A 1 90 ? -6.136 -5.431 15.812 1.00 34.50 90 PRO A O 8
ATOM 10939 N N . LEU A 1 91 ? -4.865 -4.774 17.541 1.00 42.53 91 LEU A N 8
ATOM 10940 C CA . LEU A 1 91 ? -4.960 -6.043 18.238 1.00 31.02 91 LEU A CA 8
ATOM 10941 C C . LEU A 1 91 ? -5.830 -5.897 19.479 1.00 55.01 91 LEU A C 8
ATOM 10942 O O . LEU A 1 91 ? -7.058 -6.089 19.372 1.00 37.57 91 LEU A O 8
ATOM 10961 N N . MET A 1 1 ? -32.015 -11.718 17.247 1.00 44.34 1 MET A N 9
ATOM 10962 C CA . MET A 1 1 ? -31.574 -12.586 16.126 1.00 32.45 1 MET A CA 9
ATOM 10963 C C . MET A 1 1 ? -30.650 -11.828 15.174 1.00 32.01 1 MET A C 9
ATOM 10964 O O . MET A 1 1 ? -30.021 -12.425 14.298 1.00 14.42 1 MET A O 9
ATOM 10980 N N . GLY A 1 2 ? -30.575 -10.513 15.342 1.00 21.43 2 GLY A N 9
ATOM 10981 C CA . GLY A 1 2 ? -29.705 -9.701 14.516 1.00 41.23 2 GLY A CA 9
ATOM 10982 C C . GLY A 1 2 ? -29.374 -8.387 15.188 1.00 52.13 2 GLY A C 9
ATOM 10983 O O . GLY A 1 2 ? -29.811 -8.140 16.313 1.00 3.11 2 GLY A O 9
ATOM 10987 N N . HIS A 1 3 ? -28.602 -7.546 14.514 1.00 13.03 3 HIS A N 9
ATOM 10988 C CA . HIS A 1 3 ? -28.231 -6.247 15.062 1.00 44.32 3 HIS A CA 9
ATOM 10989 C C . HIS A 1 3 ? -28.587 -5.133 14.089 1.00 21.54 3 HIS A C 9
ATOM 10990 O O . HIS A 1 3 ? -29.345 -4.224 14.428 1.00 33.00 3 HIS A O 9
ATOM 11005 N N . HIS A 1 4 ? -28.042 -5.225 12.878 1.00 62.55 4 HIS A N 9
ATOM 11006 C CA . HIS A 1 4 ? -28.243 -4.216 11.837 1.00 64.13 4 HIS A CA 9
ATOM 11007 C C . HIS A 1 4 ? -27.804 -2.829 12.313 1.00 55.00 4 HIS A C 9
ATOM 11008 O O . HIS A 1 4 ? -28.629 -1.965 12.601 1.00 73.52 4 HIS A O 9
ATOM 11023 N N . HIS A 1 5 ? -26.496 -2.642 12.436 1.00 44.22 5 HIS A N 9
ATOM 11024 C CA . HIS A 1 5 ? -25.923 -1.337 12.763 1.00 5.25 5 HIS A CA 9
ATOM 11025 C C . HIS A 1 5 ? -24.618 -1.171 12.006 1.00 70.25 5 HIS A C 9
ATOM 11026 O O . HIS A 1 5 ? -23.916 -2.156 11.760 1.00 3.51 5 HIS A O 9
ATOM 11041 N N . HIS A 1 6 ? -24.288 0.052 11.628 1.00 41.23 6 HIS A N 9
ATOM 11042 C CA . HIS A 1 6 ? -23.004 0.309 10.999 1.00 11.12 6 HIS A CA 9
ATOM 11043 C C . HIS A 1 6 ? -21.935 0.388 12.084 1.00 13.23 6 HIS A C 9
ATOM 11044 O O . HIS A 1 6 ? -22.247 0.659 13.245 1.00 41.33 6 HIS A O 9
ATOM 11059 N N . HIS A 1 7 ? -20.691 0.145 11.712 1.00 34.34 7 HIS A N 9
ATOM 11060 C CA . HIS A 1 7 ? -19.614 0.055 12.688 1.00 33.21 7 HIS A CA 9
ATOM 11061 C C . HIS A 1 7 ? -19.310 1.429 13.283 1.00 53.31 7 HIS A C 9
ATOM 11062 O O . HIS A 1 7 ? -18.949 2.363 12.565 1.00 2.31 7 HIS A O 9
ATOM 11077 N N . HIS A 1 8 ? -19.479 1.543 14.594 1.00 64.41 8 HIS A N 9
ATOM 11078 C CA . HIS A 1 8 ? -19.272 2.809 15.292 1.00 40.11 8 HIS A CA 9
ATOM 11079 C C . HIS A 1 8 ? -17.786 3.046 15.541 1.00 64.43 8 HIS A C 9
ATOM 11080 O O . HIS A 1 8 ? -17.247 2.660 16.580 1.00 10.44 8 HIS A O 9
ATOM 11095 N N . SER A 1 9 ? -17.129 3.663 14.575 1.00 50.15 9 SER A N 9
ATOM 11096 C CA . SER A 1 9 ? -15.713 3.971 14.686 1.00 51.21 9 SER A CA 9
ATOM 11097 C C . SER A 1 9 ? -15.433 5.361 14.125 1.00 34.40 9 SER A C 9
ATOM 11098 O O . SER A 1 9 ? -16.266 5.937 13.422 1.00 22.33 9 SER A O 9
ATOM 11106 N N . HIS A 1 10 ? -14.273 5.903 14.458 1.00 65.11 10 HIS A N 9
ATOM 11107 C CA . HIS A 1 10 ? -13.851 7.195 13.942 1.00 14.24 10 HIS A CA 9
ATOM 11108 C C . HIS A 1 10 ? -12.332 7.287 13.954 1.00 60.11 10 HIS A C 9
ATOM 11109 O O . HIS A 1 10 ? -11.717 7.395 15.011 1.00 53.25 10 HIS A O 9
ATOM 11124 N N . MET A 1 11 ? -11.737 7.224 12.774 1.00 55.53 11 MET A N 9
ATOM 11125 C CA . MET A 1 11 ? -10.291 7.317 12.641 1.00 34.02 11 MET A CA 9
ATOM 11126 C C . MET A 1 11 ? -9.912 8.604 11.933 1.00 51.44 11 MET A C 9
ATOM 11127 O O . MET A 1 11 ? -10.554 9.000 10.959 1.00 24.12 11 MET A O 9
ATOM 11141 N N . VAL A 1 12 ? -8.881 9.261 12.434 1.00 22.32 12 VAL A N 9
ATOM 11142 C CA . VAL A 1 12 ? -8.421 10.513 11.852 1.00 51.10 12 VAL A CA 9
ATOM 11143 C C . VAL A 1 12 ? -6.918 10.695 12.076 1.00 72.43 12 VAL A C 9
ATOM 11144 O O . VAL A 1 12 ? -6.234 11.337 11.278 1.00 32.21 12 VAL A O 9
ATOM 11157 N N . ALA A 1 13 ? -6.400 10.106 13.147 1.00 2.05 13 ALA A N 9
ATOM 11158 C CA . ALA A 1 13 ? -4.986 10.216 13.473 1.00 5.22 13 ALA A CA 9
ATOM 11159 C C . ALA A 1 13 ? -4.465 8.897 14.023 1.00 4.11 13 ALA A C 9
ATOM 11160 O O . ALA A 1 13 ? -4.966 8.395 15.029 1.00 5.35 13 ALA A O 9
ATOM 11167 N N . ASN A 1 14 ? -3.470 8.332 13.359 1.00 51.14 14 ASN A N 9
ATOM 11168 C CA . ASN A 1 14 ? -2.916 7.052 13.771 1.00 30.52 14 ASN A CA 9
ATOM 11169 C C . ASN A 1 14 ? -1.404 7.053 13.587 1.00 73.31 14 ASN A C 9
ATOM 11170 O O . ASN A 1 14 ? -0.906 7.488 12.545 1.00 43.42 14 ASN A O 9
ATOM 11181 N N . PRO A 1 15 ? -0.654 6.576 14.596 1.00 23.04 15 PRO A N 9
ATOM 11182 C CA . PRO A 1 15 ? 0.814 6.513 14.547 1.00 23.41 15 PRO A CA 9
ATOM 11183 C C . PRO A 1 15 ? 1.324 5.754 13.321 1.00 13.42 15 PRO A C 9
ATOM 11184 O O . PRO A 1 15 ? 0.625 4.892 12.780 1.00 45.31 15 PRO A O 9
ATOM 11195 N N . PRO A 1 16 ? 2.543 6.081 12.861 1.00 42.40 16 PRO A N 9
ATOM 11196 C CA . PRO A 1 16 ? 3.151 5.442 11.686 1.00 53.44 16 PRO A CA 9
ATOM 11197 C C . PRO A 1 16 ? 3.467 3.965 11.914 1.00 24.24 16 PRO A C 9
ATOM 11198 O O . PRO A 1 16 ? 3.519 3.497 13.052 1.00 43.23 16 PRO A O 9
ATOM 11209 N N . ALA A 1 17 ? 3.683 3.241 10.827 1.00 71.13 17 ALA A N 9
ATOM 11210 C CA . ALA A 1 17 ? 3.984 1.819 10.901 1.00 25.11 17 ALA A CA 9
ATOM 11211 C C . ALA A 1 17 ? 5.485 1.593 11.060 1.00 62.33 17 ALA A C 9
ATOM 11212 O O . ALA A 1 17 ? 6.269 2.545 11.079 1.00 11.35 17 ALA A O 9
ATOM 11219 N N . SER A 1 18 ? 5.880 0.336 11.189 1.00 53.33 18 SER A N 9
ATOM 11220 C CA . SER A 1 18 ? 7.285 -0.017 11.303 1.00 73.43 18 SER A CA 9
ATOM 11221 C C . SER A 1 18 ? 7.873 -0.269 9.919 1.00 33.32 18 SER A C 9
ATOM 11222 O O . SER A 1 18 ? 7.203 -0.825 9.047 1.00 44.34 18 SER A O 9
ATOM 11230 N N . LYS A 1 19 ? 9.123 0.136 9.727 1.00 4.12 19 LYS A N 9
ATOM 11231 C CA . LYS A 1 19 ? 9.805 -0.041 8.450 1.00 3.51 19 LYS A CA 9
ATOM 11232 C C . LYS A 1 19 ? 9.824 -1.512 8.051 1.00 64.43 19 LYS A C 9
ATOM 11233 O O . LYS A 1 19 ? 9.628 -1.853 6.888 1.00 41.53 19 LYS A O 9
ATOM 11252 N N . GLU A 1 20 ? 10.037 -2.379 9.034 1.00 71.51 20 GLU A N 9
ATOM 11253 C CA . GLU A 1 20 ? 10.159 -3.808 8.786 1.00 1.44 20 GLU A CA 9
ATOM 11254 C C . GLU A 1 20 ? 8.809 -4.426 8.442 1.00 54.33 20 GLU A C 9
ATOM 11255 O O . GLU A 1 20 ? 8.743 -5.467 7.788 1.00 43.40 20 GLU A O 9
ATOM 11267 N N . SER A 1 21 ? 7.734 -3.784 8.874 1.00 74.15 21 SER A N 9
ATOM 11268 C CA . SER A 1 21 ? 6.396 -4.230 8.522 1.00 12.21 21 SER A CA 9
ATOM 11269 C C . SER A 1 21 ? 6.069 -3.816 7.089 1.00 40.24 21 SER A C 9
ATOM 11270 O O . SER A 1 21 ? 5.332 -4.505 6.382 1.00 41.25 21 SER A O 9
ATOM 11278 N N . ILE A 1 22 ? 6.637 -2.691 6.668 1.00 62.22 22 ILE A N 9
ATOM 11279 C CA . ILE A 1 22 ? 6.470 -2.206 5.306 1.00 24.12 22 ILE A CA 9
ATOM 11280 C C . ILE A 1 22 ? 7.381 -2.983 4.361 1.00 75.43 22 ILE A C 9
ATOM 11281 O O . ILE A 1 22 ? 6.987 -3.349 3.256 1.00 3.13 22 ILE A O 9
ATOM 11297 N N . ASP A 1 23 ? 8.602 -3.242 4.815 1.00 52.50 23 ASP A N 9
ATOM 11298 C CA . ASP A 1 23 ? 9.568 -4.030 4.049 1.00 32.33 23 ASP A CA 9
ATOM 11299 C C . ASP A 1 23 ? 9.016 -5.421 3.759 1.00 51.33 23 ASP A C 9
ATOM 11300 O O . ASP A 1 23 ? 9.231 -5.977 2.679 1.00 64.34 23 ASP A O 9
ATOM 11309 N N . ALA A 1 24 ? 8.272 -5.957 4.718 1.00 41.43 24 ALA A N 9
ATOM 11310 C CA . ALA A 1 24 ? 7.728 -7.306 4.614 1.00 10.02 24 ALA A CA 9
ATOM 11311 C C . ALA A 1 24 ? 6.483 -7.358 3.734 1.00 52.44 24 ALA A C 9
ATOM 11312 O O . ALA A 1 24 ? 5.939 -8.434 3.488 1.00 50.30 24 ALA A O 9
ATOM 11319 N N . LEU A 1 25 ? 6.028 -6.200 3.267 1.00 54.11 25 LEU A N 9
ATOM 11320 C CA . LEU A 1 25 ? 4.871 -6.145 2.382 1.00 4.01 25 LEU A CA 9
ATOM 11321 C C . LEU A 1 25 ? 5.190 -6.815 1.050 1.00 1.44 25 LEU A C 9
ATOM 11322 O O . LEU A 1 25 ? 6.181 -6.477 0.397 1.00 61.52 25 LEU A O 9
ATOM 11338 N N . PRO A 1 26 ? 4.354 -7.782 0.639 1.00 62.40 26 PRO A N 9
ATOM 11339 C CA . PRO A 1 26 ? 4.570 -8.555 -0.589 1.00 51.54 26 PRO A CA 9
ATOM 11340 C C . PRO A 1 26 ? 4.578 -7.675 -1.833 1.00 14.31 26 PRO A C 9
ATOM 11341 O O . PRO A 1 26 ? 3.743 -6.782 -1.980 1.00 64.34 26 PRO A O 9
ATOM 11352 N N . GLU A 1 27 ? 5.526 -7.928 -2.719 1.00 12.04 27 GLU A N 9
ATOM 11353 C CA . GLU A 1 27 ? 5.638 -7.170 -3.953 1.00 10.24 27 GLU A CA 9
ATOM 11354 C C . GLU A 1 27 ? 5.047 -7.962 -5.112 1.00 24.02 27 GLU A C 9
ATOM 11355 O O . GLU A 1 27 ? 5.555 -9.022 -5.483 1.00 14.21 27 GLU A O 9
ATOM 11367 N N . ILE A 1 28 ? 3.954 -7.457 -5.657 1.00 12.30 28 ILE A N 9
ATOM 11368 C CA . ILE A 1 28 ? 3.251 -8.121 -6.740 1.00 13.11 28 ILE A CA 9
ATOM 11369 C C . ILE A 1 28 ? 3.324 -7.275 -8.005 1.00 62.12 28 ILE A C 9
ATOM 11370 O O . ILE A 1 28 ? 3.086 -6.068 -7.966 1.00 13.10 28 ILE A O 9
ATOM 11386 N N . LEU A 1 29 ? 3.664 -7.901 -9.118 1.00 70.12 29 LEU A N 9
ATOM 11387 C CA . LEU A 1 29 ? 3.759 -7.193 -10.381 1.00 41.14 29 LEU A CA 9
ATOM 11388 C C . LEU A 1 29 ? 2.398 -7.151 -11.063 1.00 64.00 29 LEU A C 9
ATOM 11389 O O . LEU A 1 29 ? 1.832 -8.191 -11.403 1.00 42.11 29 LEU A O 9
ATOM 11405 N N . VAL A 1 30 ? 1.866 -5.950 -11.238 1.00 3.42 30 VAL A N 9
ATOM 11406 C CA . VAL A 1 30 ? 0.595 -5.776 -11.926 1.00 31.35 30 VAL A CA 9
ATOM 11407 C C . VAL A 1 30 ? 0.769 -6.052 -13.414 1.00 10.23 30 VAL A C 9
ATOM 11408 O O . VAL A 1 30 ? 1.748 -5.621 -14.025 1.00 55.22 30 VAL A O 9
ATOM 11421 N N . THR A 1 31 ? -0.164 -6.791 -13.984 1.00 72.45 31 THR A N 9
ATOM 11422 C CA . THR A 1 31 ? -0.115 -7.127 -15.392 1.00 54.41 31 THR A CA 9
ATOM 11423 C C . THR A 1 31 ? -1.440 -6.789 -16.066 1.00 14.45 31 THR A C 9
ATOM 11424 O O . THR A 1 31 ? -2.411 -6.436 -15.399 1.00 64.52 31 THR A O 9
ATOM 11435 N N . GLU A 1 32 ? -1.480 -6.911 -17.388 1.00 25.51 32 GLU A N 9
ATOM 11436 C CA . GLU A 1 32 ? -2.664 -6.553 -18.162 1.00 12.03 32 GLU A CA 9
ATOM 11437 C C . GLU A 1 32 ? -3.801 -7.545 -17.921 1.00 71.22 32 GLU A C 9
ATOM 11438 O O . GLU A 1 32 ? -4.974 -7.209 -18.072 1.00 60.24 32 GLU A O 9
ATOM 11450 N N . ASP A 1 33 ? -3.442 -8.764 -17.534 1.00 53.33 33 ASP A N 9
ATOM 11451 C CA . ASP A 1 33 ? -4.433 -9.811 -17.272 1.00 23.33 33 ASP A CA 9
ATOM 11452 C C . ASP A 1 33 ? -5.059 -9.642 -15.894 1.00 10.15 33 ASP A C 9
ATOM 11453 O O . ASP A 1 33 ? -6.007 -10.344 -15.542 1.00 31.35 33 ASP A O 9
ATOM 11462 N N . HIS A 1 34 ? -4.532 -8.710 -15.116 1.00 52.31 34 HIS A N 9
ATOM 11463 C CA . HIS A 1 34 ? -5.025 -8.475 -13.771 1.00 21.34 34 HIS A CA 9
ATOM 11464 C C . HIS A 1 34 ? -4.757 -7.026 -13.370 1.00 65.12 34 HIS A C 9
ATOM 11465 O O . HIS A 1 34 ? -3.970 -6.757 -12.459 1.00 64.13 34 HIS A O 9
ATOM 11480 N N . GLY A 1 35 ? -5.399 -6.101 -14.078 1.00 75.10 35 GLY A N 9
ATOM 11481 C CA . GLY A 1 35 ? -5.197 -4.684 -13.824 1.00 73.34 35 GLY A CA 9
ATOM 11482 C C . GLY A 1 35 ? -5.708 -4.266 -12.461 1.00 32.01 35 GLY A C 9
ATOM 11483 O O . GLY A 1 35 ? -4.950 -3.767 -11.628 1.00 54.10 35 GLY A O 9
ATOM 11487 N N . ALA A 1 36 ? -6.998 -4.466 -12.233 1.00 10.44 36 ALA A N 9
ATOM 11488 C CA . ALA A 1 36 ? -7.591 -4.190 -10.936 1.00 5.43 36 ALA A CA 9
ATOM 11489 C C . ALA A 1 36 ? -7.167 -5.254 -9.935 1.00 61.42 36 ALA A C 9
ATOM 11490 O O . ALA A 1 36 ? -7.775 -6.325 -9.848 1.00 42.22 36 ALA A O 9
ATOM 11497 N N . VAL A 1 37 ? -6.087 -4.976 -9.218 1.00 42.02 37 VAL A N 9
ATOM 11498 C CA . VAL A 1 37 ? -5.557 -5.909 -8.237 1.00 31.52 37 VAL A CA 9
ATOM 11499 C C . VAL A 1 37 ? -6.577 -6.127 -7.124 1.00 3.34 37 VAL A C 9
ATOM 11500 O O . VAL A 1 37 ? -6.895 -7.260 -6.764 1.00 74.33 37 VAL A O 9
ATOM 11513 N N . GLY A 1 38 ? -7.086 -5.027 -6.602 1.00 41.32 38 GLY A N 9
ATOM 11514 C CA . GLY A 1 38 ? -8.198 -5.075 -5.678 1.00 61.22 38 GLY A CA 9
ATOM 11515 C C . GLY A 1 38 ? -9.316 -4.199 -6.184 1.00 52.52 38 GLY A C 9
ATOM 11516 O O . GLY A 1 38 ? -9.582 -4.175 -7.387 1.00 14.01 38 GLY A O 9
ATOM 11520 N N . GLN A 1 39 ? -9.963 -3.458 -5.299 1.00 73.12 39 GLN A N 9
ATOM 11521 C CA . GLN A 1 39 ? -10.930 -2.466 -5.744 1.00 2.53 39 GLN A CA 9
ATOM 11522 C C . GLN A 1 39 ? -10.198 -1.200 -6.181 1.00 41.11 39 GLN A C 9
ATOM 11523 O O . GLN A 1 39 ? -10.781 -0.303 -6.793 1.00 75.43 39 GLN A O 9
ATOM 11537 N N . GLU A 1 40 ? -8.909 -1.140 -5.864 1.00 63.52 40 GLU A N 9
ATOM 11538 C CA . GLU A 1 40 ? -8.046 -0.082 -6.361 1.00 2.14 40 GLU A CA 9
ATOM 11539 C C . GLU A 1 40 ? -7.543 -0.427 -7.757 1.00 44.13 40 GLU A C 9
ATOM 11540 O O . GLU A 1 40 ? -6.627 -1.235 -7.915 1.00 74.42 40 GLU A O 9
ATOM 11552 N N . MET A 1 41 ? -8.167 0.155 -8.767 1.00 74.50 41 MET A N 9
ATOM 11553 C CA . MET A 1 41 ? -7.674 0.032 -10.132 1.00 54.03 41 MET A CA 9
ATOM 11554 C C . MET A 1 41 ? -6.727 1.188 -10.429 1.00 74.41 41 MET A C 9
ATOM 11555 O O . MET A 1 41 ? -6.000 1.187 -11.421 1.00 52.53 41 MET A O 9
ATOM 11569 N N . CYS A 1 42 ? -6.745 2.170 -9.540 1.00 24.25 42 CYS A N 9
ATOM 11570 C CA . CYS A 1 42 ? -5.873 3.324 -9.636 1.00 14.00 42 CYS A CA 9
ATOM 11571 C C . CYS A 1 42 ? -5.336 3.666 -8.251 1.00 54.22 42 CYS A C 9
ATOM 11572 O O . CYS A 1 42 ? -6.104 3.743 -7.294 1.00 12.54 42 CYS A O 9
ATOM 11580 N N . CYS A 1 43 ? -4.026 3.860 -8.153 1.00 62.01 43 CYS A N 9
ATOM 11581 C CA . CYS A 1 43 ? -3.377 4.194 -6.890 1.00 31.20 43 CYS A CA 9
ATOM 11582 C C . CYS A 1 43 ? -3.735 5.617 -6.480 1.00 1.13 43 CYS A C 9
ATOM 11583 O O . CYS A 1 43 ? -3.264 6.573 -7.094 1.00 33.43 43 CYS A O 9
ATOM 11590 N N . PRO A 1 44 ? -4.558 5.774 -5.430 1.00 31.41 44 PRO A N 9
ATOM 11591 C CA . PRO A 1 44 ? -5.032 7.091 -4.980 1.00 2.32 44 PRO A CA 9
ATOM 11592 C C . PRO A 1 44 ? -3.888 7.987 -4.515 1.00 75.35 44 PRO A C 9
ATOM 11593 O O . PRO A 1 44 ? -3.989 9.210 -4.550 1.00 2.23 44 PRO A O 9
ATOM 11604 N N . ILE A 1 45 ? -2.791 7.366 -4.102 1.00 53.13 45 ILE A N 9
ATOM 11605 C CA . ILE A 1 45 ? -1.616 8.096 -3.642 1.00 51.03 45 ILE A CA 9
ATOM 11606 C C . ILE A 1 45 ? -0.917 8.790 -4.815 1.00 54.24 45 ILE A C 9
ATOM 11607 O O . ILE A 1 45 ? -0.247 9.809 -4.647 1.00 3.33 45 ILE A O 9
ATOM 11623 N N . CYS A 1 46 ? -1.099 8.244 -6.011 1.00 11.34 46 CYS A N 9
ATOM 11624 C CA . CYS A 1 46 ? -0.443 8.779 -7.200 1.00 24.10 46 CYS A CA 9
ATOM 11625 C C . CYS A 1 46 ? -1.469 9.279 -8.207 1.00 41.12 46 CYS A C 9
ATOM 11626 O O . CYS A 1 46 ? -1.108 9.720 -9.295 1.00 34.54 46 CYS A O 9
ATOM 11633 N N . CYS A 1 47 ? -2.749 9.193 -7.827 1.00 31.00 47 CYS A N 9
ATOM 11634 C CA . CYS A 1 47 ? -3.882 9.503 -8.708 1.00 22.50 47 CYS A CA 9
ATOM 11635 C C . CYS A 1 47 ? -3.679 8.927 -10.117 1.00 13.02 47 CYS A C 9
ATOM 11636 O O . CYS A 1 47 ? -4.104 9.513 -11.112 1.00 62.55 47 CYS A O 9
ATOM 11644 N N . SER A 1 48 ? -3.061 7.752 -10.182 1.00 34.13 48 SER A N 9
ATOM 11645 C CA . SER A 1 48 ? -2.740 7.124 -11.454 1.00 22.05 48 SER A CA 9
ATOM 11646 C C . SER A 1 48 ? -3.073 5.635 -11.401 1.00 12.11 48 SER A C 9
ATOM 11647 O O . SER A 1 48 ? -2.974 5.006 -10.343 1.00 1.31 48 SER A O 9
ATOM 11655 N N . GLU A 1 49 ? -3.462 5.087 -12.542 1.00 42.04 49 GLU A N 9
ATOM 11656 C CA . GLU A 1 49 ? -3.963 3.716 -12.628 1.00 24.43 49 GLU A CA 9
ATOM 11657 C C . GLU A 1 49 ? -2.839 2.679 -12.622 1.00 13.13 49 GLU A C 9
ATOM 11658 O O . GLU A 1 49 ? -1.658 3.017 -12.746 1.00 24.42 49 GLU A O 9
ATOM 11670 N N . TYR A 1 50 ? -3.223 1.415 -12.459 1.00 31.25 50 TYR A N 9
ATOM 11671 C CA . TYR A 1 50 ? -2.269 0.309 -12.474 1.00 53.53 50 TYR A CA 9
ATOM 11672 C C . TYR A 1 50 ? -2.237 -0.356 -13.847 1.00 73.15 50 TYR A C 9
ATOM 11673 O O . TYR A 1 50 ? -3.284 -0.695 -14.405 1.00 34.43 50 TYR A O 9
ATOM 11691 N N . VAL A 1 51 ? -1.040 -0.541 -14.386 1.00 45.31 51 VAL A N 9
ATOM 11692 C CA . VAL A 1 51 ? -0.864 -1.260 -15.642 1.00 34.34 51 VAL A CA 9
ATOM 11693 C C . VAL A 1 51 ? 0.259 -2.283 -15.505 1.00 52.24 51 VAL A C 9
ATOM 11694 O O . VAL A 1 51 ? 0.883 -2.384 -14.447 1.00 64.00 51 VAL A O 9
ATOM 11707 N N . LYS A 1 52 ? 0.507 -3.049 -16.563 1.00 31.34 52 LYS A N 9
ATOM 11708 C CA . LYS A 1 52 ? 1.575 -4.044 -16.540 1.00 1.11 52 LYS A CA 9
ATOM 11709 C C . LYS A 1 52 ? 2.928 -3.384 -16.288 1.00 63.14 52 LYS A C 9
ATOM 11710 O O . LYS A 1 52 ? 3.428 -2.630 -17.122 1.00 11.01 52 LYS A O 9
ATOM 11729 N N . GLY A 1 53 ? 3.511 -3.675 -15.134 1.00 32.20 53 GLY A N 9
ATOM 11730 C CA . GLY A 1 53 ? 4.797 -3.104 -14.782 1.00 4.03 53 GLY A CA 9
ATOM 11731 C C . GLY A 1 53 ? 4.756 -2.390 -13.448 1.00 2.32 53 GLY A C 9
ATOM 11732 O O . GLY A 1 53 ? 5.793 -2.015 -12.899 1.00 2.22 53 GLY A O 9
ATOM 11736 N N . ASP A 1 54 ? 3.552 -2.194 -12.927 1.00 44.23 54 ASP A N 9
ATOM 11737 C CA . ASP A 1 54 ? 3.372 -1.531 -11.641 1.00 23.33 54 ASP A CA 9
ATOM 11738 C C . ASP A 1 54 ? 3.639 -2.488 -10.490 1.00 43.03 54 ASP A C 9
ATOM 11739 O O . ASP A 1 54 ? 3.147 -3.616 -10.480 1.00 61.20 54 ASP A O 9
ATOM 11748 N N . VAL A 1 55 ? 4.435 -2.041 -9.530 1.00 64.40 55 VAL A N 9
ATOM 11749 C CA . VAL A 1 55 ? 4.681 -2.819 -8.325 1.00 61.11 55 VAL A CA 9
ATOM 11750 C C . VAL A 1 55 ? 3.622 -2.503 -7.277 1.00 43.24 55 VAL A C 9
ATOM 11751 O O . VAL A 1 55 ? 3.581 -1.397 -6.729 1.00 15.40 55 VAL A O 9
ATOM 11764 N N . ALA A 1 56 ? 2.757 -3.466 -7.017 1.00 32.31 56 ALA A N 9
ATOM 11765 C CA . ALA A 1 56 ? 1.699 -3.295 -6.041 1.00 62.05 56 ALA A CA 9
ATOM 11766 C C . ALA A 1 56 ? 1.951 -4.172 -4.829 1.00 71.03 56 ALA A C 9
ATOM 11767 O O . ALA A 1 56 ? 2.652 -5.180 -4.915 1.00 62.33 56 ALA A O 9
ATOM 11774 N N . THR A 1 57 ? 1.393 -3.778 -3.704 1.00 54.11 57 THR A N 9
ATOM 11775 C CA . THR A 1 57 ? 1.524 -4.539 -2.483 1.00 4.32 57 THR A CA 9
ATOM 11776 C C . THR A 1 57 ? 0.158 -4.698 -1.823 1.00 74.13 57 THR A C 9
ATOM 11777 O O . THR A 1 57 ? -0.769 -3.932 -2.106 1.00 3.33 57 THR A O 9
ATOM 11788 N N . GLU A 1 58 ? 0.032 -5.693 -0.959 1.00 31.24 58 GLU A N 9
ATOM 11789 C CA . GLU A 1 58 ? -1.239 -5.988 -0.327 1.00 43.23 58 GLU A CA 9
ATOM 11790 C C . GLU A 1 58 ? -1.224 -5.625 1.148 1.00 42.10 58 GLU A C 9
ATOM 11791 O O . GLU A 1 58 ? -0.380 -6.102 1.909 1.00 63.33 58 GLU A O 9
ATOM 11803 N N . LEU A 1 59 ? -2.155 -4.774 1.542 1.00 22.32 59 LEU A N 9
ATOM 11804 C CA . LEU A 1 59 ? -2.422 -4.555 2.948 1.00 23.22 59 LEU A CA 9
ATOM 11805 C C . LEU A 1 59 ? -3.436 -5.593 3.410 1.00 54.54 59 LEU A C 9
ATOM 11806 O O . LEU A 1 59 ? -4.376 -5.906 2.676 1.00 54.45 59 LEU A O 9
ATOM 11822 N N . PRO A 1 60 ? -3.261 -6.145 4.622 1.00 73.11 60 PRO A N 9
ATOM 11823 C CA . PRO A 1 60 ? -4.115 -7.224 5.151 1.00 31.12 60 PRO A CA 9
ATOM 11824 C C . PRO A 1 60 ? -5.608 -6.879 5.168 1.00 43.25 60 PRO A C 9
ATOM 11825 O O . PRO A 1 60 ? -6.456 -7.756 5.346 1.00 2.14 60 PRO A O 9
ATOM 11836 N N . CYS A 1 61 ? -5.930 -5.608 4.974 1.00 41.51 61 CYS A N 9
ATOM 11837 C CA . CYS A 1 61 ? -7.316 -5.171 4.946 1.00 41.42 61 CYS A CA 9
ATOM 11838 C C . CYS A 1 61 ? -7.873 -5.225 3.518 1.00 5.22 61 CYS A C 9
ATOM 11839 O O . CYS A 1 61 ? -8.860 -4.559 3.200 1.00 25.11 61 CYS A O 9
ATOM 11846 N N . HIS A 1 62 ? -7.212 -6.007 2.664 1.00 73.33 62 HIS A N 9
ATOM 11847 C CA . HIS A 1 62 ? -7.647 -6.227 1.278 1.00 45.43 62 HIS A CA 9
ATOM 11848 C C . HIS A 1 62 ? -7.695 -4.929 0.481 1.00 60.23 62 HIS A C 9
ATOM 11849 O O . HIS A 1 62 ? -8.720 -4.579 -0.100 1.00 2.13 62 HIS A O 9
ATOM 11864 N N . HIS A 1 63 ? -6.578 -4.220 0.466 1.00 60.31 63 HIS A N 9
ATOM 11865 C CA . HIS A 1 63 ? -6.430 -3.021 -0.353 1.00 4.51 63 HIS A CA 9
ATOM 11866 C C . HIS A 1 63 ? -5.018 -2.964 -0.913 1.00 32.51 63 HIS A C 9
ATOM 11867 O O . HIS A 1 63 ? -4.062 -3.324 -0.221 1.00 23.12 63 HIS A O 9
ATOM 11881 N N . TYR A 1 64 ? -4.889 -2.528 -2.161 1.00 73.25 64 TYR A N 9
ATOM 11882 C CA . TYR A 1 64 ? -3.610 -2.613 -2.854 1.00 51.31 64 TYR A CA 9
ATOM 11883 C C . TYR A 1 64 ? -3.105 -1.242 -3.287 1.00 21.42 64 TYR A C 9
ATOM 11884 O O . TYR A 1 64 ? -3.835 -0.447 -3.877 1.00 3.25 64 TYR A O 9
ATOM 11902 N N . PHE A 1 65 ? -1.831 -0.997 -3.018 1.00 44.01 65 PHE A N 9
ATOM 11903 C CA . PHE A 1 65 ? -1.174 0.248 -3.396 1.00 13.13 65 PHE A CA 9
ATOM 11904 C C . PHE A 1 65 ? 0.224 -0.071 -3.902 1.00 22.34 65 PHE A C 9
ATOM 11905 O O . PHE A 1 65 ? 0.647 -1.221 -3.848 1.00 11.44 65 PHE A O 9
ATOM 11922 N N . HIS A 1 66 ? 0.949 0.929 -4.388 1.00 41.21 66 HIS A N 9
ATOM 11923 C CA . HIS A 1 66 ? 2.347 0.711 -4.747 1.00 13.34 66 HIS A CA 9
ATOM 11924 C C . HIS A 1 66 ? 3.165 0.667 -3.471 1.00 53.22 66 HIS A C 9
ATOM 11925 O O . HIS A 1 66 ? 3.013 1.540 -2.617 1.00 14.35 66 HIS A O 9
ATOM 11939 N N . LYS A 1 67 ? 4.021 -0.330 -3.344 1.00 52.44 67 LYS A N 9
ATOM 11940 C CA . LYS A 1 67 ? 4.834 -0.487 -2.142 1.00 2.34 67 LYS A CA 9
ATOM 11941 C C . LYS A 1 67 ? 5.673 0.771 -1.847 1.00 15.35 67 LYS A C 9
ATOM 11942 O O . LYS A 1 67 ? 5.667 1.257 -0.718 1.00 71.25 67 LYS A O 9
ATOM 11961 N N . PRO A 1 68 ? 6.403 1.327 -2.843 1.00 22.13 68 PRO A N 9
ATOM 11962 C CA . PRO A 1 68 ? 7.178 2.563 -2.658 1.00 53.43 68 PRO A CA 9
ATOM 11963 C C . PRO A 1 68 ? 6.366 3.704 -2.033 1.00 54.13 68 PRO A C 9
ATOM 11964 O O . PRO A 1 68 ? 6.781 4.291 -1.033 1.00 33.24 68 PRO A O 9
ATOM 11975 N N . CYS A 1 69 ? 5.198 4.005 -2.597 1.00 0.44 69 CYS A N 9
ATOM 11976 C CA . CYS A 1 69 ? 4.422 5.152 -2.134 1.00 52.11 69 CYS A CA 9
ATOM 11977 C C . CYS A 1 69 ? 3.695 4.854 -0.827 1.00 74.25 69 CYS A C 9
ATOM 11978 O O . CYS A 1 69 ? 3.488 5.753 -0.013 1.00 11.33 69 CYS A O 9
ATOM 11985 N N . VAL A 1 70 ? 3.318 3.595 -0.611 1.00 45.21 70 VAL A N 9
ATOM 11986 C CA . VAL A 1 70 ? 2.649 3.230 0.631 1.00 70.34 70 VAL A CA 9
ATOM 11987 C C . VAL A 1 70 ? 3.643 3.288 1.789 1.00 5.22 70 VAL A C 9
ATOM 11988 O O . VAL A 1 70 ? 3.263 3.530 2.933 1.00 20.23 70 VAL A O 9
ATOM 12001 N N . SER A 1 71 ? 4.925 3.098 1.473 1.00 13.30 71 SER A N 9
ATOM 12002 C CA . SER A 1 71 ? 5.985 3.250 2.459 1.00 72.20 71 SER A CA 9
ATOM 12003 C C . SER A 1 71 ? 5.988 4.678 2.992 1.00 64.43 71 SER A C 9
ATOM 12004 O O . SER A 1 71 ? 6.001 4.902 4.201 1.00 65.31 71 SER A O 9
ATOM 12012 N N . ILE A 1 72 ? 5.940 5.634 2.072 1.00 63.30 72 ILE A N 9
ATOM 12013 C CA . ILE A 1 72 ? 5.940 7.046 2.425 1.00 50.40 72 ILE A CA 9
ATOM 12014 C C . ILE A 1 72 ? 4.699 7.396 3.242 1.00 0.51 72 ILE A C 9
ATOM 12015 O O . ILE A 1 72 ? 4.765 8.156 4.211 1.00 23.10 72 ILE A O 9
ATOM 12031 N N . TRP A 1 73 ? 3.567 6.832 2.849 1.00 23.35 73 TRP A N 9
ATOM 12032 C CA . TRP A 1 73 ? 2.318 7.081 3.544 1.00 64.25 73 TRP A CA 9
ATOM 12033 C C . TRP A 1 73 ? 2.349 6.501 4.957 1.00 64.40 73 TRP A C 9
ATOM 12034 O O . TRP A 1 73 ? 2.071 7.208 5.926 1.00 32.25 73 TRP A O 9
ATOM 12055 N N . LEU A 1 74 ? 2.721 5.229 5.071 1.00 0.21 74 LEU A N 9
ATOM 12056 C CA . LEU A 1 74 ? 2.692 4.527 6.356 1.00 14.41 74 LEU A CA 9
ATOM 12057 C C . LEU A 1 74 ? 3.700 5.102 7.349 1.00 3.11 74 LEU A C 9
ATOM 12058 O O . LEU A 1 74 ? 3.558 4.916 8.557 1.00 25.13 74 LEU A O 9
ATOM 12074 N N . GLN A 1 75 ? 4.712 5.801 6.846 1.00 22.22 75 GLN A N 9
ATOM 12075 C CA . GLN A 1 75 ? 5.694 6.449 7.714 1.00 40.52 75 GLN A CA 9
ATOM 12076 C C . GLN A 1 75 ? 5.143 7.759 8.272 1.00 72.32 75 GLN A C 9
ATOM 12077 O O . GLN A 1 75 ? 5.750 8.380 9.144 1.00 20.02 75 GLN A O 9
ATOM 12091 N N . LYS A 1 76 ? 3.989 8.174 7.769 1.00 52.10 76 LYS A N 9
ATOM 12092 C CA . LYS A 1 76 ? 3.351 9.396 8.235 1.00 61.05 76 LYS A CA 9
ATOM 12093 C C . LYS A 1 76 ? 2.031 9.085 8.935 1.00 40.52 76 LYS A C 9
ATOM 12094 O O . LYS A 1 76 ? 1.653 9.757 9.897 1.00 72.52 76 LYS A O 9
ATOM 12113 N N . SER A 1 77 ? 1.340 8.062 8.455 1.00 14.33 77 SER A N 9
ATOM 12114 C CA . SER A 1 77 ? 0.089 7.635 9.052 1.00 11.13 77 SER A CA 9
ATOM 12115 C C . SER A 1 77 ? -0.075 6.130 8.886 1.00 40.03 77 SER A C 9
ATOM 12116 O O . SER A 1 77 ? 0.033 5.604 7.780 1.00 4.32 77 SER A O 9
ATOM 12124 N N . GLY A 1 78 ? -0.334 5.440 9.989 1.00 74.42 78 GLY A N 9
ATOM 12125 C CA . GLY A 1 78 ? -0.479 3.998 9.943 1.00 63.02 78 GLY A CA 9
ATOM 12126 C C . GLY A 1 78 ? -1.910 3.563 9.707 1.00 31.41 78 GLY A C 9
ATOM 12127 O O . GLY A 1 78 ? -2.419 2.681 10.400 1.00 61.43 78 GLY A O 9
ATOM 12131 N N . THR A 1 79 ? -2.568 4.177 8.734 1.00 1.23 79 THR A N 9
ATOM 12132 C CA . THR A 1 79 ? -3.927 3.803 8.383 1.00 23.50 79 THR A CA 9
ATOM 12133 C C . THR A 1 79 ? -4.101 3.704 6.878 1.00 53.11 79 THR A C 9
ATOM 12134 O O . THR A 1 79 ? -3.438 4.401 6.118 1.00 4.14 79 THR A O 9
ATOM 12145 N N . CYS A 1 80 ? -4.995 2.826 6.467 1.00 14.34 80 CYS A N 9
ATOM 12146 C CA . CYS A 1 80 ? -5.353 2.686 5.068 1.00 33.45 80 CYS A CA 9
ATOM 12147 C C . CYS A 1 80 ? -6.233 3.855 4.649 1.00 42.53 80 CYS A C 9
ATOM 12148 O O . CYS A 1 80 ? -7.356 3.974 5.123 1.00 24.13 80 CYS A O 9
ATOM 12155 N N . PRO A 1 81 ? -5.753 4.720 3.743 1.00 13.21 81 PRO A N 9
ATOM 12156 C CA . PRO A 1 81 ? -6.469 5.949 3.358 1.00 52.34 81 PRO A CA 9
ATOM 12157 C C . PRO A 1 81 ? -7.877 5.674 2.825 1.00 24.54 81 PRO A C 9
ATOM 12158 O O . PRO A 1 81 ? -8.747 6.542 2.867 1.00 12.12 81 PRO A O 9
ATOM 12169 N N . VAL A 1 82 ? -8.096 4.456 2.350 1.00 50.44 82 VAL A N 9
ATOM 12170 C CA . VAL A 1 82 ? -9.369 4.086 1.746 1.00 60.25 82 VAL A CA 9
ATOM 12171 C C . VAL A 1 82 ? -10.419 3.696 2.794 1.00 25.43 82 VAL A C 9
ATOM 12172 O O . VAL A 1 82 ? -11.610 3.938 2.596 1.00 44.25 82 VAL A O 9
ATOM 12185 N N . CYS A 1 83 ? -9.992 3.115 3.916 1.00 44.25 83 CYS A N 9
ATOM 12186 C CA . CYS A 1 83 ? -10.951 2.584 4.891 1.00 15.11 83 CYS A CA 9
ATOM 12187 C C . CYS A 1 83 ? -10.665 3.057 6.318 1.00 3.20 83 CYS A C 9
ATOM 12188 O O . CYS A 1 83 ? -11.485 2.853 7.213 1.00 44.41 83 CYS A O 9
ATOM 12195 N N . ARG A 1 84 ? -9.492 3.661 6.525 1.00 44.25 84 ARG A N 9
ATOM 12196 C CA . ARG A 1 84 ? -9.074 4.188 7.823 1.00 63.30 84 ARG A CA 9
ATOM 12197 C C . ARG A 1 84 ? -8.767 3.071 8.817 1.00 40.20 84 ARG A C 9
ATOM 12198 O O . ARG A 1 84 ? -8.627 3.318 10.012 1.00 40.15 84 ARG A O 9
ATOM 12219 N N . CYS A 1 85 ? -8.648 1.851 8.316 1.00 70.13 85 CYS A N 9
ATOM 12220 C CA . CYS A 1 85 ? -8.216 0.733 9.140 1.00 50.44 85 CYS A CA 9
ATOM 12221 C C . CYS A 1 85 ? -6.723 0.868 9.424 1.00 1.21 85 CYS A C 9
ATOM 12222 O O . CYS A 1 85 ? -5.965 1.330 8.565 1.00 1.52 85 CYS A O 9
ATOM 12230 N N . MET A 1 86 ? -6.315 0.477 10.620 1.00 21.30 86 MET A N 9
ATOM 12231 C CA . MET A 1 86 ? -4.934 0.640 11.052 1.00 54.31 86 MET A CA 9
ATOM 12232 C C . MET A 1 86 ? -4.043 -0.447 10.460 1.00 42.42 86 MET A C 9
ATOM 12233 O O . MET A 1 86 ? -4.507 -1.546 10.159 1.00 21.14 86 MET A O 9
ATOM 12247 N N . PHE A 1 87 ? -2.774 -0.116 10.275 1.00 35.21 87 PHE A N 9
ATOM 12248 C CA . PHE A 1 87 ? -1.778 -1.084 9.854 1.00 62.44 87 PHE A CA 9
ATOM 12249 C C . PHE A 1 87 ? -0.602 -1.064 10.829 1.00 40.14 87 PHE A C 9
ATOM 12250 O O . PHE A 1 87 ? 0.040 -0.027 11.007 1.00 41.20 87 PHE A O 9
ATOM 12267 N N . PRO A 1 88 ? -0.310 -2.197 11.492 1.00 23.03 88 PRO A N 9
ATOM 12268 C CA . PRO A 1 88 ? -1.069 -3.445 11.336 1.00 43.22 88 PRO A CA 9
ATOM 12269 C C . PRO A 1 88 ? -2.477 -3.350 11.931 1.00 61.13 88 PRO A C 9
ATOM 12270 O O . PRO A 1 88 ? -2.730 -2.531 12.814 1.00 20.35 88 PRO A O 9
ATOM 12281 N N . PRO A 1 89 ? -3.408 -4.187 11.441 1.00 51.44 89 PRO A N 9
ATOM 12282 C CA . PRO A 1 89 ? -4.815 -4.162 11.868 1.00 62.34 89 PRO A CA 9
ATOM 12283 C C . PRO A 1 89 ? -4.984 -4.421 13.361 1.00 23.15 89 PRO A C 9
ATOM 12284 O O . PRO A 1 89 ? -4.128 -5.043 13.996 1.00 60.14 89 PRO A O 9
ATOM 12295 N N . PRO A 1 90 ? -6.089 -3.935 13.943 1.00 54.24 90 PRO A N 9
ATOM 12296 C CA . PRO A 1 90 ? -6.399 -4.154 15.355 1.00 64.21 90 PRO A CA 9
ATOM 12297 C C . PRO A 1 90 ? -6.898 -5.575 15.623 1.00 11.43 90 PRO A C 9
ATOM 12298 O O . PRO A 1 90 ? -6.896 -6.425 14.730 1.00 15.04 90 PRO A O 9
ATOM 12309 N N . LEU A 1 91 ? -7.334 -5.821 16.848 1.00 44.12 91 LEU A N 9
ATOM 12310 C CA . LEU A 1 91 ? -7.815 -7.138 17.237 1.00 32.44 91 LEU A CA 9
ATOM 12311 C C . LEU A 1 91 ? -9.331 -7.197 17.144 1.00 62.42 91 LEU A C 9
ATOM 12312 O O . LEU A 1 91 ? -10.002 -6.535 17.963 1.00 37.71 91 LEU A O 9
ATOM 12331 N N . MET A 1 1 ? -15.971 23.256 21.928 1.00 0.21 1 MET A N 10
ATOM 12332 C CA . MET A 1 1 ? -15.862 21.802 22.166 1.00 11.22 1 MET A CA 10
ATOM 12333 C C . MET A 1 1 ? -17.072 21.301 22.944 1.00 12.11 1 MET A C 10
ATOM 12334 O O . MET A 1 1 ? -17.997 20.734 22.368 1.00 52.33 1 MET A O 10
ATOM 12350 N N . GLY A 1 2 ? -17.071 21.548 24.253 1.00 35.21 2 GLY A N 10
ATOM 12351 C CA . GLY A 1 2 ? -18.158 21.105 25.104 1.00 1.31 2 GLY A CA 10
ATOM 12352 C C . GLY A 1 2 ? -18.330 19.598 25.099 1.00 64.11 2 GLY A C 10
ATOM 12353 O O . GLY A 1 2 ? -17.488 18.869 25.623 1.00 15.44 2 GLY A O 10
ATOM 12357 N N . HIS A 1 3 ? -19.416 19.134 24.492 1.00 51.54 3 HIS A N 10
ATOM 12358 C CA . HIS A 1 3 ? -19.712 17.707 24.421 1.00 20.10 3 HIS A CA 10
ATOM 12359 C C . HIS A 1 3 ? -18.850 17.033 23.365 1.00 42.45 3 HIS A C 10
ATOM 12360 O O . HIS A 1 3 ? -18.243 17.700 22.522 1.00 33.42 3 HIS A O 10
ATOM 12375 N N . HIS A 1 4 ? -18.797 15.713 23.410 1.00 31.25 4 HIS A N 10
ATOM 12376 C CA . HIS A 1 4 ? -18.079 14.950 22.403 1.00 55.10 4 HIS A CA 10
ATOM 12377 C C . HIS A 1 4 ? -18.940 14.849 21.155 1.00 12.51 4 HIS A C 10
ATOM 12378 O O . HIS A 1 4 ? -19.919 14.104 21.126 1.00 5.15 4 HIS A O 10
ATOM 12393 N N . HIS A 1 5 ? -18.592 15.626 20.142 1.00 60.44 5 HIS A N 10
ATOM 12394 C CA . HIS A 1 5 ? -19.384 15.681 18.922 1.00 63.34 5 HIS A CA 10
ATOM 12395 C C . HIS A 1 5 ? -19.293 14.372 18.157 1.00 21.12 5 HIS A C 10
ATOM 12396 O O . HIS A 1 5 ? -18.235 14.019 17.631 1.00 30.43 5 HIS A O 10
ATOM 12411 N N . HIS A 1 6 ? -20.406 13.652 18.096 1.00 13.44 6 HIS A N 10
ATOM 12412 C CA . HIS A 1 6 ? -20.462 12.412 17.340 1.00 74.34 6 HIS A CA 10
ATOM 12413 C C . HIS A 1 6 ? -20.580 12.726 15.853 1.00 44.42 6 HIS A C 10
ATOM 12414 O O . HIS A 1 6 ? -21.628 12.542 15.235 1.00 5.23 6 HIS A O 10
ATOM 12429 N N . HIS A 1 7 ? -19.504 13.264 15.308 1.00 11.53 7 HIS A N 10
ATOM 12430 C CA . HIS A 1 7 ? -19.413 13.544 13.889 1.00 33.11 7 HIS A CA 10
ATOM 12431 C C . HIS A 1 7 ? -18.306 12.685 13.295 1.00 14.44 7 HIS A C 10
ATOM 12432 O O . HIS A 1 7 ? -17.982 12.773 12.113 1.00 72.24 7 HIS A O 10
ATOM 12447 N N . HIS A 1 8 ? -17.735 11.848 14.151 1.00 63.54 8 HIS A N 10
ATOM 12448 C CA . HIS A 1 8 ? -16.674 10.932 13.767 1.00 15.02 8 HIS A CA 10
ATOM 12449 C C . HIS A 1 8 ? -17.071 9.518 14.154 1.00 33.10 8 HIS A C 10
ATOM 12450 O O . HIS A 1 8 ? -17.787 9.321 15.135 1.00 61.54 8 HIS A O 10
ATOM 12465 N N . SER A 1 9 ? -16.623 8.544 13.385 1.00 73.55 9 SER A N 10
ATOM 12466 C CA . SER A 1 9 ? -16.925 7.152 13.670 1.00 34.23 9 SER A CA 10
ATOM 12467 C C . SER A 1 9 ? -15.635 6.365 13.887 1.00 1.11 9 SER A C 10
ATOM 12468 O O . SER A 1 9 ? -15.624 5.341 14.571 1.00 75.31 9 SER A O 10
ATOM 12476 N N . HIS A 1 10 ? -14.543 6.860 13.312 1.00 30.30 10 HIS A N 10
ATOM 12477 C CA . HIS A 1 10 ? -13.244 6.214 13.446 1.00 4.41 10 HIS A CA 10
ATOM 12478 C C . HIS A 1 10 ? -12.171 7.236 13.792 1.00 3.02 10 HIS A C 10
ATOM 12479 O O . HIS A 1 10 ? -12.243 8.388 13.363 1.00 22.44 10 HIS A O 10
ATOM 12494 N N . MET A 1 11 ? -11.186 6.816 14.572 1.00 44.51 11 MET A N 10
ATOM 12495 C CA . MET A 1 11 ? -10.034 7.656 14.862 1.00 45.32 11 MET A CA 10
ATOM 12496 C C . MET A 1 11 ? -9.008 7.511 13.748 1.00 0.34 11 MET A C 10
ATOM 12497 O O . MET A 1 11 ? -8.483 6.421 13.516 1.00 44.31 11 MET A O 10
ATOM 12511 N N . VAL A 1 12 ? -8.736 8.603 13.049 1.00 24.11 12 VAL A N 10
ATOM 12512 C CA . VAL A 1 12 ? -7.857 8.556 11.889 1.00 43.12 12 VAL A CA 10
ATOM 12513 C C . VAL A 1 12 ? -6.400 8.797 12.276 1.00 74.22 12 VAL A C 10
ATOM 12514 O O . VAL A 1 12 ? -5.486 8.465 11.518 1.00 73.34 12 VAL A O 10
ATOM 12527 N N . ALA A 1 13 ? -6.185 9.362 13.453 1.00 12.43 13 ALA A N 10
ATOM 12528 C CA . ALA A 1 13 ? -4.839 9.672 13.909 1.00 74.22 13 ALA A CA 10
ATOM 12529 C C . ALA A 1 13 ? -4.232 8.485 14.649 1.00 74.13 13 ALA A C 10
ATOM 12530 O O . ALA A 1 13 ? -4.619 8.176 15.778 1.00 62.24 13 ALA A O 10
ATOM 12537 N N . ASN A 1 14 ? -3.304 7.808 13.995 1.00 73.44 14 ASN A N 10
ATOM 12538 C CA . ASN A 1 14 ? -2.620 6.675 14.595 1.00 73.22 14 ASN A CA 10
ATOM 12539 C C . ASN A 1 14 ? -1.120 6.763 14.327 1.00 45.10 14 ASN A C 10
ATOM 12540 O O . ASN A 1 14 ? -0.690 7.513 13.447 1.00 44.43 14 ASN A O 10
ATOM 12551 N N . PRO A 1 15 ? -0.303 6.022 15.096 1.00 15.41 15 PRO A N 10
ATOM 12552 C CA . PRO A 1 15 ? 1.146 5.964 14.881 1.00 14.33 15 PRO A CA 10
ATOM 12553 C C . PRO A 1 15 ? 1.508 5.403 13.505 1.00 63.33 15 PRO A C 10
ATOM 12554 O O . PRO A 1 15 ? 0.750 4.627 12.917 1.00 64.14 15 PRO A O 10
ATOM 12565 N N . PRO A 1 16 ? 2.665 5.812 12.966 1.00 51.52 16 PRO A N 10
ATOM 12566 C CA . PRO A 1 16 ? 3.168 5.296 11.692 1.00 13.42 16 PRO A CA 10
ATOM 12567 C C . PRO A 1 16 ? 3.668 3.858 11.811 1.00 30.23 16 PRO A C 10
ATOM 12568 O O . PRO A 1 16 ? 3.923 3.366 12.913 1.00 43.24 16 PRO A O 10
ATOM 12579 N N . ALA A 1 17 ? 3.808 3.192 10.678 1.00 61.32 17 ALA A N 10
ATOM 12580 C CA . ALA A 1 17 ? 4.289 1.823 10.654 1.00 53.35 17 ALA A CA 10
ATOM 12581 C C . ALA A 1 17 ? 5.806 1.799 10.536 1.00 30.45 17 ALA A C 10
ATOM 12582 O O . ALA A 1 17 ? 6.396 2.644 9.861 1.00 61.33 17 ALA A O 10
ATOM 12589 N N . SER A 1 18 ? 6.434 0.841 11.203 1.00 2.10 18 SER A N 10
ATOM 12590 C CA . SER A 1 18 ? 7.880 0.709 11.150 1.00 23.33 18 SER A CA 10
ATOM 12591 C C . SER A 1 18 ? 8.308 0.210 9.770 1.00 4.32 18 SER A C 10
ATOM 12592 O O . SER A 1 18 ? 7.582 -0.556 9.129 1.00 72.13 18 SER A O 10
ATOM 12600 N N . LYS A 1 19 ? 9.487 0.643 9.325 1.00 33.24 19 LYS A N 10
ATOM 12601 C CA . LYS A 1 19 ? 9.996 0.301 7.997 1.00 40.30 19 LYS A CA 10
ATOM 12602 C C . LYS A 1 19 ? 9.983 -1.208 7.771 1.00 34.05 19 LYS A C 10
ATOM 12603 O O . LYS A 1 19 ? 9.672 -1.679 6.679 1.00 71.01 19 LYS A O 10
ATOM 12622 N N . GLU A 1 20 ? 10.312 -1.953 8.818 1.00 44.21 20 GLU A N 10
ATOM 12623 C CA . GLU A 1 20 ? 10.389 -3.405 8.743 1.00 24.35 20 GLU A CA 10
ATOM 12624 C C . GLU A 1 20 ? 9.055 -4.026 8.331 1.00 31.34 20 GLU A C 10
ATOM 12625 O O . GLU A 1 20 ? 9.022 -4.936 7.506 1.00 32.31 20 GLU A O 10
ATOM 12637 N N . SER A 1 21 ? 7.962 -3.524 8.893 1.00 35.12 21 SER A N 10
ATOM 12638 C CA . SER A 1 21 ? 6.635 -4.023 8.552 1.00 11.22 21 SER A CA 10
ATOM 12639 C C . SER A 1 21 ? 6.248 -3.604 7.136 1.00 74.11 21 SER A C 10
ATOM 12640 O O . SER A 1 21 ? 5.581 -4.344 6.414 1.00 54.33 21 SER A O 10
ATOM 12648 N N . ILE A 1 22 ? 6.688 -2.419 6.741 1.00 44.35 22 ILE A N 10
ATOM 12649 C CA . ILE A 1 22 ? 6.362 -1.876 5.429 1.00 3.21 22 ILE A CA 10
ATOM 12650 C C . ILE A 1 22 ? 7.129 -2.604 4.328 1.00 24.41 22 ILE A C 10
ATOM 12651 O O . ILE A 1 22 ? 6.576 -2.934 3.280 1.00 11.30 22 ILE A O 10
ATOM 12667 N N . ASP A 1 23 ? 8.403 -2.859 4.574 1.00 0.21 23 ASP A N 10
ATOM 12668 C CA . ASP A 1 23 ? 9.243 -3.528 3.590 1.00 11.35 23 ASP A CA 10
ATOM 12669 C C . ASP A 1 23 ? 8.854 -4.997 3.466 1.00 63.20 23 ASP A C 10
ATOM 12670 O O . ASP A 1 23 ? 9.108 -5.633 2.447 1.00 43.33 23 ASP A O 10
ATOM 12679 N N . ALA A 1 24 ? 8.206 -5.518 4.502 1.00 13.34 24 ALA A N 10
ATOM 12680 C CA . ALA A 1 24 ? 7.778 -6.913 4.519 1.00 50.23 24 ALA A CA 10
ATOM 12681 C C . ALA A 1 24 ? 6.468 -7.109 3.759 1.00 51.01 24 ALA A C 10
ATOM 12682 O O . ALA A 1 24 ? 5.995 -8.237 3.614 1.00 23.13 24 ALA A O 10
ATOM 12689 N N . LEU A 1 25 ? 5.886 -6.011 3.281 1.00 4.31 25 LEU A N 10
ATOM 12690 C CA . LEU A 1 25 ? 4.648 -6.066 2.506 1.00 35.25 25 LEU A CA 10
ATOM 12691 C C . LEU A 1 25 ? 4.796 -6.968 1.285 1.00 41.12 25 LEU A C 10
ATOM 12692 O O . LEU A 1 25 ? 5.803 -6.898 0.572 1.00 35.31 25 LEU A O 10
ATOM 12708 N N . PRO A 1 26 ? 3.790 -7.827 1.035 1.00 23.12 26 PRO A N 10
ATOM 12709 C CA . PRO A 1 26 ? 3.780 -8.737 -0.115 1.00 24.24 26 PRO A CA 10
ATOM 12710 C C . PRO A 1 26 ? 3.905 -7.983 -1.431 1.00 75.12 26 PRO A C 10
ATOM 12711 O O . PRO A 1 26 ? 3.176 -7.022 -1.677 1.00 11.44 26 PRO A O 10
ATOM 12722 N N . GLU A 1 27 ? 4.826 -8.418 -2.274 1.00 22.11 27 GLU A N 10
ATOM 12723 C CA . GLU A 1 27 ? 5.107 -7.715 -3.513 1.00 62.24 27 GLU A CA 10
ATOM 12724 C C . GLU A 1 27 ? 4.383 -8.369 -4.679 1.00 31.03 27 GLU A C 10
ATOM 12725 O O . GLU A 1 27 ? 4.689 -9.496 -5.065 1.00 4.44 27 GLU A O 10
ATOM 12737 N N . ILE A 1 28 ? 3.407 -7.658 -5.216 1.00 54.43 28 ILE A N 10
ATOM 12738 C CA . ILE A 1 28 ? 2.650 -8.139 -6.356 1.00 43.13 28 ILE A CA 10
ATOM 12739 C C . ILE A 1 28 ? 2.947 -7.272 -7.575 1.00 74.42 28 ILE A C 10
ATOM 12740 O O . ILE A 1 28 ? 2.572 -6.100 -7.618 1.00 63.21 28 ILE A O 10
ATOM 12756 N N . LEU A 1 29 ? 3.650 -7.838 -8.540 1.00 0.53 29 LEU A N 10
ATOM 12757 C CA . LEU A 1 29 ? 3.941 -7.128 -9.776 1.00 62.30 29 LEU A CA 10
ATOM 12758 C C . LEU A 1 29 ? 2.648 -6.901 -10.549 1.00 44.45 29 LEU A C 10
ATOM 12759 O O . LEU A 1 29 ? 1.920 -7.850 -10.848 1.00 20.13 29 LEU A O 10
ATOM 12775 N N . VAL A 1 30 ? 2.358 -5.647 -10.854 1.00 43.24 30 VAL A N 10
ATOM 12776 C CA . VAL A 1 30 ? 1.132 -5.307 -11.556 1.00 32.45 30 VAL A CA 10
ATOM 12777 C C . VAL A 1 30 ? 1.227 -5.698 -13.022 1.00 53.30 30 VAL A C 10
ATOM 12778 O O . VAL A 1 30 ? 2.047 -5.164 -13.770 1.00 20.11 30 VAL A O 10
ATOM 12791 N N . THR A 1 31 ? 0.402 -6.653 -13.414 1.00 32.20 31 THR A N 10
ATOM 12792 C CA . THR A 1 31 ? 0.317 -7.062 -14.801 1.00 32.54 31 THR A CA 10
ATOM 12793 C C . THR A 1 31 ? -1.067 -6.738 -15.353 1.00 50.14 31 THR A C 10
ATOM 12794 O O . THR A 1 31 ? -2.083 -7.042 -14.726 1.00 61.42 31 THR A O 10
ATOM 12805 N N . GLU A 1 32 ? -1.101 -6.113 -16.523 1.00 35.12 32 GLU A N 10
ATOM 12806 C CA . GLU A 1 32 ? -2.360 -5.704 -17.138 1.00 40.31 32 GLU A CA 10
ATOM 12807 C C . GLU A 1 32 ? -3.195 -6.913 -17.544 1.00 54.01 32 GLU A C 10
ATOM 12808 O O . GLU A 1 32 ? -4.380 -6.785 -17.834 1.00 3.11 32 GLU A O 10
ATOM 12820 N N . ASP A 1 33 ? -2.563 -8.083 -17.555 1.00 74.03 33 ASP A N 10
ATOM 12821 C CA . ASP A 1 33 ? -3.243 -9.340 -17.861 1.00 33.33 33 ASP A CA 10
ATOM 12822 C C . ASP A 1 33 ? -4.324 -9.613 -16.825 1.00 11.51 33 ASP A C 10
ATOM 12823 O O . ASP A 1 33 ? -5.336 -10.256 -17.109 1.00 11.54 33 ASP A O 10
ATOM 12832 N N . HIS A 1 34 ? -4.090 -9.116 -15.618 1.00 22.14 34 HIS A N 10
ATOM 12833 C CA . HIS A 1 34 ? -5.035 -9.264 -14.523 1.00 53.31 34 HIS A CA 10
ATOM 12834 C C . HIS A 1 34 ? -5.971 -8.054 -14.469 1.00 4.14 34 HIS A C 10
ATOM 12835 O O . HIS A 1 34 ? -7.040 -8.108 -13.860 1.00 52.43 34 HIS A O 10
ATOM 12850 N N . GLY A 1 35 ? -5.570 -6.981 -15.136 1.00 15.24 35 GLY A N 10
ATOM 12851 C CA . GLY A 1 35 ? -6.336 -5.749 -15.116 1.00 40.11 35 GLY A CA 10
ATOM 12852 C C . GLY A 1 35 ? -6.204 -5.039 -13.789 1.00 24.41 35 GLY A C 10
ATOM 12853 O O . GLY A 1 35 ? -5.119 -4.582 -13.425 1.00 75.53 35 GLY A O 10
ATOM 12857 N N . ALA A 1 36 ? -7.303 -4.960 -13.058 1.00 74.43 36 ALA A N 10
ATOM 12858 C CA . ALA A 1 36 ? -7.293 -4.381 -11.729 1.00 15.22 36 ALA A CA 10
ATOM 12859 C C . ALA A 1 36 ? -6.671 -5.362 -10.747 1.00 55.22 36 ALA A C 10
ATOM 12860 O O . ALA A 1 36 ? -7.016 -6.542 -10.739 1.00 74.31 36 ALA A O 10
ATOM 12867 N N . VAL A 1 37 ? -5.742 -4.876 -9.930 1.00 12.40 37 VAL A N 10
ATOM 12868 C CA . VAL A 1 37 ? -5.059 -5.723 -8.958 1.00 20.44 37 VAL A CA 10
ATOM 12869 C C . VAL A 1 37 ? -6.064 -6.303 -7.965 1.00 51.15 37 VAL A C 10
ATOM 12870 O O . VAL A 1 37 ? -5.905 -7.421 -7.475 1.00 21.13 37 VAL A O 10
ATOM 12883 N N . GLY A 1 38 ? -7.111 -5.539 -7.696 1.00 2.25 38 GLY A N 10
ATOM 128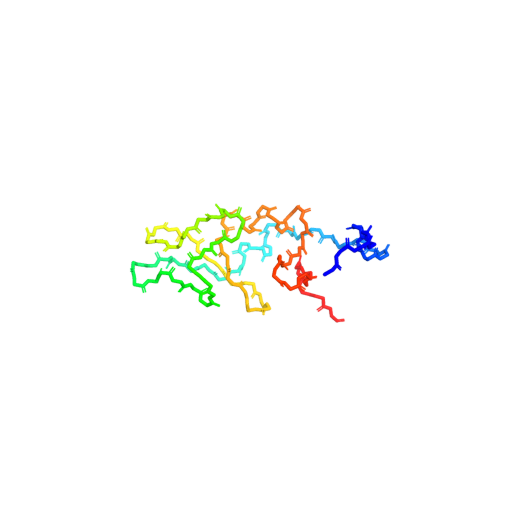84 C CA . GLY A 1 38 ? -8.172 -6.001 -6.830 1.00 33.10 38 GLY A CA 10
ATOM 12885 C C . GLY A 1 38 ? -9.406 -5.142 -6.973 1.00 70.12 38 GLY A C 10
ATOM 12886 O O . GLY A 1 38 ? -9.983 -5.056 -8.057 1.00 74.22 38 GLY A O 10
ATOM 12890 N N . GLN A 1 39 ? -9.803 -4.496 -5.885 1.00 34.31 39 GLN A N 10
ATOM 12891 C CA . GLN A 1 39 ? -10.931 -3.575 -5.911 1.00 3.40 39 GLN A CA 10
ATOM 12892 C C . GLN A 1 39 ? -10.622 -2.380 -6.806 1.00 74.00 39 GLN A C 10
ATOM 12893 O O . GLN A 1 39 ? -11.360 -2.074 -7.741 1.00 23.41 39 GLN A O 10
ATOM 12907 N N . GLU A 1 40 ? -9.518 -1.719 -6.508 1.00 53.14 40 GLU A N 10
ATOM 12908 C CA . GLU A 1 40 ? -9.139 -0.507 -7.208 1.00 24.51 40 GLU A CA 10
ATOM 12909 C C . GLU A 1 40 ? -8.173 -0.795 -8.351 1.00 35.24 40 GLU A C 10
ATOM 12910 O O . GLU A 1 40 ? -7.299 -1.660 -8.245 1.00 71.22 40 GLU A O 10
ATOM 12922 N N . MET A 1 41 ? -8.353 -0.071 -9.446 1.00 70.24 41 MET A N 10
ATOM 12923 C CA . MET A 1 41 ? -7.425 -0.117 -10.566 1.00 33.13 41 MET A CA 10
ATOM 12924 C C . MET A 1 41 ? -6.713 1.223 -10.693 1.00 15.50 41 MET A C 10
ATOM 12925 O O . MET A 1 41 ? -5.976 1.468 -11.649 1.00 51.32 41 MET A O 10
ATOM 12939 N N . CYS A 1 42 ? -6.943 2.085 -9.711 1.00 34.22 42 CYS A N 10
ATOM 12940 C CA . CYS A 1 42 ? -6.289 3.380 -9.650 1.00 33.42 42 CYS A CA 10
ATOM 12941 C C . CYS A 1 42 ? -5.611 3.557 -8.294 1.00 22.13 42 CYS A C 10
ATOM 12942 O O . CYS A 1 42 ? -6.059 3.003 -7.291 1.00 1.41 42 CYS A O 10
ATOM 12950 N N . CYS A 1 43 ? -4.523 4.306 -8.271 1.00 3.14 43 CYS A N 10
ATOM 12951 C CA . CYS A 1 43 ? -3.792 4.556 -7.040 1.00 41.32 43 CYS A CA 10
ATOM 12952 C C . CYS A 1 43 ? -3.956 6.011 -6.622 1.00 13.05 43 CYS A C 10
ATOM 12953 O O . CYS A 1 43 ? -3.293 6.893 -7.168 1.00 0.01 43 CYS A O 10
ATOM 12960 N N . PRO A 1 44 ? -4.845 6.273 -5.645 1.00 1.53 44 PRO A N 10
ATOM 12961 C CA . PRO A 1 44 ? -5.156 7.632 -5.176 1.00 23.13 44 PRO A CA 10
ATOM 12962 C C . PRO A 1 44 ? -3.912 8.403 -4.749 1.00 34.41 44 PRO A C 10
ATOM 12963 O O . PRO A 1 44 ? -3.839 9.618 -4.909 1.00 44.41 44 PRO A O 10
ATOM 12974 N N . ILE A 1 45 ? -2.928 7.677 -4.228 1.00 15.31 45 ILE A N 10
ATOM 12975 C CA . ILE A 1 45 ? -1.683 8.280 -3.767 1.00 72.04 45 ILE A CA 10
ATOM 12976 C C . ILE A 1 45 ? -0.908 8.893 -4.936 1.00 25.13 45 ILE A C 10
ATOM 12977 O O . ILE A 1 45 ? -0.263 9.931 -4.793 1.00 44.02 45 ILE A O 10
ATOM 12993 N N . CYS A 1 46 ? -0.995 8.254 -6.097 1.00 34.13 46 CYS A N 10
ATOM 12994 C CA . CYS A 1 46 ? -0.257 8.701 -7.275 1.00 2.55 46 CYS A CA 10
ATOM 12995 C C . CYS A 1 46 ? -1.139 9.529 -8.201 1.00 74.35 46 CYS A C 10
ATOM 12996 O O . CYS A 1 46 ? -0.631 10.263 -9.052 1.00 44.24 46 CYS A O 10
ATOM 13003 N N . CYS A 1 47 ? -2.457 9.394 -8.034 1.00 62.12 47 CYS A N 10
ATOM 13004 C CA . CYS A 1 47 ? -3.432 10.003 -8.940 1.00 23.22 47 CYS A CA 10
ATOM 13005 C C . CYS A 1 47 ? -3.327 9.368 -10.325 1.00 4.42 47 CYS A C 10
ATOM 13006 O O . CYS A 1 47 ? -3.760 9.938 -11.328 1.00 62.14 47 CYS A O 10
ATOM 13014 N N . SER A 1 48 ? -2.779 8.159 -10.354 1.00 42.14 48 SER A N 10
ATOM 13015 C CA . SER A 1 48 ? -2.562 7.436 -11.594 1.00 3.23 48 SER A CA 10
ATOM 13016 C C . SER A 1 48 ? -3.110 6.017 -11.460 1.00 0.22 48 SER A C 10
ATOM 13017 O O . SER A 1 48 ? -3.541 5.613 -10.380 1.00 74.11 48 SER A O 10
ATOM 13025 N N . GLU A 1 49 ? -3.069 5.262 -12.545 1.00 51.23 49 GLU A N 10
ATOM 13026 C CA . GLU A 1 49 ? -3.675 3.938 -12.591 1.00 44.10 49 GLU A CA 10
ATOM 13027 C C . GLU A 1 49 ? -2.634 2.838 -12.378 1.00 43.24 49 GLU A C 10
ATOM 13028 O O . GLU A 1 49 ? -1.466 3.114 -12.092 1.00 74.32 49 GLU A O 10
ATOM 13040 N N . TYR A 1 50 ? -3.072 1.593 -12.500 1.00 75.21 50 TYR A N 10
ATOM 13041 C CA . TYR A 1 50 ? -2.181 0.448 -12.380 1.00 21.01 50 TYR A CA 10
ATOM 13042 C C . TYR A 1 50 ? -1.814 -0.091 -13.755 1.00 44.34 50 TYR A C 10
ATOM 13043 O O . TYR A 1 50 ? -2.680 -0.491 -14.532 1.00 3.24 50 TYR A O 10
ATOM 13061 N N . VAL A 1 51 ? -0.523 -0.090 -14.051 1.00 51.20 51 VAL A N 10
ATOM 13062 C CA . VAL A 1 51 ? -0.028 -0.568 -15.332 1.00 14.43 51 VAL A CA 10
ATOM 13063 C C . VAL A 1 51 ? 1.064 -1.614 -15.134 1.00 31.13 51 VAL A C 10
ATOM 13064 O O . VAL A 1 51 ? 1.564 -1.795 -14.020 1.00 64.11 51 VAL A O 10
ATOM 13077 N N . LYS A 1 52 ? 1.440 -2.282 -16.217 1.00 64.24 52 LYS A N 10
ATOM 13078 C CA . LYS A 1 52 ? 2.403 -3.372 -16.156 1.00 54.43 52 LYS A CA 10
ATOM 13079 C C . LYS A 1 52 ? 3.816 -2.838 -15.949 1.00 10.41 52 LYS A C 10
ATOM 13080 O O . LYS A 1 52 ? 4.386 -2.203 -16.833 1.00 2.03 52 LYS A O 10
ATOM 13099 N N . GLY A 1 53 ? 4.366 -3.094 -14.769 1.00 14.43 53 GLY A N 10
ATOM 13100 C CA . GLY A 1 53 ? 5.714 -2.655 -14.468 1.00 51.53 53 GLY A CA 10
ATOM 13101 C C . GLY A 1 53 ? 5.848 -2.129 -13.053 1.00 54.31 53 GLY A C 10
ATOM 13102 O O . GLY A 1 53 ? 6.926 -2.183 -12.463 1.00 72.34 53 GLY A O 10
ATOM 13106 N N . ASP A 1 54 ? 4.747 -1.626 -12.505 1.00 64.12 54 ASP A N 10
ATOM 13107 C CA . ASP A 1 54 ? 4.755 -1.081 -11.150 1.00 51.43 54 ASP A CA 10
ATOM 13108 C C . ASP A 1 54 ? 4.503 -2.200 -10.140 1.00 63.22 54 ASP A C 10
ATOM 13109 O O . ASP A 1 54 ? 3.993 -3.265 -10.495 1.00 21.31 54 ASP A O 10
ATOM 13118 N N . VAL A 1 55 ? 4.859 -1.958 -8.889 1.00 64.15 55 VAL A N 10
ATOM 13119 C CA . VAL A 1 55 ? 4.729 -2.966 -7.847 1.00 64.12 55 VAL A CA 10
ATOM 13120 C C . VAL A 1 55 ? 3.592 -2.613 -6.894 1.00 51.44 55 VAL A C 10
ATOM 13121 O O . VAL A 1 55 ? 3.541 -1.507 -6.351 1.00 4.01 55 VAL A O 10
ATOM 13134 N N . ALA A 1 56 ? 2.679 -3.550 -6.703 1.00 60.34 56 ALA A N 10
ATOM 13135 C CA . ALA A 1 56 ? 1.561 -3.358 -5.796 1.00 1.33 56 ALA A CA 10
ATOM 13136 C C . ALA A 1 56 ? 1.714 -4.241 -4.563 1.00 41.52 56 ALA A C 10
ATOM 13137 O O . ALA A 1 56 ? 2.596 -5.099 -4.506 1.00 72.10 56 ALA A O 10
ATOM 13144 N N . THR A 1 57 ? 0.862 -4.017 -3.580 1.00 2.23 57 THR A N 10
ATOM 13145 C CA . THR A 1 57 ? 0.866 -4.804 -2.366 1.00 42.53 57 THR A CA 10
ATOM 13146 C C . THR A 1 57 ? -0.551 -4.892 -1.807 1.00 54.53 57 THR A C 10
ATOM 13147 O O . THR A 1 57 ? -1.397 -4.045 -2.110 1.00 54.02 57 THR A O 10
ATOM 13158 N N . GLU A 1 58 ? -0.811 -5.922 -1.015 1.00 1.11 58 GLU A N 10
ATOM 13159 C CA . GLU A 1 58 ? -2.124 -6.116 -0.429 1.00 5.41 58 GLU A CA 10
ATOM 13160 C C . GLU A 1 58 ? -2.074 -5.879 1.073 1.00 64.22 58 GLU A C 10
ATOM 13161 O O . GLU A 1 58 ? -1.363 -6.578 1.797 1.00 74.32 58 GLU A O 10
ATOM 13173 N N . LEU A 1 59 ? -2.809 -4.879 1.533 1.00 65.12 59 LEU A N 10
ATOM 13174 C CA . LEU A 1 59 ? -2.969 -4.653 2.959 1.00 62.44 59 LEU A CA 10
ATOM 13175 C C . LEU A 1 59 ? -3.935 -5.691 3.520 1.00 45.43 59 LEU A C 10
ATOM 13176 O O . LEU A 1 59 ? -4.757 -6.224 2.777 1.00 71.34 59 LEU A O 10
ATOM 13192 N N . PRO A 1 60 ? -3.859 -5.985 4.830 1.00 1.11 60 PRO A N 10
ATOM 13193 C CA . PRO A 1 60 ? -4.673 -7.037 5.468 1.00 64.52 60 PRO A CA 10
ATOM 13194 C C . PRO A 1 60 ? -6.171 -6.916 5.172 1.00 74.50 60 PRO A C 10
ATOM 13195 O O . PRO A 1 60 ? -6.903 -7.903 5.227 1.00 31.52 60 PRO A O 10
ATOM 13206 N N . CYS A 1 61 ? -6.621 -5.715 4.841 1.00 71.43 61 CYS A N 10
ATOM 13207 C CA . CYS A 1 61 ? -8.033 -5.477 4.573 1.00 20.41 61 CYS A CA 10
ATOM 13208 C C . CYS A 1 61 ? -8.362 -5.668 3.088 1.00 44.52 61 CYS A C 10
ATOM 13209 O O . CYS A 1 61 ? -9.407 -5.223 2.620 1.00 50.33 61 CYS A O 10
ATOM 13216 N N . HIS A 1 62 ? -7.449 -6.309 2.356 1.00 25.43 62 HIS A N 10
ATOM 13217 C CA . HIS A 1 62 ? -7.657 -6.653 0.940 1.00 72.42 62 HIS A CA 10
ATOM 13218 C C . HIS A 1 62 ? -7.714 -5.413 0.051 1.00 55.32 62 HIS A C 10
ATOM 13219 O O . HIS A 1 62 ? -8.294 -5.439 -1.034 1.00 43.33 62 HIS A O 10
ATOM 13234 N N . HIS A 1 63 ? -7.100 -4.329 0.500 1.00 24.34 63 HIS A N 10
ATOM 13235 C CA . HIS A 1 63 ? -6.993 -3.129 -0.319 1.00 23.24 63 HIS A CA 10
ATOM 13236 C C . HIS A 1 63 ? -5.590 -3.026 -0.899 1.00 22.55 63 HIS A C 10
ATOM 13237 O O . HIS A 1 63 ? -4.604 -3.200 -0.183 1.00 0.12 63 HIS A O 10
ATOM 13251 N N . TYR A 1 64 ? -5.511 -2.744 -2.193 1.00 20.45 64 TYR A N 10
ATOM 13252 C CA . TYR A 1 64 ? -4.243 -2.788 -2.911 1.00 3.12 64 TYR A CA 10
ATOM 13253 C C . TYR A 1 64 ? -3.710 -1.394 -3.214 1.00 11.01 64 TYR A C 10
ATOM 13254 O O . TYR A 1 64 ? -4.441 -0.524 -3.692 1.00 0.23 64 TYR A O 10
ATOM 13272 N N . PHE A 1 65 ? -2.431 -1.202 -2.940 1.00 41.10 65 PHE A N 10
ATOM 13273 C CA . PHE A 1 65 ? -1.731 0.036 -3.254 1.00 4.21 65 PHE A CA 10
ATOM 13274 C C . PHE A 1 65 ? -0.360 -0.312 -3.808 1.00 74.42 65 PHE A C 10
ATOM 13275 O O . PHE A 1 65 ? 0.008 -1.481 -3.843 1.00 45.44 65 PHE A O 10
ATOM 13292 N N . HIS A 1 66 ? 0.403 0.680 -4.246 1.00 74.21 66 HIS A N 10
ATOM 13293 C CA . HIS A 1 66 ? 1.767 0.412 -4.677 1.00 31.35 66 HIS A CA 10
ATOM 13294 C C . HIS A 1 66 ? 2.671 0.406 -3.464 1.00 4.41 66 HIS A C 10
ATOM 13295 O O . HIS A 1 66 ? 2.655 1.355 -2.682 1.00 2.14 66 HIS A O 10
ATOM 13309 N N . LYS A 1 67 ? 3.454 -0.650 -3.317 1.00 43.13 67 LYS A N 10
ATOM 13310 C CA . LYS A 1 67 ? 4.358 -0.786 -2.179 1.00 72.33 67 LYS A CA 10
ATOM 13311 C C . LYS A 1 67 ? 5.273 0.444 -2.024 1.00 34.00 67 LYS A C 10
ATOM 13312 O O . LYS A 1 67 ? 5.386 0.981 -0.922 1.00 14.20 67 LYS A O 10
ATOM 13331 N N . PRO A 1 68 ? 5.932 0.923 -3.114 1.00 70.53 68 PRO A N 10
ATOM 13332 C CA . PRO A 1 68 ? 6.788 2.121 -3.054 1.00 4.24 68 PRO A CA 10
ATOM 13333 C C . PRO A 1 68 ? 6.088 3.353 -2.468 1.00 74.23 68 PRO A C 10
ATOM 13334 O O . PRO A 1 68 ? 6.640 4.030 -1.596 1.00 4.02 68 PRO A O 10
ATOM 13345 N N . CYS A 1 69 ? 4.874 3.642 -2.933 1.00 61.21 69 CYS A N 10
ATOM 13346 C CA . CYS A 1 69 ? 4.187 4.864 -2.521 1.00 44.43 69 CYS A CA 10
ATOM 13347 C C . CYS A 1 69 ? 3.480 4.696 -1.178 1.00 63.51 69 CYS A C 10
ATOM 13348 O O . CYS A 1 69 ? 3.461 5.622 -0.364 1.00 14.05 69 CYS A O 10
ATOM 13355 N N . VAL A 1 70 ? 2.913 3.518 -0.929 1.00 42.25 70 VAL A N 10
ATOM 13356 C CA . VAL A 1 70 ? 2.224 3.277 0.333 1.00 3.30 70 VAL A CA 10
ATOM 13357 C C . VAL A 1 70 ? 3.235 3.249 1.476 1.00 74.10 70 VAL A C 10
ATOM 13358 O O . VAL A 1 70 ? 2.902 3.539 2.622 1.00 73.14 70 VAL A O 10
ATOM 13371 N N . SER A 1 71 ? 4.480 2.923 1.137 1.00 21.34 71 SER A N 10
ATOM 13372 C CA . SER A 1 71 ? 5.575 2.934 2.094 1.00 3.21 71 SER A CA 10
ATOM 13373 C C . SER A 1 71 ? 5.685 4.299 2.770 1.00 14.41 71 SER A C 10
ATOM 13374 O O . SER A 1 71 ? 5.710 4.394 3.996 1.00 44.12 71 SER A O 10
ATOM 13382 N N . ILE A 1 72 ? 5.714 5.352 1.963 1.00 74.41 72 ILE A N 10
ATOM 13383 C CA . ILE A 1 72 ? 5.859 6.707 2.477 1.00 42.21 72 ILE A CA 10
ATOM 13384 C C . ILE A 1 72 ? 4.635 7.101 3.298 1.00 43.10 72 ILE A C 10
ATOM 13385 O O . ILE A 1 72 ? 4.753 7.752 4.336 1.00 50.23 72 ILE A O 10
ATOM 13401 N N . TRP A 1 73 ? 3.465 6.685 2.831 1.00 53.12 73 TRP A N 10
ATOM 13402 C CA . TRP A 1 73 ? 2.221 6.959 3.531 1.00 53.11 73 TRP A CA 10
ATOM 13403 C C . TRP A 1 73 ? 2.218 6.292 4.903 1.00 45.21 73 TRP A C 10
ATOM 13404 O O . TRP A 1 73 ? 1.895 6.925 5.908 1.00 73.31 73 TRP A O 10
ATOM 13425 N N . LEU A 1 74 ? 2.603 5.021 4.943 1.00 13.25 74 LEU A N 10
ATOM 13426 C CA . LEU A 1 74 ? 2.615 4.260 6.187 1.00 44.22 74 LEU A CA 10
ATOM 13427 C C . LEU A 1 74 ? 3.652 4.809 7.161 1.00 65.23 74 LEU A C 10
ATOM 13428 O O . LEU A 1 74 ? 3.479 4.717 8.375 1.00 53.23 74 LEU A O 10
ATOM 13444 N N . GLN A 1 75 ? 4.725 5.393 6.625 1.00 24.42 75 GLN A N 10
ATOM 13445 C CA . GLN A 1 75 ? 5.756 6.010 7.458 1.00 2.02 75 GLN A CA 10
ATOM 13446 C C . GLN A 1 75 ? 5.238 7.297 8.094 1.00 31.34 75 GLN A C 10
ATOM 13447 O O . GLN A 1 75 ? 5.854 7.841 9.008 1.00 54.23 75 GLN A O 10
ATOM 13461 N N . LYS A 1 76 ? 4.109 7.782 7.599 1.00 72.11 76 LYS A N 10
ATOM 13462 C CA . LYS A 1 76 ? 3.467 8.956 8.170 1.00 43.41 76 LYS A CA 10
ATOM 13463 C C . LYS A 1 76 ? 2.288 8.537 9.043 1.00 63.10 76 LYS A C 10
ATOM 13464 O O . LYS A 1 76 ? 2.113 9.034 10.157 1.00 53.30 76 LYS A O 10
ATOM 13483 N N . SER A 1 77 ? 1.490 7.617 8.528 1.00 3.24 77 SER A N 10
ATOM 13484 C CA . SER A 1 77 ? 0.347 7.090 9.250 1.00 42.04 77 SER A CA 10
ATOM 13485 C C . SER A 1 77 ? 0.035 5.678 8.768 1.00 4.03 77 SER A C 10
ATOM 13486 O O . SER A 1 77 ? -0.241 5.466 7.587 1.00 1.22 77 SER A O 10
ATOM 13494 N N . GLY A 1 78 ? 0.092 4.715 9.679 1.00 34.03 78 GLY A N 10
ATOM 13495 C CA . GLY A 1 78 ? -0.123 3.328 9.305 1.00 33.23 78 GLY A CA 10
ATOM 13496 C C . GLY A 1 78 ? -1.590 2.976 9.189 1.00 21.11 78 GLY A C 10
ATOM 13497 O O . GLY A 1 78 ? -2.109 2.194 9.985 1.00 42.32 78 GLY A O 10
ATOM 13501 N N . THR A 1 79 ? -2.270 3.563 8.219 1.00 1.03 79 THR A N 10
ATOM 13502 C CA . THR A 1 79 ? -3.675 3.282 7.987 1.00 3.51 79 THR A CA 10
ATOM 13503 C C . THR A 1 79 ? -3.989 3.232 6.498 1.00 61.01 79 THR A C 10
ATOM 13504 O O . THR A 1 79 ? -3.411 3.974 5.708 1.00 72.22 79 THR A O 10
ATOM 13515 N N . CYS A 1 80 ? -4.899 2.344 6.126 1.00 34.33 80 CYS A N 10
ATOM 13516 C CA . CYS A 1 80 ? -5.360 2.225 4.750 1.00 12.40 80 CYS A CA 10
ATOM 13517 C C . CYS A 1 80 ? -6.299 3.379 4.419 1.00 21.44 80 CYS A C 10
ATOM 13518 O O . CYS A 1 80 ? -7.452 3.352 4.818 1.00 11.43 80 CYS A O 10
ATOM 13525 N N . PRO A 1 81 ? -5.834 4.376 3.650 1.00 71.31 81 PRO A N 10
ATOM 13526 C CA . PRO A 1 81 ? -6.536 5.657 3.461 1.00 15.13 81 PRO A CA 10
ATOM 13527 C C . PRO A 1 81 ? -8.025 5.517 3.117 1.00 23.54 81 PRO A C 10
ATOM 13528 O O . PRO A 1 81 ? -8.851 6.298 3.584 1.00 75.05 81 PRO A O 10
ATOM 13539 N N . VAL A 1 82 ? -8.358 4.508 2.324 1.00 55.13 82 VAL A N 10
ATOM 13540 C CA . VAL A 1 82 ? -9.727 4.340 1.832 1.00 42.31 82 VAL A CA 10
ATOM 13541 C C . VAL A 1 82 ? -10.705 3.948 2.951 1.00 25.02 82 VAL A C 10
ATOM 13542 O O . VAL A 1 82 ? -11.890 4.273 2.891 1.00 74.54 82 VAL A O 10
ATOM 13555 N N . CYS A 1 83 ? -10.213 3.270 3.981 1.00 45.10 83 CYS A N 10
ATOM 13556 C CA . CYS A 1 83 ? -11.089 2.765 5.042 1.00 44.45 83 CYS A CA 10
ATOM 13557 C C . CYS A 1 83 ? -10.609 3.199 6.431 1.00 32.43 83 CYS A C 10
ATOM 13558 O O . CYS A 1 83 ? -11.404 3.291 7.368 1.00 14.24 83 CYS A O 10
ATOM 13565 N N . ARG A 1 84 ? -9.302 3.434 6.540 1.00 44.14 84 ARG A N 10
ATOM 13566 C CA . ARG A 1 84 ? -8.639 3.881 7.764 1.00 15.40 84 ARG A CA 10
ATOM 13567 C C . ARG A 1 84 ? -8.407 2.708 8.708 1.00 24.54 84 ARG A C 10
ATOM 13568 O O . ARG A 1 84 ? -8.176 2.886 9.902 1.00 21.34 84 ARG A O 10
ATOM 13589 N N . CYS A 1 85 ? -8.455 1.502 8.155 1.00 4.52 85 CYS A N 10
ATOM 13590 C CA . CYS A 1 85 ? -8.036 0.319 8.887 1.00 70.30 85 CYS A CA 10
ATOM 13591 C C . CYS A 1 85 ? -6.525 0.378 9.083 1.00 61.41 85 CYS A C 10
ATOM 13592 O O . CYS A 1 85 ? -5.793 0.763 8.167 1.00 10.41 85 CYS A O 10
ATOM 13600 N N . MET A 1 86 ? -6.069 0.014 10.268 1.00 64.22 86 MET A N 10
ATOM 13601 C CA . MET A 1 86 ? -4.674 0.204 10.645 1.00 65.40 86 MET A CA 10
ATOM 13602 C C . MET A 1 86 ? -3.780 -0.896 10.081 1.00 5.25 86 MET A C 10
ATOM 13603 O O . MET A 1 86 ? -4.211 -2.036 9.908 1.00 62.32 86 MET A O 10
ATOM 13617 N N . PHE A 1 87 ? -2.540 -0.534 9.786 1.00 12.44 87 PHE A N 10
ATOM 13618 C CA . PHE A 1 87 ? -1.520 -1.493 9.402 1.00 12.11 87 PHE A CA 10
ATOM 13619 C C . PHE A 1 87 ? -0.234 -1.203 10.172 1.00 21.32 87 PHE A C 10
ATOM 13620 O O . PHE A 1 87 ? 0.359 -0.133 10.018 1.00 14.34 87 PHE A O 10
ATOM 13637 N N . PRO A 1 88 ? 0.210 -2.141 11.021 1.00 22.12 88 PRO A N 10
ATOM 13638 C CA . PRO A 1 88 ? -0.487 -3.410 11.254 1.00 23.02 88 PRO A CA 10
ATOM 13639 C C . PRO A 1 88 ? -1.773 -3.213 12.059 1.00 30.53 88 PRO A C 10
ATOM 13640 O O . PRO A 1 88 ? -1.875 -2.270 12.841 1.00 43.21 88 PRO A O 10
ATOM 13651 N N . PRO A 1 89 ? -2.767 -4.099 11.867 1.00 72.01 89 PRO A N 10
ATOM 13652 C CA . PRO A 1 89 ? -4.066 -4.016 12.553 1.00 43.30 89 PRO A CA 10
ATOM 13653 C C . PRO A 1 89 ? -3.916 -3.845 14.066 1.00 34.01 89 PRO A C 10
ATOM 13654 O O . PRO A 1 89 ? -2.974 -4.369 14.665 1.00 50.11 89 PRO A O 10
ATOM 13665 N N . PRO A 1 90 ? -4.854 -3.127 14.706 1.00 51.10 90 PRO A N 10
ATOM 13666 C CA . PRO A 1 90 ? -4.749 -2.790 16.126 1.00 1.41 90 PRO A CA 10
ATOM 13667 C C . PRO A 1 90 ? -4.814 -4.026 17.012 1.00 1.43 90 PRO A C 10
ATOM 13668 O O . PRO A 1 90 ? -5.453 -5.020 16.659 1.00 62.52 90 PRO A O 10
ATOM 13679 N N . LEU A 1 91 ? -4.148 -3.968 18.150 1.00 3.54 91 LEU A N 10
ATOM 13680 C CA . LEU A 1 91 ? -4.101 -5.103 19.055 1.00 24.22 91 LEU A CA 10
ATOM 13681 C C . LEU A 1 91 ? -4.981 -4.845 20.267 1.00 34.41 91 LEU A C 10
ATOM 13682 O O . LEU A 1 91 ? -4.441 -4.686 21.381 1.00 37.83 91 LEU A O 10
ATOM 13701 N N . MET A 1 1 ? -3.937 16.253 29.351 1.00 34.25 1 MET A N 11
ATOM 13702 C CA . MET A 1 1 ? -2.824 17.144 28.957 1.00 3.23 1 MET A CA 11
ATOM 13703 C C . MET A 1 1 ? -1.716 17.121 30.002 1.00 31.23 1 MET A C 11
ATOM 13704 O O . MET A 1 1 ? -1.967 16.858 31.181 1.00 21.32 1 MET A O 11
ATOM 13720 N N . GLY A 1 2 ? -0.490 17.364 29.564 1.00 12.35 2 GLY A N 11
ATOM 13721 C CA . GLY A 1 2 ? 0.630 17.428 30.480 1.00 52.35 2 GLY A CA 11
ATOM 13722 C C . GLY A 1 2 ? 1.247 18.806 30.483 1.00 14.44 2 GLY A C 11
ATOM 13723 O O . GLY A 1 2 ? 1.079 19.571 31.432 1.00 2.53 2 GLY A O 11
ATOM 13727 N N . HIS A 1 3 ? 1.955 19.127 29.413 1.00 31.30 3 HIS A N 11
ATOM 13728 C CA . HIS A 1 3 ? 2.506 20.462 29.225 1.00 1.52 3 HIS A CA 11
ATOM 13729 C C . HIS A 1 3 ? 1.823 21.128 28.039 1.00 4.11 3 HIS A C 11
ATOM 13730 O O . HIS A 1 3 ? 0.838 20.608 27.517 1.00 22.02 3 HIS A O 11
ATOM 13745 N N . HIS A 1 4 ? 2.335 22.270 27.611 1.00 72.42 4 HIS A N 11
ATOM 13746 C CA . HIS A 1 4 ? 1.758 22.962 26.467 1.00 23.01 4 HIS A CA 11
ATOM 13747 C C . HIS A 1 4 ? 2.779 23.045 25.338 1.00 40.44 4 HIS A C 11
ATOM 13748 O O . HIS A 1 4 ? 3.044 24.111 24.784 1.00 35.15 4 HIS A O 11
ATOM 13763 N N . HIS A 1 5 ? 3.349 21.890 25.012 1.00 35.15 5 HIS A N 11
ATOM 13764 C CA . HIS A 1 5 ? 4.299 21.774 23.915 1.00 23.42 5 HIS A CA 11
ATOM 13765 C C . HIS A 1 5 ? 3.565 21.903 22.584 1.00 63.33 5 HIS A C 11
ATOM 13766 O O . HIS A 1 5 ? 2.575 21.214 22.344 1.00 22.32 5 HIS A O 11
ATOM 13781 N N . HIS A 1 6 ? 4.055 22.779 21.725 1.00 64.15 6 HIS A N 11
ATOM 13782 C CA . HIS A 1 6 ? 3.394 23.061 20.461 1.00 2.33 6 HIS A CA 11
ATOM 13783 C C . HIS A 1 6 ? 4.169 22.462 19.293 1.00 21.54 6 HIS A C 11
ATOM 13784 O O . HIS A 1 6 ? 5.305 22.847 19.027 1.00 64.22 6 HIS A O 11
ATOM 13799 N N . HIS A 1 7 ? 3.554 21.512 18.607 1.00 23.55 7 HIS A N 11
ATOM 13800 C CA . HIS A 1 7 ? 4.137 20.967 17.389 1.00 11.22 7 HIS A CA 11
ATOM 13801 C C . HIS A 1 7 ? 3.600 21.729 16.184 1.00 22.15 7 HIS A C 11
ATOM 13802 O O . HIS A 1 7 ? 2.616 22.458 16.302 1.00 33.01 7 HIS A O 11
ATOM 13817 N N . HIS A 1 8 ? 4.243 21.568 15.037 1.00 33.31 8 HIS A N 11
ATOM 13818 C CA . HIS A 1 8 ? 3.833 22.282 13.838 1.00 55.00 8 HIS A CA 11
ATOM 13819 C C . HIS A 1 8 ? 2.559 21.661 13.279 1.00 41.34 8 HIS A C 11
ATOM 13820 O O . HIS A 1 8 ? 2.355 20.451 13.388 1.00 42.41 8 HIS A O 11
ATOM 13835 N N . SER A 1 9 ? 1.705 22.494 12.706 1.00 12.33 9 SER A N 11
ATOM 13836 C CA . SER A 1 9 ? 0.430 22.050 12.162 1.00 13.31 9 SER A CA 11
ATOM 13837 C C . SER A 1 9 ? 0.595 20.953 11.107 1.00 11.42 9 SER A C 11
ATOM 13838 O O . SER A 1 9 ? 1.003 21.215 9.975 1.00 51.14 9 SER A O 11
ATOM 13846 N N . HIS A 1 10 ? 0.301 19.721 11.508 1.00 42.31 10 HIS A N 11
ATOM 13847 C CA . HIS A 1 10 ? 0.258 18.589 10.591 1.00 54.12 10 HIS A CA 11
ATOM 13848 C C . HIS A 1 10 ? -0.593 17.482 11.205 1.00 0.33 10 HIS A C 11
ATOM 13849 O O . HIS A 1 10 ? -0.302 16.985 12.296 1.00 62.00 10 HIS A O 11
ATOM 13864 N N . MET A 1 11 ? -1.664 17.127 10.517 1.00 43.52 11 MET A N 11
ATOM 13865 C CA . MET A 1 11 ? -2.635 16.184 11.046 1.00 71.34 11 MET A CA 11
ATOM 13866 C C . MET A 1 11 ? -2.258 14.750 10.700 1.00 2.15 11 MET A C 11
ATOM 13867 O O . MET A 1 11 ? -2.228 14.368 9.530 1.00 12.25 11 MET A O 11
ATOM 13881 N N . VAL A 1 12 ? -1.960 13.967 11.725 1.00 11.24 12 VAL A N 11
ATOM 13882 C CA . VAL A 1 12 ? -1.657 12.556 11.548 1.00 42.41 12 VAL A CA 11
ATOM 13883 C C . VAL A 1 12 ? -2.684 11.712 12.295 1.00 22.22 12 VAL A C 11
ATOM 13884 O O . VAL A 1 12 ? -2.871 11.879 13.501 1.00 55.12 12 VAL A O 11
ATOM 13897 N N . ALA A 1 13 ? -3.340 10.809 11.578 1.00 1.55 13 ALA A N 11
ATOM 13898 C CA . ALA A 1 13 ? -4.428 10.022 12.149 1.00 62.41 13 ALA A CA 11
ATOM 13899 C C . ALA A 1 13 ? -3.913 8.950 13.105 1.00 54.55 13 ALA A C 11
ATOM 13900 O O . ALA A 1 13 ? -4.337 8.884 14.259 1.00 0.00 13 ALA A O 11
ATOM 13907 N N . ASN A 1 14 ? -2.998 8.118 12.625 1.00 74.41 14 ASN A N 11
ATOM 13908 C CA . ASN A 1 14 ? -2.489 7.003 13.418 1.00 14.03 14 ASN A CA 11
ATOM 13909 C C . ASN A 1 14 ? -0.966 6.995 13.438 1.00 51.23 14 ASN A C 11
ATOM 13910 O O . ASN A 1 14 ? -0.328 7.569 12.553 1.00 23.12 14 ASN A O 11
ATOM 13921 N N . PRO A 1 15 ? -0.366 6.353 14.456 1.00 64.15 15 PRO A N 11
ATOM 13922 C CA . PRO A 1 15 ? 1.090 6.192 14.550 1.00 4.41 15 PRO A CA 11
ATOM 13923 C C . PRO A 1 15 ? 1.665 5.474 13.325 1.00 33.12 15 PRO A C 11
ATOM 13924 O O . PRO A 1 15 ? 0.980 4.666 12.693 1.00 21.32 15 PRO A O 11
ATOM 13935 N N . PRO A 1 16 ? 2.927 5.762 12.974 1.00 72.43 16 PRO A N 11
ATOM 13936 C CA . PRO A 1 16 ? 3.556 5.216 11.770 1.00 34.22 16 PRO A CA 11
ATOM 13937 C C . PRO A 1 16 ? 3.857 3.724 11.886 1.00 71.00 16 PRO A C 11
ATOM 13938 O O . PRO A 1 16 ? 4.012 3.189 12.988 1.00 12.14 16 PRO A O 11
ATOM 13949 N N . ALA A 1 17 ? 3.939 3.061 10.745 1.00 50.11 17 ALA A N 11
ATOM 13950 C CA . ALA A 1 17 ? 4.228 1.638 10.704 1.00 30.33 17 ALA A CA 11
ATOM 13951 C C . ALA A 1 17 ? 5.732 1.396 10.675 1.00 24.21 17 ALA A C 11
ATOM 13952 O O . ALA A 1 17 ? 6.485 2.173 10.083 1.00 44.43 17 ALA A O 11
ATOM 13959 N N . SER A 1 18 ? 6.160 0.327 11.328 1.00 52.32 18 SER A N 11
ATOM 13960 C CA . SER A 1 18 ? 7.568 -0.030 11.383 1.00 24.33 18 SER A CA 11
ATOM 13961 C C . SER A 1 18 ? 8.090 -0.405 9.995 1.00 70.31 18 SER A C 11
ATOM 13962 O O . SER A 1 18 ? 7.368 -1.001 9.191 1.00 2.35 18 SER A O 11
ATOM 13970 N N . LYS A 1 19 ? 9.347 -0.060 9.731 1.00 42.31 19 LYS A N 11
ATOM 13971 C CA . LYS A 1 19 ? 9.956 -0.282 8.426 1.00 14.34 19 LYS A CA 11
ATOM 13972 C C . LYS A 1 19 ? 9.919 -1.756 8.053 1.00 31.22 19 LYS A C 11
ATOM 13973 O O . LYS A 1 19 ? 9.585 -2.110 6.924 1.00 21.42 19 LYS A O 11
ATOM 13992 N N . GLU A 1 20 ? 10.272 -2.603 9.013 1.00 71.24 20 GLU A N 11
ATOM 13993 C CA . GLU A 1 20 ? 10.260 -4.052 8.827 1.00 64.53 20 GLU A CA 11
ATOM 13994 C C . GLU A 1 20 ? 8.941 -4.521 8.218 1.00 33.04 20 GLU A C 11
ATOM 13995 O O . GLU A 1 20 ? 8.934 -5.271 7.244 1.00 20.11 20 GLU A O 11
ATOM 14007 N N . SER A 1 21 ? 7.835 -4.051 8.783 1.00 4.23 21 SER A N 11
ATOM 14008 C CA . SER A 1 21 ? 6.508 -4.460 8.341 1.00 52.12 21 SER A CA 11
ATOM 14009 C C . SER A 1 21 ? 6.204 -3.938 6.936 1.00 3.24 21 SER A C 11
ATOM 14010 O O . SER A 1 21 ? 5.531 -4.605 6.153 1.00 42.21 21 SER A O 11
ATOM 14018 N N . ILE A 1 22 ? 6.711 -2.753 6.623 1.00 14.22 22 ILE A N 11
ATOM 14019 C CA . ILE A 1 22 ? 6.504 -2.156 5.306 1.00 71.03 22 ILE A CA 11
ATOM 14020 C C . ILE A 1 22 ? 7.343 -2.881 4.255 1.00 20.10 22 ILE A C 11
ATOM 14021 O O . ILE A 1 22 ? 6.867 -3.200 3.167 1.00 55.50 22 ILE A O 11
ATOM 14037 N N . ASP A 1 23 ? 8.596 -3.147 4.600 1.00 62.03 23 ASP A N 11
ATOM 14038 C CA . ASP A 1 23 ? 9.506 -3.877 3.724 1.00 23.42 23 ASP A CA 11
ATOM 14039 C C . ASP A 1 23 ? 8.996 -5.296 3.477 1.00 43.41 23 ASP A C 11
ATOM 14040 O O . ASP A 1 23 ? 9.123 -5.832 2.377 1.00 0.00 23 ASP A O 11
ATOM 14049 N N . ALA A 1 24 ? 8.386 -5.877 4.502 1.00 20.14 24 ALA A N 11
ATOM 14050 C CA . ALA A 1 24 ? 7.913 -7.254 4.442 1.00 65.54 24 ALA A CA 11
ATOM 14051 C C . ALA A 1 24 ? 6.567 -7.371 3.729 1.00 1.21 24 ALA A C 11
ATOM 14052 O O . ALA A 1 24 ? 5.977 -8.450 3.683 1.00 2.24 24 ALA A O 11
ATOM 14059 N N . LEU A 1 25 ? 6.073 -6.267 3.181 1.00 24.22 25 LEU A N 11
ATOM 14060 C CA . LEU A 1 25 ? 4.845 -6.296 2.400 1.00 73.02 25 LEU A CA 11
ATOM 14061 C C . LEU A 1 25 ? 5.075 -7.030 1.080 1.00 64.11 25 LEU A C 11
ATOM 14062 O O . LEU A 1 25 ? 6.149 -6.916 0.477 1.00 5.22 25 LEU A O 11
ATOM 14078 N N . PRO A 1 26 ? 4.077 -7.809 0.628 1.00 42.54 26 PRO A N 11
ATOM 14079 C CA . PRO A 1 26 ? 4.172 -8.590 -0.613 1.00 72.20 26 PRO A CA 11
ATOM 14080 C C . PRO A 1 26 ? 4.307 -7.704 -1.847 1.00 34.25 26 PRO A C 11
ATOM 14081 O O . PRO A 1 26 ? 3.793 -6.583 -1.879 1.00 30.34 26 PRO A O 11
ATOM 14092 N N . GLU A 1 27 ? 5.003 -8.210 -2.855 1.00 24.44 27 GLU A N 11
ATOM 14093 C CA . GLU A 1 27 ? 5.218 -7.466 -4.085 1.00 51.30 27 GLU A CA 11
ATOM 14094 C C . GLU A 1 27 ? 4.491 -8.133 -5.244 1.00 64.53 27 GLU A C 11
ATOM 14095 O O . GLU A 1 27 ? 4.908 -9.183 -5.734 1.00 20.44 27 GLU A O 11
ATOM 14107 N N . ILE A 1 28 ? 3.396 -7.526 -5.665 1.00 42.30 28 ILE A N 11
ATOM 14108 C CA . ILE A 1 28 ? 2.607 -8.037 -6.774 1.00 4.21 28 ILE A CA 11
ATOM 14109 C C . ILE A 1 28 ? 2.934 -7.264 -8.047 1.00 23.53 28 ILE A C 11
ATOM 14110 O O . ILE A 1 28 ? 2.792 -6.040 -8.090 1.00 54.31 28 ILE A O 11
ATOM 14126 N N . LEU A 1 29 ? 3.382 -7.972 -9.070 1.00 11.24 29 LEU A N 11
ATOM 14127 C CA . LEU A 1 29 ? 3.725 -7.345 -10.337 1.00 43.30 29 LEU A CA 11
ATOM 14128 C C . LEU A 1 29 ? 2.472 -7.107 -11.170 1.00 12.53 29 LEU A C 11
ATOM 14129 O O . LEU A 1 29 ? 1.723 -8.040 -11.465 1.00 62.22 29 LEU A O 11
ATOM 14145 N N . VAL A 1 30 ? 2.238 -5.855 -11.531 1.00 10.33 30 VAL A N 11
ATOM 14146 C CA . VAL A 1 30 ? 1.117 -5.520 -12.391 1.00 43.34 30 VAL A CA 11
ATOM 14147 C C . VAL A 1 30 ? 1.530 -5.613 -13.854 1.00 31.40 30 VAL A C 11
ATOM 14148 O O . VAL A 1 30 ? 2.602 -5.141 -14.243 1.00 2.34 30 VAL A O 11
ATOM 14161 N N . THR A 1 31 ? 0.684 -6.244 -14.648 1.00 3.20 31 THR A N 11
ATOM 14162 C CA . THR A 1 31 ? 0.929 -6.422 -16.066 1.00 50.25 31 THR A CA 11
ATOM 14163 C C . THR A 1 31 ? -0.082 -5.633 -16.895 1.00 11.40 31 THR A C 11
ATOM 14164 O O . THR A 1 31 ? -1.022 -5.053 -16.346 1.00 22.03 31 THR A O 11
ATOM 14175 N N . GLU A 1 32 ? 0.129 -5.597 -18.208 1.00 34.03 32 GLU A N 11
ATOM 14176 C CA . GLU A 1 32 ? -0.757 -4.870 -19.110 1.00 33.12 32 GLU A CA 11
ATOM 14177 C C . GLU A 1 32 ? -2.180 -5.406 -19.018 1.00 14.41 32 GLU A C 11
ATOM 14178 O O . GLU A 1 32 ? -2.398 -6.620 -19.034 1.00 23.33 32 GLU A O 11
ATOM 14190 N N . ASP A 1 33 ? -3.131 -4.482 -18.935 1.00 63.22 33 ASP A N 11
ATOM 14191 C CA . ASP A 1 33 ? -4.535 -4.807 -18.681 1.00 73.25 33 ASP A CA 11
ATOM 14192 C C . ASP A 1 33 ? -4.668 -5.663 -17.430 1.00 64.22 33 ASP A C 11
ATOM 14193 O O . ASP A 1 33 ? -4.853 -6.879 -17.498 1.00 45.15 33 ASP A O 11
ATOM 14202 N N . HIS A 1 34 ? -4.504 -5.018 -16.289 1.00 65.00 34 HIS A N 11
ATOM 14203 C CA . HIS A 1 34 ? -4.683 -5.665 -14.999 1.00 53.51 34 HIS A CA 11
ATOM 14204 C C . HIS A 1 34 ? -4.786 -4.593 -13.923 1.00 55.21 34 HIS A C 11
ATOM 14205 O O . HIS A 1 34 ? -4.419 -4.812 -12.769 1.00 73.15 34 HIS A O 11
ATOM 14220 N N . GLY A 1 35 ? -5.300 -3.431 -14.320 1.00 24.52 35 GLY A N 11
ATOM 14221 C CA . GLY A 1 35 ? -5.462 -2.327 -13.394 1.00 4.14 35 GLY A CA 11
ATOM 14222 C C . GLY A 1 35 ? -6.368 -2.696 -12.239 1.00 53.14 35 GLY A C 11
ATOM 14223 O O . GLY A 1 35 ? -6.142 -2.279 -11.103 1.00 12.53 35 GLY A O 11
ATOM 14227 N N . ALA A 1 36 ? -7.393 -3.487 -12.533 1.00 51.15 36 ALA A N 11
ATOM 14228 C CA . ALA A 1 36 ? -8.286 -3.985 -11.502 1.00 62.12 36 ALA A CA 11
ATOM 14229 C C . ALA A 1 36 ? -7.647 -5.167 -10.784 1.00 74.33 36 ALA A C 11
ATOM 14230 O O . ALA A 1 36 ? -7.870 -6.329 -11.137 1.00 34.12 36 ALA A O 11
ATOM 14237 N N . VAL A 1 37 ? -6.818 -4.857 -9.798 1.00 43.41 37 VAL A N 11
ATOM 14238 C CA . VAL A 1 37 ? -6.122 -5.876 -9.029 1.00 14.14 37 VAL A CA 11
ATOM 14239 C C . VAL A 1 37 ? -7.088 -6.544 -8.053 1.00 51.01 37 VAL A C 11
ATOM 14240 O O . VAL A 1 37 ? -6.892 -7.686 -7.636 1.00 60.04 37 VAL A O 11
ATOM 14253 N N . GLY A 1 38 ? -8.151 -5.828 -7.724 1.00 74.44 38 GLY A N 11
ATOM 14254 C CA . GLY A 1 38 ? -9.169 -6.358 -6.841 1.00 62.12 38 GLY A CA 11
ATOM 14255 C C . GLY A 1 38 ? -10.425 -5.520 -6.898 1.00 60.30 38 GLY A C 11
ATOM 14256 O O . GLY A 1 38 ? -10.957 -5.268 -7.978 1.00 35.42 38 GLY A O 11
ATOM 14260 N N . GLN A 1 39 ? -10.891 -5.070 -5.745 1.00 45.14 39 GLN A N 11
ATOM 14261 C CA . GLN A 1 39 ? -12.029 -4.161 -5.685 1.00 33.45 39 GLN A CA 11
ATOM 14262 C C . GLN A 1 39 ? -11.591 -2.741 -6.040 1.00 62.22 39 GLN A C 11
ATOM 14263 O O . GLN A 1 39 ? -12.405 -1.821 -6.120 1.00 34.13 39 GLN A O 11
ATOM 14277 N N . GLU A 1 40 ? -10.292 -2.582 -6.257 1.00 0.44 40 GLU A N 11
ATOM 14278 C CA . GLU A 1 40 ? -9.718 -1.309 -6.659 1.00 61.20 40 GLU A CA 11
ATOM 14279 C C . GLU A 1 40 ? -9.020 -1.457 -8.002 1.00 72.12 40 GLU A C 11
ATOM 14280 O O . GLU A 1 40 ? -8.576 -2.552 -8.362 1.00 64.22 40 GLU A O 11
ATOM 14292 N N . MET A 1 41 ? -8.934 -0.360 -8.738 1.00 51.21 41 MET A N 11
ATOM 14293 C CA . MET A 1 41 ? -8.231 -0.342 -10.014 1.00 60.02 41 MET A CA 11
ATOM 14294 C C . MET A 1 41 ? -7.346 0.893 -10.111 1.00 24.04 41 MET A C 11
ATOM 14295 O O . MET A 1 41 ? -6.791 1.196 -11.168 1.00 0.44 41 MET A O 11
ATOM 14309 N N . CYS A 1 42 ? -7.205 1.599 -8.999 1.00 1.03 42 CYS A N 11
ATOM 14310 C CA . CYS A 1 42 ? -6.447 2.837 -8.977 1.00 43.43 42 CYS A CA 11
ATOM 14311 C C . CYS A 1 42 ? -5.764 3.036 -7.631 1.00 60.35 42 CYS A C 11
ATOM 14312 O O . CYS A 1 42 ? -6.241 2.561 -6.601 1.00 10.12 42 CYS A O 11
ATOM 14320 N N . CYS A 1 43 ? -4.637 3.731 -7.661 1.00 41.22 43 CYS A N 11
ATOM 14321 C CA . CYS A 1 43 ? -3.878 4.047 -6.464 1.00 30.44 43 CYS A CA 11
ATOM 14322 C C . CYS A 1 43 ? -4.154 5.490 -6.059 1.00 23.12 43 CYS A C 11
ATOM 14323 O O . CYS A 1 43 ? -3.597 6.416 -6.651 1.00 32.04 43 CYS A O 11
ATOM 14330 N N . PRO A 1 44 ? -5.023 5.700 -5.054 1.00 44.31 44 PRO A N 11
ATOM 14331 C CA . PRO A 1 44 ? -5.440 7.044 -4.625 1.00 43.23 44 PRO A CA 11
ATOM 14332 C C . PRO A 1 44 ? -4.261 7.919 -4.214 1.00 53.22 44 PRO A C 11
ATOM 14333 O O . PRO A 1 44 ? -4.281 9.134 -4.409 1.00 42.15 44 PRO A O 11
ATOM 14344 N N . ILE A 1 45 ? -3.226 7.282 -3.675 1.00 44.20 45 ILE A N 11
ATOM 14345 C CA . ILE A 1 45 ? -2.019 7.981 -3.244 1.00 53.45 45 ILE A CA 11
ATOM 14346 C C . ILE A 1 45 ? -1.347 8.691 -4.423 1.00 54.32 45 ILE A C 11
ATOM 14347 O O . ILE A 1 45 ? -0.668 9.701 -4.252 1.00 10.13 45 ILE A O 11
ATOM 14363 N N . CYS A 1 46 ? -1.556 8.166 -5.622 1.00 72.54 46 CYS A N 11
ATOM 14364 C CA . CYS A 1 46 ? -0.949 8.735 -6.818 1.00 61.41 46 CYS A CA 11
ATOM 14365 C C . CYS A 1 46 ? -1.996 9.394 -7.703 1.00 30.44 46 CYS A C 11
ATOM 14366 O O . CYS A 1 46 ? -1.658 10.173 -8.593 1.00 65.12 46 CYS A O 11
ATOM 14373 N N . CYS A 1 47 ? -3.265 9.085 -7.442 1.00 53.33 47 CYS A N 11
ATOM 14374 C CA . CYS A 1 47 ? -4.362 9.511 -8.306 1.00 22.21 47 CYS A CA 11
ATOM 14375 C C . CYS A 1 47 ? -4.146 8.982 -9.722 1.00 40.45 47 CYS A C 11
ATOM 14376 O O . CYS A 1 47 ? -4.313 9.706 -10.701 1.00 22.23 47 CYS A O 11
ATOM 14384 N N . SER A 1 48 ? -3.774 7.708 -9.814 1.00 34.01 48 SER A N 11
ATOM 14385 C CA . SER A 1 48 ? -3.505 7.072 -11.094 1.00 54.21 48 SER A CA 11
ATOM 14386 C C . SER A 1 48 ? -3.728 5.563 -10.978 1.00 32.31 48 SER A C 11
ATOM 14387 O O . SER A 1 48 ? -3.976 5.051 -9.883 1.00 2.32 48 SER A O 11
ATOM 14395 N N . GLU A 1 49 ? -3.618 4.859 -12.094 1.00 3.03 49 GLU A N 11
ATOM 14396 C CA . GLU A 1 49 ? -3.947 3.438 -12.156 1.00 14.40 49 GLU A CA 11
ATOM 14397 C C . GLU A 1 49 ? -2.691 2.565 -12.134 1.00 74.24 49 GLU A C 11
ATOM 14398 O O . GLU A 1 49 ? -1.590 3.051 -11.864 1.00 72.41 49 GLU A O 11
ATOM 14410 N N . TYR A 1 50 ? -2.872 1.273 -12.396 1.00 51.12 50 TYR A N 11
ATOM 14411 C CA . TYR A 1 50 ? -1.774 0.309 -12.376 1.00 3.11 50 TYR A CA 11
ATOM 14412 C C . TYR A 1 50 ? -1.468 -0.194 -13.787 1.00 62.14 50 TYR A C 11
ATOM 14413 O O . TYR A 1 50 ? -2.382 -0.533 -14.543 1.00 23.13 50 TYR A O 11
ATOM 14431 N N . VAL A 1 51 ? -0.183 -0.234 -14.134 1.00 5.52 51 VAL A N 11
ATOM 14432 C CA . VAL A 1 51 ? 0.261 -0.716 -15.448 1.00 64.23 51 VAL A CA 11
ATOM 14433 C C . VAL A 1 51 ? 1.486 -1.622 -15.304 1.00 21.23 51 VAL A C 11
ATOM 14434 O O . VAL A 1 51 ? 1.952 -1.855 -14.187 1.00 75.53 51 VAL A O 11
ATOM 14447 N N . LYS A 1 52 ? 2.007 -2.130 -16.426 1.00 2.33 52 LYS A N 11
ATOM 14448 C CA . LYS A 1 52 ? 3.179 -3.009 -16.392 1.00 3.35 52 LYS A CA 11
ATOM 14449 C C . LYS A 1 52 ? 4.359 -2.329 -15.698 1.00 53.25 52 LYS A C 11
ATOM 14450 O O . LYS A 1 52 ? 4.669 -1.166 -15.964 1.00 11.12 52 LYS A O 11
ATOM 14469 N N . GLY A 1 53 ? 4.998 -3.063 -14.796 1.00 52.32 53 GLY A N 11
ATOM 14470 C CA . GLY A 1 53 ? 6.158 -2.542 -14.103 1.00 54.03 53 GLY A CA 11
ATOM 14471 C C . GLY A 1 53 ? 5.814 -2.040 -12.719 1.00 25.51 53 GLY A C 11
ATOM 14472 O O . GLY A 1 53 ? 6.699 -1.715 -11.927 1.00 71.32 53 GLY A O 11
ATOM 14476 N N . ASP A 1 54 ? 4.525 -1.983 -12.426 1.00 42.24 54 ASP A N 11
ATOM 14477 C CA . ASP A 1 54 ? 4.059 -1.510 -11.131 1.00 5.52 54 ASP A CA 11
ATOM 14478 C C . ASP A 1 54 ? 4.202 -2.583 -10.068 1.00 75.13 54 ASP A C 11
ATOM 14479 O O . ASP A 1 54 ? 3.760 -3.718 -10.253 1.00 63.41 54 ASP A O 11
ATOM 14488 N N . VAL A 1 55 ? 4.821 -2.215 -8.957 1.00 34.33 55 VAL A N 11
ATOM 14489 C CA . VAL A 1 55 ? 4.923 -3.103 -7.813 1.00 21.52 55 VAL A CA 11
ATOM 14490 C C . VAL A 1 55 ? 3.810 -2.786 -6.824 1.00 54.04 55 VAL A C 11
ATOM 14491 O O . VAL A 1 55 ? 3.872 -1.794 -6.092 1.00 31.30 55 VAL A O 11
ATOM 14504 N N . ALA A 1 56 ? 2.780 -3.612 -6.833 1.00 31.43 56 ALA A N 11
ATOM 14505 C CA . ALA A 1 56 ? 1.640 -3.421 -5.957 1.00 73.14 56 ALA A CA 11
ATOM 14506 C C . ALA A 1 56 ? 1.790 -4.261 -4.699 1.00 4.45 56 ALA A C 11
ATOM 14507 O O . ALA A 1 56 ? 2.599 -5.184 -4.652 1.00 71.03 56 ALA A O 11
ATOM 14514 N N . THR A 1 57 ? 1.026 -3.928 -3.680 1.00 34.51 57 THR A N 11
ATOM 14515 C CA . THR A 1 57 ? 1.048 -4.675 -2.444 1.00 45.30 57 THR A CA 11
ATOM 14516 C C . THR A 1 57 ? -0.369 -4.803 -1.897 1.00 61.42 57 THR A C 11
ATOM 14517 O O . THR A 1 57 ? -1.239 -3.986 -2.213 1.00 62.04 57 THR A O 11
ATOM 14528 N N . GLU A 1 58 ? -0.600 -5.832 -1.095 1.00 13.15 58 GLU A N 11
ATOM 14529 C CA . GLU A 1 58 ? -1.921 -6.091 -0.546 1.00 31.14 58 GLU A CA 11
ATOM 14530 C C . GLU A 1 58 ? -1.907 -5.960 0.969 1.00 5.21 58 GLU A C 11
ATOM 14531 O O . GLU A 1 58 ? -1.208 -6.705 1.664 1.00 31.51 58 GLU A O 11
ATOM 14543 N N . LEU A 1 59 ? -2.673 -5.010 1.475 1.00 22.23 59 LEU A N 11
ATOM 14544 C CA . LEU A 1 59 ? -2.814 -4.830 2.910 1.00 72.43 59 LEU A CA 11
ATOM 14545 C C . LEU A 1 59 ? -3.796 -5.857 3.468 1.00 1.34 59 LEU A C 11
ATOM 14546 O O . LEU A 1 59 ? -4.721 -6.278 2.769 1.00 31.14 59 LEU A O 11
ATOM 14562 N N . PRO A 1 60 ? -3.615 -6.266 4.738 1.00 23.25 60 PRO A N 11
ATOM 14563 C CA . PRO A 1 60 ? -4.468 -7.271 5.393 1.00 60.41 60 PRO A CA 11
ATOM 14564 C C . PRO A 1 60 ? -5.944 -6.869 5.436 1.00 72.30 60 PRO A C 11
ATOM 14565 O O . PRO A 1 60 ? -6.815 -7.699 5.678 1.00 12.52 60 PRO A O 11
ATOM 14576 N N . CYS A 1 61 ? -6.225 -5.597 5.183 1.00 72.20 61 CYS A N 11
ATOM 14577 C CA . CYS A 1 61 ? -7.598 -5.110 5.165 1.00 33.32 61 CYS A CA 11
ATOM 14578 C C . CYS A 1 61 ? -8.206 -5.294 3.776 1.00 21.40 61 CYS A C 11
ATOM 14579 O O . CYS A 1 61 ? -9.270 -4.755 3.483 1.00 24.23 61 CYS A O 11
ATOM 14586 N N . HIS A 1 62 ? -7.500 -6.044 2.930 1.00 20.12 62 HIS A N 11
ATOM 14587 C CA . HIS A 1 62 ? -7.921 -6.303 1.552 1.00 52.34 62 HIS A CA 11
ATOM 14588 C C . HIS A 1 62 ? -7.995 -5.012 0.748 1.00 4.02 62 HIS A C 11
ATOM 14589 O O . HIS A 1 62 ? -9.068 -4.450 0.540 1.00 65.32 62 HIS A O 11
ATOM 14604 N N . HIS A 1 63 ? -6.828 -4.534 0.336 1.00 52.43 63 HIS A N 11
ATOM 14605 C CA . HIS A 1 63 ? -6.706 -3.331 -0.480 1.00 23.11 63 HIS A CA 11
ATOM 14606 C C . HIS A 1 63 ? -5.346 -3.322 -1.158 1.00 54.03 63 HIS A C 11
ATOM 14607 O O . HIS A 1 63 ? -4.381 -3.857 -0.608 1.00 5.53 63 HIS A O 11
ATOM 14621 N N . TYR A 1 64 ? -5.267 -2.724 -2.336 1.00 43.34 64 TYR A N 11
ATOM 14622 C CA . TYR A 1 64 ? -4.051 -2.772 -3.135 1.00 0.43 64 TYR A CA 11
ATOM 14623 C C . TYR A 1 64 ? -3.506 -1.377 -3.414 1.00 3.12 64 TYR A C 11
ATOM 14624 O O . TYR A 1 64 ? -4.241 -0.482 -3.826 1.00 34.43 64 TYR A O 11
ATOM 14642 N N . PHE A 1 65 ? -2.206 -1.214 -3.209 1.00 1.32 65 PHE A N 11
ATOM 14643 C CA . PHE A 1 65 ? -1.518 0.046 -3.470 1.00 14.32 65 PHE A CA 11
ATOM 14644 C C . PHE A 1 65 ? -0.149 -0.248 -4.061 1.00 11.23 65 PHE A C 11
ATOM 14645 O O . PHE A 1 65 ? 0.239 -1.407 -4.160 1.00 34.35 65 PHE A O 11
ATOM 14662 N N . HIS A 1 66 ? 0.591 0.783 -4.455 1.00 71.31 66 HIS A N 11
ATOM 14663 C CA . HIS A 1 66 ? 1.968 0.574 -4.880 1.00 25.13 66 HIS A CA 11
ATOM 14664 C C . HIS A 1 66 ? 2.837 0.490 -3.641 1.00 14.12 66 HIS A C 11
ATOM 14665 O O . HIS A 1 66 ? 2.735 1.345 -2.761 1.00 32.02 66 HIS A O 11
ATOM 14679 N N . LYS A 1 67 ? 3.688 -0.519 -3.578 1.00 1.14 67 LYS A N 11
ATOM 14680 C CA . LYS A 1 67 ? 4.543 -0.721 -2.413 1.00 51.31 67 LYS A CA 11
ATOM 14681 C C . LYS A 1 67 ? 5.404 0.520 -2.106 1.00 10.53 67 LYS A C 11
ATOM 14682 O O . LYS A 1 67 ? 5.418 0.982 -0.967 1.00 0.12 67 LYS A O 11
ATOM 14701 N N . PRO A 1 68 ? 6.122 1.099 -3.098 1.00 73.53 68 PRO A N 11
ATOM 14702 C CA . PRO A 1 68 ? 6.970 2.280 -2.861 1.00 62.13 68 PRO A CA 11
ATOM 14703 C C . PRO A 1 68 ? 6.207 3.474 -2.270 1.00 13.13 68 PRO A C 11
ATOM 14704 O O . PRO A 1 68 ? 6.658 4.081 -1.298 1.00 71.11 68 PRO A O 11
ATOM 14715 N N . CYS A 1 69 ? 5.046 3.802 -2.834 1.00 31.44 69 CYS A N 11
ATOM 14716 C CA . CYS A 1 69 ? 4.319 4.995 -2.401 1.00 61.35 69 CYS A CA 11
ATOM 14717 C C . CYS A 1 69 ? 3.646 4.783 -1.047 1.00 45.10 69 CYS A C 11
ATOM 14718 O O . CYS A 1 69 ? 3.534 5.718 -0.253 1.00 54.43 69 CYS A O 11
ATOM 14725 N N . VAL A 1 70 ? 3.216 3.556 -0.768 1.00 44.11 70 VAL A N 11
ATOM 14726 C CA . VAL A 1 70 ? 2.590 3.266 0.515 1.00 61.24 70 VAL A CA 11
ATOM 14727 C C . VAL A 1 70 ? 3.649 3.253 1.616 1.00 70.35 70 VAL A C 11
ATOM 14728 O O . VAL A 1 70 ? 3.351 3.512 2.781 1.00 5.33 70 VAL A O 11
ATOM 14741 N N . SER A 1 71 ? 4.897 2.988 1.231 1.00 21.23 71 SER A N 11
ATOM 14742 C CA . SER A 1 71 ? 6.013 3.019 2.167 1.00 72.35 71 SER A CA 11
ATOM 14743 C C . SER A 1 71 ? 6.163 4.412 2.771 1.00 41.51 71 SER A C 11
ATOM 14744 O O . SER A 1 71 ? 6.368 4.559 3.975 1.00 34.24 71 SER A O 11
ATOM 14752 N N . ILE A 1 72 ? 6.043 5.431 1.929 1.00 60.44 72 ILE A N 11
ATOM 14753 C CA . ILE A 1 72 ? 6.145 6.813 2.383 1.00 23.05 72 ILE A CA 11
ATOM 14754 C C . ILE A 1 72 ? 4.967 7.163 3.285 1.00 2.33 72 ILE A C 11
ATOM 14755 O O . ILE A 1 72 ? 5.133 7.787 4.334 1.00 42.42 72 ILE A O 11
ATOM 14771 N N . TRP A 1 73 ? 3.783 6.730 2.876 1.00 50.25 73 TRP A N 11
ATOM 14772 C CA . TRP A 1 73 ? 2.555 7.032 3.598 1.00 75.24 73 TRP A CA 11
ATOM 14773 C C . TRP A 1 73 ? 2.553 6.394 4.988 1.00 34.51 73 TRP A C 11
ATOM 14774 O O . TRP A 1 73 ? 2.235 7.053 5.979 1.00 0.30 73 TRP A O 11
ATOM 14795 N N . LEU A 1 74 ? 2.932 5.122 5.059 1.00 53.54 74 LEU A N 11
ATOM 14796 C CA . LEU A 1 74 ? 2.901 4.377 6.316 1.00 41.54 74 LEU A CA 11
ATOM 14797 C C . LEU A 1 74 ? 3.924 4.908 7.317 1.00 1.03 74 LEU A C 11
ATOM 14798 O O . LEU A 1 74 ? 3.784 4.707 8.523 1.00 61.42 74 LEU A O 11
ATOM 14814 N N . GLN A 1 75 ? 4.951 5.587 6.820 1.00 15.42 75 GLN A N 11
ATOM 14815 C CA . GLN A 1 75 ? 5.960 6.185 7.689 1.00 71.45 75 GLN A CA 11
ATOM 14816 C C . GLN A 1 75 ? 5.471 7.516 8.246 1.00 55.34 75 GLN A C 11
ATOM 14817 O O . GLN A 1 75 ? 6.120 8.127 9.099 1.00 72.43 75 GLN A O 11
ATOM 14831 N N . LYS A 1 76 ? 4.329 7.962 7.751 1.00 4.33 76 LYS A N 11
ATOM 14832 C CA . LYS A 1 76 ? 3.748 9.220 8.179 1.00 51.11 76 LYS A CA 11
ATOM 14833 C C . LYS A 1 76 ? 2.489 8.972 9.007 1.00 51.20 76 LYS A C 11
ATOM 14834 O O . LYS A 1 76 ? 2.370 9.464 10.127 1.00 23.34 76 LYS A O 11
ATOM 14853 N N . SER A 1 77 ? 1.571 8.185 8.467 1.00 51.12 77 SER A N 11
ATOM 14854 C CA . SER A 1 77 ? 0.354 7.832 9.179 1.00 44.14 77 SER A CA 11
ATOM 14855 C C . SER A 1 77 ? -0.020 6.387 8.869 1.00 61.33 77 SER A C 11
ATOM 14856 O O . SER A 1 77 ? -0.310 6.046 7.721 1.00 70.32 77 SER A O 11
ATOM 14864 N N . GLY A 1 78 ? 0.001 5.541 9.892 1.00 3.33 78 GLY A N 11
ATOM 14865 C CA . GLY A 1 78 ? -0.331 4.139 9.708 1.00 24.32 78 GLY A CA 11
ATOM 14866 C C . GLY A 1 78 ? -1.823 3.919 9.548 1.00 63.54 78 GLY A C 11
ATOM 14867 O O . GLY A 1 78 ? -2.494 3.423 10.454 1.00 51.40 78 GLY A O 11
ATOM 14871 N N . THR A 1 79 ? -2.354 4.315 8.404 1.00 25.12 79 THR A N 11
ATOM 14872 C CA . THR A 1 79 ? -3.773 4.181 8.133 1.00 54.34 79 THR A CA 11
ATOM 14873 C C . THR A 1 79 ? -3.995 3.920 6.649 1.00 31.35 79 THR A C 11
ATOM 14874 O O . THR A 1 79 ? -3.355 4.541 5.809 1.00 63.31 79 THR A O 11
ATOM 14885 N N . CYS A 1 80 ? -4.894 2.999 6.331 1.00 31.41 80 CYS A N 11
ATOM 14886 C CA . CYS A 1 80 ? -5.237 2.723 4.941 1.00 43.13 80 CYS A CA 11
ATOM 14887 C C . CYS A 1 80 ? -6.111 3.851 4.409 1.00 71.33 80 CYS A C 11
ATOM 14888 O O . CYS A 1 80 ? -7.258 3.967 4.804 1.00 52.40 80 CYS A O 11
ATOM 14895 N N . PRO A 1 81 ? -5.586 4.683 3.494 1.00 1.15 81 PRO A N 11
ATOM 14896 C CA . PRO A 1 81 ? -6.255 5.924 3.059 1.00 74.14 81 PRO A CA 11
ATOM 14897 C C . PRO A 1 81 ? -7.699 5.718 2.594 1.00 65.02 81 PRO A C 11
ATOM 14898 O O . PRO A 1 81 ? -8.551 6.579 2.803 1.00 72.14 81 PRO A O 11
ATOM 14909 N N . VAL A 1 82 ? -7.970 4.570 1.985 1.00 43.41 82 VAL A N 11
ATOM 14910 C CA . VAL A 1 82 ? -9.289 4.294 1.423 1.00 34.30 82 VAL A CA 11
ATOM 14911 C C . VAL A 1 82 ? -10.336 4.009 2.509 1.00 53.50 82 VAL A C 11
ATOM 14912 O O . VAL A 1 82 ? -11.386 4.647 2.543 1.00 64.13 82 VAL A O 11
ATOM 14925 N N . CYS A 1 83 ? -10.049 3.061 3.401 1.00 3.12 83 CYS A N 11
ATOM 14926 C CA . CYS A 1 83 ? -11.040 2.640 4.395 1.00 4.13 83 CYS A CA 11
ATOM 14927 C C . CYS A 1 83 ? -10.762 3.266 5.760 1.00 0.01 83 CYS A C 11
ATOM 14928 O O . CYS A 1 83 ? -11.624 3.272 6.636 1.00 32.33 83 CYS A O 11
ATOM 14935 N N . ARG A 1 84 ? -9.544 3.779 5.920 1.00 25.53 84 ARG A N 11
ATOM 14936 C CA . ARG A 1 84 ? -9.118 4.489 7.129 1.00 62.54 84 ARG A CA 11
ATOM 14937 C C . ARG A 1 84 ? -8.995 3.553 8.328 1.00 42.51 84 ARG A C 11
ATOM 14938 O O . ARG A 1 84 ? -9.050 3.986 9.479 1.00 33.14 84 ARG A O 11
ATOM 14959 N N . CYS A 1 85 ? -8.792 2.274 8.044 1.00 2.11 85 CYS A N 11
ATOM 14960 C CA . CYS A 1 85 ? -8.453 1.309 9.077 1.00 61.53 85 CYS A CA 11
ATOM 14961 C C . CYS A 1 85 ? -6.963 1.403 9.387 1.00 61.24 85 CYS A C 11
ATOM 14962 O O . CYS A 1 85 ? -6.159 1.738 8.510 1.00 63.25 85 CYS A O 11
ATOM 14970 N N . MET A 1 86 ? -6.604 1.115 10.628 1.00 21.20 86 MET A N 11
ATOM 14971 C CA . MET A 1 86 ? -5.236 1.298 11.100 1.00 34.15 86 MET A CA 11
ATOM 14972 C C . MET A 1 86 ? -4.308 0.195 10.596 1.00 2.42 86 MET A C 11
ATOM 14973 O O . MET A 1 86 ? -4.710 -0.962 10.474 1.00 10.30 86 MET A O 11
ATOM 14987 N N . PHE A 1 87 ? -3.073 0.579 10.295 1.00 73.21 87 PHE A N 11
ATOM 14988 C CA . PHE A 1 87 ? -2.028 -0.362 9.918 1.00 43.02 87 PHE A CA 11
ATOM 14989 C C . PHE A 1 87 ? -0.729 0.033 10.619 1.00 5.13 87 PHE A C 11
ATOM 14990 O O . PHE A 1 87 ? -0.303 1.182 10.511 1.00 73.41 87 PHE A O 11
ATOM 15007 N N . PRO A 1 88 ? -0.070 -0.889 11.351 1.00 41.11 88 PRO A N 11
ATOM 15008 C CA . PRO A 1 88 ? -0.480 -2.301 11.488 1.00 33.03 88 PRO A CA 11
ATOM 15009 C C . PRO A 1 88 ? -1.907 -2.470 12.007 1.00 11.13 88 PRO A C 11
ATOM 15010 O O . PRO A 1 88 ? -2.395 -1.650 12.791 1.00 24.52 88 PRO A O 11
ATOM 15021 N N . PRO A 1 89 ? -2.590 -3.541 11.562 1.00 31.12 89 PRO A N 11
ATOM 15022 C CA . PRO A 1 89 ? -3.998 -3.790 11.890 1.00 53.22 89 PRO A CA 11
ATOM 15023 C C . PRO A 1 89 ? -4.238 -3.909 13.393 1.00 14.20 89 PRO A C 11
ATOM 15024 O O . PRO A 1 89 ? -3.350 -4.321 14.143 1.00 2.42 89 PRO A O 11
ATOM 15035 N N . PRO A 1 90 ? -5.446 -3.547 13.852 1.00 11.53 90 PRO A N 11
ATOM 15036 C CA . PRO A 1 90 ? -5.801 -3.603 15.268 1.00 2.53 90 PRO A CA 11
ATOM 15037 C C . PRO A 1 90 ? -5.944 -5.034 15.776 1.00 21.44 90 PRO A C 11
ATOM 15038 O O . PRO A 1 90 ? -5.790 -5.998 15.019 1.00 50.24 90 PRO A O 11
ATOM 15049 N N . LEU A 1 91 ? -6.240 -5.157 17.057 1.00 75.15 91 LEU A N 11
ATOM 15050 C CA . LEU A 1 91 ? -6.393 -6.458 17.693 1.00 0.22 91 LEU A CA 11
ATOM 15051 C C . LEU A 1 91 ? -7.646 -7.158 17.186 1.00 12.14 91 LEU A C 11
ATOM 15052 O O . LEU A 1 91 ? -8.760 -6.719 17.537 1.00 37.23 91 LEU A O 11
ATOM 15071 N N . MET A 1 1 ? -5.698 14.261 -9.793 1.00 51.24 1 MET A N 12
ATOM 15072 C CA . MET A 1 1 ? -6.833 15.105 -10.224 1.00 40.41 1 MET A CA 12
ATOM 15073 C C . MET A 1 1 ? -7.393 15.872 -9.034 1.00 75.22 1 MET A C 12
ATOM 15074 O O . MET A 1 1 ? -6.879 15.765 -7.918 1.00 31.00 1 MET A O 12
ATOM 15090 N N . GLY A 1 2 ? -8.443 16.644 -9.273 1.00 4.11 2 GLY A N 12
ATOM 15091 C CA . GLY A 1 2 ? -9.085 17.379 -8.204 1.00 62.13 2 GLY A CA 12
ATOM 15092 C C . GLY A 1 2 ? -10.360 16.706 -7.741 1.00 15.32 2 GLY A C 12
ATOM 15093 O O . GLY A 1 2 ? -10.974 17.131 -6.765 1.00 73.13 2 GLY A O 12
ATOM 15097 N N . HIS A 1 3 ? -10.762 15.662 -8.459 1.00 72.53 3 HIS A N 12
ATOM 15098 C CA . HIS A 1 3 ? -11.951 14.895 -8.107 1.00 53.41 3 HIS A CA 12
ATOM 15099 C C . HIS A 1 3 ? -11.674 14.031 -6.879 1.00 3.21 3 HIS A C 12
ATOM 15100 O O . HIS A 1 3 ? -11.027 12.985 -6.973 1.00 53.40 3 HIS A O 12
ATOM 15115 N N . HIS A 1 4 ? -12.156 14.480 -5.735 1.00 31.24 4 HIS A N 12
ATOM 15116 C CA . HIS A 1 4 ? -11.894 13.799 -4.475 1.00 52.54 4 HIS A CA 12
ATOM 15117 C C . HIS A 1 4 ? -13.200 13.309 -3.856 1.00 31.30 4 HIS A C 12
ATOM 15118 O O . HIS A 1 4 ? -14.029 14.110 -3.428 1.00 32.22 4 HIS A O 12
ATOM 15133 N N . HIS A 1 5 ? -13.379 11.994 -3.823 1.00 75.31 5 HIS A N 12
ATOM 15134 C CA . HIS A 1 5 ? -14.550 11.399 -3.187 1.00 51.41 5 HIS A CA 12
ATOM 15135 C C . HIS A 1 5 ? -14.454 11.582 -1.675 1.00 30.33 5 HIS A C 12
ATOM 15136 O O . HIS A 1 5 ? -13.387 11.406 -1.089 1.00 31.53 5 HIS A O 12
ATOM 15151 N N . HIS A 1 6 ? -15.564 11.933 -1.047 1.00 50.03 6 HIS A N 12
ATOM 15152 C CA . HIS A 1 6 ? -15.550 12.306 0.362 1.00 20.15 6 HIS A CA 12
ATOM 15153 C C . HIS A 1 6 ? -16.024 11.155 1.237 1.00 74.25 6 HIS A C 12
ATOM 15154 O O . HIS A 1 6 ? -17.000 10.477 0.913 1.00 61.22 6 HIS A O 12
ATOM 15169 N N . HIS A 1 7 ? -15.321 10.944 2.340 1.00 52.14 7 HIS A N 12
ATOM 15170 C CA . HIS A 1 7 ? -15.674 9.905 3.296 1.00 20.32 7 HIS A CA 12
ATOM 15171 C C . HIS A 1 7 ? -15.712 10.498 4.702 1.00 65.51 7 HIS A C 12
ATOM 15172 O O . HIS A 1 7 ? -14.674 10.678 5.342 1.00 2.40 7 HIS A O 12
ATOM 15187 N N . HIS A 1 8 ? -16.915 10.808 5.165 1.00 63.14 8 HIS A N 12
ATOM 15188 C CA . HIS A 1 8 ? -17.111 11.470 6.448 1.00 42.45 8 HIS A CA 12
ATOM 15189 C C . HIS A 1 8 ? -16.600 10.600 7.594 1.00 74.32 8 HIS A C 12
ATOM 15190 O O . HIS A 1 8 ? -17.203 9.584 7.932 1.00 45.54 8 HIS A O 12
ATOM 15205 N N . SER A 1 9 ? -15.482 11.004 8.175 1.00 71.30 9 SER A N 12
ATOM 15206 C CA . SER A 1 9 ? -14.880 10.275 9.278 1.00 22.14 9 SER A CA 12
ATOM 15207 C C . SER A 1 9 ? -14.040 11.218 10.133 1.00 22.31 9 SER A C 12
ATOM 15208 O O . SER A 1 9 ? -13.672 12.304 9.680 1.00 73.24 9 SER A O 12
ATOM 15216 N N . HIS A 1 10 ? -13.758 10.811 11.366 1.00 4.43 10 HIS A N 12
ATOM 15217 C CA . HIS A 1 10 ? -12.935 11.612 12.269 1.00 54.40 10 HIS A CA 12
ATOM 15218 C C . HIS A 1 10 ? -11.505 11.708 11.750 1.00 32.01 10 HIS A C 12
ATOM 15219 O O . HIS A 1 10 ? -10.885 10.696 11.422 1.00 10.11 10 HIS A O 12
ATOM 15234 N N . MET A 1 11 ? -10.986 12.922 11.679 1.00 34.22 11 MET A N 12
ATOM 15235 C CA . MET A 1 11 ? -9.631 13.142 11.202 1.00 72.12 11 MET A CA 12
ATOM 15236 C C . MET A 1 11 ? -8.639 13.097 12.355 1.00 65.22 11 MET A C 12
ATOM 15237 O O . MET A 1 11 ? -8.301 14.124 12.942 1.00 3.11 11 MET A O 12
ATOM 15251 N N . VAL A 1 12 ? -8.204 11.897 12.698 1.00 75.42 12 VAL A N 12
ATOM 15252 C CA . VAL A 1 12 ? -7.199 11.724 13.731 1.00 24.43 12 VAL A CA 12
ATOM 15253 C C . VAL A 1 12 ? -5.847 11.419 13.101 1.00 24.11 12 VAL A C 12
ATOM 15254 O O . VAL A 1 12 ? -5.757 10.651 12.142 1.00 30.33 12 VAL A O 12
ATOM 15267 N N . ALA A 1 13 ? -4.806 12.048 13.618 1.00 13.22 13 ALA A N 12
ATOM 15268 C CA . ALA A 1 13 ? -3.462 11.820 13.114 1.00 53.45 13 ALA A CA 12
ATOM 15269 C C . ALA A 1 13 ? -2.900 10.525 13.681 1.00 64.12 13 ALA A C 12
ATOM 15270 O O . ALA A 1 13 ? -2.340 10.501 14.780 1.00 62.43 13 ALA A O 12
ATOM 15277 N N . ASN A 1 14 ? -3.087 9.447 12.937 1.00 64.33 14 ASN A N 12
ATOM 15278 C CA . ASN A 1 14 ? -2.643 8.127 13.362 1.00 3.43 14 ASN A CA 12
ATOM 15279 C C . ASN A 1 14 ? -1.131 7.995 13.200 1.00 20.11 14 ASN A C 12
ATOM 15280 O O . ASN A 1 14 ? -0.568 8.460 12.205 1.00 51.55 14 ASN A O 12
ATOM 15291 N N . PRO A 1 15 ? -0.455 7.381 14.187 1.00 73.54 15 PRO A N 12
ATOM 15292 C CA . PRO A 1 15 ? 0.996 7.141 14.142 1.00 21.14 15 PRO A CA 12
ATOM 15293 C C . PRO A 1 15 ? 1.433 6.374 12.889 1.00 60.32 15 PRO A C 12
ATOM 15294 O O . PRO A 1 15 ? 0.627 5.685 12.256 1.00 62.33 15 PRO A O 12
ATOM 15305 N N . PRO A 1 16 ? 2.717 6.491 12.510 1.00 21.34 16 PRO A N 12
ATOM 15306 C CA . PRO A 1 16 ? 3.263 5.804 11.334 1.00 24.11 16 PRO A CA 12
ATOM 15307 C C . PRO A 1 16 ? 3.326 4.287 11.512 1.00 1.22 16 PRO A C 12
ATOM 15308 O O . PRO A 1 16 ? 3.198 3.770 12.626 1.00 41.04 16 PRO A O 12
ATOM 15319 N N . ALA A 1 17 ? 3.524 3.585 10.407 1.00 14.14 17 ALA A N 12
ATOM 15320 C CA . ALA A 1 17 ? 3.628 2.135 10.425 1.00 5.02 17 ALA A CA 12
ATOM 15321 C C . ALA A 1 17 ? 5.075 1.709 10.614 1.00 11.55 17 ALA A C 12
ATOM 15322 O O . ALA A 1 17 ? 5.997 2.452 10.271 1.00 50.24 17 ALA A O 12
ATOM 15329 N N . SER A 1 18 ? 5.273 0.523 11.167 1.00 42.32 18 SER A N 12
ATOM 15330 C CA . SER A 1 18 ? 6.610 -0.008 11.378 1.00 1.42 18 SER A CA 12
ATOM 15331 C C . SER A 1 18 ? 7.257 -0.376 10.046 1.00 32.30 18 SER A C 12
ATOM 15332 O O . SER A 1 18 ? 6.620 -0.987 9.184 1.00 55.01 18 SER A O 12
ATOM 15340 N N . LYS A 1 19 ? 8.524 -0.002 9.892 1.00 55.42 19 LYS A N 12
ATOM 15341 C CA . LYS A 1 19 ? 9.255 -0.206 8.644 1.00 23.22 19 LYS A CA 12
ATOM 15342 C C . LYS A 1 19 ? 9.302 -1.685 8.274 1.00 52.33 19 LYS A C 12
ATOM 15343 O O . LYS A 1 19 ? 9.189 -2.045 7.103 1.00 11.52 19 LYS A O 12
ATOM 15362 N N . GLU A 1 20 ? 9.455 -2.530 9.283 1.00 0.13 20 GLU A N 12
ATOM 15363 C CA . GLU A 1 20 ? 9.533 -3.972 9.087 1.00 31.51 20 GLU A CA 12
ATOM 15364 C C . GLU A 1 20 ? 8.268 -4.489 8.413 1.00 34.43 20 GLU A C 12
ATOM 15365 O O . GLU A 1 20 ? 8.331 -5.255 7.451 1.00 32.04 20 GLU A O 12
ATOM 15377 N N . SER A 1 21 ? 7.122 -4.044 8.912 1.00 12.34 21 SER A N 12
ATOM 15378 C CA . SER A 1 21 ? 5.834 -4.459 8.376 1.00 61.14 21 SER A CA 12
ATOM 15379 C C . SER A 1 21 ? 5.678 -3.994 6.928 1.00 12.30 21 SER A C 12
ATOM 15380 O O . SER A 1 21 ? 5.078 -4.686 6.103 1.00 24.54 21 SER A O 12
ATOM 15388 N N . ILE A 1 22 ? 6.243 -2.827 6.629 1.00 51.03 22 ILE A N 12
ATOM 15389 C CA . ILE A 1 22 ? 6.193 -2.263 5.286 1.00 73.14 22 ILE A CA 12
ATOM 15390 C C . ILE A 1 22 ? 7.084 -3.063 4.339 1.00 62.55 22 ILE A C 12
ATOM 15391 O O . ILE A 1 22 ? 6.700 -3.370 3.210 1.00 73.14 22 ILE A O 12
ATOM 15407 N N . ASP A 1 23 ? 8.277 -3.405 4.808 1.00 40.34 23 ASP A N 12
ATOM 15408 C CA . ASP A 1 23 ? 9.213 -4.187 4.009 1.00 10.51 23 ASP A CA 12
ATOM 15409 C C . ASP A 1 23 ? 8.674 -5.592 3.776 1.00 12.34 23 ASP A C 12
ATOM 15410 O O . ASP A 1 23 ? 8.821 -6.157 2.688 1.00 65.04 23 ASP A O 12
ATOM 15419 N N . ALA A 1 24 ? 8.021 -6.135 4.795 1.00 40.41 24 ALA A N 12
ATOM 15420 C CA . ALA A 1 24 ? 7.465 -7.482 4.736 1.00 60.33 24 ALA A CA 12
ATOM 15421 C C . ALA A 1 24 ? 6.175 -7.528 3.920 1.00 25.01 24 ALA A C 12
ATOM 15422 O O . ALA A 1 24 ? 5.522 -8.569 3.836 1.00 24.35 24 ALA A O 12
ATOM 15429 N N . LEU A 1 25 ? 5.795 -6.399 3.336 1.00 41.43 25 LEU A N 12
ATOM 15430 C CA . LEU A 1 25 ? 4.641 -6.352 2.450 1.00 32.52 25 LEU A CA 12
ATOM 15431 C C . LEU A 1 25 ? 4.940 -7.085 1.144 1.00 1.23 25 LEU A C 12
ATOM 15432 O O . LEU A 1 25 ? 5.992 -6.870 0.534 1.00 5.35 25 LEU A O 12
ATOM 15448 N N . PRO A 1 26 ? 4.022 -7.967 0.713 1.00 63.25 26 PRO A N 12
ATOM 15449 C CA . PRO A 1 26 ? 4.182 -8.758 -0.515 1.00 51.15 26 PRO A CA 12
ATOM 15450 C C . PRO A 1 26 ? 4.356 -7.886 -1.752 1.00 50.42 26 PRO A C 12
ATOM 15451 O O . PRO A 1 26 ? 3.633 -6.908 -1.942 1.00 1.21 26 PRO A O 12
ATOM 15462 N N . GLU A 1 27 ? 5.310 -8.246 -2.596 1.00 13.01 27 GLU A N 12
ATOM 15463 C CA . GLU A 1 27 ? 5.597 -7.471 -3.790 1.00 32.22 27 GLU A CA 12
ATOM 15464 C C . GLU A 1 27 ? 4.982 -8.146 -5.010 1.00 53.34 27 GLU A C 12
ATOM 15465 O O . GLU A 1 27 ? 5.498 -9.145 -5.512 1.00 73.44 27 GLU A O 12
ATOM 15477 N N . ILE A 1 28 ? 3.867 -7.603 -5.470 1.00 1.54 28 ILE A N 12
ATOM 15478 C CA . ILE A 1 28 ? 3.124 -8.181 -6.576 1.00 24.12 28 ILE A CA 12
ATOM 15479 C C . ILE A 1 28 ? 3.371 -7.391 -7.858 1.00 54.10 28 ILE A C 12
ATOM 15480 O O . ILE A 1 28 ? 3.291 -6.161 -7.863 1.00 72.34 28 ILE A O 12
ATOM 15496 N N . LEU A 1 29 ? 3.678 -8.097 -8.936 1.00 60.33 29 LEU A N 12
ATOM 15497 C CA . LEU A 1 29 ? 3.938 -7.459 -10.218 1.00 22.35 29 LEU A CA 12
ATOM 15498 C C . LEU A 1 29 ? 2.627 -7.088 -10.900 1.00 54.14 29 LEU A C 12
ATOM 15499 O O . LEU A 1 29 ? 1.778 -7.947 -11.150 1.00 74.03 29 LEU A O 12
ATOM 15515 N N . VAL A 1 30 ? 2.465 -5.810 -11.190 1.00 53.42 30 VAL A N 12
ATOM 15516 C CA . VAL A 1 30 ? 1.255 -5.322 -11.827 1.00 52.20 30 VAL A CA 12
ATOM 15517 C C . VAL A 1 30 ? 1.370 -5.416 -13.343 1.00 53.53 30 VAL A C 12
ATOM 15518 O O . VAL A 1 30 ? 2.380 -5.018 -13.925 1.00 71.44 30 VAL A O 12
ATOM 15531 N N . THR A 1 31 ? 0.339 -5.956 -13.977 1.00 3.13 31 THR A N 12
ATOM 15532 C CA . THR A 1 31 ? 0.299 -6.058 -15.424 1.00 30.13 31 THR A CA 12
ATOM 15533 C C . THR A 1 31 ? -1.007 -5.481 -15.959 1.00 23.33 31 THR A C 12
ATOM 15534 O O . THR A 1 31 ? -2.029 -5.499 -15.273 1.00 33.03 31 THR A O 12
ATOM 15545 N N . GLU A 1 32 ? -0.971 -4.969 -17.184 1.00 34.12 32 GLU A N 12
ATOM 15546 C CA . GLU A 1 32 ? -2.154 -4.384 -17.806 1.00 45.43 32 GLU A CA 12
ATOM 15547 C C . GLU A 1 32 ? -3.006 -5.463 -18.463 1.00 43.51 32 GLU A C 12
ATOM 15548 O O . GLU A 1 32 ? -4.044 -5.180 -19.063 1.00 24.42 32 GLU A O 12
ATOM 15560 N N . ASP A 1 33 ? -2.547 -6.702 -18.348 1.00 62.04 33 ASP A N 12
ATOM 15561 C CA . ASP A 1 33 ? -3.290 -7.848 -18.850 1.00 52.13 33 ASP A CA 12
ATOM 15562 C C . ASP A 1 33 ? -4.288 -8.286 -17.794 1.00 3.52 33 ASP A C 12
ATOM 15563 O O . ASP A 1 33 ? -5.288 -8.943 -18.083 1.00 50.21 33 ASP A O 12
ATOM 15572 N N . HIS A 1 34 ? -3.995 -7.909 -16.561 1.00 13.53 34 HIS A N 12
ATOM 15573 C CA . HIS A 1 34 ? -4.862 -8.181 -15.429 1.00 32.23 34 HIS A CA 12
ATOM 15574 C C . HIS A 1 34 ? -5.015 -6.915 -14.598 1.00 22.45 34 HIS A C 12
ATOM 15575 O O . HIS A 1 34 ? -4.732 -6.902 -13.400 1.00 73.10 34 HIS A O 12
ATOM 15590 N N . GLY A 1 35 ? -5.455 -5.848 -15.260 1.00 12.03 35 GLY A N 12
ATOM 15591 C CA . GLY A 1 35 ? -5.609 -4.563 -14.607 1.00 4.54 35 GLY A CA 12
ATOM 15592 C C . GLY A 1 35 ? -6.637 -4.603 -13.498 1.00 72.32 35 GLY A C 12
ATOM 15593 O O . GLY A 1 35 ? -7.494 -5.490 -13.479 1.00 42.14 35 GLY A O 12
ATOM 15597 N N . ALA A 1 36 ? -6.561 -3.630 -12.592 1.00 32.22 36 ALA A N 12
ATOM 15598 C CA . ALA A 1 36 ? -7.406 -3.603 -11.403 1.00 64.12 36 ALA A CA 12
ATOM 15599 C C . ALA A 1 36 ? -7.160 -4.850 -10.560 1.00 54.00 36 ALA A C 12
ATOM 15600 O O . ALA A 1 36 ? -7.947 -5.799 -10.572 1.00 44.41 36 ALA A O 12
ATOM 15607 N N . VAL A 1 37 ? -6.042 -4.844 -9.846 1.00 42.11 37 VAL A N 12
ATOM 15608 C CA . VAL A 1 37 ? -5.601 -6.011 -9.094 1.00 21.41 37 VAL A CA 12
ATOM 15609 C C . VAL A 1 37 ? -6.353 -6.131 -7.775 1.00 10.52 37 VAL A C 12
ATOM 15610 O O . VAL A 1 37 ? -5.993 -5.500 -6.782 1.00 62.15 37 VAL A O 12
ATOM 15623 N N . GLY A 1 38 ? -7.432 -6.902 -7.793 1.00 33.33 38 GLY A N 12
ATOM 15624 C CA . GLY A 1 38 ? -8.176 -7.185 -6.580 1.00 13.03 38 GLY A CA 12
ATOM 15625 C C . GLY A 1 38 ? -9.121 -6.067 -6.181 1.00 12.13 38 GLY A C 12
ATOM 15626 O O . GLY A 1 38 ? -9.990 -6.254 -5.327 1.00 22.32 38 GLY A O 12
ATOM 15630 N N . GLN A 1 39 ? -8.964 -4.907 -6.801 1.00 72.02 39 GLN A N 12
ATOM 15631 C CA . GLN A 1 39 ? -9.752 -3.738 -6.445 1.00 1.01 39 GLN A CA 12
ATOM 15632 C C . GLN A 1 39 ? -9.810 -2.753 -7.608 1.00 64.32 39 GLN A C 12
ATOM 15633 O O . GLN A 1 39 ? -9.571 -3.125 -8.756 1.00 54.15 39 GLN A O 12
ATOM 15647 N N . GLU A 1 40 ? -10.136 -1.503 -7.287 1.00 42.01 40 GLU A N 12
ATOM 15648 C CA . GLU A 1 40 ? -10.147 -0.411 -8.251 1.00 22.50 40 GLU A CA 12
ATOM 15649 C C . GLU A 1 40 ? -8.787 -0.292 -8.947 1.00 31.33 40 GLU A C 12
ATOM 15650 O O . GLU A 1 40 ? -7.751 -0.640 -8.381 1.00 41.32 40 GLU A O 12
ATOM 15662 N N . MET A 1 41 ? -8.797 0.207 -10.172 1.00 15.41 41 MET A N 12
ATOM 15663 C CA . MET A 1 41 ? -7.590 0.275 -10.988 1.00 24.51 41 MET A CA 12
ATOM 15664 C C . MET A 1 41 ? -6.828 1.576 -10.758 1.00 44.14 41 MET A C 12
ATOM 15665 O O . MET A 1 41 ? -5.899 1.894 -11.502 1.00 34.41 41 MET A O 12
ATOM 15679 N N . CYS A 1 42 ? -7.204 2.313 -9.722 1.00 4.13 42 CYS A N 12
ATOM 15680 C CA . CYS A 1 42 ? -6.583 3.600 -9.444 1.00 75.41 42 CYS A CA 12
ATOM 15681 C C . CYS A 1 42 ? -5.888 3.602 -8.081 1.00 41.14 42 CYS A C 12
ATOM 15682 O O . CYS A 1 42 ? -6.380 3.021 -7.113 1.00 23.04 42 CYS A O 12
ATOM 15690 N N . CYS A 1 43 ? -4.735 4.258 -8.027 1.00 35.54 43 CYS A N 12
ATOM 15691 C CA . CYS A 1 43 ? -3.970 4.404 -6.797 1.00 0.34 43 CYS A CA 12
ATOM 15692 C C . CYS A 1 43 ? -4.103 5.832 -6.280 1.00 1.44 43 CYS A C 12
ATOM 15693 O O . CYS A 1 43 ? -3.443 6.741 -6.787 1.00 71.02 43 CYS A O 12
ATOM 15700 N N . PRO A 1 44 ? -4.953 6.042 -5.262 1.00 32.35 44 PRO A N 12
ATOM 15701 C CA . PRO A 1 44 ? -5.277 7.382 -4.744 1.00 50.03 44 PRO A CA 12
ATOM 15702 C C . PRO A 1 44 ? -4.057 8.142 -4.225 1.00 41.42 44 PRO A C 12
ATOM 15703 O O . PRO A 1 44 ? -4.035 9.371 -4.237 1.00 71.44 44 PRO A O 12
ATOM 15714 N N . ILE A 1 45 ? -3.041 7.403 -3.789 1.00 12.53 45 ILE A N 12
ATOM 15715 C CA . ILE A 1 45 ? -1.840 8.003 -3.209 1.00 72.21 45 ILE A CA 12
ATOM 15716 C C . ILE A 1 45 ? -1.129 8.915 -4.212 1.00 62.12 45 ILE A C 12
ATOM 15717 O O . ILE A 1 45 ? -0.664 9.997 -3.862 1.00 64.32 45 ILE A O 12
ATOM 15733 N N . CYS A 1 46 ? -1.053 8.477 -5.461 1.00 63.33 46 CYS A N 12
ATOM 15734 C CA . CYS A 1 46 ? -0.395 9.264 -6.497 1.00 24.32 46 CYS A CA 12
ATOM 15735 C C . CYS A 1 46 ? -1.367 9.607 -7.619 1.00 5.31 46 CYS A C 12
ATOM 15736 O O . CYS A 1 46 ? -0.953 10.054 -8.690 1.00 75.21 46 CYS A O 12
ATOM 15743 N N . CYS A 1 47 ? -2.659 9.406 -7.344 1.00 51.41 47 CYS A N 12
ATOM 15744 C CA . CYS A 1 47 ? -3.741 9.627 -8.313 1.00 13.33 47 CYS A CA 12
ATOM 15745 C C . CYS A 1 47 ? -3.396 9.081 -9.700 1.00 34.53 47 CYS A C 12
ATOM 15746 O O . CYS A 1 47 ? -3.625 9.735 -10.717 1.00 50.52 47 CYS A O 12
ATOM 15754 N N . SER A 1 48 ? -2.858 7.870 -9.732 1.00 1.54 48 SER A N 12
ATOM 15755 C CA . SER A 1 48 ? -2.499 7.229 -10.986 1.00 44.21 48 SER A CA 12
ATOM 15756 C C . SER A 1 48 ? -3.259 5.919 -11.121 1.00 63.23 48 SER A C 12
ATOM 15757 O O . SER A 1 48 ? -4.059 5.571 -10.251 1.00 63.44 48 SER A O 12
ATOM 15765 N N . GLU A 1 49 ? -3.005 5.190 -12.194 1.00 51.41 49 GLU A N 12
ATOM 15766 C CA . GLU A 1 49 ? -3.608 3.882 -12.376 1.00 5.41 49 GLU A CA 12
ATOM 15767 C C . GLU A 1 49 ? -2.566 2.788 -12.155 1.00 41.03 49 GLU A C 12
ATOM 15768 O O . GLU A 1 49 ? -1.431 3.067 -11.751 1.00 73.35 49 GLU A O 12
ATOM 15780 N N . TYR A 1 50 ? -2.959 1.546 -12.388 1.00 71.15 50 TYR A N 12
ATOM 15781 C CA . TYR A 1 50 ? -2.058 0.413 -12.248 1.00 65.14 50 TYR A CA 12
ATOM 15782 C C . TYR A 1 50 ? -1.590 -0.071 -13.617 1.00 65.21 50 TYR A C 12
ATOM 15783 O O . TYR A 1 50 ? -2.371 -0.627 -14.387 1.00 31.32 50 TYR A O 12
ATOM 15801 N N . VAL A 1 51 ? -0.314 0.154 -13.915 1.00 55.05 51 VAL A N 12
ATOM 15802 C CA . VAL A 1 51 ? 0.240 -0.170 -15.226 1.00 31.42 51 VAL A CA 12
ATOM 15803 C C . VAL A 1 51 ? 1.150 -1.397 -15.167 1.00 14.23 51 VAL A C 12
ATOM 15804 O O . VAL A 1 51 ? 1.577 -1.817 -14.091 1.00 3.40 51 VAL A O 12
ATOM 15817 N N . LYS A 1 52 ? 1.452 -1.949 -16.338 1.00 63.00 52 LYS A N 12
ATOM 15818 C CA . LYS A 1 52 ? 2.277 -3.147 -16.449 1.00 71.22 52 LYS A CA 12
ATOM 15819 C C . LYS A 1 52 ? 3.743 -2.830 -16.166 1.00 32.13 52 LYS A C 12
ATOM 15820 O O . LYS A 1 52 ? 4.386 -2.100 -16.918 1.00 1.01 52 LYS A O 12
ATOM 15839 N N . GLY A 1 53 ? 4.257 -3.376 -15.072 1.00 22.52 53 GLY A N 12
ATOM 15840 C CA . GLY A 1 53 ? 5.647 -3.167 -14.717 1.00 63.34 53 GLY A CA 12
ATOM 15841 C C . GLY A 1 53 ? 5.814 -2.563 -13.337 1.00 4.22 53 GLY A C 12
ATOM 15842 O O . GLY A 1 53 ? 6.926 -2.475 -12.821 1.00 61.34 53 GLY A O 12
ATOM 15846 N N . ASP A 1 54 ? 4.701 -2.149 -12.735 1.00 61.13 54 ASP A N 12
ATOM 15847 C CA . ASP A 1 54 ? 4.744 -1.523 -11.416 1.00 71.15 54 ASP A CA 12
ATOM 15848 C C . ASP A 1 54 ? 4.682 -2.593 -10.323 1.00 51.14 54 ASP A C 12
ATOM 15849 O O . ASP A 1 54 ? 4.350 -3.751 -10.595 1.00 22.25 54 ASP A O 12
ATOM 15858 N N . VAL A 1 55 ? 4.998 -2.203 -9.093 1.00 51.13 55 VAL A N 12
ATOM 15859 C CA . VAL A 1 55 ? 5.031 -3.133 -7.971 1.00 51.31 55 VAL A CA 12
ATOM 15860 C C . VAL A 1 55 ? 3.973 -2.766 -6.933 1.00 52.21 55 VAL A C 12
ATOM 15861 O O . VAL A 1 55 ? 4.025 -1.695 -6.319 1.00 15.53 55 VAL A O 12
ATOM 15874 N N . ALA A 1 56 ? 3.015 -3.658 -6.740 1.00 73.01 56 ALA A N 12
ATOM 15875 C CA . ALA A 1 56 ? 1.942 -3.429 -5.788 1.00 23.13 56 ALA A CA 12
ATOM 15876 C C . ALA A 1 56 ? 2.102 -4.325 -4.568 1.00 44.11 56 ALA A C 12
ATOM 15877 O O . ALA A 1 56 ? 2.897 -5.261 -4.571 1.00 42.23 56 ALA A O 12
ATOM 15884 N N . THR A 1 57 ? 1.349 -4.019 -3.530 1.00 40.32 57 THR A N 12
ATOM 15885 C CA . THR A 1 57 ? 1.354 -4.807 -2.318 1.00 40.43 57 THR A CA 12
ATOM 15886 C C . THR A 1 57 ? -0.071 -5.014 -1.822 1.00 2.22 57 THR A C 12
ATOM 15887 O O . THR A 1 57 ? -0.967 -4.219 -2.120 1.00 73.21 57 THR A O 12
ATOM 15898 N N . GLU A 1 58 ? -0.273 -6.082 -1.071 1.00 55.11 58 GLU A N 12
ATOM 15899 C CA . GLU A 1 58 ? -1.576 -6.379 -0.513 1.00 73.44 58 GLU A CA 12
ATOM 15900 C C . GLU A 1 58 ? -1.569 -6.121 0.986 1.00 11.41 58 GLU A C 12
ATOM 15901 O O . GLU A 1 58 ? -0.809 -6.743 1.726 1.00 34.30 58 GLU A O 12
ATOM 15913 N N . LEU A 1 59 ? -2.395 -5.185 1.423 1.00 45.22 59 LEU A N 12
ATOM 15914 C CA . LEU A 1 59 ? -2.577 -4.952 2.844 1.00 43.41 59 LEU A CA 12
ATOM 15915 C C . LEU A 1 59 ? -3.550 -5.983 3.395 1.00 2.45 59 LEU A C 12
ATOM 15916 O O . LEU A 1 59 ? -4.482 -6.389 2.699 1.00 73.12 59 LEU A O 12
ATOM 15932 N N . PRO A 1 60 ? -3.358 -6.410 4.654 1.00 24.22 60 PRO A N 12
ATOM 15933 C CA . PRO A 1 60 ? -4.168 -7.475 5.276 1.00 65.14 60 PRO A CA 12
ATOM 15934 C C . PRO A 1 60 ? -5.658 -7.135 5.385 1.00 4.34 60 PRO A C 12
ATOM 15935 O O . PRO A 1 60 ? -6.457 -7.963 5.819 1.00 31.33 60 PRO A O 12
ATOM 15946 N N . CYS A 1 61 ? -6.028 -5.923 4.993 1.00 25.02 61 CYS A N 12
ATOM 15947 C CA . CYS A 1 61 ? -7.421 -5.500 5.036 1.00 12.22 61 CYS A CA 12
ATOM 15948 C C . CYS A 1 61 ? -8.033 -5.528 3.632 1.00 14.43 61 CYS A C 12
ATOM 15949 O O . CYS A 1 61 ? -8.930 -4.745 3.318 1.00 75.03 61 CYS A O 12
ATOM 15956 N N . HIS A 1 62 ? -7.519 -6.428 2.790 1.00 65.44 62 HIS A N 12
ATOM 15957 C CA . HIS A 1 62 ? -8.071 -6.672 1.450 1.00 11.43 62 HIS A CA 12
ATOM 15958 C C . HIS A 1 62 ? -7.970 -5.440 0.551 1.00 32.32 62 HIS A C 12
ATOM 15959 O O . HIS A 1 62 ? -8.804 -5.234 -0.330 1.00 14.40 62 HIS A O 12
ATOM 15974 N N . HIS A 1 63 ? -6.937 -4.636 0.752 1.00 63.23 63 HIS A N 12
ATOM 15975 C CA . HIS A 1 63 ? -6.728 -3.452 -0.071 1.00 74.14 63 HIS A CA 12
ATOM 15976 C C . HIS A 1 63 ? -5.330 -3.448 -0.666 1.00 44.32 63 HIS A C 12
ATOM 15977 O O . HIS A 1 63 ? -4.351 -3.732 0.024 1.00 41.15 63 HIS A O 12
ATOM 15991 N N . TYR A 1 64 ? -5.251 -3.132 -1.951 1.00 34.41 64 TYR A N 12
ATOM 15992 C CA . TYR A 1 64 ? -3.989 -3.138 -2.676 1.00 44.22 64 TYR A CA 12
ATOM 15993 C C . TYR A 1 64 ? -3.503 -1.719 -2.930 1.00 21.44 64 TYR A C 12
ATOM 15994 O O . TYR A 1 64 ? -4.303 -0.805 -3.121 1.00 52.35 64 TYR A O 12
ATOM 16012 N N . PHE A 1 65 ? -2.191 -1.550 -2.910 1.00 43.53 65 PHE A N 12
ATOM 16013 C CA . PHE A 1 65 ? -1.560 -0.275 -3.227 1.00 71.42 65 PHE A CA 12
ATOM 16014 C C . PHE A 1 65 ? -0.199 -0.530 -3.849 1.00 75.34 65 PHE A C 12
ATOM 16015 O O . PHE A 1 65 ? 0.351 -1.612 -3.705 1.00 54.21 65 PHE A O 12
ATOM 16032 N N . HIS A 1 66 ? 0.337 0.457 -4.552 1.00 33.14 66 HIS A N 12
ATOM 16033 C CA . HIS A 1 66 ? 1.737 0.413 -4.975 1.00 43.55 66 HIS A CA 12
ATOM 16034 C C . HIS A 1 66 ? 2.620 0.339 -3.722 1.00 14.42 66 HIS A C 12
ATOM 16035 O O . HIS A 1 66 ? 2.415 1.120 -2.793 1.00 3.13 66 HIS A O 12
ATOM 16049 N N . LYS A 1 67 ? 3.601 -0.562 -3.690 1.00 52.42 67 LYS A N 12
ATOM 16050 C CA . LYS A 1 67 ? 4.358 -0.798 -2.453 1.00 50.12 67 LYS A CA 12
ATOM 16051 C C . LYS A 1 67 ? 5.198 0.420 -2.021 1.00 13.23 67 LYS A C 12
ATOM 16052 O O . LYS A 1 67 ? 4.962 0.964 -0.942 1.00 63.04 67 LYS A O 12
ATOM 16071 N N . PRO A 1 68 ? 6.179 0.888 -2.831 1.00 20.33 68 PRO A N 12
ATOM 16072 C CA . PRO A 1 68 ? 7.020 2.037 -2.447 1.00 62.41 68 PRO A CA 12
ATOM 16073 C C . PRO A 1 68 ? 6.186 3.307 -2.301 1.00 1.43 68 PRO A C 12
ATOM 16074 O O . PRO A 1 68 ? 6.550 4.244 -1.593 1.00 21.13 68 PRO A O 12
ATOM 16085 N N . CYS A 1 69 ? 5.056 3.291 -2.975 1.00 24.45 69 CYS A N 12
ATOM 16086 C CA . CYS A 1 69 ? 4.088 4.375 -2.960 1.00 75.33 69 CYS A CA 12
ATOM 16087 C C . CYS A 1 69 ? 3.451 4.497 -1.578 1.00 23.21 69 CYS A C 12
ATOM 16088 O O . CYS A 1 69 ? 3.451 5.566 -0.968 1.00 73.34 69 CYS A O 12
ATOM 16095 N N . VAL A 1 70 ? 2.913 3.379 -1.086 1.00 21.22 70 VAL A N 12
ATOM 16096 C CA . VAL A 1 70 ? 2.231 3.359 0.199 1.00 0.05 70 VAL A CA 12
ATOM 16097 C C . VAL A 1 70 ? 3.240 3.424 1.341 1.00 65.34 70 VAL A C 12
ATOM 16098 O O . VAL A 1 70 ? 2.918 3.878 2.435 1.00 41.23 70 VAL A O 12
ATOM 16111 N N . SER A 1 71 ? 4.467 2.984 1.069 1.00 31.14 71 SER A N 12
ATOM 16112 C CA . SER A 1 71 ? 5.544 3.068 2.044 1.00 75.22 71 SER A CA 12
ATOM 16113 C C . SER A 1 71 ? 5.695 4.500 2.534 1.00 15.32 71 SER A C 12
ATOM 16114 O O . SER A 1 71 ? 5.733 4.751 3.737 1.00 33.33 71 SER A O 12
ATOM 16122 N N . ILE A 1 72 ? 5.746 5.438 1.590 1.00 1.33 72 ILE A N 12
ATOM 16123 C CA . ILE A 1 72 ? 5.876 6.850 1.918 1.00 21.12 72 ILE A CA 12
ATOM 16124 C C . ILE A 1 72 ? 4.730 7.292 2.822 1.00 25.12 72 ILE A C 12
ATOM 16125 O O . ILE A 1 72 ? 4.952 7.923 3.851 1.00 54.53 72 ILE A O 12
ATOM 16141 N N . TRP A 1 73 ? 3.511 6.924 2.442 1.00 50.14 73 TRP A N 12
ATOM 16142 C CA . TRP A 1 73 ? 2.321 7.273 3.213 1.00 30.45 73 TRP A CA 12
ATOM 16143 C C . TRP A 1 73 ? 2.379 6.672 4.618 1.00 73.14 73 TRP A C 12
ATOM 16144 O O . TRP A 1 73 ? 2.099 7.354 5.605 1.00 74.11 73 TRP A O 12
ATOM 16165 N N . LEU A 1 74 ? 2.769 5.404 4.699 1.00 74.34 74 LEU A N 12
ATOM 16166 C CA . LEU A 1 74 ? 2.835 4.694 5.973 1.00 33.05 74 LEU A CA 12
ATOM 16167 C C . LEU A 1 74 ? 3.909 5.283 6.886 1.00 13.14 74 LEU A C 12
ATOM 16168 O O . LEU A 1 74 ? 3.850 5.122 8.106 1.00 42.42 74 LEU A O 12
ATOM 16184 N N . GLN A 1 75 ? 4.890 5.956 6.293 1.00 43.34 75 GLN A N 12
ATOM 16185 C CA . GLN A 1 75 ? 5.935 6.615 7.069 1.00 31.43 75 GLN A CA 12
ATOM 16186 C C . GLN A 1 75 ? 5.381 7.854 7.767 1.00 71.30 75 GLN A C 12
ATOM 16187 O O . GLN A 1 75 ? 5.939 8.319 8.761 1.00 23.45 75 GLN A O 12
ATOM 16201 N N . LYS A 1 76 ? 4.279 8.383 7.244 1.00 55.31 76 LYS A N 12
ATOM 16202 C CA . LYS A 1 76 ? 3.573 9.473 7.907 1.00 24.24 76 LYS A CA 12
ATOM 16203 C C . LYS A 1 76 ? 2.536 8.903 8.864 1.00 63.14 76 LYS A C 12
ATOM 16204 O O . LYS A 1 76 ? 2.575 9.153 10.069 1.00 30.21 76 LYS A O 12
ATOM 16223 N N . SER A 1 77 ? 1.614 8.127 8.317 1.00 34.35 77 SER A N 12
ATOM 16224 C CA . SER A 1 77 ? 0.551 7.530 9.101 1.00 64.43 77 SER A CA 12
ATOM 16225 C C . SER A 1 77 ? 0.290 6.103 8.639 1.00 52.52 77 SER A C 12
ATOM 16226 O O . SER A 1 77 ? 0.042 5.858 7.458 1.00 32.14 77 SER A O 12
ATOM 16234 N N . GLY A 1 78 ? 0.360 5.164 9.569 1.00 75.53 78 GLY A N 12
ATOM 16235 C CA . GLY A 1 78 ? 0.086 3.782 9.246 1.00 43.43 78 GLY A CA 12
ATOM 16236 C C . GLY A 1 78 ? -1.401 3.513 9.215 1.00 11.54 78 GLY A C 12
ATOM 16237 O O . GLY A 1 78 ? -1.955 2.942 10.152 1.00 72.05 78 GLY A O 12
ATOM 16241 N N . THR A 1 79 ? -2.055 3.957 8.156 1.00 1.32 79 THR A N 12
ATOM 16242 C CA . THR A 1 79 ? -3.493 3.801 8.029 1.00 34.45 79 THR A CA 12
ATOM 16243 C C . THR A 1 79 ? -3.881 3.627 6.564 1.00 51.03 79 THR A C 12
ATOM 16244 O O . THR A 1 79 ? -3.384 4.342 5.697 1.00 71.44 79 THR A O 12
ATOM 16255 N N . CYS A 1 80 ? -4.759 2.672 6.295 1.00 11.31 80 CYS A N 12
ATOM 16256 C CA . CYS A 1 80 ? -5.251 2.444 4.941 1.00 20.12 80 CYS A CA 12
ATOM 16257 C C . CYS A 1 80 ? -6.253 3.537 4.581 1.00 42.30 80 CYS A C 12
ATOM 16258 O O . CYS A 1 80 ? -7.370 3.523 5.072 1.00 62.50 80 CYS A O 12
ATOM 16265 N N . PRO A 1 81 ? -5.873 4.478 3.700 1.00 70.05 81 PRO A N 12
ATOM 16266 C CA . PRO A 1 81 ? -6.656 5.702 3.438 1.00 61.25 81 PRO A CA 12
ATOM 16267 C C . PRO A 1 81 ? -8.126 5.446 3.100 1.00 74.21 81 PRO A C 12
ATOM 16268 O O . PRO A 1 81 ? -8.995 6.253 3.429 1.00 61.44 81 PRO A O 12
ATOM 16279 N N . VAL A 1 82 ? -8.403 4.321 2.455 1.00 63.13 82 VAL A N 12
ATOM 16280 C CA . VAL A 1 82 ? -9.757 4.007 2.012 1.00 1.20 82 VAL A CA 12
ATOM 16281 C C . VAL A 1 82 ? -10.679 3.654 3.185 1.00 63.53 82 VAL A C 12
ATOM 16282 O O . VAL A 1 82 ? -11.787 4.180 3.293 1.00 22.12 82 VAL A O 12
ATOM 16295 N N . CYS A 1 83 ? -10.213 2.780 4.068 1.00 14.33 83 CYS A N 12
ATOM 16296 C CA . CYS A 1 83 ? -11.049 2.273 5.155 1.00 24.45 83 CYS A CA 12
ATOM 16297 C C . CYS A 1 83 ? -10.688 2.939 6.480 1.00 74.13 83 CYS A C 12
ATOM 16298 O O . CYS A 1 83 ? -11.501 2.990 7.403 1.00 64.03 83 CYS A O 12
ATOM 16305 N N . ARG A 1 84 ? -9.453 3.431 6.552 1.00 3.51 84 ARG A N 12
ATOM 16306 C CA . ARG A 1 84 ? -8.922 4.128 7.723 1.00 34.51 84 ARG A CA 12
ATOM 16307 C C . ARG A 1 84 ? -8.689 3.157 8.874 1.00 64.14 84 ARG A C 12
ATOM 16308 O O . ARG A 1 84 ? -8.763 3.523 10.045 1.00 71.52 84 ARG A O 12
ATOM 16329 N N . CYS A 1 85 ? -8.395 1.914 8.522 1.00 11.31 85 CYS A N 12
ATOM 16330 C CA . CYS A 1 85 ? -7.937 0.937 9.493 1.00 21.14 85 CYS A CA 12
ATOM 16331 C C . CYS A 1 85 ? -6.430 1.080 9.667 1.00 63.14 85 CYS A C 12
ATOM 16332 O O . CYS A 1 85 ? -5.702 1.273 8.685 1.00 73.30 85 CYS A O 12
ATOM 16340 N N . MET A 1 86 ? -5.971 1.001 10.909 1.00 62.10 86 MET A N 12
ATOM 16341 C CA . MET A 1 86 ? -4.559 1.187 11.216 1.00 30.32 86 MET A CA 12
ATOM 16342 C C . MET A 1 86 ? -3.729 -0.004 10.747 1.00 21.41 86 MET A C 12
ATOM 16343 O O . MET A 1 86 ? -4.177 -1.151 10.803 1.00 34.13 86 MET A O 12
ATOM 16357 N N . PHE A 1 87 ? -2.529 0.294 10.272 1.00 44.32 87 PHE A N 12
ATOM 16358 C CA . PHE A 1 87 ? -1.566 -0.718 9.872 1.00 43.34 87 PHE A CA 12
ATOM 16359 C C . PHE A 1 87 ? -0.252 -0.473 10.611 1.00 75.32 87 PHE A C 12
ATOM 16360 O O . PHE A 1 87 ? 0.255 0.650 10.614 1.00 13.10 87 PHE A O 12
ATOM 16377 N N . PRO A 1 88 ? 0.324 -1.505 11.255 1.00 42.45 88 PRO A N 12
ATOM 16378 C CA . PRO A 1 88 ? -0.213 -2.873 11.254 1.00 54.02 88 PRO A CA 12
ATOM 16379 C C . PRO A 1 88 ? -1.538 -2.988 12.009 1.00 62.10 88 PRO A C 12
ATOM 16380 O O . PRO A 1 88 ? -1.848 -2.154 12.862 1.00 71.24 88 PRO A O 12
ATOM 16391 N N . PRO A 1 89 ? -2.334 -4.024 11.694 1.00 11.42 89 PRO A N 12
ATOM 16392 C CA . PRO A 1 89 ? -3.639 -4.251 12.324 1.00 45.04 89 PRO A CA 12
ATOM 16393 C C . PRO A 1 89 ? -3.545 -4.329 13.846 1.00 3.30 89 PRO A C 12
ATOM 16394 O O . PRO A 1 89 ? -2.656 -4.994 14.392 1.00 65.30 89 PRO A O 12
ATOM 16405 N N . PRO A 1 90 ? -4.455 -3.639 14.550 1.00 61.24 90 PRO A N 12
ATOM 16406 C CA . PRO A 1 90 ? -4.476 -3.609 16.013 1.00 61.02 90 PRO A CA 12
ATOM 16407 C C . PRO A 1 90 ? -5.073 -4.876 16.617 1.00 50.43 90 PRO A C 12
ATOM 16408 O O . PRO A 1 90 ? -5.342 -5.852 15.913 1.00 64.44 90 PRO A O 12
ATOM 16419 N N . LEU A 1 91 ? -5.273 -4.856 17.924 1.00 23.31 91 LEU A N 12
ATOM 16420 C CA . LEU A 1 91 ? -5.874 -5.980 18.621 1.00 62.40 91 LEU A CA 12
ATOM 16421 C C . LEU A 1 91 ? -7.326 -5.668 18.949 1.00 43.35 91 LEU A C 12
ATOM 16422 O O . LEU A 1 91 ? -8.219 -6.251 18.310 1.00 39.79 91 LEU A O 12
ATOM 16441 N N . MET A 1 1 ? -21.556 27.940 2.708 1.00 54.33 1 MET A N 13
ATOM 16442 C CA . MET A 1 1 ? -20.267 27.382 3.170 1.00 70.53 1 MET A CA 13
ATOM 16443 C C . MET A 1 1 ? -20.042 27.742 4.630 1.00 63.42 1 MET A C 13
ATOM 16444 O O . MET A 1 1 ? -20.109 28.912 5.004 1.00 43.24 1 MET A O 13
ATOM 16460 N N . GLY A 1 2 ? -19.781 26.738 5.448 1.00 74.33 2 GLY A N 13
ATOM 16461 C CA . GLY A 1 2 ? -19.558 26.966 6.859 1.00 32.03 2 GLY A CA 13
ATOM 16462 C C . GLY A 1 2 ? -20.102 25.832 7.691 1.00 31.12 2 GLY A C 13
ATOM 16463 O O . GLY A 1 2 ? -19.451 25.358 8.620 1.00 34.34 2 GLY A O 13
ATOM 16467 N N . HIS A 1 3 ? -21.300 25.383 7.348 1.00 52.53 3 HIS A N 13
ATOM 16468 C CA . HIS A 1 3 ? -21.915 24.269 8.048 1.00 25.24 3 HIS A CA 13
ATOM 16469 C C . HIS A 1 3 ? -21.507 22.956 7.400 1.00 33.43 3 HIS A C 13
ATOM 16470 O O . HIS A 1 3 ? -22.003 22.593 6.332 1.00 71.03 3 HIS A O 13
ATOM 16485 N N . HIS A 1 4 ? -20.579 22.266 8.038 1.00 3.32 4 HIS A N 13
ATOM 16486 C CA . HIS A 1 4 ? -20.115 20.974 7.552 1.00 52.24 4 HIS A CA 13
ATOM 16487 C C . HIS A 1 4 ? -20.716 19.850 8.381 1.00 23.10 4 HIS A C 13
ATOM 16488 O O . HIS A 1 4 ? -20.973 20.019 9.576 1.00 1.23 4 HIS A O 13
ATOM 16503 N N . HIS A 1 5 ? -20.948 18.711 7.742 1.00 32.33 5 HIS A N 13
ATOM 16504 C CA . HIS A 1 5 ? -21.547 17.562 8.413 1.00 11.43 5 HIS A CA 13
ATOM 16505 C C . HIS A 1 5 ? -20.543 16.900 9.344 1.00 72.20 5 HIS A C 13
ATOM 16506 O O . HIS A 1 5 ? -20.884 16.490 10.451 1.00 14.32 5 HIS A O 13
ATOM 16521 N N . HIS A 1 6 ? -19.300 16.798 8.893 1.00 71.05 6 HIS A N 13
ATOM 16522 C CA . HIS A 1 6 ? -18.271 16.125 9.674 1.00 1.03 6 HIS A CA 13
ATOM 16523 C C . HIS A 1 6 ? -17.036 16.997 9.810 1.00 15.14 6 HIS A C 13
ATOM 16524 O O . HIS A 1 6 ? -16.825 17.919 9.020 1.00 0.34 6 HIS A O 13
ATOM 16539 N N . HIS A 1 7 ? -16.234 16.704 10.824 1.00 63.03 7 HIS A N 13
ATOM 16540 C CA . HIS A 1 7 ? -14.991 17.416 11.058 1.00 12.44 7 HIS A CA 13
ATOM 16541 C C . HIS A 1 7 ? -14.118 16.630 12.027 1.00 34.33 7 HIS A C 13
ATOM 16542 O O . HIS A 1 7 ? -14.544 16.303 13.134 1.00 21.12 7 HIS A O 13
ATOM 16557 N N . HIS A 1 8 ? -12.912 16.309 11.591 1.00 2.53 8 HIS A N 13
ATOM 16558 C CA . HIS A 1 8 ? -11.944 15.621 12.434 1.00 14.22 8 HIS A CA 13
ATOM 16559 C C . HIS A 1 8 ? -10.595 16.319 12.353 1.00 34.35 8 HIS A C 13
ATOM 16560 O O . HIS A 1 8 ? -9.840 16.122 11.401 1.00 64.35 8 HIS A O 13
ATOM 16575 N N . SER A 1 9 ? -10.306 17.148 13.341 1.00 43.22 9 SER A N 13
ATOM 16576 C CA . SER A 1 9 ? -9.058 17.885 13.368 1.00 13.54 9 SER A CA 13
ATOM 16577 C C . SER A 1 9 ? -8.007 17.135 14.181 1.00 4.10 9 SER A C 13
ATOM 16578 O O . SER A 1 9 ? -7.893 17.305 15.397 1.00 33.11 9 SER A O 13
ATOM 16586 N N . HIS A 1 10 ? -7.268 16.275 13.501 1.00 31.22 10 HIS A N 13
ATOM 16587 C CA . HIS A 1 10 ? -6.189 15.529 14.123 1.00 21.33 10 HIS A CA 13
ATOM 16588 C C . HIS A 1 10 ? -4.970 15.592 13.214 1.00 64.21 10 HIS A C 13
ATOM 16589 O O . HIS A 1 10 ? -5.020 15.112 12.081 1.00 61.20 10 HIS A O 13
ATOM 16604 N N . MET A 1 11 ? -3.896 16.204 13.707 1.00 62.21 11 MET A N 13
ATOM 16605 C CA . MET A 1 11 ? -2.697 16.449 12.902 1.00 35.13 11 MET A CA 13
ATOM 16606 C C . MET A 1 11 ? -2.178 15.161 12.275 1.00 3.24 11 MET A C 13
ATOM 16607 O O . MET A 1 11 ? -2.035 15.065 11.057 1.00 31.35 11 MET A O 13
ATOM 16621 N N . VAL A 1 12 ? -1.902 14.175 13.110 1.00 71.35 12 VAL A N 13
ATOM 16622 C CA . VAL A 1 12 ? -1.479 12.871 12.632 1.00 13.24 12 VAL A CA 13
ATOM 16623 C C . VAL A 1 12 ? -2.559 11.845 12.940 1.00 62.44 12 VAL A C 13
ATOM 16624 O O . VAL A 1 12 ? -2.979 11.714 14.089 1.00 64.12 12 VAL A O 13
ATOM 16637 N N . ALA A 1 13 ? -3.022 11.143 11.913 1.00 72.12 13 ALA A N 13
ATOM 16638 C CA . ALA A 1 13 ? -4.085 10.154 12.072 1.00 21.13 13 ALA A CA 13
ATOM 16639 C C . ALA A 1 13 ? -3.706 9.086 13.099 1.00 42.45 13 ALA A C 13
ATOM 16640 O O . ALA A 1 13 ? -4.225 9.073 14.217 1.00 74.32 13 ALA A O 13
ATOM 16647 N N . ASN A 1 14 ? -2.790 8.209 12.721 1.00 52.23 14 ASN A N 13
ATOM 16648 C CA . ASN A 1 14 ? -2.354 7.124 13.591 1.00 53.33 14 ASN A CA 13
ATOM 16649 C C . ASN A 1 14 ? -0.838 6.998 13.546 1.00 2.32 14 ASN A C 13
ATOM 16650 O O . ASN A 1 14 ? -0.199 7.544 12.644 1.00 25.23 14 ASN A O 13
ATOM 16661 N N . PRO A 1 15 ? -0.242 6.295 14.525 1.00 12.23 15 PRO A N 13
ATOM 16662 C CA . PRO A 1 15 ? 1.203 6.044 14.560 1.00 22.25 15 PRO A CA 13
ATOM 16663 C C . PRO A 1 15 ? 1.712 5.404 13.270 1.00 61.51 15 PRO A C 13
ATOM 16664 O O . PRO A 1 15 ? 1.018 4.594 12.650 1.00 5.24 15 PRO A O 13
ATOM 16675 N N . PRO A 1 16 ? 2.926 5.776 12.841 1.00 61.35 16 PRO A N 13
ATOM 16676 C CA . PRO A 1 16 ? 3.544 5.234 11.629 1.00 13.22 16 PRO A CA 13
ATOM 16677 C C . PRO A 1 16 ? 3.894 3.757 11.772 1.00 4.31 16 PRO A C 13
ATOM 16678 O O . PRO A 1 16 ? 4.077 3.255 12.883 1.00 43.23 16 PRO A O 13
ATOM 16689 N N . ALA A 1 17 ? 3.987 3.070 10.646 1.00 32.45 17 ALA A N 13
ATOM 16690 C CA . ALA A 1 17 ? 4.303 1.651 10.640 1.00 13.30 17 ALA A CA 13
ATOM 16691 C C . ALA A 1 17 ? 5.804 1.441 10.493 1.00 72.02 17 ALA A C 13
ATOM 16692 O O . ALA A 1 17 ? 6.490 2.237 9.850 1.00 30.01 17 ALA A O 13
ATOM 16699 N N . SER A 1 18 ? 6.311 0.380 11.102 1.00 51.32 18 SER A N 13
ATOM 16700 C CA . SER A 1 18 ? 7.725 0.049 11.019 1.00 11.04 18 SER A CA 13
ATOM 16701 C C . SER A 1 18 ? 8.084 -0.379 9.601 1.00 12.22 18 SER A C 13
ATOM 16702 O O . SER A 1 18 ? 7.324 -1.114 8.964 1.00 71.25 18 SER A O 13
ATOM 16710 N N . LYS A 1 19 ? 9.239 0.068 9.108 1.00 3.21 19 LYS A N 13
ATOM 16711 C CA . LYS A 1 19 ? 9.696 -0.297 7.768 1.00 24.32 19 LYS A CA 13
ATOM 16712 C C . LYS A 1 19 ? 9.727 -1.812 7.600 1.00 22.25 19 LYS A C 13
ATOM 16713 O O . LYS A 1 19 ? 9.456 -2.331 6.520 1.00 13.43 19 LYS A O 13
ATOM 16732 N N . GLU A 1 20 ? 10.038 -2.510 8.686 1.00 11.10 20 GLU A N 13
ATOM 16733 C CA . GLU A 1 20 ? 10.147 -3.964 8.662 1.00 21.33 20 GLU A CA 13
ATOM 16734 C C . GLU A 1 20 ? 8.817 -4.611 8.272 1.00 14.12 20 GLU A C 13
ATOM 16735 O O . GLU A 1 20 ? 8.787 -5.704 7.715 1.00 64.30 20 GLU A O 13
ATOM 16747 N N . SER A 1 21 ? 7.716 -3.932 8.576 1.00 42.41 21 SER A N 13
ATOM 16748 C CA . SER A 1 21 ? 6.400 -4.417 8.187 1.00 44.20 21 SER A CA 13
ATOM 16749 C C . SER A 1 21 ? 6.065 -3.936 6.777 1.00 74.10 21 SER A C 13
ATOM 16750 O O . SER A 1 21 ? 5.424 -4.650 6.006 1.00 41.24 21 SER A O 13
ATOM 16758 N N . ILE A 1 22 ? 6.522 -2.734 6.447 1.00 33.24 22 ILE A N 13
ATOM 16759 C CA . ILE A 1 22 ? 6.251 -2.134 5.148 1.00 54.44 22 ILE A CA 13
ATOM 16760 C C . ILE A 1 22 ? 6.965 -2.898 4.038 1.00 42.45 22 ILE A C 13
ATOM 16761 O O . ILE A 1 22 ? 6.361 -3.276 3.035 1.00 34.22 22 ILE A O 13
ATOM 16777 N N . ASP A 1 23 ? 8.253 -3.147 4.231 1.00 4.31 23 ASP A N 13
ATOM 16778 C CA . ASP A 1 23 ? 9.058 -3.826 3.224 1.00 21.14 23 ASP A CA 13
ATOM 16779 C C . ASP A 1 23 ? 8.697 -5.311 3.156 1.00 10.30 23 ASP A C 13
ATOM 16780 O O . ASP A 1 23 ? 9.057 -6.005 2.208 1.00 70.10 23 ASP A O 13
ATOM 16789 N N . ALA A 1 24 ? 7.956 -5.781 4.153 1.00 4.53 24 ALA A N 13
ATOM 16790 C CA . ALA A 1 24 ? 7.515 -7.171 4.195 1.00 34.32 24 ALA A CA 13
ATOM 16791 C C . ALA A 1 24 ? 6.198 -7.355 3.443 1.00 72.34 24 ALA A C 13
ATOM 16792 O O . ALA A 1 24 ? 5.718 -8.481 3.277 1.00 24.52 24 ALA A O 13
ATOM 16799 N N . LEU A 1 25 ? 5.609 -6.247 3.002 1.00 11.14 25 LEU A N 13
ATOM 16800 C CA . LEU A 1 25 ? 4.375 -6.294 2.226 1.00 24.22 25 LEU A CA 13
ATOM 16801 C C . LEU A 1 25 ? 4.598 -7.020 0.904 1.00 21.01 25 LEU A C 13
ATOM 16802 O O . LEU A 1 25 ? 5.628 -6.826 0.249 1.00 1.41 25 LEU A O 13
ATOM 16818 N N . PRO A 1 26 ? 3.641 -7.875 0.508 1.00 1.00 26 PRO A N 13
ATOM 16819 C CA . PRO A 1 26 ? 3.744 -8.688 -0.709 1.00 53.32 26 PRO A CA 13
ATOM 16820 C C . PRO A 1 26 ? 3.840 -7.836 -1.969 1.00 23.23 26 PRO A C 13
ATOM 16821 O O . PRO A 1 26 ? 2.934 -7.063 -2.282 1.00 1.21 26 PRO A O 13
ATOM 16832 N N . GLU A 1 27 ? 4.942 -7.983 -2.689 1.00 25.51 27 GLU A N 13
ATOM 16833 C CA . GLU A 1 27 ? 5.161 -7.216 -3.901 1.00 24.50 27 GLU A CA 13
ATOM 16834 C C . GLU A 1 27 ? 4.581 -7.935 -5.108 1.00 50.22 27 GLU A C 13
ATOM 16835 O O . GLU A 1 27 ? 5.121 -8.941 -5.578 1.00 11.11 27 GLU A O 13
ATOM 16847 N N . ILE A 1 28 ? 3.459 -7.425 -5.581 1.00 53.34 28 ILE A N 13
ATOM 16848 C CA . ILE A 1 28 ? 2.798 -7.961 -6.754 1.00 75.33 28 ILE A CA 13
ATOM 16849 C C . ILE A 1 28 ? 3.204 -7.152 -7.976 1.00 52.12 28 ILE A C 13
ATOM 16850 O O . ILE A 1 28 ? 2.827 -5.985 -8.113 1.00 45.41 28 ILE A O 13
ATOM 16866 N N . LEU A 1 29 ? 3.996 -7.763 -8.841 1.00 3.22 29 LEU A N 13
ATOM 16867 C CA . LEU A 1 29 ? 4.448 -7.102 -10.052 1.00 74.43 29 LEU A CA 13
ATOM 16868 C C . LEU A 1 29 ? 3.276 -6.885 -10.996 1.00 33.41 29 LEU A C 13
ATOM 16869 O O . LEU A 1 29 ? 2.638 -7.842 -11.441 1.00 24.21 29 LEU A O 13
ATOM 16885 N N . VAL A 1 30 ? 2.974 -5.629 -11.278 1.00 23.50 30 VAL A N 13
ATOM 16886 C CA . VAL A 1 30 ? 1.896 -5.311 -12.190 1.00 30.14 30 VAL A CA 13
ATOM 16887 C C . VAL A 1 30 ? 2.393 -5.414 -13.621 1.00 22.12 30 VAL A C 13
ATOM 16888 O O . VAL A 1 30 ? 3.421 -4.834 -13.976 1.00 3.22 30 VAL A O 13
ATOM 16901 N N . THR A 1 31 ? 1.679 -6.174 -14.428 1.00 33.11 31 THR A N 13
ATOM 16902 C CA . THR A 1 31 ? 2.042 -6.369 -15.815 1.00 41.43 31 THR A CA 13
ATOM 16903 C C . THR A 1 31 ? 0.945 -5.821 -16.719 1.00 31.21 31 THR A C 13
ATOM 16904 O O . THR A 1 31 ? -0.136 -5.484 -16.249 1.00 30.10 31 THR A O 13
ATOM 16915 N N . GLU A 1 32 ? 1.214 -5.743 -18.013 1.00 42.21 32 GLU A N 13
ATOM 16916 C CA . GLU A 1 32 ? 0.205 -5.297 -18.970 1.00 24.32 32 GLU A CA 13
ATOM 16917 C C . GLU A 1 32 ? -0.665 -6.474 -19.391 1.00 61.21 32 GLU A C 13
ATOM 16918 O O . GLU A 1 32 ? -1.499 -6.372 -20.293 1.00 73.11 32 GLU A O 13
ATOM 16930 N N . ASP A 1 33 ? -0.457 -7.596 -18.715 1.00 12.41 33 ASP A N 13
ATOM 16931 C CA . ASP A 1 33 ? -1.283 -8.779 -18.894 1.00 31.24 33 ASP A CA 13
ATOM 16932 C C . ASP A 1 33 ? -2.356 -8.805 -17.818 1.00 14.35 33 ASP A C 13
ATOM 16933 O O . ASP A 1 33 ? -3.324 -9.560 -17.896 1.00 62.41 33 ASP A O 13
ATOM 16942 N N . HIS A 1 34 ? -2.170 -7.959 -16.812 1.00 75.33 34 HIS A N 13
ATOM 16943 C CA . HIS A 1 34 ? -3.018 -7.954 -15.630 1.00 52.15 34 HIS A CA 13
ATOM 16944 C C . HIS A 1 34 ? -3.449 -6.531 -15.285 1.00 55.42 34 HIS A C 13
ATOM 16945 O O . HIS A 1 34 ? -2.619 -5.697 -14.932 1.00 43.43 34 HIS A O 13
ATOM 16960 N N . GLY A 1 35 ? -4.745 -6.270 -15.369 1.00 5.14 35 GLY A N 13
ATOM 16961 C CA . GLY A 1 35 ? -5.254 -4.948 -15.064 1.00 3.20 35 GLY A CA 13
ATOM 16962 C C . GLY A 1 35 ? -5.451 -4.731 -13.574 1.00 35.24 35 GLY A C 13
ATOM 16963 O O . GLY A 1 35 ? -4.479 -4.663 -12.815 1.00 51.30 35 GLY A O 13
ATOM 16967 N N . ALA A 1 36 ? -6.707 -4.631 -13.153 1.00 51.32 36 ALA A N 13
ATOM 16968 C CA . ALA A 1 36 ? -7.033 -4.412 -11.748 1.00 53.00 36 ALA A CA 13
ATOM 16969 C C . ALA A 1 36 ? -6.518 -5.556 -10.884 1.00 75.24 36 ALA A C 13
ATOM 16970 O O . ALA A 1 36 ? -6.602 -6.725 -11.267 1.00 4.53 36 ALA A O 13
ATOM 16977 N N . VAL A 1 37 ? -5.980 -5.211 -9.723 1.00 61.05 37 VAL A N 13
ATOM 16978 C CA . VAL A 1 37 ? -5.380 -6.198 -8.837 1.00 12.12 37 VAL A CA 13
ATOM 16979 C C . VAL A 1 37 ? -6.421 -6.771 -7.879 1.00 22.30 37 VAL A C 13
ATOM 16980 O O . VAL A 1 37 ? -6.237 -7.848 -7.313 1.00 10.32 37 VAL A O 13
ATOM 16993 N N . GLY A 1 38 ? -7.523 -6.056 -7.717 1.00 51.25 38 GLY A N 13
ATOM 16994 C CA . GLY A 1 38 ? -8.570 -6.507 -6.828 1.00 71.33 38 GLY A CA 13
ATOM 16995 C C . GLY A 1 38 ? -9.705 -5.515 -6.743 1.00 42.11 38 GLY A C 13
ATOM 16996 O O . GLY A 1 38 ? -10.019 -4.847 -7.727 1.00 61.41 38 GLY A O 13
ATOM 17000 N N . GLN A 1 39 ? -10.304 -5.409 -5.560 1.00 23.01 39 GLN A N 13
ATOM 17001 C CA . GLN A 1 39 ? -11.427 -4.502 -5.335 1.00 61.51 39 GLN A CA 13
ATOM 17002 C C . GLN A 1 39 ? -11.019 -3.058 -5.614 1.00 0.43 39 GLN A C 13
ATOM 17003 O O . GLN A 1 39 ? -11.713 -2.326 -6.321 1.00 65.22 39 GLN A O 13
ATOM 17017 N N . GLU A 1 40 ? -9.895 -2.657 -5.042 1.00 74.32 40 GLU A N 13
ATOM 17018 C CA . GLU A 1 40 ? -9.326 -1.345 -5.308 1.00 44.21 40 GLU A CA 13
ATOM 17019 C C . GLU A 1 40 ? -8.605 -1.395 -6.649 1.00 41.51 40 GLU A C 13
ATOM 17020 O O . GLU A 1 40 ? -7.601 -2.094 -6.800 1.00 41.01 40 GLU A O 13
ATOM 17032 N N . MET A 1 41 ? -9.125 -0.667 -7.619 1.00 63.23 41 MET A N 13
ATOM 17033 C CA . MET A 1 41 ? -8.644 -0.774 -8.993 1.00 14.12 41 MET A CA 13
ATOM 17034 C C . MET A 1 41 ? -7.704 0.370 -9.357 1.00 55.44 41 MET A C 13
ATOM 17035 O O . MET A 1 41 ? -7.263 0.478 -10.503 1.00 15.35 41 MET A O 13
ATOM 17049 N N . CYS A 1 42 ? -7.387 1.214 -8.389 1.00 54.45 42 CYS A N 13
ATOM 17050 C CA . CYS A 1 42 ? -6.516 2.356 -8.632 1.00 23.23 42 CYS A CA 13
ATOM 17051 C C . CYS A 1 42 ? -5.674 2.661 -7.396 1.00 53.33 42 CYS A C 13
ATOM 17052 O O . CYS A 1 42 ? -5.884 2.078 -6.335 1.00 62.23 42 CYS A O 13
ATOM 17060 N N . CYS A 1 43 ? -4.718 3.566 -7.548 1.00 14.11 43 CYS A N 13
ATOM 17061 C CA . CYS A 1 43 ? -3.854 3.964 -6.447 1.00 71.21 43 CYS A CA 13
ATOM 17062 C C . CYS A 1 43 ? -3.959 5.469 -6.224 1.00 71.50 43 CYS A C 13
ATOM 17063 O O . CYS A 1 43 ? -3.217 6.245 -6.831 1.00 3.15 43 CYS A O 13
ATOM 17070 N N . PRO A 1 44 ? -4.886 5.897 -5.349 1.00 31.05 44 PRO A N 13
ATOM 17071 C CA . PRO A 1 44 ? -5.170 7.323 -5.100 1.00 35.11 44 PRO A CA 13
ATOM 17072 C C . PRO A 1 44 ? -3.972 8.080 -4.532 1.00 50.31 44 PRO A C 13
ATOM 17073 O O . PRO A 1 44 ? -3.954 9.309 -4.508 1.00 70.24 44 PRO A O 13
ATOM 17084 N N . ILE A 1 45 ? -2.964 7.337 -4.088 1.00 2.41 45 ILE A N 13
ATOM 17085 C CA . ILE A 1 45 ? -1.757 7.935 -3.534 1.00 60.33 45 ILE A CA 13
ATOM 17086 C C . ILE A 1 45 ? -0.941 8.623 -4.636 1.00 30.41 45 ILE A C 13
ATOM 17087 O O . ILE A 1 45 ? -0.137 9.511 -4.368 1.00 4.40 45 ILE A O 13
ATOM 17103 N N . CYS A 1 46 ? -1.156 8.207 -5.882 1.00 35.43 46 CYS A N 13
ATOM 17104 C CA . CYS A 1 46 ? -0.467 8.825 -7.014 1.00 61.34 46 CYS A CA 13
ATOM 17105 C C . CYS A 1 46 ? -1.431 9.157 -8.160 1.00 50.12 46 CYS A C 13
ATOM 17106 O O . CYS A 1 46 ? -1.081 9.920 -9.061 1.00 2.33 46 CYS A O 13
ATOM 17113 N N . CYS A 1 47 ? -2.639 8.584 -8.115 1.00 42.20 47 CYS A N 13
ATOM 17114 C CA . CYS A 1 47 ? -3.638 8.755 -9.174 1.00 34.30 47 CYS A CA 13
ATOM 17115 C C . CYS A 1 47 ? -3.176 8.114 -10.482 1.00 1.42 47 CYS A C 13
ATOM 17116 O O . CYS A 1 47 ? -3.656 8.459 -11.559 1.00 51.34 47 CYS A O 13
ATOM 17124 N N . SER A 1 48 ? -2.254 7.170 -10.377 1.00 75.52 48 SER A N 13
ATOM 17125 C CA . SER A 1 48 ? -1.809 6.411 -11.532 1.00 72.34 48 SER A CA 13
ATOM 17126 C C . SER A 1 48 ? -2.414 5.012 -11.496 1.00 55.24 48 SER A C 13
ATOM 17127 O O . SER A 1 48 ? -2.553 4.415 -10.420 1.00 43.23 48 SER A O 13
ATOM 17135 N N . GLU A 1 49 ? -2.780 4.499 -12.662 1.00 63.41 49 GLU A N 13
ATOM 17136 C CA . GLU A 1 49 ? -3.411 3.191 -12.758 1.00 70.23 49 GLU A CA 13
ATOM 17137 C C . GLU A 1 49 ? -2.374 2.074 -12.657 1.00 33.41 49 GLU A C 13
ATOM 17138 O O . GLU A 1 49 ? -1.173 2.329 -12.537 1.00 23.34 49 GLU A O 13
ATOM 17150 N N . TYR A 1 50 ? -2.844 0.838 -12.678 1.00 30.42 50 TYR A N 13
ATOM 17151 C CA . TYR A 1 50 ? -1.960 -0.312 -12.576 1.00 21.23 50 TYR A CA 13
ATOM 17152 C C . TYR A 1 50 ? -1.485 -0.772 -13.948 1.00 35.34 50 TYR A C 13
ATOM 17153 O O . TYR A 1 50 ? -2.244 -1.351 -14.722 1.00 52.45 50 TYR A O 13
ATOM 17171 N N . VAL A 1 51 ? -0.220 -0.487 -14.244 1.00 23.53 51 VAL A N 13
ATOM 17172 C CA . VAL A 1 51 ? 0.398 -0.905 -15.494 1.00 45.22 51 VAL A CA 13
ATOM 17173 C C . VAL A 1 51 ? 1.745 -1.568 -15.224 1.00 52.45 51 VAL A C 13
ATOM 17174 O O . VAL A 1 51 ? 2.239 -1.537 -14.095 1.00 1.20 51 VAL A O 13
ATOM 17187 N N . LYS A 1 52 ? 2.335 -2.154 -16.262 1.00 14.13 52 LYS A N 13
ATOM 17188 C CA . LYS A 1 52 ? 3.623 -2.833 -16.133 1.00 0.21 52 LYS A CA 13
ATOM 17189 C C . LYS A 1 52 ? 4.707 -1.848 -15.718 1.00 34.25 52 LYS A C 13
ATOM 17190 O O . LYS A 1 52 ? 4.962 -0.860 -16.410 1.00 73.54 52 LYS A O 13
ATOM 17209 N N . GLY A 1 53 ? 5.332 -2.116 -14.584 1.00 2.31 53 GLY A N 13
ATOM 17210 C CA . GLY A 1 53 ? 6.412 -1.274 -14.117 1.00 33.43 53 GLY A CA 13
ATOM 17211 C C . GLY A 1 53 ? 6.288 -0.949 -12.647 1.00 51.44 53 GLY A C 13
ATOM 17212 O O . GLY A 1 53 ? 7.279 -0.955 -11.916 1.00 1.45 53 GLY A O 13
ATOM 17216 N N . ASP A 1 54 ? 5.069 -0.676 -12.210 1.00 43.02 54 ASP A N 13
ATOM 17217 C CA . ASP A 1 54 ? 4.825 -0.329 -10.817 1.00 62.33 54 ASP A CA 13
ATOM 17218 C C . ASP A 1 54 ? 4.614 -1.603 -10.000 1.00 22.35 54 ASP A C 13
ATOM 17219 O O . ASP A 1 54 ? 4.317 -2.666 -10.554 1.00 13.05 54 ASP A O 13
ATOM 17228 N N . VAL A 1 55 ? 4.757 -1.491 -8.693 1.00 53.35 55 VAL A N 13
ATOM 17229 C CA . VAL A 1 55 ? 4.649 -2.640 -7.806 1.00 61.54 55 VAL A CA 13
ATOM 17230 C C . VAL A 1 55 ? 3.442 -2.488 -6.890 1.00 54.44 55 VAL A C 13
ATOM 17231 O O . VAL A 1 55 ? 3.322 -1.499 -6.164 1.00 10.21 55 VAL A O 13
ATOM 17244 N N . ALA A 1 56 ? 2.545 -3.459 -6.932 1.00 10.43 56 ALA A N 13
ATOM 17245 C CA . ALA A 1 56 ? 1.354 -3.436 -6.099 1.00 5.24 56 ALA A CA 13
ATOM 17246 C C . ALA A 1 56 ? 1.576 -4.251 -4.834 1.00 14.01 56 ALA A C 13
ATOM 17247 O O . ALA A 1 56 ? 2.515 -5.041 -4.753 1.00 4.45 56 ALA A O 13
ATOM 17254 N N . THR A 1 57 ? 0.726 -4.046 -3.848 1.00 4.33 57 THR A N 13
ATOM 17255 C CA . THR A 1 57 ? 0.799 -4.792 -2.610 1.00 31.21 57 THR A CA 13
ATOM 17256 C C . THR A 1 57 ? -0.605 -5.051 -2.075 1.00 54.00 57 THR A C 13
ATOM 17257 O O . THR A 1 57 ? -1.543 -4.315 -2.388 1.00 42.35 57 THR A O 13
ATOM 17268 N N . GLU A 1 58 ? -0.744 -6.098 -1.277 1.00 1.43 58 GLU A N 13
ATOM 17269 C CA . GLU A 1 58 ? -2.025 -6.440 -0.687 1.00 15.12 58 GLU A CA 13
ATOM 17270 C C . GLU A 1 58 ? -2.020 -6.112 0.797 1.00 4.01 58 GLU A C 13
ATOM 17271 O O . GLU A 1 58 ? -1.220 -6.653 1.560 1.00 31.11 58 GLU A O 13
ATOM 17283 N N . LEU A 1 59 ? -2.890 -5.201 1.192 1.00 52.23 59 LEU A N 13
ATOM 17284 C CA . LEU A 1 59 ? -3.061 -4.882 2.597 1.00 32.51 59 LEU A CA 13
ATOM 17285 C C . LEU A 1 59 ? -4.092 -5.821 3.204 1.00 11.21 59 LEU A C 13
ATOM 17286 O O . LEU A 1 59 ? -5.087 -6.153 2.554 1.00 3.11 59 LEU A O 13
ATOM 17302 N N . PRO A 1 60 ? -3.875 -6.253 4.458 1.00 34.02 60 PRO A N 13
ATOM 17303 C CA . PRO A 1 60 ? -4.756 -7.209 5.149 1.00 42.20 60 PRO A CA 13
ATOM 17304 C C . PRO A 1 60 ? -6.208 -6.740 5.209 1.00 10.01 60 PRO A C 13
ATOM 17305 O O . PRO A 1 60 ? -7.123 -7.536 5.411 1.00 74.53 60 PRO A O 13
ATOM 17316 N N . CYS A 1 61 ? -6.415 -5.445 5.008 1.00 44.12 61 CYS A N 13
ATOM 17317 C CA . CYS A 1 61 ? -7.750 -4.875 5.040 1.00 43.44 61 CYS A CA 13
ATOM 17318 C C . CYS A 1 61 ? -8.405 -4.938 3.655 1.00 74.03 61 CYS A C 13
ATOM 17319 O O . CYS A 1 61 ? -9.288 -4.139 3.338 1.00 63.44 61 CYS A O 13
ATOM 17326 N N . HIS A 1 62 ? -7.944 -5.884 2.831 1.00 35.42 62 HIS A N 13
ATOM 17327 C CA . HIS A 1 62 ? -8.572 -6.199 1.538 1.00 72.12 62 HIS A CA 13
ATOM 17328 C C . HIS A 1 62 ? -8.447 -5.037 0.554 1.00 4.22 62 HIS A C 13
ATOM 17329 O O . HIS A 1 62 ? -9.327 -4.815 -0.276 1.00 70.04 62 HIS A O 13
ATOM 17344 N N . HIS A 1 63 ? -7.348 -4.308 0.633 1.00 61.41 63 HIS A N 13
ATOM 17345 C CA . HIS A 1 63 ? -7.128 -3.179 -0.260 1.00 64.13 63 HIS A CA 13
ATOM 17346 C C . HIS A 1 63 ? -5.781 -3.292 -0.953 1.00 2.52 63 HIS A C 13
ATOM 17347 O O . HIS A 1 63 ? -4.797 -3.719 -0.348 1.00 73.00 63 HIS A O 13
ATOM 17361 N N . TYR A 1 64 ? -5.751 -2.913 -2.222 1.00 14.35 64 TYR A N 13
ATOM 17362 C CA . TYR A 1 64 ? -4.537 -2.993 -3.018 1.00 62.13 64 TYR A CA 13
ATOM 17363 C C . TYR A 1 64 ? -4.051 -1.604 -3.386 1.00 35.22 64 TYR A C 13
ATOM 17364 O O . TYR A 1 64 ? -4.829 -0.760 -3.826 1.00 12.40 64 TYR A O 13
ATOM 17382 N N . PHE A 1 65 ? -2.762 -1.383 -3.202 1.00 22.30 65 PHE A N 13
ATOM 17383 C CA . PHE A 1 65 ? -2.128 -0.124 -3.554 1.00 3.43 65 PHE A CA 13
ATOM 17384 C C . PHE A 1 65 ? -0.741 -0.408 -4.096 1.00 63.25 65 PHE A C 13
ATOM 17385 O O . PHE A 1 65 ? -0.300 -1.554 -4.102 1.00 41.40 65 PHE A O 13
ATOM 17402 N N . HIS A 1 66 ? -0.054 0.620 -4.559 1.00 3.01 66 HIS A N 13
ATOM 17403 C CA . HIS A 1 66 ? 1.335 0.460 -4.960 1.00 61.22 66 HIS A CA 13
ATOM 17404 C C . HIS A 1 66 ? 2.221 0.537 -3.730 1.00 24.42 66 HIS A C 13
ATOM 17405 O O . HIS A 1 66 ? 2.081 1.456 -2.921 1.00 33.32 66 HIS A O 13
ATOM 17419 N N . LYS A 1 67 ? 3.128 -0.417 -3.598 1.00 62.44 67 LYS A N 13
ATOM 17420 C CA . LYS A 1 67 ? 3.992 -0.503 -2.427 1.00 22.51 67 LYS A CA 13
ATOM 17421 C C . LYS A 1 67 ? 4.855 0.757 -2.258 1.00 63.00 67 LYS A C 13
ATOM 17422 O O . LYS A 1 67 ? 4.885 1.325 -1.169 1.00 34.23 67 LYS A O 13
ATOM 17441 N N . PRO A 1 68 ? 5.556 1.230 -3.318 1.00 64.33 68 PRO A N 13
ATOM 17442 C CA . PRO A 1 68 ? 6.371 2.456 -3.232 1.00 62.52 68 PRO A CA 13
ATOM 17443 C C . PRO A 1 68 ? 5.543 3.689 -2.864 1.00 61.33 68 PRO A C 13
ATOM 17444 O O . PRO A 1 68 ? 6.079 4.685 -2.380 1.00 54.20 68 PRO A O 13
ATOM 17455 N N . CYS A 1 69 ? 4.241 3.615 -3.087 1.00 45.53 69 CYS A N 13
ATOM 17456 C CA . CYS A 1 69 ? 3.344 4.706 -2.751 1.00 32.11 69 CYS A CA 13
ATOM 17457 C C . CYS A 1 69 ? 2.945 4.641 -1.280 1.00 15.23 69 CYS A C 13
ATOM 17458 O O . CYS A 1 69 ? 2.970 5.644 -0.569 1.00 15.10 69 CYS A O 13
ATOM 17465 N N . VAL A 1 70 ? 2.591 3.443 -0.825 1.00 73.42 70 VAL A N 13
ATOM 17466 C CA . VAL A 1 70 ? 2.062 3.268 0.521 1.00 55.12 70 VAL A CA 13
ATOM 17467 C C . VAL A 1 70 ? 3.182 3.286 1.562 1.00 43.33 70 VAL A C 13
ATOM 17468 O O . VAL A 1 70 ? 2.952 3.645 2.716 1.00 3.33 70 VAL A O 13
ATOM 17481 N N . SER A 1 71 ? 4.395 2.927 1.150 1.00 60.10 71 SER A N 13
ATOM 17482 C CA . SER A 1 71 ? 5.538 2.906 2.055 1.00 0.12 71 SER A CA 13
ATOM 17483 C C . SER A 1 71 ? 5.780 4.285 2.661 1.00 71.22 71 SER A C 13
ATOM 17484 O O . SER A 1 71 ? 5.926 4.422 3.876 1.00 24.51 71 SER A O 13
ATOM 17492 N N . ILE A 1 72 ? 5.805 5.303 1.809 1.00 30.51 72 ILE A N 13
ATOM 17493 C CA . ILE A 1 72 ? 5.993 6.676 2.257 1.00 65.44 72 ILE A CA 13
ATOM 17494 C C . ILE A 1 72 ? 4.850 7.096 3.176 1.00 23.15 72 ILE A C 13
ATOM 17495 O O . ILE A 1 72 ? 5.068 7.714 4.220 1.00 0.42 72 ILE A O 13
ATOM 17511 N N . TRP A 1 73 ? 3.635 6.730 2.789 1.00 41.32 73 TRP A N 13
ATOM 17512 C CA . TRP A 1 73 ? 2.442 7.080 3.552 1.00 40.42 73 TRP A CA 13
ATOM 17513 C C . TRP A 1 73 ? 2.469 6.448 4.945 1.00 12.12 73 TRP A C 13
ATOM 17514 O O . TRP A 1 73 ? 2.162 7.107 5.937 1.00 51.00 73 TRP A O 13
ATOM 17535 N N . LEU A 1 74 ? 2.855 5.177 5.013 1.00 3.13 74 LEU A N 13
ATOM 17536 C CA . LEU A 1 74 ? 2.878 4.445 6.278 1.00 45.32 74 LEU A CA 13
ATOM 17537 C C . LEU A 1 74 ? 3.910 5.022 7.242 1.00 55.24 74 LEU A C 13
ATOM 17538 O O . LEU A 1 74 ? 3.785 4.871 8.457 1.00 63.43 74 LEU A O 13
ATOM 17554 N N . GLN A 1 75 ? 4.926 5.677 6.694 1.00 15.13 75 GLN A N 13
ATOM 17555 C CA . GLN A 1 75 ? 5.946 6.327 7.510 1.00 41.41 75 GLN A CA 13
ATOM 17556 C C . GLN A 1 75 ? 5.404 7.617 8.110 1.00 4.03 75 GLN A C 13
ATOM 17557 O O . GLN A 1 75 ? 5.898 8.098 9.129 1.00 44.33 75 GLN A O 13
ATOM 17571 N N . LYS A 1 76 ? 4.388 8.176 7.469 1.00 42.13 76 LYS A N 13
ATOM 17572 C CA . LYS A 1 76 ? 3.723 9.367 7.974 1.00 64.04 76 LYS A CA 13
ATOM 17573 C C . LYS A 1 76 ? 2.648 8.963 8.975 1.00 63.11 76 LYS A C 13
ATOM 17574 O O . LYS A 1 76 ? 2.559 9.509 10.074 1.00 21.35 76 LYS A O 13
ATOM 17593 N N . SER A 1 77 ? 1.841 7.990 8.577 1.00 51.01 77 SER A N 13
ATOM 17594 C CA . SER A 1 77 ? 0.784 7.465 9.420 1.00 23.31 77 SER A CA 13
ATOM 17595 C C . SER A 1 77 ? 0.393 6.068 8.952 1.00 73.32 77 SER A C 13
ATOM 17596 O O . SER A 1 77 ? 0.040 5.874 7.787 1.00 71.34 77 SER A O 13
ATOM 17604 N N . GLY A 1 78 ? 0.463 5.098 9.851 1.00 73.33 78 GLY A N 13
ATOM 17605 C CA . GLY A 1 78 ? 0.113 3.738 9.498 1.00 73.30 78 GLY A CA 13
ATOM 17606 C C . GLY A 1 78 ? -1.387 3.534 9.461 1.00 72.45 78 GLY A C 13
ATOM 17607 O O . GLY A 1 78 ? -1.966 2.965 10.386 1.00 71.21 78 GLY A O 13
ATOM 17611 N N . THR A 1 79 ? -2.027 4.041 8.419 1.00 63.04 79 THR A N 13
ATOM 17612 C CA . THR A 1 79 ? -3.466 3.905 8.266 1.00 71.31 79 THR A CA 13
ATOM 17613 C C . THR A 1 79 ? -3.843 3.853 6.788 1.00 34.04 79 THR A C 13
ATOM 17614 O O . THR A 1 79 ? -3.297 4.596 5.980 1.00 2.20 79 THR A O 13
ATOM 17625 N N . CYS A 1 80 ? -4.774 2.971 6.441 1.00 24.22 80 CYS A N 13
ATOM 17626 C CA . CYS A 1 80 ? -5.244 2.849 5.065 1.00 34.45 80 CYS A CA 13
ATOM 17627 C C . CYS A 1 80 ? -6.165 4.016 4.727 1.00 24.33 80 CYS A C 13
ATOM 17628 O O . CYS A 1 80 ? -7.263 4.093 5.257 1.00 74.12 80 CYS A O 13
ATOM 17635 N N . PRO A 1 81 ? -5.747 4.915 3.824 1.00 13.20 81 PRO A N 13
ATOM 17636 C CA . PRO A 1 81 ? -6.476 6.165 3.533 1.00 65.12 81 PRO A CA 13
ATOM 17637 C C . PRO A 1 81 ? -7.962 5.950 3.222 1.00 72.35 81 PRO A C 13
ATOM 17638 O O . PRO A 1 81 ? -8.814 6.728 3.649 1.00 53.21 81 PRO A O 13
ATOM 17649 N N . VAL A 1 82 ? -8.264 4.877 2.502 1.00 72.13 82 VAL A N 13
ATOM 17650 C CA . VAL A 1 82 ? -9.622 4.630 2.015 1.00 43.41 82 VAL A CA 13
ATOM 17651 C C . VAL A 1 82 ? -10.585 4.194 3.129 1.00 50.42 82 VAL A C 13
ATOM 17652 O O . VAL A 1 82 ? -11.773 4.498 3.080 1.00 65.41 82 VAL A O 13
ATOM 17665 N N . CYS A 1 83 ? -10.083 3.490 4.135 1.00 13.13 83 CYS A N 13
ATOM 17666 C CA . CYS A 1 83 ? -10.969 2.923 5.156 1.00 4.35 83 CYS A CA 13
ATOM 17667 C C . CYS A 1 83 ? -10.576 3.369 6.562 1.00 42.23 83 CYS A C 13
ATOM 17668 O O . CYS A 1 83 ? -11.351 3.220 7.505 1.00 64.14 83 CYS A O 13
ATOM 17675 N N . ARG A 1 84 ? -9.357 3.888 6.690 1.00 13.25 84 ARG A N 13
ATOM 17676 C CA . ARG A 1 84 ? -8.835 4.406 7.955 1.00 13.30 84 ARG A CA 13
ATOM 17677 C C . ARG A 1 84 ? -8.590 3.275 8.945 1.00 54.34 84 ARG A C 13
ATOM 17678 O O . ARG A 1 84 ? -8.599 3.474 10.157 1.00 11.35 84 ARG A O 13
ATOM 17699 N N . CYS A 1 85 ? -8.348 2.087 8.410 1.00 40.10 85 CYS A N 13
ATOM 17700 C CA . CYS A 1 85 ? -7.918 0.960 9.217 1.00 73.51 85 CYS A CA 13
ATOM 17701 C C . CYS A 1 85 ? -6.441 1.124 9.549 1.00 63.33 85 CYS A C 13
ATOM 17702 O O . CYS A 1 85 ? -5.630 1.414 8.661 1.00 2.55 85 CYS A O 13
ATOM 17710 N N . MET A 1 86 ? -6.101 0.966 10.820 1.00 72.34 86 MET A N 13
ATOM 17711 C CA . MET A 1 86 ? -4.731 1.156 11.273 1.00 30.31 86 MET A CA 13
ATOM 17712 C C . MET A 1 86 ? -3.847 0.004 10.805 1.00 41.34 86 MET A C 13
ATOM 17713 O O . MET A 1 86 ? -4.284 -1.144 10.758 1.00 42.43 86 MET A O 13
ATOM 17727 N N . PHE A 1 87 ? -2.615 0.327 10.448 1.00 61.31 87 PHE A N 13
ATOM 17728 C CA . PHE A 1 87 ? -1.646 -0.670 10.027 1.00 44.12 87 PHE A CA 13
ATOM 17729 C C . PHE A 1 87 ? -0.367 -0.510 10.842 1.00 71.31 87 PHE A C 13
ATOM 17730 O O . PHE A 1 87 ? 0.195 0.586 10.903 1.00 33.42 87 PHE A O 13
ATOM 17747 N N . PRO A 1 88 ? 0.113 -1.587 11.492 1.00 53.53 88 PRO A N 13
ATOM 17748 C CA . PRO A 1 88 ? -0.515 -2.917 11.439 1.00 11.44 88 PRO A CA 13
ATOM 17749 C C . PRO A 1 88 ? -1.903 -2.940 12.082 1.00 65.30 88 PRO A C 13
ATOM 17750 O O . PRO A 1 88 ? -2.210 -2.102 12.935 1.00 52.44 88 PRO A O 13
ATOM 17761 N N . PRO A 1 89 ? -2.754 -3.896 11.664 1.00 61.22 89 PRO A N 13
ATOM 17762 C CA . PRO A 1 89 ? -4.139 -4.010 12.137 1.00 4.40 89 PRO A CA 13
ATOM 17763 C C . PRO A 1 89 ? -4.252 -3.959 13.659 1.00 35.14 89 PRO A C 13
ATOM 17764 O O . PRO A 1 89 ? -3.399 -4.493 14.373 1.00 2.25 89 PRO A O 13
ATOM 17775 N N . PRO A 1 90 ? -5.314 -3.314 14.171 1.00 44.11 90 PRO A N 13
ATOM 17776 C CA . PRO A 1 90 ? -5.530 -3.159 15.611 1.00 23.45 90 PRO A CA 13
ATOM 17777 C C . PRO A 1 90 ? -5.686 -4.500 16.316 1.00 23.43 90 PRO A C 13
ATOM 17778 O O . PRO A 1 90 ? -6.264 -5.444 15.770 1.00 14.14 90 PRO A O 13
ATOM 17789 N N . LEU A 1 91 ? -5.169 -4.577 17.527 1.00 60.31 91 LEU A N 13
ATOM 17790 C CA . LEU A 1 91 ? -5.181 -5.815 18.287 1.00 41.43 91 LEU A CA 13
ATOM 17791 C C . LEU A 1 91 ? -6.247 -5.754 19.369 1.00 23.32 91 LEU A C 13
ATOM 17792 O O . LEU A 1 91 ? -7.377 -6.215 19.116 1.00 37.74 91 LEU A O 13
ATOM 17811 N N . MET A 1 1 ? -28.020 -2.757 10.544 1.00 70.11 1 MET A N 14
ATOM 17812 C CA . MET A 1 1 ? -28.585 -2.316 11.842 1.00 11.21 1 MET A CA 14
ATOM 17813 C C . MET A 1 1 ? -27.706 -1.250 12.487 1.00 2.41 1 MET A C 14
ATOM 17814 O O . MET A 1 1 ? -26.848 -1.563 13.310 1.00 24.21 1 MET A O 14
ATOM 17830 N N . GLY A 1 2 ? -27.920 0.000 12.083 1.00 72.31 2 GLY A N 14
ATOM 17831 C CA . GLY A 1 2 ? -27.247 1.135 12.696 1.00 32.41 2 GLY A CA 14
ATOM 17832 C C . GLY A 1 2 ? -25.735 1.014 12.740 1.00 22.12 2 GLY A C 14
ATOM 17833 O O . GLY A 1 2 ? -25.055 1.184 11.727 1.00 74.24 2 GLY A O 14
ATOM 17837 N N . HIS A 1 3 ? -25.218 0.708 13.921 1.00 34.51 3 HIS A N 14
ATOM 17838 C CA . HIS A 1 3 ? -23.783 0.679 14.154 1.00 71.33 3 HIS A CA 14
ATOM 17839 C C . HIS A 1 3 ? -23.167 -0.624 13.667 1.00 44.25 3 HIS A C 14
ATOM 17840 O O . HIS A 1 3 ? -23.561 -1.711 14.094 1.00 44.11 3 HIS A O 14
ATOM 17855 N N . HIS A 1 4 ? -22.200 -0.510 12.770 1.00 4.12 4 HIS A N 14
ATOM 17856 C CA . HIS A 1 4 ? -21.393 -1.655 12.385 1.00 30.22 4 HIS A CA 14
ATOM 17857 C C . HIS A 1 4 ? -20.347 -1.903 13.453 1.00 41.23 4 HIS A C 14
ATOM 17858 O O . HIS A 1 4 ? -19.919 -3.034 13.685 1.00 35.32 4 HIS A O 14
ATOM 17873 N N . HIS A 1 5 ? -19.942 -0.825 14.107 1.00 4.43 5 HIS A N 14
ATOM 17874 C CA . HIS A 1 5 ? -19.151 -0.932 15.311 1.00 33.41 5 HIS A CA 14
ATOM 17875 C C . HIS A 1 5 ? -20.106 -1.118 16.476 1.00 13.24 5 HIS A C 14
ATOM 17876 O O . HIS A 1 5 ? -20.507 -0.156 17.131 1.00 25.34 5 HIS A O 14
ATOM 17891 N N . HIS A 1 6 ? -20.519 -2.359 16.680 1.00 12.22 6 HIS A N 14
ATOM 17892 C CA . HIS A 1 6 ? -21.502 -2.687 17.696 1.00 12.20 6 HIS A CA 14
ATOM 17893 C C . HIS A 1 6 ? -20.876 -2.557 19.077 1.00 2.21 6 HIS A C 14
ATOM 17894 O O . HIS A 1 6 ? -21.559 -2.279 20.064 1.00 14.04 6 HIS A O 14
ATOM 17909 N N . HIS A 1 7 ? -19.569 -2.756 19.131 1.00 53.20 7 HIS A N 14
ATOM 17910 C CA . HIS A 1 7 ? -18.803 -2.501 20.343 1.00 33.00 7 HIS A CA 14
ATOM 17911 C C . HIS A 1 7 ? -18.412 -1.030 20.382 1.00 32.33 7 HIS A C 14
ATOM 17912 O O . HIS A 1 7 ? -18.736 -0.273 19.466 1.00 32.21 7 HIS A O 14
ATOM 17927 N N . HIS A 1 8 ? -17.726 -0.614 21.429 1.00 11.24 8 HIS A N 14
ATOM 17928 C CA . HIS A 1 8 ? -17.263 0.759 21.505 1.00 12.50 8 HIS A CA 14
ATOM 17929 C C . HIS A 1 8 ? -15.802 0.834 21.090 1.00 41.30 8 HIS A C 14
ATOM 17930 O O . HIS A 1 8 ? -14.899 0.590 21.893 1.00 13.15 8 HIS A O 14
ATOM 17945 N N . SER A 1 9 ? -15.584 1.141 19.823 1.00 44.11 9 SER A N 14
ATOM 17946 C CA . SER A 1 9 ? -14.246 1.210 19.264 1.00 50.12 9 SER A CA 14
ATOM 17947 C C . SER A 1 9 ? -13.495 2.421 19.807 1.00 15.43 9 SER A C 14
ATOM 17948 O O . SER A 1 9 ? -14.076 3.488 19.998 1.00 72.30 9 SER A O 14
ATOM 17956 N N . HIS A 1 10 ? -12.210 2.252 20.066 1.00 63.44 10 HIS A N 14
ATOM 17957 C CA . HIS A 1 10 ? -11.385 3.358 20.523 1.00 21.41 10 HIS A CA 14
ATOM 17958 C C . HIS A 1 10 ? -10.320 3.685 19.480 1.00 12.30 10 HIS A C 14
ATOM 17959 O O . HIS A 1 10 ? -9.200 3.179 19.517 1.00 34.11 10 HIS A O 14
ATOM 17974 N N . MET A 1 11 ? -10.706 4.505 18.517 1.00 22.34 11 MET A N 14
ATOM 17975 C CA . MET A 1 11 ? -9.809 4.915 17.449 1.00 21.14 11 MET A CA 14
ATOM 17976 C C . MET A 1 11 ? -9.518 6.402 17.572 1.00 3.43 11 MET A C 14
ATOM 17977 O O . MET A 1 11 ? -10.373 7.242 17.287 1.00 65.02 11 MET A O 14
ATOM 17991 N N . VAL A 1 12 ? -8.314 6.719 18.019 1.00 51.23 12 VAL A N 14
ATOM 17992 C CA . VAL A 1 12 ? -7.942 8.094 18.302 1.00 60.31 12 VAL A CA 14
ATOM 17993 C C . VAL A 1 12 ? -6.828 8.559 17.368 1.00 33.22 12 VAL A C 14
ATOM 17994 O O . VAL A 1 12 ? -7.065 9.320 16.429 1.00 30.31 12 VAL A O 14
ATOM 18007 N N . ALA A 1 13 ? -5.620 8.081 17.622 1.00 72.34 13 ALA A N 14
ATOM 18008 C CA . ALA A 1 13 ? -4.462 8.470 16.839 1.00 40.43 13 ALA A CA 14
ATOM 18009 C C . ALA A 1 13 ? -3.584 7.259 16.569 1.00 35.44 13 ALA A C 14
ATOM 18010 O O . ALA A 1 13 ? -3.133 6.586 17.500 1.00 62.24 13 ALA A O 14
ATOM 18017 N N . ASN A 1 14 ? -3.352 6.986 15.297 1.00 65.54 14 ASN A N 14
ATOM 18018 C CA . ASN A 1 14 ? -2.585 5.819 14.892 1.00 40.14 14 ASN A CA 14
ATOM 18019 C C . ASN A 1 14 ? -1.133 6.202 14.634 1.00 12.33 14 ASN A C 14
ATOM 18020 O O . ASN A 1 14 ? -0.856 7.244 14.034 1.00 3.43 14 ASN A O 14
ATOM 18031 N N . PRO A 1 15 ? -0.189 5.383 15.111 1.00 43.33 15 PRO A N 14
ATOM 18032 C CA . PRO A 1 15 ? 1.236 5.616 14.904 1.00 54.34 15 PRO A CA 14
ATOM 18033 C C . PRO A 1 15 ? 1.728 5.084 13.559 1.00 0.02 15 PRO A C 14
ATOM 18034 O O . PRO A 1 15 ? 1.177 4.119 13.023 1.00 21.55 15 PRO A O 14
ATOM 18045 N N . PRO A 1 16 ? 2.773 5.716 12.997 1.00 50.12 16 PRO A N 14
ATOM 18046 C CA . PRO A 1 16 ? 3.372 5.293 11.728 1.00 24.20 16 PRO A CA 14
ATOM 18047 C C . PRO A 1 16 ? 3.885 3.855 11.782 1.00 74.42 16 PRO A C 14
ATOM 18048 O O . PRO A 1 16 ? 4.418 3.410 12.804 1.00 54.55 16 PRO A O 14
ATOM 18059 N N . ALA A 1 17 ? 3.731 3.144 10.675 1.00 74.31 17 ALA A N 14
ATOM 18060 C CA . ALA A 1 17 ? 4.091 1.736 10.604 1.00 53.12 17 ALA A CA 14
ATOM 18061 C C . ALA A 1 17 ? 5.601 1.553 10.577 1.00 61.52 17 ALA A C 14
ATOM 18062 O O . ALA A 1 17 ? 6.334 2.418 10.095 1.00 51.53 17 ALA A O 14
ATOM 18069 N N . SER A 1 18 ? 6.056 0.422 11.097 1.00 61.22 18 SER A N 14
ATOM 18070 C CA . SER A 1 18 ? 7.474 0.107 11.126 1.00 31.54 18 SER A CA 14
ATOM 18071 C C . SER A 1 18 ? 7.984 -0.158 9.710 1.00 32.11 18 SER A C 14
ATOM 18072 O O . SER A 1 18 ? 7.370 -0.910 8.951 1.00 10.24 18 SER A O 14
ATOM 18080 N N . LYS A 1 19 ? 9.108 0.459 9.368 1.00 71.21 19 LYS A N 14
ATOM 18081 C CA . LYS A 1 19 ? 9.624 0.439 8.002 1.00 61.21 19 LYS A CA 14
ATOM 18082 C C . LYS A 1 19 ? 9.951 -0.980 7.531 1.00 73.15 19 LYS A C 14
ATOM 18083 O O . LYS A 1 19 ? 9.736 -1.319 6.363 1.00 60.32 19 LYS A O 14
ATOM 18102 N N . GLU A 1 20 ? 10.458 -1.812 8.433 1.00 52.30 20 GLU A N 14
ATOM 18103 C CA . GLU A 1 20 ? 10.808 -3.185 8.081 1.00 62.33 20 GLU A CA 14
ATOM 18104 C C . GLU A 1 20 ? 9.550 -4.004 7.824 1.00 62.31 20 GLU A C 14
ATOM 18105 O O . GLU A 1 20 ? 9.510 -4.843 6.919 1.00 74.13 20 GLU A O 14
ATOM 18117 N N . SER A 1 21 ? 8.514 -3.732 8.606 1.00 14.02 21 SER A N 14
ATOM 18118 C CA . SER A 1 21 ? 7.242 -4.420 8.466 1.00 31.01 21 SER A CA 14
ATOM 18119 C C . SER A 1 21 ? 6.590 -4.076 7.127 1.00 14.24 21 SER A C 14
ATOM 18120 O O . SER A 1 21 ? 5.849 -4.880 6.560 1.00 53.04 21 SER A O 14
ATOM 18128 N N . ILE A 1 22 ? 6.879 -2.878 6.629 1.00 21.23 22 ILE A N 14
ATOM 18129 C CA . ILE A 1 22 ? 6.352 -2.431 5.348 1.00 53.11 22 ILE A CA 14
ATOM 18130 C C . ILE A 1 22 ? 6.991 -3.209 4.200 1.00 42.34 22 ILE A C 14
ATOM 18131 O O . ILE A 1 22 ? 6.317 -3.601 3.250 1.00 41.53 22 ILE A O 14
ATOM 18147 N N . ASP A 1 23 ? 8.293 -3.451 4.297 1.00 70.20 23 ASP A N 14
ATOM 18148 C CA . ASP A 1 23 ? 8.997 -4.185 3.252 1.00 1.41 23 ASP A CA 14
ATOM 18149 C C . ASP A 1 23 ? 8.594 -5.654 3.267 1.00 15.31 23 ASP A C 14
ATOM 18150 O O . ASP A 1 23 ? 8.638 -6.328 2.239 1.00 13.04 23 ASP A O 14
ATOM 18159 N N . ALA A 1 24 ? 8.173 -6.129 4.435 1.00 23.42 24 ALA A N 14
ATOM 18160 C CA . ALA A 1 24 ? 7.753 -7.517 4.605 1.00 41.51 24 ALA A CA 14
ATOM 18161 C C . ALA A 1 24 ? 6.468 -7.819 3.831 1.00 71.33 24 ALA A C 14
ATOM 18162 O O . ALA A 1 24 ? 6.121 -8.983 3.620 1.00 43.31 24 ALA A O 14
ATOM 18169 N N . LEU A 1 25 ? 5.765 -6.768 3.420 1.00 52.13 25 LEU A N 14
ATOM 18170 C CA . LEU A 1 25 ? 4.538 -6.920 2.646 1.00 4.44 25 LEU A CA 14
ATOM 18171 C C . LEU A 1 25 ? 4.824 -7.586 1.301 1.00 33.02 25 LEU A C 14
ATOM 18172 O O . LEU A 1 25 ? 5.858 -7.327 0.678 1.00 65.34 25 LEU A O 14
ATOM 18188 N N . PRO A 1 26 ? 3.915 -8.464 0.851 1.00 4.42 26 PRO A N 14
ATOM 18189 C CA . PRO A 1 26 ? 4.075 -9.211 -0.404 1.00 43.02 26 PRO A CA 14
ATOM 18190 C C . PRO A 1 26 ? 4.127 -8.298 -1.625 1.00 21.43 26 PRO A C 14
ATOM 18191 O O . PRO A 1 26 ? 3.270 -7.434 -1.807 1.00 35.05 26 PRO A O 14
ATOM 18202 N N . GLU A 1 27 ? 5.139 -8.495 -2.456 1.00 63.51 27 GLU A N 14
ATOM 18203 C CA . GLU A 1 27 ? 5.304 -7.693 -3.657 1.00 42.15 27 GLU A CA 14
ATOM 18204 C C . GLU A 1 27 ? 4.622 -8.373 -4.839 1.00 41.42 27 GLU A C 14
ATOM 18205 O O . GLU A 1 27 ? 4.991 -9.482 -5.230 1.00 22.11 27 GLU A O 14
ATOM 18217 N N . ILE A 1 28 ? 3.615 -7.715 -5.388 1.00 41.21 28 ILE A N 14
ATOM 18218 C CA . ILE A 1 28 ? 2.886 -8.240 -6.531 1.00 31.22 28 ILE A CA 14
ATOM 18219 C C . ILE A 1 28 ? 3.112 -7.345 -7.744 1.00 34.52 28 ILE A C 14
ATOM 18220 O O . ILE A 1 28 ? 2.979 -6.124 -7.653 1.00 3.33 28 ILE A O 14
ATOM 18236 N N . LEU A 1 29 ? 3.470 -7.948 -8.866 1.00 62.23 29 LEU A N 14
ATOM 18237 C CA . LEU A 1 29 ? 3.718 -7.192 -10.083 1.00 31.42 29 LEU A CA 14
ATOM 18238 C C . LEU A 1 29 ? 2.404 -6.783 -10.727 1.00 64.02 29 LEU A C 14
ATOM 18239 O O . LEU A 1 29 ? 1.535 -7.619 -10.981 1.00 34.32 29 LEU A O 14
ATOM 18255 N N . VAL A 1 30 ? 2.259 -5.496 -10.979 1.00 64.12 30 VAL A N 14
ATOM 18256 C CA . VAL A 1 30 ? 1.075 -4.982 -11.636 1.00 24.43 30 VAL A CA 14
ATOM 18257 C C . VAL A 1 30 ? 1.198 -5.155 -13.143 1.00 44.50 30 VAL A C 14
ATOM 18258 O O . VAL A 1 30 ? 2.245 -4.865 -13.722 1.00 40.24 30 VAL A O 14
ATOM 18271 N N . THR A 1 31 ? 0.137 -5.642 -13.766 1.00 3.12 31 THR A N 14
ATOM 18272 C CA . THR A 1 31 ? 0.117 -5.831 -15.205 1.00 15.52 31 THR A CA 14
ATOM 18273 C C . THR A 1 31 ? -1.091 -5.128 -15.822 1.00 61.35 31 THR A C 14
ATOM 18274 O O . THR A 1 31 ? -2.224 -5.341 -15.400 1.00 72.24 31 THR A O 14
ATOM 18285 N N . GLU A 1 32 ? -0.837 -4.288 -16.819 1.00 55.45 32 GLU A N 14
ATOM 18286 C CA . GLU A 1 32 ? -1.887 -3.474 -17.428 1.00 14.12 32 GLU A CA 14
ATOM 18287 C C . GLU A 1 32 ? -2.697 -4.277 -18.441 1.00 44.41 32 GLU A C 14
ATOM 18288 O O . GLU A 1 32 ? -3.726 -3.817 -18.937 1.00 75.33 32 GLU A O 14
ATOM 18300 N N . ASP A 1 33 ? -2.220 -5.475 -18.756 1.00 73.53 33 ASP A N 14
ATOM 18301 C CA . ASP A 1 33 ? -2.960 -6.382 -19.623 1.00 4.10 33 ASP A CA 14
ATOM 18302 C C . ASP A 1 33 ? -3.970 -7.158 -18.790 1.00 23.15 33 ASP A C 14
ATOM 18303 O O . ASP A 1 33 ? -4.743 -7.968 -19.306 1.00 52.32 33 ASP A O 14
ATOM 18312 N N . HIS A 1 34 ? -3.943 -6.895 -17.492 1.00 22.21 34 HIS A N 14
ATOM 18313 C CA . HIS A 1 34 ? -4.924 -7.422 -16.562 1.00 45.13 34 HIS A CA 14
ATOM 18314 C C . HIS A 1 34 ? -5.733 -6.250 -16.017 1.00 43.34 34 HIS A C 14
ATOM 18315 O O . HIS A 1 34 ? -5.171 -5.356 -15.388 1.00 32.22 34 HIS A O 14
ATOM 18330 N N . GLY A 1 35 ? -7.041 -6.265 -16.277 1.00 52.12 35 GLY A N 14
ATOM 18331 C CA . GLY A 1 35 ? -7.913 -5.128 -15.985 1.00 71.20 35 GLY A CA 14
ATOM 18332 C C . GLY A 1 35 ? -7.647 -4.444 -14.654 1.00 31.42 35 GLY A C 14
ATOM 18333 O O . GLY A 1 35 ? -7.500 -3.222 -14.600 1.00 45.22 35 GLY A O 14
ATOM 18337 N N . ALA A 1 36 ? -7.590 -5.218 -13.582 1.00 13.03 36 ALA A N 14
ATOM 18338 C CA . ALA A 1 36 ? -7.361 -4.663 -12.257 1.00 10.13 36 ALA A CA 14
ATOM 18339 C C . ALA A 1 36 ? -6.838 -5.734 -11.311 1.00 3.41 36 ALA A C 14
ATOM 18340 O O . ALA A 1 36 ? -7.355 -6.850 -11.283 1.00 21.15 36 ALA A O 14
ATOM 18347 N N . VAL A 1 37 ? -5.814 -5.394 -10.540 1.00 33.21 37 VAL A N 14
ATOM 18348 C CA . VAL A 1 37 ? -5.205 -6.347 -9.620 1.00 5.20 37 VAL A CA 14
ATOM 18349 C C . VAL A 1 37 ? -5.960 -6.372 -8.289 1.00 65.31 37 VAL A C 14
ATOM 18350 O O . VAL A 1 37 ? -5.502 -5.817 -7.292 1.00 45.24 37 VAL A O 14
ATOM 18363 N N . GLY A 1 38 ? -7.151 -6.971 -8.310 1.00 72.21 38 GLY A N 14
ATOM 18364 C CA . GLY A 1 38 ? -7.940 -7.148 -7.095 1.00 65.20 38 GLY A CA 14
ATOM 18365 C C . GLY A 1 38 ? -8.333 -5.839 -6.428 1.00 42.23 38 GLY A C 14
ATOM 18366 O O . GLY A 1 38 ? -8.693 -5.818 -5.250 1.00 30.43 38 GLY A O 14
ATOM 18370 N N . GLN A 1 39 ? -8.269 -4.753 -7.174 1.00 13.32 39 GLN A N 14
ATOM 18371 C CA . GLN A 1 39 ? -8.576 -3.438 -6.638 1.00 44.42 39 GLN A CA 14
ATOM 18372 C C . GLN A 1 39 ? -8.920 -2.509 -7.790 1.00 33.02 39 GLN A C 14
ATOM 18373 O O . GLN A 1 39 ? -8.785 -2.895 -8.949 1.00 74.52 39 GLN A O 14
ATOM 18387 N N . GLU A 1 40 ? -9.386 -1.308 -7.478 1.00 54.33 40 GLU A N 14
ATOM 18388 C CA . GLU A 1 40 ? -9.654 -0.311 -8.502 1.00 70.41 40 GLU A CA 14
ATOM 18389 C C . GLU A 1 40 ? -8.383 -0.022 -9.297 1.00 71.25 40 GLU A C 14
ATOM 18390 O O . GLU A 1 40 ? -7.285 -0.028 -8.744 1.00 13.42 40 GLU A O 14
ATOM 18402 N N . MET A 1 41 ? -8.539 0.235 -10.591 1.00 12.42 41 MET A N 14
ATOM 18403 C CA . MET A 1 41 ? -7.396 0.455 -11.482 1.00 31.43 41 MET A CA 14
ATOM 18404 C C . MET A 1 41 ? -6.784 1.848 -11.301 1.00 30.22 41 MET A C 14
ATOM 18405 O O . MET A 1 41 ? -6.094 2.346 -12.187 1.00 4.24 41 MET A O 14
ATOM 18419 N N . CYS A 1 42 ? -7.008 2.456 -10.147 1.00 13.14 42 CYS A N 14
ATOM 18420 C CA . CYS A 1 42 ? -6.490 3.788 -9.876 1.00 23.23 42 CYS A CA 14
ATOM 18421 C C . CYS A 1 42 ? -5.859 3.845 -8.489 1.00 35.24 42 CYS A C 14
ATOM 18422 O O . CYS A 1 42 ? -6.479 3.457 -7.499 1.00 15.21 42 CYS A O 14
ATOM 18430 N N . CYS A 1 43 ? -4.619 4.314 -8.428 1.00 40.03 43 CYS A N 14
ATOM 18431 C CA . CYS A 1 43 ? -3.917 4.465 -7.161 1.00 13.14 43 CYS A CA 14
ATOM 18432 C C . CYS A 1 43 ? -4.046 5.904 -6.674 1.00 44.13 43 CYS A C 14
ATOM 18433 O O . CYS A 1 43 ? -3.407 6.802 -7.222 1.00 4.11 43 CYS A O 14
ATOM 18440 N N . PRO A 1 44 ? -4.865 6.136 -5.634 1.00 53.03 44 PRO A N 14
ATOM 18441 C CA . PRO A 1 44 ? -5.167 7.487 -5.129 1.00 62.45 44 PRO A CA 14
ATOM 18442 C C . PRO A 1 44 ? -3.916 8.277 -4.747 1.00 4.02 44 PRO A C 14
ATOM 18443 O O . PRO A 1 44 ? -3.861 9.490 -4.920 1.00 5.04 44 PRO A O 14
ATOM 18454 N N . ILE A 1 45 ? -2.906 7.576 -4.249 1.00 13.51 45 ILE A N 14
ATOM 18455 C CA . ILE A 1 45 ? -1.662 8.211 -3.822 1.00 2.13 45 ILE A CA 14
ATOM 18456 C C . ILE A 1 45 ? -0.867 8.719 -5.029 1.00 10.40 45 ILE A C 14
ATOM 18457 O O . ILE A 1 45 ? -0.014 9.598 -4.906 1.00 63.23 45 ILE A O 14
ATOM 18473 N N . CYS A 1 46 ? -1.166 8.173 -6.203 1.00 63.54 46 CYS A N 14
ATOM 18474 C CA . CYS A 1 46 ? -0.446 8.538 -7.422 1.00 13.24 46 CYS A CA 14
ATOM 18475 C C . CYS A 1 46 ? -1.308 9.382 -8.353 1.00 32.04 46 CYS A C 14
ATOM 18476 O O . CYS A 1 46 ? -0.787 10.214 -9.094 1.00 2.14 46 CYS A O 14
ATOM 18483 N N . CYS A 1 47 ? -2.622 9.153 -8.299 1.00 15.23 47 CYS A N 14
ATOM 18484 C CA . CYS A 1 47 ? -3.574 9.744 -9.242 1.00 1.01 47 CYS A CA 14
ATOM 18485 C C . CYS A 1 47 ? -3.382 9.112 -10.624 1.00 45.32 47 CYS A C 14
ATOM 18486 O O . CYS A 1 47 ? -3.851 9.626 -11.639 1.00 55.31 47 CYS A O 14
ATOM 18494 N N . SER A 1 48 ? -2.716 7.963 -10.634 1.00 74.54 48 SER A N 14
ATOM 18495 C CA . SER A 1 48 ? -2.411 7.253 -11.866 1.00 33.54 48 SER A CA 14
ATOM 18496 C C . SER A 1 48 ? -2.945 5.825 -11.811 1.00 61.31 48 SER A C 14
ATOM 18497 O O . SER A 1 48 ? -3.220 5.291 -10.729 1.00 42.15 48 SER A O 14
ATOM 18505 N N . GLU A 1 49 ? -3.071 5.209 -12.979 1.00 52.34 49 GLU A N 14
ATOM 18506 C CA . GLU A 1 49 ? -3.645 3.877 -13.091 1.00 43.51 49 GLU A CA 14
ATOM 18507 C C . GLU A 1 49 ? -2.602 2.789 -12.855 1.00 33.13 49 GLU A C 14
ATOM 18508 O O . GLU A 1 49 ? -1.436 3.071 -12.561 1.00 71.53 49 GLU A O 14
ATOM 18520 N N . TYR A 1 50 ? -3.035 1.543 -12.973 1.00 54.01 50 TYR A N 14
ATOM 18521 C CA . TYR A 1 50 ? -2.163 0.399 -12.766 1.00 12.30 50 TYR A CA 14
ATOM 18522 C C . TYR A 1 50 ? -1.578 -0.087 -14.089 1.00 3.32 50 TYR A C 14
ATOM 18523 O O . TYR A 1 50 ? -2.284 -0.641 -14.928 1.00 1.15 50 TYR A O 14
ATOM 18541 N N . VAL A 1 51 ? -0.283 0.139 -14.270 1.00 75.54 51 VAL A N 14
ATOM 18542 C CA . VAL A 1 51 ? 0.400 -0.250 -15.498 1.00 10.32 51 VAL A CA 14
ATOM 18543 C C . VAL A 1 51 ? 1.313 -1.449 -15.256 1.00 55.12 51 VAL A C 14
ATOM 18544 O O . VAL A 1 51 ? 1.627 -1.780 -14.113 1.00 74.04 51 VAL A O 14
ATOM 18557 N N . LYS A 1 52 ? 1.748 -2.087 -16.336 1.00 23.12 52 LYS A N 14
ATOM 18558 C CA . LYS A 1 52 ? 2.571 -3.283 -16.236 1.00 63.42 52 LYS A CA 14
ATOM 18559 C C . LYS A 1 52 ? 4.013 -2.919 -15.918 1.00 31.12 52 LYS A C 14
ATOM 18560 O O . LYS A 1 52 ? 4.681 -2.245 -16.700 1.00 75.11 52 LYS A O 14
ATOM 18579 N N . GLY A 1 53 ? 4.482 -3.373 -14.768 1.00 25.24 53 GLY A N 14
ATOM 18580 C CA . GLY A 1 53 ? 5.824 -3.048 -14.327 1.00 4.51 53 GLY A CA 14
ATOM 18581 C C . GLY A 1 53 ? 5.816 -2.348 -12.987 1.00 20.52 53 GLY A C 14
ATOM 18582 O O . GLY A 1 53 ? 6.866 -2.106 -12.392 1.00 41.31 53 GLY A O 14
ATOM 18586 N N . ASP A 1 54 ? 4.622 -2.016 -12.516 1.00 41.25 54 ASP A N 14
ATOM 18587 C CA . ASP A 1 54 ? 4.462 -1.355 -11.226 1.00 63.33 54 ASP A CA 14
ATOM 18588 C C . ASP A 1 54 ? 4.446 -2.405 -10.116 1.00 40.32 54 ASP A C 14
ATOM 18589 O O . ASP A 1 54 ? 4.152 -3.576 -10.369 1.00 64.45 54 ASP A O 14
ATOM 18598 N N . VAL A 1 55 ? 4.744 -1.993 -8.893 1.00 22.32 55 VAL A N 14
ATOM 18599 C CA . VAL A 1 55 ? 4.805 -2.920 -7.771 1.00 12.20 55 VAL A CA 14
ATOM 18600 C C . VAL A 1 55 ? 3.677 -2.645 -6.786 1.00 44.54 55 VAL A C 14
ATOM 18601 O O . VAL A 1 55 ? 3.604 -1.568 -6.193 1.00 4.34 55 VAL A O 14
ATOM 18614 N N . ALA A 1 56 ? 2.793 -3.618 -6.627 1.00 51.22 56 ALA A N 14
ATOM 18615 C CA . ALA A 1 56 ? 1.674 -3.492 -5.709 1.00 32.33 56 ALA A CA 14
ATOM 18616 C C . ALA A 1 56 ? 1.856 -4.417 -4.515 1.00 44.42 56 ALA A C 14
ATOM 18617 O O . ALA A 1 56 ? 2.727 -5.286 -4.516 1.00 55.51 56 ALA A O 14
ATOM 18624 N N . THR A 1 57 ? 1.044 -4.214 -3.498 1.00 4.14 57 THR A N 14
ATOM 18625 C CA . THR A 1 57 ? 1.061 -5.060 -2.324 1.00 62.43 57 THR A CA 14
ATOM 18626 C C . THR A 1 57 ? -0.336 -5.126 -1.720 1.00 23.35 57 THR A C 14
ATOM 18627 O O . THR A 1 57 ? -1.169 -4.248 -1.967 1.00 33.42 57 THR A O 14
ATOM 18638 N N . GLU A 1 58 ? -0.594 -6.171 -0.949 1.00 0.14 58 GLU A N 14
ATOM 18639 C CA . GLU A 1 58 ? -1.896 -6.354 -0.333 1.00 51.53 58 GLU A CA 14
ATOM 18640 C C . GLU A 1 58 ? -1.806 -6.104 1.167 1.00 35.35 58 GLU A C 14
ATOM 18641 O O . GLU A 1 58 ? -1.086 -6.803 1.883 1.00 21.33 58 GLU A O 14
ATOM 18653 N N . LEU A 1 59 ? -2.529 -5.096 1.630 1.00 11.11 59 LEU A N 14
ATOM 18654 C CA . LEU A 1 59 ? -2.622 -4.822 3.056 1.00 62.11 59 LEU A CA 14
ATOM 18655 C C . LEU A 1 59 ? -3.515 -5.867 3.717 1.00 41.43 59 LEU A C 14
ATOM 18656 O O . LEU A 1 59 ? -4.437 -6.377 3.080 1.00 20.14 59 LEU A O 14
ATOM 18672 N N . PRO A 1 60 ? -3.266 -6.186 5.003 1.00 64.43 60 PRO A N 14
ATOM 18673 C CA . PRO A 1 60 ? -4.023 -7.214 5.739 1.00 52.11 60 PRO A CA 14
ATOM 18674 C C . PRO A 1 60 ? -5.520 -6.912 5.810 1.00 71.21 60 PRO A C 14
ATOM 18675 O O . PRO A 1 60 ? -6.327 -7.778 6.144 1.00 24.05 60 PRO A O 14
ATOM 18686 N N . CYS A 1 61 ? -5.888 -5.682 5.487 1.00 32.34 61 CYS A N 14
ATOM 18687 C CA . CYS A 1 61 ? -7.285 -5.282 5.481 1.00 52.15 61 CYS A CA 14
ATOM 18688 C C . CYS A 1 61 ? -7.890 -5.484 4.090 1.00 10.12 61 CYS A C 14
ATOM 18689 O O . CYS A 1 61 ? -8.951 -4.945 3.782 1.00 72.40 61 CYS A O 14
ATOM 18696 N N . HIS A 1 62 ? -7.187 -6.246 3.252 1.00 1.55 62 HIS A N 14
ATOM 18697 C CA . HIS A 1 62 ? -7.607 -6.508 1.876 1.00 41.14 62 HIS A CA 14
ATOM 18698 C C . HIS A 1 62 ? -7.715 -5.214 1.084 1.00 73.04 62 HIS A C 14
ATOM 18699 O O . HIS A 1 62 ? -8.808 -4.700 0.843 1.00 52.43 62 HIS A O 14
ATOM 18714 N N . HIS A 1 63 ? -6.565 -4.670 0.724 1.00 15.14 63 HIS A N 14
ATOM 18715 C CA . HIS A 1 63 ? -6.495 -3.465 -0.087 1.00 53.43 63 HIS A CA 14
ATOM 18716 C C . HIS A 1 63 ? -5.153 -3.400 -0.790 1.00 43.34 63 HIS A C 14
ATOM 18717 O O . HIS A 1 63 ? -4.108 -3.533 -0.154 1.00 41.22 63 HIS A O 14
ATOM 18731 N N . TYR A 1 64 ? -5.192 -3.215 -2.100 1.00 51.44 64 TYR A N 14
ATOM 18732 C CA . TYR A 1 64 ? -3.977 -3.189 -2.895 1.00 30.23 64 TYR A CA 14
ATOM 18733 C C . TYR A 1 64 ? -3.538 -1.760 -3.157 1.00 44.11 64 TYR A C 14
ATOM 18734 O O . TYR A 1 64 ? -4.341 -0.907 -3.535 1.00 31.42 64 TYR A O 14
ATOM 18752 N N . PHE A 1 65 ? -2.258 -1.520 -2.951 1.00 72.23 65 PHE A N 14
ATOM 18753 C CA . PHE A 1 65 ? -1.635 -0.243 -3.258 1.00 53.30 65 PHE A CA 14
ATOM 18754 C C . PHE A 1 65 ? -0.248 -0.521 -3.801 1.00 51.41 65 PHE A C 14
ATOM 18755 O O . PHE A 1 65 ? 0.183 -1.667 -3.814 1.00 62.21 65 PHE A O 14
ATOM 18772 N N . HIS A 1 66 ? 0.460 0.504 -4.244 1.00 21.11 66 HIS A N 14
ATOM 18773 C CA . HIS A 1 66 ? 1.829 0.298 -4.692 1.00 31.43 66 HIS A CA 14
ATOM 18774 C C . HIS A 1 66 ? 2.755 0.386 -3.497 1.00 64.11 66 HIS A C 14
ATOM 18775 O O . HIS A 1 66 ? 2.696 1.356 -2.745 1.00 23.50 66 HIS A O 14
ATOM 18789 N N . LYS A 1 67 ? 3.604 -0.616 -3.333 1.00 73.41 67 LYS A N 14
ATOM 18790 C CA . LYS A 1 67 ? 4.530 -0.674 -2.206 1.00 3.24 67 LYS A CA 14
ATOM 18791 C C . LYS A 1 67 ? 5.368 0.612 -2.084 1.00 21.43 67 LYS A C 14
ATOM 18792 O O . LYS A 1 67 ? 5.460 1.176 -0.992 1.00 72.42 67 LYS A O 14
ATOM 18811 N N . PRO A 1 68 ? 5.980 1.112 -3.186 1.00 45.15 68 PRO A N 14
ATOM 18812 C CA . PRO A 1 68 ? 6.761 2.359 -3.155 1.00 52.53 68 PRO A CA 14
ATOM 18813 C C . PRO A 1 68 ? 5.994 3.557 -2.582 1.00 3.42 68 PRO A C 14
ATOM 18814 O O . PRO A 1 68 ? 6.532 4.313 -1.778 1.00 42.32 68 PRO A O 14
ATOM 18825 N N . CYS A 1 69 ? 4.745 3.743 -2.998 1.00 34.34 69 CYS A N 14
ATOM 18826 C CA . CYS A 1 69 ? 3.985 4.912 -2.558 1.00 42.22 69 CYS A CA 14
ATOM 18827 C C . CYS A 1 69 ? 3.313 4.688 -1.202 1.00 12.04 69 CYS A C 14
ATOM 18828 O O . CYS A 1 69 ? 3.195 5.618 -0.404 1.00 22.22 69 CYS A O 14
ATOM 18835 N N . VAL A 1 70 ? 2.889 3.457 -0.930 1.00 65.32 70 VAL A N 14
ATOM 18836 C CA . VAL A 1 70 ? 2.182 3.167 0.315 1.00 72.22 70 VAL A CA 14
ATOM 18837 C C . VAL A 1 70 ? 3.142 3.204 1.505 1.00 62.13 70 VAL A C 14
ATOM 18838 O O . VAL A 1 70 ? 2.746 3.542 2.621 1.00 20.33 70 VAL A O 14
ATOM 18851 N N . SER A 1 71 ? 4.416 2.892 1.258 1.00 55.45 71 SER A N 14
ATOM 18852 C CA . SER A 1 71 ? 5.427 2.918 2.306 1.00 33.21 71 SER A CA 14
ATOM 18853 C C . SER A 1 71 ? 5.618 4.335 2.841 1.00 2.45 71 SER A C 14
ATOM 18854 O O . SER A 1 71 ? 6.000 4.532 3.994 1.00 2.13 71 SER A O 14
ATOM 18862 N N . ILE A 1 72 ? 5.334 5.319 1.998 1.00 63.30 72 ILE A N 14
ATOM 18863 C CA . ILE A 1 72 ? 5.389 6.712 2.411 1.00 33.11 72 ILE A CA 14
ATOM 18864 C C . ILE A 1 72 ? 4.236 7.021 3.360 1.00 23.22 72 ILE A C 14
ATOM 18865 O O . ILE A 1 72 ? 4.446 7.491 4.479 1.00 52.12 72 ILE A O 14
ATOM 18881 N N . TRP A 1 73 ? 3.021 6.724 2.917 1.00 13.23 73 TRP A N 14
ATOM 18882 C CA . TRP A 1 73 ? 1.819 7.032 3.684 1.00 73.53 73 TRP A CA 14
ATOM 18883 C C . TRP A 1 73 ? 1.797 6.281 5.016 1.00 62.21 73 TRP A C 14
ATOM 18884 O O . TRP A 1 73 ? 1.303 6.796 6.023 1.00 54.31 73 TRP A O 14
ATOM 18905 N N . LEU A 1 74 ? 2.346 5.072 5.026 1.00 43.23 74 LEU A N 14
ATOM 18906 C CA . LEU A 1 74 ? 2.387 4.265 6.242 1.00 0.03 74 LEU A CA 14
ATOM 18907 C C . LEU A 1 74 ? 3.295 4.895 7.296 1.00 40.05 74 LEU A C 14
ATOM 18908 O O . LEU A 1 74 ? 3.129 4.655 8.488 1.00 13.34 74 LEU A O 14
ATOM 18924 N N . GLN A 1 75 ? 4.242 5.712 6.857 1.00 32.43 75 GLN A N 14
ATOM 18925 C CA . GLN A 1 75 ? 5.129 6.411 7.777 1.00 35.35 75 GLN A CA 14
ATOM 18926 C C . GLN A 1 75 ? 4.528 7.757 8.175 1.00 32.24 75 GLN A C 14
ATOM 18927 O O . GLN A 1 75 ? 5.000 8.418 9.101 1.00 63.02 75 GLN A O 14
ATOM 18941 N N . LYS A 1 76 ? 3.478 8.151 7.470 1.00 61.12 76 LYS A N 14
ATOM 18942 C CA . LYS A 1 76 ? 2.806 9.414 7.736 1.00 75.23 76 LYS A CA 14
ATOM 18943 C C . LYS A 1 76 ? 1.610 9.206 8.657 1.00 75.04 76 LYS A C 14
ATOM 18944 O O . LYS A 1 76 ? 1.520 9.809 9.724 1.00 3.34 76 LYS A O 14
ATOM 18963 N N . SER A 1 77 ? 0.694 8.349 8.232 1.00 44.44 77 SER A N 14
ATOM 18964 C CA . SER A 1 77 ? -0.537 8.112 8.968 1.00 42.45 77 SER A CA 14
ATOM 18965 C C . SER A 1 77 ? -0.548 6.711 9.576 1.00 60.05 77 SER A C 14
ATOM 18966 O O . SER A 1 77 ? -1.097 6.501 10.656 1.00 64.05 77 SER A O 14
ATOM 18974 N N . GLY A 1 78 ? 0.056 5.755 8.875 1.00 54.42 78 GLY A N 14
ATOM 18975 C CA . GLY A 1 78 ? 0.067 4.381 9.350 1.00 32.12 78 GLY A CA 14
ATOM 18976 C C . GLY A 1 78 ? -1.311 3.747 9.296 1.00 14.54 78 GLY A C 14
ATOM 18977 O O . GLY A 1 78 ? -1.565 2.730 9.937 1.00 24.31 78 GLY A O 14
ATOM 18981 N N . THR A 1 79 ? -2.198 4.355 8.525 1.00 22.12 79 THR A N 14
ATOM 18982 C CA . THR A 1 79 ? -3.565 3.879 8.409 1.00 35.10 79 THR A CA 14
ATOM 18983 C C . THR A 1 79 ? -3.936 3.717 6.938 1.00 22.12 79 THR A C 14
ATOM 18984 O O . THR A 1 79 ? -3.378 4.398 6.081 1.00 23.33 79 THR A O 14
ATOM 18995 N N . CYS A 1 80 ? -4.869 2.823 6.652 1.00 32.12 80 CYS A N 14
ATOM 18996 C CA . CYS A 1 80 ? -5.352 2.631 5.293 1.00 34.05 80 CYS A CA 14
ATOM 18997 C C . CYS A 1 80 ? -6.261 3.798 4.925 1.00 63.32 80 CYS A C 14
ATOM 18998 O O . CYS A 1 80 ? -7.366 3.911 5.447 1.00 14.45 80 CYS A O 14
ATOM 19005 N N . PRO A 1 81 ? -5.810 4.672 4.009 1.00 52.35 81 PRO A N 14
ATOM 19006 C CA . PRO A 1 81 ? -6.492 5.940 3.701 1.00 21.11 81 PRO A CA 14
ATOM 19007 C C . PRO A 1 81 ? -7.941 5.749 3.269 1.00 22.35 81 PRO A C 14
ATOM 19008 O O . PRO A 1 81 ? -8.774 6.634 3.442 1.00 51.35 81 PRO A O 14
ATOM 19019 N N . VAL A 1 82 ? -8.242 4.582 2.722 1.00 44.42 82 VAL A N 14
ATOM 19020 C CA . VAL A 1 82 ? -9.576 4.307 2.219 1.00 51.42 82 VAL A CA 14
ATOM 19021 C C . VAL A 1 82 ? -10.529 3.867 3.335 1.00 43.12 82 VAL A C 14
ATOM 19022 O O . VAL A 1 82 ? -11.610 4.429 3.486 1.00 64.32 82 VAL A O 14
ATOM 19035 N N . CYS A 1 83 ? -10.128 2.883 4.137 1.00 73.20 83 CYS A N 14
ATOM 19036 C CA . CYS A 1 83 ? -11.054 2.286 5.105 1.00 22.31 83 CYS A CA 14
ATOM 19037 C C . CYS A 1 83 ? -10.696 2.647 6.549 1.00 53.52 83 CYS A C 14
ATOM 19038 O O . CYS A 1 83 ? -11.389 2.242 7.479 1.00 64.31 83 CYS A O 14
ATOM 19045 N N . ARG A 1 84 ? -9.600 3.383 6.727 1.00 0.24 84 ARG A N 14
ATOM 19046 C CA . ARG A 1 84 ? -9.184 3.876 8.047 1.00 71.32 84 ARG A CA 14
ATOM 19047 C C . ARG A 1 84 ? -8.772 2.740 8.988 1.00 74.50 84 ARG A C 14
ATOM 19048 O O . ARG A 1 84 ? -8.760 2.907 10.206 1.00 61.25 84 ARG A O 14
ATOM 19069 N N . CYS A 1 85 ? -8.41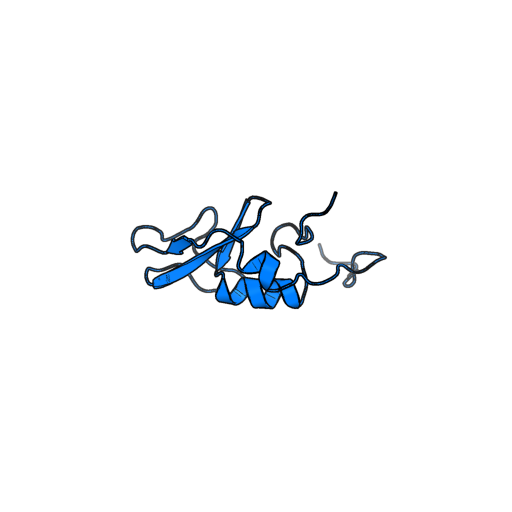7 1.597 8.426 1.00 0.24 85 CYS A N 14
ATOM 19070 C CA . CYS A 1 85 ? -7.869 0.507 9.220 1.00 13.21 85 CYS A CA 14
ATOM 19071 C C . CYS A 1 85 ? -6.367 0.709 9.384 1.00 73.03 85 CYS A C 14
ATOM 19072 O O . CYS A 1 85 ? -5.654 0.906 8.400 1.00 12.43 85 CYS A O 14
ATOM 19080 N N . MET A 1 86 ? -5.903 0.689 10.625 1.00 64.15 86 MET A N 14
ATOM 19081 C CA . MET A 1 86 ? -4.499 0.953 10.932 1.00 62.01 86 MET A CA 14
ATOM 19082 C C . MET A 1 86 ? -3.613 -0.216 10.504 1.00 31.10 86 MET A C 14
ATOM 19083 O O . MET A 1 86 ? -4.068 -1.356 10.426 1.00 12.44 86 MET A O 14
ATOM 19097 N N . PHE A 1 87 ? -2.354 0.082 10.212 1.00 14.44 87 PHE A N 14
ATOM 19098 C CA . PHE A 1 87 ? -1.365 -0.941 9.919 1.00 53.33 87 PHE A CA 14
ATOM 19099 C C . PHE A 1 87 ? -0.169 -0.778 10.853 1.00 0.32 87 PHE A C 14
ATOM 19100 O O . PHE A 1 87 ? 0.489 0.264 10.850 1.00 41.52 87 PHE A O 14
ATOM 19117 N N . PRO A 1 88 ? 0.124 -1.793 11.684 1.00 43.13 88 PRO A N 14
ATOM 19118 C CA . PRO A 1 88 ? -0.646 -3.040 11.749 1.00 32.24 88 PRO A CA 14
ATOM 19119 C C . PRO A 1 88 ? -2.019 -2.842 12.388 1.00 52.35 88 PRO A C 14
ATOM 19120 O O . PRO A 1 88 ? -2.228 -1.886 13.136 1.00 3.23 88 PRO A O 14
ATOM 19131 N N . PRO A 1 89 ? -2.974 -3.741 12.083 1.00 45.31 89 PRO A N 14
ATOM 19132 C CA . PRO A 1 89 ? -4.347 -3.661 12.603 1.00 33.35 89 PRO A CA 14
ATOM 19133 C C . PRO A 1 89 ? -4.396 -3.550 14.126 1.00 55.14 89 PRO A C 14
ATOM 19134 O O . PRO A 1 89 ? -3.631 -4.212 14.831 1.00 73.40 89 PRO A O 14
ATOM 19145 N N . PRO A 1 90 ? -5.301 -2.707 14.652 1.00 62.35 90 PRO A N 14
ATOM 19146 C CA . PRO A 1 90 ? -5.441 -2.495 16.095 1.00 30.23 90 PRO A CA 14
ATOM 19147 C C . PRO A 1 90 ? -5.923 -3.745 16.821 1.00 34.31 90 PRO A C 14
ATOM 19148 O O . PRO A 1 90 ? -6.781 -4.483 16.323 1.00 52.54 90 PRO A O 14
ATOM 19159 N N . LEU A 1 91 ? -5.380 -3.964 18.002 1.00 31.30 91 LEU A N 14
ATOM 19160 C CA . LEU A 1 91 ? -5.690 -5.144 18.788 1.00 31.22 91 LEU A CA 14
ATOM 19161 C C . LEU A 1 91 ? -6.837 -4.851 19.742 1.00 61.42 91 LEU A C 14
ATOM 19162 O O . LEU A 1 91 ? -7.934 -5.417 19.550 1.00 37.35 91 LEU A O 14
ATOM 19181 N N . MET A 1 1 ? 1.717 20.607 -7.601 1.00 32.15 1 MET A N 15
ATOM 19182 C CA . MET A 1 1 ? 0.250 20.692 -7.787 1.00 25.35 1 MET A CA 15
ATOM 19183 C C . MET A 1 1 ? -0.453 20.108 -6.570 1.00 55.14 1 MET A C 15
ATOM 19184 O O . MET A 1 1 ? -0.136 18.998 -6.140 1.00 34.12 1 MET A O 15
ATOM 19200 N N . GLY A 1 2 ? -1.389 20.861 -6.011 1.00 25.25 2 GLY A N 15
ATOM 19201 C CA . GLY A 1 2 ? -2.114 20.402 -4.845 1.00 34.31 2 GLY A CA 15
ATOM 19202 C C . GLY A 1 2 ? -3.426 19.747 -5.211 1.00 12.22 2 GLY A C 15
ATOM 19203 O O . GLY A 1 2 ? -4.370 20.422 -5.627 1.00 64.04 2 GLY A O 15
ATOM 19207 N N . HIS A 1 3 ? -3.487 18.430 -5.077 1.00 44.04 3 HIS A N 15
ATOM 19208 C CA . HIS A 1 3 ? -4.712 17.697 -5.371 1.00 30.52 3 HIS A CA 15
ATOM 19209 C C . HIS A 1 3 ? -5.601 17.613 -4.138 1.00 45.13 3 HIS A C 15
ATOM 19210 O O . HIS A 1 3 ? -5.294 16.913 -3.173 1.00 30.44 3 HIS A O 15
ATOM 19225 N N . HIS A 1 4 ? -6.697 18.350 -4.177 1.00 12.14 4 HIS A N 15
ATOM 19226 C CA . HIS A 1 4 ? -7.620 18.431 -3.059 1.00 55.43 4 HIS A CA 15
ATOM 19227 C C . HIS A 1 4 ? -9.032 18.664 -3.580 1.00 72.51 4 HIS A C 15
ATOM 19228 O O . HIS A 1 4 ? -9.402 19.787 -3.920 1.00 31.30 4 HIS A O 15
ATOM 19243 N N . HIS A 1 5 ? -9.808 17.596 -3.658 1.00 53.32 5 HIS A N 15
ATOM 19244 C CA . HIS A 1 5 ? -11.146 17.667 -4.230 1.00 34.45 5 HIS A CA 15
ATOM 19245 C C . HIS A 1 5 ? -12.199 17.674 -3.134 1.00 31.02 5 HIS A C 15
ATOM 19246 O O . HIS A 1 5 ? -13.153 18.451 -3.175 1.00 20.24 5 HIS A O 15
ATOM 19261 N N . HIS A 1 6 ? -12.026 16.794 -2.162 1.00 61.30 6 HIS A N 15
ATOM 19262 C CA . HIS A 1 6 ? -12.947 16.702 -1.041 1.00 12.41 6 HIS A CA 15
ATOM 19263 C C . HIS A 1 6 ? -12.212 17.039 0.246 1.00 53.11 6 HIS A C 15
ATOM 19264 O O . HIS A 1 6 ? -10.986 16.943 0.308 1.00 32.24 6 HIS A O 15
ATOM 19279 N N . HIS A 1 7 ? -12.950 17.435 1.269 1.00 75.44 7 HIS A N 15
ATOM 19280 C CA . HIS A 1 7 ? -12.343 17.787 2.542 1.00 42.35 7 HIS A CA 15
ATOM 19281 C C . HIS A 1 7 ? -13.021 17.067 3.701 1.00 12.45 7 HIS A C 15
ATOM 19282 O O . HIS A 1 7 ? -13.561 17.690 4.613 1.00 14.43 7 HIS A O 15
ATOM 19297 N N . HIS A 1 8 ? -12.993 15.745 3.655 1.00 50.44 8 HIS A N 15
ATOM 19298 C CA . HIS A 1 8 ? -13.487 14.944 4.765 1.00 2.45 8 HIS A CA 15
ATOM 19299 C C . HIS A 1 8 ? -12.379 14.761 5.788 1.00 75.43 8 HIS A C 15
ATOM 19300 O O . HIS A 1 8 ? -11.506 13.908 5.631 1.00 55.14 8 HIS A O 15
ATOM 19315 N N . SER A 1 9 ? -12.404 15.595 6.812 1.00 31.33 9 SER A N 15
ATOM 19316 C CA . SER A 1 9 ? -11.363 15.605 7.820 1.00 0.25 9 SER A CA 15
ATOM 19317 C C . SER A 1 9 ? -11.501 14.430 8.784 1.00 74.00 9 SER A C 15
ATOM 19318 O O . SER A 1 9 ? -12.558 14.216 9.379 1.00 73.20 9 SER A O 15
ATOM 19326 N N . HIS A 1 10 ? -10.433 13.659 8.904 1.00 52.03 10 HIS A N 15
ATOM 19327 C CA . HIS A 1 10 ? -10.369 12.567 9.858 1.00 3.52 10 HIS A CA 15
ATOM 19328 C C . HIS A 1 10 ? -9.067 12.686 10.643 1.00 61.44 10 HIS A C 15
ATOM 19329 O O . HIS A 1 10 ? -8.029 12.179 10.221 1.00 30.44 10 HIS A O 15
ATOM 19344 N N . MET A 1 11 ? -9.129 13.391 11.769 1.00 54.44 11 MET A N 15
ATOM 19345 C CA . MET A 1 11 ? -7.933 13.746 12.532 1.00 62.21 11 MET A CA 15
ATOM 19346 C C . MET A 1 11 ? -7.204 12.521 13.075 1.00 31.14 11 MET A C 15
ATOM 19347 O O . MET A 1 11 ? -6.002 12.584 13.341 1.00 20.11 11 MET A O 15
ATOM 19361 N N . VAL A 1 12 ? -7.927 11.423 13.249 1.00 62.34 12 VAL A N 15
ATOM 19362 C CA . VAL A 1 12 ? -7.316 10.186 13.715 1.00 43.42 12 VAL A CA 15
ATOM 19363 C C . VAL A 1 12 ? -6.528 9.536 12.578 1.00 74.41 12 VAL A C 15
ATOM 19364 O O . VAL A 1 12 ? -7.076 8.782 11.772 1.00 63.25 12 VAL A O 15
ATOM 19377 N N . ALA A 1 13 ? -5.248 9.863 12.504 1.00 21.32 13 ALA A N 15
ATOM 19378 C CA . ALA A 1 13 ? -4.390 9.376 11.436 1.00 32.53 13 ALA A CA 15
ATOM 19379 C C . ALA A 1 13 ? -3.479 8.264 11.933 1.00 52.42 13 ALA A C 15
ATOM 19380 O O . ALA A 1 13 ? -2.924 7.507 11.134 1.00 43.24 13 ALA A O 15
ATOM 19387 N N . ASN A 1 14 ? -3.334 8.183 13.259 1.00 1.14 14 ASN A N 15
ATOM 19388 C CA . ASN A 1 14 ? -2.519 7.151 13.911 1.00 12.03 14 ASN A CA 15
ATOM 19389 C C . ASN A 1 14 ? -1.029 7.347 13.622 1.00 25.32 14 ASN A C 15
ATOM 19390 O O . ASN A 1 14 ? -0.650 7.909 12.591 1.00 33.04 14 ASN A O 15
ATOM 19401 N N . PRO A 1 15 ? -0.160 6.899 14.541 1.00 74.01 15 PRO A N 15
ATOM 19402 C CA . PRO A 1 15 ? 1.290 6.995 14.361 1.00 11.15 15 PRO A CA 15
ATOM 19403 C C . PRO A 1 15 ? 1.763 6.220 13.133 1.00 60.30 15 PRO A C 15
ATOM 19404 O O . PRO A 1 15 ? 1.147 5.225 12.739 1.00 15.24 15 PRO A O 15
ATOM 19415 N N . PRO A 1 16 ? 2.860 6.674 12.511 1.00 61.53 16 PRO A N 15
ATOM 19416 C CA . PRO A 1 16 ? 3.420 6.033 11.319 1.00 53.43 16 PRO A CA 15
ATOM 19417 C C . PRO A 1 16 ? 3.920 4.619 11.607 1.00 21.30 16 PRO A C 15
ATOM 19418 O O . PRO A 1 16 ? 4.421 4.337 12.699 1.00 30.12 16 PRO A O 15
ATOM 19429 N N . ALA A 1 17 ? 3.794 3.744 10.621 1.00 42.22 17 ALA A N 15
ATOM 19430 C CA . ALA A 1 17 ? 4.130 2.339 10.796 1.00 64.01 17 ALA A CA 15
ATOM 19431 C C . ALA A 1 17 ? 5.635 2.107 10.716 1.00 31.25 17 ALA A C 15
ATOM 19432 O O . ALA A 1 17 ? 6.397 2.991 10.312 1.00 21.51 17 ALA A O 15
ATOM 19439 N N . SER A 1 18 ? 6.055 0.911 11.104 1.00 3.14 18 SER A N 15
ATOM 19440 C CA . SER A 1 18 ? 7.457 0.530 11.068 1.00 13.01 18 SER A CA 15
ATOM 19441 C C . SER A 1 18 ? 7.886 0.174 9.648 1.00 11.12 18 SER A C 15
ATOM 19442 O O . SER A 1 18 ? 7.078 -0.299 8.839 1.00 53.41 18 SER A O 15
ATOM 19450 N N . LYS A 1 19 ? 9.160 0.391 9.353 1.00 65.31 19 LYS A N 15
ATOM 19451 C CA . LYS A 1 19 ? 9.711 0.085 8.042 1.00 13.30 19 LYS A CA 15
ATOM 19452 C C . LYS A 1 19 ? 9.609 -1.408 7.757 1.00 54.12 19 LYS A C 15
ATOM 19453 O O . LYS A 1 19 ? 9.299 -1.818 6.641 1.00 32.52 19 LYS A O 15
ATOM 19472 N N . GLU A 1 20 ? 9.854 -2.209 8.787 1.00 53.11 20 GLU A N 15
ATOM 19473 C CA . GLU A 1 20 ? 9.854 -3.659 8.649 1.00 12.24 20 GLU A CA 15
ATOM 19474 C C . GLU A 1 20 ? 8.459 -4.186 8.336 1.00 60.14 20 GLU A C 15
ATOM 19475 O O . GLU A 1 20 ? 8.311 -5.142 7.579 1.00 2.22 20 GLU A O 15
ATOM 19487 N N . SER A 1 21 ? 7.445 -3.542 8.905 1.00 32.23 21 SER A N 15
ATOM 19488 C CA . SER A 1 21 ? 6.062 -3.945 8.688 1.00 50.14 21 SER A CA 15
ATOM 19489 C C . SER A 1 21 ? 5.700 -3.820 7.210 1.00 42.35 21 SER A C 15
ATOM 19490 O O . SER A 1 21 ? 5.099 -4.721 6.623 1.00 15.20 21 SER A O 15
ATOM 19498 N N . ILE A 1 22 ? 6.096 -2.703 6.612 1.00 25.43 22 ILE A N 15
ATOM 19499 C CA . ILE A 1 22 ? 5.825 -2.443 5.205 1.00 51.34 22 ILE A CA 15
ATOM 19500 C C . ILE A 1 22 ? 6.746 -3.275 4.321 1.00 50.34 22 ILE A C 15
ATOM 19501 O O . ILE A 1 22 ? 6.342 -3.781 3.276 1.00 55.10 22 ILE A O 15
ATOM 19517 N N . ASP A 1 23 ? 7.988 -3.408 4.760 1.00 12.12 23 ASP A N 15
ATOM 19518 C CA . ASP A 1 23 ? 9.000 -4.152 4.022 1.00 3.44 23 ASP A CA 15
ATOM 19519 C C . ASP A 1 23 ? 8.618 -5.627 3.905 1.00 41.45 23 ASP A C 15
ATOM 19520 O O . ASP A 1 23 ? 8.927 -6.285 2.913 1.00 73.24 23 ASP A O 15
ATOM 19529 N N . ALA A 1 24 ? 7.914 -6.124 4.914 1.00 42.10 24 ALA A N 15
ATOM 19530 C CA . ALA A 1 24 ? 7.489 -7.518 4.952 1.00 54.33 24 ALA A CA 15
ATOM 19531 C C . ALA A 1 24 ? 6.362 -7.789 3.957 1.00 31.53 24 ALA A C 15
ATOM 19532 O O . ALA A 1 24 ? 6.145 -8.933 3.554 1.00 53.23 24 ALA A O 15
ATOM 19539 N N . LEU A 1 25 ? 5.655 -6.734 3.567 1.00 73.33 25 LEU A N 15
ATOM 19540 C CA . LEU A 1 25 ? 4.536 -6.856 2.643 1.00 4.31 25 LEU A CA 15
ATOM 19541 C C . LEU A 1 25 ? 5.008 -7.356 1.278 1.00 4.41 25 LEU A C 15
ATOM 19542 O O . LEU A 1 25 ? 5.986 -6.844 0.725 1.00 21.44 25 LEU A O 15
ATOM 19558 N N . PRO A 1 26 ? 4.312 -8.360 0.722 1.00 32.11 26 PRO A N 15
ATOM 19559 C CA . PRO A 1 26 ? 4.703 -9.008 -0.537 1.00 4.02 26 PRO A CA 15
ATOM 19560 C C . PRO A 1 26 ? 4.656 -8.060 -1.731 1.00 45.22 26 PRO A C 15
ATOM 19561 O O . PRO A 1 26 ? 3.722 -7.267 -1.874 1.00 22.22 26 PRO A O 15
ATOM 19572 N N . GLU A 1 27 ? 5.671 -8.136 -2.575 1.00 44.30 27 GLU A N 15
ATOM 19573 C CA . GLU A 1 27 ? 5.726 -7.326 -3.780 1.00 64.42 27 GLU A CA 15
ATOM 19574 C C . GLU A 1 27 ? 5.076 -8.051 -4.946 1.00 61.44 27 GLU A C 15
ATOM 19575 O O . GLU A 1 27 ? 5.528 -9.120 -5.366 1.00 64.01 27 GLU A O 15
ATOM 19587 N N . ILE A 1 28 ? 4.000 -7.467 -5.446 1.00 14.32 28 ILE A N 15
ATOM 19588 C CA . ILE A 1 28 ? 3.256 -8.024 -6.559 1.00 44.22 28 ILE A CA 15
ATOM 19589 C C . ILE A 1 28 ? 3.471 -7.167 -7.800 1.00 61.11 28 ILE A C 15
ATOM 19590 O O . ILE A 1 28 ? 3.319 -5.947 -7.752 1.00 5.33 28 ILE A O 15
ATOM 19606 N N . LEU A 1 29 ? 3.828 -7.799 -8.901 1.00 53.51 29 LEU A N 15
ATOM 19607 C CA . LEU A 1 29 ? 4.053 -7.083 -10.142 1.00 31.10 29 LEU A CA 15
ATOM 19608 C C . LEU A 1 29 ? 2.723 -6.783 -10.819 1.00 51.00 29 LEU A C 15
ATOM 19609 O O . LEU A 1 29 ? 1.943 -7.693 -11.103 1.00 1.42 29 LEU A O 15
ATOM 19625 N N . VAL A 1 30 ? 2.461 -5.508 -11.056 1.00 70.04 30 VAL A N 15
ATOM 19626 C CA . VAL A 1 30 ? 1.231 -5.100 -11.711 1.00 35.15 30 VAL A CA 15
ATOM 19627 C C . VAL A 1 30 ? 1.340 -5.312 -13.214 1.00 10.42 30 VAL A C 15
ATOM 19628 O O . VAL A 1 30 ? 2.264 -4.806 -13.856 1.00 12.24 30 VAL A O 15
ATOM 19641 N N . THR A 1 31 ? 0.414 -6.081 -13.763 1.00 13.33 31 THR A N 15
ATOM 19642 C CA . THR A 1 31 ? 0.369 -6.325 -15.192 1.00 54.54 31 THR A CA 15
ATOM 19643 C C . THR A 1 31 ? -0.948 -5.823 -15.774 1.00 24.24 31 THR A C 15
ATOM 19644 O O . THR A 1 31 ? -2.005 -5.948 -15.147 1.00 51.45 31 THR A O 15
ATOM 19655 N N . GLU A 1 32 ? -0.877 -5.237 -16.960 1.00 44.14 32 GLU A N 15
ATOM 19656 C CA . GLU A 1 32 ? -2.064 -4.726 -17.625 1.00 65.20 32 GLU A CA 15
ATOM 19657 C C . GLU A 1 32 ? -2.824 -5.861 -18.292 1.00 13.54 32 GLU A C 15
ATOM 19658 O O . GLU A 1 32 ? -2.384 -7.009 -18.249 1.00 12.23 32 GLU A O 15
ATOM 19670 N N . ASP A 1 33 ? -3.967 -5.524 -18.900 1.00 30.51 33 ASP A N 15
ATOM 19671 C CA . ASP A 1 33 ? -4.944 -6.516 -19.373 1.00 44.44 33 ASP A CA 15
ATOM 19672 C C . ASP A 1 33 ? -5.647 -7.155 -18.184 1.00 71.50 33 ASP A C 15
ATOM 19673 O O . ASP A 1 33 ? -6.399 -8.117 -18.325 1.00 3.35 33 ASP A O 15
ATOM 19682 N N . HIS A 1 34 ? -5.395 -6.591 -17.012 1.00 72.02 34 HIS A N 15
ATOM 19683 C CA . HIS A 1 34 ? -6.016 -7.040 -15.778 1.00 43.52 34 HIS A CA 15
ATOM 19684 C C . HIS A 1 34 ? -6.651 -5.855 -15.073 1.00 0.15 34 HIS A C 15
ATOM 19685 O O . HIS A 1 34 ? -5.952 -4.976 -14.568 1.00 32.23 34 HIS A O 15
ATOM 19700 N N . GLY A 1 35 ? -7.975 -5.815 -15.070 1.00 53.14 35 GLY A N 15
ATOM 19701 C CA . GLY A 1 35 ? -8.682 -4.740 -14.405 1.00 21.01 35 GLY A CA 15
ATOM 19702 C C . GLY A 1 35 ? -8.572 -4.834 -12.898 1.00 52.35 35 GLY A C 15
ATOM 19703 O O . GLY A 1 35 ? -9.337 -5.566 -12.264 1.00 63.25 35 GLY A O 15
ATOM 19707 N N . ALA A 1 36 ? -7.596 -4.111 -12.344 1.00 1.34 36 ALA A N 15
ATOM 19708 C CA . ALA A 1 36 ? -7.332 -4.077 -10.904 1.00 61.52 36 ALA A CA 15
ATOM 19709 C C . ALA A 1 36 ? -6.709 -5.383 -10.419 1.00 1.13 36 ALA A C 15
ATOM 19710 O O . ALA A 1 36 ? -7.112 -6.470 -10.829 1.00 44.11 36 ALA A O 15
ATOM 19717 N N . VAL A 1 37 ? -5.717 -5.266 -9.542 1.00 43.15 37 VAL A N 15
ATOM 19718 C CA . VAL A 1 37 ? -5.046 -6.436 -8.982 1.00 22.33 37 VAL A CA 15
ATOM 19719 C C . VAL A 1 37 ? -6.028 -7.270 -8.162 1.00 64.12 37 VAL A C 15
ATOM 19720 O O . VAL A 1 37 ? -5.999 -8.498 -8.193 1.00 12.55 37 VAL A O 15
ATOM 19733 N N . GLY A 1 38 ? -6.901 -6.589 -7.437 1.00 14.24 38 GLY A N 15
ATOM 19734 C CA . GLY A 1 38 ? -7.905 -7.274 -6.650 1.00 64.05 38 GLY A CA 15
ATOM 19735 C C . GLY A 1 38 ? -8.696 -6.320 -5.786 1.00 73.52 38 GLY A C 15
ATOM 19736 O O . GLY A 1 38 ? -9.139 -6.679 -4.696 1.00 30.10 38 GLY A O 15
ATOM 19740 N N . GLN A 1 39 ? -8.880 -5.100 -6.275 1.00 42.21 39 GLN A N 15
ATOM 19741 C CA . GLN A 1 39 ? -9.583 -4.074 -5.519 1.00 50.24 39 GLN A CA 15
ATOM 19742 C C . GLN A 1 39 ? -9.821 -2.841 -6.380 1.00 34.12 39 GLN A C 15
ATOM 19743 O O . GLN A 1 39 ? -10.903 -2.659 -6.929 1.00 60.30 39 GLN A O 15
ATOM 19757 N N . GLU A 1 40 ? -8.796 -2.013 -6.506 1.00 21.10 40 GLU A N 15
ATOM 19758 C CA . GLU A 1 40 ? -8.897 -0.778 -7.265 1.00 41.22 40 GLU A CA 15
ATOM 19759 C C . GLU A 1 40 ? -7.940 -0.792 -8.442 1.00 71.53 40 GLU A C 15
ATOM 19760 O O . GLU A 1 40 ? -6.906 -1.465 -8.411 1.00 63.54 40 GLU A O 15
ATOM 19772 N N . MET A 1 41 ? -8.300 -0.058 -9.480 1.00 32.30 41 MET A N 15
ATOM 19773 C CA . MET A 1 41 ? -7.463 0.068 -10.657 1.00 41.50 41 MET A CA 15
ATOM 19774 C C . MET A 1 41 ? -6.768 1.422 -10.659 1.00 42.43 41 MET A C 15
ATOM 19775 O O . MET A 1 41 ? -6.048 1.760 -11.598 1.00 54.41 41 MET A O 15
ATOM 19789 N N . CYS A 1 42 ? -6.979 2.186 -9.596 1.00 74.41 42 CYS A N 15
ATOM 19790 C CA . CYS A 1 42 ? -6.302 3.463 -9.427 1.00 14.24 42 CYS A CA 15
ATOM 19791 C C . CYS A 1 42 ? -5.559 3.488 -8.096 1.00 5.44 42 CYS A C 15
ATOM 19792 O O . CYS A 1 42 ? -5.940 2.802 -7.147 1.00 14.20 42 CYS A O 15
ATOM 19800 N N . CYS A 1 43 ? -4.485 4.260 -8.035 1.00 10.02 43 CYS A N 15
ATOM 19801 C CA . CYS A 1 43 ? -3.728 4.419 -6.806 1.00 75.31 43 CYS A CA 15
ATOM 19802 C C . CYS A 1 43 ? -3.793 5.872 -6.355 1.00 61.23 43 CYS A C 15
ATOM 19803 O O . CYS A 1 43 ? -3.082 6.726 -6.888 1.00 30.02 43 CYS A O 15
ATOM 19810 N N . PRO A 1 44 ? -4.642 6.158 -5.353 1.00 73.12 44 PRO A N 15
ATOM 19811 C CA . PRO A 1 44 ? -4.919 7.529 -4.902 1.00 4.32 44 PRO A CA 15
ATOM 19812 C C . PRO A 1 44 ? -3.658 8.273 -4.479 1.00 13.22 44 PRO A C 15
ATOM 19813 O O . PRO A 1 44 ? -3.577 9.495 -4.592 1.00 62.24 44 PRO A O 15
ATOM 19824 N N . ILE A 1 45 ? -2.673 7.518 -4.012 1.00 24.34 45 ILE A N 15
ATOM 19825 C CA . ILE A 1 45 ? -1.443 8.091 -3.479 1.00 5.41 45 ILE A CA 15
ATOM 19826 C C . ILE A 1 45 ? -0.622 8.786 -4.574 1.00 72.21 45 ILE A C 15
ATOM 19827 O O . ILE A 1 45 ? 0.053 9.781 -4.313 1.00 43.12 45 ILE A O 15
ATOM 19843 N N . CYS A 1 46 ? -0.693 8.276 -5.801 1.00 14.24 46 CYS A N 15
ATOM 19844 C CA . CYS A 1 46 ? 0.070 8.859 -6.904 1.00 21.34 46 CYS A CA 15
ATOM 19845 C C . CYS A 1 46 ? -0.855 9.475 -7.951 1.00 73.24 46 CYS A C 15
ATOM 19846 O O . CYS A 1 46 ? -0.391 10.072 -8.922 1.00 71.31 46 CYS A O 15
ATOM 19853 N N . CYS A 1 47 ? -2.164 9.307 -7.741 1.00 60.55 47 CYS A N 15
ATOM 19854 C CA . CYS A 1 47 ? -3.192 9.846 -8.639 1.00 61.13 47 CYS A CA 15
ATOM 19855 C C . CYS A 1 47 ? -3.168 9.138 -10.001 1.00 23.31 47 CYS A C 15
ATOM 19856 O O . CYS A 1 47 ? -3.921 9.489 -10.911 1.00 34.31 47 CYS A O 15
ATOM 19864 N N . SER A 1 48 ? -2.317 8.130 -10.128 1.00 12.42 48 SER A N 15
ATOM 19865 C CA . SER A 1 48 ? -2.217 7.359 -11.357 1.00 41.34 48 SER A CA 15
ATOM 19866 C C . SER A 1 48 ? -2.860 5.987 -11.176 1.00 2.22 48 SER A C 15
ATOM 19867 O O . SER A 1 48 ? -3.098 5.544 -10.048 1.00 51.12 48 SER A O 15
ATOM 19875 N N . GLU A 1 49 ? -3.136 5.320 -12.285 1.00 74.43 49 GLU A N 15
ATOM 19876 C CA . GLU A 1 49 ? -3.799 4.026 -12.263 1.00 73.23 49 GLU A CA 15
ATOM 19877 C C . GLU A 1 49 ? -2.779 2.893 -12.223 1.00 2.52 49 GLU A C 15
ATOM 19878 O O . GLU A 1 49 ? -1.584 3.119 -12.008 1.00 50.13 49 GLU A O 15
ATOM 19890 N N . TYR A 1 50 ? -3.257 1.674 -12.402 1.00 73.21 50 TYR A N 15
ATOM 19891 C CA . TYR A 1 50 ? -2.394 0.506 -12.395 1.00 72.13 50 TYR A CA 15
ATOM 19892 C C . TYR A 1 50 ? -1.964 0.126 -13.802 1.00 44.32 50 TYR A C 15
ATOM 19893 O O . TYR A 1 50 ? -2.769 -0.347 -14.605 1.00 24.43 50 TYR A O 15
ATOM 19911 N N . VAL A 1 51 ? -0.694 0.359 -14.088 1.00 25.24 51 VAL A N 15
ATOM 19912 C CA . VAL A 1 51 ? -0.099 -0.022 -15.357 1.00 31.33 51 VAL A CA 15
ATOM 19913 C C . VAL A 1 51 ? 0.956 -1.098 -15.125 1.00 61.03 51 VAL A C 15
ATOM 19914 O O . VAL A 1 51 ? 1.366 -1.335 -13.985 1.00 55.45 51 VAL A O 15
ATOM 19927 N N . LYS A 1 52 ? 1.397 -1.743 -16.194 1.00 12.34 52 LYS A N 15
ATOM 19928 C CA . LYS A 1 52 ? 2.353 -2.832 -16.072 1.00 5.20 52 LYS A CA 15
ATOM 19929 C C . LYS A 1 52 ? 3.738 -2.299 -15.735 1.00 74.44 52 LYS A C 15
ATOM 19930 O O . LYS A 1 52 ? 4.169 -1.273 -16.266 1.00 44.30 52 LYS A O 15
ATOM 19949 N N . GLY A 1 53 ? 4.419 -2.985 -14.831 1.00 31.32 53 GLY A N 15
ATOM 19950 C CA . GLY A 1 53 ? 5.761 -2.595 -14.455 1.00 1.21 53 GLY A CA 15
ATOM 19951 C C . GLY A 1 53 ? 5.807 -1.928 -13.099 1.00 50.55 53 GLY A C 15
ATOM 19952 O O . GLY A 1 53 ? 6.885 -1.669 -12.562 1.00 62.31 53 GLY A O 15
ATOM 19956 N N . ASP A 1 54 ? 4.636 -1.627 -12.554 1.00 42.02 54 ASP A N 15
ATOM 19957 C CA . ASP A 1 54 ? 4.553 -1.024 -11.233 1.00 11.14 54 ASP A CA 15
ATOM 19958 C C . ASP A 1 54 ? 4.544 -2.114 -10.169 1.00 14.00 54 ASP A C 15
ATOM 19959 O O . ASP A 1 54 ? 4.256 -3.277 -10.469 1.00 53.24 54 ASP A O 15
ATOM 19968 N N . VAL A 1 55 ? 4.838 -1.742 -8.934 1.00 41.54 55 VAL A N 15
ATOM 19969 C CA . VAL A 1 55 ? 4.905 -2.702 -7.845 1.00 63.20 55 VAL A CA 15
ATOM 19970 C C . VAL A 1 55 ? 3.744 -2.492 -6.883 1.00 25.35 55 VAL A C 15
ATOM 19971 O O . VAL A 1 55 ? 3.560 -1.401 -6.345 1.00 52.32 55 VAL A O 15
ATOM 19984 N N . ALA A 1 56 ? 2.955 -3.529 -6.680 1.00 50.34 56 ALA A N 15
ATOM 19985 C CA . ALA A 1 56 ? 1.838 -3.469 -5.758 1.00 75.03 56 ALA A CA 15
ATOM 19986 C C . ALA A 1 56 ? 2.092 -4.364 -4.558 1.00 61.43 56 ALA A C 15
ATOM 19987 O O . ALA A 1 56 ? 3.061 -5.123 -4.530 1.00 55.20 56 ALA A O 15
ATOM 19994 N N . THR A 1 57 ? 1.237 -4.258 -3.562 1.00 63.52 57 THR A N 15
ATOM 19995 C CA . THR A 1 57 ? 1.325 -5.093 -2.388 1.00 14.22 57 THR A CA 15
ATOM 19996 C C . THR A 1 57 ? -0.070 -5.333 -1.823 1.00 1.51 57 THR A C 15
ATOM 19997 O O . THR A 1 57 ? -1.032 -4.679 -2.236 1.00 14.44 57 THR A O 15
ATOM 20008 N N . GLU A 1 58 ? -0.179 -6.265 -0.889 1.00 3.35 58 GLU A N 15
ATOM 20009 C CA . GLU A 1 58 ? -1.464 -6.608 -0.312 1.00 54.13 58 GLU A CA 15
ATOM 20010 C C . GLU A 1 58 ? -1.523 -6.215 1.156 1.00 35.55 58 GLU A C 15
ATOM 20011 O O . GLU A 1 58 ? -0.766 -6.734 1.980 1.00 51.43 58 GLU A O 15
ATOM 20023 N N . LEU A 1 59 ? -2.429 -5.307 1.481 1.00 10.22 59 LEU A N 15
ATOM 20024 C CA . LEU A 1 59 ? -2.692 -4.968 2.866 1.00 44.23 59 LEU A CA 15
ATOM 20025 C C . LEU A 1 59 ? -3.680 -5.969 3.447 1.00 22.03 59 LEU A C 15
ATOM 20026 O O . LEU A 1 59 ? -4.652 -6.340 2.783 1.00 52.14 59 LEU A O 15
ATOM 20042 N N . PRO A 1 60 ? -3.447 -6.415 4.693 1.00 1.21 60 PRO A N 15
ATOM 20043 C CA . PRO A 1 60 ? -4.267 -7.441 5.361 1.00 64.21 60 PRO A CA 15
ATOM 20044 C C . PRO A 1 60 ? -5.755 -7.089 5.402 1.00 54.40 60 PRO A C 15
ATOM 20045 O O . PRO A 1 60 ? -6.602 -7.961 5.571 1.00 41.05 60 PRO A O 15
ATOM 20056 N N . CYS A 1 61 ? -6.073 -5.814 5.222 1.00 54.14 61 CYS A N 15
ATOM 20057 C CA . CYS A 1 61 ? -7.458 -5.370 5.242 1.00 71.20 61 CYS A CA 15
ATOM 20058 C C . CYS A 1 61 ? -8.092 -5.511 3.853 1.00 63.04 61 CYS A C 15
ATOM 20059 O O . CYS A 1 61 ? -9.069 -4.834 3.536 1.00 53.24 61 CYS A O 15
ATOM 20066 N N . HIS A 1 62 ? -7.513 -6.394 3.031 1.00 23.15 62 HIS A N 15
ATOM 20067 C CA . HIS A 1 62 ? -8.052 -6.724 1.705 1.00 23.41 62 HIS A CA 15
ATOM 20068 C C . HIS A 1 62 ? -8.003 -5.525 0.761 1.00 44.10 62 HIS A C 15
ATOM 20069 O O . HIS A 1 62 ? -8.884 -5.336 -0.079 1.00 34.42 62 HIS A O 15
ATOM 20084 N N . HIS A 1 63 ? -6.946 -4.738 0.881 1.00 62.30 63 HIS A N 15
ATOM 20085 C CA . HIS A 1 63 ? -6.745 -3.589 0.011 1.00 41.45 63 HIS A CA 15
ATOM 20086 C C . HIS A 1 63 ? -5.387 -3.671 -0.666 1.00 14.42 63 HIS A C 15
ATOM 20087 O O . HIS A 1 63 ? -4.359 -3.761 0.000 1.00 44.34 63 HIS A O 15
ATOM 20101 N N . TYR A 1 64 ? -5.391 -3.655 -1.990 1.00 61.11 64 TYR A N 15
ATOM 20102 C CA . TYR A 1 64 ? -4.154 -3.708 -2.755 1.00 3.04 64 TYR A CA 15
ATOM 20103 C C . TYR A 1 64 ? -3.755 -2.308 -3.204 1.00 13.23 64 TYR A C 15
ATOM 20104 O O . TYR A 1 64 ? -4.586 -1.559 -3.724 1.00 22.22 64 TYR A O 15
ATOM 20122 N N . PHE A 1 65 ? -2.488 -1.974 -3.012 1.00 42.31 65 PHE A N 15
ATOM 20123 C CA . PHE A 1 65 ? -1.960 -0.671 -3.401 1.00 25.02 65 PHE A CA 15
ATOM 20124 C C . PHE A 1 65 ? -0.533 -0.810 -3.902 1.00 73.40 65 PHE A C 15
ATOM 20125 O O . PHE A 1 65 ? 0.127 -1.808 -3.629 1.00 44.42 65 PHE A O 15
ATOM 20142 N N . HIS A 1 66 ? -0.063 0.190 -4.638 1.00 64.25 66 HIS A N 15
ATOM 20143 C CA . HIS A 1 66 ? 1.336 0.233 -5.052 1.00 20.30 66 HIS A CA 15
ATOM 20144 C C . HIS A 1 66 ? 2.226 0.302 -3.818 1.00 40.12 66 HIS A C 15
ATOM 20145 O O . HIS A 1 66 ? 2.101 1.234 -3.023 1.00 63.11 66 HIS A O 15
ATOM 20159 N N . LYS A 1 67 ? 3.115 -0.673 -3.663 1.00 54.20 67 LYS A N 15
ATOM 20160 C CA . LYS A 1 67 ? 3.975 -0.748 -2.481 1.00 43.22 67 LYS A CA 15
ATOM 20161 C C . LYS A 1 67 ? 4.836 0.514 -2.325 1.00 12.45 67 LYS A C 15
ATOM 20162 O O . LYS A 1 67 ? 4.863 1.098 -1.244 1.00 31.00 67 LYS A O 15
ATOM 20181 N N . PRO A 1 68 ? 5.547 0.967 -3.388 1.00 32.20 68 PRO A N 15
ATOM 20182 C CA . PRO A 1 68 ? 6.332 2.210 -3.338 1.00 33.51 68 PRO A CA 15
ATOM 20183 C C . PRO A 1 68 ? 5.501 3.413 -2.886 1.00 72.41 68 PRO A C 15
ATOM 20184 O O . PRO A 1 68 ? 6.025 4.356 -2.304 1.00 63.11 68 PRO A O 15
ATOM 20195 N N . CYS A 1 69 ? 4.199 3.363 -3.142 1.00 2.20 69 CYS A N 15
ATOM 20196 C CA . CYS A 1 69 ? 3.306 4.445 -2.750 1.00 2.34 69 CYS A CA 15
ATOM 20197 C C . CYS A 1 69 ? 2.890 4.302 -1.290 1.00 73.21 69 CYS A C 15
ATOM 20198 O O . CYS A 1 69 ? 3.035 5.233 -0.497 1.00 53.30 69 CYS A O 15
ATOM 20205 N N . VAL A 1 70 ? 2.387 3.124 -0.936 1.00 1.24 70 VAL A N 15
ATOM 20206 C CA . VAL A 1 70 ? 1.823 2.903 0.387 1.00 2.24 70 VAL A CA 15
ATOM 20207 C C . VAL A 1 70 ? 2.911 2.903 1.460 1.00 50.41 70 VAL A C 15
ATOM 20208 O O . VAL A 1 70 ? 2.654 3.255 2.609 1.00 44.15 70 VAL A O 15
ATOM 20221 N N . SER A 1 71 ? 4.130 2.537 1.081 1.00 40.34 71 SER A N 15
ATOM 20222 C CA . SER A 1 71 ? 5.241 2.548 2.021 1.00 20.14 71 SER A CA 15
ATOM 20223 C C . SER A 1 71 ? 5.537 3.968 2.483 1.00 24.03 71 SER A C 15
ATOM 20224 O O . SER A 1 71 ? 5.678 4.225 3.677 1.00 31.41 71 SER A O 15
ATOM 20232 N N . ILE A 1 72 ? 5.601 4.891 1.532 1.00 45.14 72 ILE A N 15
ATOM 20233 C CA . ILE A 1 72 ? 5.834 6.293 1.839 1.00 43.23 72 ILE A CA 15
ATOM 20234 C C . ILE A 1 72 ? 4.679 6.853 2.667 1.00 40.53 72 ILE A C 15
ATOM 20235 O O . ILE A 1 72 ? 4.888 7.640 3.591 1.00 12.54 72 ILE A O 15
ATOM 20251 N N . TRP A 1 73 ? 3.467 6.416 2.342 1.00 71.23 73 TRP A N 15
ATOM 20252 C CA . TRP A 1 73 ? 2.272 6.835 3.061 1.00 5.34 73 TRP A CA 15
ATOM 20253 C C . TRP A 1 73 ? 2.298 6.351 4.514 1.00 60.53 73 TRP A C 15
ATOM 20254 O O . TRP A 1 73 ? 2.126 7.143 5.445 1.00 54.13 73 TRP A O 15
ATOM 20275 N N . LEU A 1 74 ? 2.527 5.055 4.701 1.00 52.42 74 LEU A N 15
ATOM 20276 C CA . LEU A 1 74 ? 2.489 4.451 6.031 1.00 64.45 74 LEU A CA 15
ATOM 20277 C C . LEU A 1 74 ? 3.610 4.978 6.921 1.00 13.21 74 LEU A C 15
ATOM 20278 O O . LEU A 1 74 ? 3.497 4.963 8.147 1.00 24.52 74 LEU A O 15
ATOM 20294 N N . GLN A 1 75 ? 4.688 5.453 6.305 1.00 4.15 75 GLN A N 15
ATOM 20295 C CA . GLN A 1 75 ? 5.792 6.048 7.052 1.00 75.34 75 GLN A CA 15
ATOM 20296 C C . GLN A 1 75 ? 5.443 7.467 7.495 1.00 53.11 75 GLN A C 15
ATOM 20297 O O . GLN A 1 75 ? 6.244 8.146 8.142 1.00 50.44 75 GLN A O 15
ATOM 20311 N N . LYS A 1 76 ? 4.248 7.917 7.133 1.00 11.00 76 LYS A N 15
ATOM 20312 C CA . LYS A 1 76 ? 3.747 9.206 7.583 1.00 24.44 76 LYS A CA 15
ATOM 20313 C C . LYS A 1 76 ? 2.549 9.003 8.505 1.00 33.03 76 LYS A C 15
ATOM 20314 O O . LYS A 1 76 ? 2.518 9.519 9.622 1.00 52.12 76 LYS A O 15
ATOM 20333 N N . SER A 1 77 ? 1.574 8.238 8.033 1.00 64.40 77 SER A N 15
ATOM 20334 C CA . SER A 1 77 ? 0.380 7.941 8.811 1.00 23.44 77 SER A CA 15
ATOM 20335 C C . SER A 1 77 ? 0.077 6.441 8.755 1.00 13.45 77 SER A C 15
ATOM 20336 O O . SER A 1 77 ? -0.045 5.863 7.674 1.00 50.55 77 SER A O 15
ATOM 20344 N N . GLY A 1 78 ? -0.049 5.818 9.918 1.00 62.52 78 GLY A N 15
ATOM 20345 C CA . GLY A 1 78 ? -0.241 4.378 9.978 1.00 70.12 78 GLY A CA 15
ATOM 20346 C C . GLY A 1 78 ? -1.698 3.972 9.870 1.00 10.22 78 GLY A C 15
ATOM 20347 O O . GLY A 1 78 ? -2.232 3.292 10.748 1.00 13.55 78 GLY A O 15
ATOM 20351 N N . THR A 1 79 ? -2.339 4.380 8.788 1.00 32.32 79 THR A N 15
ATOM 20352 C CA . THR A 1 79 ? -3.738 4.052 8.561 1.00 12.31 79 THR A CA 15
ATOM 20353 C C . THR A 1 79 ? -4.000 3.853 7.069 1.00 44.11 79 THR A C 15
ATOM 20354 O O . THR A 1 79 ? -3.343 4.469 6.231 1.00 21.42 79 THR A O 15
ATOM 20365 N N . CYS A 1 80 ? -4.954 2.988 6.744 1.00 43.14 80 CYS A N 15
ATOM 20366 C CA . CYS A 1 80 ? -5.336 2.749 5.359 1.00 45.25 80 CYS A CA 15
ATOM 20367 C C . CYS A 1 80 ? -6.150 3.940 4.857 1.00 65.11 80 CYS A C 15
ATOM 20368 O O . CYS A 1 80 ? -7.229 4.213 5.376 1.00 71.24 80 CYS A O 15
ATOM 20375 N N . PRO A 1 81 ? -5.651 4.644 3.829 1.00 71.22 81 PRO A N 15
ATOM 20376 C CA . PRO A 1 81 ? -6.235 5.913 3.358 1.00 33.52 81 PRO A CA 15
ATOM 20377 C C . PRO A 1 81 ? -7.711 5.799 2.974 1.00 24.24 81 PRO A C 15
ATOM 20378 O O . PRO A 1 81 ? -8.446 6.786 3.004 1.00 41.42 81 PRO A O 15
ATOM 20389 N N . VAL A 1 82 ? -8.136 4.596 2.616 1.00 33.12 82 VAL A N 15
ATOM 20390 C CA . VAL A 1 82 ? -9.506 4.375 2.169 1.00 50.23 82 VAL A CA 15
ATOM 20391 C C . VAL A 1 82 ? -10.427 3.974 3.328 1.00 41.44 82 VAL A C 15
ATOM 20392 O O . VAL A 1 82 ? -11.378 4.686 3.646 1.00 35.42 82 VAL A O 15
ATOM 20405 N N . CYS A 1 83 ? -10.132 2.849 3.975 1.00 13.23 83 CYS A N 15
ATOM 20406 C CA . CYS A 1 83 ? -11.034 2.294 4.987 1.00 1.11 83 CYS A CA 15
ATOM 20407 C C . CYS A 1 83 ? -10.721 2.828 6.384 1.00 4.33 83 CYS A C 15
ATOM 20408 O O . CYS A 1 83 ? -11.397 2.473 7.348 1.00 63.12 83 CYS A O 15
ATOM 20415 N N . ARG A 1 84 ? -9.689 3.676 6.474 1.00 52.31 84 ARG A N 15
ATOM 20416 C CA . ARG A 1 84 ? -9.252 4.298 7.736 1.00 75.51 84 ARG A CA 15
ATOM 20417 C C . ARG A 1 84 ? -9.133 3.273 8.867 1.00 43.33 84 ARG A C 15
ATOM 20418 O O . ARG A 1 84 ? -9.477 3.543 10.017 1.00 53.23 84 ARG A O 15
ATOM 20439 N N . CYS A 1 85 ? -8.619 2.099 8.519 1.00 2.04 85 CYS A N 15
ATOM 20440 C CA . CYS A 1 85 ? -8.258 1.091 9.504 1.00 43.43 85 CYS A CA 15
ATOM 20441 C C . CYS A 1 85 ? -6.762 1.196 9.787 1.00 10.54 85 CYS A C 15
ATOM 20442 O O . CYS A 1 85 ? -5.989 1.567 8.900 1.00 73.20 85 CYS A O 15
ATOM 20450 N N . MET A 1 86 ? -6.362 0.875 11.008 1.00 24.42 86 MET A N 15
ATOM 20451 C CA . MET A 1 86 ? -4.982 1.076 11.443 1.00 13.34 86 MET A CA 15
ATOM 20452 C C . MET A 1 86 ? -4.038 0.045 10.831 1.00 20.00 86 MET A C 15
ATOM 20453 O O . MET A 1 86 ? -4.414 -1.107 10.608 1.00 31.11 86 MET A O 15
ATOM 20467 N N . PHE A 1 87 ? -2.816 0.479 10.552 1.00 32.32 87 PHE A N 15
ATOM 20468 C CA . PHE A 1 87 ? -1.756 -0.412 10.109 1.00 45.13 87 PHE A CA 15
ATOM 20469 C C . PHE A 1 87 ? -0.517 -0.174 10.974 1.00 65.33 87 PHE A C 15
ATOM 20470 O O . PHE A 1 87 ? -0.115 0.975 11.171 1.00 22.32 87 PHE A O 15
ATOM 20487 N N . PRO A 1 88 ? 0.108 -1.238 11.514 1.00 71.25 88 PRO A N 15
ATOM 20488 C CA . PRO A 1 88 ? -0.297 -2.637 11.286 1.00 15.03 88 PRO A CA 15
ATOM 20489 C C . PRO A 1 88 ? -1.703 -2.946 11.811 1.00 20.23 88 PRO A C 15
ATOM 20490 O O . PRO A 1 88 ? -2.228 -2.224 12.659 1.00 43.50 88 PRO A O 15
ATOM 20501 N N . PRO A 1 89 ? -2.324 -4.025 11.300 1.00 54.01 89 PRO A N 15
ATOM 20502 C CA . PRO A 1 89 ? -3.704 -4.396 11.642 1.00 24.22 89 PRO A CA 15
ATOM 20503 C C . PRO A 1 89 ? -3.925 -4.533 13.148 1.00 31.33 89 PRO A C 15
ATOM 20504 O O . PRO A 1 89 ? -3.074 -5.066 13.864 1.00 74.03 89 PRO A O 15
ATOM 20515 N N . PRO A 1 90 ? -5.069 -4.037 13.642 1.00 13.20 90 PRO A N 15
ATOM 20516 C CA . PRO A 1 90 ? -5.422 -4.125 15.060 1.00 50.22 90 PRO A CA 15
ATOM 20517 C C . PRO A 1 90 ? -5.609 -5.567 15.522 1.00 43.02 90 PRO A C 15
ATOM 20518 O O . PRO A 1 90 ? -5.978 -6.445 14.734 1.00 21.53 90 PRO A O 15
ATOM 20529 N N . LEU A 1 91 ? -5.353 -5.803 16.802 1.00 14.20 91 LEU A N 15
ATOM 20530 C CA . LEU A 1 91 ? -5.483 -7.131 17.378 1.00 72.14 91 LEU A CA 15
ATOM 20531 C C . LEU A 1 91 ? -6.866 -7.297 17.991 1.00 11.13 91 LEU A C 15
ATOM 20532 O O . LEU A 1 91 ? -7.747 -7.882 17.329 1.00 38.01 91 LEU A O 15
ATOM 20551 N N . MET A 1 1 ? -34.309 7.627 15.261 1.00 13.42 1 MET A N 16
ATOM 20552 C CA . MET A 1 1 ? -34.105 7.680 16.726 1.00 72.03 1 MET A CA 16
ATOM 20553 C C . MET A 1 1 ? -32.817 6.961 17.115 1.00 12.22 1 MET A C 16
ATOM 20554 O O . MET A 1 1 ? -32.541 6.760 18.300 1.00 42.22 1 MET A O 16
ATOM 20570 N N . GLY A 1 2 ? -32.014 6.604 16.120 1.00 52.30 2 GLY A N 16
ATOM 20571 C CA . GLY A 1 2 ? -30.840 5.799 16.371 1.00 24.02 2 GLY A CA 16
ATOM 20572 C C . GLY A 1 2 ? -29.627 6.618 16.761 1.00 12.53 2 GLY A C 16
ATOM 20573 O O . GLY A 1 2 ? -28.639 6.653 16.030 1.00 2.42 2 GLY A O 16
ATOM 20577 N N . HIS A 1 3 ? -29.699 7.281 17.906 1.00 42.11 3 HIS A N 16
ATOM 20578 C CA . HIS A 1 3 ? -28.557 8.021 18.427 1.00 43.12 3 HIS A CA 16
ATOM 20579 C C . HIS A 1 3 ? -27.859 7.216 19.517 1.00 65.50 3 HIS A C 16
ATOM 20580 O O . HIS A 1 3 ? -28.462 6.863 20.528 1.00 72.04 3 HIS A O 16
ATOM 20595 N N . HIS A 1 4 ? -26.594 6.903 19.285 1.00 14.02 4 HIS A N 16
ATOM 20596 C CA . HIS A 1 4 ? -25.805 6.119 20.226 1.00 44.14 4 HIS A CA 16
ATOM 20597 C C . HIS A 1 4 ? -24.372 6.627 20.242 1.00 74.25 4 HIS A C 16
ATOM 20598 O O . HIS A 1 4 ? -23.855 7.071 19.216 1.00 35.54 4 HIS A O 16
ATOM 20613 N N . HIS A 1 5 ? -23.731 6.558 21.399 1.00 53.00 5 HIS A N 16
ATOM 20614 C CA . HIS A 1 5 ? -22.369 7.055 21.538 1.00 60.04 5 HIS A CA 16
ATOM 20615 C C . HIS A 1 5 ? -21.444 5.995 22.124 1.00 13.44 5 HIS A C 16
ATOM 20616 O O . HIS A 1 5 ? -21.076 6.046 23.297 1.00 4.42 5 HIS A O 16
ATOM 20631 N N . HIS A 1 6 ? -21.115 5.009 21.305 1.00 42.30 6 HIS A N 16
ATOM 20632 C CA . HIS A 1 6 ? -20.120 4.003 21.658 1.00 3.53 6 HIS A CA 16
ATOM 20633 C C . HIS A 1 6 ? -19.176 3.799 20.483 1.00 11.32 6 HIS A C 16
ATOM 20634 O O . HIS A 1 6 ? -18.356 2.879 20.465 1.00 74.12 6 HIS A O 16
ATOM 20649 N N . HIS A 1 7 ? -19.300 4.683 19.502 1.00 73.05 7 HIS A N 16
ATOM 20650 C CA . HIS A 1 7 ? -18.495 4.630 18.294 1.00 74.12 7 HIS A CA 16
ATOM 20651 C C . HIS A 1 7 ? -17.851 5.986 18.041 1.00 1.50 7 HIS A C 16
ATOM 20652 O O . HIS A 1 7 ? -18.534 7.009 18.019 1.00 63.14 7 HIS A O 16
ATOM 20667 N N . HIS A 1 8 ? -16.543 5.986 17.858 1.00 40.22 8 HIS A N 16
ATOM 20668 C CA . HIS A 1 8 ? -15.826 7.203 17.514 1.00 1.24 8 HIS A CA 16
ATOM 20669 C C . HIS A 1 8 ? -14.556 6.838 16.756 1.00 61.23 8 HIS A C 16
ATOM 20670 O O . HIS A 1 8 ? -14.098 5.697 16.831 1.00 1.10 8 HIS A O 16
ATOM 20685 N N . SER A 1 9 ? -14.017 7.787 16.007 1.00 53.11 9 SER A N 16
ATOM 20686 C CA . SER A 1 9 ? -12.799 7.566 15.241 1.00 14.13 9 SER A CA 16
ATOM 20687 C C . SER A 1 9 ? -11.614 7.231 16.148 1.00 24.14 9 SER A C 16
ATOM 20688 O O . SER A 1 9 ? -10.952 8.124 16.681 1.00 1.14 9 SER A O 16
ATOM 20696 N N . HIS A 1 10 ? -11.366 5.934 16.332 1.00 2.20 10 HIS A N 16
ATOM 20697 C CA . HIS A 1 10 ? -10.189 5.467 17.065 1.00 41.30 10 HIS A CA 16
ATOM 20698 C C . HIS A 1 10 ? -8.928 5.865 16.306 1.00 75.22 10 HIS A C 16
ATOM 20699 O O . HIS A 1 10 ? -7.872 6.099 16.887 1.00 15.54 10 HIS A O 16
ATOM 20714 N N . MET A 1 11 ? -9.078 5.958 14.995 1.00 63.11 11 MET A N 16
ATOM 20715 C CA . MET A 1 11 ? -7.988 6.286 14.091 1.00 22.11 11 MET A CA 16
ATOM 20716 C C . MET A 1 11 ? -8.026 7.767 13.721 1.00 33.21 11 MET A C 16
ATOM 20717 O O . MET A 1 11 ? -7.743 8.144 12.579 1.00 71.12 11 MET A O 16
ATOM 20731 N N . VAL A 1 12 ? -8.371 8.599 14.699 1.00 24.24 12 VAL A N 16
ATOM 20732 C CA . VAL A 1 12 ? -8.452 10.046 14.501 1.00 11.02 12 VAL A CA 16
ATOM 20733 C C . VAL A 1 12 ? -7.119 10.610 13.994 1.00 24.51 12 VAL A C 16
ATOM 20734 O O . VAL A 1 12 ? -7.092 11.532 13.178 1.00 63.21 12 VAL A O 16
ATOM 20747 N N . ALA A 1 13 ? -6.020 10.038 14.468 1.00 42.45 13 ALA A N 16
ATOM 20748 C CA . ALA A 1 13 ? -4.696 10.419 14.005 1.00 12.31 13 ALA A CA 16
ATOM 20749 C C . ALA A 1 13 ? -3.912 9.181 13.591 1.00 65.35 13 ALA A C 16
ATOM 20750 O O . ALA A 1 13 ? -3.541 9.039 12.427 1.00 5.04 13 ALA A O 16
ATOM 20757 N N . ASN A 1 14 ? -3.686 8.290 14.562 1.00 42.24 14 ASN A N 16
ATOM 20758 C CA . ASN A 1 14 ? -3.015 7.004 14.340 1.00 1.24 14 ASN A CA 16
ATOM 20759 C C . ASN A 1 14 ? -1.509 7.184 14.107 1.00 72.03 14 ASN A C 16
ATOM 20760 O O . ASN A 1 14 ? -1.083 8.004 13.293 1.00 1.15 14 ASN A O 16
ATOM 20771 N N . PRO A 1 15 ? -0.679 6.420 14.839 1.00 4.22 15 PRO A N 16
ATOM 20772 C CA . PRO A 1 15 ? 0.785 6.473 14.710 1.00 33.12 15 PRO A CA 16
ATOM 20773 C C . PRO A 1 15 ? 1.282 5.939 13.361 1.00 65.52 15 PRO A C 16
ATOM 20774 O O . PRO A 1 15 ? 0.530 5.317 12.608 1.00 14.45 15 PRO A O 16
ATOM 20785 N N . PRO A 1 16 ? 2.555 6.202 13.024 1.00 13.02 16 PRO A N 16
ATOM 20786 C CA . PRO A 1 16 ? 3.177 5.675 11.808 1.00 32.53 16 PRO A CA 16
ATOM 20787 C C . PRO A 1 16 ? 3.439 4.174 11.905 1.00 15.15 16 PRO A C 16
ATOM 20788 O O . PRO A 1 16 ? 3.347 3.587 12.985 1.00 15.34 16 PRO A O 16
ATOM 20799 N N . ALA A 1 17 ? 3.773 3.557 10.780 1.00 51.11 17 ALA A N 16
ATOM 20800 C CA . ALA A 1 17 ? 4.058 2.130 10.754 1.00 33.14 17 ALA A CA 16
ATOM 20801 C C . ALA A 1 17 ? 5.534 1.873 11.041 1.00 4.02 17 ALA A C 16
ATOM 20802 O O . ALA A 1 17 ? 6.304 2.811 11.260 1.00 34.21 17 ALA A O 16
ATOM 20809 N N . SER A 1 18 ? 5.923 0.609 11.047 1.00 51.21 18 SER A N 16
ATOM 20810 C CA . SER A 1 18 ? 7.307 0.239 11.287 1.00 75.33 18 SER A CA 16
ATOM 20811 C C . SER A 1 18 ? 7.987 -0.115 9.968 1.00 64.11 18 SER A C 16
ATOM 20812 O O . SER A 1 18 ? 7.316 -0.388 8.973 1.00 10.23 18 SER A O 16
ATOM 20820 N N . LYS A 1 19 ? 9.312 -0.118 9.956 1.00 3.31 19 LYS A N 16
ATOM 20821 C CA . LYS A 1 19 ? 10.058 -0.437 8.747 1.00 42.13 19 LYS A CA 16
ATOM 20822 C C . LYS A 1 19 ? 9.788 -1.875 8.333 1.00 62.44 19 LYS A C 16
ATOM 20823 O O . LYS A 1 19 ? 9.576 -2.165 7.160 1.00 12.04 19 LYS A O 16
ATOM 20842 N N . GLU A 1 20 ? 9.802 -2.764 9.319 1.00 50.20 20 GLU A N 16
ATOM 20843 C CA . GLU A 1 20 ? 9.584 -4.189 9.091 1.00 54.42 20 GLU A CA 16
ATOM 20844 C C . GLU A 1 20 ? 8.232 -4.465 8.440 1.00 4.42 20 GLU A C 16
ATOM 20845 O O . GLU A 1 20 ? 8.155 -5.215 7.470 1.00 14.31 20 GLU A O 16
ATOM 20857 N N . SER A 1 21 ? 7.172 -3.858 8.964 1.00 52.04 21 SER A N 16
ATOM 20858 C CA . SER A 1 21 ? 5.831 -4.100 8.443 1.00 12.33 21 SER A CA 16
ATOM 20859 C C . SER A 1 21 ? 5.709 -3.614 7.000 1.00 73.41 21 SER A C 16
ATOM 20860 O O . SER A 1 21 ? 5.126 -4.294 6.153 1.00 23.52 21 SER A O 16
ATOM 20868 N N . ILE A 1 22 ? 6.280 -2.450 6.721 1.00 45.34 22 ILE A N 16
ATOM 20869 C CA . ILE A 1 22 ? 6.280 -1.897 5.371 1.00 71.15 22 ILE A CA 16
ATOM 20870 C C . ILE A 1 22 ? 7.144 -2.748 4.442 1.00 74.30 22 ILE A C 16
ATOM 20871 O O . ILE A 1 22 ? 6.779 -3.013 3.296 1.00 30.44 22 ILE A O 16
ATOM 20887 N N . ASP A 1 23 ? 8.286 -3.186 4.949 1.00 24.32 23 ASP A N 16
ATOM 20888 C CA . ASP A 1 23 ? 9.222 -3.985 4.163 1.00 3.03 23 ASP A CA 16
ATOM 20889 C C . ASP A 1 23 ? 8.624 -5.350 3.840 1.00 74.33 23 ASP A C 16
ATOM 20890 O O . ASP A 1 23 ? 8.813 -5.882 2.744 1.00 22.23 23 ASP A O 16
ATOM 20899 N N . ALA A 1 24 ? 7.872 -5.896 4.790 1.00 50.21 24 ALA A N 16
ATOM 20900 C CA . ALA A 1 24 ? 7.299 -7.231 4.658 1.00 13.33 24 ALA A CA 16
ATOM 20901 C C . ALA A 1 24 ? 6.081 -7.247 3.739 1.00 41.12 24 ALA A C 16
ATOM 20902 O O . ALA A 1 24 ? 5.546 -8.314 3.441 1.00 14.31 24 ALA A O 16
ATOM 20909 N N . LEU A 1 25 ? 5.641 -6.070 3.304 1.00 75.03 25 LEU A N 16
ATOM 20910 C CA . LEU A 1 25 ? 4.503 -5.962 2.393 1.00 41.13 25 LEU A CA 16
ATOM 20911 C C . LEU A 1 25 ? 4.708 -6.823 1.149 1.00 43.03 25 LEU A C 16
ATOM 20912 O O . LEU A 1 25 ? 5.749 -6.730 0.487 1.00 72.34 25 LEU A O 16
ATOM 20928 N N . PRO A 1 26 ? 3.717 -7.681 0.830 1.00 3.41 26 PRO A N 16
ATOM 20929 C CA . PRO A 1 26 ? 3.757 -8.561 -0.346 1.00 22.44 26 PRO A CA 16
ATOM 20930 C C . PRO A 1 26 ? 4.021 -7.778 -1.627 1.00 51.12 26 PRO A C 16
ATOM 20931 O O . PRO A 1 26 ? 3.535 -6.660 -1.791 1.00 12.32 26 PRO A O 16
ATOM 20942 N N . GLU A 1 27 ? 4.795 -8.360 -2.528 1.00 40.53 27 GLU A N 16
ATOM 20943 C CA . GLU A 1 27 ? 5.221 -7.649 -3.722 1.00 12.55 27 GLU A CA 16
ATOM 20944 C C . GLU A 1 27 ? 4.621 -8.269 -4.973 1.00 70.21 27 GLU A C 16
ATOM 20945 O O . GLU A 1 27 ? 5.019 -9.354 -5.399 1.00 14.32 27 GLU A O 16
ATOM 20957 N N . ILE A 1 28 ? 3.651 -7.584 -5.546 1.00 2.01 28 ILE A N 16
ATOM 20958 C CA . ILE A 1 28 ? 2.999 -8.052 -6.755 1.00 53.45 28 ILE A CA 16
ATOM 20959 C C . ILE A 1 28 ? 3.368 -7.152 -7.927 1.00 64.34 28 ILE A C 16
ATOM 20960 O O . ILE A 1 28 ? 2.989 -5.985 -7.961 1.00 50.22 28 ILE A O 16
ATOM 20976 N N . LEU A 1 29 ? 4.132 -7.681 -8.869 1.00 4.45 29 LEU A N 16
ATOM 20977 C CA . LEU A 1 29 ? 4.493 -6.919 -10.054 1.00 50.23 29 LEU A CA 16
ATOM 20978 C C . LEU A 1 29 ? 3.264 -6.699 -10.922 1.00 21.42 29 LEU A C 16
ATOM 20979 O O . LEU A 1 29 ? 2.660 -7.655 -11.410 1.00 63.45 29 LEU A O 16
ATOM 20995 N N . VAL A 1 30 ? 2.888 -5.444 -11.098 1.00 4.02 30 VAL A N 16
ATOM 20996 C CA . VAL A 1 30 ? 1.694 -5.117 -11.857 1.00 65.33 30 VAL A CA 16
ATOM 20997 C C . VAL A 1 30 ? 1.943 -5.273 -13.347 1.00 64.33 30 VAL A C 16
ATOM 20998 O O . VAL A 1 30 ? 2.806 -4.603 -13.916 1.00 22.42 30 VAL A O 16
ATOM 21011 N N . THR A 1 31 ? 1.204 -6.175 -13.969 1.00 23.22 31 THR A N 16
ATOM 21012 C CA . THR A 1 31 ? 1.248 -6.328 -15.407 1.00 50.33 31 THR A CA 16
ATOM 21013 C C . THR A 1 31 ? -0.141 -6.097 -15.984 1.00 42.34 31 THR A C 16
ATOM 21014 O O . THR A 1 31 ? -1.129 -6.068 -15.245 1.00 53.23 31 THR A O 16
ATOM 21025 N N . GLU A 1 32 ? -0.224 -5.955 -17.297 1.00 21.41 32 GLU A N 16
ATOM 21026 C CA . GLU A 1 32 ? -1.492 -5.667 -17.955 1.00 72.33 32 GLU A CA 16
ATOM 21027 C C . GLU A 1 32 ? -2.337 -6.932 -18.100 1.00 14.22 32 GLU A C 16
ATOM 21028 O O . GLU A 1 32 ? -3.419 -6.906 -18.683 1.00 53.33 32 GLU A O 16
ATOM 21040 N N . ASP A 1 33 ? -1.840 -8.030 -17.546 1.00 43.41 33 ASP A N 16
ATOM 21041 C CA . ASP A 1 33 ? -2.544 -9.304 -17.595 1.00 2.23 33 ASP A CA 16
ATOM 21042 C C . ASP A 1 33 ? -3.630 -9.349 -16.531 1.00 73.23 33 ASP A C 16
ATOM 21043 O O . ASP A 1 33 ? -4.761 -9.751 -16.794 1.00 1.13 33 ASP A O 16
ATOM 21052 N N . HIS A 1 34 ? -3.276 -8.923 -15.324 1.00 14.41 34 HIS A N 16
ATOM 21053 C CA . HIS A 1 34 ? -4.204 -8.958 -14.205 1.00 33.13 34 HIS A CA 16
ATOM 21054 C C . HIS A 1 34 ? -5.193 -7.802 -14.299 1.00 53.43 34 HIS A C 16
ATOM 21055 O O . HIS A 1 34 ? -6.360 -7.941 -13.931 1.00 43.30 34 HIS A O 16
ATOM 21070 N N . GLY A 1 35 ? -4.715 -6.665 -14.796 1.00 0.45 35 GLY A N 16
ATOM 21071 C CA . GLY A 1 35 ? -5.551 -5.483 -14.896 1.00 53.35 35 GLY A CA 16
ATOM 21072 C C . GLY A 1 35 ? -5.776 -4.841 -13.545 1.00 0.14 35 GLY A C 16
ATOM 21073 O O . GLY A 1 35 ? -4.829 -4.368 -12.914 1.00 53.33 35 GLY A O 16
ATOM 21077 N N . ALA A 1 36 ? -7.026 -4.829 -13.097 1.00 35.22 36 ALA A N 16
ATOM 21078 C CA . ALA A 1 36 ? -7.355 -4.340 -11.766 1.00 32.44 36 ALA A CA 16
ATOM 21079 C C . ALA A 1 36 ? -6.665 -5.201 -10.721 1.00 71.15 36 ALA A C 16
ATOM 21080 O O . ALA A 1 36 ? -6.561 -6.416 -10.885 1.00 71.51 36 ALA A O 16
ATOM 21087 N N . VAL A 1 37 ? -6.181 -4.587 -9.656 1.00 61.34 37 VAL A N 16
ATOM 21088 C CA . VAL A 1 37 ? -5.426 -5.324 -8.661 1.00 43.14 37 VAL A CA 16
ATOM 21089 C C . VAL A 1 37 ? -6.236 -5.517 -7.385 1.00 10.33 37 VAL A C 16
ATOM 21090 O O . VAL A 1 37 ? -6.240 -4.659 -6.500 1.00 41.41 37 VAL A O 16
ATOM 21103 N N . GLY A 1 38 ? -6.966 -6.624 -7.332 1.00 51.04 38 GLY A N 16
ATOM 21104 C CA . GLY A 1 38 ? -7.648 -7.023 -6.118 1.00 63.22 38 GLY A CA 16
ATOM 21105 C C . GLY A 1 38 ? -8.899 -6.218 -5.841 1.00 64.31 38 GLY A C 16
ATOM 21106 O O . GLY A 1 38 ? -10.016 -6.712 -6.001 1.00 53.20 38 GLY A O 16
ATOM 21110 N N . GLN A 1 39 ? -8.714 -4.978 -5.422 1.00 41.32 39 GLN A N 16
ATOM 21111 C CA . GLN A 1 39 ? -9.830 -4.130 -5.049 1.00 3.12 39 GLN A CA 16
ATOM 21112 C C . GLN A 1 39 ? -10.059 -3.045 -6.090 1.00 12.23 39 GLN A C 16
ATOM 21113 O O . GLN A 1 39 ? -11.183 -2.845 -6.551 1.00 71.24 39 GLN A O 16
ATOM 21127 N N . GLU A 1 40 ? -8.997 -2.353 -6.468 1.00 60.13 40 GLU A N 16
ATOM 21128 C CA . GLU A 1 40 ? -9.124 -1.223 -7.372 1.00 54.44 40 GLU A CA 16
ATOM 21129 C C . GLU A 1 40 ? -8.171 -1.340 -8.551 1.00 40.01 40 GLU A C 16
ATOM 21130 O O . GLU A 1 40 ? -7.169 -2.055 -8.497 1.00 13.01 40 GLU A O 16
ATOM 21142 N N . MET A 1 41 ? -8.506 -0.633 -9.617 1.00 71.34 41 MET A N 16
ATOM 21143 C CA . MET A 1 41 ? -7.680 -0.598 -10.814 1.00 73.35 41 MET A CA 16
ATOM 21144 C C . MET A 1 41 ? -6.909 0.712 -10.873 1.00 62.15 41 MET A C 16
ATOM 21145 O O . MET A 1 41 ? -6.059 0.909 -11.741 1.00 44.30 41 MET A O 16
ATOM 21159 N N . CYS A 1 42 ? -7.206 1.599 -9.934 1.00 32.11 42 CYS A N 16
ATOM 21160 C CA . CYS A 1 42 ? -6.538 2.885 -9.855 1.00 0.54 42 CYS A CA 16
ATOM 21161 C C . CYS A 1 42 ? -5.995 3.118 -8.446 1.00 71.23 42 CYS A C 16
ATOM 21162 O O . CYS A 1 42 ? -6.659 2.813 -7.455 1.00 15.22 42 CYS A O 16
ATOM 21170 N N . CYS A 1 43 ? -4.783 3.647 -8.370 1.00 43.02 43 CYS A N 16
ATOM 21171 C CA . CYS A 1 43 ? -4.130 3.917 -7.097 1.00 54.35 43 CYS A CA 16
ATOM 21172 C C . CYS A 1 43 ? -4.402 5.352 -6.667 1.00 35.42 43 CYS A C 16
ATOM 21173 O O . CYS A 1 43 ? -3.913 6.291 -7.299 1.00 52.43 43 CYS A O 16
ATOM 21180 N N . PRO A 1 44 ? -5.170 5.541 -5.580 1.00 72.44 44 PRO A N 16
ATOM 21181 C CA . PRO A 1 44 ? -5.555 6.873 -5.107 1.00 13.31 44 PRO A CA 16
ATOM 21182 C C . PRO A 1 44 ? -4.344 7.717 -4.737 1.00 11.33 44 PRO A C 16
ATOM 21183 O O . PRO A 1 44 ? -4.333 8.929 -4.931 1.00 2.15 44 PRO A O 16
ATOM 21194 N N . ILE A 1 45 ? -3.315 7.053 -4.228 1.00 60.54 45 ILE A N 16
ATOM 21195 C CA . ILE A 1 45 ? -2.105 7.735 -3.784 1.00 62.25 45 ILE A CA 16
ATOM 21196 C C . ILE A 1 45 ? -1.370 8.364 -4.974 1.00 42.11 45 ILE A C 16
ATOM 21197 O O . ILE A 1 45 ? -0.604 9.312 -4.819 1.00 71.21 45 ILE A O 16
ATOM 21213 N N . CYS A 1 46 ? -1.626 7.831 -6.164 1.00 1.01 46 CYS A N 16
ATOM 21214 C CA . CYS A 1 46 ? -0.970 8.311 -7.376 1.00 4.11 46 CYS A CA 16
ATOM 21215 C C . CYS A 1 46 ? -1.939 9.090 -8.255 1.00 2.20 46 CYS A C 16
ATOM 21216 O O . CYS A 1 46 ? -1.516 9.859 -9.120 1.00 25.13 46 CYS A O 16
ATOM 21223 N N . CYS A 1 47 ? -3.238 8.880 -8.027 1.00 1.13 47 CYS A N 16
ATOM 21224 C CA . CYS A 1 47 ? -4.282 9.390 -8.916 1.00 43.21 47 CYS A CA 16
ATOM 21225 C C . CYS A 1 47 ? -4.102 8.794 -10.309 1.00 2.10 47 CYS A C 16
ATOM 21226 O O . CYS A 1 47 ? -4.477 9.394 -11.320 1.00 34.32 47 CYS A O 16
ATOM 21234 N N . SER A 1 48 ? -3.545 7.591 -10.342 1.00 62.42 48 SER A N 16
ATOM 21235 C CA . SER A 1 48 ? -3.230 6.919 -11.589 1.00 42.22 48 SER A CA 16
ATOM 21236 C C . SER A 1 48 ? -3.534 5.434 -11.457 1.00 61.53 48 SER A C 16
ATOM 21237 O O . SER A 1 48 ? -3.527 4.888 -10.351 1.00 34.13 48 SER A O 16
ATOM 21245 N N . GLU A 1 49 ? -3.787 4.786 -12.581 1.00 61.32 49 GLU A N 16
ATOM 21246 C CA . GLU A 1 49 ? -4.195 3.389 -12.591 1.00 31.11 49 GLU A CA 16
ATOM 21247 C C . GLU A 1 49 ? -3.009 2.450 -12.370 1.00 72.54 49 GLU A C 16
ATOM 21248 O O . GLU A 1 49 ? -1.871 2.887 -12.185 1.00 42.14 49 GLU A O 16
ATOM 21260 N N . TYR A 1 50 ? -3.294 1.157 -12.370 1.00 23.02 50 TYR A N 16
ATOM 21261 C CA . TYR A 1 50 ? -2.264 0.142 -12.245 1.00 72.35 50 TYR A CA 16
ATOM 21262 C C . TYR A 1 50 ? -1.779 -0.293 -13.620 1.00 23.21 50 TYR A C 16
ATOM 21263 O O . TYR A 1 50 ? -2.526 -0.888 -14.398 1.00 21.45 50 TYR A O 16
ATOM 21281 N N . VAL A 1 51 ? -0.533 0.035 -13.923 1.00 40.43 51 VAL A N 16
ATOM 21282 C CA . VAL A 1 51 ? 0.059 -0.301 -15.206 1.00 50.44 51 VAL A CA 16
ATOM 21283 C C . VAL A 1 51 ? 1.291 -1.173 -15.016 1.00 11.10 51 VAL A C 16
ATOM 21284 O O . VAL A 1 51 ? 1.788 -1.328 -13.898 1.00 54.24 51 VAL A O 16
ATOM 21297 N N . LYS A 1 52 ? 1.785 -1.717 -16.116 1.00 74.31 52 LYS A N 16
ATOM 21298 C CA . LYS A 1 52 ? 2.916 -2.628 -16.089 1.00 24.25 52 LYS A CA 16
ATOM 21299 C C . LYS A 1 52 ? 4.213 -1.879 -15.803 1.00 74.01 52 LYS A C 16
ATOM 21300 O O . LYS A 1 52 ? 4.659 -1.052 -16.600 1.00 51.42 52 LYS A O 16
ATOM 21319 N N . GLY A 1 53 ? 4.800 -2.158 -14.649 1.00 2.34 53 GLY A N 16
ATOM 21320 C CA . GLY A 1 53 ? 6.054 -1.534 -14.292 1.00 52.54 53 GLY A CA 16
ATOM 21321 C C . GLY A 1 53 ? 6.152 -1.220 -12.815 1.00 54.11 53 GLY A C 16
ATOM 21322 O O . GLY A 1 53 ? 7.228 -1.318 -12.225 1.00 22.13 53 GLY A O 16
ATOM 21326 N N . ASP A 1 54 ? 5.035 -0.824 -12.216 1.00 72.22 54 ASP A N 16
ATOM 21327 C CA . ASP A 1 54 ? 5.016 -0.487 -10.795 1.00 14.41 54 ASP A CA 16
ATOM 21328 C C . ASP A 1 54 ? 4.767 -1.743 -9.960 1.00 10.11 54 ASP A C 16
ATOM 21329 O O . ASP A 1 54 ? 4.288 -2.758 -10.475 1.00 24.24 54 ASP A O 16
ATOM 21338 N N . VAL A 1 55 ? 5.079 -1.672 -8.677 1.00 43.53 55 VAL A N 16
ATOM 21339 C CA . VAL A 1 55 ? 4.906 -2.804 -7.782 1.00 4.23 55 VAL A CA 16
ATOM 21340 C C . VAL A 1 55 ? 3.686 -2.594 -6.889 1.00 11.13 55 VAL A C 16
ATOM 21341 O O . VAL A 1 55 ? 3.532 -1.539 -6.275 1.00 52.20 55 VAL A O 16
ATOM 21354 N N . ALA A 1 56 ? 2.813 -3.587 -6.833 1.00 2.03 56 ALA A N 16
ATOM 21355 C CA . ALA A 1 56 ? 1.627 -3.520 -5.994 1.00 40.32 56 ALA A CA 16
ATOM 21356 C C . ALA A 1 56 ? 1.822 -4.315 -4.711 1.00 42.34 56 ALA A C 16
ATOM 21357 O O . ALA A 1 56 ? 2.737 -5.136 -4.609 1.00 75.11 56 ALA A O 16
ATOM 21364 N N . THR A 1 57 ? 0.971 -4.056 -3.739 1.00 34.24 57 THR A N 16
ATOM 21365 C CA . THR A 1 57 ? 1.007 -4.753 -2.475 1.00 71.42 57 THR A CA 16
ATOM 21366 C C . THR A 1 57 ? -0.408 -4.877 -1.919 1.00 64.42 57 THR A C 16
ATOM 21367 O O . THR A 1 57 ? -1.340 -4.255 -2.438 1.00 5.11 57 THR A O 16
ATOM 21378 N N . GLU A 1 58 ? -0.563 -5.665 -0.871 1.00 4.32 58 GLU A N 16
ATOM 21379 C CA . GLU A 1 58 ? -1.866 -5.900 -0.276 1.00 43.43 58 GLU A CA 16
ATOM 21380 C C . GLU A 1 58 ? -1.858 -5.530 1.197 1.00 40.44 58 GLU A C 16
ATOM 21381 O O . GLU A 1 58 ? -1.046 -6.042 1.969 1.00 25.20 58 GLU A O 16
ATOM 21393 N N . LEU A 1 59 ? -2.750 -4.636 1.582 1.00 1.50 59 LEU A N 16
ATOM 21394 C CA . LEU A 1 59 ? -2.979 -4.372 2.986 1.00 73.31 59 LEU A CA 16
ATOM 21395 C C . LEU A 1 59 ? -4.000 -5.376 3.504 1.00 5.34 59 LEU A C 16
ATOM 21396 O O . LEU A 1 59 ? -4.955 -5.709 2.796 1.00 54.32 59 LEU A O 16
ATOM 21412 N N . PRO A 1 60 ? -3.812 -5.874 4.738 1.00 21.11 60 PRO A N 16
ATOM 21413 C CA . PRO A 1 60 ? -4.651 -6.939 5.328 1.00 3.11 60 PRO A CA 16
ATOM 21414 C C . PRO A 1 60 ? -6.095 -6.504 5.621 1.00 12.32 60 PRO A C 16
ATOM 21415 O O . PRO A 1 60 ? -6.700 -6.940 6.601 1.00 13.52 60 PRO A O 16
ATOM 21426 N N . CYS A 1 61 ? -6.643 -5.669 4.756 1.00 61.42 61 CYS A N 16
ATOM 21427 C CA . CYS A 1 61 ? -8.027 -5.245 4.855 1.00 13.22 61 CYS A CA 16
ATOM 21428 C C . CYS A 1 61 ? -8.642 -5.190 3.457 1.00 63.00 61 CYS A C 16
ATOM 21429 O O . CYS A 1 61 ? -9.557 -4.408 3.195 1.00 51.25 61 CYS A O 16
ATOM 21436 N N . HIS A 1 62 ? -8.109 -6.028 2.562 1.00 1.12 62 HIS A N 16
ATOM 21437 C CA . HIS A 1 62 ? -8.616 -6.161 1.188 1.00 60.12 62 HIS A CA 16
ATOM 21438 C C . HIS A 1 62 ? -8.456 -4.866 0.393 1.00 35.23 62 HIS A C 16
ATOM 21439 O O . HIS A 1 62 ? -9.278 -4.539 -0.462 1.00 1.34 62 HIS A O 16
ATOM 21454 N N . HIS A 1 63 ? -7.382 -4.140 0.658 1.00 1.52 63 HIS A N 16
ATOM 21455 C CA . HIS A 1 63 ? -7.093 -2.921 -0.081 1.00 13.42 63 HIS A CA 16
ATOM 21456 C C . HIS A 1 63 ? -5.692 -2.977 -0.669 1.00 22.22 63 HIS A C 16
ATOM 21457 O O . HIS A 1 63 ? -4.712 -3.124 0.060 1.00 34.42 63 HIS A O 16
ATOM 21471 N N . TYR A 1 64 ? -5.612 -2.874 -1.987 1.00 43.35 64 TYR A N 16
ATOM 21472 C CA . TYR A 1 64 ? -4.344 -2.976 -2.695 1.00 14.02 64 TYR A CA 16
ATOM 21473 C C . TYR A 1 64 ? -3.826 -1.606 -3.099 1.00 14.00 64 TYR A C 16
ATOM 21474 O O . TYR A 1 64 ? -4.585 -0.758 -3.571 1.00 72.24 64 TYR A O 16
ATOM 21492 N N . PHE A 1 65 ? -2.531 -1.408 -2.912 1.00 74.02 65 PHE A N 16
ATOM 21493 C CA . PHE A 1 65 ? -1.858 -0.175 -3.287 1.00 61.22 65 PHE A CA 16
ATOM 21494 C C . PHE A 1 65 ? -0.495 -0.519 -3.865 1.00 51.34 65 PHE A C 16
ATOM 21495 O O . PHE A 1 65 ? -0.115 -1.681 -3.891 1.00 72.52 65 PHE A O 16
ATOM 21512 N N . HIS A 1 66 ? 0.236 0.466 -4.353 1.00 20.32 66 HIS A N 16
ATOM 21513 C CA . HIS A 1 66 ? 1.601 0.217 -4.799 1.00 52.12 66 HIS A CA 16
ATOM 21514 C C . HIS A 1 66 ? 2.529 0.245 -3.601 1.00 43.25 66 HIS A C 16
ATOM 21515 O O . HIS A 1 66 ? 2.467 1.180 -2.801 1.00 24.00 66 HIS A O 16
ATOM 21529 N N . LYS A 1 67 ? 3.388 -0.759 -3.488 1.00 52.03 67 LYS A N 16
ATOM 21530 C CA . LYS A 1 67 ? 4.322 -0.848 -2.366 1.00 44.23 67 LYS A CA 16
ATOM 21531 C C . LYS A 1 67 ? 5.182 0.423 -2.252 1.00 31.41 67 LYS A C 16
ATOM 21532 O O . LYS A 1 67 ? 5.279 0.989 -1.167 1.00 61.34 67 LYS A O 16
ATOM 21551 N N . PRO A 1 68 ? 5.809 0.906 -3.356 1.00 72.41 68 PRO A N 16
ATOM 21552 C CA . PRO A 1 68 ? 6.605 2.144 -3.329 1.00 30.34 68 PRO A CA 16
ATOM 21553 C C . PRO A 1 68 ? 5.861 3.337 -2.715 1.00 33.31 68 PRO A C 16
ATOM 21554 O O . PRO A 1 68 ? 6.379 4.001 -1.816 1.00 44.43 68 PRO A O 16
ATOM 21565 N N . CYS A 1 69 ? 4.639 3.601 -3.178 1.00 71.15 69 CYS A N 16
ATOM 21566 C CA . CYS A 1 69 ? 3.913 4.789 -2.735 1.00 70.14 69 CYS A CA 16
ATOM 21567 C C . CYS A 1 69 ? 3.270 4.585 -1.364 1.00 41.34 69 CYS A C 16
ATOM 21568 O O . CYS A 1 69 ? 3.156 5.532 -0.586 1.00 61.14 69 CYS A O 16
ATOM 21575 N N . VAL A 1 70 ? 2.868 3.356 -1.051 1.00 53.01 70 VAL A N 16
ATOM 21576 C CA . VAL A 1 70 ? 2.278 3.079 0.254 1.00 33.02 70 VAL A CA 16
ATOM 21577 C C . VAL A 1 70 ? 3.369 3.074 1.322 1.00 54.11 70 VAL A C 16
ATOM 21578 O O . VAL A 1 70 ? 3.120 3.410 2.477 1.00 44.40 70 VAL A O 16
ATOM 21591 N N . SER A 1 71 ? 4.584 2.718 0.915 1.00 3.40 71 SER A N 16
ATOM 21592 C CA . SER A 1 71 ? 5.741 2.780 1.794 1.00 65.44 71 SER A CA 16
ATOM 21593 C C . SER A 1 71 ? 5.925 4.207 2.293 1.00 61.01 71 SER A C 16
ATOM 21594 O O . SER A 1 71 ? 6.077 4.441 3.490 1.00 61.42 71 SER A O 16
ATOM 21602 N N . ILE A 1 72 ? 5.877 5.153 1.361 1.00 0.31 72 ILE A N 16
ATOM 21603 C CA . ILE A 1 72 ? 6.013 6.570 1.677 1.00 24.00 72 ILE A CA 16
ATOM 21604 C C . ILE A 1 72 ? 4.908 7.019 2.632 1.00 51.04 72 ILE A C 16
ATOM 21605 O O . ILE A 1 72 ? 5.147 7.780 3.571 1.00 62.03 72 ILE A O 16
ATOM 21621 N N . TRP A 1 73 ? 3.705 6.528 2.385 1.00 73.32 73 TRP A N 16
ATOM 21622 C CA . TRP A 1 73 ? 2.540 6.893 3.177 1.00 61.34 73 TRP A CA 16
ATOM 21623 C C . TRP A 1 73 ? 2.644 6.358 4.607 1.00 33.34 73 TRP A C 16
ATOM 21624 O O . TRP A 1 73 ? 2.445 7.099 5.575 1.00 52.01 73 TRP A O 16
ATOM 21645 N N . LEU A 1 74 ? 2.980 5.081 4.736 1.00 25.31 74 LEU A N 16
ATOM 21646 C CA . LEU A 1 74 ? 3.011 4.416 6.036 1.00 12.33 74 LEU A CA 16
ATOM 21647 C C . LEU A 1 74 ? 4.120 4.967 6.933 1.00 44.22 74 LEU A C 16
ATOM 21648 O O . LEU A 1 74 ? 4.064 4.821 8.158 1.00 50.03 74 LEU A O 16
ATOM 21664 N N . GLN A 1 75 ? 5.118 5.607 6.323 1.00 42.25 75 GLN A N 16
ATOM 21665 C CA . GLN A 1 75 ? 6.227 6.195 7.073 1.00 32.23 75 GLN A CA 16
ATOM 21666 C C . GLN A 1 75 ? 5.735 7.251 8.057 1.00 32.41 75 GLN A C 16
ATOM 21667 O O . GLN A 1 75 ? 6.222 7.330 9.183 1.00 35.54 75 GLN A O 16
ATOM 21681 N N . LYS A 1 76 ? 4.770 8.060 7.636 1.00 44.42 76 LYS A N 16
ATOM 21682 C CA . LYS A 1 76 ? 4.243 9.111 8.500 1.00 40.35 76 LYS A CA 16
ATOM 21683 C C . LYS A 1 76 ? 2.929 8.686 9.148 1.00 15.12 76 LYS A C 16
ATOM 21684 O O . LYS A 1 76 ? 2.587 9.148 10.234 1.00 60.03 76 LYS A O 16
ATOM 21703 N N . SER A 1 77 ? 2.198 7.806 8.484 1.00 15.33 77 SER A N 16
ATOM 21704 C CA . SER A 1 77 ? 0.923 7.341 9.000 1.00 21.41 77 SER A CA 16
ATOM 21705 C C . SER A 1 77 ? 0.707 5.868 8.668 1.00 2.53 77 SER A C 16
ATOM 21706 O O . SER A 1 77 ? 0.526 5.505 7.506 1.00 24.25 77 SER A O 16
ATOM 21714 N N . GLY A 1 78 ? 0.733 5.024 9.694 1.00 50.42 78 GLY A N 16
ATOM 21715 C CA . GLY A 1 78 ? 0.515 3.604 9.496 1.00 12.03 78 GLY A CA 16
ATOM 21716 C C . GLY A 1 78 ? -0.960 3.282 9.429 1.00 35.25 78 GLY A C 16
ATOM 21717 O O . GLY A 1 78 ? -1.504 2.610 10.305 1.00 54.22 78 GLY A O 16
ATOM 21721 N N . THR A 1 79 ? -1.609 3.786 8.394 1.00 1.33 79 THR A N 16
ATOM 21722 C CA . THR A 1 79 ? -3.048 3.674 8.263 1.00 35.22 79 THR A CA 16
ATOM 21723 C C . THR A 1 79 ? -3.434 3.470 6.802 1.00 20.01 79 THR A C 16
ATOM 21724 O O . THR A 1 79 ? -2.788 4.006 5.908 1.00 60.15 79 THR A O 16
ATOM 21735 N N . CYS A 1 80 ? -4.480 2.693 6.569 1.00 43.50 80 CYS A N 16
ATOM 21736 C CA . CYS A 1 80 ? -5.020 2.524 5.227 1.00 64.41 80 CYS A CA 16
ATOM 21737 C C . CYS A 1 80 ? -5.790 3.784 4.845 1.00 11.31 80 CYS A C 16
ATOM 21738 O O . CYS A 1 80 ? -6.822 4.077 5.437 1.00 44.14 80 CYS A O 16
ATOM 21745 N N . PRO A 1 81 ? -5.303 4.537 3.846 1.00 34.14 81 PRO A N 16
ATOM 21746 C CA . PRO A 1 81 ? -5.852 5.858 3.495 1.00 62.13 81 PRO A CA 16
ATOM 21747 C C . PRO A 1 81 ? -7.357 5.847 3.221 1.00 41.43 81 PRO A C 16
ATOM 21748 O O . PRO A 1 81 ? -8.062 6.804 3.537 1.00 51.51 81 PRO A O 16
ATOM 21759 N N . VAL A 1 82 ? -7.848 4.756 2.648 1.00 22.42 82 VAL A N 16
ATOM 21760 C CA . VAL A 1 82 ? -9.250 4.665 2.261 1.00 71.11 82 VAL A CA 16
ATOM 21761 C C . VAL A 1 82 ? -10.168 4.456 3.469 1.00 13.11 82 VAL A C 16
ATOM 21762 O O . VAL A 1 82 ? -11.001 5.306 3.780 1.00 35.24 82 VAL A O 16
ATOM 21775 N N . CYS A 1 83 ? -10.001 3.334 4.161 1.00 25.33 83 CYS A N 16
ATOM 21776 C CA . CYS A 1 83 ? -10.917 2.963 5.240 1.00 1.05 83 CYS A CA 16
ATOM 21777 C C . CYS A 1 83 ? -10.460 3.537 6.579 1.00 51.25 83 CYS A C 16
ATOM 21778 O O . CYS A 1 83 ? -11.242 3.638 7.523 1.00 3.30 83 CYS A O 16
ATOM 21785 N N . ARG A 1 84 ? -9.189 3.923 6.636 1.00 0.32 84 ARG A N 16
ATOM 21786 C CA . ARG A 1 84 ? -8.561 4.411 7.860 1.00 0.11 84 ARG A CA 16
ATOM 21787 C C . ARG A 1 84 ? -8.532 3.317 8.919 1.00 21.53 84 ARG A C 16
ATOM 21788 O O . ARG A 1 84 ? -9.276 3.342 9.896 1.00 62.23 84 ARG A O 16
ATOM 21809 N N . CYS A 1 85 ? -7.681 2.337 8.675 1.00 52.40 85 CYS A N 16
ATOM 21810 C CA . CYS A 1 85 ? -7.441 1.255 9.612 1.00 73.43 85 CYS A CA 16
ATOM 21811 C C . CYS A 1 85 ? -5.937 1.136 9.821 1.00 64.13 85 CYS A C 16
ATOM 21812 O O . CYS A 1 85 ? -5.166 1.336 8.879 1.00 10.31 85 CYS A O 16
ATOM 21820 N N . MET A 1 86 ? -5.521 0.842 11.042 1.00 2.14 86 MET A N 16
ATOM 21821 C CA . MET A 1 86 ? -4.100 0.824 11.378 1.00 63.42 86 MET A CA 16
ATOM 21822 C C . MET A 1 86 ? -3.383 -0.325 10.676 1.00 13.51 86 MET A C 16
ATOM 21823 O O . MET A 1 86 ? -3.978 -1.366 10.394 1.00 41.53 86 MET A O 16
ATOM 21837 N N . PHE A 1 87 ? -2.114 -0.106 10.369 1.00 24.55 87 PHE A N 16
ATOM 21838 C CA . PHE A 1 87 ? -1.260 -1.137 9.811 1.00 51.44 87 PHE A CA 16
ATOM 21839 C C . PHE A 1 87 ? 0.020 -1.236 10.636 1.00 42.24 87 PHE A C 16
ATOM 21840 O O . PHE A 1 87 ? 0.747 -0.249 10.771 1.00 64.12 87 PHE A O 16
ATOM 21857 N N . PRO A 1 88 ? 0.317 -2.416 11.214 1.00 12.11 88 PRO A N 16
ATOM 21858 C CA . PRO A 1 88 ? -0.518 -3.624 11.099 1.00 21.45 88 PRO A CA 16
ATOM 21859 C C . PRO A 1 88 ? -1.886 -3.468 11.771 1.00 73.31 88 PRO A C 16
ATOM 21860 O O . PRO A 1 88 ? -2.064 -2.626 12.654 1.00 45.31 88 PRO A O 16
ATOM 21871 N N . PRO A 1 89 ? -2.869 -4.286 11.351 1.00 73.12 89 PRO A N 16
ATOM 21872 C CA . PRO A 1 89 ? -4.244 -4.205 11.853 1.00 32.40 89 PRO A CA 16
ATOM 21873 C C . PRO A 1 89 ? -4.331 -4.414 13.364 1.00 2.03 89 PRO A C 16
ATOM 21874 O O . PRO A 1 89 ? -3.715 -5.328 13.914 1.00 4.24 89 PRO A O 16
ATOM 21885 N N . PRO A 1 90 ? -5.117 -3.569 14.048 1.00 33.44 90 PRO A N 16
ATOM 21886 C CA . PRO A 1 90 ? -5.250 -3.611 15.506 1.00 72.33 90 PRO A CA 16
ATOM 21887 C C . PRO A 1 90 ? -5.972 -4.861 15.989 1.00 43.02 90 PRO A C 16
ATOM 21888 O O . PRO A 1 90 ? -6.855 -5.388 15.306 1.00 3.13 90 PRO A O 16
ATOM 21899 N N . LEU A 1 91 ? -5.588 -5.334 17.165 1.00 2.53 91 LEU A N 16
ATOM 21900 C CA . LEU A 1 91 ? -6.220 -6.492 17.768 1.00 31.13 91 LEU A CA 16
ATOM 21901 C C . LEU A 1 91 ? -7.320 -6.030 18.712 1.00 72.24 91 LEU A C 16
ATOM 21902 O O . LEU A 1 91 ? -6.989 -5.508 19.797 1.00 38.14 91 LEU A O 16
ATOM 21921 N N . MET A 1 1 ? -27.882 28.099 -4.973 1.00 63.45 1 MET A N 17
ATOM 21922 C CA . MET A 1 1 ? -26.742 27.889 -5.892 1.00 43.44 1 MET A CA 17
ATOM 21923 C C . MET A 1 1 ? -25.491 27.490 -5.117 1.00 72.21 1 MET A C 17
ATOM 21924 O O . MET A 1 1 ? -24.869 28.321 -4.452 1.00 3.42 1 MET A O 17
ATOM 21940 N N . GLY A 1 2 ? -25.141 26.213 -5.182 1.00 44.40 2 GLY A N 17
ATOM 21941 C CA . GLY A 1 2 ? -23.937 25.736 -4.535 1.00 34.14 2 GLY A CA 17
ATOM 21942 C C . GLY A 1 2 ? -24.204 24.578 -3.594 1.00 15.22 2 GLY A C 17
ATOM 21943 O O . GLY A 1 2 ? -25.209 24.564 -2.884 1.00 72.13 2 GLY A O 17
ATOM 21947 N N . HIS A 1 3 ? -23.309 23.601 -3.594 1.00 50.42 3 HIS A N 17
ATOM 21948 C CA . HIS A 1 3 ? -23.434 22.445 -2.714 1.00 44.04 3 HIS A CA 17
ATOM 21949 C C . HIS A 1 3 ? -22.493 22.579 -1.524 1.00 50.55 3 HIS A C 17
ATOM 21950 O O . HIS A 1 3 ? -21.634 23.459 -1.503 1.00 64.24 3 HIS A O 17
ATOM 21965 N N . HIS A 1 4 ? -22.657 21.705 -0.542 1.00 1.53 4 HIS A N 17
ATOM 21966 C CA . HIS A 1 4 ? -21.800 21.706 0.637 1.00 33.01 4 HIS A CA 17
ATOM 21967 C C . HIS A 1 4 ? -21.788 20.324 1.273 1.00 74.11 4 HIS A C 17
ATOM 21968 O O . HIS A 1 4 ? -22.797 19.618 1.257 1.00 12.14 4 HIS A O 17
ATOM 21983 N N . HIS A 1 5 ? -20.652 19.936 1.824 1.00 34.24 5 HIS A N 17
ATOM 21984 C CA . HIS A 1 5 ? -20.532 18.649 2.490 1.00 25.35 5 HIS A CA 17
ATOM 21985 C C . HIS A 1 5 ? -20.600 18.839 3.998 1.00 73.20 5 HIS A C 17
ATOM 21986 O O . HIS A 1 5 ? -20.935 19.923 4.483 1.00 1.20 5 HIS A O 17
ATOM 22001 N N . HIS A 1 6 ? -20.295 17.782 4.730 1.00 54.40 6 HIS A N 17
ATOM 22002 C CA . HIS A 1 6 ? -20.169 17.866 6.175 1.00 41.30 6 HIS A CA 17
ATOM 22003 C C . HIS A 1 6 ? -18.699 17.933 6.542 1.00 3.22 6 HIS A C 17
ATOM 22004 O O . HIS A 1 6 ? -17.829 17.689 5.702 1.00 43.30 6 HIS A O 17
ATOM 22019 N N . HIS A 1 7 ? -18.418 18.262 7.788 1.00 72.14 7 HIS A N 17
ATOM 22020 C CA . HIS A 1 7 ? -17.048 18.268 8.266 1.00 54.34 7 HIS A CA 17
ATOM 22021 C C . HIS A 1 7 ? -16.667 16.850 8.635 1.00 60.42 7 HIS A C 17
ATOM 22022 O O . HIS A 1 7 ? -17.540 16.041 8.968 1.00 60.10 7 HIS A O 17
ATOM 22037 N N . HIS A 1 8 ? -15.388 16.530 8.565 1.00 60.03 8 HIS A N 17
ATOM 22038 C CA . HIS A 1 8 ? -14.938 15.216 8.981 1.00 5.01 8 HIS A CA 17
ATOM 22039 C C . HIS A 1 8 ? -14.950 15.154 10.506 1.00 41.32 8 HIS A C 17
ATOM 22040 O O . HIS A 1 8 ? -13.924 15.354 11.157 1.00 34.22 8 HIS A O 17
ATOM 22055 N N . SER A 1 9 ? -16.147 14.916 11.047 1.00 33.33 9 SER A N 17
ATOM 22056 C CA . SER A 1 9 ? -16.422 14.968 12.484 1.00 74.21 9 SER A CA 17
ATOM 22057 C C . SER A 1 9 ? -15.371 14.219 13.297 1.00 31.43 9 SER A C 17
ATOM 22058 O O . SER A 1 9 ? -14.857 14.737 14.290 1.00 12.32 9 SER A O 17
ATOM 22066 N N . HIS A 1 10 ? -15.062 13.002 12.886 1.00 35.34 10 HIS A N 17
ATOM 22067 C CA . HIS A 1 10 ? -13.987 12.251 13.505 1.00 10.20 10 HIS A CA 17
ATOM 22068 C C . HIS A 1 10 ? -12.990 11.804 12.457 1.00 52.31 10 HIS A C 17
ATOM 22069 O O . HIS A 1 10 ? -13.289 10.962 11.610 1.00 43.43 10 HIS A O 17
ATOM 22084 N N . MET A 1 11 ? -11.814 12.400 12.512 1.00 0.24 11 MET A N 17
ATOM 22085 C CA . MET A 1 11 ? -10.749 12.099 11.576 1.00 32.22 11 MET A CA 17
ATOM 22086 C C . MET A 1 11 ? -9.496 11.714 12.340 1.00 54.24 11 MET A C 17
ATOM 22087 O O . MET A 1 11 ? -9.274 12.184 13.456 1.00 2.52 11 MET A O 17
ATOM 22101 N N . VAL A 1 12 ? -8.691 10.847 11.760 1.00 42.53 12 VAL A N 17
ATOM 22102 C CA . VAL A 1 12 ? -7.479 10.404 12.419 1.00 42.22 12 VAL A CA 17
ATOM 22103 C C . VAL A 1 12 ? -6.282 10.499 11.478 1.00 41.44 12 VAL A C 17
ATOM 22104 O O . VAL A 1 12 ? -6.333 10.039 10.334 1.00 72.21 12 VAL A O 17
ATOM 22117 N N . ALA A 1 13 ? -5.222 11.140 11.953 1.00 45.52 13 ALA A N 17
ATOM 22118 C CA . ALA A 1 13 ? -3.972 11.196 11.212 1.00 1.44 13 ALA A CA 17
ATOM 22119 C C . ALA A 1 13 ? -3.287 9.840 11.273 1.00 63.12 13 ALA A C 17
ATOM 22120 O O . ALA A 1 13 ? -2.583 9.448 10.346 1.00 42.03 13 ALA A O 17
ATOM 22127 N N . ASN A 1 14 ? -3.513 9.147 12.392 1.00 23.15 14 ASN A N 17
ATOM 22128 C CA . ASN A 1 14 ? -3.074 7.763 12.593 1.00 13.22 14 ASN A CA 17
ATOM 22129 C C . ASN A 1 14 ? -1.559 7.663 12.773 1.00 0.54 14 ASN A C 17
ATOM 22130 O O . ASN A 1 14 ? -0.790 8.330 12.082 1.00 12.33 14 ASN A O 17
ATOM 22141 N N . PRO A 1 15 ? -1.114 6.853 13.748 1.00 24.54 15 PRO A N 17
ATOM 22142 C CA . PRO A 1 15 ? 0.313 6.616 14.004 1.00 42.12 15 PRO A CA 17
ATOM 22143 C C . PRO A 1 15 ? 1.034 5.988 12.808 1.00 31.12 15 PRO A C 17
ATOM 22144 O O . PRO A 1 15 ? 0.406 5.401 11.927 1.00 31.20 15 PRO A O 17
ATOM 22155 N N . PRO A 1 16 ? 2.369 6.114 12.758 1.00 71.25 16 PRO A N 17
ATOM 22156 C CA . PRO A 1 16 ? 3.168 5.515 11.690 1.00 41.34 16 PRO A CA 17
ATOM 22157 C C . PRO A 1 16 ? 3.243 3.996 11.812 1.00 53.34 16 PRO A C 17
ATOM 22158 O O . PRO A 1 16 ? 3.338 3.455 12.919 1.00 34.13 16 PRO A O 17
ATOM 22169 N N . ALA A 1 17 ? 3.200 3.320 10.675 1.00 42.43 17 ALA A N 17
ATOM 22170 C CA . ALA A 1 17 ? 3.293 1.871 10.642 1.00 41.04 17 ALA A CA 17
ATOM 22171 C C . ALA A 1 17 ? 4.748 1.437 10.726 1.00 32.30 17 ALA A C 17
ATOM 22172 O O . ALA A 1 17 ? 5.642 2.155 10.274 1.00 44.10 17 ALA A O 17
ATOM 22179 N N . SER A 1 18 ? 4.980 0.275 11.320 1.00 42.34 18 SER A N 17
ATOM 22180 C CA . SER A 1 18 ? 6.321 -0.272 11.439 1.00 45.41 18 SER A CA 17
ATOM 22181 C C . SER A 1 18 ? 6.946 -0.461 10.057 1.00 1.20 18 SER A C 17
ATOM 22182 O O . SER A 1 18 ? 6.457 -1.248 9.242 1.00 5.24 18 SER A O 17
ATOM 22190 N N . LYS A 1 19 ? 8.026 0.271 9.808 1.00 12.24 19 LYS A N 17
ATOM 22191 C CA . LYS A 1 19 ? 8.698 0.266 8.513 1.00 53.20 19 LYS A CA 17
ATOM 22192 C C . LYS A 1 19 ? 9.125 -1.141 8.110 1.00 21.11 19 LYS A C 17
ATOM 22193 O O . LYS A 1 19 ? 8.936 -1.557 6.968 1.00 75.13 19 LYS A O 17
ATOM 22212 N N . GLU A 1 20 ? 9.709 -1.856 9.059 1.00 21.53 20 GLU A N 17
ATOM 22213 C CA . GLU A 1 20 ? 10.150 -3.229 8.841 1.00 41.11 20 GLU A CA 17
ATOM 22214 C C . GLU A 1 20 ? 9.003 -4.108 8.333 1.00 45.24 20 GLU A C 17
ATOM 22215 O O . GLU A 1 20 ? 9.204 -4.967 7.476 1.00 52.31 20 GLU A O 17
ATOM 22227 N N . SER A 1 21 ? 7.804 -3.875 8.854 1.00 70.24 21 SER A N 17
ATOM 22228 C CA . SER A 1 21 ? 6.621 -4.607 8.417 1.00 24.30 21 SER A CA 17
ATOM 22229 C C . SER A 1 21 ? 6.275 -4.234 6.976 1.00 51.24 21 SER A C 17
ATOM 22230 O O . SER A 1 21 ? 5.941 -5.094 6.159 1.00 33.42 21 SER A O 17
ATOM 22238 N N . ILE A 1 22 ? 6.393 -2.945 6.670 1.00 53.32 22 ILE A N 17
ATOM 22239 C CA . ILE A 1 22 ? 6.118 -2.426 5.333 1.00 4.34 22 ILE A CA 17
ATOM 22240 C C . ILE A 1 22 ? 7.078 -3.025 4.307 1.00 52.32 22 ILE A C 17
ATOM 22241 O O . ILE A 1 22 ? 6.694 -3.346 3.180 1.00 54.14 22 ILE A O 17
ATOM 22257 N N . ASP A 1 23 ? 8.335 -3.167 4.701 1.00 24.51 23 ASP A N 17
ATOM 22258 C CA . ASP A 1 23 ? 9.353 -3.723 3.821 1.00 2.51 23 ASP A CA 17
ATOM 22259 C C . ASP A 1 23 ? 9.191 -5.234 3.694 1.00 44.01 23 ASP A C 17
ATOM 22260 O O . ASP A 1 23 ? 9.510 -5.818 2.660 1.00 33.24 23 ASP A O 17
ATOM 22269 N N . ALA A 1 24 ? 8.662 -5.859 4.738 1.00 62.25 24 ALA A N 17
ATOM 22270 C CA . ALA A 1 24 ? 8.444 -7.301 4.740 1.00 20.53 24 ALA A CA 17
ATOM 22271 C C . ALA A 1 24 ? 7.233 -7.686 3.891 1.00 21.04 24 ALA A C 17
ATOM 22272 O O . ALA A 1 24 ? 7.024 -8.863 3.591 1.00 73.11 24 ALA A O 17
ATOM 22279 N N . LEU A 1 25 ? 6.432 -6.692 3.518 1.00 0.43 25 LEU A N 17
ATOM 22280 C CA . LEU A 1 25 ? 5.262 -6.916 2.672 1.00 31.34 25 LEU A CA 17
ATOM 22281 C C . LEU A 1 25 ? 5.665 -7.513 1.326 1.00 14.04 25 LEU A C 17
ATOM 22282 O O . LEU A 1 25 ? 6.732 -7.198 0.791 1.00 2.34 25 LEU A O 17
ATOM 22298 N N . PRO A 1 26 ? 4.816 -8.388 0.765 1.00 64.32 26 PRO A N 17
ATOM 22299 C CA . PRO A 1 26 ? 5.077 -9.037 -0.523 1.00 61.12 26 PRO A CA 17
ATOM 22300 C C . PRO A 1 26 ? 4.990 -8.061 -1.694 1.00 34.32 26 PRO A C 17
ATOM 22301 O O . PRO A 1 26 ? 4.391 -6.987 -1.582 1.00 25.12 26 PRO A O 17
ATOM 22312 N N . GLU A 1 27 ? 5.587 -8.437 -2.813 1.00 51.21 27 GLU A N 17
ATOM 22313 C CA . GLU A 1 27 ? 5.566 -7.607 -4.005 1.00 51.23 27 GLU A CA 17
ATOM 22314 C C . GLU A 1 27 ? 4.661 -8.222 -5.061 1.00 54.54 27 GLU A C 17
ATOM 22315 O O . GLU A 1 27 ? 4.957 -9.290 -5.599 1.00 71.31 27 GLU A O 17
ATOM 22327 N N . ILE A 1 28 ? 3.560 -7.555 -5.349 1.00 74.44 28 ILE A N 17
ATOM 22328 C CA . ILE A 1 28 ? 2.666 -7.990 -6.401 1.00 53.13 28 ILE A CA 17
ATOM 22329 C C . ILE A 1 28 ? 2.896 -7.137 -7.639 1.00 43.24 28 ILE A C 17
ATOM 22330 O O . ILE A 1 28 ? 2.461 -5.987 -7.702 1.00 5.52 28 ILE A O 17
ATOM 22346 N N . LEU A 1 29 ? 3.616 -7.686 -8.603 1.00 15.04 29 LEU A N 17
ATOM 22347 C CA . LEU A 1 29 ? 3.915 -6.962 -9.827 1.00 43.12 29 LEU A CA 17
ATOM 22348 C C . LEU A 1 29 ? 2.647 -6.795 -10.650 1.00 44.22 29 LEU A C 17
ATOM 22349 O O . LEU A 1 29 ? 1.983 -7.776 -10.993 1.00 11.23 29 LEU A O 17
ATOM 22365 N N . VAL A 1 30 ? 2.305 -5.554 -10.946 1.00 62.54 30 VAL A N 17
ATOM 22366 C CA . VAL A 1 30 ? 1.102 -5.264 -11.700 1.00 4.22 30 VAL A CA 17
ATOM 22367 C C . VAL A 1 30 ? 1.329 -5.546 -13.176 1.00 44.34 30 VAL A C 17
ATOM 22368 O O . VAL A 1 30 ? 2.032 -4.805 -13.857 1.00 3.32 30 VAL A O 17
ATOM 22381 N N . THR A 1 31 ? 0.770 -6.642 -13.654 1.00 73.50 31 THR A N 17
ATOM 22382 C CA . THR A 1 31 ? 0.833 -6.967 -15.065 1.00 23.20 31 THR A CA 17
ATOM 22383 C C . THR A 1 31 ? -0.507 -6.668 -15.723 1.00 63.44 31 THR A C 17
ATOM 22384 O O . THR A 1 31 ? -1.501 -6.438 -15.034 1.00 21.52 31 THR A O 17
ATOM 22395 N N . GLU A 1 32 ? -0.540 -6.683 -17.046 1.00 4.24 32 GLU A N 17
ATOM 22396 C CA . GLU A 1 32 ? -1.758 -6.365 -17.781 1.00 25.12 32 GLU A CA 17
ATOM 22397 C C . GLU A 1 32 ? -2.722 -7.544 -17.742 1.00 74.43 32 GLU A C 17
ATOM 22398 O O . GLU A 1 32 ? -3.927 -7.385 -17.929 1.00 61.11 32 GLU A O 17
ATOM 22410 N N . ASP A 1 33 ? -2.180 -8.731 -17.501 1.00 40.23 33 ASP A N 17
ATOM 22411 C CA . ASP A 1 33 ? -3.003 -9.921 -17.343 1.00 1.13 33 ASP A CA 17
ATOM 22412 C C . ASP A 1 33 ? -3.669 -9.914 -15.973 1.00 60.30 33 ASP A C 17
ATOM 22413 O O . ASP A 1 33 ? -4.752 -10.467 -15.791 1.00 50.12 33 ASP A O 17
ATOM 22422 N N . HIS A 1 34 ? -3.014 -9.274 -15.016 1.00 2.43 34 HIS A N 17
ATOM 22423 C CA . HIS A 1 34 ? -3.556 -9.161 -13.671 1.00 74.32 34 HIS A CA 17
ATOM 22424 C C . HIS A 1 34 ? -4.509 -7.974 -13.604 1.00 4.45 34 HIS A C 17
ATOM 22425 O O . HIS A 1 34 ? -5.595 -8.075 -13.037 1.00 53.31 34 HIS A O 17
ATOM 22440 N N . GLY A 1 35 ? -4.088 -6.857 -14.191 1.00 41.43 35 GLY A N 17
ATOM 22441 C CA . GLY A 1 35 ? -4.923 -5.670 -14.249 1.00 75.30 35 GLY A CA 17
ATOM 22442 C C . GLY A 1 35 ? -5.276 -5.136 -12.878 1.00 2.10 35 GLY A C 17
ATOM 22443 O O . GLY A 1 35 ? -4.414 -4.630 -12.156 1.00 73.31 35 GLY A O 17
ATOM 22447 N N . ALA A 1 36 ? -6.546 -5.258 -12.517 1.00 53.25 36 ALA A N 17
ATOM 22448 C CA . ALA A 1 36 ? -7.019 -4.805 -11.219 1.00 72.11 36 ALA A CA 17
ATOM 22449 C C . ALA A 1 36 ? -6.510 -5.725 -10.119 1.00 12.42 36 ALA A C 17
ATOM 22450 O O . ALA A 1 36 ? -7.009 -6.835 -9.940 1.00 65.45 36 ALA A O 17
ATOM 22457 N N . VAL A 1 37 ? -5.500 -5.263 -9.396 1.00 71.11 37 VAL A N 17
ATOM 22458 C CA . VAL A 1 37 ? -4.887 -6.053 -8.337 1.00 50.33 37 VAL A CA 17
ATOM 22459 C C . VAL A 1 37 ? -5.848 -6.230 -7.162 1.00 51.45 37 VAL A C 17
ATOM 22460 O O . VAL A 1 37 ? -5.822 -7.250 -6.469 1.00 21.55 37 VAL A O 17
ATOM 22473 N N . GLY A 1 38 ? -6.709 -5.248 -6.959 1.00 21.22 38 GLY A N 17
ATOM 22474 C CA . GLY A 1 38 ? -7.669 -5.316 -5.878 1.00 64.32 38 GLY A CA 17
ATOM 22475 C C . GLY A 1 38 ? -8.941 -4.576 -6.208 1.00 51.22 38 GLY A C 17
ATOM 22476 O O . GLY A 1 38 ? -9.316 -4.474 -7.377 1.00 25.44 38 GLY A O 17
ATOM 22480 N N . GLN A 1 39 ? -9.603 -4.049 -5.189 1.00 14.11 39 GLN A N 17
ATOM 22481 C CA . GLN A 1 39 ? -10.824 -3.288 -5.399 1.00 43.11 39 GLN A CA 17
ATOM 22482 C C . GLN A 1 39 ? -10.476 -1.858 -5.789 1.00 44.04 39 GLN A C 17
ATOM 22483 O O . GLN A 1 39 ? -11.271 -1.163 -6.423 1.00 71.50 39 GLN A O 17
ATOM 22497 N N . GLU A 1 40 ? -9.284 -1.425 -5.398 1.00 40.03 40 GLU A N 17
ATOM 22498 C CA . GLU A 1 40 ? -8.755 -0.146 -5.831 1.00 52.53 40 GLU A CA 17
ATOM 22499 C C . GLU A 1 40 ? -8.092 -0.298 -7.195 1.00 33.55 40 GLU A C 17
ATOM 22500 O O . GLU A 1 40 ? -7.061 -0.961 -7.329 1.00 13.23 40 GLU A O 17
ATOM 22512 N N . MET A 1 41 ? -8.697 0.304 -8.209 1.00 1.11 41 MET A N 17
ATOM 22513 C CA . MET A 1 41 ? -8.164 0.246 -9.566 1.00 31.05 41 MET A CA 17
ATOM 22514 C C . MET A 1 41 ? -7.234 1.426 -9.820 1.00 20.31 41 MET A C 17
ATOM 22515 O O . MET A 1 41 ? -6.667 1.567 -10.905 1.00 32.10 41 MET A O 17
ATOM 22529 N N . CYS A 1 42 ? -7.079 2.265 -8.808 1.00 62.13 42 CYS A N 17
ATOM 22530 C CA . CYS A 1 42 ? -6.225 3.436 -8.899 1.00 54.42 42 CYS A CA 17
ATOM 22531 C C . CYS A 1 42 ? -5.478 3.649 -7.590 1.00 14.31 42 CYS A C 17
ATOM 22532 O O . CYS A 1 42 ? -5.966 3.285 -6.523 1.00 62.42 42 CYS A O 17
ATOM 22540 N N . CYS A 1 43 ? -4.287 4.217 -7.686 1.00 73.04 43 CYS A N 17
ATOM 22541 C CA . CYS A 1 43 ? -3.482 4.531 -6.517 1.00 42.15 43 CYS A CA 17
ATOM 22542 C C . CYS A 1 43 ? -3.534 6.032 -6.256 1.00 12.45 43 CYS A C 17
ATOM 22543 O O . CYS A 1 43 ? -2.780 6.799 -6.859 1.00 11.35 43 CYS A O 17
ATOM 22550 N N . PRO A 1 44 ? -4.434 6.464 -5.350 1.00 61.22 44 PRO A N 17
ATOM 22551 C CA . PRO A 1 44 ? -4.711 7.887 -5.096 1.00 43.43 44 PRO A CA 17
ATOM 22552 C C . PRO A 1 44 ? -3.468 8.671 -4.690 1.00 14.55 44 PRO A C 17
ATOM 22553 O O . PRO A 1 44 ? -3.372 9.872 -4.937 1.00 31.21 44 PRO A O 17
ATOM 22564 N N . ILE A 1 45 ? -2.510 7.972 -4.088 1.00 3.01 45 ILE A N 17
ATOM 22565 C CA . ILE A 1 45 ? -1.268 8.586 -3.631 1.00 54.43 45 ILE A CA 17
ATOM 22566 C C . ILE A 1 45 ? -0.529 9.267 -4.786 1.00 72.33 45 ILE A C 17
ATOM 22567 O O . ILE A 1 45 ? -0.049 10.391 -4.650 1.00 54.33 45 ILE A O 17
ATOM 22583 N N . CYS A 1 46 ? -0.462 8.592 -5.929 1.00 54.05 46 CYS A N 17
ATOM 22584 C CA . CYS A 1 46 ? 0.229 9.141 -7.092 1.00 4.33 46 CYS A CA 17
ATOM 22585 C C . CYS A 1 46 ? -0.771 9.554 -8.169 1.00 4.23 46 CYS A C 17
ATOM 22586 O O . CYS A 1 46 ? -0.390 10.099 -9.204 1.00 74.34 46 CYS A O 17
ATOM 22593 N N . CYS A 1 47 ? -2.052 9.290 -7.905 1.00 31.55 47 CYS A N 17
ATOM 22594 C CA . CYS A 1 47 ? -3.130 9.615 -8.837 1.00 23.01 47 CYS A CA 17
ATOM 22595 C C . CYS A 1 47 ? -2.942 8.874 -10.161 1.00 42.03 47 CYS A C 17
ATOM 22596 O O . CYS A 1 47 ? -3.178 9.418 -11.238 1.00 72.45 47 CYS A O 17
ATOM 22604 N N . SER A 1 48 ? -2.523 7.620 -10.066 1.00 2.52 48 SER A N 17
ATOM 22605 C CA . SER A 1 48 ? -2.324 6.785 -11.240 1.00 30.13 48 SER A CA 17
ATOM 22606 C C . SER A 1 48 ? -2.898 5.392 -11.007 1.00 61.25 48 SER A C 17
ATOM 22607 O O . SER A 1 48 ? -2.870 4.880 -9.884 1.00 13.24 48 SER A O 17
ATOM 22615 N N . GLU A 1 49 ? -3.412 4.786 -12.071 1.00 44.42 49 GLU A N 17
ATOM 22616 C CA . GLU A 1 49 ? -4.051 3.479 -11.982 1.00 61.14 49 GLU A CA 17
ATOM 22617 C C . GLU A 1 49 ? -3.025 2.345 -11.994 1.00 40.11 49 GLU A C 17
ATOM 22618 O O . GLU A 1 49 ? -1.820 2.576 -11.862 1.00 43.53 49 GLU A O 17
ATOM 22630 N N . TYR A 1 50 ? -3.512 1.120 -12.127 1.00 41.40 50 TYR A N 17
ATOM 22631 C CA . TYR A 1 50 ? -2.653 -0.056 -12.094 1.00 43.42 50 TYR A CA 17
ATOM 22632 C C . TYR A 1 50 ? -2.410 -0.614 -13.494 1.00 24.43 50 TYR A C 17
ATOM 22633 O O . TYR A 1 50 ? -3.311 -1.170 -14.125 1.00 34.30 50 TYR A O 17
ATOM 22651 N N . VAL A 1 51 ? -1.186 -0.436 -13.971 1.00 41.21 51 VAL A N 17
ATOM 22652 C CA . VAL A 1 51 ? -0.751 -0.992 -15.246 1.00 64.20 51 VAL A CA 17
ATOM 22653 C C . VAL A 1 51 ? 0.624 -1.629 -15.082 1.00 61.42 51 VAL A C 17
ATOM 22654 O O . VAL A 1 51 ? 1.245 -1.497 -14.023 1.00 4.32 51 VAL A O 17
ATOM 22667 N N . LYS A 1 52 ? 1.105 -2.308 -16.119 1.00 22.03 52 LYS A N 17
ATOM 22668 C CA . LYS A 1 52 ? 2.404 -2.968 -16.049 1.00 72.52 52 LYS A CA 17
ATOM 22669 C C . LYS A 1 52 ? 3.526 -1.953 -15.885 1.00 20.21 52 LYS A C 17
ATOM 22670 O O . LYS A 1 52 ? 3.650 -1.011 -16.669 1.00 10.25 52 LYS A O 17
ATOM 22689 N N . GLY A 1 53 ? 4.331 -2.153 -14.853 1.00 3.43 53 GLY A N 17
ATOM 22690 C CA . GLY A 1 53 ? 5.460 -1.284 -14.603 1.00 43.12 53 GLY A CA 17
ATOM 22691 C C . GLY A 1 53 ? 5.593 -0.948 -13.137 1.00 64.53 53 GLY A C 17
ATOM 22692 O O . GLY A 1 53 ? 6.697 -0.940 -12.586 1.00 20.43 53 GLY A O 17
ATOM 22696 N N . ASP A 1 54 ? 4.468 -0.661 -12.502 1.00 32.44 54 ASP A N 17
ATOM 22697 C CA . ASP A 1 54 ? 4.449 -0.342 -11.081 1.00 64.01 54 ASP A CA 17
ATOM 22698 C C . ASP A 1 54 ? 4.345 -1.628 -10.261 1.00 44.15 54 ASP A C 17
ATOM 22699 O O . ASP A 1 54 ? 4.016 -2.692 -10.796 1.00 33.05 54 ASP A O 17
ATOM 22708 N N . VAL A 1 55 ? 4.605 -1.526 -8.970 1.00 12.01 55 VAL A N 17
ATOM 22709 C CA . VAL A 1 55 ? 4.558 -2.674 -8.078 1.00 32.44 55 VAL A CA 17
ATOM 22710 C C . VAL A 1 55 ? 3.504 -2.445 -7.002 1.00 61.24 55 VAL A C 17
ATOM 22711 O O . VAL A 1 55 ? 3.436 -1.366 -6.416 1.00 62.53 55 VAL A O 17
ATOM 22724 N N . ALA A 1 56 ? 2.677 -3.442 -6.753 1.00 44.34 56 ALA A N 17
ATOM 22725 C CA . ALA A 1 56 ? 1.645 -3.334 -5.737 1.00 0.24 56 ALA A CA 17
ATOM 22726 C C . ALA A 1 56 ? 1.947 -4.258 -4.566 1.00 12.54 56 ALA A C 17
ATOM 22727 O O . ALA A 1 56 ? 2.925 -5.007 -4.587 1.00 3.15 56 ALA A O 17
ATOM 22734 N N . THR A 1 57 ? 1.121 -4.188 -3.541 1.00 44.22 57 THR A N 17
ATOM 22735 C CA . THR A 1 57 ? 1.257 -5.057 -2.392 1.00 2.13 57 THR A CA 17
ATOM 22736 C C . THR A 1 57 ? -0.115 -5.298 -1.769 1.00 42.04 57 THR A C 17
ATOM 22737 O O . THR A 1 57 ? -1.066 -4.565 -2.053 1.00 53.42 57 THR A O 17
ATOM 22748 N N . GLU A 1 58 ? -0.220 -6.324 -0.940 1.00 51.40 58 GLU A N 17
ATOM 22749 C CA . GLU A 1 58 ? -1.484 -6.666 -0.317 1.00 74.35 58 GLU A CA 17
ATOM 22750 C C . GLU A 1 58 ? -1.466 -6.314 1.161 1.00 53.53 58 GLU A C 17
ATOM 22751 O O . GLU A 1 58 ? -0.671 -6.860 1.930 1.00 61.33 58 GLU A O 17
ATOM 22763 N N . LEU A 1 59 ? -2.338 -5.406 1.549 1.00 62.11 59 LEU A N 17
ATOM 22764 C CA . LEU A 1 59 ? -2.524 -5.094 2.950 1.00 61.12 59 LEU A CA 17
ATOM 22765 C C . LEU A 1 59 ? -3.500 -6.094 3.554 1.00 33.31 59 LEU A C 17
ATOM 22766 O O . LEU A 1 59 ? -4.521 -6.411 2.939 1.00 4.24 59 LEU A O 17
ATOM 22782 N N . PRO A 1 60 ? -3.215 -6.596 4.769 1.00 64.43 60 PRO A N 17
ATOM 22783 C CA . PRO A 1 60 ? -4.109 -7.526 5.480 1.00 62.44 60 PRO A CA 17
ATOM 22784 C C . PRO A 1 60 ? -5.486 -6.910 5.737 1.00 32.33 60 PRO A C 17
ATOM 22785 O O . PRO A 1 60 ? -6.419 -7.581 6.172 1.00 75.33 60 PRO A O 17
ATOM 22796 N N . CYS A 1 61 ? -5.588 -5.622 5.443 1.00 34.40 61 CYS A N 17
ATOM 22797 C CA . CYS A 1 61 ? -6.833 -4.880 5.549 1.00 11.24 61 CYS A CA 17
ATOM 22798 C C . CYS A 1 61 ? -7.663 -5.058 4.268 1.00 41.44 61 CYS A C 17
ATOM 22799 O O . CYS A 1 61 ? -8.563 -4.265 3.982 1.00 1.52 61 CYS A O 17
ATOM 22806 N N . HIS A 1 62 ? -7.329 -6.097 3.495 1.00 42.44 62 HIS A N 17
ATOM 22807 C CA . HIS A 1 62 ? -8.060 -6.449 2.271 1.00 70.55 62 HIS A CA 17
ATOM 22808 C C . HIS A 1 62 ? -8.087 -5.283 1.293 1.00 14.14 62 HIS A C 17
ATOM 22809 O O . HIS A 1 62 ? -9.090 -5.038 0.622 1.00 64.43 62 HIS A O 17
ATOM 22824 N N . HIS A 1 63 ? -6.968 -4.581 1.205 1.00 11.23 63 HIS A N 17
ATOM 22825 C CA . HIS A 1 63 ? -6.848 -3.424 0.332 1.00 32.31 63 HIS A CA 17
ATOM 22826 C C . HIS A 1 63 ? -5.495 -3.435 -0.361 1.00 21.43 63 HIS A C 17
ATOM 22827 O O . HIS A 1 63 ? -4.500 -3.874 0.221 1.00 54.30 63 HIS A O 17
ATOM 22841 N N . TYR A 1 64 ? -5.459 -2.975 -1.603 1.00 21.22 64 TYR A N 17
ATOM 22842 C CA . TYR A 1 64 ? -4.259 -3.082 -2.421 1.00 55.20 64 TYR A CA 17
ATOM 22843 C C . TYR A 1 64 ? -3.777 -1.714 -2.873 1.00 1.22 64 TYR A C 17
ATOM 22844 O O . TYR A 1 64 ? -4.559 -0.903 -3.374 1.00 0.21 64 TYR A O 17
ATOM 22862 N N . PHE A 1 65 ? -2.483 -1.475 -2.724 1.00 24.22 65 PHE A N 17
ATOM 22863 C CA . PHE A 1 65 ? -1.879 -0.220 -3.139 1.00 23.13 65 PHE A CA 17
ATOM 22864 C C . PHE A 1 65 ? -0.497 -0.466 -3.723 1.00 61.21 65 PHE A C 17
ATOM 22865 O O . PHE A 1 65 ? 0.083 -1.536 -3.528 1.00 64.24 65 PHE A O 17
ATOM 22882 N N . HIS A 1 66 ? 0.021 0.515 -4.455 1.00 50.31 66 HIS A N 17
ATOM 22883 C CA . HIS A 1 66 ? 1.385 0.439 -4.970 1.00 0.11 66 HIS A CA 17
ATOM 22884 C C . HIS A 1 66 ? 2.368 0.414 -3.810 1.00 3.12 66 HIS A C 17
ATOM 22885 O O . HIS A 1 66 ? 2.306 1.271 -2.929 1.00 25.13 66 HIS A O 17
ATOM 22899 N N . LYS A 1 67 ? 3.280 -0.549 -3.827 1.00 1.35 67 LYS A N 17
ATOM 22900 C CA . LYS A 1 67 ? 4.218 -0.740 -2.726 1.00 52.12 67 LYS A CA 17
ATOM 22901 C C . LYS A 1 67 ? 5.099 0.499 -2.512 1.00 35.11 67 LYS A C 17
ATOM 22902 O O . LYS A 1 67 ? 5.173 0.998 -1.393 1.00 75.15 67 LYS A O 17
ATOM 22921 N N . PRO A 1 68 ? 5.767 1.031 -3.567 1.00 42.22 68 PRO A N 17
ATOM 22922 C CA . PRO A 1 68 ? 6.620 2.226 -3.433 1.00 54.40 68 PRO A CA 17
ATOM 22923 C C . PRO A 1 68 ? 5.842 3.467 -2.992 1.00 33.41 68 PRO A C 17
ATOM 22924 O O . PRO A 1 68 ? 6.415 4.416 -2.455 1.00 2.35 68 PRO A O 17
ATOM 22935 N N . CYS A 1 69 ? 4.538 3.459 -3.221 1.00 54.34 69 CYS A N 17
ATOM 22936 C CA . CYS A 1 69 ? 3.692 4.571 -2.812 1.00 2.55 69 CYS A CA 17
ATOM 22937 C C . CYS A 1 69 ? 3.281 4.419 -1.353 1.00 74.22 69 CYS A C 17
ATOM 22938 O O . CYS A 1 69 ? 3.374 5.359 -0.562 1.00 55.01 69 CYS A O 17
ATOM 22945 N N . VAL A 1 70 ? 2.841 3.220 -1.000 1.00 34.44 70 VAL A N 17
ATOM 22946 C CA . VAL A 1 70 ? 2.309 2.962 0.325 1.00 1.12 70 VAL A CA 17
ATOM 22947 C C . VAL A 1 70 ? 3.434 2.919 1.361 1.00 11.03 70 VAL A C 17
ATOM 22948 O O . VAL A 1 70 ? 3.209 3.180 2.543 1.00 75.42 70 VAL A O 17
ATOM 22961 N N . SER A 1 71 ? 4.650 2.626 0.908 1.00 51.25 71 SER A N 17
ATOM 22962 C CA . SER A 1 71 ? 5.800 2.567 1.797 1.00 31.05 71 SER A CA 17
ATOM 22963 C C . SER A 1 71 ? 6.116 3.940 2.376 1.00 32.02 71 SER A C 17
ATOM 22964 O O . SER A 1 71 ? 6.621 4.052 3.491 1.00 43.30 71 SER A O 17
ATOM 22972 N N . ILE A 1 72 ? 5.818 4.981 1.611 1.00 21.13 72 ILE A N 17
ATOM 22973 C CA . ILE A 1 72 ? 6.022 6.348 2.068 1.00 43.13 72 ILE A CA 17
ATOM 22974 C C . ILE A 1 72 ? 4.840 6.794 2.922 1.00 73.22 72 ILE A C 17
ATOM 22975 O O . ILE A 1 72 ? 5.010 7.427 3.966 1.00 34.50 72 ILE A O 17
ATOM 22991 N N . TRP A 1 73 ? 3.647 6.430 2.477 1.00 3.34 73 TRP A N 17
ATOM 22992 C CA . TRP A 1 73 ? 2.412 6.829 3.142 1.00 74.11 73 TRP A CA 17
ATOM 22993 C C . TRP A 1 73 ? 2.322 6.262 4.560 1.00 31.33 73 TRP A C 17
ATOM 22994 O O . TRP A 1 73 ? 2.031 6.993 5.507 1.00 21.55 73 TRP A O 17
ATOM 23015 N N . LEU A 1 74 ? 2.600 4.971 4.708 1.00 64.42 74 LEU A N 17
ATOM 23016 C CA . LEU A 1 74 ? 2.421 4.290 5.991 1.00 75.23 74 LEU A CA 17
ATOM 23017 C C . LEU A 1 74 ? 3.376 4.813 7.065 1.00 32.11 74 LEU A C 17
ATOM 23018 O O . LEU A 1 74 ? 3.122 4.647 8.257 1.00 50.42 74 LEU A O 17
ATOM 23034 N N . GLN A 1 75 ? 4.469 5.450 6.652 1.00 10.05 75 GLN A N 17
ATOM 23035 C CA . GLN A 1 75 ? 5.424 6.004 7.611 1.00 63.12 75 GLN A CA 17
ATOM 23036 C C . GLN A 1 75 ? 4.892 7.303 8.204 1.00 24.03 75 GLN A C 17
ATOM 23037 O O . GLN A 1 75 ? 5.453 7.846 9.157 1.00 60.24 75 GLN A O 17
ATOM 23051 N N . LYS A 1 76 ? 3.805 7.797 7.631 1.00 21.13 76 LYS A N 17
ATOM 23052 C CA . LYS A 1 76 ? 3.153 8.994 8.137 1.00 52.53 76 LYS A CA 17
ATOM 23053 C C . LYS A 1 76 ? 1.784 8.640 8.698 1.00 45.34 76 LYS A C 17
ATOM 23054 O O . LYS A 1 76 ? 1.390 9.130 9.756 1.00 15.15 76 LYS A O 17
ATOM 23073 N N . SER A 1 77 ? 1.073 7.785 7.979 1.00 61.31 77 SER A N 17
ATOM 23074 C CA . SER A 1 77 ? -0.234 7.315 8.398 1.00 34.22 77 SER A CA 17
ATOM 23075 C C . SER A 1 77 ? -0.400 5.844 8.032 1.00 62.13 77 SER A C 17
ATOM 23076 O O . SER A 1 77 ? -0.499 5.496 6.855 1.00 14.51 77 SER A O 17
ATOM 23084 N N . GLY A 1 78 ? -0.416 4.978 9.038 1.00 42.54 78 GLY A N 17
ATOM 23085 C CA . GLY A 1 78 ? -0.560 3.555 8.791 1.00 0.12 78 GLY A CA 17
ATOM 23086 C C . GLY A 1 78 ? -2.003 3.162 8.541 1.00 51.42 78 GLY A C 17
ATOM 23087 O O . GLY A 1 78 ? -2.603 2.439 9.333 1.00 21.53 78 GLY A O 17
ATOM 23091 N N . THR A 1 79 ? -2.559 3.644 7.439 1.00 53.10 79 THR A N 17
ATOM 23092 C CA . THR A 1 79 ? -3.957 3.408 7.111 1.00 32.24 79 THR A CA 17
ATOM 23093 C C . THR A 1 79 ? -4.164 3.365 5.601 1.00 54.41 79 THR A C 17
ATOM 23094 O O . THR A 1 79 ? -3.362 3.907 4.848 1.00 73.03 79 THR A O 17
ATOM 23105 N N . CYS A 1 80 ? -5.241 2.723 5.160 1.00 15.32 80 CYS A N 17
ATOM 23106 C CA . CYS A 1 80 ? -5.644 2.818 3.762 1.00 72.12 80 CYS A CA 17
ATOM 23107 C C . CYS A 1 80 ? -6.260 4.192 3.534 1.00 11.34 80 CYS A C 17
ATOM 23108 O O . CYS A 1 80 ? -7.217 4.541 4.213 1.00 30.01 80 CYS A O 17
ATOM 23115 N N . PRO A 1 81 ? -5.736 4.986 2.591 1.00 62.43 81 PRO A N 17
ATOM 23116 C CA . PRO A 1 81 ? -6.279 6.322 2.291 1.00 74.25 81 PRO A CA 17
ATOM 23117 C C . PRO A 1 81 ? -7.781 6.291 1.999 1.00 24.24 81 PRO A C 17
ATOM 23118 O O . PRO A 1 81 ? -8.497 7.263 2.243 1.00 71.04 81 PRO A O 17
ATOM 23129 N N . VAL A 1 82 ? -8.246 5.155 1.494 1.00 71.35 82 VAL A N 17
ATOM 23130 C CA . VAL A 1 82 ? -9.643 4.987 1.111 1.00 62.51 82 VAL A CA 17
ATOM 23131 C C . VAL A 1 82 ? -10.550 4.695 2.315 1.00 20.41 82 VAL A C 17
ATOM 23132 O O . VAL A 1 82 ? -11.651 5.236 2.412 1.00 14.42 82 VAL A O 17
ATOM 23145 N N . CYS A 1 83 ? -10.088 3.859 3.242 1.00 53.52 83 CYS A N 17
ATOM 23146 C CA . CYS A 1 83 ? -10.955 3.394 4.330 1.00 34.55 83 CYS A CA 17
ATOM 23147 C C . CYS A 1 83 ? -10.545 3.987 5.677 1.00 62.03 83 CYS A C 17
ATOM 23148 O O . CYS A 1 83 ? -11.385 4.206 6.548 1.00 24.52 83 CYS A O 17
ATOM 23155 N N . ARG A 1 84 ? -9.252 4.258 5.815 1.00 61.02 84 ARG A N 17
ATOM 23156 C CA . ARG A 1 84 ? -8.642 4.598 7.096 1.00 20.21 84 ARG A CA 17
ATOM 23157 C C . ARG A 1 84 ? -8.866 3.506 8.141 1.00 55.32 84 ARG A C 17
ATOM 23158 O O . ARG A 1 84 ? -9.726 3.613 9.016 1.00 43.23 84 ARG A O 17
ATOM 23179 N N . CYS A 1 85 ? -8.089 2.441 8.006 1.00 63.21 85 CYS A N 17
ATOM 23180 C CA . CYS A 1 85 ? -8.041 1.364 8.983 1.00 73.51 85 CYS A CA 17
ATOM 23181 C C . CYS A 1 85 ? -6.578 1.068 9.279 1.00 51.42 85 CYS A C 17
ATOM 23182 O O . CYS A 1 85 ? -5.748 1.092 8.368 1.00 72.53 85 CYS A O 17
ATOM 23190 N N . MET A 1 86 ? -6.270 0.800 10.539 1.00 15.32 86 MET A N 17
ATOM 23191 C CA . MET A 1 86 ? -4.888 0.799 11.006 1.00 43.02 86 MET A CA 17
ATOM 23192 C C . MET A 1 86 ? -4.101 -0.421 10.536 1.00 15.23 86 MET A C 17
ATOM 23193 O O . MET A 1 86 ? -4.558 -1.562 10.642 1.00 11.22 86 MET A O 17
ATOM 23207 N N . PHE A 1 87 ? -2.920 -0.147 10.007 1.00 4.14 87 PHE A N 17
ATOM 23208 C CA . PHE A 1 87 ? -1.949 -1.166 9.654 1.00 13.12 87 PHE A CA 17
ATOM 23209 C C . PHE A 1 87 ? -0.646 -0.882 10.396 1.00 11.12 87 PHE A C 17
ATOM 23210 O O . PHE A 1 87 ? -0.206 0.266 10.449 1.00 62.05 87 PHE A O 17
ATOM 23227 N N . PRO A 1 88 ? -0.013 -1.904 10.995 1.00 61.34 88 PRO A N 17
ATOM 23228 C CA . PRO A 1 88 ? -0.505 -3.285 10.990 1.00 73.11 88 PRO A CA 17
ATOM 23229 C C . PRO A 1 88 ? -1.729 -3.465 11.888 1.00 32.42 88 PRO A C 17
ATOM 23230 O O . PRO A 1 88 ? -1.931 -2.700 12.832 1.00 52.11 88 PRO A O 17
ATOM 23241 N N . PRO A 1 89 ? -2.563 -4.477 11.597 1.00 54.02 89 PRO A N 17
ATOM 23242 C CA . PRO A 1 89 ? -3.777 -4.751 12.371 1.00 50.54 89 PRO A CA 17
ATOM 23243 C C . PRO A 1 89 ? -3.470 -5.014 13.845 1.00 2.24 89 PRO A C 17
ATOM 23244 O O . PRO A 1 89 ? -2.516 -5.725 14.173 1.00 51.33 89 PRO A O 17
ATOM 23255 N N . PRO A 1 90 ? -4.278 -4.437 14.749 1.00 5.22 90 PRO A N 17
ATOM 23256 C CA . PRO A 1 90 ? -4.063 -4.546 16.196 1.00 54.52 90 PRO A CA 17
ATOM 23257 C C . PRO A 1 90 ? -4.181 -5.980 16.702 1.00 24.35 90 PRO A C 17
ATOM 23258 O O . PRO A 1 90 ? -4.875 -6.811 16.109 1.00 73.52 90 PRO A O 17
ATOM 23269 N N . LEU A 1 91 ? -3.499 -6.263 17.795 1.00 33.14 91 LEU A N 17
ATOM 23270 C CA . LEU A 1 91 ? -3.524 -7.585 18.392 1.00 1.34 91 LEU A CA 17
ATOM 23271 C C . LEU A 1 91 ? -4.222 -7.523 19.741 1.00 22.43 91 LEU A C 17
ATOM 23272 O O . LEU A 1 91 ? -3.594 -7.051 20.713 1.00 37.64 91 LEU A O 17
ATOM 23291 N N . MET A 1 1 ? -2.344 13.623 -14.600 1.00 10.24 1 MET A N 18
ATOM 23292 C CA . MET A 1 1 ? -3.451 12.864 -15.228 1.00 2.15 1 MET A CA 18
ATOM 23293 C C . MET A 1 1 ? -4.732 12.994 -14.412 1.00 13.21 1 MET A C 18
ATOM 23294 O O . MET A 1 1 ? -5.818 12.674 -14.894 1.00 74.13 1 MET A O 18
ATOM 23310 N N . GLY A 1 2 ? -4.606 13.454 -13.171 1.00 62.13 2 GLY A N 18
ATOM 23311 C CA . GLY A 1 2 ? -5.771 13.667 -12.339 1.00 62.54 2 GLY A CA 18
ATOM 23312 C C . GLY A 1 2 ? -6.303 15.074 -12.474 1.00 64.00 2 GLY A C 18
ATOM 23313 O O . GLY A 1 2 ? -5.763 16.006 -11.878 1.00 53.04 2 GLY A O 18
ATOM 23317 N N . HIS A 1 3 ? -7.358 15.232 -13.261 1.00 54.43 3 HIS A N 18
ATOM 23318 C CA . HIS A 1 3 ? -7.914 16.551 -13.527 1.00 60.20 3 HIS A CA 18
ATOM 23319 C C . HIS A 1 3 ? -8.664 17.073 -12.308 1.00 35.41 3 HIS A C 18
ATOM 23320 O O . HIS A 1 3 ? -8.675 18.272 -12.046 1.00 72.44 3 HIS A O 18
ATOM 23335 N N . HIS A 1 4 ? -9.287 16.165 -11.569 1.00 14.33 4 HIS A N 18
ATOM 23336 C CA . HIS A 1 4 ? -10.011 16.523 -10.355 1.00 61.55 4 HIS A CA 18
ATOM 23337 C C . HIS A 1 4 ? -10.085 15.336 -9.413 1.00 75.45 4 HIS A C 18
ATOM 23338 O O . HIS A 1 4 ? -9.963 14.187 -9.841 1.00 65.12 4 HIS A O 18
ATOM 23353 N N . HIS A 1 5 ? -10.278 15.621 -8.133 1.00 55.15 5 HIS A N 18
ATOM 23354 C CA . HIS A 1 5 ? -10.407 14.582 -7.125 1.00 15.11 5 HIS A CA 18
ATOM 23355 C C . HIS A 1 5 ? -10.904 15.197 -5.824 1.00 32.44 5 HIS A C 18
ATOM 23356 O O . HIS A 1 5 ? -10.561 16.333 -5.500 1.00 63.33 5 HIS A O 18
ATOM 23371 N N . HIS A 1 6 ? -11.715 14.452 -5.090 1.00 61.50 6 HIS A N 18
ATOM 23372 C CA . HIS A 1 6 ? -12.307 14.954 -3.854 1.00 64.53 6 HIS A CA 18
ATOM 23373 C C . HIS A 1 6 ? -11.244 15.047 -2.762 1.00 34.34 6 HIS A C 18
ATOM 23374 O O . HIS A 1 6 ? -10.825 14.031 -2.204 1.00 24.52 6 HIS A O 18
ATOM 23389 N N . HIS A 1 7 ? -10.803 16.261 -2.465 1.00 55.35 7 HIS A N 18
ATOM 23390 C CA . HIS A 1 7 ? -9.777 16.461 -1.452 1.00 25.32 7 HIS A CA 18
ATOM 23391 C C . HIS A 1 7 ? -10.118 17.600 -0.496 1.00 62.43 7 HIS A C 18
ATOM 23392 O O . HIS A 1 7 ? -9.715 18.743 -0.680 1.00 72.32 7 HIS A O 18
ATOM 23407 N N . HIS A 1 8 ? -10.908 17.268 0.506 1.00 32.32 8 HIS A N 18
ATOM 23408 C CA . HIS A 1 8 ? -11.100 18.121 1.668 1.00 21.44 8 HIS A CA 18
ATOM 23409 C C . HIS A 1 8 ? -10.882 17.263 2.898 1.00 71.14 8 HIS A C 18
ATOM 23410 O O . HIS A 1 8 ? -11.747 17.141 3.766 1.00 25.23 8 HIS A O 18
ATOM 23425 N N . SER A 1 9 ? -9.715 16.645 2.933 1.00 1.34 9 SER A N 18
ATOM 23426 C CA . SER A 1 9 ? -9.408 15.618 3.905 1.00 51.30 9 SER A CA 18
ATOM 23427 C C . SER A 1 9 ? -8.595 16.164 5.070 1.00 13.22 9 SER A C 18
ATOM 23428 O O . SER A 1 9 ? -8.280 17.354 5.131 1.00 44.43 9 SER A O 18
ATOM 23436 N N . HIS A 1 10 ? -8.264 15.277 5.992 1.00 61.52 10 HIS A N 18
ATOM 23437 C CA . HIS A 1 10 ? -7.417 15.614 7.124 1.00 71.43 10 HIS A CA 18
ATOM 23438 C C . HIS A 1 10 ? -6.422 14.488 7.368 1.00 51.44 10 HIS A C 18
ATOM 23439 O O . HIS A 1 10 ? -6.813 13.333 7.552 1.00 10.41 10 HIS A O 18
ATOM 23454 N N . MET A 1 11 ? -5.140 14.819 7.330 1.00 34.42 11 MET A N 18
ATOM 23455 C CA . MET A 1 11 ? -4.089 13.826 7.515 1.00 55.54 11 MET A CA 18
ATOM 23456 C C . MET A 1 11 ? -4.046 13.373 8.967 1.00 22.10 11 MET A C 18
ATOM 23457 O O . MET A 1 11 ? -3.698 14.148 9.861 1.00 53.12 11 MET A O 18
ATOM 23471 N N . VAL A 1 12 ? -4.411 12.122 9.195 1.00 54.20 12 VAL A N 18
ATOM 23472 C CA . VAL A 1 12 ? -4.489 11.580 10.542 1.00 74.10 12 VAL A CA 18
ATOM 23473 C C . VAL A 1 12 ? -3.110 11.487 11.192 1.00 31.32 12 VAL A C 18
ATOM 23474 O O . VAL A 1 12 ? -2.173 10.929 10.619 1.00 71.42 12 VAL A O 18
ATOM 23487 N N . ALA A 1 13 ? -2.987 12.068 12.377 1.00 64.35 13 ALA A N 18
ATOM 23488 C CA . ALA A 1 13 ? -1.774 11.938 13.164 1.00 43.15 13 ALA A CA 18
ATOM 23489 C C . ALA A 1 13 ? -1.835 10.642 13.956 1.00 23.14 13 ALA A C 18
ATOM 23490 O O . ALA A 1 13 ? -2.268 10.614 15.110 1.00 24.22 13 ALA A O 18
ATOM 23497 N N . ASN A 1 14 ? -1.424 9.567 13.314 1.00 4.32 14 ASN A N 18
ATOM 23498 C CA . ASN A 1 14 ? -1.600 8.233 13.860 1.00 50.34 14 ASN A CA 18
ATOM 23499 C C . ASN A 1 14 ? -0.270 7.487 13.852 1.00 44.44 14 ASN A C 18
ATOM 23500 O O . ASN A 1 14 ? 0.564 7.732 12.980 1.00 40.13 14 ASN A O 18
ATOM 23511 N N . PRO A 1 15 ? -0.036 6.611 14.850 1.00 43.11 15 PRO A N 18
ATOM 23512 C CA . PRO A 1 15 ? 1.158 5.761 14.922 1.00 73.21 15 PRO A CA 18
ATOM 23513 C C . PRO A 1 15 ? 1.533 5.159 13.570 1.00 72.02 15 PRO A C 18
ATOM 23514 O O . PRO A 1 15 ? 0.702 4.550 12.891 1.00 71.34 15 PRO A O 18
ATOM 23525 N N . PRO A 1 16 ? 2.795 5.334 13.162 1.00 40.20 16 PRO A N 18
ATOM 23526 C CA . PRO A 1 16 ? 3.268 4.910 11.855 1.00 53.11 16 PRO A CA 18
ATOM 23527 C C . PRO A 1 16 ? 3.754 3.463 11.827 1.00 62.12 16 PRO A C 18
ATOM 23528 O O . PRO A 1 16 ? 4.128 2.891 12.856 1.00 24.24 16 PRO A O 18
ATOM 23539 N N . ALA A 1 17 ? 3.757 2.884 10.638 1.00 22.02 17 ALA A N 18
ATOM 23540 C CA . ALA A 1 17 ? 4.253 1.537 10.445 1.00 10.11 17 ALA A CA 18
ATOM 23541 C C . ALA A 1 17 ? 5.752 1.567 10.206 1.00 4.11 17 ALA A C 18
ATOM 23542 O O . ALA A 1 17 ? 6.278 2.524 9.629 1.00 31.22 17 ALA A O 18
ATOM 23549 N N . SER A 1 18 ? 6.437 0.540 10.668 1.00 72.45 18 SER A N 18
ATOM 23550 C CA . SER A 1 18 ? 7.870 0.442 10.485 1.00 74.51 18 SER A CA 18
ATOM 23551 C C . SER A 1 18 ? 8.194 0.103 9.032 1.00 51.43 18 SER A C 18
ATOM 23552 O O . SER A 1 18 ? 7.497 -0.696 8.406 1.00 62.01 18 SER A O 18
ATOM 23560 N N . LYS A 1 19 ? 9.243 0.725 8.507 1.00 13.54 19 LYS A N 18
ATOM 23561 C CA . LYS A 1 19 ? 9.680 0.512 7.127 1.00 64.02 19 LYS A CA 18
ATOM 23562 C C . LYS A 1 19 ? 9.875 -0.976 6.834 1.00 12.41 19 LYS A C 18
ATOM 23563 O O . LYS A 1 19 ? 9.434 -1.481 5.801 1.00 4.12 19 LYS A O 18
ATOM 23582 N N . GLU A 1 20 ? 10.525 -1.670 7.760 1.00 71.04 20 GLU A N 18
ATOM 23583 C CA . GLU A 1 20 ? 10.773 -3.100 7.627 1.00 45.33 20 GLU A CA 18
ATOM 23584 C C . GLU A 1 20 ? 9.457 -3.876 7.548 1.00 1.21 20 GLU A C 18
ATOM 23585 O O . GLU A 1 20 ? 9.321 -4.810 6.757 1.00 11.24 20 GLU A O 18
ATOM 23597 N N . SER A 1 21 ? 8.485 -3.463 8.354 1.00 5.13 21 SER A N 18
ATOM 23598 C CA . SER A 1 21 ? 7.181 -4.112 8.389 1.00 51.24 21 SER A CA 18
ATOM 23599 C C . SER A 1 21 ? 6.438 -3.908 7.070 1.00 52.44 21 SER A C 18
ATOM 23600 O O . SER A 1 21 ? 5.683 -4.776 6.625 1.00 35.45 21 SER A O 18
ATOM 23608 N N . ILE A 1 22 ? 6.664 -2.760 6.446 1.00 12.43 22 ILE A N 18
ATOM 23609 C CA . ILE A 1 22 ? 6.059 -2.456 5.157 1.00 30.50 22 ILE A CA 18
ATOM 23610 C C . ILE A 1 22 ? 6.746 -3.248 4.052 1.00 61.52 22 ILE A C 18
ATOM 23611 O O . ILE A 1 22 ? 6.104 -3.752 3.131 1.00 64.52 22 ILE A O 18
ATOM 23627 N N . ASP A 1 23 ? 8.061 -3.369 4.157 1.00 2.12 23 ASP A N 18
ATOM 23628 C CA . ASP A 1 23 ? 8.836 -4.110 3.171 1.00 14.43 23 ASP A CA 18
ATOM 23629 C C . ASP A 1 23 ? 8.560 -5.606 3.283 1.00 52.22 23 ASP A C 18
ATOM 23630 O O . ASP A 1 23 ? 8.770 -6.362 2.332 1.00 2.33 23 ASP A O 18
ATOM 23639 N N . ALA A 1 24 ? 8.074 -6.022 4.445 1.00 33.52 24 ALA A N 18
ATOM 23640 C CA . ALA A 1 24 ? 7.707 -7.412 4.681 1.00 31.22 24 ALA A CA 18
ATOM 23641 C C . ALA A 1 24 ? 6.424 -7.779 3.938 1.00 20.51 24 ALA A C 18
ATOM 23642 O O . ALA A 1 24 ? 6.107 -8.959 3.769 1.00 30.34 24 ALA A O 18
ATOM 23649 N N . LEU A 1 25 ? 5.686 -6.765 3.499 1.00 14.25 25 LEU A N 18
ATOM 23650 C CA . LEU A 1 25 ? 4.445 -6.980 2.765 1.00 61.12 25 LEU A CA 18
ATOM 23651 C C . LEU A 1 25 ? 4.723 -7.602 1.398 1.00 64.42 25 LEU A C 18
ATOM 23652 O O . LEU A 1 25 ? 5.722 -7.273 0.752 1.00 51.21 25 LEU A O 18
ATOM 23668 N N . PRO A 1 26 ? 3.840 -8.511 0.951 1.00 24.22 26 PRO A N 18
ATOM 23669 C CA . PRO A 1 26 ? 3.989 -9.211 -0.332 1.00 3.35 26 PRO A CA 18
ATOM 23670 C C . PRO A 1 26 ? 4.057 -8.246 -1.512 1.00 42.45 26 PRO A C 18
ATOM 23671 O O . PRO A 1 26 ? 3.301 -7.274 -1.579 1.00 45.33 26 PRO A O 18
ATOM 23682 N N . GLU A 1 27 ? 4.975 -8.512 -2.429 1.00 45.34 27 GLU A N 18
ATOM 23683 C CA . GLU A 1 27 ? 5.149 -7.668 -3.599 1.00 74.32 27 GLU A CA 18
ATOM 23684 C C . GLU A 1 27 ? 4.514 -8.311 -4.821 1.00 24.40 27 GLU A C 18
ATOM 23685 O O . GLU A 1 27 ? 4.876 -9.425 -5.209 1.00 1.54 27 GLU A O 18
ATOM 23697 N N . ILE A 1 28 ? 3.559 -7.618 -5.411 1.00 32.52 28 ILE A N 18
ATOM 23698 C CA . ILE A 1 28 ? 2.901 -8.086 -6.615 1.00 43.43 28 ILE A CA 18
ATOM 23699 C C . ILE A 1 28 ? 3.267 -7.189 -7.788 1.00 20.02 28 ILE A C 18
ATOM 23700 O O . ILE A 1 28 ? 2.898 -6.017 -7.822 1.00 44.12 28 ILE A O 18
ATOM 23716 N N . LEU A 1 29 ? 4.019 -7.725 -8.736 1.00 22.22 29 LEU A N 18
ATOM 23717 C CA . LEU A 1 29 ? 4.379 -6.974 -9.927 1.00 32.11 29 LEU A CA 18
ATOM 23718 C C . LEU A 1 29 ? 3.138 -6.711 -10.767 1.00 21.50 29 LEU A C 18
ATOM 23719 O O . LEU A 1 29 ? 2.471 -7.652 -11.214 1.00 4.01 29 LEU A O 18
ATOM 23735 N N . VAL A 1 30 ? 2.822 -5.437 -10.960 1.00 14.11 30 VAL A N 18
ATOM 23736 C CA . VAL A 1 30 ? 1.653 -5.057 -11.735 1.00 41.04 30 VAL A CA 18
ATOM 23737 C C . VAL A 1 30 ? 1.884 -5.347 -13.208 1.00 12.34 30 VAL A C 18
ATOM 23738 O O . VAL A 1 30 ? 2.767 -4.762 -13.839 1.00 41.43 30 VAL A O 18
ATOM 23751 N N . THR A 1 31 ? 1.111 -6.277 -13.737 1.00 22.24 31 THR A N 18
ATOM 23752 C CA . THR A 1 31 ? 1.203 -6.633 -15.134 1.00 22.13 31 THR A CA 18
ATOM 23753 C C . THR A 1 31 ? 0.167 -5.865 -15.943 1.00 24.45 31 THR A C 18
ATOM 23754 O O . THR A 1 31 ? -0.930 -5.574 -15.457 1.00 32.32 31 THR A O 18
ATOM 23765 N N . GLU A 1 32 ? 0.520 -5.550 -17.179 1.00 71.23 32 GLU A N 18
ATOM 23766 C CA . GLU A 1 32 ? -0.310 -4.710 -18.034 1.00 41.50 32 GLU A CA 18
ATOM 23767 C C . GLU A 1 32 ? -1.589 -5.436 -18.453 1.00 31.24 32 GLU A C 18
ATOM 23768 O O . GLU A 1 32 ? -2.546 -4.815 -18.919 1.00 40.23 32 GLU A O 18
ATOM 23780 N N . ASP A 1 33 ? -1.603 -6.750 -18.271 1.00 45.33 33 ASP A N 18
ATOM 23781 C CA . ASP A 1 33 ? -2.719 -7.576 -18.716 1.00 74.11 33 ASP A CA 18
ATOM 23782 C C . ASP A 1 33 ? -3.889 -7.497 -17.740 1.00 73.42 33 ASP A C 18
ATOM 23783 O O . ASP A 1 33 ? -5.039 -7.348 -18.149 1.00 63.02 33 ASP A O 18
ATOM 23792 N N . HIS A 1 34 ? -3.589 -7.603 -16.449 1.00 50.25 34 HIS A N 18
ATOM 23793 C CA . HIS A 1 34 ? -4.630 -7.638 -15.425 1.00 13.24 34 HIS A CA 18
ATOM 23794 C C . HIS A 1 34 ? -5.235 -6.251 -15.216 1.00 23.31 34 HIS A C 18
ATOM 23795 O O . HIS A 1 34 ? -6.456 -6.096 -15.190 1.00 41.11 34 HIS A O 18
ATOM 23810 N N . GLY A 1 35 ? -4.378 -5.248 -15.071 1.00 44.24 35 GLY A N 18
ATOM 23811 C CA . GLY A 1 35 ? -4.848 -3.884 -14.907 1.00 73.31 35 GLY A CA 18
ATOM 23812 C C . GLY A 1 35 ? -5.428 -3.617 -13.529 1.00 23.04 35 GLY A C 18
ATOM 23813 O O . GLY A 1 35 ? -4.716 -3.184 -12.627 1.00 43.50 35 GLY A O 18
ATOM 23817 N N . ALA A 1 36 ? -6.717 -3.886 -13.364 1.00 2.33 36 ALA A N 18
ATOM 23818 C CA . ALA A 1 36 ? -7.403 -3.614 -12.106 1.00 63.32 36 ALA A CA 18
ATOM 23819 C C . ALA A 1 36 ? -7.016 -4.632 -11.044 1.00 61.14 36 ALA A C 18
ATOM 23820 O O . ALA A 1 36 ? -7.519 -5.756 -11.032 1.00 42.14 36 ALA A O 18
ATOM 23827 N N . VAL A 1 37 ? -6.111 -4.240 -10.164 1.00 0.00 37 VAL A N 18
ATOM 23828 C CA . VAL A 1 37 ? -5.632 -5.126 -9.117 1.00 32.41 37 VAL A CA 18
ATOM 23829 C C . VAL A 1 37 ? -6.409 -4.902 -7.825 1.00 74.41 37 VAL A C 18
ATOM 23830 O O . VAL A 1 37 ? -6.407 -3.806 -7.265 1.00 54.30 37 VAL A O 18
ATOM 23843 N N . GLY A 1 38 ? -7.097 -5.939 -7.373 1.00 13.03 38 GLY A N 18
ATOM 23844 C CA . GLY A 1 38 ? -7.803 -5.869 -6.112 1.00 0.51 38 GLY A CA 18
ATOM 23845 C C . GLY A 1 38 ? -9.238 -5.420 -6.265 1.00 61.32 38 GLY A C 18
ATOM 23846 O O . GLY A 1 38 ? -10.164 -6.184 -5.993 1.00 11.24 38 GLY A O 18
ATOM 23850 N N . GLN A 1 39 ? -9.426 -4.185 -6.708 1.00 20.03 39 GLN A N 18
ATOM 23851 C CA . GLN A 1 39 ? -10.761 -3.622 -6.841 1.00 44.43 39 GLN A CA 18
ATOM 23852 C C . GLN A 1 39 ? -10.789 -2.525 -7.901 1.00 5.23 39 GLN A C 18
ATOM 23853 O O . GLN A 1 39 ? -11.557 -2.598 -8.859 1.00 22.40 39 GLN A O 18
ATOM 23867 N N . GLU A 1 40 ? -9.950 -1.514 -7.721 1.00 70.45 40 GLU A N 18
ATOM 23868 C CA . GLU A 1 40 ? -9.919 -0.379 -8.629 1.00 44.31 40 GLU A CA 18
ATOM 23869 C C . GLU A 1 40 ? -8.737 -0.505 -9.583 1.00 60.33 40 GLU A C 18
ATOM 23870 O O . GLU A 1 40 ? -7.748 -1.165 -9.273 1.00 1.02 40 GLU A O 18
ATOM 23882 N N . MET A 1 41 ? -8.848 0.121 -10.745 1.00 3.32 41 MET A N 18
ATOM 23883 C CA . MET A 1 41 ? -7.792 0.072 -11.745 1.00 33.20 41 MET A CA 18
ATOM 23884 C C . MET A 1 41 ? -6.849 1.257 -11.575 1.00 3.11 41 MET A C 18
ATOM 23885 O O . MET A 1 41 ? -5.937 1.463 -12.378 1.00 34.01 41 MET A O 18
ATOM 23899 N N . CYS A 1 42 ? -7.073 2.027 -10.523 1.00 14.05 42 CYS A N 18
ATOM 23900 C CA . CYS A 1 42 ? -6.299 3.226 -10.271 1.00 72.31 42 CYS A CA 18
ATOM 23901 C C . CYS A 1 42 ? -5.808 3.234 -8.826 1.00 0.24 42 CYS A C 18
ATOM 23902 O O . CYS A 1 42 ? -6.382 2.572 -7.962 1.00 35.03 42 CYS A O 18
ATOM 23910 N N . CYS A 1 43 ? -4.729 3.958 -8.579 1.00 22.31 43 CYS A N 18
ATOM 23911 C CA . CYS A 1 43 ? -4.163 4.066 -7.246 1.00 2.31 43 CYS A CA 18
ATOM 23912 C C . CYS A 1 43 ? -4.444 5.450 -6.680 1.00 71.04 43 CYS A C 18
ATOM 23913 O O . CYS A 1 43 ? -3.821 6.425 -7.098 1.00 33.14 43 CYS A O 18
ATOM 23920 N N . PRO A 1 44 ? -5.379 5.547 -5.720 1.00 1.30 44 PRO A N 18
ATOM 23921 C CA . PRO A 1 44 ? -5.783 6.825 -5.112 1.00 51.41 44 PRO A CA 18
ATOM 23922 C C . PRO A 1 44 ? -4.604 7.597 -4.523 1.00 4.25 44 PRO A C 18
ATOM 23923 O O . PRO A 1 44 ? -4.611 8.825 -4.486 1.00 12.52 44 PRO A O 18
ATOM 23934 N N . ILE A 1 45 ? -3.586 6.863 -4.082 1.00 4.11 45 ILE A N 18
ATOM 23935 C CA . ILE A 1 45 ? -2.393 7.468 -3.500 1.00 21.23 45 ILE A CA 18
ATOM 23936 C C . ILE A 1 45 ? -1.584 8.209 -4.569 1.00 54.20 45 ILE A C 18
ATOM 23937 O O . ILE A 1 45 ? -0.887 9.176 -4.275 1.00 74.42 45 ILE A O 18
ATOM 23953 N N . CYS A 1 46 ? -1.696 7.758 -5.812 1.00 74.43 46 CYS A N 18
ATOM 23954 C CA . CYS A 1 46 ? -0.936 8.346 -6.910 1.00 52.30 46 CYS A CA 18
ATOM 23955 C C . CYS A 1 46 ? -1.812 9.248 -7.769 1.00 12.20 46 CYS A C 18
ATOM 23956 O O . CYS A 1 46 ? -1.308 10.139 -8.457 1.00 25.12 46 CYS A O 18
ATOM 23963 N N . CYS A 1 47 ? -3.121 8.994 -7.727 1.00 14.54 47 CYS A N 18
ATOM 23964 C CA . CYS A 1 47 ? -4.062 9.574 -8.679 1.00 20.22 47 CYS A CA 18
ATOM 23965 C C . CYS A 1 47 ? -3.715 9.064 -10.080 1.00 4.04 47 CYS A C 18
ATOM 23966 O O . CYS A 1 47 ? -4.065 9.663 -11.098 1.00 54.30 47 CYS A O 18
ATOM 23974 N N . SER A 1 48 ? -3.033 7.923 -10.097 1.00 34.34 48 SER A N 18
ATOM 23975 C CA . SER A 1 48 ? -2.557 7.300 -11.321 1.00 12.21 48 SER A CA 18
ATOM 23976 C C . SER A 1 48 ? -2.929 5.821 -11.318 1.00 51.10 48 SER A C 18
ATOM 23977 O O . SER A 1 48 ? -2.980 5.193 -10.257 1.00 42.55 48 SER A O 18
ATOM 23985 N N . GLU A 1 49 ? -3.174 5.270 -12.497 1.00 64.10 49 GLU A N 18
ATOM 23986 C CA . GLU A 1 49 ? -3.697 3.916 -12.617 1.00 4.10 49 GLU A CA 18
ATOM 23987 C C . GLU A 1 49 ? -2.600 2.856 -12.501 1.00 32.01 49 GLU A C 18
ATOM 23988 O O . GLU A 1 49 ? -1.431 3.168 -12.266 1.00 54.42 49 GLU A O 18
ATOM 24000 N N . TYR A 1 50 ? -3.004 1.599 -12.638 1.00 4.44 50 TYR A N 18
ATOM 24001 C CA . TYR A 1 50 ? -2.083 0.475 -12.558 1.00 74.22 50 TYR A CA 18
ATOM 24002 C C . TYR A 1 50 ? -1.535 0.118 -13.935 1.00 10.12 50 TYR A C 18
ATOM 24003 O O . TYR A 1 50 ? -2.285 -0.255 -14.837 1.00 43.52 50 TYR A O 18
ATOM 24021 N N . VAL A 1 51 ? -0.226 0.254 -14.084 1.00 41.30 51 VAL A N 18
ATOM 24022 C CA . VAL A 1 51 ? 0.465 -0.101 -15.316 1.00 12.03 51 VAL A CA 18
ATOM 24023 C C . VAL A 1 51 ? 1.693 -0.941 -14.986 1.00 12.53 51 VAL A C 18
ATOM 24024 O O . VAL A 1 51 ? 2.103 -1.009 -13.822 1.00 41.43 51 VAL A O 18
ATOM 24037 N N . LYS A 1 52 ? 2.279 -1.570 -15.996 1.00 3.40 52 LYS A N 18
ATOM 24038 C CA . LYS A 1 52 ? 3.469 -2.386 -15.791 1.00 42.51 52 LYS A CA 18
ATOM 24039 C C . LYS A 1 52 ? 4.645 -1.523 -15.350 1.00 22.21 52 LYS A C 18
ATOM 24040 O O . LYS A 1 52 ? 4.921 -0.478 -15.942 1.00 41.02 52 LYS A O 18
ATOM 24059 N N . GLY A 1 53 ? 5.327 -1.962 -14.301 1.00 32.21 53 GLY A N 18
ATOM 24060 C CA . GLY A 1 53 ? 6.490 -1.249 -13.815 1.00 2.21 53 GLY A CA 18
ATOM 24061 C C . GLY A 1 53 ? 6.388 -0.953 -12.333 1.00 23.34 53 GLY A C 18
ATOM 24062 O O . GLY A 1 53 ? 7.388 -0.966 -11.614 1.00 62.13 53 GLY A O 18
ATOM 24066 N N . ASP A 1 54 ? 5.176 -0.690 -11.882 1.00 35.14 54 ASP A N 18
ATOM 24067 C CA . ASP A 1 54 ? 4.932 -0.399 -10.474 1.00 61.52 54 ASP A CA 18
ATOM 24068 C C . ASP A 1 54 ? 4.711 -1.705 -9.712 1.00 25.21 54 ASP A C 18
ATOM 24069 O O . ASP A 1 54 ? 4.401 -2.737 -10.312 1.00 11.15 54 ASP A O 18
ATOM 24078 N N . VAL A 1 55 ? 4.857 -1.654 -8.399 1.00 23.03 55 VAL A N 18
ATOM 24079 C CA . VAL A 1 55 ? 4.718 -2.840 -7.568 1.00 71.31 55 VAL A CA 18
ATOM 24080 C C . VAL A 1 55 ? 3.527 -2.686 -6.632 1.00 22.02 55 VAL A C 18
ATOM 24081 O O . VAL A 1 55 ? 3.432 -1.707 -5.897 1.00 0.42 55 VAL A O 18
ATOM 24094 N N . ALA A 1 56 ? 2.618 -3.646 -6.669 1.00 44.22 56 ALA A N 18
ATOM 24095 C CA . ALA A 1 56 ? 1.447 -3.625 -5.812 1.00 33.14 56 ALA A CA 18
ATOM 24096 C C . ALA A 1 56 ? 1.689 -4.453 -4.560 1.00 41.33 56 ALA A C 18
ATOM 24097 O O . ALA A 1 56 ? 2.644 -5.227 -4.490 1.00 54.51 56 ALA A O 18
ATOM 24104 N N . THR A 1 57 ? 0.833 -4.277 -3.573 1.00 23.01 57 THR A N 18
ATOM 24105 C CA . THR A 1 57 ? 0.911 -5.034 -2.344 1.00 5.13 57 THR A CA 18
ATOM 24106 C C . THR A 1 57 ? -0.495 -5.268 -1.797 1.00 14.12 57 THR A C 18
ATOM 24107 O O . THR A 1 57 ? -1.471 -4.716 -2.317 1.00 35.45 57 THR A O 18
ATOM 24118 N N . GLU A 1 58 ? -0.597 -6.077 -0.756 1.00 33.52 58 GLU A N 18
ATOM 24119 C CA . GLU A 1 58 ? -1.885 -6.452 -0.203 1.00 3.20 58 GLU A CA 18
ATOM 24120 C C . GLU A 1 58 ? -1.917 -6.132 1.288 1.00 54.13 58 GLU A C 18
ATOM 24121 O O . GLU A 1 58 ? -1.122 -6.667 2.062 1.00 35.23 58 GLU A O 18
ATOM 24133 N N . LEU A 1 59 ? -2.813 -5.243 1.684 1.00 30.24 59 LEU A N 18
ATOM 24134 C CA . LEU A 1 59 ? -2.958 -4.883 3.086 1.00 12.31 59 LEU A CA 18
ATOM 24135 C C . LEU A 1 59 ? -3.974 -5.798 3.762 1.00 70.11 59 LEU A C 18
ATOM 24136 O O . LEU A 1 59 ? -5.019 -6.089 3.186 1.00 63.45 59 LEU A O 18
ATOM 24152 N N . PRO A 1 60 ? -3.698 -6.229 5.011 1.00 21.24 60 PRO A N 18
ATOM 24153 C CA . PRO A 1 60 ? -4.501 -7.245 5.730 1.00 75.41 60 PRO A CA 18
ATOM 24154 C C . PRO A 1 60 ? -5.949 -6.827 6.021 1.00 32.00 60 PRO A C 18
ATOM 24155 O O . PRO A 1 60 ? -6.644 -7.477 6.803 1.00 72.34 60 PRO A O 18
ATOM 24166 N N . CYS A 1 61 ? -6.402 -5.758 5.392 1.00 42.45 61 CYS A N 18
ATOM 24167 C CA . CYS A 1 61 ? -7.778 -5.310 5.524 1.00 22.21 61 CYS A CA 18
ATOM 24168 C C . CYS A 1 61 ? -8.487 -5.430 4.177 1.00 64.14 61 CYS A C 18
ATOM 24169 O O . CYS A 1 61 ? -9.538 -4.827 3.958 1.00 13.33 61 CYS A O 18
ATOM 24176 N N . HIS A 1 62 ? -7.885 -6.219 3.285 1.00 1.44 62 HIS A N 18
ATOM 24177 C CA . HIS A 1 62 ? -8.390 -6.421 1.927 1.00 4.54 62 HIS A CA 18
ATOM 24178 C C . HIS A 1 62 ? -8.350 -5.119 1.146 1.00 43.15 62 HIS A C 18
ATOM 24179 O O . HIS A 1 62 ? -9.375 -4.471 0.944 1.00 54.12 62 HIS A O 18
ATOM 24194 N N . HIS A 1 63 ? -7.152 -4.726 0.739 1.00 13.03 63 HIS A N 18
ATOM 24195 C CA . HIS A 1 63 ? -6.953 -3.491 -0.010 1.00 72.01 63 HIS A CA 18
ATOM 24196 C C . HIS A 1 63 ? -5.609 -3.515 -0.719 1.00 12.03 63 HIS A C 18
ATOM 24197 O O . HIS A 1 63 ? -4.565 -3.649 -0.079 1.00 44.30 63 HIS A O 18
ATOM 24211 N N . TYR A 1 64 ? -5.645 -3.387 -2.038 1.00 64.21 64 TYR A N 18
ATOM 24212 C CA . TYR A 1 64 ? -4.432 -3.417 -2.839 1.00 50.43 64 TYR A CA 18
ATOM 24213 C C . TYR A 1 64 ? -3.981 -2.006 -3.192 1.00 23.24 64 TYR A C 18
ATOM 24214 O O . TYR A 1 64 ? -4.782 -1.171 -3.619 1.00 74.33 64 TYR A O 18
ATOM 24232 N N . PHE A 1 65 ? -2.692 -1.760 -3.011 1.00 14.51 65 PHE A N 18
ATOM 24233 C CA . PHE A 1 65 ? -2.076 -0.479 -3.341 1.00 22.13 65 PHE A CA 18
ATOM 24234 C C . PHE A 1 65 ? -0.676 -0.740 -3.857 1.00 62.31 65 PHE A C 18
ATOM 24235 O O . PHE A 1 65 ? -0.231 -1.881 -3.860 1.00 52.22 65 PHE A O 18
ATOM 24252 N N . HIS A 1 66 ? 0.023 0.292 -4.302 1.00 65.31 66 HIS A N 18
ATOM 24253 C CA . HIS A 1 66 ? 1.408 0.111 -4.698 1.00 14.10 66 HIS A CA 18
ATOM 24254 C C . HIS A 1 66 ? 2.278 0.139 -3.453 1.00 72.14 66 HIS A C 18
ATOM 24255 O O . HIS A 1 66 ? 2.171 1.064 -2.650 1.00 11.25 66 HIS A O 18
ATOM 24269 N N . LYS A 1 67 ? 3.130 -0.862 -3.303 1.00 73.20 67 LYS A N 18
ATOM 24270 C CA . LYS A 1 67 ? 3.965 -0.991 -2.114 1.00 25.03 67 LYS A CA 18
ATOM 24271 C C . LYS A 1 67 ? 4.816 0.265 -1.865 1.00 14.30 67 LYS A C 18
ATOM 24272 O O . LYS A 1 67 ? 4.794 0.800 -0.759 1.00 73.55 67 LYS A O 18
ATOM 24291 N N . PRO A 1 68 ? 5.567 0.775 -2.869 1.00 24.43 68 PRO A N 18
ATOM 24292 C CA . PRO A 1 68 ? 6.403 1.967 -2.676 1.00 24.23 68 PRO A CA 18
ATOM 24293 C C . PRO A 1 68 ? 5.607 3.195 -2.225 1.00 0.12 68 PRO A C 18
ATOM 24294 O O . PRO A 1 68 ? 6.050 3.936 -1.347 1.00 51.13 68 PRO A O 18
ATOM 24305 N N . CYS A 1 69 ? 4.426 3.410 -2.804 1.00 44.04 69 CYS A N 18
ATOM 24306 C CA . CYS A 1 69 ? 3.657 4.610 -2.495 1.00 73.34 69 CYS A CA 18
ATOM 24307 C C . CYS A 1 69 ? 2.881 4.464 -1.186 1.00 65.30 69 CYS A C 18
ATOM 24308 O O . CYS A 1 69 ? 2.690 5.443 -0.467 1.00 72.20 69 CYS A O 18
ATOM 24315 N N . VAL A 1 70 ? 2.440 3.249 -0.866 1.00 40.41 70 VAL A N 18
ATOM 24316 C CA . VAL A 1 70 ? 1.742 3.022 0.393 1.00 61.53 70 VAL A CA 18
ATOM 24317 C C . VAL A 1 70 ? 2.743 3.053 1.546 1.00 42.25 70 VAL A C 18
ATOM 24318 O O . VAL A 1 70 ? 2.405 3.434 2.664 1.00 10.44 70 VAL A O 18
ATOM 24331 N N . SER A 1 71 ? 3.986 2.673 1.251 1.00 61.35 71 SER A N 18
ATOM 24332 C CA . SER A 1 71 ? 5.064 2.746 2.225 1.00 33.12 71 SER A CA 18
ATOM 24333 C C . SER A 1 71 ? 5.237 4.186 2.698 1.00 60.35 71 SER A C 18
ATOM 24334 O O . SER A 1 71 ? 5.405 4.442 3.888 1.00 43.24 71 SER A O 18
ATOM 24342 N N . ILE A 1 72 ? 5.174 5.122 1.755 1.00 3.10 72 ILE A N 18
ATOM 24343 C CA . ILE A 1 72 ? 5.290 6.544 2.062 1.00 12.40 72 ILE A CA 18
ATOM 24344 C C . ILE A 1 72 ? 4.248 6.953 3.101 1.00 23.33 72 ILE A C 18
ATOM 24345 O O . ILE A 1 72 ? 4.566 7.605 4.098 1.00 41.34 72 ILE A O 18
ATOM 24361 N N . TRP A 1 73 ? 3.010 6.542 2.868 1.00 65.23 73 TRP A N 18
ATOM 24362 C CA . TRP A 1 73 ? 1.907 6.876 3.754 1.00 53.02 73 TRP A CA 18
ATOM 24363 C C . TRP A 1 73 ? 2.038 6.143 5.091 1.00 42.31 73 TRP A C 18
ATOM 24364 O O . TRP A 1 73 ? 1.910 6.747 6.156 1.00 12.43 73 TRP A O 18
ATOM 24385 N N . LEU A 1 74 ? 2.315 4.844 5.029 1.00 14.14 74 LEU A N 18
ATOM 24386 C CA . LEU A 1 74 ? 2.389 4.009 6.228 1.00 20.31 74 LEU A CA 18
ATOM 24387 C C . LEU A 1 74 ? 3.503 4.461 7.171 1.00 61.43 74 LEU A C 18
ATOM 24388 O O . LEU A 1 74 ? 3.342 4.411 8.389 1.00 32.13 74 LEU A O 18
ATOM 24404 N N . GLN A 1 75 ? 4.620 4.914 6.609 1.00 50.21 75 GLN A N 18
ATOM 24405 C CA . GLN A 1 75 ? 5.762 5.361 7.412 1.00 42.12 75 GLN A CA 18
ATOM 24406 C C . GLN A 1 75 ? 5.426 6.591 8.250 1.00 30.23 75 GLN A C 18
ATOM 24407 O O . GLN A 1 75 ? 6.151 6.919 9.188 1.00 61.44 75 GLN A O 18
ATOM 24421 N N . LYS A 1 76 ? 4.336 7.268 7.915 1.00 12.22 76 LYS A N 18
ATOM 24422 C CA . LYS A 1 76 ? 3.955 8.489 8.616 1.00 34.04 76 LYS A CA 18
ATOM 24423 C C . LYS A 1 76 ? 2.599 8.345 9.301 1.00 1.45 76 LYS A C 18
ATOM 24424 O O . LYS A 1 76 ? 2.493 8.483 10.519 1.00 43.35 76 LYS A O 18
ATOM 24443 N N . SER A 1 77 ? 1.569 8.069 8.513 1.00 63.34 77 SER A N 18
ATOM 24444 C CA . SER A 1 77 ? 0.206 8.033 9.018 1.00 3.10 77 SER A CA 18
ATOM 24445 C C . SER A 1 77 ? -0.167 6.642 9.536 1.00 5.02 77 SER A C 18
ATOM 24446 O O . SER A 1 77 ? -1.054 6.507 10.378 1.00 32.05 77 SER A O 18
ATOM 24454 N N . GLY A 1 78 ? 0.508 5.620 9.014 1.00 55.51 78 GLY A N 18
ATOM 24455 C CA . GLY A 1 78 ? 0.270 4.251 9.454 1.00 15.04 78 GLY A CA 18
ATOM 24456 C C . GLY A 1 78 ? -1.176 3.814 9.294 1.00 40.25 78 GLY A C 18
ATOM 24457 O O . GLY A 1 78 ? -1.741 3.181 10.184 1.00 22.41 78 GLY A O 18
ATOM 24461 N N . THR A 1 79 ? -1.775 4.145 8.160 1.00 31.24 79 THR A N 18
ATOM 24462 C CA . THR A 1 79 ? -3.170 3.813 7.911 1.00 30.33 79 THR A CA 18
ATOM 24463 C C . THR A 1 79 ? -3.395 3.385 6.465 1.00 11.31 79 THR A C 18
ATOM 24464 O O . THR A 1 79 ? -2.536 3.578 5.607 1.00 20.31 79 THR A O 18
ATOM 24475 N N . CYS A 1 80 ? -4.546 2.786 6.210 1.00 0.13 80 CYS A N 18
ATOM 24476 C CA . CYS A 1 80 ? -4.944 2.419 4.860 1.00 43.35 80 CYS A CA 18
ATOM 24477 C C . CYS A 1 80 ? -5.858 3.495 4.289 1.00 40.42 80 CYS A C 18
ATOM 24478 O O . CYS A 1 80 ? -7.047 3.490 4.576 1.00 55.22 80 CYS A O 18
ATOM 24485 N N . PRO A 1 81 ? -5.316 4.398 3.450 1.00 51.22 81 PRO A N 18
ATOM 24486 C CA . PRO A 1 81 ? -5.997 5.621 2.982 1.00 62.45 81 PRO A CA 18
ATOM 24487 C C . PRO A 1 81 ? -7.510 5.489 2.750 1.00 54.51 81 PRO A C 18
ATOM 24488 O O . PRO A 1 81 ? -8.287 6.312 3.230 1.00 11.32 81 PRO A O 18
ATOM 24499 N N . VAL A 1 82 ? -7.921 4.450 2.029 1.00 23.23 82 VAL A N 18
ATOM 24500 C CA . VAL A 1 82 ? -9.319 4.296 1.619 1.00 70.12 82 VAL A CA 18
ATOM 24501 C C . VAL A 1 82 ? -10.254 3.951 2.794 1.00 12.25 82 VAL A C 18
ATOM 24502 O O . VAL A 1 82 ? -11.450 4.240 2.748 1.00 74.44 82 VAL A O 18
ATOM 24515 N N . CYS A 1 83 ? -9.722 3.345 3.847 1.00 75.50 83 CYS A N 18
ATOM 24516 C CA . CYS A 1 83 ? -10.566 2.939 4.971 1.00 14.22 83 CYS A CA 18
ATOM 24517 C C . CYS A 1 83 ? -10.123 3.608 6.272 1.00 31.35 83 CYS A C 18
ATOM 24518 O O . CYS A 1 83 ? -10.920 3.773 7.194 1.00 70.14 83 CYS A O 18
ATOM 24525 N N . ARG A 1 84 ? -8.844 3.976 6.332 1.00 71.14 84 ARG A N 18
ATOM 24526 C CA . ARG A 1 84 ? -8.260 4.688 7.469 1.00 14.32 84 ARG A CA 18
ATOM 24527 C C . ARG A 1 84 ? -8.109 3.785 8.685 1.00 23.11 84 ARG A C 18
ATOM 24528 O O . ARG A 1 84 ? -7.884 4.262 9.798 1.00 3.44 84 ARG A O 18
ATOM 24549 N N . CYS A 1 85 ? -8.215 2.484 8.464 1.00 21.01 85 CYS A N 18
ATOM 24550 C CA . CYS A 1 85 ? -7.848 1.516 9.479 1.00 73.14 85 CYS A CA 18
ATOM 24551 C C . CYS A 1 85 ? -6.332 1.522 9.629 1.00 51.44 85 CYS A C 18
ATOM 24552 O O . CYS A 1 85 ? -5.612 1.714 8.643 1.00 72.44 85 CYS A O 18
ATOM 24560 N N . MET A 1 86 ? -5.851 1.331 10.845 1.00 42.42 86 MET A N 18
ATOM 24561 C CA . MET A 1 86 ? -4.429 1.469 11.132 1.00 0.12 86 MET A CA 18
ATOM 24562 C C . MET A 1 86 ? -3.636 0.238 10.700 1.00 32.44 86 MET A C 18
ATOM 24563 O O . MET A 1 86 ? -4.145 -0.883 10.719 1.00 50.21 86 MET A O 18
ATOM 24577 N N . PHE A 1 87 ? -2.392 0.474 10.304 1.00 74.22 87 PHE A N 18
ATOM 24578 C CA . PHE A 1 87 ? -1.453 -0.588 9.981 1.00 71.32 87 PHE A CA 18
ATOM 24579 C C . PHE A 1 87 ? -0.125 -0.299 10.679 1.00 55.51 87 PHE A C 18
ATOM 24580 O O . PHE A 1 87 ? 0.446 0.776 10.498 1.00 75.31 87 PHE A O 18
ATOM 24597 N N . PRO A 1 88 ? 0.391 -1.242 11.494 1.00 33.32 88 PRO A N 18
ATOM 24598 C CA . PRO A 1 88 ? -0.221 -2.562 11.707 1.00 75.24 88 PRO A CA 18
ATOM 24599 C C . PRO A 1 88 ? -1.579 -2.483 12.405 1.00 32.33 88 PRO A C 18
ATOM 24600 O O . PRO A 1 88 ? -1.814 -1.593 13.228 1.00 53.11 88 PRO A O 18
ATOM 24611 N N . PRO A 1 89 ? -2.481 -3.421 12.072 1.00 3.01 89 PRO A N 18
ATOM 24612 C CA . PRO A 1 89 ? -3.860 -3.438 12.577 1.00 35.03 89 PRO A CA 18
ATOM 24613 C C . PRO A 1 89 ? -3.942 -3.379 14.101 1.00 63.40 89 PRO A C 18
ATOM 24614 O O . PRO A 1 89 ? -3.169 -4.036 14.805 1.00 71.30 89 PRO A O 18
ATOM 24625 N N . PRO A 1 90 ? -4.879 -2.574 14.622 1.00 30.55 90 PRO A N 18
ATOM 24626 C CA . PRO A 1 90 ? -5.092 -2.437 16.061 1.00 71.44 90 PRO A CA 18
ATOM 24627 C C . PRO A 1 90 ? -5.780 -3.660 16.658 1.00 43.42 90 PRO A C 18
ATOM 24628 O O . PRO A 1 90 ? -6.534 -4.356 15.977 1.00 54.43 90 PRO A O 18
ATOM 24639 N N . LEU A 1 91 ? -5.513 -3.919 17.926 1.00 45.11 91 LEU A N 18
ATOM 24640 C CA . LEU A 1 91 ? -6.135 -5.033 18.621 1.00 2.40 91 LEU A CA 18
ATOM 24641 C C . LEU A 1 91 ? -7.220 -4.509 19.551 1.00 11.34 91 LEU A C 18
ATOM 24642 O O . LEU A 1 91 ? -8.403 -4.511 19.148 1.00 37.05 91 LEU A O 18
ATOM 24661 N N . MET A 1 1 ? -11.739 24.840 28.027 1.00 22.42 1 MET A N 19
ATOM 24662 C CA . MET A 1 1 ? -11.023 24.608 26.750 1.00 12.32 1 MET A CA 19
ATOM 24663 C C . MET A 1 1 ? -9.738 23.838 27.009 1.00 63.13 1 MET A C 19
ATOM 24664 O O . MET A 1 1 ? -9.375 23.598 28.160 1.00 14.32 1 MET A O 19
ATOM 24680 N N . GLY A 1 2 ? -9.053 23.451 25.941 1.00 65.13 2 GLY A N 19
ATOM 24681 C CA . GLY A 1 2 ? -7.756 22.817 26.085 1.00 21.14 2 GLY A CA 19
ATOM 24682 C C . GLY A 1 2 ? -6.656 23.847 26.243 1.00 62.42 2 GLY A C 19
ATOM 24683 O O . GLY A 1 2 ? -6.943 25.032 26.419 1.00 12.11 2 GLY A O 19
ATOM 24687 N N . HIS A 1 3 ? -5.403 23.407 26.185 1.00 31.53 3 HIS A N 19
ATOM 24688 C CA . HIS A 1 3 ? -4.267 24.319 26.291 1.00 54.25 3 HIS A CA 19
ATOM 24689 C C . HIS A 1 3 ? -4.316 25.376 25.200 1.00 52.21 3 HIS A C 19
ATOM 24690 O O . HIS A 1 3 ? -4.537 26.552 25.479 1.00 24.31 3 HIS A O 19
ATOM 24705 N N . HIS A 1 4 ? -4.113 24.963 23.959 1.00 34.35 4 HIS A N 19
ATOM 24706 C CA . HIS A 1 4 ? -4.255 25.874 22.837 1.00 34.23 4 HIS A CA 19
ATOM 24707 C C . HIS A 1 4 ? -4.477 25.108 21.543 1.00 62.33 4 HIS A C 19
ATOM 24708 O O . HIS A 1 4 ? -3.637 24.314 21.124 1.00 34.12 4 HIS A O 19
ATOM 24723 N N . HIS A 1 5 ? -5.615 25.362 20.928 1.00 13.44 5 HIS A N 19
ATOM 24724 C CA . HIS A 1 5 ? -5.970 24.779 19.643 1.00 2.35 5 HIS A CA 19
ATOM 24725 C C . HIS A 1 5 ? -7.307 25.342 19.200 1.00 62.02 5 HIS A C 19
ATOM 24726 O O . HIS A 1 5 ? -8.130 25.712 20.040 1.00 64.22 5 HIS A O 19
ATOM 24741 N N . HIS A 1 6 ? -7.520 25.432 17.899 1.00 61.32 6 HIS A N 19
ATOM 24742 C CA . 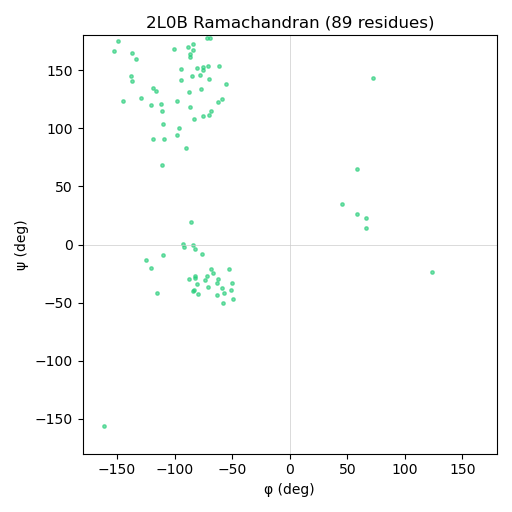HIS A 1 6 ? -8.803 25.890 17.390 1.00 34.10 6 HIS A CA 19
ATOM 24743 C C . HIS A 1 6 ? -9.815 24.750 17.440 1.00 44.23 6 HIS A C 19
ATOM 24744 O O . HIS A 1 6 ? -9.441 23.594 17.640 1.00 25.14 6 HIS A O 19
ATOM 24759 N N . HIS A 1 7 ? -11.088 25.077 17.249 1.00 72.33 7 HIS A N 19
ATOM 24760 C CA . HIS A 1 7 ? -12.187 24.146 17.540 1.00 61.32 7 HIS A CA 19
ATOM 24761 C C . HIS A 1 7 ? -12.286 22.988 16.541 1.00 14.12 7 HIS A C 19
ATOM 24762 O O . HIS A 1 7 ? -13.241 22.212 16.582 1.00 61.43 7 HIS A O 19
ATOM 24777 N N . HIS A 1 8 ? -11.305 22.861 15.659 1.00 4.30 8 HIS A N 19
ATOM 24778 C CA . HIS A 1 8 ? -11.256 21.741 14.726 1.00 15.35 8 HIS A CA 19
ATOM 24779 C C . HIS A 1 8 ? -9.855 21.150 14.682 1.00 4.35 8 HIS A C 19
ATOM 24780 O O . HIS A 1 8 ? -8.911 21.794 14.224 1.00 55.43 8 HIS A O 19
ATOM 24795 N N . SER A 1 9 ? -9.717 19.934 15.176 1.00 63.41 9 SER A N 19
ATOM 24796 C CA . SER A 1 9 ? -8.431 19.261 15.179 1.00 10.02 9 SER A CA 19
ATOM 24797 C C . SER A 1 9 ? -8.629 17.774 14.909 1.00 30.54 9 SER A C 19
ATOM 24798 O O . SER A 1 9 ? -9.522 17.147 15.481 1.00 44.11 9 SER A O 19
ATOM 24806 N N . HIS A 1 10 ? -7.818 17.224 14.019 1.00 5.10 10 HIS A N 19
ATOM 24807 C CA . HIS A 1 10 ? -7.905 15.813 13.671 1.00 42.30 10 HIS A CA 19
ATOM 24808 C C . HIS A 1 10 ? -7.044 14.982 14.609 1.00 23.32 10 HIS A C 19
ATOM 24809 O O . HIS A 1 10 ? -5.830 15.172 14.682 1.00 63.02 10 HIS A O 19
ATOM 24824 N N . MET A 1 11 ? -7.677 14.070 15.328 1.00 4.34 11 MET A N 19
ATOM 24825 C CA . MET A 1 11 ? -6.960 13.168 16.215 1.00 31.44 11 MET A CA 19
ATOM 24826 C C . MET A 1 11 ? -6.255 12.090 15.405 1.00 74.15 11 MET A C 19
ATOM 24827 O O . MET A 1 11 ? -6.731 11.692 14.341 1.00 33.24 11 MET A O 19
ATOM 24841 N N . VAL A 1 12 ? -5.115 11.631 15.893 1.00 15.53 12 VAL A N 19
ATOM 24842 C CA . VAL A 1 12 ? -4.342 10.621 15.187 1.00 34.33 12 VAL A CA 19
ATOM 24843 C C . VAL A 1 12 ? -4.310 9.318 15.977 1.00 61.51 12 VAL A C 19
ATOM 24844 O O . VAL A 1 12 ? -3.428 9.104 16.813 1.00 73.41 12 VAL A O 19
ATOM 24857 N N . ALA A 1 13 ? -5.293 8.460 15.733 1.00 34.32 13 ALA A N 19
ATOM 24858 C CA . ALA A 1 13 ? -5.340 7.149 16.370 1.00 10.34 13 ALA A CA 19
ATOM 24859 C C . ALA A 1 13 ? -4.694 6.100 15.475 1.00 14.03 13 ALA A C 19
ATOM 24860 O O . ALA A 1 13 ? -4.686 4.911 15.790 1.00 43.44 13 ALA A O 19
ATOM 24867 N N . ASN A 1 14 ? -4.156 6.557 14.354 1.00 22.44 14 ASN A N 19
ATOM 24868 C CA . ASN A 1 14 ? -3.493 5.680 13.401 1.00 4.33 14 ASN A CA 19
ATOM 24869 C C . ASN A 1 14 ? -1.983 5.778 13.566 1.00 44.42 14 ASN A C 19
ATOM 24870 O O . ASN A 1 14 ? -1.380 6.798 13.228 1.00 63.33 14 ASN A O 19
ATOM 24881 N N . PRO A 1 15 ? -1.353 4.731 14.114 1.00 50.14 15 PRO A N 19
ATOM 24882 C CA . PRO A 1 15 ? 0.093 4.706 14.319 1.00 13.55 15 PRO A CA 19
ATOM 24883 C C . PRO A 1 15 ? 0.858 4.520 13.011 1.00 41.40 15 PRO A C 19
ATOM 24884 O O . PRO A 1 15 ? 0.365 3.892 12.072 1.00 13.40 15 PRO A O 19
ATOM 24895 N N . PRO A 1 16 ? 2.066 5.091 12.923 1.00 11.24 16 PRO A N 19
ATOM 24896 C CA . PRO A 1 16 ? 2.941 4.903 11.767 1.00 31.34 16 PRO A CA 19
ATOM 24897 C C . PRO A 1 16 ? 3.423 3.461 11.668 1.00 41.14 16 PRO A C 19
ATOM 24898 O O . PRO A 1 16 ? 3.626 2.793 12.685 1.00 72.34 16 PRO A O 19
ATOM 24909 N N . ALA A 1 17 ? 3.596 2.980 10.450 1.00 41.52 17 ALA A N 19
ATOM 24910 C CA . ALA A 1 17 ? 4.005 1.605 10.232 1.00 21.33 17 ALA A CA 19
ATOM 24911 C C . ALA A 1 17 ? 5.497 1.438 10.472 1.00 50.44 17 ALA A C 19
ATOM 24912 O O . ALA A 1 17 ? 6.284 2.359 10.234 1.00 4.34 17 ALA A O 19
ATOM 24919 N N . SER A 1 18 ? 5.878 0.266 10.950 1.00 35.51 18 SER A N 19
ATOM 24920 C CA . SER A 1 18 ? 7.275 -0.040 11.186 1.00 53.44 18 SER A CA 19
ATOM 24921 C C . SER A 1 18 ? 7.981 -0.290 9.860 1.00 45.54 18 SER A C 19
ATOM 24922 O O . SER A 1 18 ? 7.352 -0.693 8.876 1.00 42.44 18 SER A O 19
ATOM 24930 N N . LYS A 1 19 ? 9.283 -0.050 9.837 1.00 24.31 19 LYS A N 19
ATOM 24931 C CA . LYS A 1 19 ? 10.083 -0.273 8.643 1.00 31.33 19 LYS A CA 19
ATOM 24932 C C . LYS A 1 19 ? 9.979 -1.734 8.219 1.00 71.14 19 LYS A C 19
ATOM 24933 O O . LYS A 1 19 ? 9.901 -2.051 7.031 1.00 62.44 19 LYS A O 19
ATOM 24952 N N . GLU A 1 20 ? 9.951 -2.614 9.213 1.00 15.25 20 GLU A N 19
ATOM 24953 C CA . GLU A 1 20 ? 9.867 -4.047 8.974 1.00 62.22 20 GLU A CA 19
ATOM 24954 C C . GLU A 1 20 ? 8.494 -4.429 8.438 1.00 63.15 20 GLU A C 19
ATOM 24955 O O . GLU A 1 20 ? 8.354 -5.406 7.704 1.00 14.44 20 GLU A O 19
ATOM 24967 N N . SER A 1 21 ? 7.481 -3.657 8.807 1.00 14.44 21 SER A N 19
ATOM 24968 C CA . SER A 1 21 ? 6.129 -3.904 8.332 1.00 52.22 21 SER A CA 19
ATOM 24969 C C . SER A 1 21 ? 6.054 -3.654 6.830 1.00 12.34 21 SER A C 19
ATOM 24970 O O . SER A 1 21 ? 5.391 -4.386 6.102 1.00 2.55 21 SER A O 19
ATOM 24978 N N . ILE A 1 22 ? 6.765 -2.628 6.377 1.00 22.13 22 ILE A N 19
ATOM 24979 C CA . ILE A 1 22 ? 6.828 -2.300 4.958 1.00 44.34 22 ILE A CA 19
ATOM 24980 C C . ILE A 1 22 ? 7.774 -3.256 4.236 1.00 3.24 22 ILE A C 19
ATOM 24981 O O . ILE A 1 22 ? 7.534 -3.654 3.095 1.00 61.01 22 ILE A O 19
ATOM 24997 N N . ASP A 1 23 ? 8.843 -3.633 4.925 1.00 52.22 23 ASP A N 19
ATOM 24998 C CA . ASP A 1 23 ? 9.843 -4.549 4.382 1.00 1.14 23 ASP A CA 19
ATOM 24999 C C . ASP A 1 23 ? 9.230 -5.911 4.066 1.00 43.14 23 ASP A C 19
ATOM 25000 O O . ASP A 1 23 ? 9.562 -6.534 3.057 1.00 14.04 23 ASP A O 19
ATOM 25009 N N . ALA A 1 24 ? 8.312 -6.348 4.917 1.00 14.11 24 ALA A N 19
ATOM 25010 C CA . ALA A 1 24 ? 7.694 -7.665 4.785 1.00 64.04 24 ALA A CA 19
ATOM 25011 C C . ALA A 1 24 ? 6.432 -7.630 3.924 1.00 54.04 24 ALA A C 19
ATOM 25012 O O . ALA A 1 24 ? 5.733 -8.638 3.801 1.00 53.21 24 ALA A O 19
ATOM 25019 N N . LEU A 1 25 ? 6.124 -6.473 3.346 1.00 14.30 25 LEU A N 19
ATOM 25020 C CA . LEU A 1 25 ? 4.959 -6.348 2.475 1.00 42.10 25 LEU A CA 19
ATOM 25021 C C . LEU A 1 25 ? 5.178 -7.092 1.161 1.00 33.21 25 LEU A C 19
ATOM 25022 O O . LEU A 1 25 ? 6.200 -6.893 0.495 1.00 11.11 25 LEU A O 19
ATOM 25038 N N . PRO A 1 26 ? 4.216 -7.953 0.776 1.00 5.43 26 PRO A N 19
ATOM 25039 C CA . PRO A 1 26 ? 4.292 -8.736 -0.464 1.00 0.22 26 PRO A CA 19
ATOM 25040 C C . PRO A 1 26 ? 4.427 -7.846 -1.696 1.00 42.10 26 PRO A C 19
ATOM 25041 O O . PRO A 1 26 ? 3.983 -6.697 -1.694 1.00 53.54 26 PRO A O 19
ATOM 25052 N N . GLU A 1 27 ? 5.034 -8.378 -2.746 1.00 24.01 27 GLU A N 19
ATOM 25053 C CA . GLU A 1 27 ? 5.331 -7.585 -3.928 1.00 65.41 27 GLU A CA 19
ATOM 25054 C C . GLU A 1 27 ? 4.768 -8.245 -5.179 1.00 73.41 27 GLU A C 19
ATOM 25055 O O . GLU A 1 27 ? 5.137 -9.367 -5.525 1.00 11.35 27 GLU A O 19
ATOM 25067 N N . ILE A 1 28 ? 3.857 -7.549 -5.835 1.00 33.02 28 ILE A N 19
ATOM 25068 C CA . ILE A 1 28 ? 3.206 -8.057 -7.031 1.00 11.41 28 ILE A CA 19
ATOM 25069 C C . ILE A 1 28 ? 3.466 -7.128 -8.212 1.00 15.23 28 ILE A C 19
ATOM 25070 O O . ILE A 1 28 ? 3.098 -5.954 -8.176 1.00 73.52 28 ILE A O 19
ATOM 25086 N N . LEU A 1 29 ? 4.122 -7.644 -9.243 1.00 53.33 29 LEU A N 19
ATOM 25087 C CA . LEU A 1 29 ? 4.342 -6.875 -10.461 1.00 22.43 29 LEU A CA 19
ATOM 25088 C C . LEU A 1 29 ? 3.016 -6.657 -11.178 1.00 60.32 29 LEU A C 19
ATOM 25089 O O . LEU A 1 29 ? 2.327 -7.615 -11.534 1.00 52.22 29 LEU A O 19
ATOM 25105 N N . VAL A 1 30 ? 2.655 -5.399 -11.375 1.00 41.42 30 VAL A N 19
ATOM 25106 C CA . VAL A 1 30 ? 1.383 -5.064 -11.992 1.00 62.45 30 VAL A CA 19
ATOM 25107 C C . VAL A 1 30 ? 1.492 -5.056 -13.510 1.00 31.52 30 VAL A C 19
ATOM 25108 O O . VAL A 1 30 ? 2.403 -4.445 -14.075 1.00 72.03 30 VAL A O 19
ATOM 25121 N N . THR A 1 31 ? 0.571 -5.752 -14.158 1.00 63.31 31 THR A N 19
ATOM 25122 C CA . THR A 1 31 ? 0.454 -5.723 -15.601 1.00 64.24 31 THR A CA 19
ATOM 25123 C C . THR A 1 31 ? -0.902 -5.138 -15.999 1.00 11.24 31 THR A C 19
ATOM 25124 O O . THR A 1 31 ? -1.912 -5.407 -15.349 1.00 63.35 31 THR A O 19
ATOM 25135 N N . GLU A 1 32 ? -0.921 -4.334 -17.057 1.00 31.25 32 GLU A N 19
ATOM 25136 C CA . GLU A 1 32 ? -2.147 -3.663 -17.490 1.00 43.12 32 GLU A CA 19
ATOM 25137 C C . GLU A 1 32 ? -3.146 -4.663 -18.050 1.00 73.10 32 GLU A C 19
ATOM 25138 O O . GLU A 1 32 ? -4.358 -4.460 -17.981 1.00 73.41 32 GLU A O 19
ATOM 25150 N N . ASP A 1 33 ? -2.627 -5.756 -18.583 1.00 43.32 33 ASP A N 19
ATOM 25151 C CA . ASP A 1 33 ? -3.458 -6.799 -19.162 1.00 41.31 33 ASP A CA 19
ATOM 25152 C C . ASP A 1 33 ? -3.998 -7.731 -18.080 1.00 22.45 33 ASP A C 19
ATOM 25153 O O . ASP A 1 33 ? -4.825 -8.600 -18.352 1.00 23.24 33 ASP A O 19
ATOM 25162 N N . HIS A 1 34 ? -3.534 -7.539 -16.850 1.00 71.43 34 HIS A N 19
ATOM 25163 C CA . HIS A 1 34 ? -4.022 -8.317 -15.715 1.00 44.22 34 HIS A CA 19
ATOM 25164 C C . HIS A 1 34 ? -5.416 -7.843 -15.325 1.00 63.14 34 HIS A C 19
ATOM 25165 O O . HIS A 1 34 ? -6.329 -8.646 -15.137 1.00 52.45 34 HIS A O 19
ATOM 25180 N N . GLY A 1 35 ? -5.568 -6.535 -15.215 1.00 32.41 35 GLY A N 19
ATOM 25181 C CA . GLY A 1 35 ? -6.829 -5.967 -14.799 1.00 12.03 35 GLY A CA 19
ATOM 25182 C C . GLY A 1 35 ? -6.726 -5.340 -13.427 1.00 63.44 35 GLY A C 19
ATOM 25183 O O . GLY A 1 35 ? -5.624 -5.042 -12.961 1.00 50.33 35 GLY A O 19
ATOM 25187 N N . ALA A 1 36 ? -7.862 -5.156 -12.773 1.00 5.23 36 ALA A N 19
ATOM 25188 C CA . ALA A 1 36 ? -7.890 -4.557 -11.449 1.00 45.54 36 ALA A CA 19
ATOM 25189 C C . ALA A 1 36 ? -7.426 -5.555 -10.396 1.00 70.34 36 ALA A C 19
ATOM 25190 O O . ALA A 1 36 ? -8.081 -6.573 -10.157 1.00 54.21 36 ALA A O 19
ATOM 25197 N N . VAL A 1 37 ? -6.291 -5.260 -9.779 1.00 62.22 37 VAL A N 19
ATOM 25198 C CA . VAL A 1 37 ? -5.711 -6.138 -8.776 1.00 61.01 37 VAL A CA 19
ATOM 25199 C C . VAL A 1 37 ? -6.511 -6.073 -7.478 1.00 32.14 37 VAL A C 19
ATOM 25200 O O . VAL A 1 37 ? -6.320 -5.174 -6.659 1.00 71.22 37 VAL A O 19
ATOM 25213 N N . GLY A 1 38 ? -7.425 -7.017 -7.313 1.00 34.10 38 GLY A N 19
ATOM 25214 C CA . GLY A 1 38 ? -8.234 -7.064 -6.116 1.00 0.55 38 GLY A CA 19
ATOM 25215 C C . GLY A 1 38 ? -9.413 -6.111 -6.173 1.00 53.53 38 GLY A C 19
ATOM 25216 O O . GLY A 1 38 ? -10.014 -5.912 -7.230 1.00 72.51 38 GLY A O 19
ATOM 25220 N N . GLN A 1 39 ? -9.735 -5.516 -5.035 1.00 53.41 39 GLN A N 19
ATOM 25221 C CA . GLN A 1 39 ? -10.890 -4.632 -4.929 1.00 51.03 39 GLN A CA 19
ATOM 25222 C C . GLN A 1 39 ? -10.538 -3.207 -5.352 1.00 11.11 39 GLN A C 19
ATOM 25223 O O . GLN A 1 39 ? -11.399 -2.462 -5.821 1.00 31.54 39 GLN A O 19
ATOM 25237 N N . GLU A 1 40 ? -9.276 -2.837 -5.192 1.00 42.42 40 GLU A N 19
ATOM 25238 C CA . GLU A 1 40 ? -8.842 -1.482 -5.484 1.00 14.40 40 GLU A CA 19
ATOM 25239 C C . GLU A 1 40 ? -8.261 -1.419 -6.893 1.00 42.52 40 GLU A C 19
ATOM 25240 O O . GLU A 1 40 ? -7.357 -2.181 -7.234 1.00 24.42 40 GLU A O 19
ATOM 25252 N N . MET A 1 41 ? -8.786 -0.518 -7.708 1.00 61.35 41 MET A N 19
ATOM 25253 C CA . MET A 1 41 ? -8.381 -0.430 -9.105 1.00 43.44 41 MET A CA 19
ATOM 25254 C C . MET A 1 41 ? -7.526 0.805 -9.359 1.00 64.41 41 MET A C 19
ATOM 25255 O O . MET A 1 41 ? -7.092 1.049 -10.487 1.00 41.42 41 MET A O 19
ATOM 25269 N N . CYS A 1 42 ? -7.286 1.584 -8.316 1.00 32.22 42 CYS A N 19
ATOM 25270 C CA . CYS A 1 42 ? -6.504 2.803 -8.449 1.00 32.24 42 CYS A CA 19
ATOM 25271 C C . CYS A 1 42 ? -5.632 3.029 -7.220 1.00 14.45 42 CYS A C 19
ATOM 25272 O O . CYS A 1 42 ? -5.902 2.501 -6.144 1.00 3.02 42 CYS A O 19
ATOM 25280 N N . CYS A 1 43 ? -4.575 3.806 -7.399 1.00 43.11 43 CYS A N 19
ATOM 25281 C CA . CYS A 1 43 ? -3.679 4.154 -6.311 1.00 45.12 43 CYS A CA 19
ATOM 25282 C C . CYS A 1 43 ? -3.718 5.662 -6.086 1.00 34.22 43 CYS A C 19
ATOM 25283 O O . CYS A 1 43 ? -2.989 6.410 -6.742 1.00 14.24 43 CYS A O 19
ATOM 25290 N N . PRO A 1 44 ? -4.582 6.122 -5.163 1.00 51.23 44 PRO A N 19
ATOM 25291 C CA . PRO A 1 44 ? -4.818 7.555 -4.910 1.00 54.40 44 PRO A CA 19
ATOM 25292 C C . PRO A 1 44 ? -3.544 8.318 -4.557 1.00 13.43 44 PRO A C 19
ATOM 25293 O O . PRO A 1 44 ? -3.442 9.521 -4.794 1.00 2.41 44 PRO A O 19
ATOM 25304 N N . ILE A 1 45 ? -2.567 7.604 -4.009 1.00 25.41 45 ILE A N 19
ATOM 25305 C CA . ILE A 1 45 ? -1.299 8.202 -3.611 1.00 31.24 45 ILE A CA 19
ATOM 25306 C C . ILE A 1 45 ? -0.587 8.833 -4.812 1.00 51.35 45 ILE A C 19
ATOM 25307 O O . ILE A 1 45 ? 0.059 9.871 -4.686 1.00 52.10 45 ILE A O 19
ATOM 25323 N N . CYS A 1 46 ? -0.732 8.214 -5.981 1.00 64.12 46 CYS A N 19
ATOM 25324 C CA . CYS A 1 46 ? -0.155 8.758 -7.206 1.00 32.35 46 CYS A CA 19
ATOM 25325 C C . CYS A 1 46 ? -1.263 9.155 -8.177 1.00 24.24 46 CYS A C 19
ATOM 25326 O O . CYS A 1 46 ? -0.996 9.493 -9.334 1.00 65.24 46 CYS A O 19
ATOM 25333 N N . CYS A 1 47 ? -2.502 9.131 -7.669 1.00 71.22 47 CYS A N 19
ATOM 25334 C CA . CYS A 1 47 ? -3.717 9.391 -8.453 1.00 54.33 47 CYS A CA 19
ATOM 25335 C C . CYS A 1 47 ? -3.657 8.734 -9.832 1.00 51.05 47 CYS A C 19
ATOM 25336 O O . CYS A 1 47 ? -3.991 9.345 -10.846 1.00 41.32 47 CYS A O 19
ATOM 25344 N N . SER A 1 48 ? -3.248 7.475 -9.856 1.00 60.34 48 SER A N 19
ATOM 25345 C CA . SER A 1 48 ? -3.127 6.742 -11.102 1.00 43.32 48 SER A CA 19
ATOM 25346 C C . SER A 1 48 ? -3.609 5.308 -10.914 1.00 51.50 48 SER A C 19
ATOM 25347 O O . SER A 1 48 ? -3.588 4.774 -9.796 1.00 54.13 48 SER A O 19
ATOM 25355 N N . GLU A 1 49 ? -4.046 4.696 -12.005 1.00 51.51 49 GLU A N 19
ATOM 25356 C CA . GLU A 1 49 ? -4.550 3.331 -11.982 1.00 24.30 49 GLU A CA 19
ATOM 25357 C C . GLU A 1 49 ? -3.401 2.326 -11.949 1.00 74.14 49 GLU A C 19
ATOM 25358 O O . GLU A 1 49 ? -2.241 2.688 -11.732 1.00 41.34 49 GLU A O 19
ATOM 25370 N N . TYR A 1 50 ? -3.727 1.059 -12.134 1.00 63.41 50 TYR A N 19
ATOM 25371 C CA . TYR A 1 50 ? -2.723 0.014 -12.121 1.00 64.34 50 TYR A CA 19
ATOM 25372 C C . TYR A 1 50 ? -2.107 -0.183 -13.495 1.00 72.54 50 TYR A C 19
ATOM 25373 O O . TYR A 1 50 ? -2.632 -0.908 -14.337 1.00 53.45 50 TYR A O 19
ATOM 25391 N N . VAL A 1 51 ? -0.994 0.502 -13.709 1.00 55.15 51 VAL A N 19
ATOM 25392 C CA . VAL A 1 51 ? -0.246 0.400 -14.950 1.00 4.44 51 VAL A CA 19
ATOM 25393 C C . VAL A 1 51 ? 0.857 -0.644 -14.819 1.00 11.11 51 VAL A C 19
ATOM 25394 O O . VAL A 1 51 ? 1.231 -1.024 -13.706 1.00 73.41 51 VAL A O 19
ATOM 25407 N N . LYS A 1 52 ? 1.384 -1.098 -15.945 1.00 31.31 52 LYS A N 19
ATOM 25408 C CA . LYS A 1 52 ? 2.385 -2.152 -15.929 1.00 1.12 52 LYS A CA 19
ATOM 25409 C C . LYS A 1 52 ? 3.754 -1.587 -15.583 1.00 53.21 52 LYS A C 19
ATOM 25410 O O . LYS A 1 52 ? 4.170 -0.557 -16.118 1.00 1.43 52 LYS A O 19
ATOM 25429 N N . GLY A 1 53 ? 4.443 -2.260 -14.674 1.00 22.34 53 GLY A N 19
ATOM 25430 C CA . GLY A 1 53 ? 5.763 -1.822 -14.269 1.00 64.22 53 GLY A CA 19
ATOM 25431 C C . GLY A 1 53 ? 5.787 -1.368 -12.827 1.00 34.43 53 GLY A C 19
ATOM 25432 O O . GLY A 1 53 ? 6.855 -1.236 -12.227 1.00 1.13 53 GLY A O 19
ATOM 25436 N N . ASP A 1 54 ? 4.612 -1.119 -12.274 1.00 23.12 54 ASP A N 19
ATOM 25437 C CA . ASP A 1 54 ? 4.499 -0.709 -10.882 1.00 73.20 54 ASP A CA 19
ATOM 25438 C C . ASP A 1 54 ? 4.431 -1.952 -9.997 1.00 22.43 54 ASP A C 19
ATOM 25439 O O . ASP A 1 54 ? 4.137 -3.050 -10.479 1.00 43.43 54 ASP A O 19
ATOM 25448 N N . VAL A 1 55 ? 4.697 -1.781 -8.713 1.00 52.14 55 VAL A N 19
ATOM 25449 C CA . VAL A 1 55 ? 4.681 -2.890 -7.775 1.00 35.01 55 VAL A CA 19
ATOM 25450 C C . VAL A 1 55 ? 3.528 -2.725 -6.795 1.00 74.51 55 VAL A C 19
ATOM 25451 O O . VAL A 1 55 ? 3.435 -1.719 -6.092 1.00 2.04 55 VAL A O 19
ATOM 25464 N N . ALA A 1 56 ? 2.640 -3.702 -6.763 1.00 23.43 56 ALA A N 19
ATOM 25465 C CA . ALA A 1 56 ? 1.507 -3.669 -5.857 1.00 24.44 56 ALA A CA 19
ATOM 25466 C C . ALA A 1 56 ? 1.786 -4.500 -4.616 1.00 1.45 56 ALA A C 19
ATOM 25467 O O . ALA A 1 56 ? 2.616 -5.410 -4.638 1.00 1.23 56 ALA A O 19
ATOM 25474 N N . THR A 1 57 ? 1.100 -4.177 -3.540 1.00 2.51 57 THR A N 19
ATOM 25475 C CA . THR A 1 57 ? 1.232 -4.910 -2.303 1.00 23.13 57 THR A CA 19
ATOM 25476 C C . THR A 1 57 ? -0.142 -5.114 -1.675 1.00 65.03 57 THR A C 19
ATOM 25477 O O . THR A 1 57 ? -1.079 -4.360 -1.953 1.00 51.25 57 THR A O 19
ATOM 25488 N N . GLU A 1 58 ? -0.262 -6.139 -0.849 1.00 3.23 58 GLU A N 19
ATOM 25489 C CA . GLU A 1 58 ? -1.512 -6.425 -0.179 1.00 64.43 58 GLU A CA 19
ATOM 25490 C C . GLU A 1 58 ? -1.371 -6.167 1.313 1.00 33.33 58 GLU A C 19
ATOM 25491 O O . GLU A 1 58 ? -0.565 -6.806 1.990 1.00 21.43 58 GLU A O 19
ATOM 25503 N N . LEU A 1 59 ? -2.142 -5.222 1.812 1.00 4.33 59 LEU A N 19
ATOM 25504 C CA . LEU A 1 59 ? -2.158 -4.930 3.232 1.00 54.15 59 LEU A CA 19
ATOM 25505 C C . LEU A 1 59 ? -3.000 -5.971 3.963 1.00 23.44 59 LEU A C 19
ATOM 25506 O O . LEU A 1 59 ? -3.965 -6.486 3.403 1.00 75.32 59 LEU A O 19
ATOM 25522 N N . PRO A 1 60 ? -2.647 -6.299 5.219 1.00 73.11 60 PRO A N 19
ATOM 25523 C CA . PRO A 1 60 ? -3.441 -7.205 6.068 1.00 60.43 60 PRO A CA 19
ATOM 25524 C C . PRO A 1 60 ? -4.863 -6.686 6.293 1.00 13.43 60 PRO A C 19
ATOM 25525 O O . PRO A 1 60 ? -5.745 -7.407 6.758 1.00 55.41 60 PRO A O 19
ATOM 25536 N N . CYS A 1 61 ? -5.069 -5.424 5.947 1.00 34.35 61 CYS A N 19
ATOM 25537 C CA . CYS A 1 61 ? -6.389 -4.808 5.973 1.00 55.24 61 CYS A CA 19
ATOM 25538 C C . CYS A 1 61 ? -7.175 -5.220 4.723 1.00 54.11 61 CYS A C 19
ATOM 25539 O O . CYS A 1 61 ? -8.287 -4.752 4.485 1.00 33.42 61 CYS A O 19
ATOM 25546 N N . HIS A 1 62 ? -6.563 -6.101 3.930 1.00 12.12 62 HIS A N 19
ATOM 25547 C CA . HIS A 1 62 ? -7.126 -6.575 2.670 1.00 42.43 62 HIS A CA 19
ATOM 25548 C C . HIS A 1 62 ? -7.418 -5.412 1.743 1.00 12.03 62 HIS A C 19
ATOM 25549 O O . HIS A 1 62 ? -8.563 -5.118 1.403 1.00 43.12 62 HIS A O 19
ATOM 25564 N N . HIS A 1 63 ? -6.347 -4.738 1.367 1.00 41.31 63 HIS A N 19
ATOM 25565 C CA . HIS A 1 63 ? -6.412 -3.602 0.471 1.00 32.11 63 HIS A CA 19
ATOM 25566 C C . HIS A 1 63 ? -5.143 -3.530 -0.355 1.00 41.11 63 HIS A C 19
ATOM 25567 O O . HIS A 1 63 ? -4.041 -3.493 0.194 1.00 72.44 63 HIS A O 19
ATOM 25581 N N . TYR A 1 64 ? -5.303 -3.540 -1.669 1.00 5.33 64 TYR A N 19
ATOM 25582 C CA . TYR A 1 64 ? -4.163 -3.511 -2.570 1.00 10.15 64 TYR A CA 19
ATOM 25583 C C . TYR A 1 64 ? -3.793 -2.083 -2.924 1.00 5.24 64 TYR A C 19
ATOM 25584 O O . TYR A 1 64 ? -4.655 -1.275 -3.269 1.00 15.23 64 TYR A O 19
ATOM 25602 N N . PHE A 1 65 ? -2.506 -1.790 -2.844 1.00 52.11 65 PHE A N 19
ATOM 25603 C CA . PHE A 1 65 ? -1.976 -0.492 -3.232 1.00 50.31 65 PHE A CA 19
ATOM 25604 C C . PHE A 1 65 ? -0.585 -0.675 -3.812 1.00 45.32 65 PHE A C 19
ATOM 25605 O O . PHE A 1 65 ? -0.002 -1.750 -3.699 1.00 31.52 65 PHE A O 19
ATOM 25622 N N . HIS A 1 66 ? -0.053 0.362 -4.437 1.00 20.22 66 HIS A N 19
ATOM 25623 C CA . HIS A 1 66 ? 1.311 0.306 -4.942 1.00 63.14 66 HIS A CA 19
ATOM 25624 C C . HIS A 1 66 ? 2.290 0.430 -3.784 1.00 15.10 66 HIS A C 19
ATOM 25625 O O . HIS A 1 66 ? 2.258 1.419 -3.048 1.00 25.34 66 HIS A O 19
ATOM 25639 N N . LYS A 1 67 ? 3.158 -0.562 -3.637 1.00 41.31 67 LYS A N 19
ATOM 25640 C CA . LYS A 1 67 ? 4.097 -0.620 -2.520 1.00 3.43 67 LYS A CA 19
ATOM 25641 C C . LYS A 1 67 ? 5.020 0.609 -2.476 1.00 40.44 67 LYS A C 19
ATOM 25642 O O . LYS A 1 67 ? 5.127 1.250 -1.432 1.00 1.35 67 LYS A O 19
ATOM 25661 N N . PRO A 1 68 ? 5.694 0.976 -3.596 1.00 64.14 68 PRO A N 19
ATOM 25662 C CA . PRO A 1 68 ? 6.572 2.156 -3.629 1.00 52.55 68 PRO A CA 19
ATOM 25663 C C . PRO A 1 68 ? 5.831 3.460 -3.325 1.00 23.12 68 PRO A C 19
ATOM 25664 O O . PRO A 1 68 ? 6.443 4.464 -2.964 1.00 15.43 68 PRO A O 19
ATOM 25675 N N . CYS A 1 69 ? 4.513 3.443 -3.483 1.00 3.03 69 CYS A N 19
ATOM 25676 C CA . CYS A 1 69 ? 3.693 4.604 -3.170 1.00 74.02 69 CYS A CA 19
ATOM 25677 C C . CYS A 1 69 ? 3.354 4.631 -1.684 1.00 24.43 69 CYS A C 19
ATOM 25678 O O . CYS A 1 69 ? 3.540 5.643 -1.008 1.00 63.54 69 CYS A O 19
ATOM 25685 N N . VAL A 1 70 ? 2.871 3.503 -1.185 1.00 50.12 70 VAL A N 19
ATOM 25686 C CA . VAL A 1 70 ? 2.340 3.428 0.167 1.00 1.32 70 VAL A CA 19
ATOM 25687 C C . VAL A 1 70 ? 3.457 3.471 1.210 1.00 4.02 70 VAL A C 19
ATOM 25688 O O . VAL A 1 70 ? 3.243 3.914 2.337 1.00 55.23 70 VAL A O 19
ATOM 25701 N N . SER A 1 71 ? 4.656 3.046 0.818 1.00 12.41 71 SER A N 19
ATOM 25702 C CA . SER A 1 71 ? 5.797 3.013 1.728 1.00 51.35 71 SER A CA 19
ATOM 25703 C C . SER A 1 71 ? 6.123 4.402 2.271 1.00 45.24 71 SER A C 19
ATOM 25704 O O . SER A 1 71 ? 6.601 4.541 3.394 1.00 3.44 71 SER A O 19
ATOM 25712 N N . ILE A 1 72 ? 5.849 5.426 1.473 1.00 34.42 72 ILE A N 19
ATOM 25713 C CA . ILE A 1 72 ? 6.109 6.803 1.875 1.00 34.22 72 ILE A CA 19
ATOM 25714 C C . ILE A 1 72 ? 5.050 7.277 2.871 1.00 70.14 72 ILE A C 19
ATOM 25715 O O . ILE A 1 72 ? 5.344 8.008 3.819 1.00 2.03 72 ILE A O 19
ATOM 25731 N N . TRP A 1 73 ? 3.820 6.833 2.657 1.00 3.14 73 TRP A N 19
ATOM 25732 C CA . TRP A 1 73 ? 2.693 7.228 3.493 1.00 63.02 73 TRP A CA 19
ATOM 25733 C C . TRP A 1 73 ? 2.741 6.521 4.847 1.00 61.42 73 TRP A C 19
ATOM 25734 O O . TRP A 1 73 ? 2.500 7.131 5.890 1.00 71.14 73 TRP A O 19
ATOM 25755 N N . LEU A 1 74 ? 3.087 5.239 4.820 1.00 5.50 74 LEU A N 19
ATOM 25756 C CA . LEU A 1 74 ? 3.078 4.404 6.017 1.00 41.32 74 LEU A CA 19
ATOM 25757 C C . LEU A 1 74 ? 4.059 4.907 7.074 1.00 4.30 74 LEU A C 19
ATOM 25758 O O . LEU A 1 74 ? 3.850 4.695 8.268 1.00 63.03 74 LEU A O 19
ATOM 25774 N N . GLN A 1 75 ? 5.118 5.581 6.634 1.00 73.04 75 GLN A N 19
ATOM 25775 C CA . GLN A 1 75 ? 6.116 6.128 7.552 1.00 73.44 75 GLN A CA 19
ATOM 25776 C C . GLN A 1 75 ? 5.508 7.226 8.419 1.00 13.13 75 GLN A C 19
ATOM 25777 O O . GLN A 1 75 ? 5.984 7.503 9.522 1.00 45.12 75 GLN A O 19
ATOM 25791 N N . LYS A 1 76 ? 4.459 7.849 7.908 1.00 11.45 76 LYS A N 19
ATOM 25792 C CA . LYS A 1 76 ? 3.787 8.922 8.618 1.00 43.43 76 LYS A CA 19
ATOM 25793 C C . LYS A 1 76 ? 2.571 8.385 9.359 1.00 75.41 76 LYS A C 19
ATOM 25794 O O . LYS A 1 76 ? 2.286 8.790 10.487 1.00 64.24 76 LYS A O 19
ATOM 25813 N N . SER A 1 77 ? 1.859 7.467 8.717 1.00 12.42 77 SER A N 19
ATOM 25814 C CA . SER A 1 77 ? 0.678 6.856 9.305 1.00 12.33 77 SER A CA 19
ATOM 25815 C C . SER A 1 77 ? 0.305 5.583 8.552 1.00 50.54 77 SER A C 19
ATOM 25816 O O . SER A 1 77 ? 0.141 5.605 7.333 1.00 42.24 77 SER A O 19
ATOM 25824 N N . GLY A 1 78 ? 0.191 4.478 9.277 1.00 42.21 78 GLY A N 19
ATOM 25825 C CA . GLY A 1 78 ? -0.213 3.231 8.662 1.00 62.34 78 GLY A CA 19
ATOM 25826 C C . GLY A 1 78 ? -1.713 3.179 8.468 1.00 40.30 78 GLY A C 19
ATOM 25827 O O . GLY A 1 78 ? -2.451 2.794 9.375 1.00 25.50 78 GLY A O 19
ATOM 25831 N N . THR A 1 79 ? -2.175 3.623 7.312 1.00 12.45 79 THR A N 19
ATOM 25832 C CA . THR A 1 79 ? -3.600 3.666 7.034 1.00 11.45 79 THR A CA 19
ATOM 25833 C C . THR A 1 79 ? -3.870 3.476 5.539 1.00 34.13 79 THR A C 19
ATOM 25834 O O . THR A 1 79 ? -3.090 3.936 4.708 1.00 73.32 79 THR A O 19
ATOM 25845 N N . CYS A 1 80 ? -4.966 2.796 5.194 1.00 3.14 80 CYS A N 19
ATOM 25846 C CA . CYS A 1 80 ? -5.422 2.778 3.803 1.00 54.22 80 CYS A CA 19
ATOM 25847 C C . CYS A 1 80 ? -6.048 4.127 3.486 1.00 42.15 80 CYS A C 19
ATOM 25848 O O . CYS A 1 80 ? -7.020 4.512 4.131 1.00 2.34 80 CYS A O 19
ATOM 25855 N N . PRO A 1 81 ? -5.527 4.857 2.488 1.00 10.50 81 PRO A N 19
ATOM 25856 C CA . PRO A 1 81 ? -6.044 6.187 2.126 1.00 55.51 81 PRO A CA 19
ATOM 25857 C C . PRO A 1 81 ? -7.525 6.164 1.742 1.00 52.54 81 PRO A C 19
ATOM 25858 O O . PRO A 1 81 ? -8.213 7.182 1.813 1.00 62.12 81 PRO A O 19
ATOM 25869 N N . VAL A 1 82 ? -8.015 4.994 1.350 1.00 55.40 82 VAL A N 19
ATOM 25870 C CA . VAL A 1 82 ? -9.404 4.845 0.931 1.00 45.25 82 VAL A CA 19
ATOM 25871 C C . VAL A 1 82 ? -10.337 4.604 2.123 1.00 65.22 82 VAL A C 19
ATOM 25872 O O . VAL A 1 82 ? -11.341 5.298 2.282 1.00 42.44 82 VAL A O 19
ATOM 25885 N N . CYS A 1 83 ? -10.000 3.628 2.964 1.00 51.12 83 CYS A N 19
ATOM 25886 C CA . CYS A 1 83 ? -10.900 3.203 4.040 1.00 45.34 83 CYS A CA 19
ATOM 25887 C C . CYS A 1 83 ? -10.586 3.915 5.353 1.00 20.52 83 CYS A C 19
ATOM 25888 O O . CYS A 1 83 ? -11.435 4.009 6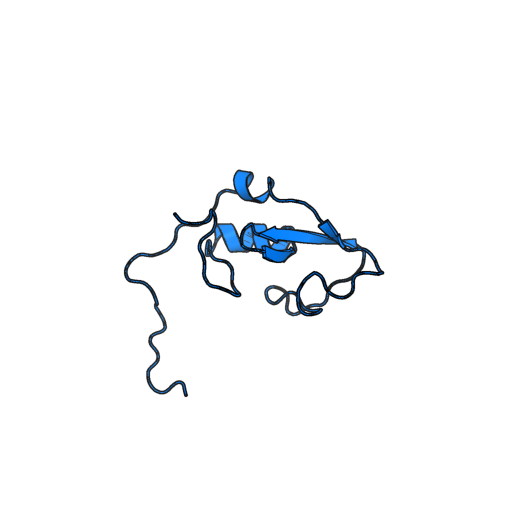.235 1.00 13.11 83 CYS A O 19
ATOM 25895 N N . ARG A 1 84 ? -9.351 4.396 5.469 1.00 63.01 84 ARG A N 19
ATOM 25896 C CA . ARG A 1 84 ? -8.851 5.036 6.686 1.00 63.31 84 ARG A CA 19
ATOM 25897 C C . ARG A 1 84 ? -8.893 4.081 7.888 1.00 13.22 84 ARG A C 19
ATOM 25898 O O . ARG A 1 84 ? -8.996 4.509 9.038 1.00 44.41 84 ARG A O 19
ATOM 25919 N N . CYS A 1 85 ? -8.788 2.785 7.610 1.00 61.32 85 CYS A N 19
ATOM 25920 C CA . CYS A 1 85 ? -8.646 1.782 8.660 1.00 4.34 85 CYS A CA 19
ATOM 25921 C C . CYS A 1 85 ? -7.165 1.580 8.981 1.00 71.45 85 CYS A C 19
ATOM 25922 O O . CYS A 1 85 ? -6.298 1.904 8.166 1.00 74.03 85 CYS A O 19
ATOM 25930 N N . MET A 1 86 ? -6.888 1.019 10.150 1.00 70.43 86 MET A N 19
ATOM 25931 C CA . MET A 1 86 ? -5.530 0.971 10.688 1.00 72.31 86 MET A CA 19
ATOM 25932 C C . MET A 1 86 ? -4.663 -0.088 10.005 1.00 5.03 86 MET A C 19
ATOM 25933 O O . MET A 1 86 ? -5.132 -1.182 9.676 1.00 33.14 86 MET A O 19
ATOM 25947 N N . PHE A 1 87 ? -3.402 0.265 9.789 1.00 41.40 87 PHE A N 19
ATOM 25948 C CA . PHE A 1 87 ? -2.382 -0.667 9.332 1.00 43.40 87 PHE A CA 19
ATOM 25949 C C . PHE A 1 87 ? -1.125 -0.508 10.186 1.00 62.55 87 PHE A C 19
ATOM 25950 O O . PHE A 1 87 ? -0.560 0.582 10.259 1.00 5.23 87 PHE A O 19
ATOM 25967 N N . PRO A 1 88 ? -0.674 -1.579 10.855 1.00 44.04 88 PRO A N 19
ATOM 25968 C CA . PRO A 1 88 ? -1.342 -2.884 10.846 1.00 51.04 88 PRO A CA 19
ATOM 25969 C C . PRO A 1 88 ? -2.679 -2.842 11.580 1.00 3.51 88 PRO A C 19
ATOM 25970 O O . PRO A 1 88 ? -2.919 -1.940 12.384 1.00 70.30 88 PRO A O 19
ATOM 25981 N N . PRO A 1 89 ? -3.572 -3.806 11.297 1.00 2.23 89 PRO A N 19
ATOM 25982 C CA . PRO A 1 89 ? -4.890 -3.888 11.936 1.00 20.51 89 PRO A CA 19
ATOM 25983 C C . PRO A 1 89 ? -4.799 -3.808 13.457 1.00 23.24 89 PRO A C 19
ATOM 25984 O O . PRO A 1 89 ? -3.815 -4.250 14.057 1.00 73.13 89 PRO A O 19
ATOM 25995 N N . PRO A 1 90 ? -5.832 -3.250 14.101 1.00 15.34 90 PRO A N 19
ATOM 25996 C CA . PRO A 1 90 ? -5.829 -3.017 15.545 1.00 73.35 90 PRO A CA 19
ATOM 25997 C C . PRO A 1 90 ? -5.769 -4.315 16.334 1.00 13.33 90 PRO A C 19
ATOM 25998 O O . PRO A 1 90 ? -6.466 -5.283 16.028 1.00 3.20 90 PRO A O 19
ATOM 26009 N N . LEU A 1 91 ? -4.927 -4.325 17.343 1.00 34.21 91 LEU A N 19
ATOM 26010 C CA . LEU A 1 91 ? -4.761 -5.487 18.190 1.00 33.44 91 LEU A CA 19
ATOM 26011 C C . LEU A 1 91 ? -5.690 -5.370 19.384 1.00 34.02 91 LEU A C 19
ATOM 26012 O O . LEU A 1 91 ? -6.659 -6.153 19.463 1.00 38.31 91 LEU A O 19
ATOM 26031 N N . MET A 1 1 ? -9.919 12.843 -8.138 1.00 44.14 1 MET A N 20
ATOM 26032 C CA . MET A 1 1 ? -9.777 11.810 -7.087 1.00 43.10 1 MET A CA 20
ATOM 26033 C C . MET A 1 1 ? -10.817 12.015 -5.989 1.00 10.22 1 MET A C 20
ATOM 26034 O O . MET A 1 1 ? -10.701 11.451 -4.901 1.00 31.04 1 MET A O 20
ATOM 26050 N N . GLY A 1 2 ? -11.847 12.801 -6.287 1.00 31.33 2 GLY A N 20
ATOM 26051 C CA . GLY A 1 2 ? -12.834 13.156 -5.286 1.00 41.45 2 GLY A CA 20
ATOM 26052 C C . GLY A 1 2 ? -13.852 12.059 -5.040 1.00 12.14 2 GLY A C 20
ATOM 26053 O O . GLY A 1 2 ? -15.031 12.217 -5.342 1.00 15.12 2 GLY A O 20
ATOM 26057 N N . HIS A 1 3 ? -13.395 10.940 -4.505 1.00 54.23 3 HIS A N 20
ATOM 26058 C CA . HIS A 1 3 ? -14.288 9.865 -4.106 1.00 45.44 3 HIS A CA 20
ATOM 26059 C C . HIS A 1 3 ? -14.157 9.610 -2.613 1.00 23.22 3 HIS A C 20
ATOM 26060 O O . HIS A 1 3 ? -13.310 8.834 -2.176 1.00 60.52 3 HIS A O 20
ATOM 26075 N N . HIS A 1 4 ? -14.983 10.297 -1.836 1.00 30.23 4 HIS A N 20
ATOM 26076 C CA . HIS A 1 4 ? -14.935 10.184 -0.384 1.00 63.31 4 HIS A CA 20
ATOM 26077 C C . HIS A 1 4 ? -15.636 8.922 0.088 1.00 75.14 4 HIS A C 20
ATOM 26078 O O . HIS A 1 4 ? -16.795 8.684 -0.243 1.00 42.31 4 HIS A O 20
ATOM 26093 N N . HIS A 1 5 ? -14.921 8.113 0.846 1.00 73.34 5 HIS A N 20
ATOM 26094 C CA . HIS A 1 5 ? -15.512 6.956 1.493 1.00 55.40 5 HIS A CA 20
ATOM 26095 C C . HIS A 1 5 ? -15.794 7.292 2.948 1.00 41.33 5 HIS A C 20
ATOM 26096 O O . HIS A 1 5 ? -14.873 7.591 3.707 1.00 2.43 5 HIS A O 20
ATOM 26111 N N . HIS A 1 6 ? -17.062 7.281 3.323 1.00 4.45 6 HIS A N 20
ATOM 26112 C CA . HIS A 1 6 ? -17.447 7.626 4.682 1.00 70.41 6 HIS A CA 20
ATOM 26113 C C . HIS A 1 6 ? -17.252 6.446 5.616 1.00 25.03 6 HIS A C 20
ATOM 26114 O O . HIS A 1 6 ? -17.722 5.339 5.353 1.00 54.34 6 HIS A O 20
ATOM 26129 N N . HIS A 1 7 ? -16.547 6.697 6.700 1.00 2.21 7 HIS A N 20
ATOM 26130 C CA . HIS A 1 7 ? -16.241 5.672 7.677 1.00 0.34 7 HIS A CA 20
ATOM 26131 C C . HIS A 1 7 ? -16.262 6.298 9.063 1.00 30.31 7 HIS A C 20
ATOM 26132 O O . HIS A 1 7 ? -15.403 7.118 9.385 1.00 34.21 7 HIS A O 20
ATOM 26147 N N . HIS A 1 8 ? -17.253 5.930 9.874 1.00 25.30 8 HIS A N 20
ATOM 26148 C CA . HIS A 1 8 ? -17.424 6.548 11.190 1.00 72.21 8 HIS A CA 20
ATOM 26149 C C . HIS A 1 8 ? -16.195 6.307 12.069 1.00 41.33 8 HIS A C 20
ATOM 26150 O O . HIS A 1 8 ? -15.933 7.053 13.008 1.00 74.23 8 HIS A O 20
ATOM 26165 N N . SER A 1 9 ? -15.437 5.267 11.752 1.00 21.25 9 SER A N 20
ATOM 26166 C CA . SER A 1 9 ? -14.118 5.093 12.333 1.00 70.41 9 SER A CA 20
ATOM 26167 C C . SER A 1 9 ? -13.100 5.766 11.415 1.00 75.32 9 SER A C 20
ATOM 26168 O O . SER A 1 9 ? -12.381 5.102 10.666 1.00 71.15 9 SER A O 20
ATOM 26176 N N . HIS A 1 10 ? -13.084 7.094 11.451 1.00 14.41 10 HIS A N 20
ATOM 26177 C CA . HIS A 1 10 ? -12.282 7.886 10.519 1.00 15.12 10 HIS A CA 20
ATOM 26178 C C . HIS A 1 10 ? -10.787 7.697 10.756 1.00 21.13 10 HIS A C 20
ATOM 26179 O O . HIS A 1 10 ? -9.995 7.860 9.830 1.00 35.35 10 HIS A O 20
ATOM 26194 N N . MET A 1 11 ? -10.434 7.369 12.000 1.00 43.25 11 MET A N 20
ATOM 26195 C CA . MET A 1 11 ? -9.072 6.991 12.395 1.00 73.32 11 MET A CA 20
ATOM 26196 C C . MET A 1 11 ? -7.979 7.846 11.744 1.00 63.34 11 MET A C 20
ATOM 26197 O O . MET A 1 11 ? -7.453 7.512 10.679 1.00 52.52 11 MET A O 20
ATOM 26211 N N . VAL A 1 12 ? -7.652 8.957 12.386 1.00 61.44 12 VAL A N 20
ATOM 26212 C CA . VAL A 1 12 ? -6.559 9.811 11.941 1.00 15.24 12 VAL A CA 20
ATOM 26213 C C . VAL A 1 12 ? -5.552 10.017 13.068 1.00 63.41 12 VAL A C 20
ATOM 26214 O O . VAL A 1 12 ? -5.769 9.539 14.185 1.00 53.21 12 VAL A O 20
ATOM 26227 N N . ALA A 1 13 ? -4.457 10.719 12.763 1.00 0.32 13 ALA A N 20
ATOM 26228 C CA . ALA A 1 13 ? -3.396 11.007 13.736 1.00 51.21 13 ALA A CA 20
ATOM 26229 C C . ALA A 1 13 ? -2.666 9.737 14.168 1.00 21.43 13 ALA A C 20
ATOM 26230 O O . ALA A 1 13 ? -1.960 9.725 15.180 1.00 5.03 13 ALA A O 20
ATOM 26237 N N . ASN A 1 14 ? -2.826 8.676 13.385 1.00 53.44 14 ASN A N 20
ATOM 26238 C CA . ASN A 1 14 ? -2.166 7.407 13.667 1.00 44.30 14 ASN A CA 20
ATOM 26239 C C . ASN A 1 14 ? -0.657 7.535 13.531 1.00 32.34 14 ASN A C 20
ATOM 26240 O O . ASN A 1 14 ? -0.159 8.188 12.612 1.00 31.43 14 ASN A O 20
ATOM 26251 N N . PRO A 1 15 ? 0.089 6.909 14.452 1.00 72.32 15 PRO A N 20
ATOM 26252 C CA . PRO A 1 15 ? 1.552 6.893 14.407 1.00 31.25 15 PRO A CA 20
ATOM 26253 C C . PRO A 1 15 ? 2.078 6.098 13.211 1.00 0.15 15 PRO A C 20
ATOM 26254 O O . PRO A 1 15 ? 1.343 5.307 12.608 1.00 32.21 15 PRO A O 20
ATOM 26265 N N . PRO A 1 16 ? 3.350 6.310 12.842 1.00 42.23 16 PRO A N 20
ATOM 26266 C CA . PRO A 1 16 ? 3.991 5.578 11.748 1.00 11.23 16 PRO A CA 20
ATOM 26267 C C . PRO A 1 16 ? 4.063 4.080 12.023 1.00 60.31 16 PRO A C 20
ATOM 26268 O O . PRO A 1 16 ? 4.206 3.652 13.170 1.00 4.34 16 PRO A O 20
ATOM 26279 N N . ALA A 1 17 ? 3.956 3.286 10.970 1.00 25.11 17 ALA A N 20
ATOM 26280 C CA . ALA A 1 17 ? 4.052 1.842 11.091 1.00 3.21 17 ALA A CA 20
ATOM 26281 C C . ALA A 1 17 ? 5.510 1.405 11.043 1.00 43.20 17 ALA A C 20
ATOM 26282 O O . ALA A 1 17 ? 6.379 2.172 10.620 1.00 11.10 17 ALA A O 20
ATOM 26289 N N . SER A 1 18 ? 5.773 0.186 11.488 1.00 54.50 18 SER A N 20
ATOM 26290 C CA . SER A 1 18 ? 7.124 -0.357 11.489 1.00 34.34 18 SER A CA 20
ATOM 26291 C C . SER A 1 18 ? 7.623 -0.572 10.061 1.00 53.43 18 SER A C 20
ATOM 26292 O O . SER A 1 18 ? 6.972 -1.248 9.263 1.00 40.01 18 SER A O 20
ATOM 26300 N N . LYS A 1 19 ? 8.784 -0.001 9.757 1.00 45.34 19 LYS A N 20
ATOM 26301 C CA . LYS A 1 19 ? 9.343 -0.031 8.408 1.00 61.14 19 LYS A CA 20
ATOM 26302 C C . LYS A 1 19 ? 9.508 -1.462 7.901 1.00 24.15 19 LYS A C 20
ATOM 26303 O O . LYS A 1 19 ? 9.154 -1.769 6.761 1.00 64.51 19 LYS A O 20
ATOM 26322 N N . GLU A 1 20 ? 10.040 -2.334 8.748 1.00 20.43 20 GLU A N 20
ATOM 26323 C CA . GLU A 1 20 ? 10.264 -3.724 8.370 1.00 61.13 20 GLU A CA 20
ATOM 26324 C C . GLU A 1 20 ? 8.947 -4.428 8.063 1.00 31.25 20 GLU A C 20
ATOM 26325 O O . GLU A 1 20 ? 8.870 -5.245 7.150 1.00 43.25 20 GLU A O 20
ATOM 26337 N N . SER A 1 21 ? 7.909 -4.085 8.814 1.00 14.30 21 SER A N 20
ATOM 26338 C CA . SER A 1 21 ? 6.593 -4.674 8.613 1.00 32.10 21 SER A CA 20
ATOM 26339 C C . SER A 1 21 ? 6.015 -4.236 7.266 1.00 24.40 21 SER A C 20
ATOM 26340 O O . SER A 1 21 ? 5.330 -5.003 6.588 1.00 32.32 21 SER A O 20
ATOM 26348 N N . ILE A 1 22 ? 6.319 -3.002 6.880 1.00 14.04 22 ILE A N 20
ATOM 26349 C CA . ILE A 1 22 ? 5.839 -2.448 5.619 1.00 24.25 22 ILE A CA 20
ATOM 26350 C C . ILE A 1 22 ? 6.596 -3.050 4.438 1.00 25.33 22 ILE A C 20
ATOM 26351 O O . ILE A 1 22 ? 6.011 -3.378 3.408 1.00 31.40 22 ILE A O 20
ATOM 26367 N N . ASP A 1 23 ? 7.904 -3.207 4.598 1.00 11.30 23 ASP A N 20
ATOM 26368 C CA . ASP A 1 23 ? 8.745 -3.695 3.512 1.00 32.21 23 ASP A CA 20
ATOM 26369 C C . ASP A 1 23 ? 8.653 -5.215 3.390 1.00 22.25 23 ASP A C 20
ATOM 26370 O O . ASP A 1 23 ? 9.111 -5.801 2.411 1.00 14.35 23 ASP A O 20
ATOM 26379 N N . ALA A 1 24 ? 8.063 -5.849 4.398 1.00 11.13 24 ALA A N 20
ATOM 26380 C CA . ALA A 1 24 ? 7.837 -7.290 4.375 1.00 65.44 24 ALA A CA 20
ATOM 26381 C C . ALA A 1 24 ? 6.639 -7.635 3.497 1.00 54.50 24 ALA A C 20
ATOM 26382 O O . ALA A 1 24 ? 6.417 -8.799 3.154 1.00 23.42 24 ALA A O 20
ATOM 26389 N N . LEU A 1 25 ? 5.867 -6.614 3.143 1.00 51.14 25 LEU A N 20
ATOM 26390 C CA . LEU A 1 25 ? 4.716 -6.791 2.275 1.00 33.10 25 LEU A CA 20
ATOM 26391 C C . LEU A 1 25 ? 5.166 -7.184 0.872 1.00 10.42 25 LEU A C 20
ATOM 26392 O O . LEU A 1 25 ? 6.139 -6.635 0.348 1.00 20.44 25 LEU A O 20
ATOM 26408 N N . PRO A 1 26 ? 4.458 -8.138 0.251 1.00 1.44 26 PRO A N 20
ATOM 26409 C CA . PRO A 1 26 ? 4.835 -8.705 -1.050 1.00 62.11 26 PRO A CA 20
ATOM 26410 C C . PRO A 1 26 ? 4.931 -7.657 -2.154 1.00 14.54 26 PRO A C 20
ATOM 26411 O O . PRO A 1 26 ? 4.057 -6.796 -2.291 1.00 11.23 26 PRO A O 20
ATOM 26422 N N . GLU A 1 27 ? 6.005 -7.727 -2.930 1.00 55.42 27 GLU A N 20
ATOM 26423 C CA . GLU A 1 27 ? 6.158 -6.876 -4.097 1.00 50.05 27 GLU A CA 20
ATOM 26424 C C . GLU A 1 27 ? 5.449 -7.515 -5.282 1.00 15.42 27 GLU A C 20
ATOM 26425 O O . GLU A 1 27 ? 5.948 -8.473 -5.873 1.00 2.42 27 GLU A O 20
ATOM 26437 N N . ILE A 1 28 ? 4.280 -6.999 -5.606 1.00 71.32 28 ILE A N 20
ATOM 26438 C CA . ILE A 1 28 ? 3.471 -7.556 -6.674 1.00 13.55 28 ILE A CA 20
ATOM 26439 C C . ILE A 1 28 ? 3.770 -6.868 -7.998 1.00 0.32 28 ILE A C 20
ATOM 26440 O O . ILE A 1 28 ? 3.564 -5.662 -8.145 1.00 73.12 28 ILE A O 20
ATOM 26456 N N . LEU A 1 29 ? 4.274 -7.640 -8.947 1.00 74.24 29 LEU A N 20
ATOM 26457 C CA . LEU A 1 29 ? 4.521 -7.142 -10.289 1.00 31.10 29 LEU A CA 20
ATOM 26458 C C . LEU A 1 29 ? 3.211 -7.085 -11.060 1.00 52.33 29 LEU A C 20
ATOM 26459 O O . LEU A 1 29 ? 2.633 -8.121 -11.401 1.00 54.12 29 LEU A O 20
ATOM 26475 N N . VAL A 1 30 ? 2.731 -5.882 -11.314 1.00 51.42 30 VAL A N 20
ATOM 26476 C CA . VAL A 1 30 ? 1.461 -5.706 -11.993 1.00 44.50 30 VAL A CA 20
ATOM 26477 C C . VAL A 1 30 ? 1.627 -5.807 -13.504 1.00 15.13 30 VAL A C 20
ATOM 26478 O O . VAL A 1 30 ? 2.450 -5.109 -14.099 1.00 43.42 30 VAL A O 20
ATOM 26491 N N . THR A 1 31 ? 0.867 -6.701 -14.114 1.00 21.05 31 THR A N 20
ATOM 26492 C CA . THR A 1 31 ? 0.791 -6.779 -15.560 1.00 44.31 31 THR A CA 20
ATOM 26493 C C . THR A 1 31 ? -0.492 -6.108 -16.034 1.00 41.32 31 THR A C 20
ATOM 26494 O O . THR A 1 31 ? -1.468 -6.041 -15.286 1.00 51.32 31 THR A O 20
ATOM 26505 N N . GLU A 1 32 ? -0.500 -5.612 -17.261 1.00 43.21 32 GLU A N 20
ATOM 26506 C CA . GLU A 1 32 ? -1.580 -4.745 -17.719 1.00 42.21 32 GLU A CA 20
ATOM 26507 C C . GLU A 1 32 ? -2.746 -5.536 -18.306 1.00 33.32 32 GLU A C 20
ATOM 26508 O O . GLU A 1 32 ? -2.743 -6.765 -18.298 1.00 65.32 32 GLU A O 20
ATOM 26520 N N . ASP A 1 33 ? -3.751 -4.792 -18.786 1.00 22.34 33 ASP A N 20
ATOM 26521 C CA . ASP A 1 33 ? -4.940 -5.344 -19.452 1.00 72.00 33 ASP A CA 20
ATOM 26522 C C . ASP A 1 33 ? -5.905 -5.951 -18.432 1.00 54.05 33 ASP A C 20
ATOM 26523 O O . ASP A 1 33 ? -6.983 -6.424 -18.778 1.00 74.34 33 ASP A O 20
ATOM 26532 N N . HIS A 1 34 ? -5.525 -5.884 -17.165 1.00 63.31 34 HIS A N 20
ATOM 26533 C CA . HIS A 1 34 ? -6.316 -6.473 -16.088 1.00 31.02 34 HIS A CA 20
ATOM 26534 C C . HIS A 1 34 ? -7.603 -5.693 -15.829 1.00 30.14 34 HIS A C 20
ATOM 26535 O O . HIS A 1 34 ? -8.545 -6.228 -15.255 1.00 10.44 34 HIS A O 20
ATOM 26550 N N . GLY A 1 35 ? -7.635 -4.430 -16.241 1.00 25.12 35 GLY A N 20
ATOM 26551 C CA . GLY A 1 35 ? -8.769 -3.580 -15.926 1.00 70.31 35 GLY A CA 20
ATOM 26552 C C . GLY A 1 35 ? -8.674 -3.046 -14.511 1.00 41.11 35 GLY A C 20
ATOM 26553 O O . GLY A 1 35 ? -8.196 -1.934 -14.287 1.00 24.11 35 GLY A O 20
ATOM 26557 N N . ALA A 1 36 ? -9.104 -3.850 -13.551 1.00 4.35 36 ALA A N 20
ATOM 26558 C CA . ALA A 1 36 ? -8.955 -3.514 -12.145 1.00 21.24 36 ALA A CA 20
ATOM 26559 C C . ALA A 1 36 ? -8.101 -4.566 -11.454 1.00 13.25 36 ALA A C 20
ATOM 26560 O O . ALA A 1 36 ? -8.027 -5.708 -11.912 1.00 51.33 36 ALA A O 20
ATOM 26567 N N . VAL A 1 37 ? -7.440 -4.187 -10.370 1.00 53.15 37 VAL A N 20
ATOM 26568 C CA . VAL A 1 37 ? -6.614 -5.127 -9.621 1.00 64.34 37 VAL A CA 20
ATOM 26569 C C . VAL A 1 37 ? -7.403 -5.696 -8.451 1.00 74.34 37 VAL A C 20
ATOM 26570 O O . VAL A 1 37 ? -7.563 -6.910 -8.321 1.00 54.52 37 VAL A O 20
ATOM 26583 N N . GLY A 1 38 ? -7.892 -4.805 -7.605 1.00 24.11 38 GLY A N 20
ATOM 26584 C CA . GLY A 1 38 ? -8.696 -5.205 -6.474 1.00 52.33 38 GLY A CA 20
ATOM 26585 C C . GLY A 1 38 ? -9.452 -4.028 -5.907 1.00 2.32 38 GLY A C 20
ATOM 26586 O O . GLY A 1 38 ? -8.850 -3.187 -5.241 1.00 4.02 38 GLY A O 20
ATOM 26590 N N . GLN A 1 39 ? -10.758 -3.977 -6.211 1.00 24.44 39 GLN A N 20
ATOM 26591 C CA . GLN A 1 39 ? -11.683 -2.888 -5.832 1.00 31.15 39 GLN A CA 20
ATOM 26592 C C . GLN A 1 39 ? -11.208 -1.518 -6.337 1.00 62.24 39 GLN A C 20
ATOM 26593 O O . GLN A 1 39 ? -11.834 -0.937 -7.226 1.00 53.22 39 GLN A O 20
ATOM 26607 N N . GLU A 1 40 ? -10.109 -1.013 -5.802 1.00 15.31 40 GLU A N 20
ATOM 26608 C CA . GLU A 1 40 ? -9.509 0.210 -6.305 1.00 14.21 40 GLU A CA 20
ATOM 26609 C C . GLU A 1 40 ? -8.709 -0.092 -7.567 1.00 12.02 40 GLU A C 20
ATOM 26610 O O . GLU A 1 40 ? -7.656 -0.730 -7.517 1.00 31.25 40 GLU A O 20
ATOM 26622 N N . MET A 1 41 ? -9.234 0.344 -8.703 1.00 23.41 41 MET A N 20
ATOM 26623 C CA . MET A 1 41 ? -8.580 0.115 -9.987 1.00 31.01 41 MET A CA 20
ATOM 26624 C C . MET A 1 41 ? -7.479 1.142 -10.219 1.00 53.54 41 MET A C 20
ATOM 26625 O O . MET A 1 41 ? -6.659 0.998 -11.128 1.00 71.12 41 MET A O 20
ATOM 26639 N N . CYS A 1 42 ? -7.469 2.170 -9.389 1.00 13.22 42 CYS A N 20
ATOM 26640 C CA . CYS A 1 42 ? -6.486 3.228 -9.492 1.00 11.52 42 CYS A CA 20
ATOM 26641 C C . CYS A 1 42 ? -5.982 3.604 -8.106 1.00 40.45 42 CYS A C 20
ATOM 26642 O O . CYS A 1 42 ? -6.715 3.501 -7.124 1.00 51.44 42 CYS A O 20
ATOM 26650 N N . CYS A 1 43 ? -4.728 4.021 -8.034 1.00 35.32 43 CYS A N 20
ATOM 26651 C CA . CYS A 1 43 ? -4.111 4.408 -6.777 1.00 74.31 43 CYS A CA 20
ATOM 26652 C C . CYS A 1 43 ? -4.368 5.886 -6.505 1.00 60.22 43 CYS A C 20
ATOM 26653 O O . CYS A 1 43 ? -3.781 6.749 -7.158 1.00 3.13 43 CYS A O 20
ATOM 26660 N N . PRO A 1 44 ? -5.245 6.197 -5.533 1.00 11.14 44 PRO A N 20
ATOM 26661 C CA . PRO A 1 44 ? -5.650 7.577 -5.226 1.00 22.20 44 PRO A CA 20
ATOM 26662 C C . PRO A 1 44 ? -4.468 8.467 -4.850 1.00 54.24 44 PRO A C 20
ATOM 26663 O O . PRO A 1 44 ? -4.489 9.672 -5.089 1.00 42.21 44 PRO A O 20
ATOM 26674 N N . ILE A 1 45 ? -3.433 7.858 -4.285 1.00 3.24 45 ILE A N 20
ATOM 26675 C CA . ILE A 1 45 ? -2.236 8.583 -3.868 1.00 4.14 45 ILE A CA 20
ATOM 26676 C C . ILE A 1 45 ? -1.506 9.178 -5.078 1.00 53.24 45 ILE A C 20
ATOM 26677 O O . ILE A 1 45 ? -0.807 10.186 -4.970 1.00 33.43 45 ILE A O 20
ATOM 26693 N N . CYS A 1 46 ? -1.692 8.558 -6.234 1.00 62.03 46 CYS A N 20
ATOM 26694 C CA . CYS A 1 46 ? -0.980 8.967 -7.438 1.00 2.25 46 CYS A CA 20
ATOM 26695 C C . CYS A 1 46 ? -1.951 9.393 -8.533 1.00 15.24 46 CYS A C 20
ATOM 26696 O O . CYS A 1 46 ? -1.524 9.812 -9.609 1.00 43.44 46 CYS A O 20
ATOM 26703 N N . CYS A 1 47 ? -3.254 9.289 -8.239 1.00 2.44 47 CYS A N 20
ATOM 26704 C CA . CYS A 1 47 ? -4.319 9.412 -9.248 1.00 25.25 47 CYS A CA 20
ATOM 26705 C C . CYS A 1 47 ? -3.925 8.687 -10.536 1.00 40.41 47 CYS A C 20
ATOM 26706 O O . CYS A 1 47 ? -4.138 9.177 -11.646 1.00 30.23 47 CYS A O 20
ATOM 26714 N N . SER A 1 48 ? -3.361 7.497 -10.360 1.00 3.24 48 SER A N 20
ATOM 26715 C CA . SER A 1 48 ? -2.843 6.710 -11.463 1.00 70.32 48 SER A CA 20
ATOM 26716 C C . SER A 1 48 ? -3.119 5.234 -11.207 1.00 24.21 48 SER A C 20
ATOM 26717 O O . SER A 1 48 ? -3.127 4.791 -10.055 1.00 14.13 48 SER A O 20
ATOM 26725 N N . GLU A 1 49 ? -3.347 4.485 -12.274 1.00 30.54 49 GLU A N 20
ATOM 26726 C CA . GLU A 1 49 ? -3.692 3.077 -12.158 1.00 4.52 49 GLU A CA 20
ATOM 26727 C C . GLU A 1 49 ? -2.449 2.219 -11.928 1.00 31.31 49 GLU A C 20
ATOM 26728 O O . GLU A 1 49 ? -1.358 2.726 -11.661 1.00 11.33 49 GLU A O 20
ATOM 26740 N N . TYR A 1 50 ? -2.632 0.915 -12.019 1.00 40.02 50 TYR A N 20
ATOM 26741 C CA . TYR A 1 50 ? -1.543 -0.027 -11.863 1.00 22.52 50 TYR A CA 20
ATOM 26742 C C . TYR A 1 50 ? -1.112 -0.530 -13.233 1.00 23.34 50 TYR A C 20
ATOM 26743 O O . TYR A 1 50 ? -1.844 -1.256 -13.897 1.00 43.24 50 TYR A O 20
ATOM 26761 N N . VAL A 1 51 ? 0.070 -0.117 -13.662 1.00 52.42 51 VAL A N 20
ATOM 26762 C CA . VAL A 1 51 ? 0.517 -0.376 -15.024 1.00 61.11 51 VAL A CA 20
ATOM 26763 C C . VAL A 1 51 ? 1.472 -1.565 -15.096 1.00 13.52 51 VAL A C 20
ATOM 26764 O O . VAL A 1 51 ? 1.924 -2.078 -14.071 1.00 51.42 51 VAL A O 20
ATOM 26777 N N . LYS A 1 52 ? 1.761 -1.994 -16.319 1.00 74.22 52 LYS A N 20
ATOM 26778 C CA . LYS A 1 52 ? 2.683 -3.083 -16.574 1.00 4.55 52 LYS A CA 20
ATOM 26779 C C . LYS A 1 52 ? 4.075 -2.762 -16.035 1.00 24.22 52 LYS A C 20
ATOM 26780 O O . LYS A 1 52 ? 4.775 -1.902 -16.573 1.00 22.13 52 LYS A O 20
ATOM 26799 N N . GLY A 1 53 ? 4.468 -3.445 -14.973 1.00 65.11 53 GLY A N 20
ATOM 26800 C CA . GLY A 1 53 ? 5.790 -3.245 -14.413 1.00 24.31 53 GLY A CA 20
ATOM 26801 C C . GLY A 1 53 ? 5.763 -2.426 -13.139 1.00 25.10 53 GLY A C 20
ATOM 26802 O O . GLY A 1 53 ? 6.806 -2.170 -12.532 1.00 3.42 53 GLY A O 20
ATOM 26806 N N . ASP A 1 54 ? 4.573 -2.013 -12.736 1.00 74.01 54 ASP A N 20
ATOM 26807 C CA . ASP A 1 54 ? 4.410 -1.240 -11.514 1.00 73.14 54 ASP A CA 20
ATOM 26808 C C . ASP A 1 54 ? 4.379 -2.188 -10.320 1.00 73.11 54 ASP A C 20
ATOM 26809 O O . ASP A 1 54 ? 3.905 -3.321 -10.437 1.00 71.21 54 ASP A O 20
ATOM 26818 N N . VAL A 1 55 ? 4.890 -1.737 -9.186 1.00 30.42 55 VAL A N 20
ATOM 26819 C CA . VAL A 1 55 ? 4.964 -2.578 -8.000 1.00 22.45 55 VAL A CA 20
ATOM 26820 C C . VAL A 1 55 ? 3.813 -2.279 -7.049 1.00 45.02 55 VAL A C 20
ATOM 26821 O O . VAL A 1 55 ? 3.706 -1.179 -6.499 1.00 41.45 55 VAL A O 20
ATOM 26834 N N . ALA A 1 56 ? 2.951 -3.262 -6.869 1.00 40.13 56 ALA A N 20
ATOM 26835 C CA . ALA A 1 56 ? 1.825 -3.136 -5.964 1.00 3.32 56 ALA A CA 20
ATOM 26836 C C . ALA A 1 56 ? 2.019 -4.025 -4.745 1.00 54.32 56 ALA A C 20
ATOM 26837 O O . ALA A 1 56 ? 3.003 -4.757 -4.649 1.00 3.31 56 ALA A O 20
ATOM 26844 N N . THR A 1 57 ? 1.088 -3.946 -3.815 1.00 72.00 57 THR A N 20
ATOM 26845 C CA . THR A 1 57 ? 1.104 -4.803 -2.651 1.00 51.14 57 THR A CA 20
ATOM 26846 C C . THR A 1 57 ? -0.324 -5.004 -2.147 1.00 74.23 57 THR A C 20
ATOM 26847 O O . THR A 1 57 ? -1.249 -4.341 -2.623 1.00 73.41 57 THR A O 20
ATOM 26858 N N . GLU A 1 58 ? -0.496 -5.910 -1.198 1.00 1.24 58 GLU A N 20
ATOM 26859 C CA . GLU A 1 58 ? -1.822 -6.272 -0.719 1.00 72.13 58 GLU A CA 20
ATOM 26860 C C . GLU A 1 58 ? -1.911 -6.058 0.788 1.00 1.11 58 GLU A C 20
ATOM 26861 O O . GLU A 1 58 ? -1.158 -6.663 1.553 1.00 72.01 58 GLU A O 20
ATOM 26873 N N . LEU A 1 59 ? -2.819 -5.191 1.199 1.00 73.32 59 LEU A N 20
ATOM 26874 C CA . LEU A 1 59 ? -2.994 -4.871 2.609 1.00 74.34 59 LEU A CA 20
ATOM 26875 C C . LEU A 1 59 ? -3.917 -5.879 3.292 1.00 22.34 59 LEU A C 20
ATOM 26876 O O . LEU A 1 59 ? -4.828 -6.418 2.668 1.00 34.30 59 LEU A O 20
ATOM 26892 N N . PRO A 1 60 ? -3.714 -6.121 4.601 1.00 44.10 60 PRO A N 20
ATOM 26893 C CA . PRO A 1 60 ? -4.510 -7.093 5.371 1.00 13.14 60 PRO A CA 20
ATOM 26894 C C . PRO A 1 60 ? -5.991 -6.719 5.455 1.00 45.21 60 PRO A C 20
ATOM 26895 O O . PRO A 1 60 ? -6.818 -7.510 5.904 1.00 13.35 60 PRO A O 20
ATOM 26906 N N . CYS A 1 61 ? -6.323 -5.513 5.017 1.00 74.41 61 CYS A N 20
ATOM 26907 C CA . CYS A 1 61 ? -7.705 -5.056 5.014 1.00 2.35 61 CYS A CA 20
ATOM 26908 C C . CYS A 1 61 ? -8.336 -5.296 3.647 1.00 41.42 61 CYS A C 20
ATOM 26909 O O . CYS A 1 61 ? -9.447 -4.835 3.384 1.00 50.12 61 CYS A O 20
ATOM 26916 N N . HIS A 1 62 ? -7.612 -6.022 2.793 1.00 5.35 62 HIS A N 20
ATOM 26917 C CA . HIS A 1 62 ? -7.992 -6.213 1.394 1.00 54.52 62 HIS A CA 20
ATOM 26918 C C . HIS A 1 62 ? -7.935 -4.883 0.661 1.00 23.35 62 HIS A C 20
ATOM 26919 O O . HIS A 1 62 ? -8.890 -4.104 0.683 1.00 53.11 62 HIS A O 20
ATOM 26934 N N . HIS A 1 63 ? -6.794 -4.612 0.050 1.00 43.41 63 HIS A N 20
ATOM 26935 C CA . HIS A 1 63 ? -6.572 -3.354 -0.645 1.00 4.51 63 HIS A CA 20
ATOM 26936 C C . HIS A 1 63 ? -5.223 -3.356 -1.342 1.00 53.02 63 HIS A C 20
ATOM 26937 O O . HIS A 1 63 ? -4.189 -3.541 -0.702 1.00 20.32 63 HIS A O 20
ATOM 26951 N N . TYR A 1 64 ? -5.240 -3.147 -2.646 1.00 33.53 64 TYR A N 20
ATOM 26952 C CA . TYR A 1 64 ? -4.012 -3.063 -3.414 1.00 65.33 64 TYR A CA 20
ATOM 26953 C C . TYR A 1 64 ? -3.591 -1.613 -3.586 1.00 54.52 64 TYR A C 20
ATOM 26954 O O . TYR A 1 64 ? -4.411 -0.757 -3.918 1.00 74.55 64 TYR A O 20
ATOM 26972 N N . PHE A 1 65 ? -2.318 -1.352 -3.345 1.00 43.32 65 PHE A N 20
ATOM 26973 C CA . PHE A 1 65 ? -1.722 -0.041 -3.579 1.00 15.44 65 PHE A CA 20
ATOM 26974 C C . PHE A 1 65 ? -0.328 -0.233 -4.144 1.00 3.11 65 PHE A C 20
ATOM 26975 O O . PHE A 1 65 ? 0.145 -1.362 -4.230 1.00 44.31 65 PHE A O 20
ATOM 26992 N N . HIS A 1 66 ? 0.343 0.848 -4.525 1.00 4.01 66 HIS A N 20
ATOM 26993 C CA . HIS A 1 66 ? 1.720 0.727 -4.975 1.00 64.44 66 HIS A CA 20
ATOM 26994 C C . HIS A 1 66 ? 2.615 0.680 -3.756 1.00 31.44 66 HIS A C 20
ATOM 26995 O O . HIS A 1 66 ? 2.557 1.576 -2.915 1.00 34.31 66 HIS A O 20
ATOM 27009 N N . LYS A 1 67 ? 3.433 -0.354 -3.662 1.00 43.23 67 LYS A N 20
ATOM 27010 C CA . LYS A 1 67 ? 4.298 -0.539 -2.502 1.00 71.45 67 LYS A CA 20
ATOM 27011 C C . LYS A 1 67 ? 5.161 0.705 -2.221 1.00 63.33 67 LYS A C 20
ATOM 27012 O O . LYS A 1 67 ? 5.221 1.152 -1.078 1.00 30.54 67 LYS A O 20
ATOM 27031 N N . PRO A 1 68 ? 5.833 1.294 -3.241 1.00 31.42 68 PRO A N 20
ATOM 27032 C CA . PRO A 1 68 ? 6.630 2.514 -3.053 1.00 64.22 68 PRO A CA 20
ATOM 27033 C C . PRO A 1 68 ? 5.847 3.652 -2.384 1.00 20.31 68 PRO A C 20
ATOM 27034 O O . PRO A 1 68 ? 6.303 4.226 -1.394 1.00 50.11 68 PRO A O 20
ATOM 27045 N N . CYS A 1 69 ? 4.663 3.963 -2.903 1.00 40.40 69 CYS A N 20
ATOM 27046 C CA . CYS A 1 69 ? 3.913 5.117 -2.416 1.00 73.52 69 CYS A CA 20
ATOM 27047 C C . CYS A 1 69 ? 3.241 4.836 -1.075 1.00 20.30 69 CYS A C 20
ATOM 27048 O O . CYS A 1 69 ? 3.158 5.725 -0.225 1.00 24.24 69 CYS A O 20
ATOM 27055 N N . VAL A 1 70 ? 2.777 3.606 -0.875 1.00 34.01 70 VAL A N 20
ATOM 27056 C CA . VAL A 1 70 ? 2.111 3.250 0.372 1.00 55.05 70 VAL A CA 20
ATOM 27057 C C . VAL A 1 70 ? 3.134 3.116 1.499 1.00 74.22 70 VAL A C 20
ATOM 27058 O O . VAL A 1 70 ? 2.825 3.365 2.663 1.00 52.45 70 VAL A O 20
ATOM 27071 N N . SER A 1 71 ? 4.362 2.748 1.140 1.00 22.44 71 SER A N 20
ATOM 27072 C CA . SER A 1 71 ? 5.444 2.643 2.107 1.00 41.35 71 SER A CA 20
ATOM 27073 C C . SER A 1 71 ? 5.693 3.999 2.758 1.00 25.44 71 SER A C 20
ATOM 27074 O O . SER A 1 71 ? 5.733 4.110 3.981 1.00 63.34 71 SER A O 20
ATOM 27082 N N . ILE A 1 72 ? 5.832 5.028 1.930 1.00 3.44 72 ILE A N 20
ATOM 27083 C CA . ILE A 1 72 ? 6.080 6.380 2.418 1.00 23.02 72 ILE A CA 20
ATOM 27084 C C . ILE A 1 72 ? 4.925 6.854 3.301 1.00 41.02 72 ILE A C 20
ATOM 27085 O O . ILE A 1 72 ? 5.137 7.523 4.313 1.00 60.25 72 ILE A O 20
ATOM 27101 N N . TRP A 1 73 ? 3.711 6.476 2.917 1.00 31.44 73 TRP A N 20
ATOM 27102 C CA . TRP A 1 73 ? 2.512 6.852 3.658 1.00 24.31 73 TRP A CA 20
ATOM 27103 C C . TRP A 1 73 ? 2.461 6.158 5.018 1.00 33.53 73 TRP A C 20
ATOM 27104 O O . TRP A 1 73 ? 2.274 6.808 6.048 1.00 61.32 73 TRP A O 20
ATOM 27125 N N . LEU A 1 74 ? 2.638 4.842 5.022 1.00 64.30 74 LEU A N 20
ATOM 27126 C CA . LEU A 1 74 ? 2.560 4.061 6.253 1.00 22.22 74 LEU A CA 20
ATOM 27127 C C . LEU A 1 74 ? 3.693 4.423 7.209 1.00 22.31 74 LEU A C 20
ATOM 27128 O O . LEU A 1 74 ? 3.565 4.271 8.423 1.00 10.23 74 LEU A O 20
ATOM 27144 N N . GLN A 1 75 ? 4.797 4.915 6.657 1.00 12.41 75 GLN A N 20
ATOM 27145 C CA . GLN A 1 75 ? 5.918 5.382 7.468 1.00 1.10 75 GLN A CA 20
ATOM 27146 C C . GLN A 1 75 ? 5.600 6.732 8.106 1.00 41.31 75 GLN A C 20
ATOM 27147 O O . GLN A 1 75 ? 6.414 7.290 8.837 1.00 23.22 75 GLN A O 20
ATOM 27161 N N . LYS A 1 76 ? 4.418 7.255 7.809 1.00 23.31 76 LYS A N 20
ATOM 27162 C CA . LYS A 1 76 ? 3.938 8.485 8.426 1.00 55.04 76 LYS A CA 20
ATOM 27163 C C . LYS A 1 76 ? 2.752 8.176 9.331 1.00 41.14 76 LYS A C 20
ATOM 27164 O O . LYS A 1 76 ? 2.695 8.613 10.482 1.00 43.33 76 LYS A O 20
ATOM 27183 N N . SER A 1 77 ? 1.805 7.419 8.799 1.00 34.10 77 SER A N 20
ATOM 27184 C CA . SER A 1 77 ? 0.631 7.012 9.551 1.00 34.52 77 SER A CA 20
ATOM 27185 C C . SER A 1 77 ? 0.191 5.613 9.134 1.00 23.22 77 SER A C 20
ATOM 27186 O O . SER A 1 77 ? -0.128 5.372 7.967 1.00 13.11 77 SER A O 20
ATOM 27194 N N . GLY A 1 78 ? 0.188 4.691 10.087 1.00 51.13 78 GLY A N 20
ATOM 27195 C CA . GLY A 1 78 ? -0.219 3.328 9.802 1.00 30.11 78 GLY A CA 20
ATOM 27196 C C . GLY A 1 78 ? -1.722 3.191 9.674 1.00 14.40 78 GLY A C 20
ATOM 27197 O O . GLY A 1 78 ? -2.383 2.649 10.562 1.00 1.34 78 GLY A O 20
ATOM 27201 N N . THR A 1 79 ? -2.271 3.712 8.583 1.00 42.13 79 THR A N 20
ATOM 27202 C CA . THR A 1 79 ? -3.697 3.613 8.312 1.00 64.01 79 THR A CA 20
ATOM 27203 C C . THR A 1 79 ? -3.941 3.487 6.813 1.00 2.33 79 THR A C 20
ATOM 27204 O O . THR A 1 79 ? -3.246 4.110 6.013 1.00 50.35 79 THR A O 20
ATOM 27215 N N . CYS A 1 80 ? -4.925 2.687 6.437 1.00 34.11 80 CYS A N 20
ATOM 27216 C CA . CYS A 1 80 ? -5.326 2.581 5.044 1.00 31.45 80 CYS A CA 20
ATOM 27217 C C . CYS A 1 80 ? -6.107 3.833 4.655 1.00 40.44 80 CYS A C 20
ATOM 27218 O O . CYS A 1 80 ? -7.203 4.058 5.157 1.00 75.22 80 CYS A O 20
ATOM 27225 N N . PRO A 1 81 ? -5.554 4.658 3.751 1.00 71.21 81 PRO A N 20
ATOM 27226 C CA . PRO A 1 81 ? -6.106 5.987 3.431 1.00 62.22 81 PRO A CA 20
ATOM 27227 C C . PRO A 1 81 ? -7.539 5.954 2.895 1.00 2.53 81 PRO A C 20
ATOM 27228 O O . PRO A 1 81 ? -8.277 6.930 3.022 1.00 44.04 81 PRO A O 20
ATOM 27239 N N . VAL A 1 82 ? -7.934 4.829 2.309 1.00 22.33 82 VAL A N 20
ATOM 27240 C CA . VAL A 1 82 ? -9.251 4.721 1.689 1.00 64.12 82 VAL A CA 20
ATOM 27241 C C . VAL A 1 82 ? -10.329 4.311 2.696 1.00 0.11 82 VAL A C 20
ATOM 27242 O O . VAL A 1 82 ? -11.295 5.040 2.905 1.00 1.24 82 VAL A O 20
ATOM 27255 N N . CYS A 1 83 ? -10.162 3.153 3.328 1.00 21.31 83 CYS A N 20
ATOM 27256 C CA . CYS A 1 83 ? -11.201 2.621 4.211 1.00 13.42 83 CYS A CA 20
ATOM 27257 C C . CYS A 1 83 ? -10.941 2.994 5.668 1.00 4.33 83 CYS A C 20
ATOM 27258 O O . CYS A 1 83 ? -11.807 2.814 6.522 1.00 44.23 83 CYS A O 20
ATOM 27265 N N . ARG A 1 84 ? -9.744 3.512 5.933 1.00 14.12 84 ARG A N 20
ATOM 27266 C CA . ARG A 1 84 ? -9.327 3.907 7.278 1.00 61.34 84 ARG A CA 20
ATOM 27267 C C . ARG A 1 84 ? -9.298 2.708 8.216 1.00 44.02 84 ARG A C 20
ATOM 27268 O O . ARG A 1 84 ? -10.232 2.457 8.976 1.00 24.02 84 ARG A O 20
ATOM 27289 N N . CYS A 1 85 ? -8.217 1.960 8.115 1.00 24.53 85 CYS A N 20
ATOM 27290 C CA . CYS A 1 85 ? -7.984 0.799 8.951 1.00 35.52 85 CYS A CA 20
ATOM 27291 C C . CYS A 1 85 ? -6.527 0.808 9.382 1.00 42.24 85 CYS A C 20
ATOM 27292 O O . CYS A 1 85 ? -5.645 1.083 8.566 1.00 73.52 85 CYS A O 20
ATOM 27300 N N . MET A 1 86 ? -6.280 0.533 10.652 1.00 24.22 86 MET A N 20
ATOM 27301 C CA . MET A 1 86 ? -4.937 0.641 11.212 1.00 44.34 86 MET A CA 20
ATOM 27302 C C . MET A 1 86 ? -4.041 -0.494 10.726 1.00 72.31 86 MET A C 20
ATOM 27303 O O . MET A 1 86 ? -4.484 -1.636 10.594 1.00 52.05 86 MET A O 20
ATOM 27317 N N . PHE A 1 87 ? -2.787 -0.164 10.454 1.00 73.55 87 PHE A N 20
ATOM 27318 C CA . PHE A 1 87 ? -1.794 -1.148 10.057 1.00 63.23 87 PHE A CA 20
ATOM 27319 C C . PHE A 1 87 ? -0.503 -0.926 10.839 1.00 74.02 87 PHE A C 20
ATOM 27320 O O . PHE A 1 87 ? 0.146 0.109 10.692 1.00 62.21 87 PHE A O 20
ATOM 27337 N N . PRO A 1 88 ? -0.124 -1.883 11.700 1.00 24.53 88 PRO A N 20
ATOM 27338 C CA . PRO A 1 88 ? -0.913 -3.091 11.953 1.00 35.45 88 PRO A CA 20
ATOM 27339 C C . PRO A 1 88 ? -2.134 -2.801 12.827 1.00 72.14 88 PRO A C 20
ATOM 27340 O O . PRO A 1 88 ? -2.127 -1.847 13.605 1.00 41.02 88 PRO A O 20
ATOM 27351 N N . PRO A 1 89 ? -3.198 -3.609 12.695 1.00 33.05 89 PRO A N 20
ATOM 27352 C CA . PRO A 1 89 ? -4.442 -3.418 13.454 1.00 62.22 89 PRO A CA 20
ATOM 27353 C C . PRO A 1 89 ? -4.208 -3.367 14.964 1.00 3.34 89 PRO A C 20
ATOM 27354 O O . PRO A 1 89 ? -3.294 -4.018 15.482 1.00 43.22 89 PRO A O 20
ATOM 27365 N N . PRO A 1 90 ? -5.037 -2.599 15.690 1.00 63.22 90 PRO A N 20
ATOM 27366 C CA . PRO A 1 90 ? -4.885 -2.412 17.136 1.00 10.02 90 PRO A CA 20
ATOM 27367 C C . PRO A 1 90 ? -5.069 -3.711 17.914 1.00 71.04 90 PRO A C 20
ATOM 27368 O O . PRO A 1 90 ? -5.753 -4.635 17.461 1.00 43.51 90 PRO A O 20
ATOM 27379 N N . LEU A 1 91 ? -4.444 -3.779 19.077 1.00 71.10 91 LEU A N 20
ATOM 27380 C CA . LEU A 1 91 ? -4.548 -4.943 19.937 1.00 60.20 91 LEU A CA 20
ATOM 27381 C C . LEU A 1 91 ? -5.406 -4.612 21.148 1.00 53.00 91 LEU A C 20
ATOM 27382 O O . LEU A 1 91 ? -6.626 -4.864 21.107 1.00 36.85 91 LEU A O 20
#

B-factor: mean 37.11, std 19.52, range [0.02, 75.53]

Radius of gyration: 14.25 Å; Cα contacts (8 Å, |Δi|>4): 133; chains: 1; bounding box: 34×31×38 Å

CATH classification: 3.30.40.10

Foldseek 3Di:
DPDADDDPPQAPPAAADDLCLLVVFDWDQDDDPPQADFPPQAAPLVSGGRYGRFTWGADPVGDIHGSVSVSVVSRGHQFDNHRTAGVVHDD

Sequence (91 aa):
MGHHHHHHSHMVANPPASKESIDALPEILVTEDHGAVGQEMCCPICCSEYVKGDVATELPCHHYFHKPCVSIWLQKSGTCPVCRCMFPPPLMGHHHHHHSHMVANPPASKESIDALPEILVTEDHGAVGQEMCCPICCSEYVKGDVATELPCHHYFHKPCVSIWLQKSGTCPVCRCMFPPPLMGHHHHHHSHMVANPPASKESIDALPEILVTEDHGAVGQEMCCPICCSEYVKGDVATELPCHHYFHKPCVSIWLQKSGTCPVCRCMFPPPLMGHHHHHHSHMVANPPASKESIDALPEILVTEDHGAVGQEMCCPICCSEYVKGDVATELPCHHYFHKPCVSIWLQKSGTCPVCRCMFPPPLMGHHHHHHSHMVANPPASKESIDALPEILVTEDHGAVGQEMCCPICCSEYVKGDVATELPCHHYFHKPCVSIWLQKSGTCPVCRCMFPPPLMGHHHHHHSHMVANPPASKESIDALPEILVTEDHGAVGQEMCCPICCSEYVKGDVATELPCHHYFHKPCVSIWLQKSGTCPVCRCMFPPPLMGHHHHHHSHMVANPPASKESIDALPEILVTEDHGAVGQEMCCPICCSEYVKGDVATELPCHHYFHKPCVSIWLQKSGTCPVCRCMFPPPLMGHHHHHHSHMVANPPASKESIDALPEILVTEDHGAVGQEMCCPICCSEYVKGDVATELPCHHYFHKPCVSIWLQKSGTCPVCRCMFPPPLMGHHHHHHSHMVANPPASKESIDALPEILVTEDHGAVGQEMCCPICCSEYVKGDVATELPCHHYFHKPCVSIWLQKSGTCPVCRCMFPPPLMGHHHHHHSHMVANPPASKESIDALPEILVTEDHGAVGQEMCCPICCSEYVKGDVATELPCHHYFHKPCVSIWLQKSGTCPVCRCMFPPPLMGHHHHHHSHMVANPPASKESIDALPEILVTEDHGAVGQEMCCPICCSEYVKGDVATELPCHHYFHKPCVSIWLQKSGTCPVCRCMFPPPLMGHHHHHHSHMVANPPASKESIDALPEILVTEDHGAVGQEMCCPICCSEYVKGDVATELPCHHYFHKPCVSIWLQKSGTCPVCRCMFPPPLMGHHHHHHSHMVANPPASKESIDALPEILVTEDHGAVGQEMCCPICCSEYVKGDVATELPCHHYFHKPCVSIWLQKSGTCPVCRCMFPPPLMGHHHHHHSHMVANPPASKESIDALPEILVTEDHGAVGQEMCCPICCSEYVKGDVATELPCHHYFHKPCVSIWLQKSGTCPVCRCMFPPPLMGHHHHHHSHMVANPPASKESIDALPEILVTEDHGAVGQEMCCPICCSEYVKGDVATELPCHHYFHKPCVSIWLQKSGTCPVCRCMFPPPLMGHHHHHHSHMVANPPASKESIDALPEILVTEDHGAVGQEMCCPICCSEYVKGDVATELPCHHYFHKPCVSIWLQKSGTCPVCRCMFPPPLMGHHHHHHSHMVANPPASKESIDALPEILVTEDHGAVGQEMCCPICCSEYVKGDVATELPCHHYFHKPCVSIWLQKSGTCPVCRCMFPPPLMGHHHHHHSHMVANPPASKESIDALPEILVTEDHGAVGQEMCCPICCSEYVKGDVATELPCHHYFHKPCVSIWLQKSGTCPVCRCMFPPPLMGHHHHHHSHMVANPPASKESIDALPEILVTEDHGAVGQEMCCPICCSEYVKGDVATELPCHHYFHKPCVSIWLQKSGTCPVCRCMFPPPLMGHHHHHHSHMVANPPASKESIDALPEILVTEDHGAVGQEMCCPICCSEYVKGDVATELPCHHYFHKPCVSIWLQKSGTCPVCRCMFPPPL

GO terms:
  GO:0005515 protein binding (F, IPI)

InterPro domains:
  IPR001841 Zinc finger, RING-type [PF13639] (594-636)
  IPR001841 Zinc finger, RING-type [PS50089] (595-636)
  IPR001841 Zinc finger, RING-type [SM00184] (595-635)
  IPR013083 Zinc finger, RING/FYVE/PHD-type [G3DSA:3.30.40.10] (557-643)